Protein AF-0000000066637146 (afdb_homodimer)

Sequence (1994 aa):
MASSVGNVADSTGLAELAHREYQAGDFEAAERHCMQLWRQEPDNTGVLLLLSSIHFQCRRLDRSAHFSTLAIKQNPLLAEAYSNLGNVYKERGQLQEAIEHYRHALRLKPDFIDGYINLAAALVAAGDMEGAVQAYVSALQYNPDLYCVRSDLGNLLKALGRLEEAKACYLKAIETQPNFAVAWSNLGCVFNAQGEIWLAIHHFEKAVTLDPNFLDAYINLGNVLKEARIFDRAVAAYLRALSLSPNHAVVHGNLACVYYEQGLIDLAIDTYRRAIELQPHFPDAYCNLANALKEKGSVAEAEDCYNTALRLCPTHADSLNNLANIKREQGNIEEAVRLYRKALEVFPEFAAAHSNLASVLQQQGKLQEALMHYKEAIRISPTFADAYSNMGNTLKEMQDVQGALQCYTRAIQINPAFADAHSNLASIHKDSGNIPEAIASYRTALKLKPDFPDAYCNLAHCLQIVCDWTDYDERMKKLVSIVADQLEKNRLPSVHPHHSMLYPLSHGFRKAIAERHGNLCLDKINVLHKPPYEHPKDLKLSDGRLRVGYVSSDFGNHPTSHLMQSIPGMHNPDKFEVFCYALSPDDGTNFRVKVMAEANHFIDLSQIPCNGKAADRIHQDGIHILVNMNGYTKGARNELFALRPAPIQAMWLGYPGTSGALFMDYIITDQETSPAEVAEQYSEKLAYMPHTFFIGDHANMFPHLKMKCPDGGDNADSSNTALNMPVIPMNTIAEAVIEMINRGQIQITINGFSISNGLATTQINNKAATGEEVPRTIIVTTRSQYGLPEDAIVYCNFNQLYKIDPSTLQMWANILKRVPNSVLWLLRFPAVGEPNIQQYAQNMGLPQNRIIFSPVAPKEEHVRRGQLADVCLDTPLCNGHTTGMDVLWAGTPMVTMPGETLASRVAASQLTCLGCLELIAKNRQEYEDIAVKLGTDLEYLKKVRGKVWKQRISSPLFNTKQYTMELERLYLQMWEHYAAGNKPDHMIKPVEVTESAMASSVGNVADSTGLAELAHREYQAGDFEAAERHCMQLWRQEPDNTGVLLLLSSIHFQCRRLDRSAHFSTLAIKQNPLLAEAYSNLGNVYKERGQLQEAIEHYRHALRLKPDFIDGYINLAAALVAAGDMEGAVQAYVSALQYNPDLYCVRSDLGNLLKALGRLEEAKACYLKAIETQPNFAVAWSNLGCVFNAQGEIWLAIHHFEKAVTLDPNFLDAYINLGNVLKEARIFDRAVAAYLRALSLSPNHAVVHGNLACVYYEQGLIDLAIDTYRRAIELQPHFPDAYCNLANALKEKGSVAEAEDCYNTALRLCPTHADSLNNLANIKREQGNIEEAVRLYRKALEVFPEFAAAHSNLASVLQQQGKLQEALMHYKEAIRISPTFADAYSNMGNTLKEMQDVQGALQCYTRAIQINPAFADAHSNLASIHKDSGNIPEAIASYRTALKLKPDFPDAYCNLAHCLQIVCDWTDYDERMKKLVSIVADQLEKNRLPSVHPHHSMLYPLSHGFRKAIAERHGNLCLDKINVLHKPPYEHPKDLKLSDGRLRVGYVSSDFGNHPTSHLMQSIPGMHNPDKFEVFCYALSPDDGTNFRVKVMAEANHFIDLSQIPCNGKAADRIHQDGIHILVNMNGYTKGARNELFALRPAPIQAMWLGYPGTSGALFMDYIITDQETSPAEVAEQYSEKLAYMPHTFFIGDHANMFPHLKMKCPDGGDNADSSNTALNMPVIPMNTIAEAVIEMINRGQIQITINGFSISNGLATTQINNKAATGEEVPRTIIVTTRSQYGLPEDAIVYCNFNQLYKIDPSTLQMWANILKRVPNSVLWLLRFPAVGEPNIQQYAQNMGLPQNRIIFSPVAPKEEHVRRGQLADVCLDTPLCNGHTTGMDVLWAGTPMVTMPGETLASRVAASQLTCLGCLELIAKNRQEYEDIAVKLGTDLEYLKKVRGKVWKQRISSPLFNTKQYTMELERLYLQMWEHYAAGNKPDHMIKPVEVTESA

Structure (mmCIF, N/CA/C/O backbone):
data_AF-0000000066637146-model_v1
#
loop_
_entity.id
_entity.type
_entity.pdbx_description
1 polymer 'UDP-N-acetylglucosamine--peptide N-acetylglucosaminyltransferase 110 kDa subunit'
#
loop_
_atom_site.group_PDB
_atom_site.id
_atom_site.type_symbol
_atom_site.label_atom_id
_atom_site.label_alt_id
_atom_site.label_comp_id
_atom_site.label_asym_id
_atom_site.label_entity_id
_atom_site.label_seq_id
_atom_site.pdbx_PDB_ins_code
_atom_site.Cartn_x
_atom_site.Cartn_y
_atom_site.Cartn_z
_atom_site.occupancy
_atom_site.B_iso_or_equiv
_atom_site.auth_seq_id
_atom_site.auth_comp_id
_atom_site.auth_asym_id
_atom_site.auth_atom_id
_atom_site.pdbx_PDB_model_num
ATOM 1 N N . MET A 1 1 ? -66.938 30.812 68.062 1 18.89 1 MET A N 1
ATOM 2 C CA . MET A 1 1 ? -67.75 29.953 67.25 1 18.89 1 MET A CA 1
ATOM 3 C C . MET A 1 1 ? -66.875 28.938 66.5 1 18.89 1 MET A C 1
ATOM 5 O O . MET A 1 1 ? -65.875 29.297 65.812 1 18.89 1 MET A O 1
ATOM 9 N N . ALA A 1 2 ? -66.875 27.703 67.188 1 21.98 2 ALA A N 1
ATOM 10 C CA . ALA A 1 2 ? -66.438 26.312 66.938 1 21.98 2 ALA A CA 1
ATOM 11 C C . ALA A 1 2 ? -66.875 25.812 65.562 1 21.98 2 ALA A C 1
ATOM 13 O O . ALA A 1 2 ? -67.688 24.891 65.5 1 21.98 2 ALA A O 1
ATOM 14 N N . SER A 1 3 ? -67 26.812 64.688 1 23.89 3 SER A N 1
ATOM 15 C CA . SER A 1 3 ? -67.375 26.203 63.438 1 23.89 3 SER A CA 1
ATOM 16 C C . SER A 1 3 ? -66.5 25.047 63.062 1 23.89 3 SER A C 1
ATOM 18 O O . SER A 1 3 ? -65.25 25.188 63.125 1 23.89 3 SER A O 1
ATOM 20 N N . SER A 1 4 ? -66.875 23.891 63.594 1 27.25 4 SER A N 1
ATOM 21 C CA . SER A 1 4 ? -66.438 22.531 63.312 1 27.25 4 SER A CA 1
ATOM 22 C C . SER A 1 4 ? -66.188 22.344 61.812 1 27.25 4 SER A C 1
ATOM 24 O O . SER A 1 4 ? -67.125 22.422 61 1 27.25 4 SER A O 1
ATOM 26 N N . VAL A 1 5 ? -65.188 23.062 61.312 1 26.8 5 VAL A N 1
ATOM 27 C CA . VAL A 1 5 ? -64.75 22.688 59.969 1 26.8 5 VAL A CA 1
ATOM 28 C C . VAL A 1 5 ? -64.75 21.156 59.844 1 26.8 5 VAL A C 1
ATOM 30 O O . VAL A 1 5 ? -64 20.469 60.594 1 26.8 5 VAL A O 1
ATOM 33 N N . GLY A 1 6 ? -66 20.5 59.812 1 31.05 6 GLY A N 1
ATOM 34 C CA . GLY A 1 6 ? -66.25 19.109 59.469 1 31.05 6 GLY A CA 1
ATOM 35 C C . GLY A 1 6 ? -65.312 18.578 58.375 1 31.05 6 GLY A C 1
ATOM 36 O O . GLY A 1 6 ? -65.562 18.906 57.219 1 31.05 6 GLY A O 1
ATOM 37 N N . ASN A 1 7 ? -64.062 18.781 58.438 1 34.12 7 ASN A N 1
ATOM 38 C CA . ASN A 1 7 ? -63.031 18.328 57.531 1 34.12 7 ASN A CA 1
ATOM 39 C C . ASN A 1 7 ? -63.25 16.891 57.094 1 34.12 7 ASN A C 1
ATOM 41 O O . ASN A 1 7 ? -62.688 15.961 57.656 1 34.12 7 ASN A O 1
ATOM 45 N N . VAL A 1 8 ? -64.562 16.359 57.188 1 36.44 8 VAL A N 1
ATOM 46 C CA . VAL A 1 8 ? -64.688 14.992 56.688 1 36.44 8 VAL A CA 1
ATOM 47 C C . VAL A 1 8 ? -64.188 14.93 55.219 1 36.44 8 VAL A C 1
ATOM 49 O O . VAL A 1 8 ? -64.875 15.422 54.312 1 36.44 8 VAL A O 1
ATOM 52 N N . ALA A 1 9 ? -63.094 15.266 54.844 1 42.47 9 ALA A N 1
ATOM 53 C CA . ALA A 1 9 ? -62.562 14.969 53.531 1 42.47 9 ALA A CA 1
ATOM 54 C C . ALA A 1 9 ? -63.062 13.609 53.031 1 42.47 9 ALA A C 1
ATOM 56 O O . ALA A 1 9 ? -63 12.617 53.75 1 42.47 9 ALA A O 1
ATOM 57 N N . ASP A 1 10 ? -63.938 13.438 52.156 1 60.47 10 ASP A N 1
ATOM 58 C CA . ASP A 1 10 ? -64.688 12.391 51.469 1 60.47 10 ASP A CA 1
ATOM 59 C C . ASP A 1 10 ? -63.812 11.211 51.094 1 60.47 10 ASP A C 1
ATOM 61 O O . ASP A 1 10 ? -62.656 11.406 50.688 1 60.47 10 ASP A O 1
ATOM 65 N N . SER A 1 11 ? -63.812 10.023 51.781 1 72.56 11 SER A N 1
ATOM 66 C CA . SER A 1 11 ? -63.156 8.742 51.594 1 72.56 11 SER A CA 1
ATOM 67 C C . SER A 1 11 ? -62.844 8.461 50.125 1 72.56 11 SER A C 1
ATOM 69 O O . SER A 1 11 ? -61.781 7.957 49.781 1 72.56 11 SER A O 1
ATOM 71 N N . THR A 1 12 ? -63.656 8.867 49.312 1 77.69 12 THR A N 1
ATOM 72 C CA . THR A 1 12 ? -63.5 8.617 47.875 1 77.69 12 THR A CA 1
ATOM 73 C C . THR A 1 12 ? -62.406 9.484 47.312 1 77.69 12 THR A C 1
ATOM 75 O O . THR A 1 12 ? -61.625 9.023 46.469 1 77.69 12 THR A O 1
ATOM 78 N N . GLY A 1 13 ? -62.406 10.727 47.75 1 80.44 13 GLY A N 1
ATOM 79 C CA . GLY A 1 13 ? -61.344 11.625 47.312 1 80.44 13 GLY A CA 1
ATOM 80 C C . GLY A 1 13 ? -59.969 11.219 47.781 1 80.44 13 GLY A C 1
ATOM 81 O O . GLY A 1 13 ? -59 11.297 47 1 80.44 13 GLY A O 1
ATOM 82 N N . LEU A 1 14 ? -59.875 10.734 49.031 1 86.56 14 LEU A N 1
ATOM 83 C CA . LEU A 1 14 ? -58.625 10.273 49.562 1 86.56 14 LEU A CA 1
ATOM 84 C C . LEU A 1 14 ? -58.125 9.039 48.844 1 86.56 14 LEU A C 1
ATOM 86 O O . LEU A 1 14 ? -56.906 8.891 48.594 1 86.56 14 LEU A O 1
ATOM 90 N N . ALA A 1 15 ? -58.969 8.148 48.5 1 86.19 15 ALA A N 1
ATOM 91 C CA . ALA A 1 15 ? -58.625 6.941 47.75 1 86.19 15 ALA A CA 1
ATOM 92 C C . ALA A 1 15 ? -58.094 7.285 46.375 1 86.19 15 ALA A C 1
ATOM 94 O O . ALA A 1 15 ? -57.094 6.703 45.906 1 86.19 15 ALA A O 1
ATOM 95 N N . GLU A 1 16 ? -58.656 8.188 45.719 1 89.31 16 GLU A N 1
ATOM 96 C CA . GLU A 1 16 ? -58.219 8.617 44.406 1 89.31 16 GLU A CA 1
ATOM 97 C C . GLU A 1 16 ? -56.844 9.297 44.438 1 89.31 16 GLU A C 1
ATOM 99 O O . GLU A 1 16 ? -56.031 9.102 43.562 1 89.31 16 GLU A O 1
ATOM 104 N N . LEU A 1 17 ? -56.781 10.086 45.469 1 88.38 17 LEU A N 1
ATOM 105 C CA . LEU A 1 17 ? -55.5 10.75 45.656 1 88.38 17 LEU A CA 1
ATOM 106 C C . LEU A 1 17 ? -54.375 9.727 45.906 1 88.38 17 LEU A C 1
ATOM 108 O O . LEU A 1 17 ? -53.281 9.836 45.344 1 88.38 17 LEU A O 1
ATOM 112 N N . ALA A 1 18 ? -54.594 8.75 46.719 1 91.12 18 ALA A N 1
ATOM 113 C CA . ALA A 1 18 ? -53.594 7.715 47 1 91.12 18 ALA A CA 1
ATOM 114 C C . ALA A 1 18 ? -53.25 6.945 45.719 1 91.12 18 ALA A C 1
ATOM 116 O O . ALA A 1 18 ? -52.062 6.648 45.5 1 91.12 18 ALA A O 1
ATOM 117 N N . HIS A 1 19 ? -54.156 6.617 44.906 1 89.75 19 HIS A N 1
ATOM 118 C CA . HIS A 1 19 ? -53.938 5.902 43.656 1 89.75 19 HIS A CA 1
ATOM 119 C C . HIS A 1 19 ? -53.094 6.73 42.688 1 89.75 19 HIS A C 1
ATOM 121 O O . HIS A 1 19 ? -52.188 6.207 42.031 1 89.75 19 HIS A O 1
ATOM 127 N N . ARG A 1 20 ? -53.438 7.984 42.594 1 90.31 20 ARG A N 1
ATOM 128 C CA . ARG A 1 20 ? -52.656 8.883 41.719 1 90.31 20 ARG A CA 1
ATOM 129 C C . ARG A 1 20 ? -51.219 8.992 42.188 1 90.31 20 ARG A C 1
ATOM 131 O O . ARG A 1 20 ? -50.312 9.023 41.344 1 90.31 20 ARG A O 1
ATOM 138 N N . GLU A 1 21 ? -51.094 9.055 43.531 1 91.25 21 GLU A N 1
ATOM 139 C CA . GLU A 1 21 ? -49.75 9.125 44.094 1 91.25 21 GLU A CA 1
ATOM 140 C C . GLU A 1 21 ? -48.969 7.84 43.812 1 91.25 21 GLU A C 1
ATOM 142 O O . GLU A 1 21 ? -47.781 7.887 43.5 1 91.25 21 GLU A O 1
ATOM 147 N N . TYR A 1 22 ? -49.594 6.715 43.812 1 91.12 22 TYR A N 1
ATOM 148 C CA . TYR A 1 22 ? -49 5.434 43.469 1 91.12 22 TYR A CA 1
ATOM 149 C C . TYR A 1 22 ? -48.562 5.391 42.031 1 91.12 22 TYR A C 1
ATOM 151 O O . TYR A 1 22 ? -47.438 4.984 41.719 1 91.12 22 TYR A O 1
ATOM 159 N N . GLN A 1 23 ? -49.344 5.863 41.125 1 88.25 23 GLN A N 1
ATOM 160 C CA . GLN A 1 23 ? -49.062 5.863 39.719 1 88.25 23 GLN A CA 1
ATOM 161 C C . GLN A 1 23 ? -47.938 6.824 39.375 1 88.25 23 GLN A C 1
ATOM 163 O O . GLN A 1 23 ? -47.156 6.578 38.438 1 88.25 23 GLN A O 1
ATOM 168 N N . ALA A 1 24 ? -47.906 7.898 40.219 1 88.06 24 ALA A N 1
ATOM 169 C CA . ALA A 1 24 ? -46.844 8.898 40.031 1 88.06 24 ALA A CA 1
ATOM 170 C C . ALA A 1 24 ? -45.531 8.445 40.625 1 88.06 24 ALA A C 1
ATOM 172 O O . ALA A 1 24 ? -44.5 9.094 40.438 1 88.06 24 ALA A O 1
ATOM 173 N N . GLY A 1 25 ? -45.594 7.254 41.312 1 87.94 25 GLY A N 1
ATOM 174 C CA . GLY A 1 25 ? -44.375 6.695 41.875 1 87.94 25 GLY A CA 1
ATOM 175 C C . GLY A 1 25 ? -44.031 7.238 43.25 1 87.94 25 GLY A C 1
ATOM 176 O O . GLY A 1 25 ? -42.969 6.961 43.781 1 87.94 25 GLY A O 1
ATOM 177 N N . ASP A 1 26 ? -44.938 8.133 43.781 1 90.81 26 ASP A N 1
ATOM 178 C CA . ASP A 1 26 ? -44.781 8.641 45.156 1 90.81 26 ASP A CA 1
ATOM 179 C C . ASP A 1 26 ? -45.375 7.68 46.188 1 90.81 26 ASP A C 1
ATOM 181 O O . ASP A 1 26 ? -46.438 7.922 46.719 1 90.81 26 ASP A O 1
ATOM 185 N N . PHE A 1 27 ? -44.719 6.688 46.531 1 92.19 27 PHE A N 1
ATOM 186 C CA . PHE A 1 27 ? -45.219 5.582 47.312 1 92.19 27 PHE A CA 1
ATOM 187 C C . PHE A 1 27 ? -45.344 5.996 48.781 1 92.19 27 PHE A C 1
ATOM 189 O O . PHE A 1 27 ? -46.219 5.5 49.5 1 92.19 27 PHE A O 1
ATOM 196 N N . GLU A 1 28 ? -44.531 6.938 49.188 1 91.62 28 GLU A N 1
ATOM 197 C CA . GLU A 1 28 ? -44.594 7.387 50.594 1 91.62 28 GLU A CA 1
ATOM 198 C C . GLU A 1 28 ? -45.906 8.125 50.844 1 91.62 28 GLU A C 1
ATOM 200 O O . GLU A 1 28 ? -46.594 7.844 51.844 1 91.62 28 GLU A O 1
ATOM 205 N N . ALA A 1 29 ? -46.188 9.078 49.938 1 91.81 29 ALA A N 1
ATOM 206 C CA . ALA A 1 29 ? -47.438 9.828 50.094 1 91.81 29 ALA A CA 1
ATOM 207 C C . ALA A 1 29 ? -48.656 8.914 49.938 1 91.81 29 ALA A C 1
ATOM 209 O O . ALA A 1 29 ? -49.625 9.039 50.688 1 91.81 29 ALA A O 1
ATOM 210 N N . ALA A 1 30 ? -48.469 7.977 48.969 1 94.31 30 ALA A N 1
ATOM 211 C CA . ALA A 1 30 ? -49.562 7.027 48.75 1 94.31 30 ALA A CA 1
ATOM 212 C C . ALA A 1 30 ? -49.812 6.168 50 1 94.31 30 ALA A C 1
ATOM 214 O O . ALA A 1 30 ? -50.969 5.918 50.375 1 94.31 30 ALA A O 1
ATOM 215 N N . GLU A 1 31 ? -48.75 5.676 50.625 1 93.56 31 GLU A N 1
ATOM 216 C CA . GLU A 1 31 ? -48.875 4.852 51.844 1 93.56 31 GLU A CA 1
ATOM 217 C C . GLU A 1 31 ? -49.562 5.621 52.969 1 93.56 31 GLU A C 1
ATOM 219 O O . GLU A 1 31 ? -50.438 5.09 53.656 1 93.56 31 GLU A O 1
ATOM 224 N N . ARG A 1 32 ? -49.188 6.895 53.188 1 92.31 32 ARG A N 1
ATOM 225 C CA . ARG A 1 32 ? -49.75 7.734 54.219 1 92.31 32 ARG A CA 1
ATOM 226 C C . ARG A 1 32 ? -51.25 7.906 54.062 1 92.31 32 ARG A C 1
ATOM 228 O O . ARG A 1 32 ? -52.031 7.738 55 1 92.31 32 ARG A O 1
ATOM 235 N N . HIS A 1 33 ? -51.562 8.188 52.906 1 92.75 33 HIS A N 1
ATOM 236 C CA . HIS A 1 33 ? -52.969 8.414 52.625 1 92.75 33 HIS A CA 1
ATOM 237 C C . HIS A 1 33 ? -53.781 7.113 52.688 1 92.75 33 HIS A C 1
ATOM 239 O O . HIS A 1 33 ? -54.906 7.094 53.156 1 92.75 33 HIS A O 1
ATOM 245 N N . CYS A 1 34 ? -53.125 6.047 52.25 1 93.94 34 CYS A N 1
ATOM 246 C CA . CYS A 1 34 ? -53.781 4.754 52.344 1 93.94 34 CYS A CA 1
ATOM 247 C C . CYS A 1 34 ? -53.969 4.324 53.812 1 93.94 34 CYS A C 1
ATOM 249 O O . CYS A 1 34 ? -55 3.789 54.156 1 93.94 34 CYS A O 1
ATOM 251 N N . MET A 1 35 ? -52.969 4.586 54.625 1 92.62 35 MET A N 1
ATOM 252 C CA . MET A 1 35 ? -53.031 4.234 56.031 1 92.62 35 MET A CA 1
ATOM 253 C C . MET A 1 35 ? -54.125 5.047 56.75 1 92.62 35 MET A C 1
ATOM 255 O O . MET A 1 35 ? -54.844 4.527 57.594 1 92.62 35 MET A O 1
ATOM 259 N N . GLN A 1 36 ? -54.25 6.301 56.344 1 90.12 36 GLN A N 1
ATOM 260 C CA . GLN A 1 36 ? -55.312 7.145 56.875 1 90.12 36 GLN A CA 1
ATOM 261 C C . GLN A 1 36 ? -56.688 6.598 56.5 1 90.12 36 GLN A C 1
ATOM 263 O O . GLN A 1 36 ? -57.594 6.508 57.344 1 90.12 36 GLN A O 1
ATOM 268 N N . LEU A 1 37 ? -56.719 6.258 55.312 1 91.62 37 LEU A N 1
ATOM 269 C CA . LEU A 1 37 ? -57.969 5.703 54.812 1 91.62 37 LEU A CA 1
ATOM 270 C C . LEU A 1 37 ? -58.25 4.363 55.5 1 91.62 37 LEU A C 1
ATOM 272 O O . LEU A 1 37 ? -59.406 4.066 55.812 1 91.62 37 LEU A O 1
ATOM 276 N N . TRP A 1 38 ? -57.312 3.523 55.719 1 91.69 38 TRP A N 1
ATOM 277 C CA . TRP A 1 38 ? -57.469 2.223 56.344 1 91.69 38 TRP A CA 1
ATOM 278 C C . TRP A 1 38 ? -57.938 2.381 57.781 1 91.69 38 TRP A C 1
ATOM 280 O O . TRP A 1 38 ? -58.75 1.592 58.281 1 91.69 38 TRP A O 1
ATOM 290 N N . ARG A 1 39 ? -57.562 3.418 58.5 1 89.06 39 ARG A N 1
ATOM 291 C CA . ARG A 1 39 ? -58 3.699 59.875 1 89.06 39 ARG A CA 1
ATOM 292 C C . ARG A 1 39 ? -59.469 4.102 59.906 1 89.06 39 ARG A C 1
ATOM 294 O O . ARG A 1 39 ? -60.188 3.73 60.812 1 89.06 39 ARG A O 1
ATOM 301 N N . GLN A 1 40 ? -59.812 4.766 58.875 1 87.31 40 GLN A N 1
ATOM 302 C CA . GLN A 1 40 ? -61.188 5.207 58.781 1 87.31 40 GLN A CA 1
ATOM 303 C C . GLN A 1 40 ? -62.094 4.062 58.344 1 87.31 40 GLN A C 1
ATOM 305 O O . GLN A 1 40 ? -63.188 3.902 58.875 1 87.31 40 GLN A O 1
ATOM 310 N N . GLU A 1 41 ? -61.562 3.285 57.469 1 90.19 41 GLU A N 1
ATOM 311 C CA . GLU A 1 41 ? -62.312 2.145 56.938 1 90.19 41 GLU A CA 1
ATOM 312 C C . GLU A 1 41 ? -61.438 0.891 56.875 1 90.19 41 GLU A C 1
ATOM 314 O O . GLU A 1 41 ? -60.938 0.527 55.844 1 90.19 41 GLU A O 1
ATOM 319 N N . PRO A 1 42 ? -61.438 0.164 58 1 86.19 42 PRO A N 1
ATOM 320 C CA . PRO A 1 42 ? -60.5 -0.956 58.094 1 86.19 42 PRO A CA 1
ATOM 321 C C . PRO A 1 42 ? -60.875 -2.125 57.188 1 86.19 42 PRO A C 1
ATOM 323 O O . PRO A 1 42 ? -60 -2.943 56.844 1 86.19 42 PRO A O 1
ATOM 326 N N . ASP A 1 43 ? -62.062 -2.193 56.688 1 84.69 43 ASP A N 1
ATOM 327 C CA . ASP A 1 43 ? -62.5 -3.338 55.875 1 84.69 43 ASP A CA 1
ATOM 328 C C . ASP A 1 43 ? -62.469 -3.01 54.406 1 84.69 43 ASP A C 1
ATOM 330 O O . ASP A 1 43 ? -62.969 -3.783 53.562 1 84.69 43 ASP A O 1
ATOM 334 N N . ASN A 1 44 ? -61.938 -1.881 54.062 1 91 44 ASN A N 1
ATOM 335 C CA . ASN A 1 44 ? -61.875 -1.48 52.656 1 91 44 ASN A CA 1
ATOM 336 C C . ASN A 1 44 ? -60.781 -2.273 51.906 1 91 44 ASN A C 1
ATOM 338 O O . ASN A 1 44 ? -59.594 -2.053 52.094 1 91 44 ASN A O 1
ATOM 342 N N . THR A 1 45 ? -61.156 -3.232 51.031 1 91.75 45 THR A N 1
ATOM 343 C CA . THR A 1 45 ? -60.25 -4.148 50.344 1 91.75 45 THR A CA 1
ATOM 344 C C . THR A 1 45 ? -59.406 -3.398 49.344 1 91.75 45 THR A C 1
ATOM 346 O O . THR A 1 45 ? -58.25 -3.762 49.094 1 91.75 45 THR A O 1
ATOM 349 N N . GLY A 1 46 ? -59.938 -2.396 48.719 1 91.38 46 GLY A N 1
ATOM 350 C CA . GLY A 1 46 ? -59.188 -1.584 47.781 1 91.38 46 GLY A CA 1
ATOM 351 C C . GLY A 1 46 ? -57.969 -0.942 48.375 1 91.38 46 GLY A C 1
ATOM 352 O O . GLY A 1 46 ? -56.875 -0.945 47.781 1 91.38 46 GLY A O 1
ATOM 353 N N . VAL A 1 47 ? -58.188 -0.424 49.562 1 92.19 47 VAL A N 1
ATOM 354 C CA . VAL A 1 47 ? -57.094 0.223 50.281 1 92.19 47 VAL A CA 1
ATOM 355 C C . VAL A 1 47 ? -56.062 -0.823 50.688 1 92.19 47 VAL A C 1
ATOM 357 O O . VAL A 1 47 ? -54.844 -0.578 50.656 1 92.19 47 VAL A O 1
ATOM 360 N N . LEU A 1 48 ? -56.562 -2.006 51.125 1 93.38 48 LEU A N 1
ATOM 361 C CA . LEU A 1 48 ? -55.656 -3.084 51.531 1 93.38 48 LEU A CA 1
ATOM 362 C C . LEU A 1 48 ? -54.812 -3.553 50.375 1 93.38 48 LEU A C 1
ATOM 364 O O . LEU A 1 48 ? -53.594 -3.773 50.531 1 93.38 48 LEU A O 1
ATOM 368 N N . LEU A 1 49 ? -55.375 -3.654 49.188 1 93 49 LEU A N 1
ATOM 369 C CA . LEU A 1 49 ? -54.688 -4.051 47.969 1 93 49 LEU A CA 1
ATOM 370 C C . LEU A 1 49 ? -53.625 -3.01 47.594 1 93 49 LEU A C 1
ATOM 372 O O . LEU A 1 49 ? -52.5 -3.361 47.219 1 93 49 LEU A O 1
ATOM 376 N N . LEU A 1 50 ? -54 -1.805 47.594 1 93.5 50 LEU A N 1
ATOM 377 C CA . LEU A 1 50 ? -53.094 -0.725 47.25 1 93.5 50 LEU A CA 1
ATOM 378 C C . LEU A 1 50 ? -51.906 -0.682 48.25 1 93.5 50 LEU A C 1
ATOM 380 O O . LEU A 1 50 ? -50.781 -0.462 47.844 1 93.5 50 LEU A O 1
ATOM 384 N N . LEU A 1 51 ? -52.219 -0.908 49.5 1 93.56 51 LEU A N 1
ATOM 385 C CA . LEU A 1 51 ? -51.156 -0.983 50.5 1 93.56 51 LEU A CA 1
ATOM 386 C C . LEU A 1 51 ? -50.219 -2.148 50.219 1 93.56 51 LEU A C 1
ATOM 388 O O . LEU A 1 51 ? -49 -2.01 50.344 1 93.56 51 LEU A O 1
ATOM 392 N N . SER A 1 52 ? -50.812 -3.25 49.844 1 94.5 52 SER A N 1
ATOM 393 C CA . SER A 1 52 ? -50 -4.395 49.469 1 94.5 52 SER A CA 1
ATOM 394 C C . SER A 1 52 ? -49.094 -4.047 48.281 1 94.5 52 SER A C 1
ATOM 396 O O . SER A 1 52 ? -47.875 -4.344 48.312 1 94.5 52 SER A O 1
ATOM 398 N N . SER A 1 53 ? -49.562 -3.441 47.219 1 93.19 53 SER A N 1
ATOM 399 C CA . SER A 1 53 ? -48.781 -3.068 46.031 1 93.19 53 SER A CA 1
ATOM 400 C C . SER A 1 53 ? -47.719 -2.049 46.375 1 93.19 53 SER A C 1
ATOM 402 O O . SER A 1 53 ? -46.594 -2.129 45.875 1 93.19 53 SER A O 1
ATOM 404 N N . ILE A 1 54 ? -48.031 -1.032 47.188 1 93.56 54 ILE A N 1
ATOM 405 C CA . ILE A 1 54 ? -47.062 -0.012 47.594 1 93.56 54 ILE A CA 1
ATOM 406 C C . ILE A 1 54 ? -45.906 -0.672 48.312 1 93.56 54 ILE A C 1
ATOM 408 O O . ILE A 1 54 ? -44.75 -0.399 48 1 93.56 54 ILE A O 1
ATOM 412 N N . HIS A 1 55 ? -46.219 -1.57 49.219 1 94 55 HIS A N 1
ATOM 413 C CA . HIS A 1 55 ? -45.156 -2.24 49.969 1 94 55 HIS A CA 1
ATOM 414 C C . HIS A 1 55 ? -44.344 -3.162 49.062 1 94 55 HIS A C 1
ATOM 416 O O . HIS A 1 55 ? -43.125 -3.336 49.25 1 94 55 HIS A O 1
ATOM 422 N N . PHE A 1 56 ? -44.875 -3.701 48.094 1 93.5 56 PHE A N 1
ATOM 423 C CA . PHE A 1 56 ? -44.156 -4.535 47.125 1 93.5 56 PHE A CA 1
ATOM 424 C C . PHE A 1 56 ? -43.156 -3.703 46.312 1 93.5 56 PHE A C 1
ATOM 426 O O . PHE A 1 56 ? -42 -4.098 46.156 1 93.5 56 PHE A O 1
ATOM 433 N N . GLN A 1 57 ? -43.594 -2.566 45.781 1 90.94 57 GLN A N 1
ATOM 434 C CA . GLN A 1 57 ? -42.719 -1.686 45 1 90.94 57 GLN A CA 1
ATOM 435 C C . GLN A 1 57 ? -41.562 -1.168 45.875 1 90.94 57 GLN A C 1
ATOM 437 O O . GLN A 1 57 ? -40.469 -0.937 45.344 1 90.94 57 GLN A O 1
ATOM 442 N N . CYS A 1 58 ? -41.875 -1.028 47.156 1 92.12 58 CYS A N 1
ATOM 443 C CA . CYS A 1 58 ? -40.844 -0.568 48.062 1 92.12 58 CYS A CA 1
ATOM 444 C C . CYS A 1 58 ? -40 -1.732 48.562 1 92.12 58 CYS A C 1
ATOM 446 O O . CYS A 1 58 ? -39.156 -1.562 49.469 1 92.12 58 CYS A O 1
ATOM 448 N N . ARG A 1 59 ? -40.25 -2.986 48.156 1 90.94 59 ARG A N 1
ATOM 449 C CA . ARG A 1 59 ? -39.531 -4.219 48.438 1 90.94 59 ARG A CA 1
ATOM 450 C C . ARG A 1 59 ? -39.688 -4.645 49.875 1 90.94 59 ARG A C 1
ATOM 452 O O . ARG A 1 59 ? -38.781 -5.23 50.469 1 90.94 59 ARG A O 1
ATOM 459 N N . ARG A 1 60 ? -40.75 -4.172 50.469 1 94.25 60 ARG A N 1
ATOM 460 C CA . ARG A 1 60 ? -41.156 -4.652 51.781 1 94.25 60 ARG A CA 1
ATOM 461 C C . ARG A 1 60 ? -42.094 -5.832 51.688 1 94.25 60 ARG A C 1
ATOM 463 O O . ARG A 1 60 ? -43.312 -5.68 51.875 1 94.25 60 ARG A O 1
ATOM 470 N N . LEU A 1 61 ? -41.625 -6.969 51.438 1 94.94 61 LEU A N 1
ATOM 471 C CA . LEU A 1 61 ? -42.375 -8.141 51 1 94.94 61 LEU A CA 1
ATOM 472 C C . LEU A 1 61 ? -43.281 -8.664 52.125 1 94.94 61 LEU A C 1
ATOM 474 O O . LEU A 1 61 ? -44.406 -9.094 51.906 1 94.94 61 LEU A O 1
ATOM 478 N N . ASP A 1 62 ? -42.781 -8.562 53.344 1 94.38 62 ASP A N 1
ATOM 479 C CA . ASP A 1 62 ? -43.562 -9.07 54.469 1 94.38 62 ASP A CA 1
ATOM 480 C C . ASP A 1 62 ? -44.812 -8.242 54.688 1 94.38 62 ASP A C 1
ATOM 482 O O . ASP A 1 62 ? -45.906 -8.797 54.875 1 94.38 62 ASP A O 1
ATOM 486 N N . ARG A 1 63 ? -44.656 -7.02 54.625 1 94.31 63 ARG A N 1
ATOM 487 C CA . ARG A 1 63 ? -45.812 -6.141 54.781 1 94.31 63 ARG A CA 1
ATOM 488 C C . ARG A 1 63 ? -46.781 -6.297 53.625 1 94.31 63 ARG A C 1
ATOM 490 O O . ARG A 1 63 ? -48 -6.266 53.812 1 94.31 63 ARG A O 1
ATOM 497 N N . SER A 1 64 ? -46.156 -6.367 52.469 1 96.25 64 SER A N 1
ATOM 498 C CA . SER A 1 64 ? -47 -6.598 51.312 1 96.25 64 SER A CA 1
ATOM 499 C C . SER A 1 64 ? -47.812 -7.875 51.469 1 96.25 64 SER A C 1
ATOM 501 O O . SER A 1 64 ? -49 -7.883 51.188 1 96.25 64 SER A O 1
ATOM 503 N N . ALA A 1 65 ? -47.219 -9 51.906 1 95.44 65 ALA A N 1
ATOM 504 C CA . ALA A 1 65 ? -47.906 -10.266 52.125 1 95.44 65 ALA A CA 1
ATOM 505 C C . ALA A 1 65 ? -49 -10.117 53.188 1 95.44 65 ALA A C 1
ATOM 507 O O . ALA A 1 65 ? -50.094 -10.688 53.062 1 95.44 65 ALA A O 1
ATOM 508 N N . HIS A 1 66 ? -48.656 -9.359 54.219 1 94.69 66 HIS A N 1
ATOM 509 C CA . HIS A 1 66 ? -49.594 -9.148 55.344 1 94.69 66 HIS A CA 1
ATOM 510 C C . HIS A 1 66 ? -50.875 -8.469 54.844 1 94.69 66 HIS A C 1
ATOM 512 O O . HIS A 1 66 ? -51.969 -8.945 55.125 1 94.69 66 HIS A O 1
ATOM 518 N N . PHE A 1 67 ? -50.656 -7.422 54.188 1 95.19 67 PHE A N 1
ATOM 519 C CA . PHE A 1 67 ? -51.812 -6.676 53.719 1 95.19 67 PHE A CA 1
ATOM 520 C C . PHE A 1 67 ? -52.594 -7.473 52.688 1 95.19 67 PHE A C 1
ATOM 522 O O . PHE A 1 67 ? -53.844 -7.387 52.625 1 95.19 67 PHE A O 1
ATOM 529 N N . SER A 1 68 ? -51.938 -8.234 51.844 1 95.75 68 SER A N 1
ATOM 530 C CA . SER A 1 68 ? -52.625 -9.117 50.906 1 95.75 68 SER A CA 1
ATOM 531 C C . SER A 1 68 ? -53.438 -10.18 51.656 1 95.75 68 SER A C 1
ATOM 533 O O . SER A 1 68 ? -54.562 -10.477 51.312 1 95.75 68 SER A O 1
ATOM 535 N N . THR A 1 69 ? -52.875 -10.742 52.688 1 94.94 69 THR A N 1
ATOM 536 C CA . THR A 1 69 ? -53.562 -11.75 53.5 1 94.94 69 THR A CA 1
ATOM 537 C C . THR A 1 69 ? -54.781 -11.148 54.188 1 94.94 69 THR A C 1
ATOM 539 O O . THR A 1 69 ? -55.812 -11.789 54.281 1 94.94 69 THR A O 1
ATOM 542 N N . LEU A 1 70 ? -54.594 -9.945 54.688 1 94.25 70 LEU A N 1
ATOM 543 C CA . LEU A 1 70 ? -55.719 -9.25 55.312 1 94.25 70 LEU A CA 1
ATOM 544 C C . LEU A 1 70 ? -56.844 -9.016 54.312 1 94.25 70 LEU A C 1
ATOM 546 O O . LEU A 1 70 ? -58.031 -9.148 54.656 1 94.25 70 LEU A O 1
ATOM 550 N N . ALA A 1 71 ? -56.406 -8.664 53.125 1 95.19 71 ALA A N 1
ATOM 551 C CA . ALA A 1 71 ? -57.406 -8.461 52.094 1 95.19 71 ALA A CA 1
ATOM 552 C C . ALA A 1 71 ? -58.156 -9.766 51.781 1 95.19 71 ALA A C 1
ATOM 554 O O . ALA A 1 71 ? -59.375 -9.758 51.594 1 95.19 71 ALA A O 1
ATOM 555 N N . ILE A 1 72 ? -57.531 -10.914 51.719 1 94.69 72 ILE A N 1
ATOM 556 C CA . ILE A 1 72 ? -58.125 -12.219 51.438 1 94.69 72 ILE A CA 1
ATOM 557 C C . ILE A 1 72 ? -59.094 -12.602 52.562 1 94.69 72 ILE A C 1
ATOM 559 O O . ILE A 1 72 ? -60.156 -13.156 52.312 1 94.69 72 ILE A O 1
ATOM 563 N N . LYS A 1 73 ? -58.688 -12.336 53.781 1 93.44 73 LYS A N 1
ATOM 564 C CA . LYS A 1 73 ? -59.531 -12.625 54.938 1 93.44 73 LYS A CA 1
ATOM 565 C C . LYS A 1 73 ? -60.844 -11.836 54.875 1 93.44 73 LYS A C 1
ATOM 567 O O . LYS A 1 73 ? -61.906 -12.352 55.188 1 93.44 73 LYS A O 1
ATOM 572 N N . GLN A 1 74 ? -60.688 -10.641 54.438 1 93.12 74 GLN A N 1
ATOM 573 C CA . GLN A 1 74 ? -61.875 -9.781 54.312 1 93.12 74 GLN A CA 1
ATOM 574 C C . GLN A 1 74 ? -62.75 -10.211 53.156 1 93.12 74 GLN A C 1
ATOM 576 O O . GLN A 1 74 ? -63.969 -10.195 53.25 1 93.12 74 GLN A O 1
ATOM 581 N N . ASN A 1 75 ? -62.156 -10.516 52.031 1 94.06 75 ASN A N 1
ATOM 582 C CA . ASN A 1 75 ? -62.844 -10.992 50.844 1 94.06 75 ASN A CA 1
ATOM 583 C C . ASN A 1 75 ? -62.062 -12.125 50.156 1 94.06 75 ASN A C 1
ATOM 585 O O . ASN A 1 75 ? -61.219 -11.883 49.344 1 94.06 75 ASN A O 1
ATOM 589 N N . PRO A 1 76 ? -62.5 -13.328 50.375 1 91.75 76 PRO A N 1
ATOM 590 C CA . PRO A 1 76 ? -61.75 -14.484 49.875 1 91.75 76 PRO A CA 1
ATOM 591 C C . PRO A 1 76 ? -61.906 -14.641 48.344 1 91.75 76 PRO A C 1
ATOM 593 O O . PRO A 1 76 ? -61.188 -15.422 47.75 1 91.75 76 PRO A O 1
ATOM 596 N N . LEU A 1 77 ? -62.688 -13.867 47.656 1 92.06 77 LEU A N 1
ATOM 597 C CA . LEU A 1 77 ? -62.906 -13.977 46.219 1 92.06 77 LEU A CA 1
ATOM 598 C C . LEU A 1 77 ? -62.094 -12.914 45.469 1 92.06 77 LEU A C 1
ATOM 600 O O . LEU A 1 77 ? -62.281 -12.742 44.281 1 92.06 77 LEU A O 1
ATOM 604 N N . LEU A 1 78 ? -61.281 -12.219 46.25 1 93.19 78 LEU A N 1
ATOM 605 C CA . LEU A 1 78 ? -60.5 -11.148 45.656 1 93.19 78 LEU A CA 1
ATOM 606 C C . LEU A 1 78 ? -59.281 -11.703 44.938 1 93.19 78 LEU A C 1
ATOM 608 O O . LEU A 1 78 ? -58.219 -11.914 45.531 1 93.19 78 LEU A O 1
ATOM 612 N N . ALA A 1 79 ? -59.312 -11.898 43.562 1 94.19 79 ALA A N 1
ATOM 613 C CA . ALA A 1 79 ? -58.25 -12.484 42.719 1 94.19 79 ALA A CA 1
ATOM 614 C C . ALA A 1 79 ? -56.969 -11.672 42.812 1 94.19 79 ALA A C 1
ATOM 616 O O . ALA A 1 79 ? -55.875 -12.234 42.875 1 94.19 79 ALA A O 1
ATOM 617 N N . GLU A 1 80 ? -57 -10.375 42.875 1 93.94 80 GLU A N 1
ATOM 618 C CA . GLU A 1 80 ? -55.875 -9.461 42.875 1 93.94 80 GLU A CA 1
ATOM 619 C C . GLU A 1 80 ? -55 -9.695 44.125 1 93.94 80 GLU A C 1
ATOM 621 O O . GLU A 1 80 ? -53.781 -9.586 44.031 1 93.94 80 GLU A O 1
ATOM 626 N N . ALA A 1 81 ? -55.656 -10.008 45.219 1 94.56 81 ALA A N 1
ATOM 627 C CA . ALA A 1 81 ? -54.906 -10.242 46.469 1 94.56 81 ALA A CA 1
ATOM 628 C C . ALA A 1 81 ? -54.094 -11.516 46.375 1 94.56 81 ALA A C 1
ATOM 630 O O . ALA A 1 81 ? -52.938 -11.562 46.844 1 94.56 81 ALA A O 1
ATOM 631 N N . TYR A 1 82 ? -54.656 -12.539 45.781 1 95.44 82 TYR A N 1
ATOM 632 C CA . TYR A 1 82 ? -53.906 -13.781 45.562 1 95.44 82 TYR A CA 1
ATOM 633 C C . TYR A 1 82 ? -52.719 -13.555 44.594 1 95.44 82 TYR A C 1
ATOM 635 O O . TYR A 1 82 ? -51.656 -14.102 44.812 1 95.44 82 TYR A O 1
ATOM 643 N N . SER A 1 83 ? -52.938 -12.797 43.531 1 95.31 83 SER A N 1
ATOM 644 C CA . SER A 1 83 ? -51.875 -12.469 42.594 1 95.31 83 SER A CA 1
ATOM 645 C C . SER A 1 83 ? -50.75 -11.688 43.281 1 95.31 83 SER A C 1
ATOM 647 O O . SER A 1 83 ? -49.562 -11.961 43.031 1 95.31 83 SER A O 1
ATOM 649 N N . ASN A 1 84 ? -51.125 -10.719 44.094 1 94.25 84 ASN A N 1
ATOM 650 C CA . ASN A 1 84 ? -50.125 -9.953 44.844 1 94.25 84 ASN A CA 1
ATOM 651 C C . ASN A 1 84 ? -49.312 -10.852 45.781 1 94.25 84 ASN A C 1
ATOM 653 O O . ASN A 1 84 ? -48.125 -10.672 45.906 1 94.25 84 ASN A O 1
ATOM 657 N N . LEU A 1 85 ? -50.062 -11.789 46.375 1 94.44 85 LEU A N 1
ATOM 658 C CA . LEU A 1 85 ? -49.344 -12.766 47.188 1 94.44 85 LEU A CA 1
ATOM 659 C C . LEU A 1 85 ? -48.406 -13.617 46.344 1 94.44 85 LEU A C 1
ATOM 661 O O . LEU A 1 85 ? -47.312 -13.945 46.75 1 94.44 85 LEU A O 1
ATOM 665 N N . GLY A 1 86 ? -48.875 -13.961 45.156 1 94.88 86 GLY A N 1
ATOM 666 C CA . GLY A 1 86 ? -48 -14.656 44.219 1 94.88 86 GLY A CA 1
ATOM 667 C C . GLY A 1 86 ? -46.75 -13.891 43.875 1 94.88 86 GLY A C 1
ATOM 668 O O . GLY A 1 86 ? -45.656 -14.469 43.812 1 94.88 86 GLY A O 1
ATOM 669 N N . ASN A 1 87 ? -46.812 -12.586 43.625 1 94.56 87 ASN A N 1
ATOM 670 C CA . ASN A 1 87 ? -45.688 -11.734 43.344 1 94.56 87 ASN A CA 1
ATOM 671 C C . ASN A 1 87 ? -44.656 -11.766 44.469 1 94.56 87 ASN A C 1
ATOM 673 O O . ASN A 1 87 ? -43.438 -11.789 44.219 1 94.56 87 ASN A O 1
ATOM 677 N N . VAL A 1 88 ? -45.156 -11.742 45.656 1 94.69 88 VAL A N 1
ATOM 678 C CA . VAL A 1 88 ? -44.281 -11.781 46.844 1 94.69 88 VAL A CA 1
ATOM 679 C C . VAL A 1 88 ? -43.531 -13.102 46.875 1 94.69 88 VAL A C 1
ATOM 681 O O . VAL A 1 88 ? -42.312 -13.117 47.062 1 94.69 88 VAL A O 1
ATOM 684 N N . TYR A 1 89 ? -44.219 -14.195 46.656 1 95.06 89 TYR A N 1
ATOM 685 C CA . TYR A 1 89 ? -43.594 -15.508 46.688 1 95.06 89 TYR A CA 1
ATOM 686 C C . TYR A 1 89 ? -42.594 -15.641 45.531 1 95.06 89 TYR A C 1
ATOM 688 O O . TYR A 1 89 ? -41.531 -16.25 45.688 1 95.06 89 TYR A O 1
ATOM 696 N N . LYS A 1 90 ? -42.906 -15.117 44.406 1 94.12 90 LYS A N 1
ATOM 697 C CA . LYS A 1 90 ? -42 -15.141 43.25 1 94.12 90 LYS A CA 1
ATOM 698 C C . LYS A 1 90 ? -40.688 -14.406 43.562 1 94.12 90 LYS A C 1
ATOM 700 O O . LYS A 1 90 ? -39.594 -14.914 43.312 1 94.12 90 LYS A O 1
ATOM 705 N N . GLU A 1 91 ? -40.75 -13.211 44.156 1 92 91 GLU A N 1
ATOM 706 C CA . GLU A 1 91 ? -39.594 -12.406 44.5 1 92 91 GLU A CA 1
ATOM 707 C C . GLU A 1 91 ? -38.75 -13.086 45.594 1 92 91 GLU A C 1
ATOM 709 O O . GLU A 1 91 ? -37.531 -12.867 45.656 1 92 91 GLU A O 1
ATOM 714 N N . ARG A 1 92 ? -39.438 -13.945 46.406 1 92.25 92 ARG A N 1
ATOM 715 C CA . ARG A 1 92 ? -38.75 -14.688 47.469 1 92.25 92 ARG A CA 1
ATOM 716 C C . ARG A 1 92 ? -38.125 -15.961 46.906 1 92.25 92 ARG A C 1
ATOM 718 O O . ARG A 1 92 ? -37.438 -16.703 47.625 1 92.25 92 ARG A O 1
ATOM 725 N N . GLY A 1 93 ? -38.375 -16.188 45.625 1 91.19 93 GLY A N 1
ATOM 726 C CA . GLY A 1 93 ? -37.812 -17.375 44.969 1 91.19 93 GLY A CA 1
ATOM 727 C C . GLY A 1 93 ? -38.688 -18.609 45.188 1 91.19 93 GLY A C 1
ATOM 728 O O . GLY A 1 93 ? -38.281 -19.719 44.812 1 91.19 93 GLY A O 1
ATOM 729 N N . GLN A 1 94 ? -39.812 -18.484 45.906 1 94 94 GLN A N 1
ATOM 730 C CA . GLN A 1 94 ? -40.75 -19.594 46.125 1 94 94 GLN A CA 1
ATOM 731 C C . GLN A 1 94 ? -41.719 -19.734 44.938 1 94 94 GLN A C 1
ATOM 733 O O . GLN A 1 94 ? -42.875 -19.391 45.031 1 94 94 GLN A O 1
ATOM 738 N N . LEU A 1 95 ? -41.219 -20.281 43.875 1 95.12 95 LEU A N 1
ATOM 739 C CA . LEU A 1 95 ? -41.906 -20.25 42.594 1 95.12 95 LEU A CA 1
ATOM 740 C C . LEU A 1 95 ? -43.125 -21.156 42.594 1 95.12 95 LEU A C 1
ATOM 742 O O . LEU A 1 95 ? -44.156 -20.797 42 1 95.12 95 LEU A O 1
ATOM 746 N N . GLN A 1 96 ? -43.125 -22.281 43.281 1 94.56 96 GLN A N 1
ATOM 747 C CA . GLN A 1 96 ? -44.281 -23.188 43.281 1 94.56 96 GLN A CA 1
ATOM 748 C C . GLN A 1 96 ? -45.469 -22.547 44 1 94.56 96 GLN A C 1
ATOM 750 O O . GLN A 1 96 ? -46.594 -22.641 43.531 1 94.56 96 GLN A O 1
ATOM 755 N N . GLU A 1 97 ? -45.156 -21.922 45.094 1 94.62 97 GLU A N 1
ATOM 756 C CA . GLU A 1 97 ? -46.219 -21.219 45.812 1 94.62 97 GLU A CA 1
ATOM 757 C C . GLU A 1 97 ? -46.781 -20.078 45 1 94.62 97 GLU A C 1
ATOM 759 O O . GLU A 1 97 ? -48 -19.859 44.969 1 94.62 97 GLU A O 1
ATOM 764 N N . ALA A 1 98 ? -45.844 -19.359 44.406 1 96.38 98 ALA A N 1
ATOM 765 C CA . ALA A 1 98 ? -46.281 -18.266 43.531 1 96.38 98 ALA A CA 1
ATOM 766 C C . ALA A 1 98 ? -47.25 -18.75 42.469 1 96.38 98 ALA A C 1
ATOM 768 O O . ALA A 1 98 ? -48.312 -18.172 42.25 1 96.38 98 ALA A O 1
ATOM 769 N N . ILE A 1 99 ? -46.906 -19.812 41.75 1 96.5 99 ILE A N 1
ATOM 770 C CA . ILE A 1 99 ? -47.656 -20.375 40.656 1 96.5 99 ILE A CA 1
ATOM 771 C C . ILE A 1 99 ? -49.062 -20.781 41.156 1 96.5 99 ILE A C 1
ATOM 773 O O . ILE A 1 99 ? -50.062 -20.516 40.5 1 96.5 99 ILE A O 1
ATOM 777 N N . GLU A 1 100 ? -49.125 -21.359 42.312 1 95.69 100 GLU A N 1
ATOM 778 C CA . GLU A 1 100 ? -50.406 -21.797 42.875 1 95.69 100 GLU A CA 1
ATOM 779 C C . GLU A 1 100 ? -51.312 -20.625 43.188 1 95.69 100 GLU A C 1
ATOM 781 O O . GLU A 1 100 ? -52.531 -20.688 42.969 1 95.69 100 GLU A O 1
ATOM 786 N N . HIS A 1 101 ? -50.688 -19.672 43.75 1 95.81 101 HIS A N 1
ATOM 787 C CA . HIS A 1 101 ? -51.469 -18.484 44.062 1 95.81 101 HIS A CA 1
ATOM 788 C C . HIS A 1 101 ? -51.969 -17.797 42.781 1 95.81 101 HIS A C 1
ATOM 790 O O . HIS A 1 101 ? -53.094 -17.281 42.75 1 95.81 101 HIS A O 1
ATOM 796 N N . TYR A 1 102 ? -51.094 -17.75 41.781 1 96.88 102 TYR A N 1
ATOM 797 C CA . TYR A 1 102 ? -51.531 -17.172 40.5 1 96.88 102 TYR A CA 1
ATOM 798 C C . TYR A 1 102 ? -52.656 -18 39.906 1 96.88 102 TYR A C 1
ATOM 800 O O . TYR A 1 102 ? -53.656 -17.453 39.438 1 96.88 102 TYR A O 1
ATOM 808 N N . ARG A 1 103 ? -52.625 -19.297 39.906 1 95.75 103 ARG A N 1
ATOM 809 C CA . ARG A 1 103 ? -53.656 -20.172 39.375 1 95.75 103 ARG A CA 1
ATOM 810 C C . ARG A 1 103 ? -54.969 -20 40.125 1 95.75 103 ARG A C 1
ATOM 812 O O . ARG A 1 103 ? -56.062 -20.016 39.531 1 95.75 103 ARG A O 1
ATOM 819 N N . HIS A 1 104 ? -54.75 -19.906 41.406 1 95.69 104 HIS A N 1
ATOM 820 C CA . HIS A 1 104 ? -55.938 -19.672 42.219 1 95.69 104 HIS A CA 1
ATOM 821 C C . HIS A 1 104 ? -56.594 -18.359 41.844 1 95.69 104 HIS A C 1
ATOM 823 O O . HIS A 1 104 ? -57.844 -18.281 41.75 1 95.69 104 HIS A O 1
ATOM 829 N N . ALA A 1 105 ? -55.781 -17.375 41.719 1 95.94 105 ALA A N 1
ATOM 830 C CA . ALA A 1 105 ? -56.312 -16.094 41.281 1 95.94 105 ALA A CA 1
ATOM 831 C C . ALA A 1 105 ? -57.062 -16.219 39.969 1 95.94 105 ALA A C 1
ATOM 833 O O . ALA A 1 105 ? -58.125 -15.625 39.781 1 95.94 105 ALA A O 1
ATOM 834 N N . LEU A 1 106 ? -56.594 -16.969 39.062 1 94.75 106 LEU A N 1
ATOM 835 C CA . LEU A 1 106 ? -57.156 -17.125 37.75 1 94.75 106 LEU A CA 1
ATOM 836 C C . LEU A 1 106 ? -58.438 -17.953 37.812 1 94.75 106 LEU A C 1
ATOM 838 O O . LEU A 1 106 ? -59.344 -17.781 37 1 94.75 106 LEU A O 1
ATOM 842 N N . ARG A 1 107 ? -58.594 -18.844 38.719 1 94.5 107 ARG A N 1
ATOM 843 C CA . ARG A 1 107 ? -59.844 -19.594 38.938 1 94.5 107 ARG A CA 1
ATOM 844 C C . ARG A 1 107 ? -60.938 -18.688 39.406 1 94.5 107 ARG A C 1
ATOM 846 O O . ARG A 1 107 ? -62.125 -18.844 39.031 1 94.5 107 ARG A O 1
ATOM 853 N N . LEU A 1 108 ? -60.5 -17.766 40.25 1 94.62 108 LEU A N 1
ATOM 854 C CA . LEU A 1 108 ? -61.469 -16.828 40.781 1 94.62 108 LEU A CA 1
ATOM 855 C C . LEU A 1 108 ? -61.875 -15.812 39.719 1 94.62 108 LEU A C 1
ATOM 857 O O . LEU A 1 108 ? -63.062 -15.438 39.656 1 94.62 108 LEU A O 1
ATOM 861 N N . LYS A 1 109 ? -60.938 -15.375 38.875 1 94.62 109 LYS A N 1
ATOM 862 C CA . LYS A 1 109 ? -61.188 -14.414 37.812 1 94.62 109 LYS A CA 1
ATOM 863 C C . LYS A 1 109 ? -60.5 -14.852 36.531 1 94.62 109 LYS A C 1
ATOM 865 O O . LYS A 1 109 ? -59.375 -14.438 36.219 1 94.62 109 LYS A O 1
ATOM 870 N N . PRO A 1 110 ? -61.25 -15.461 35.625 1 91.62 110 PRO A N 1
ATOM 871 C CA . PRO A 1 110 ? -60.656 -16.062 34.438 1 91.62 110 PRO A CA 1
ATOM 872 C C . PRO A 1 110 ? -60.188 -15.008 33.406 1 91.62 110 PRO A C 1
ATOM 874 O O . PRO A 1 110 ? -59.344 -15.297 32.562 1 91.62 110 PRO A O 1
ATOM 877 N N . ASP A 1 111 ? -60.625 -13.82 33.5 1 92.75 111 ASP A N 1
ATOM 878 C CA . ASP A 1 111 ? -60.219 -12.797 32.562 1 92.75 111 ASP A CA 1
ATOM 879 C C . ASP A 1 111 ? -59.188 -11.852 33.156 1 92.75 111 ASP A C 1
ATOM 881 O O . ASP A 1 111 ? -59.031 -10.727 32.688 1 92.75 111 ASP A O 1
ATOM 885 N N . PHE A 1 112 ? -58.531 -12.328 34.219 1 94.12 112 PHE A N 1
ATOM 886 C CA . PHE A 1 112 ? -57.5 -11.555 34.906 1 94.12 112 PHE A CA 1
ATOM 887 C C . PHE A 1 112 ? -56.188 -11.555 34.125 1 94.12 112 PHE A C 1
ATOM 889 O O . PHE A 1 112 ? -55.281 -12.352 34.406 1 94.12 112 PHE A O 1
ATOM 896 N N . ILE A 1 113 ? -55.969 -10.625 33.188 1 94 113 ILE A N 1
ATOM 897 C CA . ILE A 1 113 ? -54.875 -10.57 32.25 1 94 113 ILE A CA 1
ATOM 898 C C . ILE A 1 113 ? -53.531 -10.508 33 1 94 113 ILE A C 1
ATOM 900 O O . ILE A 1 113 ? -52.625 -11.266 32.688 1 94 113 ILE A O 1
ATOM 904 N N . ASP A 1 114 ? -53.406 -9.688 34.031 1 93.31 114 ASP A N 1
ATOM 905 C CA . ASP A 1 114 ? -52.188 -9.539 34.781 1 93.31 114 ASP A CA 1
ATOM 906 C C . ASP A 1 114 ? -51.812 -10.852 35.469 1 93.31 114 ASP A C 1
ATOM 908 O O . ASP A 1 114 ? -50.625 -11.156 35.656 1 93.31 114 ASP A O 1
ATOM 912 N N . GLY A 1 115 ? -52.906 -11.516 35.875 1 93.69 115 GLY A N 1
ATOM 913 C CA . GLY A 1 115 ? -52.656 -12.82 36.469 1 93.69 115 GLY A CA 1
ATOM 914 C C . GLY A 1 115 ? -51.969 -13.789 35.531 1 93.69 115 GLY A C 1
ATOM 915 O O . GLY A 1 115 ? -51.062 -14.516 35.938 1 93.69 115 GLY A O 1
ATOM 916 N N . TYR A 1 116 ? -52.375 -13.789 34.25 1 95.25 116 TYR A N 1
ATOM 917 C CA . TYR A 1 116 ? -51.781 -14.648 33.25 1 95.25 116 TYR A CA 1
ATOM 918 C C . TYR A 1 116 ? -50.312 -14.25 33 1 95.25 116 TYR A C 1
ATOM 920 O O . TYR A 1 116 ? -49.469 -15.109 32.844 1 95.25 116 TYR A O 1
ATOM 928 N N . ILE A 1 117 ? -50.031 -13 32.875 1 94.94 117 ILE A N 1
ATOM 929 C CA . ILE A 1 117 ? -48.688 -12.484 32.594 1 94.94 117 ILE A CA 1
ATOM 930 C C . ILE A 1 117 ? -47.75 -12.859 33.719 1 94.94 117 ILE A C 1
ATOM 932 O O . ILE A 1 117 ? -46.656 -13.32 33.5 1 94.94 117 ILE A O 1
ATOM 936 N N . ASN A 1 118 ? -48.281 -12.664 34.969 1 94.5 118 ASN A N 1
ATOM 937 C CA . ASN A 1 118 ? -47.5 -13.031 36.125 1 94.5 118 ASN A CA 1
ATOM 938 C C . ASN A 1 118 ? -47.25 -14.531 36.188 1 94.5 118 ASN A C 1
ATOM 940 O O . ASN A 1 118 ? -46.156 -14.977 36.562 1 94.5 118 ASN A O 1
ATOM 944 N N . LEU A 1 119 ? -48.281 -15.258 35.875 1 94.88 119 LEU A N 1
ATOM 945 C CA . LEU A 1 119 ? -48.125 -16.703 35.812 1 94.88 119 LEU A CA 1
ATOM 946 C C . LEU A 1 119 ? -47.062 -17.125 34.781 1 94.88 119 LEU A C 1
ATOM 948 O O . LEU A 1 119 ? -46.219 -17.953 35.062 1 94.88 119 LEU A O 1
ATOM 952 N N . ALA A 1 120 ? -47.156 -16.531 33.594 1 95.44 120 ALA A N 1
ATOM 953 C CA . ALA A 1 120 ? -46.188 -16.828 32.531 1 95.44 120 ALA A CA 1
ATOM 954 C C . ALA A 1 120 ? -44.75 -16.562 33 1 95.44 120 ALA A C 1
ATOM 956 O O . ALA A 1 120 ? -43.875 -17.391 32.781 1 95.44 120 ALA A O 1
ATOM 957 N N . ALA A 1 121 ? -44.5 -15.461 33.594 1 93.75 121 ALA A N 1
ATOM 958 C CA . ALA A 1 121 ? -43.156 -15.086 34.094 1 93.75 121 ALA A CA 1
ATOM 959 C C . ALA A 1 121 ? -42.656 -16.094 35.125 1 93.75 121 ALA A C 1
ATOM 961 O O . ALA A 1 121 ? -41.469 -16.453 35.125 1 93.75 121 ALA A O 1
ATOM 962 N N . ALA A 1 122 ? -43.562 -16.453 35.969 1 94.69 122 ALA A N 1
ATOM 963 C CA . ALA A 1 122 ? -43.219 -17.438 37 1 94.69 122 ALA A CA 1
ATOM 964 C C . ALA A 1 122 ? -42.906 -18.797 36.375 1 94.69 122 ALA A C 1
ATOM 966 O O . ALA A 1 122 ? -42 -19.484 36.812 1 94.69 122 ALA A O 1
ATOM 967 N N . LEU A 1 123 ? -43.688 -19.156 35.406 1 95.5 123 LEU A N 1
ATOM 968 C CA . LEU A 1 123 ? -43.469 -20.422 34.719 1 95.5 123 LEU A CA 1
ATOM 969 C C . LEU A 1 123 ? -42.125 -20.422 33.969 1 95.5 123 LEU A C 1
ATOM 971 O O . LEU A 1 123 ? -41.438 -21.438 33.969 1 95.5 123 LEU A O 1
ATOM 975 N N . VAL A 1 124 ? -41.719 -19.328 33.312 1 93.94 124 VAL A N 1
ATOM 976 C CA . VAL A 1 124 ? -40.406 -19.203 32.656 1 93.94 124 VAL A CA 1
ATOM 977 C C . VAL A 1 124 ? -39.281 -19.375 33.656 1 93.94 124 VAL A C 1
ATOM 979 O O . VAL A 1 124 ? -38.344 -20.125 33.438 1 93.94 124 VAL A O 1
ATOM 982 N N . ALA A 1 125 ? -39.406 -18.703 34.812 1 92.31 125 ALA A N 1
ATOM 983 C CA . ALA A 1 125 ? -38.406 -18.781 35.875 1 92.31 125 ALA A CA 1
ATOM 984 C C . ALA A 1 125 ? -38.281 -20.203 36.406 1 92.31 125 ALA A C 1
ATOM 986 O O . ALA A 1 125 ? -37.188 -20.641 36.812 1 92.31 125 ALA A O 1
ATOM 987 N N . ALA A 1 126 ? -39.438 -20.875 36.438 1 92.88 126 ALA A N 1
ATOM 988 C CA . ALA A 1 126 ? -39.469 -22.25 36.938 1 92.88 126 ALA A CA 1
ATOM 989 C C . ALA A 1 126 ? -39.031 -23.234 35.875 1 92.88 126 ALA A C 1
ATOM 991 O O . ALA A 1 126 ? -38.906 -24.438 36.156 1 92.88 126 ALA A O 1
ATOM 992 N N . GLY A 1 127 ? -38.812 -22.75 34.625 1 91.44 127 GLY A N 1
ATOM 993 C CA . GLY A 1 127 ? -38.312 -23.594 33.562 1 91.44 127 GLY A CA 1
ATOM 994 C C . GLY A 1 127 ? -39.406 -24.25 32.75 1 91.44 127 GLY A C 1
ATOM 995 O O . GLY A 1 127 ? -39.125 -25.078 31.875 1 91.44 127 GLY A O 1
ATOM 996 N N . ASP A 1 128 ? -40.688 -23.984 33.094 1 94.19 128 ASP A N 1
ATOM 997 C CA . ASP A 1 128 ? -41.812 -24.5 32.312 1 94.19 128 ASP A CA 1
ATOM 998 C C . ASP A 1 128 ? -42.156 -23.562 31.156 1 94.19 128 ASP A C 1
ATOM 1000 O O . ASP A 1 128 ? -43.125 -22.812 31.234 1 94.19 128 ASP A O 1
ATOM 1004 N N . MET A 1 129 ? -41.5 -23.719 30.047 1 94.81 129 MET A N 1
ATOM 1005 C CA . MET A 1 129 ? -41.625 -22.797 28.922 1 94.81 129 MET A CA 1
ATOM 1006 C C . MET A 1 129 ? -42.938 -23 28.203 1 94.81 129 MET A C 1
ATOM 1008 O O . MET A 1 129 ? -43.562 -22.031 27.781 1 94.81 129 MET A O 1
ATOM 1012 N N . GLU A 1 130 ? -43.406 -24.203 28.062 1 94.62 130 GLU A N 1
ATOM 1013 C CA . GLU A 1 130 ? -44.656 -24.469 27.359 1 94.62 130 GLU A CA 1
ATOM 1014 C C . GLU A 1 130 ? -45.875 -23.922 28.125 1 94.62 130 GLU A C 1
ATOM 1016 O O . GLU A 1 130 ? -46.812 -23.422 27.531 1 94.62 130 GLU A O 1
ATOM 1021 N N . GLY A 1 131 ? -45.781 -24.156 29.438 1 95 131 GLY A N 1
ATOM 1022 C CA . GLY A 1 131 ? -46.844 -23.578 30.266 1 95 131 GLY A CA 1
ATOM 1023 C C . GLY A 1 131 ? -46.906 -22.062 30.156 1 95 131 GLY A C 1
ATOM 1024 O O . GLY A 1 131 ? -48 -21.484 30.141 1 95 131 GLY A O 1
ATOM 1025 N N . ALA A 1 132 ? -45.719 -21.5 30.125 1 96.44 132 ALA A N 1
ATOM 1026 C CA . ALA A 1 132 ? -45.656 -20.047 29.984 1 96.44 132 ALA A CA 1
ATOM 1027 C C . ALA A 1 132 ? -46.25 -19.594 28.656 1 96.44 132 ALA A C 1
ATOM 1029 O O . ALA A 1 132 ? -46.906 -18.562 28.578 1 96.44 132 ALA A O 1
ATOM 1030 N N . VAL A 1 133 ? -46 -20.297 27.547 1 96.69 133 VAL A N 1
ATOM 1031 C CA . VAL A 1 133 ? -46.531 -19.984 26.234 1 96.69 133 VAL A CA 1
ATOM 1032 C C . VAL A 1 133 ? -48.062 -19.953 26.312 1 96.69 133 VAL A C 1
ATOM 1034 O O . VAL A 1 133 ? -48.719 -19.016 25.828 1 96.69 133 VAL A O 1
ATOM 1037 N N . GLN A 1 134 ? -48.625 -20.922 26.953 1 95.5 134 GLN A N 1
ATOM 1038 C CA . GLN A 1 134 ? -50.094 -21.031 27.062 1 95.5 134 GLN A CA 1
ATOM 1039 C C . GLN A 1 134 ? -50.656 -19.875 27.859 1 95.5 134 GLN A C 1
ATOM 1041 O O . GLN A 1 134 ? -51.719 -19.359 27.547 1 95.5 134 GLN A O 1
ATOM 1046 N N . ALA A 1 135 ? -49.938 -19.562 28.922 1 96.06 135 ALA A N 1
ATOM 1047 C CA . ALA A 1 135 ? -50.375 -18.453 29.734 1 96.06 135 ALA A CA 1
ATOM 1048 C C . ALA A 1 135 ? -50.406 -17.156 28.938 1 96.06 135 ALA A C 1
ATOM 1050 O O . ALA A 1 135 ? -51.344 -16.375 29.016 1 96.06 135 ALA A O 1
ATOM 1051 N N . TYR A 1 136 ? -49.312 -16.906 28.188 1 96.75 136 TYR A N 1
ATOM 1052 C CA . TYR A 1 136 ? -49.25 -15.711 27.359 1 96.75 136 TYR A CA 1
ATOM 1053 C C . TYR A 1 136 ? -50.312 -15.734 26.281 1 96.75 136 TYR A C 1
ATOM 1055 O O . TYR A 1 136 ? -50.969 -14.711 26.016 1 96.75 136 TYR A O 1
ATOM 1063 N N . VAL A 1 137 ? -50.594 -16.844 25.656 1 96 137 VAL A N 1
ATOM 1064 C CA . VAL A 1 137 ? -51.594 -16.984 24.625 1 96 137 VAL A CA 1
ATOM 1065 C C . VAL A 1 137 ? -52.969 -16.656 25.219 1 96 137 VAL A C 1
ATOM 1067 O O . VAL A 1 137 ? -53.781 -15.977 24.578 1 96 137 VAL A O 1
ATOM 1070 N N . SER A 1 138 ? -53.188 -17.141 26.422 1 95.44 138 SER A N 1
ATOM 1071 C CA . SER A 1 138 ? -54.469 -16.859 27.094 1 95.44 138 SER A CA 1
ATOM 1072 C C . SER A 1 138 ? -54.656 -15.375 27.359 1 95.44 138 SER A C 1
ATOM 1074 O O . SER A 1 138 ? -55.719 -14.82 27.141 1 95.44 138 SER A O 1
ATOM 1076 N N . ALA A 1 139 ? -53.562 -14.82 27.812 1 95.75 139 ALA A N 1
ATOM 1077 C CA . ALA A 1 139 ? -53.625 -13.375 28.047 1 95.75 139 ALA A CA 1
ATOM 1078 C C . ALA A 1 139 ? -53.969 -12.633 26.75 1 95.75 139 ALA A C 1
ATOM 1080 O O . ALA A 1 139 ? -54.75 -11.703 26.766 1 95.75 139 ALA A O 1
ATOM 1081 N N . LEU A 1 140 ? -53.406 -13.023 25.656 1 95.56 140 LEU A N 1
ATOM 1082 C CA . LEU A 1 140 ? -53.562 -12.352 24.375 1 95.56 140 LEU A CA 1
ATOM 1083 C C . LEU A 1 140 ? -54.938 -12.656 23.781 1 95.56 140 LEU A C 1
ATOM 1085 O O . LEU A 1 140 ? -55.469 -11.883 22.953 1 95.56 140 LEU A O 1
ATOM 1089 N N . GLN A 1 141 ? -55.594 -13.695 24.125 1 94.94 141 GLN A N 1
ATOM 1090 C CA . GLN A 1 141 ? -56.969 -14 23.688 1 94.94 141 GLN A CA 1
ATOM 1091 C C . GLN A 1 141 ? -57.969 -13 24.281 1 94.94 141 GLN A C 1
ATOM 1093 O O . GLN A 1 141 ? -58.906 -12.617 23.609 1 94.94 141 GLN A O 1
ATOM 1098 N N . TYR A 1 142 ? -57.625 -12.711 25.5 1 94.06 142 TYR A N 1
ATOM 1099 C CA . TYR A 1 142 ? -58.531 -11.75 26.172 1 94.06 142 TYR A CA 1
ATOM 1100 C C . TYR A 1 142 ? -58.25 -10.336 25.672 1 94.06 142 TYR A C 1
ATOM 1102 O O . TYR A 1 142 ? -59.188 -9.539 25.531 1 94.06 142 TYR A O 1
ATOM 1110 N N . ASN A 1 143 ? -57 -9.984 25.438 1 95 143 ASN A N 1
ATOM 1111 C CA . ASN A 1 143 ? -56.625 -8.695 24.875 1 95 143 ASN A CA 1
ATOM 1112 C C . ASN A 1 143 ? -55.531 -8.844 23.828 1 95 143 ASN A C 1
ATOM 1114 O O . ASN A 1 143 ? -54.344 -8.789 24.141 1 95 143 ASN A O 1
ATOM 1118 N N . PRO A 1 144 ? -55.875 -8.797 22.594 1 93.19 144 PRO A N 1
ATOM 1119 C CA . PRO A 1 144 ? -54.906 -9.031 21.516 1 93.19 144 PRO A CA 1
ATOM 1120 C C . PRO A 1 144 ? -54.031 -7.82 21.25 1 93.19 144 PRO A C 1
ATOM 1122 O O . PRO A 1 144 ? -53.031 -7.93 20.516 1 93.19 144 PRO A O 1
ATOM 1125 N N . ASP A 1 145 ? -54.25 -6.707 21.922 1 93.81 145 ASP A N 1
ATOM 1126 C CA . ASP A 1 145 ? -53.531 -5.488 21.578 1 93.81 145 ASP A CA 1
ATOM 1127 C C . ASP A 1 145 ? -52.375 -5.258 22.547 1 93.81 145 ASP A C 1
ATOM 1129 O O . ASP A 1 145 ? -51.75 -4.199 22.516 1 93.81 145 ASP A O 1
ATOM 1133 N N . LEU A 1 146 ? -52.094 -6.309 23.359 1 95.38 146 LEU A N 1
ATOM 1134 C CA . LEU A 1 146 ? -50.969 -6.211 24.266 1 95.38 146 LEU A CA 1
ATOM 1135 C C . LEU A 1 146 ? -49.656 -6.523 23.531 1 95.38 146 LEU A C 1
ATOM 1137 O O . LEU A 1 146 ? -49.125 -7.637 23.609 1 95.38 146 LEU A O 1
ATOM 1141 N N . TYR A 1 147 ? -49.062 -5.531 22.859 1 95.31 147 TYR A N 1
ATOM 1142 C CA . TYR A 1 147 ? -47.906 -5.742 21.969 1 95.31 147 TYR A CA 1
ATOM 1143 C C . TYR A 1 147 ? -46.688 -6.16 22.766 1 95.31 147 TYR A C 1
ATOM 1145 O O . TYR A 1 147 ? -45.875 -6.953 22.281 1 95.31 147 TYR A O 1
ATOM 1153 N N . CYS A 1 148 ? -46.5 -5.77 24.016 1 95.25 148 CYS A N 1
ATOM 1154 C CA . CYS A 1 148 ? -45.375 -6.16 24.844 1 95.25 148 CYS A CA 1
ATOM 1155 C C . CYS A 1 148 ? -45.406 -7.645 25.172 1 95.25 148 CYS A C 1
ATOM 1157 O O . CYS A 1 148 ? -44.406 -8.336 25.109 1 95.25 148 CYS A O 1
ATOM 1159 N N . VAL A 1 149 ? -46.625 -8.039 25.547 1 95.38 149 VAL A N 1
ATOM 1160 C CA . VAL A 1 149 ? -46.844 -9.445 25.891 1 95.38 149 VAL A CA 1
ATOM 1161 C C . VAL A 1 149 ? -46.625 -10.312 24.656 1 95.38 149 VAL A C 1
ATOM 1163 O O . VAL A 1 149 ? -46.062 -11.406 24.734 1 95.38 149 VAL A O 1
ATOM 1166 N N . ARG A 1 150 ? -47.094 -9.797 23.547 1 96.31 150 ARG A N 1
ATOM 1167 C CA . ARG A 1 150 ? -46.875 -10.492 22.281 1 96.31 150 ARG A CA 1
ATOM 1168 C C . ARG A 1 150 ? -45.406 -10.656 21.984 1 96.31 150 ARG A C 1
ATOM 1170 O O . ARG A 1 150 ? -44.969 -11.719 21.531 1 96.31 150 ARG A O 1
ATOM 1177 N N . SER A 1 151 ? -44.688 -9.656 22.109 1 96.75 151 SER A N 1
ATOM 1178 C CA . SER A 1 151 ? -43.219 -9.703 21.906 1 96.75 151 SER A CA 1
ATOM 1179 C C . SER A 1 151 ? -42.562 -10.688 22.875 1 96.75 151 SER A C 1
ATOM 1181 O O . SER A 1 151 ? -41.656 -11.422 22.484 1 96.75 151 SER A O 1
ATOM 1183 N N . ASP A 1 152 ? -43.062 -10.695 24.094 1 95.44 152 ASP A N 1
ATOM 1184 C CA . ASP A 1 152 ? -42.531 -11.625 25.094 1 95.44 152 ASP A CA 1
ATOM 1185 C C . ASP A 1 152 ? -42.812 -13.078 24.688 1 95.44 152 ASP A C 1
ATOM 1187 O O . ASP A 1 152 ? -41.969 -13.953 24.891 1 95.44 152 ASP A O 1
ATOM 1191 N N . LEU A 1 153 ? -44 -13.211 24.25 1 96.38 153 LEU A N 1
ATOM 1192 C CA . LEU A 1 153 ? -44.312 -14.531 23.719 1 96.38 153 LEU A CA 1
ATOM 1193 C C . LEU A 1 153 ? -43.375 -14.906 22.594 1 96.38 153 LEU A C 1
ATOM 1195 O O . LEU A 1 153 ? -42.875 -16.047 22.531 1 96.38 153 LEU A O 1
ATOM 1199 N N . GLY A 1 154 ? -43.125 -13.984 21.688 1 97.19 154 GLY A N 1
ATOM 1200 C CA . GLY A 1 154 ? -42.125 -14.211 20.641 1 97.19 154 GLY A CA 1
ATOM 1201 C C . GLY A 1 154 ? -40.781 -14.609 21.156 1 97.19 154 GLY A C 1
ATOM 1202 O O . GLY A 1 154 ? -40.125 -15.523 20.625 1 97.19 154 GLY A O 1
ATOM 1203 N N . ASN A 1 155 ? -40.281 -13.938 22.188 1 95.94 155 ASN A N 1
ATOM 1204 C CA . ASN A 1 155 ? -39 -14.25 22.781 1 95.94 155 ASN A CA 1
ATOM 1205 C C . ASN A 1 155 ? -38.938 -15.688 23.297 1 95.94 155 ASN A C 1
ATOM 1207 O O . ASN A 1 155 ? -37.938 -16.375 23.141 1 95.94 155 ASN A O 1
ATOM 1211 N N . LEU A 1 156 ? -39.969 -16.016 23.938 1 95.25 156 LEU A N 1
ATOM 1212 C CA . LEU A 1 156 ? -40.062 -17.375 24.469 1 95.25 156 LEU A CA 1
ATOM 1213 C C . LEU A 1 156 ? -40.031 -18.406 23.344 1 95.25 156 LEU A C 1
ATOM 1215 O O . LEU A 1 156 ? -39.344 -19.422 23.438 1 95.25 156 LEU A O 1
ATOM 1219 N N . LEU A 1 157 ? -40.812 -18.141 22.328 1 96.62 157 LEU A N 1
ATOM 1220 C CA . LEU A 1 157 ? -40.844 -19.031 21.172 1 96.62 157 LEU A CA 1
ATOM 1221 C C . LEU A 1 157 ? -39.5 -19.094 20.484 1 96.62 157 LEU A C 1
ATOM 1223 O O . LEU A 1 157 ? -39.062 -20.172 20.047 1 96.62 157 LEU A O 1
ATOM 1227 N N . LYS A 1 158 ? -38.812 -18.016 20.344 1 95.56 158 LYS A N 1
ATOM 1228 C CA . LYS A 1 158 ? -37.438 -17.984 19.797 1 95.56 158 LYS A CA 1
ATOM 1229 C C . LYS A 1 158 ? -36.5 -18.859 20.625 1 95.56 158 LYS A C 1
ATOM 1231 O O . LYS A 1 158 ? -35.688 -19.609 20.062 1 95.56 158 LYS A O 1
ATOM 1236 N N . ALA A 1 159 ? -36.594 -18.812 21.906 1 94 159 ALA A N 1
ATOM 1237 C CA . ALA A 1 159 ? -35.781 -19.609 22.812 1 94 159 ALA A CA 1
ATOM 1238 C C . ALA A 1 159 ? -36.031 -21.094 22.641 1 94 159 ALA A C 1
ATOM 1240 O O . ALA A 1 159 ? -35.156 -21.922 22.828 1 94 159 ALA A O 1
ATOM 1241 N N . LEU A 1 160 ? -37.281 -21.391 22.297 1 94.75 160 LEU A N 1
ATOM 1242 C CA . LEU A 1 160 ? -37.688 -22.766 22.094 1 94.75 160 LEU A CA 1
ATOM 1243 C C . LEU A 1 160 ? -37.344 -23.25 20.703 1 94.75 160 LEU A C 1
ATOM 1245 O O . LEU A 1 160 ? -37.562 -24.422 20.359 1 94.75 160 LEU A O 1
ATOM 1249 N N . GLY A 1 161 ? -36.812 -22.312 19.828 1 93.62 161 GLY A N 1
ATOM 1250 C CA . GLY A 1 161 ? -36.375 -22.672 18.484 1 93.62 161 GLY A CA 1
ATOM 1251 C C . GLY A 1 161 ? -37.5 -22.594 17.453 1 93.62 161 GLY A C 1
ATOM 1252 O O . GLY A 1 161 ? -37.312 -22.984 16.297 1 93.62 161 GLY A O 1
ATOM 1253 N N . ARG A 1 162 ? -38.688 -22.156 17.938 1 96.31 162 ARG A N 1
ATOM 1254 C CA . ARG A 1 162 ? -39.812 -21.984 17.016 1 96.31 162 ARG A CA 1
ATOM 1255 C C . ARG A 1 162 ? -39.75 -20.609 16.344 1 96.31 162 ARG A C 1
ATOM 1257 O O . ARG A 1 162 ? -40.562 -19.734 16.641 1 96.31 162 ARG A O 1
ATOM 1264 N N . LEU A 1 163 ? -38.875 -20.422 15.422 1 96.69 163 LEU A N 1
ATOM 1265 C CA . LEU A 1 163 ? -38.531 -19.141 14.844 1 96.69 163 LEU A CA 1
ATOM 1266 C C . LEU A 1 163 ? -39.688 -18.578 14.008 1 96.69 163 LEU A C 1
ATOM 1268 O O . LEU A 1 163 ? -39.938 -17.375 14.023 1 96.69 163 LEU A O 1
ATOM 1272 N N . GLU A 1 164 ? -40.469 -19.406 13.32 1 96.81 164 GLU A N 1
ATOM 1273 C CA . GLU A 1 164 ? -41.562 -18.922 12.469 1 96.81 164 GLU A CA 1
ATOM 1274 C C . GLU A 1 164 ? -42.688 -18.344 13.312 1 96.81 164 GLU A C 1
ATOM 1276 O O . GLU A 1 164 ? -43.281 -17.328 12.945 1 96.81 164 GLU A O 1
ATOM 1281 N N . GLU A 1 165 ? -42.969 -19.031 14.352 1 96.31 165 GLU A N 1
ATOM 1282 C CA . GLU A 1 165 ? -44 -18.531 15.25 1 96.31 165 GLU A CA 1
ATOM 1283 C C . GLU A 1 165 ? -43.562 -17.25 15.938 1 96.31 165 GLU A C 1
ATOM 1285 O O . GLU A 1 165 ? -44.344 -16.344 16.141 1 96.31 165 GLU A O 1
ATOM 1290 N N . ALA A 1 166 ? -42.281 -17.266 16.375 1 97.69 166 ALA A N 1
ATOM 1291 C CA . ALA A 1 166 ? -41.75 -16.047 16.969 1 97.69 166 ALA A CA 1
ATOM 1292 C C . ALA A 1 166 ? -41.844 -14.867 16.016 1 97.69 166 ALA A C 1
ATOM 1294 O O . ALA A 1 166 ? -42.219 -13.766 16.406 1 97.69 166 ALA A O 1
ATOM 1295 N N . LYS A 1 167 ? -41.469 -15.102 14.781 1 97.62 167 LYS A N 1
ATOM 1296 C CA . LYS A 1 167 ? -41.531 -14.086 13.727 1 97.62 167 LYS A CA 1
ATOM 1297 C C . LYS A 1 167 ? -42.969 -13.523 13.625 1 97.62 167 LYS A C 1
ATOM 1299 O O . LYS A 1 167 ? -43.156 -12.305 13.562 1 97.62 167 LYS A O 1
ATOM 1304 N N . ALA A 1 168 ? -43.938 -14.406 13.609 1 96.81 168 ALA A N 1
ATOM 1305 C CA . ALA A 1 168 ? -45.312 -13.984 13.516 1 96.81 168 ALA A CA 1
ATOM 1306 C C . ALA A 1 168 ? -45.719 -13.102 14.695 1 96.81 168 ALA A C 1
ATOM 1308 O O . ALA A 1 168 ? -46.469 -12.148 14.539 1 96.81 168 ALA A O 1
ATOM 1309 N N . CYS A 1 169 ? -45.25 -13.438 15.852 1 97.44 169 CYS A N 1
ATOM 1310 C CA . CYS A 1 169 ? -45.5 -12.648 17.047 1 97.44 169 CYS A CA 1
ATOM 1311 C C . CYS A 1 169 ? -44.938 -11.242 16.906 1 97.44 169 CYS A C 1
ATOM 1313 O O . CYS A 1 169 ? -45.625 -10.258 17.203 1 97.44 169 CYS A O 1
ATOM 1315 N N . TYR A 1 170 ? -43.719 -11.141 16.484 1 97.94 170 TYR A N 1
ATOM 1316 C CA . TYR A 1 170 ? -43.062 -9.844 16.359 1 97.94 170 TYR A CA 1
ATOM 1317 C C . TYR A 1 170 ? -43.75 -9 15.289 1 97.94 170 TYR A C 1
ATOM 1319 O O . TYR A 1 170 ? -43.906 -7.793 15.453 1 97.94 170 TYR A O 1
ATOM 1327 N N . LEU A 1 171 ? -44.094 -9.633 14.156 1 97.19 171 LEU A N 1
ATOM 1328 C CA . LEU A 1 171 ? -44.781 -8.922 13.086 1 97.19 171 LEU A CA 1
ATOM 1329 C C . LEU A 1 171 ? -46.094 -8.336 13.578 1 97.19 171 LEU A C 1
ATOM 1331 O O . LEU A 1 171 ? -46.438 -7.188 13.273 1 97.19 171 LEU A O 1
ATOM 1335 N N . LYS A 1 172 ? -46.844 -9.117 14.297 1 96.88 172 LYS A N 1
ATOM 1336 C CA . LYS A 1 172 ? -48.094 -8.648 14.844 1 96.88 172 LYS A CA 1
ATOM 1337 C C . LYS A 1 172 ? -47.875 -7.539 15.867 1 96.88 172 LYS A C 1
ATOM 1339 O O . LYS A 1 172 ? -48.688 -6.605 15.961 1 96.88 172 LYS A O 1
ATOM 1344 N N . ALA A 1 173 ? -46.844 -7.684 16.688 1 97.38 173 ALA A N 1
ATOM 1345 C CA . ALA A 1 173 ? -46.5 -6.629 17.641 1 97.38 173 ALA A CA 1
ATOM 1346 C C . ALA A 1 173 ? -46.188 -5.316 16.922 1 97.38 173 ALA A C 1
ATOM 1348 O O . ALA A 1 173 ? -46.625 -4.25 17.359 1 97.38 173 ALA A O 1
ATOM 1349 N N . ILE A 1 174 ? -45.5 -5.359 15.812 1 96.88 174 ILE A N 1
ATOM 1350 C CA . ILE A 1 174 ? -45.156 -4.188 15.023 1 96.88 174 ILE A CA 1
ATOM 1351 C C . ILE A 1 174 ? -46.406 -3.592 14.383 1 96.88 174 ILE A C 1
ATOM 1353 O O . ILE A 1 174 ? -46.531 -2.371 14.289 1 96.88 174 ILE A O 1
ATOM 1357 N N . GLU A 1 175 ? -47.281 -4.453 13.922 1 95.88 175 GLU A N 1
ATOM 1358 C CA . GLU A 1 175 ? -48.531 -3.988 13.344 1 95.88 175 GLU A CA 1
ATOM 1359 C C . GLU A 1 175 ? -49.344 -3.201 14.359 1 95.88 175 GLU A C 1
ATOM 1361 O O . GLU A 1 175 ? -49.969 -2.193 14.016 1 95.88 175 GLU A O 1
ATOM 1366 N N . THR A 1 176 ? -49.344 -3.707 15.57 1 96.44 176 THR A N 1
ATOM 1367 C CA . THR A 1 176 ? -50.094 -3.076 16.641 1 96.44 176 THR A CA 1
ATOM 1368 C C . THR A 1 176 ? -49.438 -1.779 17.094 1 96.44 176 THR A C 1
ATOM 1370 O O . THR A 1 176 ? -50.125 -0.78 17.344 1 96.44 176 THR A O 1
ATOM 1373 N N . GLN A 1 177 ? -48.094 -1.835 17.234 1 96.31 177 GLN A N 1
ATOM 1374 C CA . GLN A 1 177 ? -47.281 -0.663 17.594 1 96.31 177 GLN A CA 1
ATOM 1375 C C . GLN A 1 177 ? -46.062 -0.554 16.719 1 96.31 177 GLN A C 1
ATOM 1377 O O . GLN A 1 177 ? -44.969 -0.987 17.109 1 96.31 177 GLN A O 1
ATOM 1382 N N . PRO A 1 178 ? -46.125 0.261 15.703 1 95.44 178 PRO A N 1
ATOM 1383 C CA . PRO A 1 178 ? -45.031 0.335 14.734 1 95.44 178 PRO A CA 1
ATOM 1384 C C . PRO A 1 178 ? -43.781 0.995 15.305 1 95.44 178 PRO A C 1
ATOM 1386 O O . PRO A 1 178 ? -42.688 0.817 14.766 1 95.44 178 PRO A O 1
ATOM 1389 N N . ASN A 1 179 ? -43.812 1.675 16.438 1 96 179 ASN A N 1
ATOM 1390 C CA . ASN A 1 179 ? -42.688 2.375 17 1 96 179 ASN A CA 1
ATOM 1391 C C . ASN A 1 179 ? -42.031 1.583 18.141 1 96 179 ASN A C 1
ATOM 1393 O O . ASN A 1 179 ? -41.219 2.121 18.891 1 96 179 ASN A O 1
ATOM 1397 N N . PHE A 1 180 ? -42.469 0.27 18.266 1 96.56 180 PHE A N 1
ATOM 1398 C CA . PHE A 1 180 ? -41.938 -0.597 19.312 1 96.56 180 PHE A CA 1
ATOM 1399 C C . PHE A 1 180 ? -40.562 -1.159 18.875 1 96.56 180 PHE A C 1
ATOM 1401 O O . PHE A 1 180 ? -40.5 -2.25 18.312 1 96.56 180 PHE A O 1
ATOM 1408 N N . ALA A 1 181 ? -39.438 -0.479 19.172 1 97.69 181 ALA A N 1
ATOM 1409 C CA . ALA A 1 181 ? -38.094 -0.78 18.719 1 97.69 181 ALA A CA 1
ATOM 1410 C C . ALA A 1 181 ? -37.688 -2.207 19.094 1 97.69 181 ALA A C 1
ATOM 1412 O O . ALA A 1 181 ? -37 -2.885 18.328 1 97.69 181 ALA A O 1
ATOM 1413 N N . VAL A 1 182 ? -38.188 -2.689 20.203 1 97.31 182 VAL A N 1
ATOM 1414 C CA . VAL A 1 182 ? -37.781 -4 20.703 1 97.31 182 VAL A CA 1
ATOM 1415 C C . VAL A 1 182 ? -38.25 -5.09 19.75 1 97.31 182 VAL A C 1
ATOM 1417 O O . VAL A 1 182 ? -37.5 -6.027 19.453 1 97.31 182 VAL A O 1
ATOM 1420 N N . ALA A 1 183 ? -39.438 -4.977 19.312 1 97.75 183 ALA A N 1
ATOM 1421 C CA . ALA A 1 183 ? -40 -5.961 18.375 1 97.75 183 ALA A CA 1
ATOM 1422 C C . ALA A 1 183 ? -39.219 -5.953 17.062 1 97.75 183 ALA A C 1
ATOM 1424 O O . ALA A 1 183 ? -38.969 -7.008 16.469 1 97.75 183 ALA A O 1
ATOM 1425 N N . TRP A 1 184 ? -38.812 -4.789 16.578 1 98.12 184 TRP A N 1
ATOM 1426 C CA . TRP A 1 184 ? -38 -4.672 15.367 1 98.12 184 TRP A CA 1
ATOM 1427 C C . TRP A 1 184 ? -36.656 -5.359 15.547 1 98.12 184 TRP A C 1
ATOM 1429 O O . TRP A 1 184 ? -36.188 -6.094 14.664 1 98.12 184 TRP A O 1
ATOM 1439 N N . SER A 1 185 ? -36 -5.098 16.641 1 98.19 185 SER A N 1
ATOM 1440 C CA . SER A 1 185 ? -34.719 -5.707 16.938 1 98.19 185 SER A CA 1
ATOM 1441 C C . SER A 1 185 ? -34.844 -7.227 17.031 1 98.19 185 SER A C 1
ATOM 1443 O O . SER A 1 185 ? -34 -7.949 16.484 1 98.19 185 SER A O 1
ATOM 1445 N N . ASN A 1 186 ? -35.906 -7.68 17.734 1 97.81 186 ASN A N 1
ATOM 1446 C CA . ASN A 1 186 ? -36.094 -9.117 17.875 1 97.81 186 ASN A CA 1
ATOM 1447 C C . ASN A 1 186 ? -36.344 -9.789 16.531 1 97.81 186 ASN A C 1
ATOM 1449 O O . ASN A 1 186 ? -35.906 -10.914 16.312 1 97.81 186 ASN A O 1
ATOM 1453 N N . LEU A 1 187 ? -37.094 -9.086 15.766 1 97.62 187 LEU A N 1
ATOM 1454 C CA . LEU A 1 187 ? -37.344 -9.602 14.422 1 97.62 187 LEU A CA 1
ATOM 1455 C C . LEU A 1 187 ? -36.031 -9.672 13.633 1 97.62 187 LEU A C 1
ATOM 1457 O O . LEU A 1 187 ? -35.812 -10.609 12.859 1 97.62 187 LEU A O 1
ATOM 1461 N N . GLY A 1 188 ? -35.156 -8.68 13.734 1 97.81 188 GLY A N 1
ATOM 1462 C CA . GLY A 1 188 ? -33.812 -8.734 13.148 1 97.81 188 GLY A CA 1
ATOM 1463 C C . GLY A 1 188 ? -33.031 -9.953 13.578 1 97.81 188 GLY A C 1
ATOM 1464 O O . GLY A 1 188 ? -32.344 -10.586 12.758 1 97.81 188 GLY A O 1
ATOM 1465 N N . CYS A 1 189 ? -33.125 -10.297 14.805 1 97.5 189 CYS A N 1
ATOM 1466 C CA . CYS A 1 189 ? -32.406 -11.469 15.328 1 97.5 189 CYS A CA 1
ATOM 1467 C C . CYS A 1 189 ? -32.938 -12.742 14.664 1 97.5 189 CYS A C 1
ATOM 1469 O O . CYS A 1 189 ? -32.125 -13.641 14.352 1 97.5 189 CYS A O 1
ATOM 1471 N N . VAL A 1 190 ? -34.219 -12.797 14.523 1 97.56 190 VAL A N 1
ATOM 1472 C CA . VAL A 1 190 ? -34.812 -13.969 13.891 1 97.56 190 VAL A CA 1
ATOM 1473 C C . VAL A 1 190 ? -34.312 -14.086 12.453 1 97.56 190 VAL A C 1
ATOM 1475 O O . VAL A 1 190 ? -33.906 -15.172 12.016 1 97.56 190 VAL A O 1
ATOM 1478 N N . PHE A 1 191 ? -34.281 -12.969 11.695 1 97.31 191 PHE A N 1
ATOM 1479 C CA . PHE A 1 191 ? -33.812 -12.969 10.32 1 97.31 191 PHE A CA 1
ATOM 1480 C C . PHE A 1 191 ? -32.344 -13.367 10.266 1 97.31 191 PHE A C 1
ATOM 1482 O O . PHE A 1 191 ? -31.922 -14.109 9.367 1 97.31 191 PHE A O 1
ATOM 1489 N N . ASN A 1 192 ? -31.578 -12.859 11.156 1 96.56 192 ASN A N 1
ATOM 1490 C CA . ASN A 1 192 ? -30.172 -13.242 11.219 1 96.56 192 ASN A CA 1
ATOM 1491 C C . ASN A 1 192 ? -30 -14.742 11.43 1 96.56 192 ASN A C 1
ATOM 1493 O O . ASN A 1 192 ? -29.172 -15.375 10.789 1 96.56 192 ASN A O 1
ATOM 1497 N N . ALA A 1 193 ? -30.797 -15.312 12.32 1 95.56 193 ALA A N 1
ATOM 1498 C CA . ALA A 1 193 ? -30.75 -16.734 12.625 1 95.56 193 ALA A CA 1
ATOM 1499 C C . ALA A 1 193 ? -31.141 -17.578 11.406 1 95.56 193 ALA A C 1
ATOM 1501 O O . ALA A 1 193 ? -30.656 -18.688 11.227 1 95.56 193 ALA A O 1
ATOM 1502 N N . GLN A 1 194 ? -32 -17 10.602 1 94.31 194 GLN A N 1
ATOM 1503 C CA . GLN A 1 194 ? -32.469 -17.703 9.414 1 94.31 194 GLN A CA 1
ATOM 1504 C C . GLN A 1 194 ? -31.531 -17.484 8.234 1 94.31 194 GLN A C 1
ATOM 1506 O O . GLN A 1 194 ? -31.812 -17.922 7.117 1 94.31 194 GLN A O 1
ATOM 1511 N N . GLY A 1 195 ? -30.484 -16.703 8.453 1 92.94 195 GLY A N 1
ATOM 1512 C CA . GLY A 1 195 ? -29.516 -16.469 7.402 1 92.94 195 GLY A CA 1
ATOM 1513 C C . GLY A 1 195 ? -29.922 -15.352 6.461 1 92.94 195 GLY A C 1
ATOM 1514 O O . GLY A 1 195 ? -29.344 -15.203 5.379 1 92.94 195 GLY A O 1
ATOM 1515 N N . GLU A 1 196 ? -30.953 -14.57 6.801 1 95.38 196 GLU A N 1
ATOM 1516 C CA . GLU A 1 196 ? -31.391 -13.43 6.004 1 95.38 196 GLU A CA 1
ATOM 1517 C C . GLU A 1 196 ? -30.75 -12.133 6.477 1 95.38 196 GLU A C 1
ATOM 1519 O O . GLU A 1 196 ? -31.391 -11.297 7.102 1 95.38 196 GLU A O 1
ATOM 1524 N N . ILE A 1 197 ? -29.562 -11.953 6.09 1 95.38 197 ILE A N 1
ATOM 1525 C CA . ILE A 1 197 ? -28.703 -10.93 6.668 1 95.38 197 ILE A CA 1
ATOM 1526 C C . ILE A 1 197 ? -29.219 -9.547 6.277 1 95.38 197 ILE A C 1
ATOM 1528 O O . ILE A 1 197 ? -29.156 -8.609 7.078 1 95.38 197 ILE A O 1
ATOM 1532 N N . TRP A 1 198 ? -29.656 -9.367 5.07 1 96.25 198 TRP A N 1
ATOM 1533 C CA . TRP A 1 198 ? -30.078 -8.055 4.594 1 96.25 198 TRP A CA 1
ATOM 1534 C C . TRP A 1 198 ? -31.344 -7.598 5.324 1 96.25 198 TRP A C 1
ATOM 1536 O O . TRP A 1 198 ? -31.469 -6.422 5.68 1 96.25 198 TRP A O 1
ATOM 1546 N N . LEU A 1 199 ? -32.25 -8.539 5.539 1 96.5 199 LEU A N 1
ATOM 1547 C CA . LEU A 1 199 ? -33.438 -8.219 6.316 1 96.5 199 LEU A CA 1
ATOM 1548 C C . LEU A 1 199 ? -33.094 -7.887 7.758 1 96.5 199 LEU A C 1
ATOM 1550 O O . LEU A 1 199 ? -33.688 -6.988 8.359 1 96.5 199 LEU A O 1
ATOM 1554 N N . ALA A 1 200 ? -32.156 -8.625 8.258 1 97.94 200 ALA A N 1
ATOM 1555 C CA . ALA A 1 200 ? -31.703 -8.344 9.617 1 97.94 200 ALA A CA 1
ATOM 1556 C C . ALA A 1 200 ? -31.172 -6.918 9.734 1 97.94 200 ALA A C 1
ATOM 1558 O O . ALA A 1 200 ? -31.531 -6.191 10.664 1 97.94 200 ALA A O 1
ATOM 1559 N N . ILE A 1 201 ? -30.297 -6.453 8.812 1 97.5 201 ILE A N 1
ATOM 1560 C CA . ILE A 1 201 ? -29.719 -5.113 8.836 1 97.5 201 ILE A CA 1
ATOM 1561 C C . ILE A 1 201 ? -30.828 -4.07 8.789 1 97.5 201 ILE A C 1
ATOM 1563 O O . ILE A 1 201 ? -30.828 -3.115 9.562 1 97.5 201 ILE A O 1
ATOM 1567 N N . HIS A 1 202 ? -31.797 -4.316 7.863 1 96.94 202 HIS A N 1
ATOM 1568 C CA . HIS A 1 202 ? -32.906 -3.393 7.715 1 96.94 202 HIS A CA 1
ATOM 1569 C C . HIS A 1 202 ? -33.656 -3.219 9.031 1 96.94 202 HIS A C 1
ATOM 1571 O O . HIS A 1 202 ? -33.969 -2.094 9.43 1 96.94 202 HIS A O 1
ATOM 1577 N N . HIS A 1 203 ? -33.875 -4.289 9.727 1 97.81 203 HIS A N 1
ATOM 1578 C CA . HIS A 1 203 ? -34.719 -4.25 10.93 1 97.81 203 HIS A CA 1
ATOM 1579 C C . HIS A 1 203 ? -33.938 -3.693 12.117 1 97.81 203 HIS A C 1
ATOM 1581 O O . HIS A 1 203 ? -34.5 -2.996 12.961 1 97.81 203 HIS A O 1
ATOM 1587 N N . PHE A 1 204 ? -32.656 -3.977 12.234 1 98.25 204 PHE A N 1
ATOM 1588 C CA . PHE A 1 204 ? -31.844 -3.375 13.281 1 98.25 204 PHE A CA 1
ATOM 1589 C C . PHE A 1 204 ? -31.734 -1.869 13.078 1 98.25 204 PHE A C 1
ATOM 1591 O O . PHE A 1 204 ? -31.766 -1.103 14.047 1 98.25 204 PHE A O 1
ATOM 1598 N N . GLU A 1 205 ? -31.547 -1.459 11.836 1 96.81 205 GLU A N 1
ATOM 1599 C CA . GLU A 1 205 ? -31.469 -0.032 11.539 1 96.81 205 GLU A CA 1
ATOM 1600 C C . GLU A 1 205 ? -32.75 0.695 11.93 1 96.81 205 GLU A C 1
ATOM 1602 O O . GLU A 1 205 ? -32.688 1.813 12.445 1 96.81 205 GLU A O 1
ATOM 1607 N N . LYS A 1 206 ? -33.875 0.015 11.609 1 97.12 206 LYS A N 1
ATOM 1608 C CA . LYS A 1 206 ? -35.125 0.595 12.023 1 97.12 206 LYS A CA 1
ATOM 1609 C C . LYS A 1 206 ? -35.219 0.681 13.547 1 97.12 206 LYS A C 1
ATOM 1611 O O . LYS A 1 206 ? -35.719 1.674 14.094 1 97.12 206 LYS A O 1
ATOM 1616 N N . ALA A 1 207 ? -34.75 -0.315 14.234 1 98 207 ALA A N 1
ATOM 1617 C CA . ALA A 1 207 ? -34.781 -0.345 15.695 1 98 207 ALA A CA 1
ATOM 1618 C C . ALA A 1 207 ? -33.969 0.803 16.281 1 98 207 ALA A C 1
ATOM 1620 O O . ALA A 1 207 ? -34.438 1.5 17.188 1 98 207 ALA A O 1
ATOM 1621 N N . VAL A 1 208 ? -32.781 1.073 15.766 1 96.88 208 VAL A N 1
ATOM 1622 C CA . VAL A 1 208 ? -31.906 2.086 16.344 1 96.88 208 VAL A CA 1
ATOM 1623 C C . VAL A 1 208 ? -32.406 3.479 15.961 1 96.88 208 VAL A C 1
ATOM 1625 O O . VAL A 1 208 ? -32.188 4.449 16.688 1 96.88 208 VAL A O 1
ATOM 1628 N N . THR A 1 209 ? -33.062 3.615 14.82 1 95.94 209 THR A N 1
ATOM 1629 C CA . THR A 1 209 ? -33.656 4.891 14.438 1 95.94 209 THR A CA 1
ATOM 1630 C C . THR A 1 209 ? -34.812 5.266 15.391 1 95.94 209 THR A C 1
ATOM 1632 O O . THR A 1 209 ? -34.938 6.434 15.75 1 95.94 209 THR A O 1
ATOM 1635 N N . LEU A 1 210 ? -35.562 4.227 15.805 1 97 210 LEU A N 1
ATOM 1636 C CA . LEU A 1 210 ? -36.688 4.43 16.719 1 97 210 LEU A CA 1
ATOM 1637 C C . LEU A 1 210 ? -36.219 4.688 18.141 1 97 210 LEU A C 1
ATOM 1639 O O . LEU A 1 210 ? -36.812 5.48 18.859 1 97 210 LEU A O 1
ATOM 1643 N N . ASP A 1 211 ? -35.125 4.008 18.562 1 96.94 211 ASP A N 1
ATOM 1644 C CA . ASP A 1 211 ? -34.531 4.211 19.875 1 96.94 211 ASP A CA 1
ATOM 1645 C C . ASP A 1 211 ? -33.031 4.367 19.766 1 96.94 211 ASP A C 1
ATOM 1647 O O . ASP A 1 211 ? -32.281 3.377 19.781 1 96.94 211 ASP A O 1
ATOM 1651 N N . PRO A 1 212 ? -32.5 5.562 19.766 1 94.31 212 PRO A N 1
ATOM 1652 C CA . PRO A 1 212 ? -31.078 5.82 19.594 1 94.31 212 PRO A CA 1
ATOM 1653 C C . PRO A 1 212 ? -30.25 5.375 20.797 1 94.31 212 PRO A C 1
ATOM 1655 O O . PRO A 1 212 ? -29.016 5.379 20.734 1 94.31 212 PRO A O 1
ATOM 1658 N N . ASN A 1 213 ? -30.812 4.93 21.875 1 95.88 213 ASN A N 1
ATOM 1659 C CA . ASN A 1 213 ? -30.062 4.465 23.031 1 95.88 213 ASN A CA 1
ATOM 1660 C C . ASN A 1 213 ? -30.203 2.955 23.219 1 95.88 213 ASN A C 1
ATOM 1662 O O . ASN A 1 213 ? -29.938 2.434 24.297 1 95.88 213 ASN A O 1
ATOM 1666 N N . PHE A 1 214 ? -30.719 2.305 22.172 1 97.12 214 PHE A N 1
ATOM 1667 C CA . PHE A 1 214 ? -30.906 0.861 22.219 1 97.12 214 PHE A CA 1
ATOM 1668 C C . PHE A 1 214 ? -29.578 0.13 22.047 1 97.12 214 PHE A C 1
ATOM 1670 O O . PHE A 1 214 ? -29.234 -0.29 20.953 1 97.12 214 PHE A O 1
ATOM 1677 N N . LEU A 1 215 ? -28.844 -0.187 23.094 1 97 215 LEU A N 1
ATOM 1678 C CA . LEU A 1 215 ? -27.484 -0.738 23.094 1 97 215 LEU A CA 1
ATOM 1679 C C . LEU A 1 215 ? -27.438 -2.066 22.359 1 97 215 LEU A C 1
ATOM 1681 O O . LEU A 1 215 ? -26.625 -2.238 21.438 1 97 215 LEU A O 1
ATOM 1685 N N . ASP A 1 216 ? -28.344 -3.004 22.641 1 97.19 216 ASP A N 1
ATOM 1686 C CA . ASP A 1 216 ? -28.312 -4.344 22.062 1 97.19 216 ASP A CA 1
ATOM 1687 C C . ASP A 1 216 ? -28.531 -4.285 20.547 1 97.19 216 ASP A C 1
ATOM 1689 O O . ASP A 1 216 ? -27.938 -5.07 19.797 1 97.19 216 ASP A O 1
ATOM 1693 N N . ALA A 1 217 ? -29.422 -3.408 20.188 1 97.94 217 ALA A N 1
ATOM 1694 C CA . ALA A 1 217 ? -29.672 -3.266 18.75 1 97.94 217 ALA A CA 1
ATOM 1695 C C . ALA A 1 217 ? -28.438 -2.781 18.016 1 97.94 217 ALA A C 1
ATOM 1697 O O . ALA A 1 217 ? -28.172 -3.211 16.891 1 97.94 217 ALA A O 1
ATOM 1698 N N . TYR A 1 218 ? -27.656 -1.871 18.594 1 97.75 218 TYR A N 1
ATOM 1699 C CA . TYR A 1 218 ? -26.422 -1.396 18 1 97.75 218 TYR A CA 1
ATOM 1700 C C . TYR A 1 218 ? -25.391 -2.514 17.906 1 97.75 218 TYR A C 1
ATOM 1702 O O . TYR A 1 218 ? -24.688 -2.645 16.906 1 97.75 218 TYR A O 1
ATOM 1710 N N . ILE A 1 219 ? -25.281 -3.279 18.906 1 98 219 ILE A N 1
ATOM 1711 C CA . ILE A 1 219 ? -24.328 -4.387 18.938 1 98 219 ILE A CA 1
ATOM 1712 C C . ILE A 1 219 ? -24.672 -5.387 17.828 1 98 219 ILE A C 1
ATOM 1714 O O . ILE A 1 219 ? -23.797 -5.789 17.062 1 98 219 ILE A O 1
ATOM 1718 N N . ASN A 1 220 ? -25.938 -5.734 17.781 1 97.94 220 ASN A N 1
ATOM 1719 C CA . ASN A 1 220 ? -26.375 -6.688 16.766 1 97.94 220 ASN A CA 1
ATOM 1720 C C . ASN A 1 220 ? -26.219 -6.125 15.359 1 97.94 220 ASN A C 1
ATOM 1722 O O . ASN A 1 220 ? -25.891 -6.859 14.422 1 97.94 220 ASN A O 1
ATOM 1726 N N . LEU A 1 221 ? -26.547 -4.816 15.258 1 97.94 221 LEU A N 1
ATOM 1727 C CA . LEU A 1 221 ? -26.344 -4.16 13.977 1 97.94 221 LEU A CA 1
ATOM 1728 C C . LEU A 1 221 ? -24.891 -4.234 13.547 1 97.94 221 LEU A C 1
ATOM 1730 O O . LEU A 1 221 ? -24.578 -4.562 12.398 1 97.94 221 LEU A O 1
ATOM 1734 N N . GLY A 1 222 ? -23.953 -3.965 14.469 1 97.56 222 GLY A N 1
ATOM 1735 C CA . GLY A 1 222 ? -22.547 -4.094 14.18 1 97.56 222 GLY A CA 1
ATOM 1736 C C . GLY A 1 222 ? -22.141 -5.492 13.758 1 97.56 222 GLY A C 1
ATOM 1737 O O . GLY A 1 222 ? -21.359 -5.664 12.82 1 97.56 222 GLY A O 1
ATOM 1738 N N . ASN A 1 223 ? -22.672 -6.453 14.383 1 97.62 223 ASN A N 1
ATOM 1739 C CA . ASN A 1 223 ? -22.344 -7.848 14.102 1 97.62 223 ASN A CA 1
ATOM 1740 C C . ASN A 1 223 ? -22.766 -8.242 12.68 1 97.62 223 ASN A C 1
ATOM 1742 O O . ASN A 1 223 ? -22 -8.875 11.961 1 97.62 223 ASN A O 1
ATOM 1746 N N . VAL A 1 224 ? -24.016 -7.895 12.352 1 97.31 224 VAL A N 1
ATOM 1747 C CA . VAL A 1 224 ? -24.516 -8.305 11.039 1 97.31 224 VAL A CA 1
ATOM 1748 C C . VAL A 1 224 ? -23.797 -7.516 9.945 1 97.31 224 VAL A C 1
ATOM 1750 O O . VAL A 1 224 ? -23.625 -8 8.828 1 97.31 224 VAL A O 1
ATOM 1753 N N . LEU A 1 225 ? -23.484 -6.207 10.164 1 96.31 225 LEU A N 1
ATOM 1754 C CA . LEU A 1 225 ? -22.719 -5.41 9.211 1 96.31 225 LEU A CA 1
ATOM 1755 C C . LEU A 1 225 ? -21.312 -5.973 9.031 1 96.31 225 LEU A C 1
ATOM 1757 O O . LEU A 1 225 ? -20.781 -6 7.918 1 96.31 225 LEU A O 1
ATOM 1761 N N . LYS A 1 226 ? -20.688 -6.406 10.109 1 95.31 226 LYS A N 1
ATOM 1762 C CA . LYS A 1 226 ? -19.375 -7.066 10.055 1 95.31 226 LYS A CA 1
ATOM 1763 C C . LYS A 1 226 ? -19.438 -8.336 9.219 1 95.31 226 LYS A C 1
ATOM 1765 O O . LYS A 1 226 ? -18.578 -8.578 8.375 1 95.31 226 LYS A O 1
ATOM 1770 N N . GLU A 1 227 ? -20.516 -9.117 9.438 1 93.94 227 GLU A N 1
ATOM 1771 C CA . GLU A 1 227 ? -20.703 -10.352 8.672 1 93.94 227 GLU A CA 1
ATOM 1772 C C . GLU A 1 227 ? -20.891 -10.062 7.188 1 93.94 227 GLU A C 1
ATOM 1774 O O . GLU A 1 227 ? -20.406 -10.812 6.34 1 93.94 227 GLU A O 1
ATOM 1779 N N . ALA A 1 228 ? -21.578 -8.969 6.918 1 92.62 228 ALA A N 1
ATOM 1780 C CA . ALA A 1 228 ? -21.828 -8.562 5.535 1 92.62 228 ALA A CA 1
ATOM 1781 C C . ALA A 1 228 ? -20.609 -7.844 4.953 1 92.62 228 ALA A C 1
ATOM 1783 O O . ALA A 1 228 ? -20.625 -7.441 3.787 1 92.62 228 ALA A O 1
ATOM 1784 N N . ARG A 1 229 ? -19.5 -7.586 5.781 1 90.94 229 ARG A N 1
ATOM 1785 C CA . ARG A 1 229 ? -18.234 -6.957 5.41 1 90.94 229 ARG A CA 1
ATOM 1786 C C . ARG A 1 229 ? -18.438 -5.492 5.047 1 90.94 229 ARG A C 1
ATOM 1788 O O . ARG A 1 229 ? -17.875 -5.004 4.066 1 90.94 229 ARG A O 1
ATOM 1795 N N . ILE A 1 230 ? -19.406 -4.887 5.621 1 93.19 230 ILE A N 1
ATOM 1796 C CA . ILE A 1 230 ? -19.578 -3.438 5.562 1 93.19 230 ILE A CA 1
ATOM 1797 C C . ILE A 1 230 ? -18.938 -2.791 6.785 1 93.19 230 ILE A C 1
ATOM 1799 O O . ILE A 1 230 ? -19.625 -2.33 7.695 1 93.19 230 ILE A O 1
ATOM 1803 N N . PHE A 1 231 ? -17.656 -2.66 6.75 1 92.06 231 PHE A N 1
ATOM 1804 C CA . PHE A 1 231 ? -16.828 -2.439 7.926 1 92.06 231 PHE A CA 1
ATOM 1805 C C . PHE A 1 231 ? -16.969 -1.012 8.438 1 92.06 231 PHE A C 1
ATOM 1807 O O . PHE A 1 231 ? -17.031 -0.779 9.648 1 92.06 231 PHE A O 1
ATOM 1814 N N . ASP A 1 232 ? -17.078 -0.005 7.547 1 87.44 232 ASP A N 1
ATOM 1815 C CA . ASP A 1 232 ? -17.188 1.383 7.984 1 87.44 232 ASP A CA 1
ATOM 1816 C C . ASP A 1 232 ? -18.438 1.589 8.844 1 87.44 232 ASP A C 1
ATOM 1818 O O . ASP A 1 232 ? -18.375 2.238 9.891 1 87.44 232 ASP A O 1
ATOM 1822 N N . ARG A 1 233 ? -19.5 0.985 8.422 1 91.69 233 ARG A N 1
ATOM 1823 C CA . ARG A 1 233 ? -20.766 1.121 9.164 1 91.69 233 ARG A CA 1
ATOM 1824 C C . ARG A 1 233 ? -20.75 0.271 10.43 1 91.69 233 ARG A C 1
ATOM 1826 O O . ARG A 1 233 ? -21.359 0.636 11.438 1 91.69 233 ARG A O 1
ATOM 1833 N N . ALA A 1 234 ? -20.062 -0.869 10.328 1 95.38 234 ALA A N 1
ATOM 1834 C CA . ALA A 1 234 ? -19.906 -1.687 11.531 1 95.38 234 ALA A CA 1
ATOM 1835 C C . ALA A 1 234 ? -19.156 -0.926 12.617 1 95.38 234 ALA A C 1
ATOM 1837 O O . ALA A 1 234 ? -19.562 -0.946 13.789 1 95.38 234 ALA A O 1
ATOM 1838 N N . VAL A 1 235 ? -18.094 -0.223 12.25 1 92.69 235 VAL A N 1
ATOM 1839 C CA . VAL A 1 235 ? -17.297 0.574 13.188 1 92.69 235 VAL A CA 1
ATOM 1840 C C . VAL A 1 235 ? -18.172 1.646 13.82 1 92.69 235 VAL A C 1
ATOM 1842 O O . VAL A 1 235 ? -18.156 1.837 15.039 1 92.69 235 VAL A O 1
ATOM 1845 N N . ALA A 1 236 ? -18.953 2.277 13.023 1 89.56 236 ALA A N 1
ATOM 1846 C CA . ALA A 1 236 ? -19.828 3.332 13.523 1 89.56 236 ALA A CA 1
ATOM 1847 C C . ALA A 1 236 ? -20.812 2.783 14.539 1 89.56 236 ALA A C 1
ATOM 1849 O O . ALA A 1 236 ? -21.078 3.414 15.562 1 89.56 236 ALA A O 1
ATOM 1850 N N . ALA A 1 237 ? -21.375 1.602 14.227 1 95.44 237 ALA A N 1
ATOM 1851 C CA . ALA A 1 237 ? -22.344 0.983 15.125 1 95.44 237 ALA A CA 1
ATOM 1852 C C . ALA A 1 237 ? -21.688 0.602 16.453 1 95.44 237 ALA A C 1
ATOM 1854 O O . ALA A 1 237 ? -22.25 0.85 17.531 1 95.44 237 ALA A O 1
ATOM 1855 N N . TYR A 1 238 ? -20.516 0.038 16.422 1 96.38 238 TYR A N 1
ATOM 1856 C CA . TYR A 1 238 ? -19.812 -0.367 17.625 1 96.38 238 TYR A CA 1
ATOM 1857 C C . TYR A 1 238 ? -19.375 0.849 18.438 1 96.38 238 TYR A C 1
ATOM 1859 O O . TYR A 1 238 ? -19.453 0.838 19.672 1 96.38 238 TYR A O 1
ATOM 1867 N N . LEU A 1 239 ? -18.922 1.876 17.766 1 92 239 LEU A N 1
ATOM 1868 C CA . LEU A 1 239 ? -18.516 3.088 18.469 1 92 239 LEU A CA 1
ATOM 1869 C C . LEU A 1 239 ? -19.719 3.725 19.188 1 92 239 LEU A C 1
ATOM 1871 O O . LEU A 1 239 ? -19.578 4.223 20.312 1 92 239 LEU A O 1
ATOM 1875 N N . ARG A 1 240 ? -20.812 3.68 18.516 1 93.06 240 ARG A N 1
ATOM 1876 C CA . ARG A 1 240 ? -22.016 4.191 19.172 1 93.06 240 ARG A CA 1
ATOM 1877 C C . ARG A 1 240 ? -22.391 3.336 20.375 1 93.06 240 ARG A C 1
ATOM 1879 O O . ARG A 1 240 ? -22.812 3.859 21.406 1 93.06 240 ARG A O 1
ATOM 1886 N N . ALA A 1 241 ? -22.297 2.062 20.203 1 97 241 ALA A N 1
ATOM 1887 C CA . ALA A 1 241 ? -22.531 1.165 21.328 1 97 241 ALA A CA 1
ATOM 1888 C C . ALA A 1 241 ? -21.609 1.481 22.5 1 97 241 ALA A C 1
ATOM 1890 O O . ALA A 1 241 ? -22.031 1.492 23.656 1 97 241 ALA A O 1
ATOM 1891 N N . LEU A 1 242 ? -20.391 1.828 22.219 1 95.06 242 LEU A N 1
ATOM 1892 C CA . LEU A 1 242 ? -19.391 2.105 23.25 1 95.06 242 LEU A CA 1
ATOM 1893 C C . LEU A 1 242 ? -19.625 3.48 23.859 1 95.06 242 LEU A C 1
ATOM 1895 O O . LEU A 1 242 ? -19.25 3.721 25.016 1 95.06 242 LEU A O 1
ATOM 1899 N N . SER A 1 243 ? -20.203 4.352 23.141 1 92.19 243 SER A N 1
ATOM 1900 C CA . SER A 1 243 ? -20.594 5.633 23.719 1 92.19 243 SER A CA 1
ATOM 1901 C C . SER A 1 243 ? -21.672 5.453 24.781 1 92.19 243 SER A C 1
ATOM 1903 O O . SER A 1 243 ? -21.734 6.219 25.75 1 92.19 243 SER A O 1
ATOM 1905 N N . LEU A 1 244 ? -22.516 4.438 24.578 1 94.94 244 LEU A N 1
ATOM 1906 C CA . LEU A 1 244 ? -23.578 4.129 25.531 1 94.94 244 LEU A CA 1
ATOM 1907 C C . LEU A 1 244 ? -23.047 3.295 26.688 1 94.94 244 LEU A C 1
ATOM 1909 O O . LEU A 1 244 ? -23.453 3.482 27.828 1 94.94 244 LEU A O 1
ATOM 1913 N N . SER A 1 245 ? -22.141 2.398 26.375 1 96.19 245 SER A N 1
ATOM 1914 C CA . SER A 1 245 ? -21.5 1.555 27.375 1 96.19 245 SER A CA 1
ATOM 1915 C C . SER A 1 245 ? -20 1.42 27.094 1 96.19 245 SER A C 1
ATOM 1917 O O . SER A 1 245 ? -19.562 0.457 26.469 1 96.19 245 SER A O 1
ATOM 1919 N N . PRO A 1 246 ? -19.188 2.32 27.625 1 94.06 246 PRO A N 1
ATOM 1920 C CA . PRO A 1 246 ? -17.766 2.404 27.281 1 94.06 246 PRO A CA 1
ATOM 1921 C C . PRO A 1 246 ? -16.969 1.205 27.781 1 94.06 246 PRO A C 1
ATOM 1923 O O . PRO A 1 246 ? -15.891 0.906 27.25 1 94.06 246 PRO A O 1
ATOM 1926 N N . ASN A 1 247 ? -17.375 0.479 28.797 1 95.81 247 ASN A N 1
ATOM 1927 C CA . ASN A 1 247 ? -16.609 -0.614 29.375 1 95.81 247 ASN A CA 1
ATOM 1928 C C . ASN A 1 247 ? -17.156 -1.974 28.969 1 95.81 247 ASN A C 1
ATOM 1930 O O . ASN A 1 247 ? -17.203 -2.9 29.766 1 95.81 247 ASN A O 1
ATOM 1934 N N . HIS A 1 248 ? -17.719 -2.1 27.797 1 96.38 248 HIS A N 1
ATOM 1935 C CA . HIS A 1 248 ? -18.219 -3.359 27.266 1 96.38 248 HIS A CA 1
ATOM 1936 C C . HIS A 1 248 ? -17.125 -4.125 26.531 1 96.38 248 HIS A C 1
ATOM 1938 O O . HIS A 1 248 ? -16.875 -3.887 25.344 1 96.38 248 HIS A O 1
ATOM 1944 N N . ALA A 1 249 ? -16.516 -5.152 27.094 1 97 249 ALA A N 1
ATOM 1945 C CA . ALA A 1 249 ? -15.32 -5.848 26.594 1 97 249 ALA A CA 1
ATOM 1946 C C . ALA A 1 249 ? -15.594 -6.492 25.234 1 97 249 ALA A C 1
ATOM 1948 O O . ALA A 1 249 ? -14.766 -6.398 24.328 1 97 249 ALA A O 1
ATOM 1949 N N . VAL A 1 250 ? -16.734 -7.152 25.047 1 97.12 250 VAL A N 1
ATOM 1950 C CA . VAL A 1 250 ? -17.062 -7.891 23.844 1 97.12 250 VAL A CA 1
ATOM 1951 C C . VAL A 1 250 ? -17.172 -6.926 22.656 1 97.12 250 VAL A C 1
ATOM 1953 O O . VAL A 1 250 ? -16.719 -7.234 21.547 1 97.12 250 VAL A O 1
ATOM 1956 N N . VAL A 1 251 ? -17.766 -5.762 22.938 1 97.75 251 VAL A N 1
ATOM 1957 C CA . VAL A 1 251 ? -17.906 -4.773 21.875 1 97.75 251 VAL A CA 1
ATOM 1958 C C . VAL A 1 251 ? -16.531 -4.246 21.469 1 97.75 251 VAL A C 1
ATOM 1960 O O . VAL A 1 251 ? -16.281 -4.023 20.281 1 97.75 251 VAL A O 1
ATOM 1963 N N . HIS A 1 252 ? -15.648 -4.051 22.438 1 97.38 252 HIS A N 1
ATOM 1964 C CA . HIS A 1 252 ? -14.266 -3.693 22.109 1 97.38 252 HIS A CA 1
ATOM 1965 C C . HIS A 1 252 ? -13.609 -4.766 21.25 1 97.38 252 HIS A C 1
ATOM 1967 O O . HIS A 1 252 ? -12.898 -4.449 20.297 1 97.38 252 HIS A O 1
ATOM 1973 N N . GLY A 1 253 ? -13.82 -5.98 21.625 1 97.75 253 GLY A N 1
ATOM 1974 C CA . GLY A 1 253 ? -13.273 -7.074 20.844 1 97.75 253 GLY A CA 1
ATOM 1975 C C . GLY A 1 253 ? -13.773 -7.098 19.422 1 97.75 253 GLY A C 1
ATOM 1976 O O . GLY A 1 253 ? -12.992 -7.305 18.484 1 97.75 253 GLY A O 1
ATOM 1977 N N . ASN A 1 254 ? -15.062 -6.898 19.25 1 97.56 254 ASN A N 1
ATOM 1978 C CA . ASN A 1 254 ? -15.664 -6.887 17.922 1 97.56 254 ASN A CA 1
ATOM 1979 C C . ASN A 1 254 ? -15.164 -5.707 17.094 1 97.56 254 ASN A C 1
ATOM 1981 O O . ASN A 1 254 ? -14.906 -5.852 15.898 1 97.56 254 ASN A O 1
ATOM 1985 N N . LEU A 1 255 ? -15.078 -4.566 17.75 1 96.44 255 LEU A N 1
ATOM 1986 C CA . LEU A 1 255 ? -14.547 -3.381 17.078 1 96.44 255 LEU A CA 1
ATOM 1987 C C . LEU A 1 255 ? -13.109 -3.613 16.609 1 96.44 255 LEU A C 1
ATOM 1989 O O . LEU A 1 255 ? -12.75 -3.254 15.492 1 96.44 255 LEU A O 1
ATOM 1993 N N . ALA A 1 256 ? -12.297 -4.246 17.438 1 97 256 ALA A N 1
ATOM 1994 C CA . ALA A 1 256 ? -10.914 -4.566 17.109 1 97 256 ALA A CA 1
ATOM 1995 C C . ALA A 1 256 ? -10.852 -5.504 15.898 1 97 256 ALA A C 1
ATOM 1997 O O . ALA A 1 256 ? -9.969 -5.367 15.047 1 97 256 ALA A O 1
ATOM 1998 N N . CYS A 1 257 ? -11.734 -6.418 15.836 1 96.94 257 CYS A N 1
ATOM 1999 C CA . CYS A 1 257 ? -11.789 -7.352 14.719 1 96.94 257 CYS A CA 1
ATOM 2000 C C . CYS A 1 257 ? -12.031 -6.617 13.406 1 96.94 257 CYS A C 1
ATOM 2002 O O . CYS A 1 257 ? -11.43 -6.949 12.383 1 96.94 257 CYS A O 1
ATOM 2004 N N . VAL A 1 258 ? -12.953 -5.664 13.492 1 95.69 258 VAL A N 1
ATOM 2005 C CA . VAL A 1 258 ? -13.273 -4.906 12.281 1 95.69 258 VAL A CA 1
ATOM 2006 C C . VAL A 1 258 ? -12.062 -4.066 11.867 1 95.69 258 VAL A C 1
ATOM 2008 O O . VAL A 1 258 ? -11.734 -3.984 10.68 1 95.69 258 VAL A O 1
ATOM 2011 N N . TYR A 1 259 ? -11.352 -3.439 12.836 1 93.12 259 TYR A N 1
ATOM 2012 C CA . TYR A 1 259 ? -10.133 -2.699 12.539 1 93.12 259 TYR A CA 1
ATOM 2013 C C . TYR A 1 259 ? -9.102 -3.594 11.859 1 93.12 259 TYR A C 1
ATOM 2015 O O . TYR A 1 259 ? -8.445 -3.178 10.906 1 93.12 259 TYR A O 1
ATOM 2023 N N . TYR A 1 260 ? -8.992 -4.793 12.289 1 94.44 260 TYR A N 1
ATOM 2024 C CA . TYR A 1 260 ? -8.055 -5.758 11.727 1 94.44 260 TYR A CA 1
ATOM 2025 C C . TYR A 1 260 ? -8.383 -6.043 10.266 1 94.44 260 TYR A C 1
ATOM 2027 O O . TYR A 1 260 ? -7.496 -6.059 9.414 1 94.44 260 TYR A O 1
ATOM 2035 N N . GLU A 1 261 ? -9.68 -6.258 10.055 1 92.88 261 GLU A N 1
ATOM 2036 C CA . GLU A 1 261 ? -10.117 -6.57 8.695 1 92.88 261 GLU A CA 1
ATOM 2037 C C . GLU A 1 261 ? -9.906 -5.379 7.762 1 92.88 261 GLU A C 1
ATOM 2039 O O . GLU A 1 261 ? -9.727 -5.555 6.555 1 92.88 261 GLU A O 1
ATOM 2044 N N . GLN A 1 262 ? -9.898 -4.176 8.297 1 88.5 262 GLN A N 1
ATOM 2045 C CA . GLN A 1 262 ? -9.703 -2.967 7.512 1 88.5 262 GLN A CA 1
ATOM 2046 C C . GLN A 1 262 ? -8.211 -2.695 7.293 1 88.5 262 GLN A C 1
ATOM 2048 O O . GLN A 1 262 ? -7.848 -1.741 6.602 1 88.5 262 GLN A O 1
ATOM 2053 N N . GLY A 1 263 ? -7.336 -3.525 8.008 1 87.88 263 GLY A N 1
ATOM 2054 C CA . GLY A 1 263 ? -5.902 -3.354 7.867 1 87.88 263 GLY A CA 1
ATOM 2055 C C . GLY A 1 263 ? -5.32 -2.352 8.844 1 87.88 263 GLY A C 1
ATOM 2056 O O . GLY A 1 263 ? -4.156 -1.962 8.727 1 87.88 263 GLY A O 1
ATOM 2057 N N . LEU A 1 264 ? -6.109 -1.857 9.742 1 88.5 264 LEU A N 1
ATOM 2058 C CA . LEU A 1 264 ? -5.645 -0.943 10.781 1 88.5 264 LEU A CA 1
ATOM 2059 C C . LEU A 1 264 ? -5.098 -1.713 11.977 1 88.5 264 LEU A C 1
ATOM 2061 O O . LEU A 1 264 ? -5.699 -1.71 13.047 1 88.5 264 LEU A O 1
ATOM 2065 N N . ILE A 1 265 ? -3.936 -2.252 11.867 1 91.62 265 ILE A N 1
ATOM 2066 C CA . ILE A 1 265 ? -3.381 -3.281 12.742 1 91.62 265 ILE A CA 1
ATOM 2067 C C . ILE A 1 265 ? -3.061 -2.68 14.109 1 91.62 265 ILE A C 1
ATOM 2069 O O . ILE A 1 265 ? -3.391 -3.266 15.141 1 91.62 265 ILE A O 1
ATOM 2073 N N . ASP A 1 266 ? -2.447 -1.461 14.188 1 88.19 266 ASP A N 1
ATOM 2074 C CA . ASP A 1 266 ? -2.082 -0.849 15.461 1 88.19 266 ASP A CA 1
ATOM 2075 C C . ASP A 1 266 ? -3.324 -0.518 16.281 1 88.19 266 ASP A C 1
ATOM 2077 O O . ASP A 1 266 ? -3.338 -0.715 17.5 1 88.19 266 ASP A O 1
ATOM 2081 N N . LEU A 1 267 ? -4.309 -0.054 15.578 1 89.12 267 LEU A N 1
ATOM 2082 C CA . LEU A 1 267 ? -5.555 0.258 16.266 1 89.12 267 LEU A CA 1
ATOM 2083 C C . LEU A 1 267 ? -6.219 -1.012 16.797 1 89.12 267 LEU A C 1
ATOM 2085 O O . LEU A 1 267 ? -6.805 -1.012 17.875 1 89.12 267 LEU A O 1
ATOM 2089 N N . ALA A 1 268 ? -6.199 -2.039 15.969 1 94.88 268 ALA A N 1
ATOM 2090 C CA . ALA A 1 268 ? -6.746 -3.326 16.391 1 94.88 268 ALA A CA 1
ATOM 2091 C C . ALA A 1 268 ? -6.051 -3.832 17.656 1 94.88 268 ALA A C 1
ATOM 2093 O O . ALA A 1 268 ? -6.711 -4.277 18.594 1 94.88 268 ALA A O 1
ATOM 2094 N N . ILE A 1 269 ? -4.719 -3.723 17.688 1 94.81 269 ILE A N 1
ATOM 2095 C CA . ILE A 1 269 ? -3.93 -4.195 18.812 1 94.81 269 ILE A CA 1
ATOM 2096 C C . ILE A 1 269 ? -4.32 -3.424 20.078 1 94.81 269 ILE A C 1
ATOM 2098 O O . ILE A 1 269 ? -4.617 -4.023 21.109 1 94.81 269 ILE A O 1
ATOM 2102 N N . ASP A 1 270 ? -4.418 -2.104 19.984 1 93.38 270 ASP A N 1
ATOM 2103 C CA . ASP A 1 270 ? -4.773 -1.273 21.125 1 93.38 270 ASP A CA 1
ATOM 2104 C C . ASP A 1 270 ? -6.172 -1.611 21.641 1 93.38 270 ASP A C 1
ATOM 2106 O O . ASP A 1 270 ? -6.398 -1.672 22.844 1 93.38 270 ASP A O 1
ATOM 2110 N N . THR A 1 271 ? -7.031 -1.81 20.734 1 95.06 271 THR A N 1
ATOM 2111 C CA . THR A 1 271 ? -8.422 -2.049 21.109 1 95.06 271 THR A CA 1
ATOM 2112 C C . THR A 1 271 ? -8.594 -3.443 21.703 1 95.06 271 THR A C 1
ATOM 2114 O O . THR A 1 271 ? -9.383 -3.637 22.625 1 95.06 271 THR A O 1
ATOM 2117 N N . TYR A 1 272 ? -7.898 -4.484 21.172 1 97.5 272 TYR A N 1
ATOM 2118 C CA . TYR A 1 272 ? -7.906 -5.809 21.781 1 97.5 272 TYR A CA 1
ATOM 2119 C C . TYR A 1 272 ? -7.348 -5.758 23.203 1 97.5 272 TYR A C 1
ATOM 2121 O O . TYR A 1 272 ? -7.875 -6.41 24.109 1 97.5 272 TYR A O 1
ATOM 2129 N N . ARG A 1 273 ? -6.289 -4.992 23.391 1 96.81 273 ARG A N 1
ATOM 2130 C CA . ARG A 1 273 ? -5.703 -4.863 24.719 1 96.81 273 ARG A CA 1
ATOM 2131 C C . ARG A 1 273 ? -6.691 -4.242 25.688 1 96.81 273 ARG A C 1
ATOM 2133 O O . ARG A 1 273 ? -6.785 -4.668 26.844 1 96.81 273 ARG A O 1
ATOM 2140 N N . ARG A 1 274 ? -7.41 -3.316 25.203 1 96.44 274 ARG A N 1
ATOM 2141 C CA . ARG A 1 274 ? -8.445 -2.717 26.031 1 96.44 274 ARG A CA 1
ATOM 2142 C C . ARG A 1 274 ? -9.516 -3.738 26.391 1 96.44 274 ARG A C 1
ATOM 2144 O O . ARG A 1 274 ? -9.984 -3.781 27.531 1 96.44 274 ARG A O 1
ATOM 2151 N N . ALA A 1 275 ? -9.969 -4.527 25.453 1 97.75 275 ALA A N 1
ATOM 2152 C CA . ALA A 1 275 ? -10.953 -5.574 25.703 1 97.75 275 ALA A CA 1
ATOM 2153 C C . ALA A 1 275 ? -10.461 -6.551 26.766 1 97.75 275 ALA A C 1
ATOM 2155 O O . ALA A 1 275 ? -11.211 -6.93 27.672 1 97.75 275 ALA A O 1
ATOM 2156 N N . ILE A 1 276 ? -9.18 -6.879 26.719 1 97.69 276 ILE A N 1
ATOM 2157 C CA . ILE A 1 276 ? -8.578 -7.84 27.641 1 97.69 276 ILE A CA 1
ATOM 2158 C C . ILE A 1 276 ? -8.438 -7.211 29.031 1 97.69 276 ILE A C 1
ATOM 2160 O O . ILE A 1 276 ? -8.617 -7.887 30.047 1 97.69 276 ILE A O 1
ATOM 2164 N N . GLU A 1 277 ? -8.094 -5.934 29.047 1 97.06 277 GLU A N 1
ATOM 2165 C CA . GLU A 1 277 ? -8.031 -5.219 30.312 1 97.06 277 GLU A CA 1
ATOM 2166 C C . GLU A 1 277 ? -9.375 -5.242 31.031 1 97.06 277 GLU A C 1
ATOM 2168 O O . GLU A 1 277 ? -9.438 -5.395 32.25 1 97.06 277 GLU A O 1
ATOM 2173 N N . LEU A 1 278 ? -10.422 -5.145 30.281 1 96.81 278 LEU A N 1
ATOM 2174 C CA . LEU A 1 278 ? -11.773 -5.113 30.828 1 96.81 278 LEU A CA 1
ATOM 2175 C C . LEU A 1 278 ? -12.25 -6.52 31.188 1 96.81 278 LEU A C 1
ATOM 2177 O O . LEU A 1 278 ? -12.977 -6.703 32.156 1 96.81 278 LEU A O 1
ATOM 2181 N N . GLN A 1 279 ? -11.828 -7.539 30.391 1 97 279 GLN A N 1
ATOM 2182 C CA . GLN A 1 279 ? -12.156 -8.938 30.625 1 97 279 GLN A CA 1
ATOM 2183 C C . GLN A 1 279 ? -10.938 -9.836 30.406 1 97 279 GLN A C 1
ATOM 2185 O O . GLN A 1 279 ? -10.742 -10.359 29.312 1 97 279 GLN A O 1
ATOM 2190 N N . PRO A 1 280 ? -10.219 -10.133 31.406 1 94.25 280 PRO A N 1
ATOM 2191 C CA . PRO A 1 280 ? -8.969 -10.883 31.266 1 94.25 280 PRO A CA 1
ATOM 2192 C C . PRO A 1 280 ? -9.203 -12.32 30.797 1 94.25 280 PRO A C 1
ATOM 2194 O O . PRO A 1 280 ? -8.305 -12.93 30.203 1 94.25 280 PRO A O 1
ATOM 2197 N N . HIS A 1 281 ? -10.383 -12.93 31.125 1 95.62 281 HIS A N 1
ATOM 2198 C CA . HIS A 1 281 ? -10.703 -14.273 30.641 1 95.62 281 HIS A CA 1
ATOM 2199 C C . HIS A 1 281 ? -11.43 -14.211 29.312 1 95.62 281 HIS A C 1
ATOM 2201 O O . HIS A 1 281 ? -12.633 -14.492 29.234 1 95.62 281 HIS A O 1
ATOM 2207 N N . PHE A 1 282 ? -10.711 -13.922 28.281 1 96.38 282 PHE A N 1
ATOM 2208 C CA . PHE A 1 282 ? -11.25 -13.703 26.953 1 96.38 282 PHE A CA 1
ATOM 2209 C C . PHE A 1 282 ? -10.391 -14.398 25.906 1 96.38 282 PHE A C 1
ATOM 2211 O O . PHE A 1 282 ? -9.688 -13.742 25.141 1 96.38 282 PHE A O 1
ATOM 2218 N N . PRO A 1 283 ? -10.484 -15.766 25.797 1 97.06 283 PRO A N 1
ATOM 2219 C CA . PRO A 1 283 ? -9.617 -16.516 24.875 1 97.06 283 PRO A CA 1
ATOM 2220 C C . PRO A 1 283 ? -9.68 -15.984 23.438 1 97.06 283 PRO A C 1
ATOM 2222 O O . PRO A 1 283 ? -8.656 -15.875 22.781 1 97.06 283 PRO A O 1
ATOM 2225 N N . ASP A 1 284 ? -10.852 -15.625 22.938 1 97.19 284 ASP A N 1
ATOM 2226 C CA . ASP A 1 284 ? -11.008 -15.125 21.578 1 97.19 284 ASP A CA 1
ATOM 2227 C C . ASP A 1 284 ? -10.219 -13.836 21.375 1 97.19 284 ASP A C 1
ATOM 2229 O O . ASP A 1 284 ? -9.609 -13.641 20.312 1 97.19 284 ASP A O 1
ATOM 2233 N N . ALA A 1 285 ? -10.273 -13 22.359 1 97.5 285 ALA A N 1
ATOM 2234 C CA . ALA A 1 285 ? -9.555 -11.734 22.25 1 97.5 285 ALA A CA 1
ATOM 2235 C C . ALA A 1 285 ? -8.047 -11.961 22.203 1 97.5 285 ALA A C 1
ATOM 2237 O O . ALA A 1 285 ? -7.328 -11.273 21.484 1 97.5 285 ALA A O 1
ATOM 2238 N N . TYR A 1 286 ? -7.547 -12.891 23.031 1 97.81 286 TYR A N 1
ATOM 2239 C CA . TYR A 1 286 ? -6.125 -13.227 23 1 97.81 286 TYR A CA 1
ATOM 2240 C C . TYR A 1 286 ? -5.73 -13.797 21.641 1 97.81 286 TYR A C 1
ATOM 2242 O O . TYR A 1 286 ? -4.672 -13.461 21.109 1 97.81 286 TYR A O 1
ATOM 2250 N N . CYS A 1 287 ? -6.582 -14.641 21.125 1 97.56 287 CYS A N 1
ATOM 2251 C CA . CYS A 1 287 ? -6.32 -15.242 19.828 1 97.56 287 CYS A CA 1
ATOM 2252 C C . CYS A 1 287 ? -6.254 -14.18 18.734 1 97.56 287 CYS A C 1
ATOM 2254 O O . CYS A 1 287 ? -5.32 -14.164 17.922 1 97.56 287 CYS A O 1
ATOM 2256 N N . ASN A 1 288 ? -7.219 -13.312 18.719 1 97.62 288 ASN A N 1
ATOM 2257 C CA . ASN A 1 288 ? -7.289 -12.273 17.703 1 97.62 288 ASN A CA 1
ATOM 2258 C C . ASN A 1 288 ? -6.172 -11.25 17.859 1 97.62 288 ASN A C 1
ATOM 2260 O O . ASN A 1 288 ? -5.648 -10.727 16.875 1 97.62 288 ASN A O 1
ATOM 2264 N N . LEU A 1 289 ? -5.855 -10.945 19.141 1 97.69 289 LEU A N 1
ATOM 2265 C CA . LEU A 1 289 ? -4.699 -10.094 19.391 1 97.69 289 LEU A CA 1
ATOM 2266 C C . LEU A 1 289 ? -3.426 -10.719 18.844 1 97.69 289 LEU A C 1
ATOM 2268 O O . LEU A 1 289 ? -2.598 -10.031 18.234 1 97.69 289 LEU A O 1
ATOM 2272 N N . ALA A 1 290 ? -3.295 -12.008 19.031 1 97.81 290 ALA A N 1
ATOM 2273 C CA . ALA A 1 290 ? -2.143 -12.742 18.516 1 97.81 290 ALA A CA 1
ATOM 2274 C C . ALA A 1 290 ? -2.062 -12.633 16.984 1 97.81 290 ALA A C 1
ATOM 2276 O O . ALA A 1 290 ? -0.976 -12.461 16.438 1 97.81 290 ALA A O 1
ATOM 2277 N N . ASN A 1 291 ? -3.176 -12.758 16.328 1 96.88 291 ASN A N 1
ATOM 2278 C CA . ASN A 1 291 ? -3.211 -12.602 14.867 1 96.88 291 ASN A CA 1
ATOM 2279 C C . ASN A 1 291 ? -2.693 -11.234 14.438 1 96.88 291 ASN A C 1
ATOM 2281 O O . ASN A 1 291 ? -1.907 -11.125 13.5 1 96.88 291 ASN A O 1
ATOM 2285 N N . ALA A 1 292 ? -3.189 -10.227 15.109 1 96.12 292 ALA A N 1
ATOM 2286 C CA . ALA A 1 292 ? -2.783 -8.867 14.789 1 96.12 292 ALA A CA 1
ATOM 2287 C C . ALA A 1 292 ? -1.295 -8.656 15.062 1 96.12 292 ALA A C 1
ATOM 2289 O O . ALA A 1 292 ? -0.603 -8 14.281 1 96.12 292 ALA A O 1
ATOM 2290 N N . LEU A 1 293 ? -0.824 -9.188 16.203 1 95.94 293 LEU A N 1
ATOM 2291 C CA . LEU A 1 293 ? 0.584 -9.078 16.562 1 95.94 293 LEU A CA 1
ATOM 2292 C C . LEU A 1 293 ? 1.468 -9.789 15.555 1 95.94 293 LEU A C 1
ATOM 2294 O O . LEU A 1 293 ? 2.547 -9.305 15.211 1 95.94 293 LEU A O 1
ATOM 2298 N N . LYS A 1 294 ? 0.99 -10.938 15.102 1 93.88 294 LYS A N 1
ATOM 2299 C CA . LYS A 1 294 ? 1.72 -11.672 14.062 1 93.88 294 LYS A CA 1
ATOM 2300 C C . LYS A 1 294 ? 1.817 -10.852 12.781 1 93.88 294 LYS A C 1
ATOM 2302 O O . LYS A 1 294 ? 2.877 -10.797 12.156 1 93.88 294 LYS A O 1
ATOM 2307 N N . GLU A 1 295 ? 0.683 -10.242 12.383 1 90.56 295 GLU A N 1
ATOM 2308 C CA . GLU A 1 295 ? 0.65 -9.414 11.18 1 90.56 295 GLU A CA 1
ATOM 2309 C C . GLU A 1 295 ? 1.581 -8.211 11.305 1 90.56 295 GLU A C 1
ATOM 2311 O O . GLU A 1 295 ? 2.16 -7.762 10.312 1 90.56 295 GLU A O 1
ATOM 2316 N N . LYS A 1 296 ? 1.729 -7.711 12.523 1 88.69 296 LYS A N 1
ATOM 2317 C CA . LYS A 1 296 ? 2.607 -6.578 12.797 1 88.69 296 LYS A CA 1
ATOM 2318 C C . LYS A 1 296 ? 4.07 -7.008 12.812 1 88.69 296 LYS A C 1
ATOM 2320 O O . LYS A 1 296 ? 4.973 -6.172 12.719 1 88.69 296 LYS A O 1
ATOM 2325 N N . GLY A 1 297 ? 4.379 -8.352 13 1 86.69 297 GLY A N 1
ATOM 2326 C CA . GLY A 1 297 ? 5.734 -8.883 13.023 1 86.69 297 GLY A CA 1
ATOM 2327 C C . GLY A 1 297 ? 6.203 -9.273 14.406 1 86.69 297 GLY A C 1
ATOM 2328 O O . GLY A 1 297 ? 7.336 -9.727 14.578 1 86.69 297 GLY A O 1
ATOM 2329 N N . SER A 1 298 ? 5.371 -8.977 15.359 1 92.12 298 SER A N 1
ATOM 2330 C CA . SER A 1 298 ? 5.707 -9.359 16.734 1 92.12 298 SER A CA 1
ATOM 2331 C C . SER A 1 298 ? 5.332 -10.812 17 1 92.12 298 SER A C 1
ATOM 2333 O O . SER A 1 298 ? 4.438 -11.086 17.797 1 92.12 298 SER A O 1
ATOM 2335 N N . VAL A 1 299 ? 6.039 -11.805 16.484 1 93.06 299 VAL A N 1
ATOM 2336 C CA . VAL A 1 299 ? 5.695 -13.227 16.469 1 93.06 299 VAL A CA 1
ATOM 2337 C C . VAL A 1 299 ? 5.816 -13.812 17.875 1 93.06 299 VAL A C 1
ATOM 2339 O O . VAL A 1 299 ? 4.988 -14.633 18.281 1 93.06 299 VAL A O 1
ATOM 2342 N N . ALA A 1 300 ? 6.848 -13.352 18.594 1 94.06 300 ALA A N 1
ATOM 2343 C CA . ALA A 1 300 ? 7.047 -13.883 19.938 1 94.06 300 ALA A CA 1
ATOM 2344 C C . ALA A 1 300 ? 5.875 -13.531 20.859 1 94.06 300 ALA A C 1
ATOM 2346 O O . ALA A 1 300 ? 5.375 -14.383 21.594 1 94.06 300 ALA A O 1
ATOM 2347 N N . GLU A 1 301 ? 5.488 -12.297 20.766 1 95.69 301 GLU A N 1
ATOM 2348 C CA . GLU A 1 301 ? 4.336 -11.875 21.547 1 95.69 301 GLU A CA 1
ATOM 2349 C C . GLU A 1 301 ? 3.064 -12.586 21.094 1 95.69 301 GLU A C 1
ATOM 2351 O O . GLU A 1 301 ? 2.191 -12.883 21.922 1 95.69 301 GLU A O 1
ATOM 2356 N N . ALA A 1 302 ? 2.885 -12.805 19.781 1 97.12 302 ALA A N 1
ATOM 2357 C CA . ALA A 1 302 ? 1.733 -13.523 19.25 1 97.12 302 ALA A CA 1
ATOM 2358 C C . ALA A 1 302 ? 1.661 -14.938 19.812 1 97.12 302 ALA A C 1
ATOM 2360 O O . ALA A 1 302 ? 0.588 -15.406 20.203 1 97.12 302 ALA A O 1
ATOM 2361 N N . GLU A 1 303 ? 2.799 -15.625 19.891 1 96.69 303 GLU A N 1
ATOM 2362 C CA . GLU A 1 303 ? 2.852 -16.984 20.422 1 96.69 303 GLU A CA 1
ATOM 2363 C C . GLU A 1 303 ? 2.422 -17 21.891 1 96.69 303 GLU A C 1
ATOM 2365 O O . GLU A 1 303 ? 1.684 -17.906 22.312 1 96.69 303 GLU A O 1
ATOM 2370 N N . ASP A 1 304 ? 2.881 -16 22.609 1 97.31 304 ASP A N 1
ATOM 2371 C CA . ASP A 1 304 ? 2.502 -15.914 24.016 1 97.31 304 ASP A CA 1
ATOM 2372 C C . ASP A 1 304 ? 0.994 -15.734 24.172 1 97.31 304 ASP A C 1
ATOM 2374 O O . ASP A 1 304 ? 0.383 -16.297 25.078 1 97.31 304 ASP A O 1
ATOM 2378 N N . CYS A 1 305 ? 0.459 -14.969 23.312 1 97.62 305 CYS A N 1
ATOM 2379 C CA . CYS A 1 305 ? -0.977 -14.719 23.375 1 97.62 305 CYS A CA 1
ATOM 2380 C C . CYS A 1 305 ? -1.763 -15.969 23 1 97.62 305 CYS A C 1
ATOM 2382 O O . CYS A 1 305 ? -2.783 -16.266 23.625 1 97.62 305 CYS A O 1
ATOM 2384 N N . TYR A 1 306 ? -1.355 -16.719 21.969 1 97.75 306 TYR A N 1
ATOM 2385 C CA . TYR A 1 306 ? -1.999 -17.984 21.625 1 97.75 306 TYR A CA 1
ATOM 2386 C C . TYR A 1 306 ? -1.941 -18.953 22.812 1 97.75 306 TYR A C 1
ATOM 2388 O O . TYR A 1 306 ? -2.932 -19.625 23.109 1 97.75 306 TYR A O 1
ATOM 2396 N N . ASN A 1 307 ? -0.796 -18.969 23.438 1 97.44 307 ASN A N 1
ATOM 2397 C CA . ASN A 1 307 ? -0.639 -19.859 24.594 1 97.44 307 ASN A CA 1
ATOM 2398 C C . ASN A 1 307 ? -1.555 -19.453 25.734 1 97.44 307 ASN A C 1
ATOM 2400 O O . ASN A 1 307 ? -2.117 -20.312 26.422 1 97.44 307 ASN A O 1
ATOM 2404 N N . THR A 1 308 ? -1.628 -18.203 25.938 1 97.94 308 THR A N 1
ATOM 2405 C CA . THR A 1 308 ? -2.549 -17.734 26.969 1 97.94 308 THR A CA 1
ATOM 2406 C C . THR A 1 308 ? -3.984 -18.109 26.625 1 97.94 308 THR A C 1
ATOM 2408 O O . THR A 1 308 ? -4.742 -18.547 27.5 1 97.94 308 THR A O 1
ATOM 2411 N N . ALA A 1 309 ? -4.383 -17.938 25.344 1 97.94 309 ALA A N 1
ATOM 2412 C CA . ALA A 1 309 ? -5.719 -18.344 24.906 1 97.94 309 ALA A CA 1
ATOM 2413 C C . ALA A 1 309 ? -5.961 -19.828 25.188 1 97.94 309 ALA A C 1
ATOM 2415 O O . ALA A 1 309 ? -7.035 -20.203 25.656 1 97.94 309 ALA A O 1
ATOM 2416 N N . LEU A 1 310 ? -4.953 -20.625 24.984 1 97.12 310 LEU A N 1
ATOM 2417 C CA . LEU A 1 310 ? -5.074 -22.062 25.156 1 97.12 310 LEU A CA 1
ATOM 2418 C C . LEU A 1 310 ? -5.051 -22.438 26.641 1 97.12 310 LEU A C 1
ATOM 2420 O O . LEU A 1 310 ? -5.625 -23.453 27.031 1 97.12 310 LEU A O 1
ATOM 2424 N N . ARG A 1 311 ? -4.355 -21.625 27.438 1 97.31 311 ARG A N 1
ATOM 2425 C CA . ARG A 1 311 ? -4.418 -21.844 28.875 1 97.31 311 ARG A CA 1
ATOM 2426 C C . ARG A 1 311 ? -5.82 -21.547 29.406 1 97.31 311 ARG A C 1
ATOM 2428 O O . ARG A 1 311 ? -6.312 -22.266 30.281 1 97.31 311 ARG A O 1
ATOM 2435 N N . LEU A 1 312 ? -6.391 -20.531 28.875 1 97.06 312 LEU A N 1
ATOM 2436 C CA . LEU A 1 312 ? -7.738 -20.156 29.281 1 97.06 312 LEU A CA 1
ATOM 2437 C C . LEU A 1 312 ? -8.773 -21.125 28.734 1 97.06 312 LEU A C 1
ATOM 2439 O O . LEU A 1 312 ? -9.773 -21.422 29.391 1 97.06 312 LEU A O 1
ATOM 2443 N N . CYS A 1 313 ? -8.562 -21.609 27.484 1 97.06 313 CYS A N 1
ATOM 2444 C CA . CYS A 1 313 ? -9.453 -22.562 26.828 1 97.06 313 CYS A CA 1
ATOM 2445 C C . CYS A 1 313 ? -8.664 -23.547 25.969 1 97.06 313 CYS A C 1
ATOM 2447 O O . CYS A 1 313 ? -8.445 -23.297 24.781 1 97.06 313 CYS A O 1
ATOM 2449 N N . PRO A 1 314 ? -8.328 -24.672 26.453 1 95.19 314 PRO A N 1
ATOM 2450 C CA . PRO A 1 314 ? -7.488 -25.641 25.75 1 95.19 314 PRO A CA 1
ATOM 2451 C C . PRO A 1 314 ? -8.125 -26.156 24.469 1 95.19 314 PRO A C 1
ATOM 2453 O O . PRO A 1 314 ? -7.426 -26.688 23.609 1 95.19 314 PRO A O 1
ATOM 2456 N N . THR A 1 315 ? -9.438 -26.047 24.344 1 95.62 315 THR A N 1
ATOM 2457 C CA . THR A 1 315 ? -10.141 -26.547 23.156 1 95.62 315 THR A CA 1
ATOM 2458 C C . THR A 1 315 ? -10.406 -25.406 22.172 1 95.62 315 THR A C 1
ATOM 2460 O O . THR A 1 315 ? -11.367 -25.469 21.406 1 95.62 315 THR A O 1
ATOM 2463 N N . HIS A 1 316 ? -9.641 -24.406 22.281 1 96.81 316 HIS A N 1
ATOM 2464 C CA . HIS A 1 316 ? -9.781 -23.281 21.344 1 96.81 316 HIS A CA 1
ATOM 2465 C C . HIS A 1 316 ? -9.156 -23.609 20 1 96.81 316 HIS A C 1
ATOM 2467 O O . HIS A 1 316 ? -7.996 -23.281 19.75 1 96.81 316 HIS A O 1
ATOM 2473 N N . ALA A 1 317 ? -9.883 -24.094 19.062 1 97 317 ALA A N 1
ATOM 2474 C CA . ALA A 1 317 ? -9.414 -24.656 17.797 1 97 317 ALA A CA 1
ATOM 2475 C C . ALA A 1 317 ? -8.656 -23.609 16.984 1 97 317 ALA A C 1
ATOM 2477 O O . ALA A 1 317 ? -7.641 -23.922 16.359 1 97 317 ALA A O 1
ATOM 2478 N N . ASP A 1 318 ? -9.133 -22.391 16.938 1 96.88 318 ASP A N 1
ATOM 2479 C CA . ASP A 1 318 ? -8.5 -21.328 16.156 1 96.88 318 ASP A CA 1
ATOM 2480 C C . ASP A 1 318 ? -7.074 -21.062 16.641 1 96.88 318 ASP A C 1
ATOM 2482 O O . ASP A 1 318 ? -6.156 -20.906 15.82 1 96.88 318 ASP A O 1
ATOM 2486 N N . SER A 1 319 ? -6.887 -21 17.938 1 97.75 319 SER A N 1
ATOM 2487 C CA . SER A 1 319 ? -5.559 -20.766 18.484 1 97.75 319 SER A CA 1
ATOM 2488 C C . SER A 1 319 ? -4.621 -21.938 18.203 1 97.75 319 SER A C 1
ATOM 2490 O O . SER A 1 319 ? -3.428 -21.734 17.969 1 97.75 319 SER A O 1
ATOM 2492 N N . LEU A 1 320 ? -5.188 -23.156 18.25 1 97.62 320 LEU A N 1
ATOM 2493 C CA . LEU A 1 320 ? -4.391 -24.328 17.891 1 97.62 320 LEU A CA 1
ATOM 2494 C C . LEU A 1 320 ? -3.904 -24.234 16.453 1 97.62 320 LEU A C 1
ATOM 2496 O O . LEU A 1 320 ? -2.715 -24.422 16.188 1 97.62 320 LEU A O 1
ATOM 2500 N N . ASN A 1 321 ? -4.797 -23.984 15.562 1 97.5 321 ASN A N 1
ATOM 2501 C CA . ASN A 1 321 ? -4.48 -23.875 14.148 1 97.5 321 ASN A CA 1
ATOM 2502 C C . ASN A 1 321 ? -3.482 -22.75 13.883 1 97.5 321 ASN A C 1
ATOM 2504 O O . ASN A 1 321 ? -2.523 -22.922 13.125 1 97.5 321 ASN A O 1
ATOM 2508 N N . ASN A 1 322 ? -3.684 -21.594 14.461 1 97.12 322 ASN A N 1
ATOM 2509 C CA . ASN A 1 322 ? -2.844 -20.438 14.203 1 97.12 322 ASN A CA 1
ATOM 2510 C C . ASN A 1 322 ? -1.459 -20.594 14.82 1 97.12 322 ASN A C 1
ATOM 2512 O O . ASN A 1 322 ? -0.463 -20.141 14.258 1 97.12 322 ASN A O 1
ATOM 2516 N N . LEU A 1 323 ? -1.448 -21.188 16.016 1 97.19 323 LEU A N 1
ATOM 2517 C CA . LEU A 1 323 ? -0.159 -21.5 16.625 1 97.19 323 LEU A CA 1
ATOM 2518 C C . LEU A 1 323 ? 0.611 -22.5 15.75 1 97.19 323 LEU A C 1
ATOM 2520 O O . LEU A 1 323 ? 1.833 -22.391 15.617 1 97.19 323 LEU A O 1
ATOM 2524 N N . ALA A 1 324 ? -0.118 -23.453 15.172 1 96.94 324 ALA A N 1
ATOM 2525 C CA . ALA A 1 324 ? 0.489 -24.406 14.234 1 96.94 324 ALA A CA 1
ATOM 2526 C C . ALA A 1 324 ? 1.121 -23.672 13.055 1 96.94 324 ALA A C 1
ATOM 2528 O O . ALA A 1 324 ? 2.197 -24.062 12.586 1 96.94 324 ALA A O 1
ATOM 2529 N N . ASN A 1 325 ? 0.48 -22.719 12.531 1 94.81 325 ASN A N 1
ATOM 2530 C CA . ASN A 1 325 ? 1.021 -21.922 11.43 1 94.81 325 ASN A CA 1
ATOM 2531 C C . ASN A 1 325 ? 2.354 -21.281 11.805 1 94.81 325 ASN A C 1
ATOM 2533 O O . ASN A 1 325 ? 3.285 -21.266 10.992 1 94.81 325 ASN A O 1
ATOM 2537 N N . ILE A 1 326 ? 2.438 -20.719 13.023 1 94.44 326 ILE A N 1
ATOM 2538 C CA . ILE A 1 326 ? 3.666 -20.078 13.5 1 94.44 326 ILE A CA 1
ATOM 2539 C C . ILE A 1 326 ? 4.777 -21.125 13.602 1 94.44 326 ILE A C 1
ATOM 2541 O O . ILE A 1 326 ? 5.91 -20.875 13.188 1 94.44 326 ILE A O 1
ATOM 2545 N N . LYS A 1 327 ? 4.387 -22.266 14.125 1 93.62 327 LYS A N 1
ATOM 2546 C CA . LYS A 1 327 ? 5.379 -23.328 14.281 1 93.62 327 LYS A CA 1
ATOM 2547 C C . LYS A 1 327 ? 5.863 -23.812 12.922 1 93.62 327 LYS A C 1
ATOM 2549 O O . LYS A 1 327 ? 7.043 -24.141 12.758 1 93.62 327 LYS A O 1
ATOM 2554 N N . ARG A 1 328 ? 4.969 -23.906 11.992 1 89.62 328 ARG A N 1
ATOM 2555 C CA . ARG A 1 328 ? 5.336 -24.266 10.625 1 89.62 328 ARG A CA 1
ATOM 2556 C C . ARG A 1 328 ? 6.324 -23.266 10.039 1 89.62 328 ARG A C 1
ATOM 2558 O O . ARG A 1 328 ? 7.344 -23.656 9.469 1 89.62 328 ARG A O 1
ATOM 2565 N N . GLU A 1 329 ? 6.059 -22.016 10.234 1 84.06 329 GLU A N 1
ATOM 2566 C CA . GLU A 1 329 ? 6.906 -20.953 9.695 1 84.06 329 GLU A CA 1
ATOM 2567 C C . GLU A 1 329 ? 8.266 -20.922 10.383 1 84.06 329 GLU A C 1
ATOM 2569 O O . GLU A 1 329 ? 9.266 -20.531 9.789 1 84.06 329 GLU A O 1
ATOM 2574 N N . GLN A 1 330 ? 8.305 -21.438 11.633 1 84.31 330 GLN A N 1
ATOM 2575 C CA . GLN A 1 330 ? 9.547 -21.484 12.398 1 84.31 330 GLN A CA 1
ATOM 2576 C C . GLN A 1 330 ? 10.328 -22.766 12.078 1 84.31 330 GLN A C 1
ATOM 2578 O O . GLN A 1 330 ? 11.43 -22.969 12.594 1 84.31 330 GLN A O 1
ATOM 2583 N N . GLY A 1 331 ? 9.703 -23.641 11.25 1 78.88 331 GLY A N 1
ATOM 2584 C CA . GLY A 1 331 ? 10.375 -24.859 10.844 1 78.88 331 GLY A CA 1
ATOM 2585 C C . GLY A 1 331 ? 10.109 -26.031 11.781 1 78.88 331 GLY A C 1
ATOM 2586 O O . GLY A 1 331 ? 10.68 -27.109 11.609 1 78.88 331 GLY A O 1
ATOM 2587 N N . ASN A 1 332 ? 9.328 -25.672 12.805 1 87.19 332 ASN A N 1
ATOM 2588 C CA . ASN A 1 332 ? 8.938 -26.766 13.703 1 87.19 332 ASN A CA 1
ATOM 2589 C C . ASN A 1 332 ? 7.773 -27.562 13.141 1 87.19 332 ASN A C 1
ATOM 2591 O O . ASN A 1 332 ? 6.66 -27.516 13.672 1 87.19 332 ASN A O 1
ATOM 2595 N N . ILE A 1 333 ? 8.008 -28.406 12.219 1 85.94 333 ILE A N 1
ATOM 2596 C CA . ILE A 1 333 ? 6.992 -29.047 11.391 1 85.94 333 ILE A CA 1
ATOM 2597 C C . ILE A 1 333 ? 6.246 -30.094 12.211 1 85.94 333 ILE A C 1
ATOM 2599 O O . ILE A 1 333 ? 5.023 -30.219 12.117 1 85.94 333 ILE A O 1
ATOM 2603 N N . GLU A 1 334 ? 6.934 -30.812 12.977 1 86.69 334 GLU A N 1
ATOM 2604 C CA . GLU A 1 334 ? 6.293 -31.859 13.766 1 86.69 334 GLU A CA 1
ATOM 2605 C C . GLU A 1 334 ? 5.305 -31.266 14.766 1 86.69 334 GLU A C 1
ATOM 2607 O O . GLU A 1 334 ? 4.188 -31.766 14.922 1 86.69 334 GLU A O 1
ATOM 2612 N N . GLU A 1 335 ? 5.863 -30.266 15.367 1 92.62 335 GLU A N 1
ATOM 2613 C CA . GLU A 1 335 ? 4.973 -29.594 16.312 1 92.62 335 GLU A CA 1
ATOM 2614 C C . GLU A 1 335 ? 3.762 -29 15.594 1 92.62 335 GLU A C 1
ATOM 2616 O O . GLU A 1 335 ? 2.646 -29.031 16.109 1 92.62 335 GLU A O 1
ATOM 2621 N N . ALA A 1 336 ? 3.941 -28.453 14.438 1 94.31 336 ALA A N 1
ATOM 2622 C CA . ALA A 1 336 ? 2.85 -27.875 13.648 1 94.31 336 ALA A CA 1
ATOM 2623 C C . ALA A 1 336 ? 1.812 -28.953 13.305 1 94.31 336 ALA A C 1
ATOM 2625 O O . ALA A 1 336 ? 0.609 -28.719 13.453 1 94.31 336 ALA A O 1
ATOM 2626 N N . VAL A 1 337 ? 2.256 -30.094 12.914 1 93.75 337 VAL A N 1
ATOM 2627 C CA . VAL A 1 337 ? 1.358 -31.172 12.523 1 93.75 337 VAL A CA 1
ATOM 2628 C C . VAL A 1 337 ? 0.554 -31.641 13.742 1 93.75 337 VAL A C 1
ATOM 2630 O O . VAL A 1 337 ? -0.65 -31.891 13.633 1 93.75 337 VAL A O 1
ATOM 2633 N N . ARG A 1 338 ? 1.238 -31.75 14.805 1 95.69 338 ARG A N 1
ATOM 2634 C CA . ARG A 1 338 ? 0.558 -32.156 16.031 1 95.69 338 ARG A CA 1
ATOM 2635 C C . ARG A 1 338 ? -0.549 -31.156 16.391 1 95.69 338 ARG A C 1
ATOM 2637 O O . ARG A 1 338 ? -1.651 -31.562 16.766 1 95.69 338 ARG A O 1
ATOM 2644 N N . LEU A 1 339 ? -0.245 -29.938 16.328 1 97.44 339 LEU A N 1
ATOM 2645 C CA . LEU A 1 339 ? -1.205 -28.891 16.672 1 97.44 339 LEU A CA 1
ATOM 2646 C C . LEU A 1 339 ? -2.371 -28.891 15.688 1 97.44 339 LEU A C 1
ATOM 2648 O O . LEU A 1 339 ? -3.525 -28.719 16.094 1 97.44 339 LEU A O 1
ATOM 2652 N N . TYR A 1 340 ? -2.174 -29.031 14.391 1 97.75 340 TYR A N 1
ATOM 2653 C CA . TYR A 1 340 ? -3.248 -29.141 13.414 1 97.75 340 TYR A CA 1
ATOM 2654 C C . TYR A 1 340 ? -4.164 -30.312 13.727 1 97.75 340 TYR A C 1
ATOM 2656 O O . TYR A 1 340 ? -5.391 -30.188 13.68 1 97.75 340 TYR A O 1
ATOM 2664 N N . ARG A 1 341 ? -3.576 -31.406 14.055 1 96.81 341 ARG A N 1
ATOM 2665 C CA . ARG A 1 341 ? -4.352 -32.594 14.359 1 96.81 341 ARG A CA 1
ATOM 2666 C C . ARG A 1 341 ? -5.191 -32.406 15.617 1 96.81 341 ARG A C 1
ATOM 2668 O O . ARG A 1 341 ? -6.34 -32.844 15.68 1 96.81 341 ARG A O 1
ATOM 2675 N N . LYS A 1 342 ? -4.578 -31.781 16.562 1 97.5 342 LYS A N 1
ATOM 2676 C CA . LYS A 1 342 ? -5.336 -31.469 17.766 1 97.5 342 LYS A CA 1
ATOM 2677 C C . LYS A 1 342 ? -6.516 -30.562 17.453 1 97.5 342 LYS A C 1
ATOM 2679 O O . LYS A 1 342 ? -7.602 -30.719 18.016 1 97.5 342 LYS A O 1
ATOM 2684 N N . ALA A 1 343 ? -6.273 -29.562 16.656 1 97.88 343 ALA A N 1
ATOM 2685 C CA . ALA A 1 343 ? -7.352 -28.672 16.25 1 97.88 343 ALA A CA 1
ATOM 2686 C C . ALA A 1 343 ? -8.484 -29.438 15.57 1 97.88 343 ALA A C 1
ATOM 2688 O O . ALA A 1 343 ? -9.656 -29.172 15.82 1 97.88 343 ALA A O 1
ATOM 2689 N N . LEU A 1 344 ? -8.164 -30.406 14.766 1 97.12 344 LEU A N 1
ATOM 2690 C CA . LEU A 1 344 ? -9.156 -31.188 14.023 1 97.12 344 LEU A CA 1
ATOM 2691 C C . LEU A 1 344 ? -9.867 -32.188 14.938 1 97.12 344 LEU A C 1
ATOM 2693 O O . LEU A 1 344 ? -11 -32.562 14.664 1 97.12 344 LEU A O 1
ATOM 2697 N N . GLU A 1 345 ? -9.211 -32.531 16 1 97.06 345 GLU A N 1
ATOM 2698 C CA . GLU A 1 345 ? -9.875 -33.375 17.016 1 97.06 345 GLU A CA 1
ATOM 2699 C C . GLU A 1 345 ? -10.961 -32.562 17.734 1 97.06 345 GLU A C 1
ATOM 2701 O O . GLU A 1 345 ? -12.039 -33.094 18 1 97.06 345 GLU A O 1
ATOM 2706 N N . VAL A 1 346 ? -10.562 -31.422 18.031 1 96.81 346 VAL A N 1
ATOM 2707 C CA . VAL A 1 346 ? -11.492 -30.547 18.75 1 96.81 346 VAL A CA 1
ATOM 2708 C C . VAL A 1 346 ? -12.633 -30.125 17.828 1 96.81 346 VAL A C 1
ATOM 2710 O O . VAL A 1 346 ? -13.797 -30.094 18.234 1 96.81 346 VAL A O 1
ATOM 2713 N N . PHE A 1 347 ? -12.297 -29.781 16.594 1 96.81 347 PHE A N 1
ATOM 2714 C CA . PHE A 1 347 ? -13.273 -29.312 15.617 1 96.81 347 PHE A CA 1
ATOM 2715 C C . PHE A 1 347 ? -13.031 -29.953 14.258 1 96.81 347 PHE A C 1
ATOM 2717 O O . PHE A 1 347 ? -12.422 -29.328 13.375 1 96.81 347 PHE A O 1
ATOM 2724 N N . PRO A 1 348 ? -13.57 -31.047 13.945 1 95.62 348 PRO A N 1
ATOM 2725 C CA . PRO A 1 348 ? -13.305 -31.812 12.727 1 95.62 348 PRO A CA 1
ATOM 2726 C C . PRO A 1 348 ? -13.742 -31.078 11.461 1 95.62 348 PRO A C 1
ATOM 2728 O O . PRO A 1 348 ? -13.219 -31.344 10.375 1 95.62 348 PRO A O 1
ATOM 2731 N N . GLU A 1 349 ? -14.703 -30.172 11.562 1 96.25 349 GLU A N 1
ATOM 2732 C CA . GLU A 1 349 ? -15.211 -29.469 10.391 1 96.25 349 GLU A CA 1
ATOM 2733 C C . GLU A 1 349 ? -14.461 -28.156 10.18 1 96.25 349 GLU A C 1
ATOM 2735 O O . GLU A 1 349 ? -15.055 -27.156 9.75 1 96.25 349 GLU A O 1
ATOM 2740 N N . PHE A 1 350 ? -13.18 -28.172 10.578 1 96.75 350 PHE A N 1
ATOM 2741 C CA . PHE A 1 350 ? -12.344 -27 10.43 1 96.75 350 PHE A CA 1
ATOM 2742 C C . PHE A 1 350 ? -11.648 -26.984 9.078 1 96.75 350 PHE A C 1
ATOM 2744 O O . PHE A 1 350 ? -10.508 -27.438 8.953 1 96.75 350 PHE A O 1
ATOM 2751 N N . ALA A 1 351 ? -12.234 -26.422 8.039 1 96.88 351 ALA A N 1
ATOM 2752 C CA . ALA A 1 351 ? -11.742 -26.469 6.66 1 96.88 351 ALA A CA 1
ATOM 2753 C C . ALA A 1 351 ? -10.328 -25.906 6.566 1 96.88 351 ALA A C 1
ATOM 2755 O O . ALA A 1 351 ? -9.461 -26.5 5.91 1 96.88 351 ALA A O 1
ATOM 2756 N N . ALA A 1 352 ? -10.047 -24.828 7.203 1 96.12 352 ALA A N 1
ATOM 2757 C CA . ALA A 1 352 ? -8.734 -24.188 7.133 1 96.12 352 ALA A CA 1
ATOM 2758 C C . ALA A 1 352 ? -7.648 -25.078 7.711 1 96.12 352 ALA A C 1
ATOM 2760 O O . ALA A 1 352 ? -6.535 -25.141 7.184 1 96.12 352 ALA A O 1
ATOM 2761 N N . ALA A 1 353 ? -7.895 -25.734 8.82 1 97.38 353 ALA A N 1
ATOM 2762 C CA . ALA A 1 353 ? -6.922 -26.641 9.43 1 97.38 353 ALA A CA 1
ATOM 2763 C C . ALA A 1 353 ? -6.609 -27.812 8.5 1 97.38 353 ALA A C 1
ATOM 2765 O O . ALA A 1 353 ? -5.461 -28.25 8.406 1 97.38 353 ALA A O 1
ATOM 2766 N N . HIS A 1 354 ? -7.672 -28.328 7.844 1 97.56 354 HIS A N 1
ATOM 2767 C CA . HIS A 1 354 ? -7.453 -29.375 6.844 1 97.56 354 HIS A CA 1
ATOM 2768 C C . HIS A 1 354 ? -6.52 -28.891 5.738 1 97.56 354 HIS A C 1
ATOM 2770 O O . HIS A 1 354 ? -5.594 -29.594 5.344 1 97.56 354 HIS A O 1
ATOM 2776 N N . SER A 1 355 ? -6.82 -27.766 5.211 1 97.25 355 SER A N 1
ATOM 2777 C CA . SER A 1 355 ? -6.027 -27.203 4.121 1 97.25 355 SER A CA 1
ATOM 2778 C C . SER A 1 355 ? -4.586 -26.953 4.555 1 97.25 355 SER A C 1
ATOM 2780 O O . SER A 1 355 ? -3.65 -27.266 3.812 1 97.25 355 SER A O 1
ATOM 2782 N N . ASN A 1 356 ? -4.363 -26.406 5.758 1 96.44 356 ASN A N 1
ATOM 2783 C CA . ASN A 1 356 ? -3.021 -26.141 6.258 1 96.44 356 ASN A CA 1
ATOM 2784 C C . ASN A 1 356 ? -2.234 -27.422 6.504 1 96.44 356 ASN A C 1
ATOM 2786 O O . ASN A 1 356 ? -1.051 -27.5 6.172 1 96.44 356 ASN A O 1
ATOM 2790 N N . LEU A 1 357 ? -2.924 -28.328 7.133 1 96.44 357 LEU A N 1
ATOM 2791 C CA . LEU A 1 357 ? -2.287 -29.625 7.332 1 96.44 357 LEU A CA 1
ATOM 2792 C C . LEU A 1 357 ? -1.905 -30.266 5.996 1 96.44 357 LEU A C 1
ATOM 2794 O O . LEU A 1 357 ? -0.818 -30.828 5.855 1 96.44 357 LEU A O 1
ATOM 2798 N N . ALA A 1 358 ? -2.803 -30.172 5.016 1 96.5 358 ALA A N 1
ATOM 2799 C CA . ALA A 1 358 ? -2.535 -30.688 3.676 1 96.5 358 ALA A CA 1
ATOM 2800 C C . ALA A 1 358 ? -1.287 -30.047 3.076 1 96.5 358 ALA A C 1
ATOM 2802 O O . ALA A 1 358 ? -0.488 -30.719 2.42 1 96.5 358 ALA A O 1
ATOM 2803 N N . SER A 1 359 ? -1.098 -28.812 3.215 1 93.69 359 SER A N 1
ATOM 2804 C CA . SER A 1 359 ? 0.054 -28.094 2.684 1 93.69 359 SER A CA 1
ATOM 2805 C C . SER A 1 359 ? 1.355 -28.609 3.287 1 93.69 359 SER A C 1
ATOM 2807 O O . SER A 1 359 ? 2.373 -28.703 2.598 1 93.69 359 SER A O 1
ATOM 2809 N N . VAL A 1 360 ? 1.348 -28.875 4.598 1 90.62 360 VAL A N 1
ATOM 2810 C CA . VAL A 1 360 ? 2.527 -29.406 5.273 1 90.62 360 VAL A CA 1
ATOM 2811 C C . VAL A 1 360 ? 2.822 -30.828 4.766 1 90.62 360 VAL A C 1
ATOM 2813 O O . VAL A 1 360 ? 3.98 -31.172 4.539 1 90.62 360 VAL A O 1
ATOM 2816 N N . LEU A 1 361 ? 1.754 -31.547 4.621 1 89.94 361 LEU A N 1
ATOM 2817 C CA . LEU A 1 361 ? 1.909 -32.906 4.117 1 89.94 361 LEU A CA 1
ATOM 2818 C C . LEU A 1 361 ? 2.459 -32.906 2.695 1 89.94 361 LEU A C 1
ATOM 2820 O O . LEU A 1 361 ? 3.285 -33.75 2.342 1 89.94 361 LEU A O 1
ATOM 2824 N N . GLN A 1 362 ? 2.039 -31.984 1.917 1 88.5 362 GLN A N 1
ATOM 2825 C CA . GLN A 1 362 ? 2.57 -31.828 0.566 1 88.5 362 GLN A CA 1
ATOM 2826 C C . GLN A 1 362 ? 4.066 -31.516 0.595 1 88.5 362 GLN A C 1
ATOM 2828 O O . GLN A 1 362 ? 4.84 -32.094 -0.166 1 88.5 362 GLN A O 1
ATOM 2833 N N . GLN A 1 363 ? 4.441 -30.656 1.449 1 79.44 363 GLN A N 1
ATOM 2834 C CA . GLN A 1 363 ? 5.848 -30.266 1.569 1 79.44 363 GLN A CA 1
ATOM 2835 C C . GLN A 1 363 ? 6.703 -31.453 2.006 1 79.44 363 GLN A C 1
ATOM 2837 O O . GLN A 1 363 ? 7.883 -31.531 1.659 1 79.44 363 GLN A O 1
ATOM 2842 N N . GLN A 1 364 ? 6.027 -32.344 2.689 1 77.12 364 GLN A N 1
ATOM 2843 C CA . GLN A 1 364 ? 6.73 -33.531 3.164 1 77.12 364 GLN A CA 1
ATOM 2844 C C . GLN A 1 364 ? 6.719 -34.625 2.109 1 77.12 364 GLN A C 1
ATOM 2846 O O . GLN A 1 364 ? 7.258 -35.719 2.336 1 77.12 364 GLN A O 1
ATOM 2851 N N . GLY A 1 365 ? 6.016 -34.375 1.009 1 75.81 365 GLY A N 1
ATOM 2852 C CA . GLY A 1 365 ? 5.977 -35.344 -0.074 1 75.81 365 GLY A CA 1
ATOM 2853 C C . GLY A 1 365 ? 4.836 -36.344 0.056 1 75.81 365 GLY A C 1
ATOM 2854 O O . GLY A 1 365 ? 4.727 -37.281 -0.743 1 75.81 365 GLY A O 1
ATOM 2855 N N . LYS A 1 366 ? 4.051 -36.188 1.105 1 84.56 366 LYS A N 1
ATOM 2856 C CA . LYS A 1 366 ? 2.887 -37.031 1.279 1 84.56 366 LYS A CA 1
ATOM 2857 C C . LYS A 1 366 ? 1.698 -36.531 0.467 1 84.56 366 LYS A C 1
ATOM 2859 O O . LYS A 1 366 ? 0.704 -36.062 1.033 1 84.56 366 LYS A O 1
ATOM 2864 N N . LEU A 1 367 ? 1.71 -36.688 -0.771 1 88.81 367 LEU A N 1
ATOM 2865 C CA . LEU A 1 367 ? 0.825 -36.031 -1.72 1 88.81 367 LEU A CA 1
ATOM 2866 C C . LEU A 1 367 ? -0.587 -36.594 -1.64 1 88.81 367 LEU A C 1
ATOM 2868 O O . LEU A 1 367 ? -1.567 -35.844 -1.719 1 88.81 367 LEU A O 1
ATOM 2872 N N . GLN A 1 368 ? -0.679 -37.938 -1.47 1 91.5 368 GLN A N 1
ATOM 2873 C CA . GLN A 1 368 ? -2 -38.531 -1.423 1 91.5 368 GLN A CA 1
ATOM 2874 C C . GLN A 1 368 ? -2.77 -38.094 -0.18 1 91.5 368 GLN A C 1
ATOM 2876 O O . GLN A 1 368 ? -3.967 -37.812 -0.251 1 91.5 368 GLN A O 1
ATOM 2881 N N . GLU A 1 369 ? -2.055 -38.094 0.903 1 93.75 369 GLU A N 1
ATOM 2882 C CA . GLU A 1 369 ? -2.691 -37.625 2.129 1 93.75 369 GLU A CA 1
ATOM 2883 C C . GLU A 1 369 ? -3.09 -36.156 2.014 1 93.75 369 GLU A C 1
ATOM 2885 O O . GLU A 1 369 ? -4.156 -35.75 2.49 1 93.75 369 GLU A O 1
ATOM 2890 N N . ALA A 1 370 ? -2.207 -35.406 1.451 1 95.31 370 ALA A N 1
ATOM 2891 C CA . ALA A 1 370 ? -2.504 -34 1.233 1 95.31 370 ALA A CA 1
ATOM 2892 C C . ALA A 1 370 ? -3.783 -33.812 0.42 1 95.31 370 ALA A C 1
ATOM 2894 O O . ALA A 1 370 ? -4.641 -33 0.764 1 95.31 370 ALA A O 1
ATOM 2895 N N . LEU A 1 371 ? -3.953 -34.594 -0.634 1 96.44 371 LEU A N 1
ATOM 2896 C CA . LEU A 1 371 ? -5.121 -34.531 -1.504 1 96.44 371 LEU A CA 1
ATOM 2897 C C . LEU A 1 371 ? -6.398 -34.844 -0.73 1 96.44 371 LEU A C 1
ATOM 2899 O O . LEU A 1 371 ? -7.426 -34.188 -0.939 1 96.44 371 LEU A O 1
ATOM 2903 N N . MET A 1 372 ? -6.32 -35.781 0.139 1 97.12 372 MET A N 1
ATOM 2904 C CA . MET A 1 372 ? -7.488 -36.188 0.922 1 97.12 372 MET A CA 1
ATOM 2905 C C . MET A 1 372 ? -7.938 -35.031 1.831 1 97.12 372 MET A C 1
ATOM 2907 O O . MET A 1 372 ? -9.133 -34.781 1.953 1 97.12 372 MET A O 1
ATOM 2911 N N . HIS A 1 373 ? -6.996 -34.438 2.447 1 97.44 373 HIS A N 1
ATOM 2912 C CA . HIS A 1 373 ? -7.336 -33.344 3.33 1 97.44 373 HIS A CA 1
ATOM 2913 C C . HIS A 1 373 ? -7.863 -32.156 2.541 1 97.44 373 HIS A C 1
ATOM 2915 O O . HIS A 1 373 ? -8.758 -31.438 3.008 1 97.44 373 HIS A O 1
ATOM 2921 N N . TYR A 1 374 ? -7.332 -31.828 1.354 1 97.75 374 TYR A N 1
ATOM 2922 C CA . TYR A 1 374 ? -7.879 -30.75 0.522 1 97.75 374 TYR A CA 1
ATOM 2923 C C . TYR A 1 374 ? -9.32 -31.062 0.121 1 97.75 374 TYR A C 1
ATOM 2925 O O . TYR A 1 374 ? -10.172 -30.172 0.133 1 97.75 374 TYR A O 1
ATOM 2933 N N . LYS A 1 375 ? -9.578 -32.281 -0.169 1 96.88 375 LYS A N 1
ATOM 2934 C CA . LYS A 1 375 ? -10.938 -32.688 -0.529 1 96.88 375 LYS A CA 1
ATOM 2935 C C . LYS A 1 375 ? -11.891 -32.5 0.646 1 96.88 375 LYS A C 1
ATOM 2937 O O . LYS A 1 375 ? -13.039 -32.094 0.463 1 96.88 375 LYS A O 1
ATOM 2942 N N . GLU A 1 376 ? -11.375 -32.812 1.783 1 97.19 376 GLU A N 1
ATOM 2943 C CA . GLU A 1 376 ? -12.188 -32.625 2.977 1 97.19 376 GLU A CA 1
ATOM 2944 C C . GLU A 1 376 ? -12.461 -31.141 3.215 1 97.19 376 GLU A C 1
ATOM 2946 O O . GLU A 1 376 ? -13.57 -30.766 3.578 1 97.19 376 GLU A O 1
ATOM 2951 N N . ALA A 1 377 ? -11.43 -30.375 3.086 1 97.69 377 ALA A N 1
ATOM 2952 C CA . ALA A 1 377 ? -11.609 -28.938 3.236 1 97.69 377 ALA A CA 1
ATOM 2953 C C . ALA A 1 377 ? -12.672 -28.406 2.273 1 97.69 377 ALA A C 1
ATOM 2955 O O . ALA A 1 377 ? -13.523 -27.594 2.658 1 97.69 377 ALA A O 1
ATOM 2956 N N . ILE A 1 378 ? -12.719 -28.875 1.028 1 96.62 378 ILE A N 1
ATOM 2957 C CA . ILE A 1 378 ? -13.641 -28.438 -0.013 1 96.62 378 ILE A CA 1
ATOM 2958 C C . ILE A 1 378 ? -15.039 -28.969 0.28 1 96.62 378 ILE A C 1
ATOM 2960 O O . ILE A 1 378 ? -16.031 -28.281 0.033 1 96.62 378 ILE A O 1
ATOM 2964 N N . ARG A 1 379 ? -15.094 -30.156 0.807 1 96.62 379 ARG A N 1
ATOM 2965 C CA . ARG A 1 379 ? -16.375 -30.703 1.207 1 96.62 379 ARG A CA 1
ATOM 2966 C C . ARG A 1 379 ? -17.047 -29.844 2.271 1 96.62 379 ARG A C 1
ATOM 2968 O O . ARG A 1 379 ? -18.25 -29.578 2.203 1 96.62 379 ARG A O 1
ATOM 2975 N N . ILE A 1 380 ? -16.219 -29.484 3.238 1 96.5 380 ILE A N 1
ATOM 2976 C CA . ILE A 1 380 ? -16.719 -28.672 4.34 1 96.5 380 ILE A CA 1
ATOM 2977 C C . ILE A 1 380 ? -17.078 -27.281 3.826 1 96.5 380 ILE A C 1
ATOM 2979 O O . ILE A 1 380 ? -18.125 -26.734 4.184 1 96.5 380 ILE A O 1
ATOM 2983 N N . SER A 1 381 ? -16.203 -26.688 3.002 1 95 381 SER A N 1
ATOM 2984 C CA . SER A 1 381 ? -16.438 -25.375 2.408 1 95 381 SER A CA 1
ATOM 2985 C C . SER A 1 381 ? -16.25 -25.406 0.896 1 95 381 SER A C 1
ATOM 2987 O O . SER A 1 381 ? -15.156 -25.109 0.397 1 95 381 SER A O 1
ATOM 2989 N N . PRO A 1 382 ? -17.25 -25.594 0.16 1 93.06 382 PRO A N 1
ATOM 2990 C CA . PRO A 1 382 ? -17.156 -25.75 -1.292 1 93.06 382 PRO A CA 1
ATOM 2991 C C . PRO A 1 382 ? -16.703 -24.484 -2.006 1 93.06 382 PRO A C 1
ATOM 2993 O O . PRO A 1 382 ? -16.312 -24.547 -3.172 1 93.06 382 PRO A O 1
ATOM 2996 N N . THR A 1 383 ? -16.719 -23.328 -1.402 1 91 383 THR A N 1
ATOM 2997 C CA . THR A 1 383 ? -16.281 -22.094 -2.02 1 91 383 THR A CA 1
ATOM 2998 C C . THR A 1 383 ? -14.922 -21.672 -1.481 1 91 383 THR A C 1
ATOM 3000 O O . THR A 1 383 ? -14.602 -20.469 -1.44 1 91 383 THR A O 1
ATOM 3003 N N . PHE A 1 384 ? -14.211 -22.625 -1.039 1 94.44 384 PHE A N 1
ATOM 3004 C CA . PHE A 1 384 ? -12.867 -22.375 -0.525 1 94.44 384 PHE A CA 1
ATOM 3005 C C . PHE A 1 384 ? -11.859 -22.297 -1.663 1 94.44 384 PHE A C 1
ATOM 3007 O O . PHE A 1 384 ? -11.164 -23.281 -1.951 1 94.44 384 PHE A O 1
ATOM 3014 N N . ALA A 1 385 ? -11.656 -21.172 -2.285 1 93.94 385 ALA A N 1
ATOM 3015 C CA . ALA A 1 385 ? -10.836 -21 -3.475 1 93.94 385 ALA A CA 1
ATOM 3016 C C . ALA A 1 385 ? -9.383 -21.391 -3.205 1 93.94 385 ALA A C 1
ATOM 3018 O O . ALA A 1 385 ? -8.734 -22.016 -4.051 1 93.94 385 ALA A O 1
ATOM 3019 N N . ASP A 1 386 ? -8.82 -21.094 -2.053 1 95.06 386 ASP A N 1
ATOM 3020 C CA . ASP A 1 386 ? -7.438 -21.406 -1.701 1 95.06 386 ASP A CA 1
ATOM 3021 C C . ASP A 1 386 ? -7.195 -22.906 -1.702 1 95.06 386 ASP A C 1
ATOM 3023 O O . ASP A 1 386 ? -6.145 -23.375 -2.146 1 95.06 386 ASP A O 1
ATOM 3027 N N . ALA A 1 387 ? -8.156 -23.625 -1.159 1 96.62 387 ALA A N 1
ATOM 3028 C CA . ALA A 1 387 ? -8.023 -25.078 -1.118 1 96.62 387 ALA A CA 1
ATOM 3029 C C . ALA A 1 387 ? -7.992 -25.656 -2.525 1 96.62 387 ALA A C 1
ATOM 3031 O O . ALA A 1 387 ? -7.246 -26.609 -2.793 1 96.62 387 ALA A O 1
ATOM 3032 N N . TYR A 1 388 ? -8.781 -25.141 -3.438 1 96.44 388 TYR A N 1
ATOM 3033 C CA . TYR A 1 388 ? -8.742 -25.578 -4.828 1 96.44 388 TYR A CA 1
ATOM 3034 C C . TYR A 1 388 ? -7.375 -25.297 -5.449 1 96.44 388 TYR A C 1
ATOM 3036 O O . TYR A 1 388 ? -6.801 -26.156 -6.113 1 96.44 388 TYR A O 1
ATOM 3044 N N . SER A 1 389 ? -6.918 -24.109 -5.254 1 96.25 389 SER A N 1
ATOM 3045 C CA . SER A 1 389 ? -5.625 -23.703 -5.809 1 96.25 389 SER A CA 1
ATOM 3046 C C . SER A 1 389 ? -4.504 -24.594 -5.277 1 96.25 389 SER A C 1
ATOM 3048 O O . SER A 1 389 ? -3.658 -25.062 -6.043 1 96.25 389 SER A O 1
ATOM 3050 N N . ASN A 1 390 ? -4.477 -24.859 -3.984 1 96.12 390 ASN A N 1
ATOM 3051 C CA . ASN A 1 390 ? -3.445 -25.688 -3.367 1 96.12 390 ASN A CA 1
ATOM 3052 C C . ASN A 1 390 ? -3.559 -27.141 -3.811 1 96.12 390 ASN A C 1
ATOM 3054 O O . ASN A 1 390 ? -2.547 -27.828 -3.975 1 96.12 390 ASN A O 1
ATOM 3058 N N . MET A 1 391 ? -4.812 -27.578 -3.91 1 96.75 391 MET A N 1
ATOM 3059 C CA . MET A 1 391 ? -5.016 -28.906 -4.453 1 96.75 391 MET A CA 1
ATOM 3060 C C . MET A 1 391 ? -4.465 -29.016 -5.871 1 96.75 391 MET A C 1
ATOM 3062 O O . MET A 1 391 ? -3.883 -30.031 -6.242 1 96.75 391 MET A O 1
ATOM 3066 N N . GLY A 1 392 ? -4.688 -27.969 -6.652 1 96.31 392 GLY A N 1
ATOM 3067 C CA . GLY A 1 392 ? -4.098 -27.922 -7.98 1 96.31 392 GLY A CA 1
ATOM 3068 C C . GLY A 1 392 ? -2.586 -28.047 -7.969 1 96.31 392 GLY A C 1
ATOM 3069 O O . GLY A 1 392 ? -2.004 -28.734 -8.812 1 96.31 392 GLY A O 1
ATOM 3070 N N . ASN A 1 393 ? -1.924 -27.375 -7.07 1 94.44 393 ASN A N 1
ATOM 3071 C CA . ASN A 1 393 ? -0.474 -27.453 -6.934 1 94.44 393 ASN A CA 1
ATOM 3072 C C . ASN A 1 393 ? -0.025 -28.891 -6.641 1 94.44 393 ASN A C 1
ATOM 3074 O O . ASN A 1 393 ? 0.998 -29.344 -7.16 1 94.44 393 ASN A O 1
ATOM 3078 N N . THR A 1 394 ? -0.757 -29.531 -5.777 1 94.31 394 THR A N 1
ATOM 3079 C CA . THR A 1 394 ? -0.452 -30.922 -5.438 1 94.31 394 THR A CA 1
ATOM 3080 C C . THR A 1 394 ? -0.631 -31.828 -6.652 1 94.31 394 THR A C 1
ATOM 3082 O O . THR A 1 394 ? 0.207 -32.688 -6.918 1 94.31 394 THR A O 1
ATOM 3085 N N . LEU A 1 395 ? -1.681 -31.594 -7.352 1 94.94 395 LEU A N 1
ATOM 3086 C CA . LEU A 1 395 ? -1.937 -32.375 -8.555 1 94.94 395 LEU A CA 1
ATOM 3087 C C . LEU A 1 395 ? -0.868 -32.125 -9.609 1 94.94 395 LEU A C 1
ATOM 3089 O O . LEU A 1 395 ? -0.471 -33.031 -10.344 1 94.94 395 LEU A O 1
ATOM 3093 N N . LYS A 1 396 ? -0.444 -30.922 -9.695 1 91.81 396 LYS A N 1
ATOM 3094 C CA . LYS A 1 396 ? 0.647 -30.578 -10.602 1 91.81 396 LYS A CA 1
ATOM 3095 C C . LYS A 1 396 ? 1.919 -31.344 -10.242 1 91.81 396 LYS A C 1
ATOM 3097 O O . LYS A 1 396 ? 2.609 -31.859 -11.125 1 91.81 396 LYS A O 1
ATOM 3102 N N . GLU A 1 397 ? 2.186 -31.422 -8.984 1 84.81 397 GLU A N 1
ATOM 3103 C CA . GLU A 1 397 ? 3.352 -32.188 -8.523 1 84.81 397 GLU A CA 1
ATOM 3104 C C . GLU A 1 397 ? 3.211 -33.656 -8.836 1 84.81 397 GLU A C 1
ATOM 3106 O O . GLU A 1 397 ? 4.207 -34.344 -9.07 1 84.81 397 GLU A O 1
ATOM 3111 N N . MET A 1 398 ? 1.936 -34.062 -8.875 1 87.25 398 MET A N 1
ATOM 3112 C CA . MET A 1 398 ? 1.647 -35.469 -9.219 1 87.25 398 MET A CA 1
ATOM 3113 C C . MET A 1 398 ? 1.587 -35.656 -10.727 1 87.25 398 MET A C 1
ATOM 3115 O O . MET A 1 398 ? 1.203 -36.719 -11.203 1 87.25 398 MET A O 1
ATOM 3119 N N . GLN A 1 399 ? 1.829 -34.531 -11.547 1 83 399 GLN A N 1
ATOM 3120 C CA . GLN A 1 399 ? 1.889 -34.531 -13.008 1 83 399 GLN A CA 1
ATOM 3121 C C . GLN A 1 399 ? 0.503 -34.719 -13.617 1 83 399 GLN A C 1
ATOM 3123 O O . GLN A 1 399 ? 0.372 -35.281 -14.711 1 83 399 GLN A O 1
ATOM 3128 N N . ASP A 1 400 ? -0.45 -34.5 -12.758 1 92.12 400 ASP A N 1
ATOM 3129 C CA . ASP A 1 400 ? -1.812 -34.438 -13.281 1 92.12 400 ASP A CA 1
ATOM 3130 C C . ASP A 1 400 ? -2.164 -33.031 -13.758 1 92.12 400 ASP A C 1
ATOM 3132 O O . ASP A 1 400 ? -2.863 -32.281 -13.07 1 92.12 400 ASP A O 1
ATOM 3136 N N . VAL A 1 401 ? -1.81 -32.75 -14.93 1 92 401 VAL A N 1
ATOM 3137 C CA . VAL A 1 401 ? -1.915 -31.406 -15.484 1 92 401 VAL A CA 1
ATOM 3138 C C . VAL A 1 401 ? -3.385 -31.031 -15.664 1 92 401 VAL A C 1
ATOM 3140 O O . VAL A 1 401 ? -3.785 -29.906 -15.367 1 92 401 VAL A O 1
ATOM 3143 N N . GLN A 1 402 ? -4.16 -31.938 -16.109 1 93.75 402 GLN A N 1
ATOM 3144 C CA . GLN A 1 402 ? -5.57 -31.656 -16.344 1 93.75 402 GLN A CA 1
ATOM 3145 C C . GLN A 1 402 ? -6.312 -31.391 -15.047 1 93.75 402 GLN A C 1
ATOM 3147 O O . GLN A 1 402 ? -7.129 -30.469 -14.969 1 93.75 402 GLN A O 1
ATOM 3152 N N . GLY A 1 403 ? -6.031 -32.25 -14.102 1 95.12 403 GLY A N 1
ATOM 3153 C CA . GLY A 1 403 ? -6.629 -32.031 -12.797 1 95.12 403 GLY A CA 1
ATOM 3154 C C . GLY A 1 403 ? -6.254 -30.688 -12.203 1 95.12 403 GLY A C 1
ATOM 3155 O O . GLY A 1 403 ? -7.09 -30 -11.602 1 95.12 403 GLY A O 1
ATOM 3156 N N . ALA A 1 404 ? -5.008 -30.312 -12.297 1 96 404 ALA A N 1
ATOM 3157 C CA . ALA A 1 404 ? -4.527 -29.031 -11.789 1 96 404 ALA A CA 1
ATOM 3158 C C . ALA A 1 404 ? -5.223 -27.859 -12.5 1 96 404 ALA A C 1
ATOM 3160 O O . ALA A 1 404 ? -5.641 -26.906 -11.852 1 96 404 ALA A O 1
ATOM 3161 N N . LEU A 1 405 ? -5.391 -27.969 -13.836 1 95.12 405 LEU A N 1
ATOM 3162 C CA . LEU A 1 405 ? -6.047 -26.938 -14.625 1 95.12 405 LEU A CA 1
ATOM 3163 C C . LEU A 1 405 ? -7.488 -26.734 -14.164 1 95.12 405 LEU A C 1
ATOM 3165 O O . LEU A 1 405 ? -7.945 -25.594 -14.039 1 95.12 405 LEU A O 1
ATOM 3169 N N . GLN A 1 406 ? -8.148 -27.797 -13.906 1 95.25 406 GLN A N 1
ATOM 3170 C CA . GLN A 1 406 ? -9.531 -27.719 -13.453 1 95.25 406 GLN A CA 1
ATOM 3171 C C . GLN A 1 406 ? -9.625 -27.047 -12.086 1 95.25 406 GLN A C 1
ATOM 3173 O O . GLN A 1 406 ? -10.539 -26.266 -11.836 1 95.25 406 GLN A O 1
ATOM 3178 N N . CYS A 1 407 ? -8.742 -27.406 -11.219 1 96.69 407 CYS A N 1
ATOM 3179 C CA . CYS A 1 407 ? -8.734 -26.828 -9.883 1 96.69 407 CYS A CA 1
ATOM 3180 C C . CYS A 1 407 ? -8.492 -25.328 -9.938 1 96.69 407 CYS A C 1
ATOM 3182 O O . CYS A 1 407 ? -9.18 -24.547 -9.266 1 96.69 407 CYS A O 1
ATOM 3184 N N . TYR A 1 408 ? -7.516 -24.859 -10.719 1 96.38 408 TYR A N 1
ATOM 3185 C CA . TYR A 1 408 ? -7.215 -23.438 -10.836 1 96.38 408 TYR A CA 1
ATOM 3186 C C . TYR A 1 408 ? -8.391 -22.688 -11.445 1 96.38 408 TYR A C 1
ATOM 3188 O O . TYR A 1 408 ? -8.742 -21.594 -10.984 1 96.38 408 TYR A O 1
ATOM 3196 N N . THR A 1 409 ? -8.984 -23.281 -12.461 1 93.94 409 THR A N 1
ATOM 3197 C CA . THR A 1 409 ? -10.125 -22.656 -13.117 1 93.94 409 THR A CA 1
ATOM 3198 C C . THR A 1 409 ? -11.289 -22.5 -12.141 1 93.94 409 THR A C 1
ATOM 3200 O O . THR A 1 409 ? -11.953 -21.453 -12.117 1 93.94 409 THR A O 1
ATOM 3203 N N . ARG A 1 410 ? -11.531 -23.516 -11.383 1 94.56 410 ARG A N 1
ATOM 3204 C CA . ARG A 1 410 ? -12.594 -23.453 -10.383 1 94.56 410 ARG A CA 1
ATOM 3205 C C . ARG A 1 410 ? -12.297 -22.406 -9.328 1 94.56 410 ARG A C 1
ATOM 3207 O O . ARG A 1 410 ? -13.195 -21.688 -8.883 1 94.56 410 ARG A O 1
ATOM 3214 N N . ALA A 1 411 ? -11.07 -22.375 -8.844 1 95.44 411 ALA A N 1
ATOM 3215 C CA . ALA A 1 411 ? -10.68 -21.344 -7.879 1 95.44 411 ALA A CA 1
ATOM 3216 C C . ALA A 1 411 ? -10.969 -19.938 -8.422 1 95.44 411 ALA A C 1
ATOM 3218 O O . ALA A 1 411 ? -11.469 -19.078 -7.695 1 95.44 411 ALA A O 1
ATOM 3219 N N . ILE A 1 412 ? -10.719 -19.688 -9.734 1 91.5 412 ILE A N 1
ATOM 3220 C CA . ILE A 1 412 ? -10.922 -18.391 -10.383 1 91.5 412 ILE A CA 1
ATOM 3221 C C . ILE A 1 412 ? -12.414 -18.125 -10.539 1 91.5 412 ILE A C 1
ATOM 3223 O O . ILE A 1 412 ? -12.867 -16.984 -10.406 1 91.5 412 ILE A O 1
ATOM 3227 N N . GLN A 1 413 ? -13.156 -19.172 -10.734 1 85.88 413 GLN A N 1
ATOM 3228 C CA . GLN A 1 413 ? -14.609 -19.031 -10.82 1 85.88 413 GLN A CA 1
ATOM 3229 C C . GLN A 1 413 ? -15.203 -18.594 -9.484 1 85.88 413 GLN A C 1
ATOM 3231 O O . GLN A 1 413 ? -16.156 -17.812 -9.453 1 85.88 413 GLN A O 1
ATOM 3236 N N . ILE A 1 414 ? -14.641 -19.219 -8.461 1 86.62 414 ILE A N 1
ATOM 3237 C CA . ILE A 1 414 ? -15.109 -18.891 -7.117 1 86.62 414 ILE A CA 1
ATOM 3238 C C . ILE A 1 414 ? -14.703 -17.453 -6.77 1 86.62 414 ILE A C 1
ATOM 3240 O O . ILE A 1 414 ? -15.516 -16.688 -6.246 1 86.62 414 ILE A O 1
ATOM 3244 N N . ASN A 1 415 ? -13.445 -17.109 -7.055 1 87.06 415 ASN A N 1
ATOM 3245 C CA . ASN A 1 415 ? -12.914 -15.766 -6.805 1 87.06 415 ASN A CA 1
ATOM 3246 C C . ASN A 1 415 ? -12.133 -15.242 -8.008 1 87.06 415 ASN A C 1
ATOM 3248 O O . ASN A 1 415 ? -10.914 -15.406 -8.07 1 87.06 415 ASN A O 1
ATOM 3252 N N . PRO A 1 416 ? -12.781 -14.539 -8.836 1 82.06 416 PRO A N 1
ATOM 3253 C CA . PRO A 1 416 ? -12.133 -14.039 -10.055 1 82.06 416 PRO A CA 1
ATOM 3254 C C . PRO A 1 416 ? -10.961 -13.102 -9.75 1 82.06 416 PRO A C 1
ATOM 3256 O O . PRO A 1 416 ? -10.117 -12.867 -10.617 1 82.06 416 PRO A O 1
ATOM 3259 N N . ALA A 1 417 ? -10.836 -12.594 -8.586 1 81.56 417 ALA A N 1
ATOM 3260 C CA . ALA A 1 417 ? -9.766 -11.664 -8.227 1 81.56 417 ALA A CA 1
ATOM 3261 C C . ALA A 1 417 ? -8.641 -12.383 -7.484 1 81.56 417 ALA A C 1
ATOM 3263 O O . ALA A 1 417 ? -7.824 -11.75 -6.816 1 81.56 417 ALA A O 1
ATOM 3264 N N . PHE A 1 418 ? -8.719 -13.719 -7.508 1 90.12 418 PHE A N 1
ATOM 3265 C CA . PHE A 1 418 ? -7.707 -14.523 -6.832 1 90.12 418 PHE A CA 1
ATOM 3266 C C . PHE A 1 418 ? -6.41 -14.547 -7.633 1 90.12 418 PHE A C 1
ATOM 3268 O O . PHE A 1 418 ? -6.16 -15.5 -8.383 1 90.12 418 PHE A O 1
ATOM 3275 N N . ALA A 1 419 ? -5.453 -13.594 -7.449 1 93.12 419 ALA A N 1
ATOM 3276 C CA . ALA A 1 419 ? -4.234 -13.398 -8.234 1 93.12 419 ALA A CA 1
ATOM 3277 C C . ALA A 1 419 ? -3.369 -14.656 -8.219 1 93.12 419 ALA A C 1
ATOM 3279 O O . ALA A 1 419 ? -2.791 -15.031 -9.242 1 93.12 419 ALA A O 1
ATOM 3280 N N . ASP A 1 420 ? -3.312 -15.359 -7.129 1 95 420 ASP A N 1
ATOM 3281 C CA . ASP A 1 420 ? -2.473 -16.547 -7 1 95 420 ASP A CA 1
ATOM 3282 C C . ASP A 1 420 ? -2.949 -17.656 -7.93 1 95 420 ASP A C 1
ATOM 3284 O O . ASP A 1 420 ? -2.137 -18.375 -8.523 1 95 420 ASP A O 1
ATOM 3288 N N . ALA A 1 421 ? -4.242 -17.797 -7.996 1 95.56 421 ALA A N 1
ATOM 3289 C CA . ALA A 1 421 ? -4.789 -18.812 -8.891 1 95.56 421 ALA A CA 1
ATOM 3290 C C . ALA A 1 421 ? -4.457 -18.5 -10.344 1 95.56 421 ALA A C 1
ATOM 3292 O O . ALA A 1 421 ? -4.164 -19.406 -11.133 1 95.56 421 ALA A O 1
ATOM 3293 N N . HIS A 1 422 ? -4.504 -17.234 -10.734 1 95.19 422 HIS A N 1
ATOM 3294 C CA . HIS A 1 422 ? -4.113 -16.828 -12.078 1 95.19 422 HIS A CA 1
ATOM 3295 C C . HIS A 1 422 ? -2.635 -17.109 -12.336 1 95.19 422 HIS A C 1
ATOM 3297 O O . HIS A 1 422 ? -2.258 -17.531 -13.43 1 95.19 422 HIS A O 1
ATOM 3303 N N . SER A 1 423 ? -1.805 -16.844 -11.375 1 96.69 423 SER A N 1
ATOM 3304 C CA . SER A 1 423 ? -0.375 -17.125 -11.484 1 96.69 423 SER A CA 1
ATOM 3305 C C . SER A 1 423 ? -0.105 -18.609 -11.633 1 96.69 423 SER A C 1
ATOM 3307 O O . SER A 1 423 ? 0.739 -19.016 -12.43 1 96.69 423 SER A O 1
ATOM 3309 N N . ASN A 1 424 ? -0.815 -19.422 -10.828 1 96.12 424 ASN A N 1
ATOM 3310 C CA . ASN A 1 424 ? -0.658 -20.875 -10.922 1 96.12 424 ASN A CA 1
ATOM 3311 C C . ASN A 1 424 ? -1.138 -21.406 -12.266 1 96.12 424 ASN A C 1
ATOM 3313 O O . ASN A 1 424 ? -0.521 -22.312 -12.836 1 96.12 424 ASN A O 1
ATOM 3317 N N . LEU A 1 425 ? -2.221 -20.844 -12.711 1 95.81 425 LEU A N 1
ATOM 3318 C CA . LEU A 1 425 ? -2.701 -21.188 -14.047 1 95.81 425 LEU A CA 1
ATOM 3319 C C . LEU A 1 425 ? -1.661 -20.844 -15.102 1 95.81 425 LEU A C 1
ATOM 3321 O O . LEU A 1 425 ? -1.419 -21.625 -16.031 1 95.81 425 LEU A O 1
ATOM 3325 N N . ALA A 1 426 ? -1.035 -19.703 -14.961 1 96.56 426 ALA A N 1
ATOM 3326 C CA . ALA A 1 426 ? 0.024 -19.266 -15.875 1 96.56 426 ALA A CA 1
ATOM 3327 C C . ALA A 1 426 ? 1.193 -20.25 -15.852 1 96.56 426 ALA A C 1
ATOM 3329 O O . ALA A 1 426 ? 1.769 -20.562 -16.906 1 96.56 426 ALA A O 1
ATOM 3330 N N . SER A 1 427 ? 1.528 -20.719 -14.734 1 94.81 427 SER A N 1
ATOM 3331 C CA . SER A 1 427 ? 2.641 -21.656 -14.578 1 94.81 427 SER A CA 1
ATOM 3332 C C . SER A 1 427 ? 2.383 -22.953 -15.328 1 94.81 427 SER A C 1
ATOM 3334 O O . SER A 1 427 ? 3.293 -23.516 -15.945 1 94.81 427 SER A O 1
ATOM 3336 N N . ILE A 1 428 ? 1.209 -23.422 -15.305 1 94.19 428 ILE A N 1
ATOM 3337 C CA . ILE A 1 428 ? 0.872 -24.656 -16 1 94.19 428 ILE A CA 1
ATOM 3338 C C . ILE A 1 428 ? 0.9 -24.422 -17.516 1 94.19 428 ILE A C 1
ATOM 3340 O O . ILE A 1 428 ? 1.301 -25.297 -18.281 1 94.19 428 ILE A O 1
ATOM 3344 N N . HIS A 1 429 ? 0.448 -23.266 -17.906 1 94.12 429 HIS A N 1
ATOM 3345 C CA . HIS A 1 429 ? 0.536 -22.922 -19.328 1 94.12 429 HIS A CA 1
ATOM 3346 C C . HIS A 1 429 ? 1.987 -22.844 -19.781 1 94.12 429 HIS A C 1
ATOM 3348 O O . HIS A 1 429 ? 2.322 -23.359 -20.859 1 94.12 429 HIS A O 1
ATOM 3354 N N . LYS A 1 430 ? 2.742 -22.312 -19 1 93.06 430 LYS A N 1
ATOM 3355 C CA . LYS A 1 430 ? 4.164 -22.219 -19.312 1 93.06 430 LYS A CA 1
ATOM 3356 C C . LYS A 1 430 ? 4.805 -23.594 -19.438 1 93.06 430 LYS A C 1
ATOM 3358 O O . LYS A 1 430 ? 5.508 -23.875 -20.406 1 93.06 430 LYS A O 1
ATOM 3363 N N . ASP A 1 431 ? 4.469 -24.406 -18.469 1 89.5 431 ASP A N 1
ATOM 3364 C CA . ASP A 1 431 ? 5.051 -25.75 -18.438 1 89.5 431 ASP A CA 1
ATOM 3365 C C . ASP A 1 431 ? 4.535 -26.609 -19.594 1 89.5 431 ASP A C 1
ATOM 3367 O O . ASP A 1 431 ? 5.211 -27.531 -20.031 1 89.5 431 ASP A O 1
ATOM 3371 N N . SER A 1 432 ? 3.352 -26.203 -20.094 1 89.25 432 SER A N 1
ATOM 3372 C CA . SER A 1 432 ? 2.75 -26.953 -21.188 1 89.25 432 SER A CA 1
ATOM 3373 C C . SER A 1 432 ? 3.152 -26.375 -22.547 1 89.25 432 SER A C 1
ATOM 3375 O O . SER A 1 432 ? 2.697 -26.844 -23.578 1 89.25 432 SER A O 1
ATOM 3377 N N . GLY A 1 433 ? 3.928 -25.344 -22.547 1 90.31 433 GLY A N 1
ATOM 3378 C CA . GLY A 1 433 ? 4.422 -24.766 -23.781 1 90.31 433 GLY A CA 1
ATOM 3379 C C . GLY A 1 433 ? 3.506 -23.688 -24.344 1 90.31 433 GLY A C 1
ATOM 3380 O O . GLY A 1 433 ? 3.775 -23.125 -25.406 1 90.31 433 GLY A O 1
ATOM 3381 N N . ASN A 1 434 ? 2.432 -23.469 -23.656 1 93.94 434 ASN A N 1
ATOM 3382 C CA . ASN A 1 434 ? 1.518 -22.406 -24.078 1 93.94 434 ASN A CA 1
ATOM 3383 C C . ASN A 1 434 ? 1.943 -21.062 -23.516 1 93.94 434 ASN A C 1
ATOM 3385 O O . ASN A 1 434 ? 1.262 -20.484 -22.656 1 93.94 434 ASN A O 1
ATOM 3389 N N . ILE A 1 435 ? 2.912 -20.484 -24.109 1 96.19 435 ILE A N 1
ATOM 3390 C CA . ILE A 1 435 ? 3.605 -19.328 -23.547 1 96.19 435 ILE A CA 1
ATOM 3391 C C . ILE A 1 435 ? 2.727 -18.094 -23.672 1 96.19 435 ILE A C 1
ATOM 3393 O O . ILE A 1 435 ? 2.641 -17.281 -22.734 1 96.19 435 ILE A O 1
ATOM 3397 N N . PRO A 1 436 ? 1.982 -17.875 -24.766 1 95.88 436 PRO A N 1
ATOM 3398 C CA . PRO A 1 436 ? 1.123 -16.688 -24.844 1 95.88 436 PRO A CA 1
ATOM 3399 C C . PRO A 1 436 ? 0.041 -16.672 -23.766 1 95.88 436 PRO A C 1
ATOM 3401 O O . PRO A 1 436 ? -0.23 -15.633 -23.172 1 95.88 436 PRO A O 1
ATOM 3404 N N . GLU A 1 437 ? -0.544 -17.859 -23.531 1 95.75 437 GLU A N 1
ATOM 3405 C CA . GLU A 1 437 ? -1.546 -17.969 -22.484 1 95.75 437 GLU A CA 1
ATOM 3406 C C . GLU A 1 437 ? -0.933 -17.719 -21.109 1 95.75 437 GLU A C 1
ATOM 3408 O O . GLU A 1 437 ? -1.563 -17.094 -20.25 1 95.75 437 GLU A O 1
ATOM 3413 N N . ALA A 1 438 ? 0.234 -18.25 -20.922 1 96.94 438 ALA A N 1
ATOM 3414 C CA . ALA A 1 438 ? 0.942 -18 -19.672 1 96.94 438 ALA A CA 1
ATOM 3415 C C . ALA A 1 438 ? 1.16 -16.516 -19.453 1 96.94 438 ALA A C 1
ATOM 3417 O O . ALA A 1 438 ? 0.917 -16 -18.359 1 96.94 438 ALA A O 1
ATOM 3418 N N . ILE A 1 439 ? 1.626 -15.797 -20.484 1 97.12 439 ILE A N 1
ATOM 3419 C CA . ILE A 1 439 ? 1.891 -14.359 -20.406 1 97.12 439 ILE A CA 1
ATOM 3420 C C . ILE A 1 439 ? 0.604 -13.617 -20.062 1 97.12 439 ILE A C 1
ATOM 3422 O O . ILE A 1 439 ? 0.601 -12.742 -19.188 1 97.12 439 ILE A O 1
ATOM 3426 N N . ALA A 1 440 ? -0.459 -14 -20.719 1 94.62 440 ALA A N 1
ATOM 3427 C CA . ALA A 1 440 ? -1.743 -13.344 -20.469 1 94.62 440 ALA A CA 1
ATOM 3428 C C . ALA A 1 440 ? -2.188 -13.555 -19.031 1 94.62 440 ALA A C 1
ATOM 3430 O O . ALA A 1 440 ? -2.682 -12.617 -18.391 1 94.62 440 ALA A O 1
ATOM 3431 N N . SER A 1 441 ? -2.078 -14.75 -18.5 1 95.56 441 SER A N 1
ATOM 3432 C CA . SER A 1 441 ? -2.482 -15.07 -17.141 1 95.56 441 SER A CA 1
ATOM 3433 C C . SER A 1 441 ? -1.599 -14.359 -16.109 1 95.56 441 SER A C 1
ATOM 3435 O O . SER A 1 441 ? -2.086 -13.891 -15.086 1 95.56 441 SER A O 1
ATOM 3437 N N . TYR A 1 442 ? -0.289 -14.281 -16.344 1 96.62 442 TYR A N 1
ATOM 3438 C CA . TYR A 1 442 ? 0.602 -13.547 -15.445 1 96.62 442 TYR A CA 1
ATOM 3439 C C . TYR A 1 442 ? 0.259 -12.062 -15.43 1 96.62 442 TYR A C 1
ATOM 3441 O O . TYR A 1 442 ? 0.292 -11.422 -14.375 1 96.62 442 TYR A O 1
ATOM 3449 N N . ARG A 1 443 ? -0.023 -11.516 -16.578 1 94.06 443 ARG A N 1
ATOM 3450 C CA . ARG A 1 443 ? -0.41 -10.109 -16.641 1 94.06 443 ARG A CA 1
ATOM 3451 C C . ARG A 1 443 ? -1.687 -9.852 -15.852 1 94.06 443 ARG A C 1
ATOM 3453 O O . ARG A 1 443 ? -1.8 -8.836 -15.164 1 94.06 443 ARG A O 1
ATOM 3460 N N . THR A 1 444 ? -2.621 -10.781 -15.992 1 91.62 444 THR A N 1
ATOM 3461 C CA . THR A 1 444 ? -3.852 -10.664 -15.219 1 91.62 444 THR A CA 1
ATOM 3462 C C . THR A 1 444 ? -3.557 -10.703 -13.719 1 91.62 444 THR A C 1
ATOM 3464 O O . THR A 1 444 ? -4.109 -9.922 -12.945 1 91.62 444 THR A O 1
ATOM 3467 N N . ALA A 1 445 ? -2.75 -11.641 -13.297 1 94.75 445 ALA A N 1
ATOM 3468 C CA . ALA A 1 445 ? -2.367 -11.75 -11.891 1 94.75 445 ALA A CA 1
ATOM 3469 C C . ALA A 1 445 ? -1.763 -10.445 -11.383 1 94.75 445 ALA A C 1
ATOM 3471 O O . ALA A 1 445 ? -2.057 -10.008 -10.266 1 94.75 445 ALA A O 1
ATOM 3472 N N . LEU A 1 446 ? -0.966 -9.766 -12.242 1 93.25 446 LEU A N 1
ATOM 3473 C CA . LEU A 1 446 ? -0.268 -8.555 -11.836 1 93.25 446 LEU A CA 1
ATOM 3474 C C . LEU A 1 446 ? -1.212 -7.355 -11.836 1 93.25 446 LEU A C 1
ATOM 3476 O O . LEU A 1 446 ? -0.995 -6.387 -11.109 1 93.25 446 LEU A O 1
ATOM 3480 N N . LYS A 1 447 ? -2.23 -7.391 -12.656 1 88.81 447 LYS A N 1
ATOM 3481 C CA . LYS A 1 447 ? -3.248 -6.344 -12.609 1 88.81 447 LYS A CA 1
ATOM 3482 C C . LYS A 1 447 ? -4.066 -6.43 -11.32 1 88.81 447 LYS A C 1
ATOM 3484 O O . LYS A 1 447 ? -4.5 -5.406 -10.789 1 88.81 447 LYS A O 1
ATOM 3489 N N . LEU A 1 448 ? -4.246 -7.668 -10.891 1 87.5 448 LEU A N 1
ATOM 3490 C CA . LEU A 1 448 ? -5.008 -7.906 -9.672 1 87.5 448 LEU A CA 1
ATOM 3491 C C . LEU A 1 448 ? -4.156 -7.629 -8.438 1 87.5 448 LEU A C 1
ATOM 3493 O O . LEU A 1 448 ? -4.672 -7.16 -7.414 1 87.5 448 LEU A O 1
ATOM 3497 N N . LYS A 1 449 ? -2.863 -7.977 -8.5 1 90.94 449 LYS A N 1
ATOM 3498 C CA . LYS A 1 449 ? -1.896 -7.762 -7.426 1 90.94 449 LYS A CA 1
ATOM 3499 C C . LYS A 1 449 ? -0.575 -7.23 -7.977 1 90.94 449 LYS A C 1
ATOM 3501 O O . LYS A 1 449 ? 0.343 -8.008 -8.258 1 90.94 449 LYS A O 1
ATOM 3506 N N . PRO A 1 450 ? -0.397 -5.895 -8.008 1 86.12 450 PRO A N 1
ATOM 3507 C CA . PRO A 1 450 ? 0.771 -5.289 -8.648 1 86.12 450 PRO A CA 1
ATOM 3508 C C . PRO A 1 450 ? 2.082 -5.652 -7.957 1 86.12 450 PRO A C 1
ATOM 3510 O O . PRO A 1 450 ? 3.129 -5.723 -8.602 1 86.12 450 PRO A O 1
ATOM 3513 N N . ASP A 1 451 ? 2.012 -5.887 -6.668 1 88.12 451 ASP A N 1
ATOM 3514 C CA . ASP A 1 451 ? 3.207 -6.273 -5.926 1 88.12 451 ASP A CA 1
ATOM 3515 C C . ASP A 1 451 ? 3.258 -7.785 -5.719 1 88.12 451 ASP A C 1
ATOM 3517 O O . ASP A 1 451 ? 3.18 -8.266 -4.586 1 88.12 451 ASP A O 1
ATOM 3521 N N . PHE A 1 452 ? 3.297 -8.523 -6.844 1 93.75 452 PHE A N 1
ATOM 3522 C CA . PHE A 1 452 ? 3.354 -9.984 -6.844 1 93.75 452 PHE A CA 1
ATOM 3523 C C . PHE A 1 452 ? 4.668 -10.477 -7.434 1 93.75 452 PHE A C 1
ATOM 3525 O O . PHE A 1 452 ? 4.758 -10.727 -8.633 1 93.75 452 PHE A O 1
ATOM 3532 N N . PRO A 1 453 ? 5.754 -10.695 -6.605 1 95 453 PRO A N 1
ATOM 3533 C CA . PRO A 1 453 ? 7.102 -10.977 -7.098 1 95 453 PRO A CA 1
ATOM 3534 C C . PRO A 1 453 ? 7.168 -12.234 -7.965 1 95 453 PRO A C 1
ATOM 3536 O O . PRO A 1 453 ? 7.793 -12.227 -9.023 1 95 453 PRO A O 1
ATOM 3539 N N . ASP A 1 454 ? 6.5 -13.312 -7.594 1 95.44 454 ASP A N 1
ATOM 3540 C CA . ASP A 1 454 ? 6.559 -14.562 -8.336 1 95.44 454 ASP A CA 1
ATOM 3541 C C . ASP A 1 454 ? 5.953 -14.406 -9.727 1 95.44 454 ASP A C 1
ATOM 3543 O O . ASP A 1 454 ? 6.539 -14.859 -10.719 1 95.44 454 ASP A O 1
ATOM 3547 N N . ALA A 1 455 ? 4.809 -13.812 -9.75 1 96.56 455 ALA A N 1
ATOM 3548 C CA . ALA A 1 455 ? 4.168 -13.586 -11.047 1 96.56 455 ALA A CA 1
ATOM 3549 C C . ALA A 1 455 ? 5.027 -12.695 -11.938 1 96.56 455 ALA A C 1
ATOM 3551 O O . ALA A 1 455 ? 5.117 -12.914 -13.148 1 96.56 455 ALA A O 1
ATOM 3552 N N . TYR A 1 456 ? 5.684 -11.625 -11.391 1 97.12 456 TYR A N 1
ATOM 3553 C CA . TYR A 1 456 ? 6.496 -10.695 -12.172 1 97.12 456 TYR A CA 1
ATOM 3554 C C . TYR A 1 456 ? 7.715 -11.398 -12.758 1 97.12 456 TYR A C 1
ATOM 3556 O O . TYR A 1 456 ? 8.016 -11.242 -13.945 1 97.12 456 TYR A O 1
ATOM 3564 N N . CYS A 1 457 ? 8.438 -12.18 -11.93 1 97.19 457 CYS A N 1
ATOM 3565 C CA . CYS A 1 457 ? 9.656 -12.844 -12.367 1 97.19 457 CYS A CA 1
ATOM 3566 C C . CYS A 1 457 ? 9.344 -13.93 -13.391 1 97.19 457 CYS A C 1
ATOM 3568 O O . CYS A 1 457 ? 10.109 -14.133 -14.344 1 97.19 457 CYS A O 1
ATOM 3570 N N . ASN A 1 458 ? 8.273 -14.633 -13.219 1 96.75 458 ASN A N 1
ATOM 3571 C CA . ASN A 1 458 ? 7.883 -15.641 -14.195 1 96.75 458 ASN A CA 1
ATOM 3572 C C . ASN A 1 458 ? 7.438 -15.008 -15.508 1 96.75 458 ASN A C 1
ATOM 3574 O O . ASN A 1 458 ? 7.699 -15.547 -16.578 1 96.75 458 ASN A O 1
ATOM 3578 N N . LEU A 1 459 ? 6.727 -13.875 -15.359 1 97 459 LEU A N 1
ATOM 3579 C CA . LEU A 1 459 ? 6.398 -13.133 -16.578 1 97 459 LEU A CA 1
ATOM 3580 C C . LEU A 1 459 ? 7.664 -12.695 -17.297 1 97 459 LEU A C 1
ATOM 3582 O O . LEU A 1 459 ? 7.766 -12.836 -18.516 1 97 459 LEU A O 1
ATOM 3586 N N . ALA A 1 460 ? 8.617 -12.172 -16.547 1 97 460 ALA A N 1
ATOM 3587 C CA . ALA A 1 460 ? 9.883 -11.742 -17.125 1 97 460 ALA A CA 1
ATOM 3588 C C . ALA A 1 460 ? 10.562 -12.891 -17.875 1 97 460 ALA A C 1
ATOM 3590 O O . ALA A 1 460 ? 11.125 -12.695 -18.953 1 97 460 ALA A O 1
ATOM 3591 N N . HIS A 1 461 ? 10.484 -14.055 -17.328 1 96.19 461 HIS A N 1
ATOM 3592 C CA . HIS A 1 461 ? 11.102 -15.219 -17.953 1 96.19 461 HIS A CA 1
ATOM 3593 C C . HIS A 1 461 ? 10.367 -15.602 -19.234 1 96.19 461 HIS A C 1
ATOM 3595 O O . HIS A 1 461 ? 10.992 -15.953 -20.234 1 96.19 461 HIS A O 1
ATOM 3601 N N . CYS A 1 462 ? 9.062 -15.578 -19.172 1 97.06 462 CYS A N 1
ATOM 3602 C CA . CYS A 1 462 ? 8.281 -15.883 -20.375 1 97.06 462 CYS A CA 1
ATOM 3603 C C . CYS A 1 462 ? 8.602 -14.898 -21.5 1 97.06 462 CYS A C 1
ATOM 3605 O O . CYS A 1 462 ? 8.719 -15.297 -22.656 1 97.06 462 CYS A O 1
ATOM 3607 N N . LEU A 1 463 ? 8.766 -13.672 -21.125 1 97.31 463 LEU A N 1
ATOM 3608 C CA . LEU A 1 463 ? 9.078 -12.648 -22.125 1 97.31 463 LEU A CA 1
ATOM 3609 C C . LEU A 1 463 ? 10.477 -12.859 -22.688 1 97.31 463 LEU A C 1
ATOM 3611 O O . LEU A 1 463 ? 10.719 -12.578 -23.875 1 97.31 463 LEU A O 1
ATOM 3615 N N . GLN A 1 464 ? 11.367 -13.383 -21.844 1 96.12 464 GLN A N 1
ATOM 3616 C CA . GLN A 1 464 ? 12.703 -13.734 -22.312 1 96.12 464 GLN A CA 1
ATOM 3617 C C . GLN A 1 464 ? 12.641 -14.898 -23.297 1 96.12 464 GLN A C 1
ATOM 3619 O O . GLN A 1 464 ? 13.352 -14.906 -24.312 1 96.12 464 GLN A O 1
ATOM 3624 N N . ILE A 1 465 ? 11.789 -15.82 -23.047 1 96.25 465 ILE A N 1
ATOM 3625 C CA . ILE A 1 465 ? 11.648 -17.016 -23.875 1 96.25 465 ILE A CA 1
ATOM 3626 C C . ILE A 1 465 ? 11.172 -16.625 -25.266 1 96.25 465 ILE A C 1
ATOM 3628 O O . ILE A 1 465 ? 11.609 -17.188 -26.266 1 96.25 465 ILE A O 1
ATOM 3632 N N . VAL A 1 466 ? 10.375 -15.57 -25.359 1 97 466 VAL A N 1
ATOM 3633 C CA . VAL A 1 466 ? 9.789 -15.219 -26.656 1 97 466 VAL A CA 1
ATOM 3634 C C . VAL A 1 466 ? 10.477 -13.969 -27.203 1 97 466 VAL A C 1
ATOM 3636 O O . VAL A 1 466 ? 10.008 -13.375 -28.188 1 97 466 VAL A O 1
ATOM 3639 N N . CYS A 1 467 ? 11.539 -13.531 -26.594 1 97.38 467 CYS A N 1
ATOM 3640 C CA . CYS A 1 467 ? 12.359 -12.414 -27.031 1 97.38 467 CYS A CA 1
ATOM 3641 C C . CYS A 1 467 ? 11.531 -11.141 -27.141 1 97.38 467 CYS A C 1
ATOM 3643 O O . CYS A 1 467 ? 11.641 -10.406 -28.125 1 97.38 467 CYS A O 1
ATOM 3645 N N . ASP A 1 468 ? 10.594 -10.977 -26.219 1 97.06 468 ASP A N 1
ATOM 3646 C CA . ASP A 1 468 ? 9.898 -9.695 -26.094 1 97.06 468 ASP A CA 1
ATOM 3647 C C . ASP A 1 468 ? 10.711 -8.719 -25.234 1 97.06 468 ASP A C 1
ATOM 3649 O O . ASP A 1 468 ? 10.719 -8.812 -24.016 1 97.06 468 ASP A O 1
ATOM 3653 N N . TRP A 1 469 ? 11.297 -7.645 -25.875 1 96.38 469 TRP A N 1
ATOM 3654 C CA . TRP A 1 469 ? 12.227 -6.754 -25.172 1 96.38 469 TRP A CA 1
ATOM 3655 C C . TRP A 1 469 ? 11.641 -5.355 -25.031 1 96.38 469 TRP A C 1
ATOM 3657 O O . TRP A 1 469 ? 12.375 -4.371 -24.938 1 96.38 469 TRP A O 1
ATOM 3667 N N . THR A 1 470 ? 10.32 -5.055 -25.047 1 92.31 470 THR A N 1
ATOM 3668 C CA . THR A 1 470 ? 9.625 -3.775 -24.953 1 92.31 470 THR A CA 1
ATOM 3669 C C . THR A 1 470 ? 10.094 -2.986 -23.734 1 92.31 470 THR A C 1
ATOM 3671 O O . THR A 1 470 ? 10.344 -1.783 -23.828 1 92.31 470 THR A O 1
ATOM 3674 N N . ASP A 1 471 ? 10.258 -3.441 -22.609 1 92.56 471 ASP A N 1
ATOM 3675 C CA . ASP A 1 471 ? 10.734 -2.771 -21.391 1 92.56 471 ASP A CA 1
ATOM 3676 C C . ASP A 1 471 ? 11.867 -3.566 -20.734 1 92.56 471 ASP A C 1
ATOM 3678 O O . ASP A 1 471 ? 11.867 -3.754 -19.516 1 92.56 471 ASP A O 1
ATOM 3682 N N . TYR A 1 472 ? 12.812 -3.898 -21.562 1 95.19 472 TYR A N 1
ATOM 3683 C CA . TYR A 1 472 ? 13.836 -4.852 -21.141 1 95.19 472 TYR A CA 1
ATOM 3684 C C . TYR A 1 472 ? 14.656 -4.297 -19.984 1 95.19 472 TYR A C 1
ATOM 3686 O O . TYR A 1 472 ? 14.789 -4.941 -18.938 1 95.19 472 TYR A O 1
ATOM 3694 N N . ASP A 1 473 ? 15.195 -3.041 -20.078 1 93.75 473 ASP A N 1
ATOM 3695 C CA . ASP A 1 473 ? 16.078 -2.475 -19.062 1 93.75 473 ASP A CA 1
ATOM 3696 C C . ASP A 1 473 ? 15.344 -2.256 -17.75 1 93.75 473 ASP A C 1
ATOM 3698 O O . ASP A 1 473 ? 15.859 -2.586 -16.672 1 93.75 473 ASP A O 1
ATOM 3702 N N . GLU A 1 474 ? 14.195 -1.729 -17.828 1 93.19 474 GLU A N 1
ATOM 3703 C CA . GLU A 1 474 ? 13.391 -1.492 -16.641 1 93.19 474 GLU A CA 1
ATOM 3704 C C . GLU A 1 474 ? 12.977 -2.805 -15.977 1 93.19 474 GLU A C 1
ATOM 3706 O O . GLU A 1 474 ? 12.93 -2.902 -14.75 1 93.19 474 GLU A O 1
ATOM 3711 N N . ARG A 1 475 ? 12.633 -3.752 -16.797 1 95.56 475 ARG A N 1
ATOM 3712 C CA . ARG A 1 475 ? 12.242 -5.066 -16.297 1 95.56 475 ARG A CA 1
ATOM 3713 C C . ARG A 1 475 ? 13.383 -5.73 -15.539 1 95.56 475 ARG A C 1
ATOM 3715 O O . ARG A 1 475 ? 13.172 -6.316 -14.477 1 95.56 475 ARG A O 1
ATOM 3722 N N . MET A 1 476 ? 14.594 -5.613 -16.062 1 96.38 476 MET A N 1
ATOM 3723 C CA . MET A 1 476 ? 15.758 -6.203 -15.398 1 96.38 476 MET A CA 1
ATOM 3724 C C . MET A 1 476 ? 16.047 -5.516 -14.07 1 96.38 476 MET A C 1
ATOM 3726 O O . MET A 1 476 ? 16.359 -6.176 -13.078 1 96.38 476 MET A O 1
ATOM 3730 N N . LYS A 1 477 ? 15.969 -4.223 -14.102 1 95 477 LYS A N 1
ATOM 3731 C CA . LYS A 1 477 ? 16.203 -3.467 -12.875 1 95 477 LYS A CA 1
ATOM 3732 C C . LYS A 1 477 ? 15.203 -3.871 -11.789 1 95 477 LYS A C 1
ATOM 3734 O O . LYS A 1 477 ? 15.586 -4.062 -10.633 1 95 477 LYS A O 1
ATOM 3739 N N . LYS A 1 478 ? 13.969 -3.967 -12.18 1 95.38 478 LYS A N 1
ATOM 3740 C CA . LYS A 1 478 ? 12.93 -4.355 -11.227 1 95.38 478 LYS A CA 1
ATOM 3741 C C . LYS A 1 478 ? 13.156 -5.773 -10.711 1 95.38 478 LYS A C 1
ATOM 3743 O O . LYS A 1 478 ? 12.969 -6.047 -9.523 1 95.38 478 LYS A O 1
ATOM 3748 N N . LEU A 1 479 ? 13.492 -6.676 -11.562 1 96.62 479 LEU A N 1
ATOM 3749 C CA . LEU A 1 479 ? 13.766 -8.055 -11.18 1 96.62 479 LEU A CA 1
ATOM 3750 C C . LEU A 1 479 ? 14.883 -8.125 -10.148 1 96.62 479 LEU A C 1
ATOM 3752 O O . LEU A 1 479 ? 14.766 -8.828 -9.141 1 96.62 479 LEU A O 1
ATOM 3756 N N . VAL A 1 480 ? 15.961 -7.367 -10.375 1 96.25 480 VAL A N 1
ATOM 3757 C CA . VAL A 1 480 ? 17.094 -7.344 -9.453 1 96.25 480 VAL A CA 1
ATOM 3758 C C . VAL A 1 480 ? 16.656 -6.781 -8.102 1 96.25 480 VAL A C 1
ATOM 3760 O O . VAL A 1 480 ? 17.078 -7.277 -7.055 1 96.25 480 VAL A O 1
ATOM 3763 N N . SER A 1 481 ? 15.812 -5.797 -8.172 1 95.06 481 SER A N 1
ATOM 3764 C CA . SER A 1 481 ? 15.305 -5.195 -6.945 1 95.06 481 SER A CA 1
ATOM 3765 C C . SER A 1 481 ? 14.469 -6.188 -6.148 1 95.06 481 SER A C 1
ATOM 3767 O O . SER A 1 481 ? 14.547 -6.234 -4.922 1 95.06 481 SER A O 1
ATOM 3769 N N . ILE A 1 482 ? 13.656 -6.969 -6.766 1 95.75 482 ILE A N 1
ATOM 3770 C CA . ILE A 1 482 ? 12.805 -7.977 -6.133 1 95.75 482 ILE A CA 1
ATOM 3771 C C . ILE A 1 482 ? 13.68 -9.023 -5.438 1 95.75 482 ILE A C 1
ATOM 3773 O O . ILE A 1 482 ? 13.445 -9.359 -4.273 1 95.75 482 ILE A O 1
ATOM 3777 N N . VAL A 1 483 ? 14.664 -9.453 -6.152 1 95.56 483 VAL A N 1
ATOM 3778 C CA . VAL A 1 483 ? 15.555 -10.469 -5.605 1 95.56 483 VAL A CA 1
ATOM 3779 C C . VAL A 1 483 ? 16.312 -9.906 -4.402 1 95.56 483 VAL A C 1
ATOM 3781 O O . VAL A 1 483 ? 16.453 -10.586 -3.383 1 95.56 483 VAL A O 1
ATOM 3784 N N . ALA A 1 484 ? 16.781 -8.68 -4.508 1 95.25 484 ALA A N 1
ATOM 3785 C CA . ALA A 1 484 ? 17.469 -8.023 -3.404 1 95.25 484 ALA A CA 1
ATOM 3786 C C . ALA A 1 484 ? 16.594 -7.965 -2.156 1 95.25 484 ALA A C 1
ATOM 3788 O O . ALA A 1 484 ? 17.062 -8.273 -1.054 1 95.25 484 ALA A O 1
ATOM 3789 N N . ASP A 1 485 ? 15.375 -7.551 -2.336 1 92.56 485 ASP A N 1
ATOM 3790 C CA . ASP A 1 485 ? 14.414 -7.445 -1.238 1 92.56 485 ASP A CA 1
ATOM 3791 C C . ASP A 1 485 ? 14.156 -8.812 -0.604 1 92.56 485 ASP A C 1
ATOM 3793 O O . ASP A 1 485 ? 14.102 -8.93 0.622 1 92.56 485 ASP A O 1
ATOM 3797 N N . GLN A 1 486 ? 14.016 -9.867 -1.369 1 93.31 486 GLN A N 1
ATOM 3798 C CA . GLN A 1 486 ? 13.727 -11.211 -0.883 1 93.31 486 GLN A CA 1
ATOM 3799 C C . GLN A 1 486 ? 14.906 -11.781 -0.097 1 93.31 486 GLN A C 1
ATOM 3801 O O . GLN A 1 486 ? 14.719 -12.391 0.958 1 93.31 486 GLN A O 1
ATOM 3806 N N . LEU A 1 487 ? 16.047 -11.57 -0.648 1 92 487 LEU A N 1
ATOM 3807 C CA . LEU A 1 487 ? 17.25 -12.062 0.036 1 92 487 LEU A CA 1
ATOM 3808 C C . LEU A 1 487 ? 17.438 -11.336 1.363 1 92 487 LEU A C 1
ATOM 3810 O O . LEU A 1 487 ? 17.812 -11.961 2.365 1 92 487 LEU A O 1
ATOM 3814 N N . GLU A 1 488 ? 17.156 -10.031 1.324 1 87.62 488 GLU A N 1
ATOM 3815 C CA . GLU A 1 488 ? 17.297 -9.234 2.539 1 87.62 488 GLU A CA 1
ATOM 3816 C C . GLU A 1 488 ? 16.328 -9.711 3.619 1 87.62 488 GLU A C 1
ATOM 3818 O O . GLU A 1 488 ? 16.672 -9.719 4.805 1 87.62 488 GLU A O 1
ATOM 3823 N N . LYS A 1 489 ? 15.211 -10.125 3.234 1 82.56 489 LYS A N 1
ATOM 3824 C CA . LYS A 1 489 ? 14.18 -10.555 4.172 1 82.56 489 LYS A CA 1
ATOM 3825 C C . LYS A 1 489 ? 14.242 -12.055 4.41 1 82.56 489 LYS A C 1
ATOM 3827 O O . LYS A 1 489 ? 13.336 -12.633 5.016 1 82.56 489 LYS A O 1
ATOM 3832 N N . ASN A 1 490 ? 15.188 -12.711 3.846 1 83.19 490 ASN A N 1
ATOM 3833 C CA . ASN A 1 490 ? 15.406 -14.148 4.004 1 83.19 490 ASN A CA 1
ATOM 3834 C C . ASN A 1 490 ? 14.234 -14.961 3.465 1 83.19 490 ASN A C 1
ATOM 3836 O O . ASN A 1 490 ? 13.781 -15.906 4.109 1 83.19 490 ASN A O 1
ATOM 3840 N N . ARG A 1 491 ? 13.75 -14.508 2.342 1 85.88 491 ARG A N 1
ATOM 3841 C CA . ARG A 1 491 ? 12.695 -15.219 1.64 1 85.88 491 ARG A CA 1
ATOM 3842 C C . ARG A 1 491 ? 13.25 -15.977 0.436 1 85.88 491 ARG A C 1
ATOM 3844 O O . ARG A 1 491 ? 14.328 -15.648 -0.065 1 85.88 491 ARG A O 1
ATOM 3851 N N . LEU A 1 492 ? 12.547 -17.016 0.07 1 89.75 492 LEU A N 1
ATOM 3852 C CA . LEU A 1 492 ? 12.953 -17.734 -1.135 1 89.75 492 LEU A CA 1
ATOM 3853 C C . LEU A 1 492 ? 12.797 -16.859 -2.369 1 89.75 492 LEU A C 1
ATOM 3855 O O . LEU A 1 492 ? 11.711 -16.328 -2.631 1 89.75 492 LEU A O 1
ATOM 3859 N N . PRO A 1 493 ? 13.875 -16.672 -3.094 1 93.75 493 PRO A N 1
ATOM 3860 C CA . PRO A 1 493 ? 13.789 -15.805 -4.27 1 93.75 493 PRO A CA 1
ATOM 3861 C C . PRO A 1 493 ? 12.867 -16.359 -5.352 1 93.75 493 PRO A C 1
ATOM 3863 O O . PRO A 1 493 ? 12.82 -17.578 -5.559 1 93.75 493 PRO A O 1
ATOM 3866 N N . SER A 1 494 ? 12.281 -15.531 -6.102 1 95.31 494 SER A N 1
ATOM 3867 C CA . SER A 1 494 ? 11.359 -15.883 -7.168 1 95.31 494 SER A CA 1
ATOM 3868 C C . SER A 1 494 ? 12.102 -16.281 -8.438 1 95.31 494 SER A C 1
ATOM 3870 O O . SER A 1 494 ? 11.523 -16.891 -9.336 1 95.31 494 SER A O 1
ATOM 3872 N N . VAL A 1 495 ? 13.344 -16 -8.461 1 95.88 495 VAL A N 1
ATOM 3873 C CA . VAL A 1 495 ? 14.18 -16.422 -9.586 1 95.88 495 VAL A CA 1
ATOM 3874 C C . VAL A 1 495 ? 14.844 -17.766 -9.266 1 95.88 495 VAL A C 1
ATOM 3876 O O . VAL A 1 495 ? 15.555 -17.891 -8.266 1 95.88 495 VAL A O 1
ATOM 3879 N N . HIS A 1 496 ? 14.547 -18.672 -10.094 1 93.94 496 HIS A N 1
ATOM 3880 C CA . HIS A 1 496 ? 15.156 -19.984 -9.945 1 93.94 496 HIS A CA 1
ATOM 3881 C C . HIS A 1 496 ? 16.656 -19.938 -10.242 1 93.94 496 HIS A C 1
ATOM 3883 O O . HIS A 1 496 ? 17.094 -19.188 -11.109 1 93.94 496 HIS A O 1
ATOM 3889 N N . PRO A 1 497 ? 17.453 -20.812 -9.57 1 94.88 497 PRO A N 1
ATOM 3890 C CA . PRO A 1 497 ? 18.906 -20.812 -9.805 1 94.88 497 PRO A CA 1
ATOM 3891 C C . PRO A 1 497 ? 19.266 -21 -11.273 1 94.88 497 PRO A C 1
ATOM 3893 O O . PRO A 1 497 ? 20.156 -20.328 -11.789 1 94.88 497 PRO A O 1
ATOM 3896 N N . HIS A 1 498 ? 18.547 -21.859 -11.914 1 92.88 498 HIS A N 1
ATOM 3897 C CA . HIS A 1 498 ? 18.844 -22.125 -13.32 1 92.88 498 HIS A CA 1
ATOM 3898 C C . HIS A 1 498 ? 18.578 -20.891 -14.18 1 92.88 498 HIS A C 1
ATOM 3900 O O . HIS A 1 498 ? 19.297 -20.656 -15.156 1 92.88 498 HIS A O 1
ATOM 3906 N N . HIS A 1 499 ? 17.656 -20.078 -13.828 1 93.5 499 HIS A N 1
ATOM 3907 C CA . HIS A 1 499 ? 17.297 -18.891 -14.594 1 93.5 499 HIS A CA 1
ATOM 3908 C C . HIS A 1 499 ? 18.219 -17.719 -14.266 1 93.5 499 HIS A C 1
ATOM 3910 O O . HIS A 1 499 ? 18.281 -16.75 -15.023 1 93.5 499 HIS A O 1
ATOM 3916 N N . SER A 1 500 ? 18.891 -17.828 -13.203 1 94.06 500 SER A N 1
ATOM 3917 C CA . SER A 1 500 ? 19.672 -16.703 -12.703 1 94.06 500 SER A CA 1
ATOM 3918 C C . SER A 1 500 ? 20.781 -16.328 -13.672 1 94.06 500 SER A C 1
ATOM 3920 O O . SER A 1 500 ? 21.25 -15.18 -13.695 1 94.06 500 SER A O 1
ATOM 3922 N N . MET A 1 501 ? 21.172 -17.234 -14.539 1 92.06 501 MET A N 1
ATOM 3923 C CA . MET A 1 501 ? 22.266 -17 -15.484 1 92.06 501 MET A CA 1
ATOM 3924 C C . MET A 1 501 ? 21.812 -16.031 -16.578 1 92.06 501 MET A C 1
ATOM 3926 O O . MET A 1 501 ? 22.656 -15.445 -17.266 1 92.06 501 MET A O 1
ATOM 3930 N N . LEU A 1 502 ? 20.531 -15.82 -16.688 1 94.19 502 LEU A N 1
ATOM 3931 C CA . LEU A 1 502 ? 20 -15.023 -17.781 1 94.19 502 LEU A CA 1
ATOM 3932 C C . LEU A 1 502 ? 19.875 -13.562 -17.375 1 94.19 502 LEU A C 1
ATOM 3934 O O . LEU A 1 502 ? 19.656 -12.688 -18.219 1 94.19 502 LEU A O 1
ATOM 3938 N N . TYR A 1 503 ? 20.047 -13.281 -16.078 1 95.69 503 TYR A N 1
ATOM 3939 C CA . TYR A 1 503 ? 19.719 -11.961 -15.57 1 95.69 503 TYR A CA 1
ATOM 3940 C C . TYR A 1 503 ? 20.969 -11.258 -15.039 1 95.69 503 TYR A C 1
ATOM 3942 O O . TYR A 1 503 ? 21.953 -11.914 -14.703 1 95.69 503 TYR A O 1
ATOM 3950 N N . PRO A 1 504 ? 20.938 -9.875 -15.031 1 95.12 504 PRO A N 1
ATOM 3951 C CA . PRO A 1 504 ? 22.109 -9.125 -14.586 1 95.12 504 PRO A CA 1
ATOM 3952 C C . PRO A 1 504 ? 22.25 -9.109 -13.062 1 95.12 504 PRO A C 1
ATOM 3954 O O . PRO A 1 504 ? 22.297 -8.031 -12.453 1 95.12 504 PRO A O 1
ATOM 3957 N N . LEU A 1 505 ? 22.391 -10.266 -12.5 1 95.94 505 LEU A N 1
ATOM 3958 C CA . LEU A 1 505 ? 22.594 -10.438 -11.062 1 95.94 505 LEU A CA 1
ATOM 3959 C C . LEU A 1 505 ? 24.078 -10.461 -10.719 1 95.94 505 LEU A C 1
ATOM 3961 O O . LEU A 1 505 ? 24.891 -10.922 -11.508 1 95.94 505 LEU A O 1
ATOM 3965 N N . SER A 1 506 ? 24.438 -9.969 -9.562 1 94.12 506 SER A N 1
ATOM 3966 C CA . SER A 1 506 ? 25.797 -10.125 -9.086 1 94.12 506 SER A CA 1
ATOM 3967 C C . SER A 1 506 ? 26.109 -11.578 -8.742 1 94.12 506 SER A C 1
ATOM 3969 O O . SER A 1 506 ? 25.188 -12.391 -8.578 1 94.12 506 SER A O 1
ATOM 3971 N N . HIS A 1 507 ? 27.359 -11.93 -8.719 1 93.19 507 HIS A N 1
ATOM 3972 C CA . HIS A 1 507 ? 27.75 -13.289 -8.344 1 93.19 507 HIS A CA 1
ATOM 3973 C C . HIS A 1 507 ? 27.281 -13.633 -6.934 1 93.19 507 HIS A C 1
ATOM 3975 O O . HIS A 1 507 ? 26.891 -14.766 -6.664 1 93.19 507 HIS A O 1
ATOM 3981 N N . GLY A 1 508 ? 27.344 -12.602 -6.188 1 94.06 508 GLY A N 1
ATOM 3982 C CA . GLY A 1 508 ? 26.844 -12.805 -4.84 1 94.06 508 GLY A CA 1
ATOM 3983 C C . GLY A 1 508 ? 25.375 -13.18 -4.797 1 94.06 508 GLY A C 1
ATOM 3984 O O . GLY A 1 508 ? 24.969 -14.055 -4.031 1 94.06 508 GLY A O 1
ATOM 3985 N N . PHE A 1 509 ? 24.562 -12.547 -5.586 1 95.62 509 PHE A N 1
ATOM 3986 C CA . PHE A 1 509 ? 23.141 -12.836 -5.648 1 95.62 509 PHE A CA 1
ATOM 3987 C C . PHE A 1 509 ? 22.891 -14.242 -6.188 1 95.62 509 PHE A C 1
ATOM 3989 O O . PHE A 1 509 ? 22.047 -14.977 -5.66 1 95.62 509 PHE A O 1
ATOM 3996 N N . ARG A 1 510 ? 23.625 -14.656 -7.238 1 96.12 510 ARG A N 1
ATOM 3997 C CA . ARG A 1 510 ? 23.453 -15.984 -7.828 1 96.12 510 ARG A CA 1
ATOM 3998 C C . ARG A 1 510 ? 23.766 -17.078 -6.82 1 96.12 510 ARG A C 1
ATOM 4000 O O . ARG A 1 510 ? 23.016 -18.062 -6.703 1 96.12 510 ARG A O 1
ATOM 4007 N N . LYS A 1 511 ? 24.844 -16.859 -6.18 1 96.31 511 LYS A N 1
ATOM 4008 C CA . LYS A 1 511 ? 25.234 -17.828 -5.156 1 96.31 511 LYS A CA 1
ATOM 4009 C C . LYS A 1 511 ? 24.203 -17.891 -4.027 1 96.31 511 LYS A C 1
ATOM 4011 O O . LYS A 1 511 ? 23.859 -18.969 -3.547 1 96.31 511 LYS A O 1
ATOM 4016 N N . ALA A 1 512 ? 23.75 -16.75 -3.676 1 96.81 512 ALA A N 1
ATOM 4017 C CA . ALA A 1 512 ? 22.766 -16.672 -2.598 1 96.81 512 ALA A CA 1
ATOM 4018 C C . ALA A 1 512 ? 21.453 -17.375 -2.994 1 96.81 512 ALA A C 1
ATOM 4020 O O . ALA A 1 512 ? 20.828 -18.031 -2.168 1 96.81 512 ALA A O 1
ATOM 4021 N N . ILE A 1 513 ? 21.031 -17.188 -4.172 1 96.69 513 ILE A N 1
ATOM 4022 C CA . ILE A 1 513 ? 19.844 -17.844 -4.688 1 96.69 513 ILE A CA 1
ATOM 4023 C C . ILE A 1 513 ? 20 -19.359 -4.602 1 96.69 513 ILE A C 1
ATOM 4025 O O . ILE A 1 513 ? 19.125 -20.062 -4.098 1 96.69 513 ILE A O 1
ATOM 4029 N N . ALA A 1 514 ? 21.109 -19.812 -5.078 1 96.75 514 ALA A N 1
ATOM 4030 C CA . ALA A 1 514 ? 21.391 -21.25 -5.051 1 96.75 514 ALA A CA 1
ATOM 4031 C C . ALA A 1 514 ? 21.453 -21.766 -3.615 1 96.75 514 ALA A C 1
ATOM 4033 O O . ALA A 1 514 ? 20.969 -22.859 -3.318 1 96.75 514 ALA A O 1
ATOM 4034 N N . GLU A 1 515 ? 22.047 -20.953 -2.824 1 96.12 515 GLU A N 1
ATOM 4035 C CA . GLU A 1 515 ? 22.188 -21.328 -1.417 1 96.12 515 GLU A CA 1
ATOM 4036 C C . GLU A 1 515 ? 20.812 -21.5 -0.76 1 96.12 515 GLU A C 1
ATOM 4038 O O . GLU A 1 515 ? 20.609 -22.438 0.012 1 96.12 515 GLU A O 1
ATOM 4043 N N . ARG A 1 516 ? 19.984 -20.656 -1.063 1 94.56 516 ARG A N 1
ATOM 4044 C CA . ARG A 1 516 ? 18.641 -20.75 -0.482 1 94.56 516 ARG A CA 1
ATOM 4045 C C . ARG A 1 516 ? 17.938 -22.031 -0.916 1 94.56 516 ARG A C 1
ATOM 4047 O O . ARG A 1 516 ? 17.219 -22.641 -0.129 1 94.56 516 ARG A O 1
ATOM 4054 N N . HIS A 1 517 ? 18.062 -22.406 -2.072 1 93.38 517 HIS A N 1
ATOM 4055 C CA . HIS A 1 517 ? 17.469 -23.641 -2.568 1 93.38 517 HIS A CA 1
ATOM 4056 C C . HIS A 1 517 ? 18.125 -24.859 -1.932 1 93.38 517 HIS A C 1
ATOM 4058 O O . HIS A 1 517 ? 17.453 -25.859 -1.656 1 93.38 517 HIS A O 1
ATOM 4064 N N . GLY A 1 518 ? 19.453 -24.766 -1.743 1 94.38 518 GLY A N 1
ATOM 4065 C CA . GLY A 1 518 ? 20.141 -25.812 -1.02 1 94.38 518 GLY A CA 1
ATOM 4066 C C . GLY A 1 518 ? 19.656 -25.984 0.404 1 94.38 518 GLY A C 1
ATOM 4067 O O . GLY A 1 518 ? 19.469 -27.109 0.874 1 94.38 518 GLY A O 1
ATOM 4068 N N . ASN A 1 519 ? 19.391 -24.875 1.002 1 90.75 519 ASN A N 1
ATOM 4069 C CA . ASN A 1 519 ? 18.891 -24.906 2.373 1 90.75 519 ASN A CA 1
ATOM 4070 C C . ASN A 1 519 ? 17.5 -25.5 2.453 1 90.75 519 ASN A C 1
ATOM 4072 O O . ASN A 1 519 ? 17.141 -26.156 3.441 1 90.75 519 ASN A O 1
ATOM 4076 N N . LEU A 1 520 ? 16.75 -25.266 1.497 1 86.25 520 LEU A N 1
ATOM 4077 C CA . LEU A 1 520 ? 15.414 -25.844 1.454 1 86.25 520 LEU A CA 1
ATOM 4078 C C . LEU A 1 520 ? 15.484 -27.375 1.446 1 86.25 520 LEU A C 1
ATOM 4080 O O . LEU A 1 520 ? 14.648 -28.031 2.062 1 86.25 520 LEU A O 1
ATOM 4084 N N . CYS A 1 521 ? 16.438 -27.875 0.713 1 89.94 521 CYS A N 1
ATOM 4085 C CA . CYS A 1 521 ? 16.625 -29.328 0.702 1 89.94 521 CYS A CA 1
ATOM 4086 C C . CYS A 1 521 ? 16.984 -29.844 2.092 1 89.94 521 CYS A C 1
ATOM 4088 O O . CYS A 1 521 ? 16.5 -30.891 2.51 1 89.94 521 CYS A O 1
ATOM 4090 N N . LEU A 1 522 ? 17.766 -29.094 2.785 1 88.81 522 LEU A N 1
ATOM 4091 C CA . LEU A 1 522 ? 18.141 -29.453 4.148 1 88.81 522 LEU A CA 1
ATOM 4092 C C . LEU A 1 522 ? 16.922 -29.438 5.066 1 88.81 522 LEU A C 1
ATOM 4094 O O . LEU A 1 522 ? 16.75 -30.344 5.895 1 88.81 522 LEU A O 1
ATOM 4098 N N . ASP A 1 523 ? 16.078 -28.531 4.867 1 79.69 523 ASP A N 1
ATOM 4099 C CA . ASP A 1 523 ? 14.859 -28.438 5.664 1 79.69 523 ASP A CA 1
ATOM 4100 C C . ASP A 1 523 ? 13.938 -29.625 5.406 1 79.69 523 ASP A C 1
ATOM 4102 O O . ASP A 1 523 ? 13.312 -30.141 6.336 1 79.69 523 ASP A O 1
ATOM 4106 N N . LYS A 1 524 ? 13.906 -29.984 4.203 1 77.31 524 LYS A N 1
ATOM 4107 C CA . LYS A 1 524 ? 13.023 -31.094 3.809 1 77.31 524 LYS A CA 1
ATOM 4108 C C . LYS A 1 524 ? 13.484 -32.406 4.426 1 77.31 524 LYS A C 1
ATOM 4110 O O . LYS A 1 524 ? 12.656 -33.219 4.832 1 77.31 524 LYS A O 1
ATOM 4115 N N . ILE A 1 525 ? 14.789 -32.594 4.539 1 86.69 525 ILE A N 1
ATOM 4116 C CA . ILE A 1 525 ? 15.266 -33.875 4.992 1 86.69 525 ILE A CA 1
ATOM 4117 C C . ILE A 1 525 ? 15.336 -33.906 6.516 1 86.69 525 ILE A C 1
ATOM 4119 O O . ILE A 1 525 ? 15.406 -34.969 7.125 1 86.69 525 ILE A O 1
ATOM 4123 N N . ASN A 1 526 ? 15.297 -32.781 7.113 1 80.25 526 ASN A N 1
ATOM 4124 C CA . ASN A 1 526 ? 15.359 -32.719 8.57 1 80.25 526 ASN A CA 1
ATOM 4125 C C . ASN A 1 526 ? 14.188 -33.469 9.211 1 80.25 526 ASN A C 1
ATOM 4127 O O . ASN A 1 526 ? 14.312 -34 10.312 1 80.25 526 ASN A O 1
ATOM 4131 N N . VAL A 1 527 ? 13.102 -33.562 8.539 1 74.06 527 VAL A N 1
ATOM 4132 C CA . VAL A 1 527 ? 11.891 -34.188 9.062 1 74.06 527 VAL A CA 1
ATOM 4133 C C . VAL A 1 527 ? 12.094 -35.688 9.164 1 74.06 527 VAL A C 1
ATOM 4135 O O . VAL A 1 527 ? 11.422 -36.344 9.953 1 74.06 527 VAL A O 1
ATOM 4138 N N . LEU A 1 528 ? 13.117 -36.156 8.367 1 78.94 528 LEU A N 1
ATOM 4139 C CA . LEU A 1 528 ? 13.352 -37.594 8.352 1 78.94 528 LEU A CA 1
ATOM 4140 C C . LEU A 1 528 ? 14.109 -38.031 9.602 1 78.94 528 LEU A C 1
ATOM 4142 O O . LEU A 1 528 ? 14.078 -39.219 9.969 1 78.94 528 LEU A O 1
ATOM 4146 N N . HIS A 1 529 ? 14.766 -37.156 10.336 1 81.31 529 HIS A N 1
ATOM 4147 C CA . HIS A 1 529 ? 15.539 -37.406 11.547 1 81.31 529 HIS A CA 1
ATOM 4148 C C . HIS A 1 529 ? 16.531 -38.562 11.344 1 81.31 529 HIS A C 1
ATOM 4150 O O . HIS A 1 529 ? 16.641 -39.438 12.195 1 81.31 529 HIS A O 1
ATOM 4156 N N . LYS A 1 530 ? 17.109 -38.562 10.195 1 88.12 530 LYS A N 1
ATOM 4157 C CA . LYS A 1 530 ? 18.094 -39.594 9.914 1 88.12 530 LYS A CA 1
ATOM 4158 C C . LYS A 1 530 ? 19.469 -39.219 10.477 1 88.12 530 LYS A C 1
ATOM 4160 O O . LYS A 1 530 ? 19.906 -38.094 10.344 1 88.12 530 LYS A O 1
ATOM 4165 N N . PRO A 1 531 ? 20 -40.062 11.203 1 91.25 531 PRO A N 1
ATOM 4166 C CA . PRO A 1 531 ? 21.375 -39.781 11.664 1 91.25 531 PRO A CA 1
ATOM 4167 C C . PRO A 1 531 ? 22.375 -39.75 10.516 1 91.25 531 PRO A C 1
ATOM 4169 O O . PRO A 1 531 ? 22.156 -40.375 9.477 1 91.25 531 PRO A O 1
ATOM 4172 N N . PRO A 1 532 ? 23.531 -39.031 10.656 1 93.19 532 PRO A N 1
ATOM 4173 C CA . PRO A 1 532 ? 24.562 -39.031 9.617 1 93.19 532 PRO A CA 1
ATOM 4174 C C . PRO A 1 532 ? 25.141 -40.406 9.32 1 93.19 532 PRO A C 1
ATOM 4176 O O . PRO A 1 532 ? 25.297 -41.219 10.234 1 93.19 532 PRO A O 1
ATOM 4179 N N . TYR A 1 533 ? 25.406 -40.688 8.086 1 96.06 533 TYR A N 1
ATOM 4180 C CA . TYR A 1 533 ? 25.969 -41.969 7.668 1 96.06 533 TYR A CA 1
ATOM 4181 C C . TYR A 1 533 ? 27.422 -42.094 8.102 1 96.06 533 TYR A C 1
ATOM 4183 O O . TYR A 1 533 ? 28.141 -41.094 8.195 1 96.06 533 TYR A O 1
ATOM 4191 N N . GLU A 1 534 ? 27.766 -43.281 8.414 1 94.06 534 GLU A N 1
ATOM 4192 C CA . GLU A 1 534 ? 29.172 -43.594 8.633 1 94.06 534 GLU A CA 1
ATOM 4193 C C . GLU A 1 534 ? 29.859 -44 7.332 1 94.06 534 GLU A C 1
ATOM 4195 O O . GLU A 1 534 ? 29.359 -44.844 6.598 1 94.06 534 GLU A O 1
ATOM 4200 N N . HIS A 1 535 ? 31.047 -43.375 7.031 1 94.56 535 HIS A N 1
ATOM 4201 C CA . HIS A 1 535 ? 31.703 -43.594 5.75 1 94.56 535 HIS A CA 1
ATOM 4202 C C . HIS A 1 535 ? 33.062 -44.312 5.934 1 94.56 535 HIS A C 1
ATOM 4204 O O . HIS A 1 535 ? 33.719 -44.094 6.941 1 94.56 535 HIS A O 1
ATOM 4210 N N . PRO A 1 536 ? 33.406 -45.094 4.953 1 91 536 PRO A N 1
ATOM 4211 C CA . PRO A 1 536 ? 34.688 -45.75 5.016 1 91 536 PRO A CA 1
ATOM 4212 C C . PRO A 1 536 ? 35.875 -44.781 4.805 1 91 536 PRO A C 1
ATOM 4214 O O . PRO A 1 536 ? 35.688 -43.75 4.141 1 91 536 PRO A O 1
ATOM 4217 N N . LYS A 1 537 ? 37.094 -45.188 5.324 1 90.19 537 LYS A N 1
ATOM 4218 C CA . LYS A 1 537 ? 38.281 -44.375 5.18 1 90.19 537 LYS A CA 1
ATOM 4219 C C . LYS A 1 537 ? 39.344 -45.031 4.277 1 90.19 537 LYS A C 1
ATOM 4221 O O . LYS A 1 537 ? 40.375 -44.469 4 1 90.19 537 LYS A O 1
ATOM 4226 N N . ASP A 1 538 ? 39 -46.219 3.881 1 92.56 538 ASP A N 1
ATOM 4227 C CA . ASP A 1 538 ? 39.906 -46.938 2.969 1 92.56 538 ASP A CA 1
ATOM 4228 C C . ASP A 1 538 ? 39.094 -47.781 1.964 1 92.56 538 ASP A C 1
ATOM 4230 O O . ASP A 1 538 ? 37.875 -47.719 1.951 1 92.56 538 ASP A O 1
ATOM 4234 N N . LEU A 1 539 ? 39.781 -48.438 1.056 1 95.25 539 LEU A N 1
ATOM 4235 C CA . LEU A 1 539 ? 39.125 -49.188 -0.018 1 95.25 539 LEU A CA 1
ATOM 4236 C C . LEU A 1 539 ? 39.094 -50.688 0.291 1 95.25 539 LEU A C 1
ATOM 4238 O O . LEU A 1 539 ? 38.969 -51.5 -0.62 1 95.25 539 LEU A O 1
ATOM 4242 N N . LYS A 1 540 ? 39.156 -51.094 1.459 1 92.5 540 LYS A N 1
ATOM 4243 C CA . LYS A 1 540 ? 39.219 -52.5 1.832 1 92.5 540 LYS A CA 1
ATOM 4244 C C . LYS A 1 540 ? 37.875 -53.188 1.552 1 92.5 540 LYS A C 1
ATOM 4246 O O . LYS A 1 540 ? 37.875 -54.312 1.041 1 92.5 540 LYS A O 1
ATOM 4251 N N . LEU A 1 541 ? 36.875 -52.562 1.816 1 89.94 541 LEU A N 1
ATOM 4252 C CA . LEU A 1 541 ? 35.531 -53.156 1.678 1 89.94 541 LEU A CA 1
ATOM 4253 C C . LEU A 1 541 ? 35.188 -53.375 0.208 1 89.94 541 LEU A C 1
ATOM 4255 O O . LEU A 1 541 ? 34.312 -54.188 -0.123 1 89.94 541 LEU A O 1
ATOM 4259 N N . SER A 1 542 ? 35.844 -52.656 -0.715 1 92.75 542 SER A N 1
ATOM 4260 C CA . SER A 1 542 ? 35.562 -52.75 -2.145 1 92.75 542 SER A CA 1
ATOM 4261 C C . SER A 1 542 ? 36.688 -53.469 -2.883 1 92.75 542 SER A C 1
ATOM 4263 O O . SER A 1 542 ? 36.844 -53.312 -4.09 1 92.75 542 SER A O 1
ATOM 4265 N N . ASP A 1 543 ? 37.438 -54.25 -2.215 1 92.94 543 ASP A N 1
ATOM 4266 C CA . ASP A 1 543 ? 38.531 -55.062 -2.779 1 92.94 543 ASP A CA 1
ATOM 4267 C C . ASP A 1 543 ? 39.5 -54.188 -3.547 1 92.94 543 ASP A C 1
ATOM 4269 O O . ASP A 1 543 ? 39.969 -54.562 -4.633 1 92.94 543 ASP A O 1
ATOM 4273 N N . GLY A 1 544 ? 39.656 -52.938 -3.109 1 92.94 544 GLY A N 1
ATOM 4274 C CA . GLY A 1 544 ? 40.656 -52.062 -3.68 1 92.94 544 GLY A CA 1
ATOM 4275 C C . GLY A 1 544 ? 40.125 -51.188 -4.801 1 92.94 544 GLY A C 1
ATOM 4276 O O . GLY A 1 544 ? 40.812 -50.312 -5.328 1 92.94 544 GLY A O 1
ATOM 4277 N N . ARG A 1 545 ? 38.875 -51.344 -5.164 1 97.19 545 ARG A N 1
ATOM 4278 C CA . ARG A 1 545 ? 38.281 -50.562 -6.242 1 97.19 545 ARG A CA 1
ATOM 4279 C C . ARG A 1 545 ? 37.562 -49.344 -5.691 1 97.19 545 ARG A C 1
ATOM 4281 O O . ARG A 1 545 ? 36.938 -49.406 -4.633 1 97.19 545 ARG A O 1
ATOM 4288 N N . LEU A 1 546 ? 37.781 -48.25 -6.332 1 97.81 546 LEU A N 1
ATOM 4289 C CA . LEU A 1 546 ? 37.031 -47.031 -6 1 97.81 546 LEU A CA 1
ATOM 4290 C C . LEU A 1 546 ? 35.625 -47.062 -6.57 1 97.81 546 LEU A C 1
ATOM 4292 O O . LEU A 1 546 ? 35.438 -47.156 -7.789 1 97.81 546 LEU A O 1
ATOM 4296 N N . ARG A 1 547 ? 34.594 -47.031 -5.75 1 98.19 547 ARG A N 1
ATOM 4297 C CA . ARG A 1 547 ? 33.219 -47.062 -6.199 1 98.19 547 ARG A CA 1
ATOM 4298 C C . ARG A 1 547 ? 32.688 -45.656 -6.492 1 98.19 547 ARG A C 1
ATOM 4300 O O . ARG A 1 547 ? 32.625 -44.812 -5.594 1 98.19 547 ARG A O 1
ATOM 4307 N N . VAL A 1 548 ? 32.312 -45.438 -7.738 1 98.38 548 VAL A N 1
ATOM 4308 C CA . VAL A 1 548 ? 31.812 -44.156 -8.18 1 98.38 548 VAL A CA 1
ATOM 4309 C C . VAL A 1 548 ? 30.344 -44.281 -8.562 1 98.38 548 VAL A C 1
ATOM 4311 O O . VAL A 1 548 ? 29.953 -45.188 -9.305 1 98.38 548 VAL A O 1
ATOM 4314 N N . GLY A 1 549 ? 29.484 -43.438 -7.992 1 98.62 549 GLY A N 1
ATOM 4315 C CA . GLY A 1 549 ? 28.062 -43.406 -8.32 1 98.62 549 GLY A CA 1
ATOM 4316 C C . GLY A 1 549 ? 27.656 -42.188 -9.094 1 98.62 549 GLY A C 1
ATOM 4317 O O . GLY A 1 549 ? 27.969 -41.062 -8.68 1 98.62 549 GLY A O 1
ATOM 4318 N N . TYR A 1 550 ? 27 -42.312 -10.25 1 98.56 550 TYR A N 1
ATOM 4319 C CA . TYR A 1 550 ? 26.438 -41.25 -11.039 1 98.56 550 TYR A CA 1
ATOM 4320 C C . TYR A 1 550 ? 24.922 -41.156 -10.844 1 98.56 550 TYR A C 1
ATOM 4322 O O . TYR A 1 550 ? 24.203 -42.125 -11.109 1 98.56 550 TYR A O 1
ATOM 4330 N N . VAL A 1 551 ? 24.453 -40 -10.383 1 98.38 551 VAL A N 1
ATOM 4331 C CA . VAL A 1 551 ? 23.016 -39.812 -10.156 1 98.38 551 VAL A CA 1
ATOM 4332 C C . VAL A 1 551 ? 22.469 -38.844 -11.195 1 98.38 551 VAL A C 1
ATOM 4334 O O . VAL A 1 551 ? 22.938 -37.719 -11.312 1 98.38 551 VAL A O 1
ATOM 4337 N N . SER A 1 552 ? 21.422 -39.25 -11.961 1 97.38 552 SER A N 1
ATOM 4338 C CA . SER A 1 552 ? 20.875 -38.375 -13 1 97.38 552 SER A CA 1
ATOM 4339 C C . SER A 1 552 ? 19.438 -38.75 -13.336 1 97.38 552 SER A C 1
ATOM 4341 O O . SER A 1 552 ? 19.062 -39.906 -13.273 1 97.38 552 SER A O 1
ATOM 4343 N N . SER A 1 553 ? 18.688 -37.781 -13.664 1 96.19 553 SER A N 1
ATOM 4344 C CA . SER A 1 553 ? 17.359 -38 -14.219 1 96.19 553 SER A CA 1
ATOM 4345 C C . SER A 1 553 ? 17.406 -38.094 -15.742 1 96.19 553 SER A C 1
ATOM 4347 O O . SER A 1 553 ? 16.391 -38.312 -16.391 1 96.19 553 SER A O 1
ATOM 4349 N N . ASP A 1 554 ? 18.641 -37.969 -16.328 1 95.56 554 ASP A N 1
ATOM 4350 C CA . ASP A 1 554 ? 18.766 -37.781 -17.766 1 95.56 554 ASP A CA 1
ATOM 4351 C C . ASP A 1 554 ? 19.359 -39 -18.453 1 95.56 554 ASP A C 1
ATOM 4353 O O . ASP A 1 554 ? 19.875 -38.875 -19.578 1 95.56 554 ASP A O 1
ATOM 4357 N N . PHE A 1 555 ? 19.328 -40.125 -17.766 1 96 555 PHE A N 1
ATOM 4358 C CA . PHE A 1 555 ? 19.75 -41.344 -18.422 1 96 555 PHE A CA 1
ATOM 4359 C C . PHE A 1 555 ? 18.703 -41.781 -19.438 1 96 555 PHE A C 1
ATOM 4361 O O . PHE A 1 555 ? 17.938 -42.719 -19.188 1 96 555 PHE A O 1
ATOM 4368 N N . GLY A 1 556 ? 18.625 -41.219 -20.578 1 94.56 556 GLY A N 1
ATOM 4369 C CA . GLY A 1 556 ? 17.703 -41.406 -21.688 1 94.56 556 GLY A CA 1
ATOM 4370 C C . GLY A 1 556 ? 17.938 -40.438 -22.844 1 94.56 556 GLY A C 1
ATOM 4371 O O . GLY A 1 556 ? 19.062 -40.031 -23.094 1 94.56 556 GLY A O 1
ATOM 4372 N N . ASN A 1 557 ? 16.906 -40.25 -23.625 1 93.38 557 ASN A N 1
ATOM 4373 C CA . ASN A 1 557 ? 17.047 -39.281 -24.703 1 93.38 557 ASN A CA 1
ATOM 4374 C C . ASN A 1 557 ? 17.109 -37.844 -24.203 1 93.38 557 ASN A C 1
ATOM 4376 O O . ASN A 1 557 ? 16.094 -37.156 -24.156 1 93.38 557 ASN A O 1
ATOM 4380 N N . HIS A 1 558 ? 18.266 -37.438 -23.828 1 93.31 558 HIS A N 1
ATOM 4381 C CA . HIS A 1 558 ? 18.578 -36.125 -23.281 1 93.31 558 HIS A CA 1
ATOM 4382 C C . HIS A 1 558 ? 20 -35.719 -23.641 1 93.31 558 HIS A C 1
ATOM 4384 O O . HIS A 1 558 ? 20.891 -36.531 -23.828 1 93.31 558 HIS A O 1
ATOM 4390 N N . PRO A 1 559 ? 20.203 -34.406 -23.703 1 92.19 559 PRO A N 1
ATOM 4391 C CA . PRO A 1 559 ? 21.531 -33.906 -24.078 1 92.19 559 PRO A CA 1
ATOM 4392 C C . PRO A 1 559 ? 22.656 -34.438 -23.188 1 92.19 559 PRO A C 1
ATOM 4394 O O . PRO A 1 559 ? 23.75 -34.719 -23.672 1 92.19 559 PRO A O 1
ATOM 4397 N N . THR A 1 560 ? 22.328 -34.594 -21.969 1 93.94 560 THR A N 1
ATOM 4398 C CA . THR A 1 560 ? 23.328 -35.094 -21.047 1 93.94 560 THR A CA 1
ATOM 4399 C C . THR A 1 560 ? 23.781 -36.5 -21.453 1 93.94 560 THR A C 1
ATOM 4401 O O . THR A 1 560 ? 24.969 -36.812 -21.469 1 93.94 560 THR A O 1
ATOM 4404 N N . SER A 1 561 ? 22.859 -37.344 -21.766 1 93.69 561 SER A N 1
ATOM 4405 C CA . SER A 1 561 ? 23.188 -38.688 -22.219 1 93.69 561 SER A CA 1
ATOM 4406 C C . SER A 1 561 ? 23.906 -38.656 -23.562 1 93.69 561 SER A C 1
ATOM 4408 O O . SER A 1 561 ? 24.812 -39.469 -23.812 1 93.69 561 SER A O 1
ATOM 4410 N N . HIS A 1 562 ? 23.531 -37.75 -24.438 1 93.25 562 HIS A N 1
ATOM 4411 C CA . HIS A 1 562 ? 24.203 -37.594 -25.719 1 93.25 562 HIS A CA 1
ATOM 4412 C C . HIS A 1 562 ? 25.688 -37.281 -25.516 1 93.25 562 HIS A C 1
ATOM 4414 O O . HIS A 1 562 ? 26.531 -37.75 -26.297 1 93.25 562 HIS A O 1
ATOM 4420 N N . LEU A 1 563 ? 25.984 -36.656 -24.516 1 94 563 LEU A N 1
ATOM 4421 C CA . LEU A 1 563 ? 27.328 -36.156 -24.266 1 94 563 LEU A CA 1
ATOM 4422 C C . LEU A 1 563 ? 28.188 -37.25 -23.609 1 94 563 LEU A C 1
ATOM 4424 O O . LEU A 1 563 ? 29.375 -37.375 -23.906 1 94 563 LEU A O 1
ATOM 4428 N N . MET A 1 564 ? 27.578 -38.031 -22.719 1 94.31 564 MET A N 1
ATOM 4429 C CA . MET A 1 564 ? 28.453 -38.781 -21.844 1 94.31 564 MET A CA 1
ATOM 4430 C C . MET A 1 564 ? 28.062 -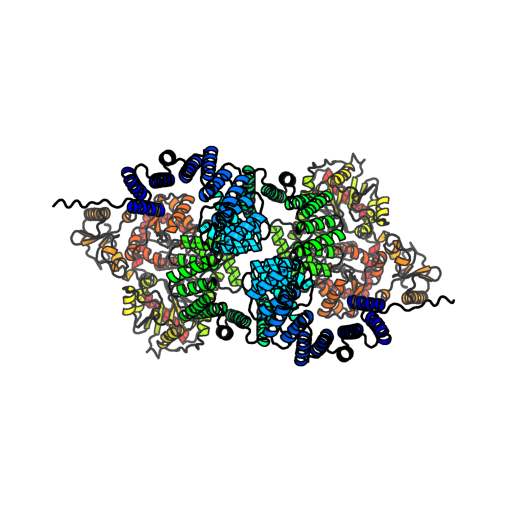40.25 -21.797 1 94.31 564 MET A C 1
ATOM 4432 O O . MET A 1 564 ? 28.547 -41 -20.953 1 94.31 564 MET A O 1
ATOM 4436 N N . GLN A 1 565 ? 27.266 -40.781 -22.672 1 93.69 565 GLN A N 1
ATOM 4437 C CA . GLN A 1 565 ? 26.688 -42.125 -22.578 1 93.69 565 GLN A CA 1
ATOM 4438 C C . GLN A 1 565 ? 27.766 -43.188 -22.578 1 93.69 565 GLN A C 1
ATOM 4440 O O . GLN A 1 565 ? 27.578 -44.281 -22.047 1 93.69 565 GLN A O 1
ATOM 4445 N N . SER A 1 566 ? 29.031 -42.938 -23.062 1 96.12 566 SER A N 1
ATOM 4446 C CA . SER A 1 566 ? 30.078 -43.938 -23.172 1 96.12 566 SER A CA 1
ATOM 4447 C C . SER A 1 566 ? 30.969 -43.906 -21.922 1 96.12 566 SER A C 1
ATOM 4449 O O . SER A 1 566 ? 31.719 -44.875 -21.688 1 96.12 566 SER A O 1
ATOM 4451 N N . ILE A 1 567 ? 30.859 -42.938 -21.109 1 96.44 567 ILE A N 1
ATOM 4452 C CA . ILE A 1 567 ? 31.781 -42.719 -20.016 1 96.44 567 ILE A CA 1
ATOM 4453 C C . ILE A 1 567 ? 31.625 -43.812 -18.953 1 96.44 567 ILE A C 1
ATOM 4455 O O . ILE A 1 567 ? 32.625 -44.406 -18.516 1 96.44 567 ILE A O 1
ATOM 4459 N N . PRO A 1 568 ? 30.422 -44.156 -18.562 1 96.38 568 PRO A N 1
ATOM 4460 C CA . PRO A 1 568 ? 30.266 -45.188 -17.531 1 96.38 568 PRO A CA 1
ATOM 4461 C C . PRO A 1 568 ? 30.922 -46.5 -17.906 1 96.38 568 PRO A C 1
ATOM 4463 O O . PRO A 1 568 ? 31.422 -47.219 -17.047 1 96.38 568 PRO A O 1
ATOM 4466 N N . GLY A 1 569 ? 30.984 -46.844 -19.172 1 96.5 569 GLY A N 1
ATOM 4467 C CA . GLY A 1 569 ? 31.547 -48.094 -19.625 1 96.5 569 GLY A CA 1
ATOM 4468 C C . GLY A 1 569 ? 33.031 -48.031 -19.875 1 96.5 569 GLY A C 1
ATOM 4469 O O . GLY A 1 569 ? 33.688 -49.062 -20.062 1 96.5 569 GLY A O 1
ATOM 4470 N N . MET A 1 570 ? 33.625 -46.906 -19.797 1 97.38 570 MET A N 1
ATOM 4471 C CA . MET A 1 570 ? 35 -46.75 -20.234 1 97.38 570 MET A CA 1
ATOM 4472 C C . MET A 1 570 ? 35.938 -46.656 -19.047 1 97.38 570 MET A C 1
ATOM 4474 O O . MET A 1 570 ? 37.156 -46.625 -19.219 1 97.38 570 MET A O 1
ATOM 4478 N N . HIS A 1 571 ? 35.438 -46.688 -17.828 1 97.62 571 HIS A N 1
ATOM 4479 C CA . HIS A 1 571 ? 36.281 -46.688 -16.641 1 97.62 571 HIS A CA 1
ATOM 4480 C C . HIS A 1 571 ? 37.062 -48 -16.547 1 97.62 571 HIS A C 1
ATOM 4482 O O . HIS A 1 571 ? 36.594 -49.062 -16.953 1 97.62 571 HIS A O 1
ATOM 4488 N N . ASN A 1 572 ? 38.219 -47.875 -15.945 1 97 572 ASN A N 1
ATOM 4489 C CA . ASN A 1 572 ? 39.031 -49.094 -15.703 1 97 572 ASN A CA 1
ATOM 4490 C C . ASN A 1 572 ? 38.375 -50 -14.703 1 97 572 ASN A C 1
ATOM 4492 O O . ASN A 1 572 ? 38.281 -49.688 -13.516 1 97 572 ASN A O 1
ATOM 4496 N N . PRO A 1 573 ? 37.969 -51.219 -15.141 1 94.94 573 PRO A N 1
ATOM 4497 C CA . PRO A 1 573 ? 37.188 -52.094 -14.258 1 94.94 573 PRO A CA 1
ATOM 4498 C C . PRO A 1 573 ? 38.031 -52.656 -13.109 1 94.94 573 PRO A C 1
ATOM 4500 O O . PRO A 1 573 ? 37.469 -53.125 -12.102 1 94.94 573 PRO A O 1
ATOM 4503 N N . ASP A 1 574 ? 39.312 -52.625 -13.203 1 95.12 574 ASP A N 1
ATOM 4504 C CA . ASP A 1 574 ? 40.156 -53.156 -12.156 1 95.12 574 ASP A CA 1
ATOM 4505 C C . ASP A 1 574 ? 40.312 -52.156 -11.008 1 95.12 574 ASP A C 1
ATOM 4507 O O . ASP A 1 574 ? 40.594 -52.531 -9.867 1 95.12 574 ASP A O 1
ATOM 4511 N N . LYS A 1 575 ? 40.094 -50.906 -11.344 1 96.56 575 LYS A N 1
ATOM 4512 C CA . LYS A 1 575 ? 40.344 -49.875 -10.344 1 96.56 575 LYS A CA 1
ATOM 4513 C C . LYS A 1 575 ? 39.031 -49.219 -9.922 1 96.56 575 LYS A C 1
ATOM 4515 O O . LYS A 1 575 ? 38.969 -48.625 -8.836 1 96.56 575 LYS A O 1
ATOM 4520 N N . PHE A 1 576 ? 38.094 -49.344 -10.758 1 97.94 576 PHE A N 1
ATOM 4521 C CA . PHE A 1 576 ? 36.844 -48.625 -10.5 1 97.94 576 PHE A CA 1
ATOM 4522 C C . PHE A 1 576 ? 35.656 -49.531 -10.617 1 97.94 576 PHE A C 1
ATOM 4524 O O . PHE A 1 576 ? 35.656 -50.469 -11.422 1 97.94 576 PHE A O 1
ATOM 4531 N N . GLU A 1 577 ? 34.688 -49.406 -9.789 1 97.94 577 GLU A N 1
ATOM 4532 C CA . GLU A 1 577 ? 33.344 -50 -9.883 1 97.94 577 GLU A CA 1
ATOM 4533 C C . GLU A 1 577 ? 32.281 -48.906 -10.039 1 97.94 577 GLU A C 1
ATOM 4535 O O . GLU A 1 577 ? 32.094 -48.094 -9.133 1 97.94 577 GLU A O 1
ATOM 4540 N N . VAL A 1 578 ? 31.562 -48.938 -11.188 1 98.31 578 VAL A N 1
ATOM 4541 C CA . VAL A 1 578 ? 30.719 -47.812 -11.57 1 98.31 578 VAL A CA 1
ATOM 4542 C C . VAL A 1 578 ? 29.25 -48.156 -11.305 1 98.31 578 VAL A C 1
ATOM 4544 O O . VAL A 1 578 ? 28.781 -49.219 -11.719 1 98.31 578 VAL A O 1
ATOM 4547 N N . PHE A 1 579 ? 28.562 -47.281 -10.602 1 98.44 579 PHE A N 1
ATOM 4548 C CA . PHE A 1 579 ? 27.125 -47.344 -10.328 1 98.44 579 PHE A CA 1
ATOM 4549 C C . PHE A 1 579 ? 26.391 -46.188 -10.984 1 98.44 579 PHE A C 1
ATOM 4551 O O . PHE A 1 579 ? 26.828 -45.031 -10.891 1 98.44 579 PHE A O 1
ATOM 4558 N N . CYS A 1 580 ? 25.328 -46.438 -11.719 1 98.38 580 CYS A N 1
ATOM 4559 C CA . CYS A 1 580 ? 24.453 -45.406 -12.25 1 98.38 580 CYS A CA 1
ATOM 4560 C C . CYS A 1 580 ? 23.078 -45.469 -11.594 1 98.38 580 CYS A C 1
ATOM 4562 O O . CYS A 1 580 ? 22.391 -46.5 -11.641 1 98.38 580 CYS A O 1
ATOM 4564 N N . TYR A 1 581 ? 22.688 -44.406 -10.922 1 98.5 581 TYR A N 1
ATOM 4565 C CA . TYR A 1 581 ? 21.391 -44.281 -10.266 1 98.5 581 TYR A CA 1
ATOM 4566 C C . TYR A 1 581 ? 20.453 -43.406 -11.086 1 98.5 581 TYR A C 1
ATOM 4568 O O . TYR A 1 581 ? 20.656 -42.188 -11.188 1 98.5 581 TYR A O 1
ATOM 4576 N N . ALA A 1 582 ? 19.406 -44 -11.672 1 97.69 582 ALA A N 1
ATOM 4577 C CA . ALA A 1 582 ? 18.453 -43.25 -12.492 1 97.69 582 ALA A CA 1
ATOM 4578 C C . ALA A 1 582 ? 17.328 -42.688 -11.648 1 97.69 582 ALA A C 1
ATOM 4580 O O . ALA A 1 582 ? 16.719 -43.406 -10.836 1 97.69 582 ALA A O 1
ATOM 4581 N N . LEU A 1 583 ? 17.047 -41.438 -11.82 1 96.06 583 LEU A N 1
ATOM 4582 C CA . LEU A 1 583 ? 15.969 -40.781 -11.086 1 96.06 583 LEU A CA 1
ATOM 4583 C C . LEU A 1 583 ? 14.688 -40.781 -11.906 1 96.06 583 LEU A C 1
ATOM 4585 O O . LEU A 1 583 ? 13.617 -40.438 -11.391 1 96.06 583 LEU A O 1
ATOM 4589 N N . SER A 1 584 ? 14.75 -41.094 -13.203 1 93.94 584 SER A N 1
ATOM 4590 C CA . SER A 1 584 ? 13.602 -41.125 -14.094 1 93.94 584 SER A CA 1
ATOM 4591 C C . SER A 1 584 ? 13.328 -42.562 -14.555 1 93.94 584 SER A C 1
ATOM 4593 O O . SER A 1 584 ? 14.227 -43.406 -14.555 1 93.94 584 SER A O 1
ATOM 4595 N N . PRO A 1 585 ? 12.102 -42.812 -15 1 92.62 585 PRO A N 1
ATOM 4596 C CA . PRO A 1 585 ? 11.797 -44.156 -15.516 1 92.62 585 PRO A CA 1
ATOM 4597 C C . PRO A 1 585 ? 12.445 -44.438 -16.875 1 92.62 585 PRO A C 1
ATOM 4599 O O . PRO A 1 585 ? 12.922 -43.5 -17.531 1 92.62 585 PRO A O 1
ATOM 4602 N N . ASP A 1 586 ? 12.484 -45.656 -17.188 1 94.62 586 ASP A N 1
ATOM 4603 C CA . ASP A 1 586 ? 13.055 -46.094 -18.469 1 94.62 586 ASP A CA 1
ATOM 4604 C C . ASP A 1 586 ? 12.25 -45.531 -19.641 1 94.62 586 ASP A C 1
ATOM 4606 O O . ASP A 1 586 ? 11.039 -45.781 -19.719 1 94.62 586 ASP A O 1
ATOM 4610 N N . ASP A 1 587 ? 12.93 -44.812 -20.484 1 93 587 ASP A N 1
ATOM 4611 C CA . ASP A 1 587 ? 12.227 -44.219 -21.609 1 93 587 ASP A CA 1
ATOM 4612 C C . ASP A 1 587 ? 12.281 -45.125 -22.828 1 93 587 ASP A C 1
ATOM 4614 O O . ASP A 1 587 ? 11.75 -44.812 -23.891 1 93 587 ASP A O 1
ATOM 4618 N N . GLY A 1 588 ? 13.055 -46.25 -22.75 1 93.12 588 GLY A N 1
ATOM 4619 C CA . GLY A 1 588 ? 13.062 -47.25 -23.781 1 93.12 588 GLY A CA 1
ATOM 4620 C C . GLY A 1 588 ? 14.031 -46.969 -24.922 1 93.12 588 GLY A C 1
ATOM 4621 O O . GLY A 1 588 ? 14.094 -47.688 -25.906 1 93.12 588 GLY A O 1
ATOM 4622 N N . THR A 1 589 ? 14.867 -46 -24.766 1 95.19 589 THR A N 1
ATOM 4623 C CA . THR A 1 589 ? 15.789 -45.594 -25.828 1 95.19 589 THR A CA 1
ATOM 4624 C C . THR A 1 589 ? 17.094 -46.375 -25.719 1 95.19 589 THR A C 1
ATOM 4626 O O . THR A 1 589 ? 17.359 -47 -24.703 1 95.19 589 THR A O 1
ATOM 4629 N N . ASN A 1 590 ? 17.875 -46.344 -26.797 1 95.06 590 ASN A N 1
ATOM 4630 C CA . ASN A 1 590 ? 19.172 -47 -26.797 1 95.06 590 ASN A CA 1
ATOM 4631 C C . ASN A 1 590 ? 20.172 -46.312 -25.891 1 95.06 590 ASN A C 1
ATOM 4633 O O . ASN A 1 590 ? 21.156 -46.906 -25.453 1 95.06 590 ASN A O 1
ATOM 4637 N N . PHE A 1 591 ? 19.891 -45.062 -25.688 1 95.44 591 PHE A N 1
ATOM 4638 C CA . PHE A 1 591 ? 20.766 -44.344 -24.766 1 95.44 591 PHE A CA 1
ATOM 4639 C C . PHE A 1 591 ? 20.734 -44.969 -23.375 1 95.44 591 PHE A C 1
ATOM 4641 O O . PHE A 1 591 ? 21.781 -45.219 -22.766 1 95.44 591 PHE A O 1
ATOM 4648 N N . ARG A 1 592 ? 19.516 -45.25 -22.891 1 96.06 592 ARG A N 1
ATOM 4649 C CA . ARG A 1 592 ? 19.328 -45.906 -21.594 1 96.06 592 ARG A CA 1
ATOM 4650 C C . ARG A 1 592 ? 19.906 -47.312 -21.594 1 96.06 592 ARG A C 1
ATOM 4652 O O . ARG A 1 592 ? 20.625 -47.688 -20.672 1 96.06 592 ARG A O 1
ATOM 4659 N N . VAL A 1 593 ? 19.688 -48.031 -22.672 1 95.94 593 VAL A N 1
ATOM 4660 C CA . VAL A 1 593 ? 20.141 -49.406 -22.781 1 95.94 593 VAL A CA 1
ATOM 4661 C C . VAL A 1 593 ? 21.672 -49.438 -22.75 1 95.94 593 VAL A C 1
ATOM 4663 O O . VAL A 1 593 ? 22.25 -50.312 -22.125 1 95.94 593 VAL A O 1
ATOM 4666 N N . LYS A 1 594 ? 22.281 -48.531 -23.391 1 96.12 594 LYS A N 1
ATOM 4667 C CA . LYS A 1 594 ? 23.734 -48.5 -23.453 1 96.12 594 LYS A CA 1
ATOM 4668 C C . LYS A 1 594 ? 24.344 -48.25 -22.078 1 96.12 594 LYS A C 1
ATOM 4670 O O . LYS A 1 594 ? 25.266 -48.969 -21.656 1 96.12 594 LYS A O 1
ATOM 4675 N N . VAL A 1 595 ? 23.828 -47.344 -21.344 1 96.5 595 VAL A N 1
ATOM 4676 C CA . VAL A 1 595 ? 24.328 -47.031 -20 1 96.5 595 VAL A CA 1
ATOM 4677 C C . VAL A 1 595 ? 24.109 -48.219 -19.078 1 96.5 595 VAL A C 1
ATOM 4679 O O . VAL A 1 595 ? 25 -48.562 -18.297 1 96.5 595 VAL A O 1
ATOM 4682 N N . MET A 1 596 ? 22.953 -48.812 -19.203 1 96.62 596 MET A N 1
ATOM 4683 C CA . MET A 1 596 ? 22.625 -49.969 -18.391 1 96.62 596 MET A CA 1
ATOM 4684 C C . MET A 1 596 ? 23.578 -51.125 -18.672 1 96.62 596 MET A C 1
ATOM 4686 O O . MET A 1 596 ? 24.016 -51.812 -17.75 1 96.62 596 MET A O 1
ATOM 4690 N N . ALA A 1 597 ? 23.938 -51.281 -19.906 1 96.25 597 ALA A N 1
ATOM 4691 C CA . ALA A 1 597 ? 24.766 -52.406 -20.344 1 96.25 597 ALA A CA 1
ATOM 4692 C C . ALA A 1 597 ? 26.234 -52.188 -20 1 96.25 597 ALA A C 1
ATOM 4694 O O . ALA A 1 597 ? 26.953 -53.156 -19.703 1 96.25 597 ALA A O 1
ATOM 4695 N N . GLU A 1 598 ? 26.625 -50.938 -20 1 95.94 598 GLU A N 1
ATOM 4696 C CA . GLU A 1 598 ? 28.062 -50.656 -19.922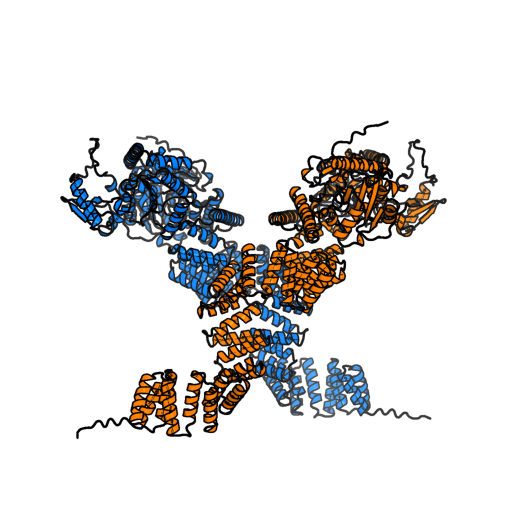 1 95.94 598 GLU A CA 1
ATOM 4697 C C . GLU A 1 598 ? 28.484 -50.312 -18.5 1 95.94 598 GLU A C 1
ATOM 4699 O O . GLU A 1 598 ? 29.641 -50.469 -18.141 1 95.94 598 GLU A O 1
ATOM 4704 N N . ALA A 1 599 ? 27.594 -49.875 -17.688 1 96.75 599 ALA A N 1
ATOM 4705 C CA . ALA A 1 599 ? 27.906 -49.625 -16.281 1 96.75 599 ALA A CA 1
ATOM 4706 C C . ALA A 1 599 ? 28 -50.938 -15.508 1 96.75 599 ALA A C 1
ATOM 4708 O O . ALA A 1 599 ? 27.406 -51.938 -15.906 1 96.75 599 ALA A O 1
ATOM 4709 N N . ASN A 1 600 ? 28.75 -50.938 -14.414 1 97 600 ASN A N 1
ATOM 4710 C CA . ASN A 1 600 ? 28.797 -52.156 -13.594 1 97 600 ASN A CA 1
ATOM 4711 C C . ASN A 1 600 ? 27.438 -52.438 -12.953 1 97 600 ASN A C 1
ATOM 4713 O O . ASN A 1 600 ? 27.031 -53.594 -12.859 1 97 600 ASN A O 1
ATOM 4717 N N . HIS A 1 601 ? 26.781 -51.406 -12.438 1 97.31 601 HIS A N 1
ATOM 4718 C CA . HIS A 1 601 ? 25.469 -51.469 -11.805 1 97.31 601 HIS A CA 1
ATOM 4719 C C . HIS A 1 601 ? 24.578 -50.344 -12.25 1 97.31 601 HIS A C 1
ATOM 4721 O O . HIS A 1 601 ? 25.047 -49.219 -12.422 1 97.31 601 HIS A O 1
ATOM 4727 N N . PHE A 1 602 ? 23.344 -50.688 -12.523 1 97.69 602 PHE A N 1
ATOM 4728 C CA . PHE A 1 602 ? 22.328 -49.688 -12.852 1 97.69 602 PHE A CA 1
ATOM 4729 C C . PHE A 1 602 ? 21.109 -49.844 -11.953 1 97.69 602 PHE A C 1
ATOM 4731 O O . PHE A 1 602 ? 20.453 -50.875 -11.969 1 97.69 602 PHE A O 1
ATOM 4738 N N . ILE A 1 603 ? 20.828 -48.812 -11.125 1 97.56 603 ILE A N 1
ATOM 4739 C CA . ILE A 1 603 ? 19.75 -48.875 -10.148 1 97.56 603 ILE A CA 1
ATOM 4740 C C . ILE A 1 603 ? 18.688 -47.812 -10.484 1 97.56 603 ILE A C 1
ATOM 4742 O O . ILE A 1 603 ? 19.016 -46.656 -10.695 1 97.56 603 ILE A O 1
ATOM 4746 N N . ASP A 1 604 ? 17.453 -48.219 -10.625 1 96.56 604 ASP A N 1
ATOM 4747 C CA . ASP A 1 604 ? 16.328 -47.312 -10.898 1 96.56 604 ASP A CA 1
ATOM 4748 C C . ASP A 1 604 ? 15.742 -46.75 -9.609 1 96.56 604 ASP A C 1
ATOM 4750 O O . ASP A 1 604 ? 14.906 -47.406 -8.969 1 96.56 604 ASP A O 1
ATOM 4754 N N . LEU A 1 605 ? 16.094 -45.562 -9.258 1 96.25 605 LEU A N 1
ATOM 4755 C CA . LEU A 1 605 ? 15.633 -44.906 -8.039 1 96.25 605 LEU A CA 1
ATOM 4756 C C . LEU A 1 605 ? 14.273 -44.25 -8.258 1 96.25 605 LEU A C 1
ATOM 4758 O O . LEU A 1 605 ? 13.633 -43.812 -7.301 1 96.25 605 LEU A O 1
ATOM 4762 N N . SER A 1 606 ? 13.781 -44.125 -9.5 1 92.12 606 SER A N 1
ATOM 4763 C CA . SER A 1 606 ? 12.461 -43.531 -9.758 1 92.12 606 SER A CA 1
ATOM 4764 C C . SER A 1 606 ? 11.367 -44.344 -9.055 1 92.12 606 SER A C 1
ATOM 4766 O O . SER A 1 606 ? 10.289 -43.812 -8.766 1 92.12 606 SER A O 1
ATOM 4768 N N . GLN A 1 607 ? 11.664 -45.531 -8.594 1 89.75 607 GLN A N 1
ATOM 4769 C CA . GLN A 1 607 ? 10.711 -46.438 -7.938 1 89.75 607 GLN A CA 1
ATOM 4770 C C . GLN A 1 607 ? 10.758 -46.25 -6.418 1 89.75 607 GLN A C 1
ATOM 4772 O O . GLN A 1 607 ? 9.945 -46.844 -5.699 1 89.75 607 GLN A O 1
ATOM 4777 N N . ILE A 1 608 ? 11.719 -45.5 -5.934 1 91.75 608 ILE A N 1
ATOM 4778 C CA . ILE A 1 608 ? 11.867 -45.219 -4.508 1 91.75 608 ILE A CA 1
ATOM 4779 C C . ILE A 1 608 ? 11.633 -43.75 -4.234 1 91.75 608 ILE A C 1
ATOM 4781 O O . ILE A 1 608 ? 12.586 -42.969 -4.086 1 91.75 608 ILE A O 1
ATOM 4785 N N . PRO A 1 609 ? 10.398 -43.438 -4.055 1 82.31 609 PRO A N 1
ATOM 4786 C CA . PRO A 1 609 ? 10.062 -42.031 -3.928 1 82.31 609 PRO A CA 1
ATOM 4787 C C . PRO A 1 609 ? 10.594 -41.406 -2.637 1 82.31 609 PRO A C 1
ATOM 4789 O O . PRO A 1 609 ? 10.938 -40.219 -2.609 1 82.31 609 PRO A O 1
ATOM 4792 N N . CYS A 1 610 ? 10.781 -42.156 -1.563 1 85.62 610 CYS A N 1
ATOM 4793 C CA . CYS A 1 610 ? 11.273 -41.625 -0.295 1 85.62 610 CYS A CA 1
ATOM 4794 C C . CYS A 1 610 ? 12.766 -41.312 -0.375 1 85.62 610 CYS A C 1
ATOM 4796 O O . CYS A 1 610 ? 13.57 -42.219 -0.674 1 85.62 610 CYS A O 1
ATOM 4798 N N . ASN A 1 611 ? 13.164 -40.125 -0.078 1 90.62 611 ASN A N 1
ATOM 4799 C CA . ASN A 1 611 ? 14.555 -39.719 -0.172 1 90.62 611 ASN A CA 1
ATOM 4800 C C . ASN A 1 611 ? 15.438 -40.438 0.829 1 90.62 611 ASN A C 1
ATOM 4802 O O . ASN A 1 611 ? 16.594 -40.781 0.525 1 90.62 611 ASN A O 1
ATOM 4806 N N . GLY A 1 612 ? 14.883 -40.688 1.985 1 92.25 612 GLY A N 1
ATOM 4807 C CA . GLY A 1 612 ? 15.641 -41.438 2.988 1 92.25 612 GLY A CA 1
ATOM 4808 C C . GLY A 1 612 ? 15.984 -42.844 2.566 1 92.25 612 GLY A C 1
ATOM 4809 O O . GLY A 1 612 ? 17.141 -43.281 2.691 1 92.25 612 GLY A O 1
ATOM 4810 N N . LYS A 1 613 ? 15.031 -43.5 2.014 1 93.69 613 LYS A N 1
ATOM 4811 C CA . LYS A 1 613 ? 15.234 -44.875 1.565 1 93.69 613 LYS A CA 1
ATOM 4812 C C . LYS A 1 613 ? 16.172 -44.906 0.364 1 93.69 613 LYS A C 1
ATOM 4814 O O . LYS A 1 613 ? 16.984 -45.812 0.244 1 93.69 613 LYS A O 1
ATOM 4819 N N . ALA A 1 614 ? 15.984 -43.969 -0.455 1 95.88 614 ALA A N 1
ATOM 4820 C CA . ALA A 1 614 ? 16.859 -43.906 -1.624 1 95.88 614 ALA A CA 1
ATOM 4821 C C . ALA A 1 614 ? 18.297 -43.656 -1.215 1 95.88 614 ALA A C 1
ATOM 4823 O O . ALA A 1 614 ? 19.219 -44.25 -1.759 1 95.88 614 ALA A O 1
ATOM 4824 N N . ALA A 1 615 ? 18.531 -42.75 -0.317 1 97.25 615 ALA A N 1
ATOM 4825 C CA . ALA A 1 615 ? 19.875 -42.469 0.18 1 97.25 615 ALA A CA 1
ATOM 4826 C C . ALA A 1 615 ? 20.469 -43.688 0.883 1 97.25 615 ALA A C 1
ATOM 4828 O O . ALA A 1 615 ? 21.672 -43.938 0.78 1 97.25 615 ALA A O 1
ATOM 4829 N N . ASP A 1 616 ? 19.641 -44.438 1.594 1 97.06 616 ASP A N 1
ATOM 4830 C CA . ASP A 1 616 ? 20.078 -45.656 2.23 1 97.06 616 ASP A CA 1
ATOM 4831 C C . ASP A 1 616 ? 20.594 -46.656 1.193 1 97.06 616 ASP A C 1
ATOM 4833 O O . ASP A 1 616 ? 21.594 -47.344 1.419 1 97.06 616 ASP A O 1
ATOM 4837 N N . ARG A 1 617 ? 19.812 -46.75 0.14 1 97.44 617 ARG A N 1
ATOM 4838 C CA . ARG A 1 617 ? 20.203 -47.656 -0.93 1 97.44 617 ARG A CA 1
ATOM 4839 C C . ARG A 1 617 ? 21.578 -47.281 -1.489 1 97.44 617 ARG A C 1
ATOM 4841 O O . ARG A 1 617 ? 22.422 -48.156 -1.711 1 97.44 617 ARG A O 1
ATOM 4848 N N . ILE A 1 618 ? 21.859 -46.062 -1.719 1 98.25 618 ILE A N 1
ATOM 4849 C CA . ILE A 1 618 ? 23.141 -45.562 -2.232 1 98.25 618 ILE A CA 1
ATOM 4850 C C . ILE A 1 618 ? 24.25 -45.875 -1.221 1 98.25 618 ILE A C 1
ATOM 4852 O O . ILE A 1 618 ? 25.328 -46.344 -1.589 1 98.25 618 ILE A O 1
ATOM 4856 N N . HIS A 1 619 ? 23.969 -45.594 -0.001 1 97.44 619 HIS A N 1
ATOM 4857 C CA . HIS A 1 619 ? 24.953 -45.812 1.05 1 97.44 619 HIS A CA 1
ATOM 4858 C C . HIS A 1 619 ? 25.281 -47.312 1.177 1 97.44 619 HIS A C 1
ATOM 4860 O O . HIS A 1 619 ? 26.453 -47.656 1.379 1 97.44 619 HIS A O 1
ATOM 4866 N N . GLN A 1 620 ? 24.25 -48.156 1.121 1 96.62 620 GLN A N 1
ATOM 4867 C CA . GLN A 1 620 ? 24.422 -49.594 1.244 1 96.62 620 GLN A CA 1
ATOM 4868 C C . GLN A 1 620 ? 25.328 -50.125 0.136 1 96.62 620 GLN A C 1
ATOM 4870 O O . GLN A 1 620 ? 26.016 -51.156 0.325 1 96.62 620 GLN A O 1
ATOM 4875 N N . ASP A 1 621 ? 25.344 -49.438 -0.977 1 97.06 621 ASP A N 1
ATOM 4876 C CA . ASP A 1 621 ? 26.188 -49.844 -2.098 1 97.06 621 ASP A CA 1
ATOM 4877 C C . ASP A 1 621 ? 27.641 -49.469 -1.862 1 97.06 621 ASP A C 1
ATOM 4879 O O . ASP A 1 621 ? 28.531 -49.875 -2.623 1 97.06 621 ASP A O 1
ATOM 4883 N N . GLY A 1 622 ? 27.922 -48.719 -0.904 1 96.5 622 GLY A N 1
ATOM 4884 C CA . GLY A 1 622 ? 29.281 -48.406 -0.511 1 96.5 622 GLY A CA 1
ATOM 4885 C C . GLY A 1 622 ? 29.953 -47.438 -1.458 1 96.5 622 GLY A C 1
ATOM 4886 O O . GLY A 1 622 ? 31.141 -47.594 -1.78 1 96.5 622 GLY A O 1
ATOM 4887 N N . ILE A 1 623 ? 29.266 -46.438 -1.855 1 97.88 623 ILE A N 1
ATOM 4888 C CA . ILE A 1 623 ? 29.781 -45.469 -2.834 1 97.88 623 ILE A CA 1
ATOM 4889 C C . ILE A 1 623 ? 30.812 -44.562 -2.176 1 97.88 623 ILE A C 1
ATOM 4891 O O . ILE A 1 623 ? 30.594 -44.062 -1.071 1 97.88 623 ILE A O 1
ATOM 4895 N N . HIS A 1 624 ? 31.953 -44.375 -2.854 1 98.06 624 HIS A N 1
ATOM 4896 C CA . HIS A 1 624 ? 33 -43.469 -2.352 1 98.06 624 HIS A CA 1
ATOM 4897 C C . HIS A 1 624 ? 32.812 -42.062 -2.875 1 98.06 624 HIS A C 1
ATOM 4899 O O . HIS A 1 624 ? 33 -41.094 -2.127 1 98.06 624 HIS A O 1
ATOM 4905 N N . ILE A 1 625 ? 32.594 -41.969 -4.133 1 98.44 625 ILE A N 1
ATOM 4906 C CA . ILE A 1 625 ? 32.344 -40.656 -4.766 1 98.44 625 ILE A CA 1
ATOM 4907 C C . ILE A 1 625 ? 31 -40.656 -5.461 1 98.44 625 ILE A C 1
ATOM 4909 O O . ILE A 1 625 ? 30.75 -41.5 -6.348 1 98.44 625 ILE A O 1
ATOM 4913 N N . LEU A 1 626 ? 30.094 -39.812 -4.988 1 98.69 626 LEU A N 1
ATOM 4914 C CA . LEU A 1 626 ? 28.766 -39.688 -5.578 1 98.69 626 LEU A CA 1
ATOM 4915 C C . LEU A 1 626 ? 28.688 -38.438 -6.434 1 98.69 626 LEU A C 1
ATOM 4917 O O . LEU A 1 626 ? 28.969 -37.312 -5.953 1 98.69 626 LEU A O 1
ATOM 4921 N N . VAL A 1 627 ? 28.297 -38.531 -7.695 1 98.56 627 VAL A N 1
ATOM 4922 C CA . VAL A 1 627 ? 28.344 -37.438 -8.656 1 98.56 627 VAL A CA 1
ATOM 4923 C C . VAL A 1 627 ? 26.922 -37 -8.992 1 98.56 627 VAL A C 1
ATOM 4925 O O . VAL A 1 627 ? 26.094 -37.812 -9.43 1 98.56 627 VAL A O 1
ATOM 4928 N N . ASN A 1 628 ? 26.594 -35.75 -8.727 1 98.44 628 ASN A N 1
ATOM 4929 C CA . ASN A 1 628 ? 25.328 -35.125 -9.094 1 98.44 628 ASN A CA 1
ATOM 4930 C C . ASN A 1 628 ? 25.359 -34.594 -10.523 1 98.44 628 ASN A C 1
ATOM 4932 O O . ASN A 1 628 ? 26.078 -33.625 -10.82 1 98.44 628 ASN A O 1
ATOM 4936 N N . MET A 1 629 ? 24.531 -35.125 -11.375 1 97.56 629 MET A N 1
ATOM 4937 C CA . MET A 1 629 ? 24.547 -34.719 -12.781 1 97.56 629 MET A CA 1
ATOM 4938 C C . MET A 1 629 ? 23.328 -33.906 -13.141 1 97.56 629 MET A C 1
ATOM 4940 O O . MET A 1 629 ? 23.078 -33.625 -14.32 1 97.56 629 MET A O 1
ATOM 4944 N N . ASN A 1 630 ? 22.5 -33.5 -12.117 1 96.06 630 ASN A N 1
ATOM 4945 C CA . ASN A 1 630 ? 21.297 -32.719 -12.398 1 96.06 630 ASN A CA 1
ATOM 4946 C C . ASN A 1 630 ? 21.406 -31.297 -11.891 1 96.06 630 ASN A C 1
ATOM 4948 O O . ASN A 1 630 ? 20.922 -30.359 -12.531 1 96.06 630 ASN A O 1
ATOM 4952 N N . GLY A 1 631 ? 22.047 -31.094 -10.695 1 95.38 631 GLY A N 1
ATOM 4953 C CA . GLY A 1 631 ? 21.953 -29.781 -10.062 1 95.38 631 GLY A CA 1
ATOM 4954 C C . GLY A 1 631 ? 20.531 -29.344 -9.828 1 95.38 631 GLY A C 1
ATOM 4955 O O . GLY A 1 631 ? 19.734 -30.062 -9.227 1 95.38 631 GLY A O 1
ATOM 4956 N N . TYR A 1 632 ? 20.156 -28.188 -10.398 1 94.69 632 TYR A N 1
ATOM 4957 C CA . TYR A 1 632 ? 18.812 -27.672 -10.172 1 94.69 632 TYR A CA 1
ATOM 4958 C C . TYR A 1 632 ? 17.953 -27.828 -11.422 1 94.69 632 TYR A C 1
ATOM 4960 O O . TYR A 1 632 ? 16.938 -27.125 -11.578 1 94.69 632 TYR A O 1
ATOM 4968 N N . THR A 1 633 ? 18.234 -28.688 -12.289 1 92.56 633 THR A N 1
ATOM 4969 C CA . THR A 1 633 ? 17.438 -28.922 -13.484 1 92.56 633 THR A CA 1
ATOM 4970 C C . THR A 1 633 ? 16.234 -29.797 -13.164 1 92.56 633 THR A C 1
ATOM 4972 O O . THR A 1 633 ? 16.094 -30.281 -12.039 1 92.56 633 THR A O 1
ATOM 4975 N N . LYS A 1 634 ? 15.406 -29.953 -14.102 1 87.62 634 LYS A N 1
ATOM 4976 C CA . LYS A 1 634 ? 14.172 -30.703 -13.906 1 87.62 634 LYS A CA 1
ATOM 4977 C C . LYS A 1 634 ? 14.461 -32.156 -13.539 1 87.62 634 LYS A C 1
ATOM 4979 O O . LYS A 1 634 ? 15.336 -32.781 -14.133 1 87.62 634 LYS A O 1
ATOM 4984 N N . GLY A 1 635 ? 13.875 -32.688 -12.555 1 88.44 635 GLY A N 1
ATOM 4985 C CA . GLY A 1 635 ? 13.992 -34.062 -12.133 1 88.44 635 GLY A CA 1
ATOM 4986 C C . GLY A 1 635 ? 15.062 -34.281 -11.078 1 88.44 635 GLY A C 1
ATOM 4987 O O . GLY A 1 635 ? 15.234 -35.406 -10.586 1 88.44 635 GLY A O 1
ATOM 4988 N N . ALA A 1 636 ? 15.68 -33.25 -10.68 1 93.75 636 ALA A N 1
ATOM 4989 C CA . ALA A 1 636 ? 16.75 -33.312 -9.695 1 93.75 636 ALA A CA 1
ATOM 4990 C C . ALA A 1 636 ? 16.219 -33.75 -8.328 1 93.75 636 ALA A C 1
ATOM 4992 O O . ALA A 1 636 ? 15.055 -33.5 -8.016 1 93.75 636 ALA A O 1
ATOM 4993 N N . ARG A 1 637 ? 16.969 -34.438 -7.609 1 94.38 637 ARG A N 1
ATOM 4994 C CA . ARG A 1 637 ? 16.688 -34.812 -6.223 1 94.38 637 ARG A CA 1
ATOM 4995 C C . ARG A 1 637 ? 17.875 -34.469 -5.324 1 94.38 637 ARG A C 1
ATOM 4997 O O . ARG A 1 637 ? 18.531 -35.375 -4.785 1 94.38 637 ARG A O 1
ATOM 5004 N N . ASN A 1 638 ? 18 -33.219 -5.109 1 96.19 638 ASN A N 1
ATOM 5005 C CA . ASN A 1 638 ? 19.156 -32.75 -4.348 1 96.19 638 ASN A CA 1
ATOM 5006 C C . ASN A 1 638 ? 19.062 -33.156 -2.879 1 96.19 638 ASN A C 1
ATOM 5008 O O . ASN A 1 638 ? 20.047 -33.125 -2.156 1 96.19 638 ASN A O 1
ATOM 5012 N N . GLU A 1 639 ? 17.922 -33.625 -2.463 1 93.56 639 GLU A N 1
ATOM 5013 C CA . GLU A 1 639 ? 17.719 -34.094 -1.104 1 93.56 639 GLU A CA 1
ATOM 5014 C C . GLU A 1 639 ? 18.594 -35.312 -0.816 1 93.56 639 GLU A C 1
ATOM 5016 O O . GLU A 1 639 ? 19.047 -35.5 0.314 1 93.56 639 GLU A O 1
ATOM 5021 N N . LEU A 1 640 ? 18.844 -36.094 -1.803 1 96.81 640 LEU A N 1
ATOM 5022 C CA . LEU A 1 640 ? 19.703 -37.25 -1.656 1 96.81 640 LEU A CA 1
ATOM 5023 C C . LEU A 1 640 ? 21.109 -36.812 -1.224 1 96.81 640 LEU A C 1
ATOM 5025 O O . LEU A 1 640 ? 21.688 -37.406 -0.311 1 96.81 640 LEU A O 1
ATOM 5029 N N . PHE A 1 641 ? 21.562 -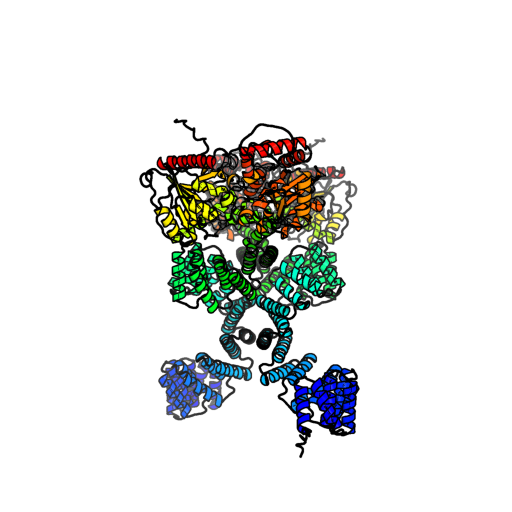35.844 -1.837 1 97.81 641 PHE A N 1
ATOM 5030 C CA . PHE A 1 641 ? 22.906 -35.344 -1.55 1 97.81 641 PHE A CA 1
ATOM 5031 C C . PHE A 1 641 ? 22.953 -34.625 -0.203 1 97.81 641 PHE A C 1
ATOM 5033 O O . PHE A 1 641 ? 23.984 -34.656 0.482 1 97.81 641 PHE A O 1
ATOM 5040 N N . ALA A 1 642 ? 21.859 -34 0.116 1 96.38 642 ALA A N 1
ATOM 5041 C CA . ALA A 1 642 ? 21.766 -33.344 1.418 1 96.38 642 ALA A CA 1
ATOM 5042 C C . ALA A 1 642 ? 21.938 -34.375 2.553 1 96.38 642 ALA A C 1
ATOM 5044 O O . ALA A 1 642 ? 22.453 -34.031 3.621 1 96.38 642 ALA A O 1
ATOM 5045 N N . LEU A 1 643 ? 21.547 -35.625 2.291 1 96.5 643 LEU A N 1
ATOM 5046 C CA . LEU A 1 643 ? 21.656 -36.688 3.287 1 96.5 643 LEU A CA 1
ATOM 5047 C C . LEU A 1 643 ? 23.078 -37.219 3.35 1 96.5 643 LEU A C 1
ATOM 5049 O O . LEU A 1 643 ? 23.438 -37.938 4.297 1 96.5 643 LEU A O 1
ATOM 5053 N N . ARG A 1 644 ? 23.953 -36.906 2.42 1 97.12 644 ARG A N 1
ATOM 5054 C CA . ARG A 1 644 ? 25.359 -37.281 2.316 1 97.12 644 ARG A CA 1
ATOM 5055 C C . ARG A 1 644 ? 25.562 -38.781 2.424 1 97.12 644 ARG A C 1
ATOM 5057 O O . ARG A 1 644 ? 26.312 -39.25 3.291 1 97.12 644 ARG A O 1
ATOM 5064 N N . PRO A 1 645 ? 24.984 -39.5 1.521 1 97.81 645 PRO A N 1
ATOM 5065 C CA . PRO A 1 645 ? 25.141 -40.969 1.566 1 97.81 645 PRO A CA 1
ATOM 5066 C C . PRO A 1 645 ? 26.547 -41.406 1.184 1 97.81 645 PRO A C 1
ATOM 5068 O O . PRO A 1 645 ? 26.891 -42.594 1.364 1 97.81 645 PRO A O 1
ATOM 5071 N N . ALA A 1 646 ? 27.344 -40.562 0.625 1 98.12 646 ALA A N 1
ATOM 5072 C CA . ALA A 1 646 ? 28.734 -40.844 0.25 1 98.12 646 ALA A CA 1
ATOM 5073 C C . ALA A 1 646 ? 29.688 -39.844 0.878 1 98.12 646 ALA A C 1
ATOM 5075 O O . ALA A 1 646 ? 29.297 -38.688 1.144 1 98.12 646 ALA A O 1
ATOM 5076 N N . PRO A 1 647 ? 30.891 -40.219 1.097 1 97.06 647 PRO A N 1
ATOM 5077 C CA . PRO A 1 647 ? 31.828 -39.312 1.762 1 97.06 647 PRO A CA 1
ATOM 5078 C C . PRO A 1 647 ? 32.25 -38.156 0.878 1 97.06 647 PRO A C 1
ATOM 5080 O O . PRO A 1 647 ? 32.469 -37.031 1.382 1 97.06 647 PRO A O 1
ATOM 5083 N N . ILE A 1 648 ? 32.375 -38.375 -0.421 1 98.25 648 ILE A N 1
ATOM 5084 C CA . ILE A 1 648 ? 32.719 -37.312 -1.36 1 98.25 648 ILE A CA 1
ATOM 5085 C C . ILE A 1 648 ? 31.578 -37.125 -2.352 1 98.25 648 ILE A C 1
ATOM 5087 O O . ILE A 1 648 ? 31.094 -38.094 -2.941 1 98.25 648 ILE A O 1
ATOM 5091 N N . GLN A 1 649 ? 31.109 -35.938 -2.471 1 98.56 649 GLN A N 1
ATOM 5092 C CA . GLN A 1 649 ? 30.047 -35.625 -3.41 1 98.56 649 GLN A CA 1
ATOM 5093 C C . GLN A 1 649 ? 30.453 -34.469 -4.344 1 98.56 649 GLN A C 1
ATOM 5095 O O . GLN A 1 649 ? 30.984 -33.469 -3.895 1 98.56 649 GLN A O 1
ATOM 5100 N N . ALA A 1 650 ? 30.25 -34.625 -5.66 1 98.44 650 ALA A N 1
ATOM 5101 C CA . ALA A 1 650 ? 30.734 -33.656 -6.648 1 98.44 650 ALA A CA 1
ATOM 5102 C C . ALA A 1 650 ? 29.641 -33.344 -7.672 1 98.44 650 ALA A C 1
ATOM 5104 O O . ALA A 1 650 ? 28.797 -34.188 -7.973 1 98.44 650 ALA A O 1
ATOM 5105 N N . MET A 1 651 ? 29.672 -32.125 -8.188 1 98.06 651 MET A N 1
ATOM 5106 C CA . MET A 1 651 ? 28.828 -31.719 -9.305 1 98.06 651 MET A CA 1
ATOM 5107 C C . MET A 1 651 ? 29.531 -31.969 -10.633 1 98.06 651 MET A C 1
ATOM 5109 O O . MET A 1 651 ? 30.75 -31.75 -10.75 1 98.06 651 MET A O 1
ATOM 5113 N N . TRP A 1 652 ? 28.656 -32.406 -11.625 1 97.44 652 TRP A N 1
ATOM 5114 C CA . TRP A 1 652 ? 29.297 -32.625 -12.914 1 97.44 652 TRP A CA 1
ATOM 5115 C C . TRP A 1 652 ? 28.297 -32.5 -14.055 1 97.44 652 TRP A C 1
ATOM 5117 O O . TRP A 1 652 ? 27.203 -33.094 -14.008 1 97.44 652 TRP A O 1
ATOM 5127 N N . LEU A 1 653 ? 28.547 -31.641 -15.062 1 94.12 653 LEU A N 1
ATOM 5128 C CA . LEU A 1 653 ? 28.094 -31.625 -16.453 1 94.12 653 LEU A CA 1
ATOM 5129 C C . LEU A 1 653 ? 26.672 -31.062 -16.547 1 94.12 653 LEU A C 1
ATOM 5131 O O . LEU A 1 653 ? 26.438 -30.078 -17.25 1 94.12 653 LEU A O 1
ATOM 5135 N N . GLY A 1 654 ? 25.672 -31.547 -15.766 1 91.12 654 GLY A N 1
ATOM 5136 C CA . GLY A 1 654 ? 24.266 -31.344 -16.016 1 91.12 654 GLY A CA 1
ATOM 5137 C C . GLY A 1 654 ? 23.797 -29.938 -15.648 1 91.12 654 GLY A C 1
ATOM 5138 O O . GLY A 1 654 ? 22.766 -29.484 -16.141 1 91.12 654 GLY A O 1
ATOM 5139 N N . TYR A 1 655 ? 24.469 -29.297 -14.867 1 94.06 655 TYR A N 1
ATOM 5140 C CA . TYR A 1 655 ? 24.031 -27.984 -14.367 1 94.06 655 TYR A CA 1
ATOM 5141 C C . TYR A 1 655 ? 25.172 -26.984 -14.43 1 94.06 655 TYR A C 1
ATOM 5143 O O . TYR A 1 655 ? 26.234 -27.203 -13.844 1 94.06 655 TYR A O 1
ATOM 5151 N N . PRO A 1 656 ? 24.922 -25.812 -15.125 1 93.31 656 PRO A N 1
ATOM 5152 C CA . PRO A 1 656 ? 26.016 -24.859 -15.328 1 93.31 656 PRO A CA 1
ATOM 5153 C C . PRO A 1 656 ? 26.094 -23.812 -14.227 1 93.31 656 PRO A C 1
ATOM 5155 O O . PRO A 1 656 ? 25.969 -22.609 -14.508 1 93.31 656 PRO A O 1
ATOM 5158 N N . GLY A 1 657 ? 26.344 -24.328 -13.047 1 94.06 657 GLY A N 1
ATOM 5159 C CA . GLY A 1 657 ? 26.453 -23.391 -11.938 1 94.06 657 GLY A CA 1
ATOM 5160 C C . GLY A 1 657 ? 26.703 -24.078 -10.609 1 94.06 657 GLY A C 1
ATOM 5161 O O . GLY A 1 657 ? 26.781 -25.297 -10.539 1 94.06 657 GLY A O 1
ATOM 5162 N N . THR A 1 658 ? 26.812 -23.203 -9.586 1 96.94 658 THR A N 1
ATOM 5163 C CA . THR A 1 658 ? 27.031 -23.719 -8.234 1 96.94 658 THR A CA 1
ATOM 5164 C C . THR A 1 658 ? 25.719 -24.219 -7.625 1 96.94 658 THR A C 1
ATOM 5166 O O . THR A 1 658 ? 24.656 -23.703 -7.934 1 96.94 658 THR A O 1
ATOM 5169 N N . SER A 1 659 ? 25.828 -25.25 -6.887 1 96.12 659 SER A N 1
ATOM 5170 C CA . SER A 1 659 ? 24.672 -25.719 -6.129 1 96.12 659 SER A CA 1
ATOM 5171 C C . SER A 1 659 ? 24.359 -24.781 -4.965 1 96.12 659 SER A C 1
ATOM 5173 O O . SER A 1 659 ? 23.234 -24.75 -4.473 1 96.12 659 SER A O 1
ATOM 5175 N N . GLY A 1 660 ? 25.391 -24.047 -4.574 1 95.94 660 GLY A N 1
ATOM 5176 C CA . GLY A 1 660 ? 25.234 -23.172 -3.426 1 95.94 660 GLY A CA 1
ATOM 5177 C C . GLY A 1 660 ? 25.125 -23.922 -2.113 1 95.94 660 GLY A C 1
ATOM 5178 O O . GLY A 1 660 ? 25 -23.312 -1.049 1 95.94 660 GLY A O 1
ATOM 5179 N N . ALA A 1 661 ? 25.219 -25.266 -2.137 1 95.69 661 ALA A N 1
ATOM 5180 C CA . ALA A 1 661 ? 24.969 -26.109 -0.963 1 95.69 661 ALA A CA 1
ATOM 5181 C C . ALA A 1 661 ? 26.281 -26.5 -0.295 1 95.69 661 ALA A C 1
ATOM 5183 O O . ALA A 1 661 ? 27.266 -26.812 -0.975 1 95.69 661 ALA A O 1
ATOM 5184 N N . LEU A 1 662 ? 26.234 -26.547 0.948 1 93.12 662 LEU A N 1
ATOM 5185 C CA . LEU A 1 662 ? 27.438 -26.906 1.693 1 93.12 662 LEU A CA 1
ATOM 5186 C C . LEU A 1 662 ? 27.641 -28.422 1.689 1 93.12 662 LEU A C 1
ATOM 5188 O O . LEU A 1 662 ? 28.734 -28.906 1.996 1 93.12 662 LEU A O 1
ATOM 5192 N N . PHE A 1 663 ? 26.641 -29.109 1.267 1 96.31 663 PHE A N 1
ATOM 5193 C CA . PHE A 1 663 ? 26.766 -30.562 1.295 1 96.31 663 PHE A CA 1
ATOM 5194 C C . PHE A 1 663 ? 27.375 -31.062 -0.001 1 96.31 663 PHE A C 1
ATOM 5196 O O . PHE A 1 663 ? 27.578 -32.281 -0.162 1 96.31 663 PHE A O 1
ATOM 5203 N N . MET A 1 664 ? 27.719 -30.266 -0.972 1 97.88 664 MET A N 1
ATOM 5204 C CA . MET A 1 664 ? 28.469 -30.641 -2.166 1 97.88 664 MET A CA 1
ATOM 5205 C C . MET A 1 664 ? 29.938 -30.25 -2.018 1 97.88 664 MET A C 1
ATOM 5207 O O . MET A 1 664 ? 30.25 -29.078 -1.8 1 97.88 664 MET A O 1
ATOM 5211 N N . ASP A 1 665 ? 30.828 -31.156 -2.273 1 98.25 665 ASP A N 1
ATOM 5212 C CA . ASP A 1 665 ? 32.219 -30.953 -1.966 1 98.25 665 ASP A CA 1
ATOM 5213 C C . ASP A 1 665 ? 32.969 -30.297 -3.145 1 98.25 665 ASP A C 1
ATOM 5215 O O . ASP A 1 665 ? 33.719 -29.359 -2.965 1 98.25 665 ASP A O 1
ATOM 5219 N N . TYR A 1 666 ? 32.75 -30.859 -4.293 1 98.44 666 TYR A N 1
ATOM 5220 C CA . TYR A 1 666 ? 33.531 -30.422 -5.457 1 98.44 666 TYR A CA 1
ATOM 5221 C C . TYR A 1 666 ? 32.625 -30.125 -6.633 1 98.44 666 TYR A C 1
ATOM 5223 O O . TYR A 1 666 ? 31.469 -30.562 -6.668 1 98.44 666 TYR A O 1
ATOM 5231 N N . ILE A 1 667 ? 33.094 -29.328 -7.508 1 98.25 667 ILE A N 1
ATOM 5232 C CA . ILE A 1 667 ? 32.531 -29.156 -8.836 1 98.25 667 ILE A CA 1
ATOM 5233 C C . ILE A 1 667 ? 33.594 -29.438 -9.898 1 98.25 667 ILE A C 1
ATOM 5235 O O . ILE A 1 667 ? 34.656 -28.812 -9.898 1 98.25 667 ILE A O 1
ATOM 5239 N N . ILE A 1 668 ? 33.281 -30.375 -10.688 1 98.12 668 ILE A N 1
ATOM 5240 C CA . ILE A 1 668 ? 34.219 -30.719 -11.758 1 98.12 668 ILE A CA 1
ATOM 5241 C C . ILE A 1 668 ? 34.094 -29.688 -12.875 1 98.12 668 ILE A C 1
ATOM 5243 O O . ILE A 1 668 ? 33.031 -29.5 -13.477 1 98.12 668 ILE A O 1
ATOM 5247 N N . THR A 1 669 ? 35.188 -28.984 -13.148 1 97.56 669 THR A N 1
ATOM 5248 C CA . THR A 1 669 ? 35.25 -27.906 -14.109 1 97.56 669 THR A CA 1
ATOM 5249 C C . THR A 1 669 ? 36.625 -27.828 -14.742 1 97.56 669 THR A C 1
ATOM 5251 O O . THR A 1 669 ? 37.312 -28.844 -14.914 1 97.56 669 THR A O 1
ATOM 5254 N N . ASP A 1 670 ? 36.969 -26.703 -15.328 1 96.88 670 ASP A N 1
ATOM 5255 C CA . ASP A 1 670 ? 38.312 -26.5 -15.922 1 96.88 670 ASP A CA 1
ATOM 5256 C C . ASP A 1 670 ? 38.75 -25.047 -15.805 1 96.88 670 ASP A C 1
ATOM 5258 O O . ASP A 1 670 ? 37.969 -24.188 -15.406 1 96.88 670 ASP A O 1
ATOM 5262 N N . GLN A 1 671 ? 39.906 -24.844 -16.125 1 95.81 671 GLN A N 1
ATOM 5263 C CA . GLN A 1 671 ? 40.562 -23.547 -15.891 1 95.81 671 GLN A CA 1
ATOM 5264 C C . GLN A 1 671 ? 39.906 -22.469 -16.734 1 95.81 671 GLN A C 1
ATOM 5266 O O . GLN A 1 671 ? 39.812 -21.312 -16.312 1 95.81 671 GLN A O 1
ATOM 5271 N N . GLU A 1 672 ? 39.406 -22.812 -17.891 1 96.25 672 GLU A N 1
ATOM 5272 C CA . GLU A 1 672 ? 38.812 -21.812 -18.781 1 96.25 672 GLU A CA 1
ATOM 5273 C C . GLU A 1 672 ? 37.375 -21.484 -18.359 1 96.25 672 GLU A C 1
ATOM 5275 O O . GLU A 1 672 ? 36.969 -20.328 -18.391 1 96.25 672 GLU A O 1
ATOM 5280 N N . THR A 1 673 ? 36.656 -22.516 -18 1 97.06 673 THR A N 1
ATOM 5281 C CA . THR A 1 673 ? 35.25 -22.344 -17.641 1 97.06 673 THR A CA 1
ATOM 5282 C C . THR A 1 673 ? 35.125 -21.656 -16.281 1 97.06 673 THR A C 1
ATOM 5284 O O . THR A 1 673 ? 34.25 -20.812 -16.094 1 97.06 673 THR A O 1
ATOM 5287 N N . SER A 1 674 ? 35.969 -22.062 -15.359 1 96.75 674 SER A N 1
ATOM 5288 C CA . SER A 1 674 ? 35.969 -21.516 -14.008 1 96.75 674 SER A CA 1
ATOM 5289 C C . SER A 1 674 ? 37.375 -21.125 -13.562 1 96.75 674 SER A C 1
ATOM 5291 O O . SER A 1 674 ? 37.969 -21.797 -12.711 1 96.75 674 SER A O 1
ATOM 5293 N N . PRO A 1 675 ? 37.812 -19.953 -14 1 95.38 675 PRO A N 1
ATOM 5294 C CA . PRO A 1 675 ? 39.125 -19.531 -13.57 1 95.38 675 PRO A CA 1
ATOM 5295 C C . PRO A 1 675 ? 39.25 -19.406 -12.055 1 95.38 675 PRO A C 1
ATOM 5297 O O . PRO A 1 675 ? 38.25 -19.172 -11.367 1 95.38 675 PRO A O 1
ATOM 5300 N N . ALA A 1 676 ? 40.438 -19.562 -11.516 1 93.94 676 ALA A N 1
ATOM 5301 C CA . ALA A 1 676 ? 40.688 -19.562 -10.078 1 93.94 676 ALA A CA 1
ATOM 5302 C C . ALA A 1 676 ? 40.219 -18.25 -9.438 1 93.94 676 ALA A C 1
ATOM 5304 O O . ALA A 1 676 ? 39.781 -18.234 -8.289 1 93.94 676 ALA A O 1
ATOM 5305 N N . GLU A 1 677 ? 40.25 -17.219 -10.18 1 92.5 677 GLU A N 1
ATOM 5306 C CA . GLU A 1 677 ? 39.906 -15.898 -9.672 1 92.5 677 GLU A CA 1
ATOM 5307 C C . GLU A 1 677 ? 38.406 -15.805 -9.336 1 92.5 677 GLU A C 1
ATOM 5309 O O . GLU A 1 677 ? 38 -14.945 -8.555 1 92.5 677 GLU A O 1
ATOM 5314 N N . VAL A 1 678 ? 37.688 -16.688 -9.914 1 93 678 VAL A N 1
ATOM 5315 C CA . VAL A 1 678 ? 36.25 -16.594 -9.695 1 93 678 VAL A CA 1
ATOM 5316 C C . VAL A 1 678 ? 35.812 -17.703 -8.75 1 93 678 VAL A C 1
ATOM 5318 O O . VAL A 1 678 ? 34.594 -18.016 -8.68 1 93 678 VAL A O 1
ATOM 5321 N N . ALA A 1 679 ? 36.656 -18.281 -8.008 1 94.38 679 ALA A N 1
ATOM 5322 C CA . ALA A 1 679 ? 36.375 -19.406 -7.117 1 94.38 679 ALA A CA 1
ATOM 5323 C C . ALA A 1 679 ? 35.312 -19.031 -6.086 1 94.38 679 ALA A C 1
ATOM 5325 O O . ALA A 1 679 ? 34.531 -19.891 -5.648 1 94.38 679 ALA A O 1
ATOM 5326 N N . GLU A 1 680 ? 35.25 -17.766 -5.777 1 93.62 680 GLU A N 1
ATOM 5327 C CA . GLU A 1 680 ? 34.312 -17.312 -4.754 1 93.62 680 GLU A CA 1
ATOM 5328 C C . GLU A 1 680 ? 32.875 -17.422 -5.234 1 93.62 680 GLU A C 1
ATOM 5330 O O . GLU A 1 680 ? 31.938 -17.406 -4.426 1 93.62 680 GLU A O 1
ATOM 5335 N N . GLN A 1 681 ? 32.656 -17.625 -6.484 1 94.88 681 GLN A N 1
ATOM 5336 C CA . GLN A 1 681 ? 31.312 -17.75 -7.051 1 94.88 681 GLN A CA 1
ATOM 5337 C C . GLN A 1 681 ? 30.703 -19.109 -6.719 1 94.88 681 GLN A C 1
ATOM 5339 O O . GLN A 1 681 ? 29.5 -19.297 -6.871 1 94.88 681 GLN A O 1
ATOM 5344 N N . TYR A 1 682 ? 31.547 -20.016 -6.211 1 96.69 682 TYR A N 1
ATOM 5345 C CA . TYR A 1 682 ? 31.125 -21.391 -5.992 1 96.69 682 TYR A CA 1
ATOM 5346 C C . TYR A 1 682 ? 31.156 -21.734 -4.508 1 96.69 682 TYR A C 1
ATOM 5348 O O . TYR A 1 682 ? 32.031 -21.281 -3.775 1 96.69 682 TYR A O 1
ATOM 5356 N N . SER A 1 683 ? 30.172 -22.484 -4.094 1 97.06 683 SER A N 1
ATOM 5357 C CA . SER A 1 683 ? 30.234 -23.062 -2.758 1 97.06 683 SER A CA 1
ATOM 5358 C C . SER A 1 683 ? 31.156 -24.266 -2.729 1 97.06 683 SER A C 1
ATOM 5360 O O . SER A 1 683 ? 31.75 -24.578 -1.693 1 97.06 683 SER A O 1
ATOM 5362 N N . GLU A 1 684 ? 31.297 -24.984 -3.857 1 97.69 684 GLU A N 1
ATOM 5363 C CA . GLU A 1 684 ? 32.125 -26.156 -4.016 1 97.69 684 GLU A CA 1
ATOM 5364 C C . GLU A 1 684 ? 33.594 -25.781 -4.25 1 97.69 684 GLU A C 1
ATOM 5366 O O . GLU A 1 684 ? 33.875 -24.672 -4.715 1 97.69 684 GLU A O 1
ATOM 5371 N N . LYS A 1 685 ? 34.406 -26.734 -3.947 1 98.06 685 LYS A N 1
ATOM 5372 C CA . LYS A 1 685 ? 35.812 -26.578 -4.352 1 98.06 685 LYS A CA 1
ATOM 5373 C C . LYS A 1 685 ? 36 -26.969 -5.812 1 98.06 685 LYS A C 1
ATOM 5375 O O . LYS A 1 685 ? 35.406 -27.938 -6.289 1 98.06 685 LYS A O 1
ATOM 5380 N N . LEU A 1 686 ? 36.844 -26.219 -6.504 1 97.94 686 LEU A N 1
ATOM 5381 C CA . LEU A 1 686 ? 37.031 -26.438 -7.93 1 97.94 686 LEU A CA 1
ATOM 5382 C C . LEU A 1 686 ? 37.938 -27.656 -8.172 1 97.94 686 LEU A C 1
ATOM 5384 O O . LEU A 1 686 ? 38.969 -27.812 -7.535 1 97.94 686 LEU A O 1
ATOM 5388 N N . ALA A 1 687 ? 37.438 -28.578 -8.969 1 98.06 687 ALA A N 1
ATOM 5389 C CA . ALA A 1 687 ? 38.219 -29.719 -9.438 1 98.06 687 ALA A CA 1
ATOM 5390 C C . ALA A 1 687 ? 38.438 -29.656 -10.945 1 98.06 687 ALA A C 1
ATOM 5392 O O . ALA A 1 687 ? 37.531 -29.891 -11.727 1 98.06 687 ALA A O 1
ATOM 5393 N N . TYR A 1 688 ? 39.719 -29.453 -11.406 1 97.5 688 TYR A N 1
ATOM 5394 C CA . TYR A 1 688 ? 40 -29.109 -12.789 1 97.5 688 TYR A CA 1
ATOM 5395 C C . TYR A 1 688 ? 40.281 -30.359 -13.617 1 97.5 688 TYR A C 1
ATOM 5397 O O . TYR A 1 688 ? 41.125 -31.172 -13.266 1 97.5 688 TYR A O 1
ATOM 5405 N N . MET A 1 689 ? 39.531 -30.5 -14.648 1 97.25 689 MET A N 1
ATOM 5406 C CA . MET A 1 689 ? 39.969 -31.359 -15.75 1 97.25 689 MET A CA 1
ATOM 5407 C C . MET A 1 689 ? 41.094 -30.703 -16.516 1 97.25 689 MET A C 1
ATOM 5409 O O . MET A 1 689 ? 41.156 -29.469 -16.625 1 97.25 689 MET A O 1
ATOM 5413 N N . PRO A 1 690 ? 41.938 -31.422 -17.094 1 94.94 690 PRO A N 1
ATOM 5414 C CA . PRO A 1 690 ? 43.125 -30.828 -17.703 1 94.94 690 PRO A CA 1
ATOM 5415 C C . PRO A 1 690 ? 42.812 -30.016 -18.953 1 94.94 690 PRO A C 1
ATOM 5417 O O . PRO A 1 690 ? 43.5 -29.031 -19.234 1 94.94 690 PRO A O 1
ATOM 5420 N N . HIS A 1 691 ? 41.875 -30.391 -19.719 1 94.62 691 HIS A N 1
ATOM 5421 C CA . HIS A 1 691 ? 41.562 -29.656 -20.938 1 94.62 691 HIS A CA 1
ATOM 5422 C C . HIS A 1 691 ? 40.188 -28.984 -20.828 1 94.62 691 HIS A C 1
ATOM 5424 O O . HIS A 1 691 ? 40.125 -27.766 -20.688 1 94.62 691 HIS A O 1
ATOM 5430 N N . THR A 1 692 ? 39.188 -29.688 -20.906 1 96.38 692 THR A N 1
ATOM 5431 C CA . THR A 1 692 ? 37.812 -29.188 -20.719 1 96.38 692 THR A CA 1
ATOM 5432 C C . THR A 1 692 ? 37 -30.156 -19.859 1 96.38 692 THR A C 1
ATOM 5434 O O . THR A 1 692 ? 37.25 -31.359 -19.875 1 96.38 692 THR A O 1
ATOM 5437 N N . PHE A 1 693 ? 36.156 -29.641 -19.062 1 97 693 PHE A N 1
ATOM 5438 C CA . PHE A 1 693 ? 35.281 -30.5 -18.266 1 97 693 PHE A CA 1
ATOM 5439 C C . PHE A 1 693 ? 34.125 -31.016 -19.094 1 97 693 PHE A C 1
ATOM 5441 O O . PHE A 1 693 ? 33.5 -32 -18.734 1 97 693 PHE A O 1
ATOM 5448 N N . PHE A 1 694 ? 33.875 -30.312 -20.219 1 95.12 694 PHE A N 1
ATOM 5449 C CA . PHE A 1 694 ? 32.719 -30.594 -21.062 1 95.12 694 PHE A CA 1
ATOM 5450 C C . PHE A 1 694 ? 33.094 -31.594 -22.156 1 95.12 694 PHE A C 1
ATOM 5452 O O . PHE A 1 694 ? 33.938 -31.328 -23 1 95.12 694 PHE A O 1
ATOM 5459 N N . ILE A 1 695 ? 32.438 -32.75 -22.141 1 93 695 ILE A N 1
ATOM 5460 C CA . ILE A 1 695 ? 32.812 -33.812 -23.047 1 93 695 ILE A CA 1
ATOM 5461 C C . ILE A 1 695 ? 31.672 -34.094 -24.031 1 93 695 ILE A C 1
ATOM 5463 O O . ILE A 1 695 ? 30.516 -33.781 -23.75 1 93 695 ILE A O 1
ATOM 5467 N N . GLY A 1 696 ? 32.031 -34.531 -25.312 1 94.12 696 GLY A N 1
ATOM 5468 C CA . GLY A 1 696 ? 31.047 -34.938 -26.281 1 94.12 696 GLY A CA 1
ATOM 5469 C C . GLY A 1 696 ? 31.266 -36.344 -26.812 1 94.12 696 GLY A C 1
ATOM 5470 O O . GLY A 1 696 ? 32.375 -36.719 -27.188 1 94.12 696 GLY A O 1
ATOM 5471 N N . ASP A 1 697 ? 30.25 -37.094 -26.766 1 95.5 697 ASP A N 1
ATOM 5472 C CA . ASP A 1 697 ? 30.312 -38.469 -27.25 1 95.5 697 ASP A CA 1
ATOM 5473 C C . ASP A 1 697 ? 30.016 -38.562 -28.734 1 95.5 697 ASP A C 1
ATOM 5475 O O . ASP A 1 697 ? 29.625 -39.594 -29.25 1 95.5 697 ASP A O 1
ATOM 5479 N N . HIS A 1 698 ? 30.203 -37.531 -29.469 1 94.94 698 HIS A N 1
ATOM 5480 C CA . HIS A 1 698 ? 29.812 -37.375 -30.875 1 94.94 698 HIS A CA 1
ATOM 5481 C C . HIS A 1 698 ? 30.594 -38.312 -31.766 1 94.94 698 HIS A C 1
ATOM 5483 O O . HIS A 1 698 ? 30.062 -38.812 -32.75 1 94.94 698 HIS A O 1
ATOM 5489 N N . ALA A 1 699 ? 31.875 -38.594 -31.391 1 94.12 699 ALA A N 1
ATOM 5490 C CA . ALA A 1 699 ? 32.688 -39.5 -32.188 1 94.12 699 ALA A CA 1
ATOM 5491 C C . ALA A 1 699 ? 32.094 -40.906 -32.219 1 94.12 699 ALA A C 1
ATOM 5493 O O . ALA A 1 699 ? 32.188 -41.594 -33.25 1 94.12 699 ALA A O 1
ATOM 5494 N N . ASN A 1 700 ? 31.484 -41.281 -31.125 1 93.19 700 ASN A N 1
ATOM 5495 C CA . ASN A 1 700 ? 30.844 -42.594 -31.047 1 93.19 700 ASN A CA 1
ATOM 5496 C C . ASN A 1 700 ? 29.422 -42.562 -31.609 1 93.19 700 ASN A C 1
ATOM 5498 O O . ASN A 1 700 ? 28.969 -43.531 -32.188 1 93.19 700 ASN A O 1
ATOM 5502 N N . MET A 1 701 ? 28.766 -41.5 -31.547 1 93.88 701 MET A N 1
ATOM 5503 C CA . MET A 1 701 ? 27.359 -41.375 -31.953 1 93.88 701 MET A CA 1
ATOM 5504 C C . MET A 1 701 ? 27.25 -41.156 -33.469 1 93.88 701 MET A C 1
ATOM 5506 O O . MET A 1 701 ? 26.344 -41.688 -34.094 1 93.88 701 MET A O 1
ATOM 5510 N N . PHE A 1 702 ? 28.234 -40.375 -34 1 93.12 702 PHE A N 1
ATOM 5511 C CA . PHE A 1 702 ? 28.125 -39.969 -35.375 1 93.12 702 PHE A CA 1
ATOM 5512 C C . PHE A 1 702 ? 29.422 -40.188 -36.125 1 93.12 702 PHE A C 1
ATOM 5514 O O . PHE A 1 702 ? 29.938 -39.281 -36.781 1 93.12 702 PHE A O 1
ATOM 5521 N N . PRO A 1 703 ? 29.906 -41.375 -36.125 1 90.69 703 PRO A N 1
ATOM 5522 C CA . PRO A 1 703 ? 31.172 -41.625 -36.812 1 90.69 703 PRO A CA 1
ATOM 5523 C C . PRO A 1 703 ? 31.062 -41.406 -38.344 1 90.69 703 PRO A C 1
ATOM 5525 O O . PRO A 1 703 ? 32.062 -41.094 -39 1 90.69 703 PRO A O 1
ATOM 5528 N N . HIS A 1 704 ? 29.844 -41.438 -38.875 1 86.44 704 HIS A N 1
ATOM 5529 C CA . HIS A 1 704 ? 29.641 -41.312 -40.312 1 86.44 704 HIS A CA 1
ATOM 5530 C C . HIS A 1 704 ? 29.891 -39.875 -40.781 1 86.44 704 HIS A C 1
ATOM 5532 O O . HIS A 1 704 ? 30.062 -39.625 -42 1 86.44 704 HIS A O 1
ATOM 5538 N N . LEU A 1 705 ? 29.922 -38.969 -39.875 1 88.06 705 LEU A N 1
ATOM 5539 C CA . LEU A 1 705 ? 30.109 -37.594 -40.219 1 88.06 705 LEU A CA 1
ATOM 5540 C C . LEU A 1 705 ? 31.594 -37.25 -40.312 1 88.06 705 LEU A C 1
ATOM 5542 O O . LEU A 1 705 ? 31.969 -36.094 -40.625 1 88.06 705 LEU A O 1
ATOM 5546 N N . LYS A 1 706 ? 32.5 -38.125 -40 1 78.19 706 LYS A N 1
ATOM 5547 C CA . LYS A 1 706 ? 33.938 -37.906 -40.125 1 78.19 706 LYS A CA 1
ATOM 5548 C C . LYS A 1 706 ? 34.344 -37.781 -41.594 1 78.19 706 LYS A C 1
ATOM 5550 O O . LYS A 1 706 ? 35.344 -37.156 -41.906 1 78.19 706 LYS A O 1
ATOM 5555 N N . MET A 1 707 ? 33.719 -38.562 -42.531 1 61.28 707 MET A N 1
ATOM 5556 C CA . MET A 1 707 ? 34.125 -38.688 -43.938 1 61.28 707 MET A CA 1
ATOM 5557 C C . MET A 1 707 ? 33.656 -37.469 -44.75 1 61.28 707 MET A C 1
ATOM 5559 O O . MET A 1 707 ? 32.531 -37 -44.594 1 61.28 707 MET A O 1
ATOM 5563 N N . LYS A 1 708 ? 34.656 -36.438 -45 1 52.66 708 LYS A N 1
ATOM 5564 C CA . LYS A 1 708 ? 34.344 -35.375 -45.938 1 52.66 708 LYS A CA 1
ATOM 5565 C C . LYS A 1 708 ? 33.938 -35.969 -47.281 1 52.66 708 LYS A C 1
ATOM 5567 O O . LYS A 1 708 ? 34.5 -36.969 -47.75 1 52.66 708 LYS A O 1
ATOM 5572 N N . CYS A 1 709 ? 32.844 -35.656 -47.75 1 40.59 709 CYS A N 1
ATOM 5573 C CA . CYS A 1 709 ? 32.656 -35.969 -49.156 1 40.59 709 CYS A CA 1
ATOM 5574 C C . CYS A 1 709 ? 33.875 -35.5 -50 1 40.59 709 CYS A C 1
ATOM 5576 O O . CYS A 1 709 ? 34.344 -34.375 -49.781 1 40.59 709 CYS A O 1
ATOM 5578 N N . PRO A 1 710 ? 34.656 -36.312 -50.719 1 34.34 710 PRO A N 1
ATOM 5579 C CA . PRO A 1 710 ? 35.844 -35.969 -51.531 1 34.34 710 PRO A CA 1
ATOM 5580 C C . PRO A 1 710 ? 35.656 -34.656 -52.281 1 34.34 710 PRO A C 1
ATOM 5582 O O . PRO A 1 710 ? 34.75 -34.531 -53.094 1 34.34 710 PRO A O 1
ATOM 5585 N N . ASP A 1 711 ? 35.656 -33.438 -51.844 1 34.12 711 ASP A N 1
ATOM 5586 C CA . ASP A 1 711 ? 36.031 -32.531 -52.906 1 34.12 711 ASP A CA 1
ATOM 5587 C C . ASP A 1 711 ? 37.312 -33 -53.625 1 34.12 711 ASP A C 1
ATOM 5589 O O . ASP A 1 711 ? 38.094 -33.75 -53.031 1 34.12 711 ASP A O 1
ATOM 5593 N N . GLY A 1 712 ? 37.531 -32.719 -55 1 31.38 712 GLY A N 1
ATOM 5594 C CA . GLY A 1 712 ? 38.594 -33.094 -55.938 1 31.38 712 GLY A CA 1
ATOM 5595 C C . GLY A 1 712 ? 39.969 -32.969 -55.344 1 31.38 712 GLY A C 1
ATOM 5596 O O . GLY A 1 712 ? 40.969 -33.344 -56 1 31.38 712 GLY A O 1
ATOM 5597 N N . GLY A 1 713 ? 40.406 -31.766 -54.781 1 29.3 713 GLY A N 1
ATOM 5598 C CA . GLY A 1 713 ? 41.812 -31.547 -55 1 29.3 713 GLY A CA 1
ATOM 5599 C C . GLY A 1 713 ? 42.688 -32.531 -54.25 1 29.3 713 GLY A C 1
ATOM 5600 O O . GLY A 1 713 ? 42.531 -33.75 -54.375 1 29.3 713 GLY A O 1
ATOM 5601 N N . ASP A 1 714 ? 43.688 -32 -53.344 1 30.16 714 ASP A N 1
ATOM 5602 C CA . ASP A 1 714 ? 45.094 -32.375 -53.281 1 30.16 714 ASP A CA 1
ATOM 5603 C C . ASP A 1 714 ? 45.281 -33.719 -52.562 1 30.16 714 ASP A C 1
ATOM 5605 O O . ASP A 1 714 ? 45.906 -34.625 -53.094 1 30.16 714 ASP A O 1
ATOM 5609 N N . ASN A 1 715 ? 45.812 -33.656 -51.188 1 28.34 715 ASN A N 1
ATOM 5610 C CA . ASN A 1 715 ? 46.906 -34.5 -50.688 1 28.34 715 ASN A CA 1
ATOM 5611 C C . ASN A 1 715 ? 46.406 -35.906 -50.406 1 28.34 715 ASN A C 1
ATOM 5613 O O . ASN A 1 715 ? 45.281 -36.125 -49.969 1 28.34 715 ASN A O 1
ATOM 5617 N N . ALA A 1 716 ? 47.344 -36.906 -50.781 1 32.34 716 ALA A N 1
ATOM 5618 C CA . ALA A 1 716 ? 47.656 -38.344 -50.969 1 32.34 716 ALA A CA 1
ATOM 5619 C C . ALA A 1 716 ? 47.469 -39.094 -49.656 1 32.34 716 ALA A C 1
ATOM 5621 O O . ALA A 1 716 ? 47.344 -40.312 -49.656 1 32.34 716 ALA A O 1
ATOM 5622 N N . ASP A 1 717 ? 47.938 -38.594 -48.469 1 26.81 717 ASP A N 1
ATOM 5623 C CA . ASP A 1 717 ? 48.531 -39.594 -47.594 1 26.81 717 ASP A CA 1
ATOM 5624 C C . ASP A 1 717 ? 47.438 -40.406 -46.875 1 26.81 717 ASP A C 1
ATOM 5626 O O . ASP A 1 717 ? 47.656 -41.5 -46.438 1 26.81 717 ASP A O 1
ATOM 5630 N N . SER A 1 718 ? 46.594 -39.812 -45.875 1 30.12 718 SER A N 1
ATOM 5631 C CA . SER A 1 718 ? 46.281 -40.75 -44.812 1 30.12 718 SER A CA 1
ATOM 5632 C C . SER A 1 718 ? 45.375 -41.875 -45.281 1 30.12 718 SER A C 1
ATOM 5634 O O . SER A 1 718 ? 44.312 -41.625 -45.875 1 30.12 718 SER A O 1
ATOM 5636 N N . SER A 1 719 ? 45.875 -43.125 -45.562 1 28.92 719 SER A N 1
ATOM 5637 C CA . SER A 1 719 ? 45.5 -44.469 -46.031 1 28.92 719 SER A CA 1
ATOM 5638 C C . SER A 1 719 ? 44.219 -44.938 -45.344 1 28.92 719 SER A C 1
ATOM 5640 O O . SER A 1 719 ? 43.562 -45.875 -45.781 1 28.92 719 SER A O 1
ATOM 5642 N N . ASN A 1 720 ? 44.094 -44.844 -43.969 1 29.53 720 ASN A N 1
ATOM 5643 C CA . ASN A 1 720 ? 43.375 -45.969 -43.406 1 29.53 720 ASN A CA 1
ATOM 5644 C C . ASN A 1 720 ? 41.938 -46.062 -43.906 1 29.53 720 ASN A C 1
ATOM 5646 O O . ASN A 1 720 ? 41.5 -47.094 -44.375 1 29.53 720 ASN A O 1
ATOM 5650 N N . THR A 1 721 ? 40.844 -45.719 -43.125 1 31.09 721 THR A N 1
ATOM 5651 C CA . THR A 1 721 ? 39.531 -46.344 -43.219 1 31.09 721 THR A CA 1
ATOM 5652 C C . THR A 1 721 ? 38.781 -45.781 -44.438 1 31.09 721 THR A C 1
ATOM 5654 O O . THR A 1 721 ? 38.344 -44.656 -44.438 1 31.09 721 THR A O 1
ATOM 5657 N N . ALA A 1 722 ? 39.219 -46.125 -45.75 1 30.94 722 ALA A N 1
ATOM 5658 C CA . ALA A 1 722 ? 38.625 -45.938 -47.062 1 30.94 722 ALA A CA 1
ATOM 5659 C C . ALA A 1 722 ? 37.156 -46.406 -47.031 1 30.94 722 ALA A C 1
ATOM 5661 O O . ALA A 1 722 ? 36.875 -47.594 -46.969 1 30.94 722 ALA A O 1
ATOM 5662 N N . LEU A 1 723 ? 36.281 -45.781 -46.312 1 32.34 723 LEU A N 1
ATOM 5663 C CA . LEU A 1 723 ? 34.969 -46.156 -46.844 1 32.34 723 LEU A CA 1
ATOM 5664 C C . LEU A 1 723 ? 34.938 -46.031 -48.375 1 32.34 723 LEU A C 1
ATOM 5666 O O . LEU A 1 723 ? 35.344 -45 -48.938 1 32.34 723 LEU A O 1
ATOM 5670 N N . ASN A 1 724 ? 35.375 -47.125 -49.125 1 31.98 724 ASN A N 1
ATOM 5671 C CA . ASN A 1 724 ? 35.281 -47.406 -50.562 1 31.98 724 ASN A CA 1
ATOM 5672 C C . ASN A 1 724 ? 34.031 -46.812 -51.156 1 31.98 724 ASN A C 1
ATOM 5674 O O . ASN A 1 724 ? 33 -47.5 -51.281 1 31.98 724 ASN A O 1
ATOM 5678 N N . MET A 1 725 ? 33.625 -45.656 -50.75 1 31.88 725 MET A N 1
ATOM 5679 C CA . MET A 1 725 ? 32.469 -45.156 -51.5 1 31.88 725 MET A CA 1
ATOM 5680 C C . MET A 1 725 ? 32.844 -44.906 -52.969 1 31.88 725 MET A C 1
ATOM 5682 O O . MET A 1 725 ? 33.875 -44.312 -53.25 1 31.88 725 MET A O 1
ATOM 5686 N N . PRO A 1 726 ? 32.469 -45.875 -53.875 1 32.5 726 PRO A N 1
ATOM 5687 C CA . PRO A 1 726 ? 32.75 -45.594 -55.312 1 32.5 726 PRO A CA 1
ATOM 5688 C C . PRO A 1 726 ? 32.562 -44.125 -55.688 1 32.5 726 PRO A C 1
ATOM 5690 O O . PRO A 1 726 ? 31.734 -43.438 -55.062 1 32.5 726 PRO A O 1
ATOM 5693 N N . VAL A 1 727 ? 33.531 -43.5 -56.156 1 32.5 727 VAL A N 1
ATOM 5694 C CA . VAL A 1 727 ? 33.5 -42.156 -56.75 1 32.5 727 VAL A CA 1
ATOM 5695 C C . VAL A 1 727 ? 32.469 -42.062 -57.844 1 32.5 727 VAL A C 1
ATOM 5697 O O . VAL A 1 727 ? 32.625 -42.688 -58.906 1 32.5 727 VAL A O 1
ATOM 5700 N N . ILE A 1 728 ? 31.219 -42.219 -57.688 1 39.34 728 ILE A N 1
ATOM 5701 C CA . ILE A 1 728 ? 30.234 -41.969 -58.719 1 39.34 728 ILE A CA 1
ATOM 5702 C C . ILE A 1 728 ? 30.406 -40.531 -59.25 1 39.34 728 ILE A C 1
ATOM 5704 O O . ILE A 1 728 ? 30.562 -39.594 -58.469 1 39.34 728 ILE A O 1
ATOM 5708 N N . PRO A 1 729 ? 30.656 -40.375 -60.531 1 39.25 729 PRO A N 1
ATOM 5709 C CA . PRO A 1 729 ? 30.828 -39.031 -61.125 1 39.25 729 PRO A CA 1
ATOM 5710 C C . PRO A 1 729 ? 29.828 -38.031 -60.562 1 39.25 729 PRO A C 1
ATOM 5712 O O . PRO A 1 729 ? 28.625 -38.312 -60.5 1 39.25 729 PRO A O 1
ATOM 5715 N N . MET A 1 730 ? 30.25 -36.938 -60.031 1 44.66 730 MET A N 1
ATOM 5716 C CA . MET A 1 730 ? 29.641 -35.844 -59.25 1 44.66 730 MET A CA 1
ATOM 5717 C C . MET A 1 730 ? 28.438 -35.281 -59.969 1 44.66 730 MET A C 1
ATOM 5719 O O . MET A 1 730 ? 27.422 -34.938 -59.312 1 44.66 730 MET A O 1
ATOM 5723 N N . ASN A 1 731 ? 28.562 -35.25 -61.312 1 47.72 731 ASN A N 1
ATOM 5724 C CA . ASN A 1 731 ? 27.531 -34.562 -62.062 1 47.72 731 ASN A CA 1
ATOM 5725 C C . ASN A 1 731 ? 26.219 -35.344 -62.094 1 47.72 731 ASN A C 1
ATOM 5727 O O . ASN A 1 731 ? 25.156 -34.781 -61.906 1 47.72 731 ASN A O 1
ATOM 5731 N N . THR A 1 732 ? 26.297 -36.656 -62.375 1 51.19 732 THR A N 1
ATOM 5732 C CA . THR A 1 732 ? 25.094 -37.5 -62.469 1 51.19 732 THR A CA 1
ATOM 5733 C C . THR A 1 732 ? 24.453 -37.688 -61.125 1 51.19 732 THR A C 1
ATOM 5735 O O . THR A 1 732 ? 23.219 -37.656 -61 1 51.19 732 THR A O 1
ATOM 5738 N N . ILE A 1 733 ? 25.219 -37.875 -60.156 1 59.94 733 ILE A N 1
ATOM 5739 C CA . ILE A 1 733 ? 24.734 -38.031 -58.781 1 59.94 733 ILE A CA 1
ATOM 5740 C C . ILE A 1 733 ? 24.094 -36.75 -58.312 1 59.94 733 ILE A C 1
ATOM 5742 O O . ILE A 1 733 ? 23.047 -36.75 -57.688 1 59.94 733 ILE A O 1
ATOM 5746 N N . ALA A 1 734 ? 24.703 -35.75 -58.75 1 67.06 734 ALA A N 1
ATOM 5747 C CA . ALA A 1 734 ? 24.203 -34.438 -58.344 1 67.06 734 ALA A CA 1
ATOM 5748 C C . ALA A 1 734 ? 22.812 -34.156 -58.906 1 67.06 734 ALA A C 1
ATOM 5750 O O . ALA A 1 734 ? 21.938 -33.688 -58.156 1 67.06 734 ALA A O 1
ATOM 5751 N N . GLU A 1 735 ? 22.672 -34.5 -60.188 1 70.25 735 GLU A N 1
ATOM 5752 C CA . GLU A 1 735 ? 21.375 -34.281 -60.812 1 70.25 735 GLU A CA 1
ATOM 5753 C C . GLU A 1 735 ? 20.297 -35.188 -60.188 1 70.25 735 GLU A C 1
ATOM 5755 O O . GLU A 1 735 ? 19.172 -34.75 -59.969 1 70.25 735 GLU A O 1
ATOM 5760 N N . ALA A 1 736 ? 20.734 -36.406 -59.938 1 75.62 736 ALA A N 1
ATOM 5761 C CA . ALA A 1 736 ? 19.797 -37.344 -59.344 1 75.62 736 ALA A CA 1
ATOM 5762 C C . ALA A 1 736 ? 19.438 -36.938 -57.906 1 75.62 736 ALA A C 1
ATOM 5764 O O . ALA A 1 736 ? 18.281 -37.062 -57.5 1 75.62 736 ALA A O 1
ATOM 5765 N N . VAL A 1 737 ? 20.375 -36.438 -57.25 1 77 737 VAL A N 1
ATOM 5766 C CA . VAL A 1 737 ? 20.172 -35.969 -55.875 1 77 737 VAL A CA 1
ATOM 5767 C C . VAL A 1 737 ? 19.281 -34.75 -55.875 1 77 737 VAL A C 1
ATOM 5769 O O . VAL A 1 737 ? 18.375 -34.625 -55.062 1 77 737 VAL A O 1
ATOM 5772 N N . ILE A 1 738 ? 19.453 -33.875 -56.781 1 78.56 738 ILE A N 1
ATOM 5773 C CA . ILE A 1 738 ? 18.656 -32.656 -56.906 1 78.56 738 ILE A CA 1
ATOM 5774 C C . ILE A 1 738 ? 17.203 -33.031 -57.219 1 78.56 738 ILE A C 1
ATOM 5776 O O . ILE A 1 738 ? 16.266 -32.438 -56.688 1 78.56 738 ILE A O 1
ATOM 5780 N N . GLU A 1 739 ? 17.094 -34 -58.125 1 78.31 739 GLU A N 1
ATOM 5781 C CA . GLU A 1 739 ? 15.758 -34.469 -58.469 1 78.31 739 GLU A CA 1
ATOM 5782 C C . GLU A 1 739 ? 15.062 -35.125 -57.281 1 78.31 739 GLU A C 1
ATOM 5784 O O . GLU A 1 739 ? 13.852 -34.938 -57.094 1 78.31 739 GLU A O 1
ATOM 5789 N N . MET A 1 740 ? 15.781 -35.875 -56.5 1 82.31 740 MET A N 1
ATOM 5790 C CA . MET A 1 740 ? 15.242 -36.5 -55.281 1 82.31 740 MET A CA 1
ATOM 5791 C C . MET A 1 740 ? 14.703 -35.438 -54.312 1 82.31 740 MET A C 1
ATOM 5793 O O . MET A 1 740 ? 13.594 -35.562 -53.812 1 82.31 740 MET A O 1
ATOM 5797 N N . ILE A 1 741 ? 15.484 -34.469 -54.156 1 79.44 741 ILE A N 1
ATOM 5798 C CA . ILE A 1 741 ? 15.133 -33.375 -53.25 1 79.44 741 ILE A CA 1
ATOM 5799 C C . ILE A 1 741 ? 13.914 -32.625 -53.781 1 79.44 741 ILE A C 1
ATOM 5801 O O . ILE A 1 741 ? 12.977 -32.344 -53.031 1 79.44 741 ILE A O 1
ATOM 5805 N N . ASN A 1 742 ? 13.859 -32.281 -55.094 1 77.12 742 ASN A N 1
ATOM 5806 C CA . ASN A 1 742 ? 12.773 -31.531 -55.688 1 77.12 742 ASN A CA 1
ATOM 5807 C C . ASN A 1 742 ? 11.461 -32.312 -55.688 1 77.12 742 ASN A C 1
ATOM 5809 O O . ASN A 1 742 ? 10.391 -31.719 -55.531 1 77.12 742 ASN A O 1
ATOM 5813 N N . ARG A 1 743 ? 11.633 -33.656 -55.844 1 77.94 743 ARG A N 1
ATOM 5814 C CA . ARG A 1 743 ? 10.438 -34.5 -55.938 1 77.94 743 ARG A CA 1
ATOM 5815 C C . ARG A 1 743 ? 10.023 -34.969 -54.531 1 77.94 743 ARG A C 1
ATOM 5817 O O . ARG A 1 743 ? 9 -35.656 -54.406 1 77.94 743 ARG A O 1
ATOM 5824 N N . GLY A 1 744 ? 10.844 -34.75 -53.562 1 79.31 744 GLY A N 1
ATOM 5825 C CA . GLY A 1 744 ? 10.531 -35.125 -52.188 1 79.31 744 GLY A CA 1
ATOM 5826 C C . GLY A 1 744 ? 10.672 -36.625 -51.938 1 79.31 744 GLY A C 1
ATOM 5827 O O . GLY A 1 744 ? 9.977 -37.188 -51.094 1 79.31 744 GLY A O 1
ATOM 5828 N N . GLN A 1 745 ? 11.484 -37.25 -52.781 1 83.31 745 GLN A N 1
ATOM 5829 C CA . GLN A 1 745 ? 11.688 -38.688 -52.625 1 83.31 745 GLN A CA 1
ATOM 5830 C C . GLN A 1 745 ? 12.523 -38.969 -51.375 1 83.31 745 GLN A C 1
ATOM 5832 O O . GLN A 1 745 ? 13.445 -38.219 -51.031 1 83.31 745 GLN A O 1
ATOM 5837 N N . ILE A 1 746 ? 12.297 -40.094 -50.781 1 86.38 746 ILE A N 1
ATOM 5838 C CA . ILE A 1 746 ? 12.898 -40.469 -49.5 1 86.38 746 ILE A CA 1
ATOM 5839 C C . ILE A 1 746 ? 14.289 -41.062 -49.75 1 86.38 746 ILE A C 1
ATOM 5841 O O . ILE A 1 746 ? 15.219 -40.812 -48.969 1 86.38 746 ILE A O 1
ATOM 5845 N N . GLN A 1 747 ? 14.43 -41.875 -50.719 1 86.56 747 GLN A N 1
ATOM 5846 C CA . GLN A 1 747 ? 15.688 -42.562 -51 1 86.56 747 GLN A CA 1
ATOM 5847 C C . GLN A 1 747 ? 15.797 -42.906 -52.469 1 86.56 747 GLN A C 1
ATOM 5849 O O . GLN A 1 747 ? 14.789 -43.125 -53.156 1 86.56 747 GLN A O 1
ATOM 5854 N N . ILE A 1 748 ? 17.062 -42.844 -52.969 1 82.94 748 ILE A N 1
ATOM 5855 C CA . ILE A 1 748 ? 17.328 -43.281 -54.344 1 82.94 748 ILE A CA 1
ATOM 5856 C C . ILE A 1 748 ? 18.547 -44.188 -54.344 1 82.94 748 ILE A C 1
ATOM 5858 O O . ILE A 1 748 ? 19.375 -44.156 -53.438 1 82.94 748 ILE A O 1
ATOM 5862 N N . THR A 1 749 ? 18.547 -45.156 -55.094 1 81.5 749 THR A N 1
ATOM 5863 C CA . THR A 1 749 ? 19.688 -46.031 -55.25 1 81.5 749 THR A CA 1
ATOM 5864 C C . THR A 1 749 ? 20.406 -45.781 -56.562 1 81.5 749 THR A C 1
ATOM 5866 O O . THR A 1 749 ? 19.797 -45.812 -57.625 1 81.5 749 THR A O 1
ATOM 5869 N N . ILE A 1 750 ? 21.578 -45.219 -56.438 1 75.56 750 ILE A N 1
ATOM 5870 C CA . ILE A 1 750 ? 22.406 -44.969 -57.625 1 75.56 750 ILE A CA 1
ATOM 5871 C C . ILE A 1 750 ? 23.641 -45.875 -57.562 1 75.56 750 ILE A C 1
ATOM 5873 O O . ILE A 1 750 ? 24.438 -45.812 -56.625 1 75.56 750 ILE A O 1
ATOM 5877 N N . ASN A 1 751 ? 23.922 -46.688 -58.625 1 67.5 751 ASN A N 1
ATOM 5878 C CA . ASN A 1 751 ? 25.078 -47.562 -58.781 1 67.5 751 ASN A CA 1
ATOM 5879 C C . ASN A 1 751 ? 25.281 -48.438 -57.531 1 67.5 751 ASN A C 1
ATOM 5881 O O . ASN A 1 751 ? 26.406 -48.562 -57.062 1 67.5 751 ASN A O 1
ATOM 5885 N N . GLY A 1 752 ? 24.188 -48.844 -56.844 1 68.25 752 GLY A N 1
ATOM 5886 C CA . GLY A 1 752 ? 24.25 -49.75 -55.719 1 68.25 752 GLY A CA 1
ATOM 5887 C C . GLY A 1 752 ? 24.328 -49.062 -54.375 1 68.25 752 GLY A C 1
ATOM 5888 O O . GLY A 1 752 ? 24.312 -49.688 -53.312 1 68.25 752 GLY A O 1
ATOM 5889 N N . PHE A 1 753 ? 24.469 -47.719 -54.469 1 73.38 753 PHE A N 1
ATOM 5890 C CA . PHE A 1 753 ? 24.5 -46.969 -53.219 1 73.38 753 PHE A CA 1
ATOM 5891 C C . PHE A 1 753 ? 23.156 -46.312 -52.938 1 73.38 753 PHE A C 1
ATOM 5893 O O . PHE A 1 753 ? 22.562 -45.688 -53.812 1 73.38 753 PHE A O 1
ATOM 5900 N N . SER A 1 754 ? 22.719 -46.625 -51.781 1 80.81 754 SER A N 1
ATOM 5901 C CA . SER A 1 754 ? 21.469 -46 -51.375 1 80.81 754 SER A CA 1
ATOM 5902 C C . SER A 1 754 ? 21.703 -44.625 -50.781 1 80.81 754 SER A C 1
ATOM 5904 O O . SER A 1 754 ? 22.453 -44.438 -49.844 1 80.81 754 SER A O 1
ATOM 5906 N N . ILE A 1 755 ? 21.188 -43.625 -51.438 1 83.19 755 ILE A N 1
ATOM 5907 C CA . ILE A 1 755 ? 21.281 -42.219 -51.031 1 83.19 755 ILE A CA 1
ATOM 5908 C C . ILE A 1 755 ? 19.953 -41.781 -50.438 1 83.19 755 ILE A C 1
ATOM 5910 O O . ILE A 1 755 ? 18.891 -41.938 -51.062 1 83.19 755 ILE A O 1
ATOM 5914 N N . SER A 1 756 ? 20.062 -41.312 -49.188 1 86.19 756 SER A N 1
ATOM 5915 C CA . SER A 1 756 ? 18.844 -40.906 -48.469 1 86.19 756 SER A CA 1
ATOM 5916 C C . SER A 1 756 ? 18.703 -39.406 -48.438 1 86.19 756 SER A C 1
ATOM 5918 O O . SER A 1 756 ? 19.703 -38.688 -48.344 1 86.19 756 SER A O 1
ATOM 5920 N N . ASN A 1 757 ? 17.406 -38.969 -48.562 1 84.69 757 ASN A N 1
ATOM 5921 C CA . ASN A 1 757 ? 17.047 -37.562 -48.375 1 84.69 757 ASN A CA 1
ATOM 5922 C C . ASN A 1 757 ? 17.25 -37.094 -46.938 1 84.69 757 ASN A C 1
ATOM 5924 O O . ASN A 1 757 ? 16.641 -37.656 -46.031 1 84.69 757 ASN A O 1
ATOM 5928 N N . GLY A 1 758 ? 17.969 -36.125 -46.75 1 86.12 758 GLY A N 1
ATOM 5929 C CA . GLY A 1 758 ? 18.359 -35.656 -45.406 1 86.12 758 GLY A CA 1
ATOM 5930 C C . GLY A 1 758 ? 17.188 -35.188 -44.562 1 86.12 758 GLY A C 1
ATOM 5931 O O . GLY A 1 758 ? 17.266 -35.156 -43.344 1 86.12 758 GLY A O 1
ATOM 5932 N N . LEU A 1 759 ? 16.031 -34.844 -45.125 1 88.19 759 LEU A N 1
ATOM 5933 C CA . LEU A 1 759 ? 14.867 -34.375 -44.406 1 88.19 759 LEU A CA 1
ATOM 5934 C C . LEU A 1 759 ? 13.922 -35.531 -44.094 1 88.19 759 LEU A C 1
ATOM 5936 O O . LEU A 1 759 ? 12.906 -35.344 -43.406 1 88.19 759 LEU A O 1
ATOM 5940 N N . ALA A 1 760 ? 14.242 -36.781 -44.562 1 86.81 760 ALA A N 1
ATOM 5941 C CA . ALA A 1 760 ? 13.344 -37.906 -44.406 1 86.81 760 ALA A CA 1
ATOM 5942 C C . ALA A 1 760 ? 13.992 -39 -43.562 1 86.81 760 ALA A C 1
ATOM 5944 O O . ALA A 1 760 ? 13.617 -40.188 -43.688 1 86.81 760 ALA A O 1
ATOM 5945 N N . THR A 1 761 ? 14.906 -38.625 -42.781 1 87.12 761 THR A N 1
ATOM 5946 C CA . THR A 1 761 ? 15.656 -39.625 -42.031 1 87.12 761 THR A CA 1
ATOM 5947 C C . THR A 1 761 ? 14.75 -40.375 -41.062 1 87.12 761 THR A C 1
ATOM 5949 O O . THR A 1 761 ? 14.93 -41.562 -40.844 1 87.12 761 THR A O 1
ATOM 5952 N N . THR A 1 762 ? 13.758 -39.719 -40.469 1 88.94 762 THR A N 1
ATOM 5953 C CA . THR A 1 762 ? 12.844 -40.344 -39.531 1 88.94 762 THR A CA 1
ATOM 5954 C C . THR A 1 762 ? 12.008 -41.438 -40.219 1 88.94 762 THR A C 1
ATOM 5956 O O . THR A 1 762 ? 11.617 -42.406 -39.562 1 88.94 762 THR A O 1
ATOM 5959 N N . GLN A 1 763 ? 11.758 -41.281 -41.531 1 86.75 763 GLN A N 1
ATOM 5960 C CA . GLN A 1 763 ? 10.961 -42.219 -42.312 1 86.75 763 GLN A CA 1
ATOM 5961 C C . GLN A 1 763 ? 11.789 -43.438 -42.688 1 86.75 763 GLN A C 1
ATOM 5963 O O . GLN A 1 763 ? 11.234 -44.531 -42.906 1 86.75 763 GLN A O 1
ATOM 5968 N N . ILE A 1 764 ? 13.086 -43.25 -42.75 1 85.62 764 ILE A N 1
ATOM 5969 C CA . ILE A 1 764 ? 13.969 -44.344 -43.125 1 85.62 764 ILE A CA 1
ATOM 5970 C C . ILE A 1 764 ? 14.32 -45.188 -41.875 1 85.62 764 ILE A C 1
ATOM 5972 O O . ILE A 1 764 ? 14.125 -46.406 -41.875 1 85.62 764 ILE A O 1
ATOM 5976 N N . ASN A 1 765 ? 14.797 -44.531 -40.906 1 90.06 765 ASN A N 1
ATOM 5977 C CA . ASN A 1 765 ? 15.188 -45.156 -39.656 1 90.06 765 ASN A CA 1
ATOM 5978 C C . ASN A 1 765 ? 15.125 -44.156 -38.5 1 90.06 765 ASN A C 1
ATOM 5980 O O . ASN A 1 765 ? 16.031 -43.344 -38.312 1 90.06 765 ASN A O 1
ATOM 5984 N N . ASN A 1 766 ? 14.195 -44.406 -37.688 1 90.94 766 ASN A N 1
ATOM 5985 C CA . ASN A 1 766 ? 13.961 -43.438 -36.594 1 90.94 766 ASN A CA 1
ATOM 5986 C C . ASN A 1 766 ? 15.102 -43.469 -35.594 1 90.94 766 ASN A C 1
ATOM 5988 O O . ASN A 1 766 ? 15.477 -42.438 -35.031 1 90.94 766 ASN A O 1
ATOM 5992 N N . LYS A 1 767 ? 15.602 -44.562 -35.281 1 93.06 767 LYS A N 1
ATOM 5993 C CA . LYS A 1 767 ? 16.688 -44.719 -34.281 1 93.06 767 LYS A CA 1
ATOM 5994 C C . LYS A 1 767 ? 17.953 -44.031 -34.812 1 93.06 767 LYS A C 1
ATOM 5996 O O . LYS A 1 767 ? 18.734 -43.469 -34.031 1 93.06 767 LYS A O 1
ATOM 6001 N N . ALA A 1 768 ? 18.156 -44.062 -36.062 1 91.44 768 ALA A N 1
ATOM 6002 C CA . ALA A 1 768 ? 19.281 -43.375 -36.656 1 91.44 768 ALA A CA 1
ATOM 6003 C C . ALA A 1 768 ? 19.047 -41.844 -36.656 1 91.44 768 ALA A C 1
ATOM 6005 O O . ALA A 1 768 ? 19.969 -41.062 -36.406 1 91.44 768 ALA A O 1
ATOM 6006 N N . ALA A 1 769 ? 17.844 -41.562 -36.906 1 92.12 769 ALA A N 1
ATOM 6007 C CA . ALA A 1 769 ? 17.469 -40.125 -36.938 1 92.12 769 ALA A CA 1
ATOM 6008 C C . ALA A 1 769 ? 17.688 -39.5 -35.594 1 92.12 769 ALA A C 1
ATOM 6010 O O . ALA A 1 769 ? 18.125 -38.344 -35.5 1 92.12 769 ALA A O 1
ATOM 6011 N N . THR A 1 770 ? 17.469 -40.219 -34.5 1 93 770 THR A N 1
ATOM 6012 C CA . THR A 1 770 ? 17.578 -39.656 -33.125 1 93 770 THR A CA 1
ATOM 6013 C C . THR A 1 770 ? 18.984 -39.812 -32.594 1 93 770 THR A C 1
ATOM 6015 O O . THR A 1 770 ? 19.297 -39.344 -31.5 1 93 770 THR A O 1
ATOM 6018 N N . GLY A 1 771 ? 19.844 -40.438 -33.344 1 91.69 771 GLY A N 1
ATOM 6019 C CA . GLY A 1 771 ? 21.234 -40.625 -32.938 1 91.69 771 GLY A CA 1
ATOM 6020 C C . GLY A 1 771 ? 21.469 -41.875 -32.125 1 91.69 771 GLY A C 1
ATOM 6021 O O . GLY A 1 771 ? 22.562 -42.094 -31.578 1 91.69 771 GLY A O 1
ATOM 6022 N N . GLU A 1 772 ? 20.453 -42.719 -31.969 1 93 772 GLU A N 1
ATOM 6023 C CA . GLU A 1 772 ? 20.547 -43.938 -31.188 1 93 772 GLU A CA 1
ATOM 6024 C C . GLU A 1 772 ? 21.391 -45 -31.922 1 93 772 GLU A C 1
ATOM 6026 O O . GLU A 1 772 ? 22.047 -45.812 -31.281 1 93 772 GLU A O 1
ATOM 6031 N N . GLU A 1 773 ? 21.344 -44.906 -33.312 1 93.12 773 GLU A N 1
ATOM 6032 C CA . GLU A 1 773 ? 22.125 -45.781 -34.156 1 93.12 773 GLU A CA 1
ATOM 6033 C C . GLU A 1 773 ? 22.844 -45 -35.25 1 93.12 773 GLU A C 1
ATOM 6035 O O . GLU A 1 773 ? 22.453 -43.875 -35.594 1 93.12 773 GLU A O 1
ATOM 6040 N N . VAL A 1 774 ? 23.891 -45.562 -35.719 1 90.75 774 VAL A N 1
ATOM 6041 C CA . VAL A 1 774 ? 24.625 -44.938 -36.812 1 90.75 774 VAL A CA 1
ATOM 6042 C C . VAL A 1 774 ? 23.906 -45.188 -38.125 1 90.75 774 VAL A C 1
ATOM 6044 O O . VAL A 1 774 ? 23.531 -46.312 -38.438 1 90.75 774 VAL A O 1
ATOM 6047 N N . PRO A 1 775 ? 23.703 -44.156 -38.875 1 88 775 PRO A N 1
ATOM 6048 C CA . PRO A 1 775 ? 23.047 -44.375 -40.188 1 88 775 PRO A CA 1
ATOM 6049 C C . PRO A 1 775 ? 23.844 -45.312 -41.094 1 88 775 PRO A C 1
ATOM 6051 O O . PRO A 1 775 ? 25.078 -45.25 -41.125 1 88 775 PRO A O 1
ATOM 6054 N N . ARG A 1 776 ? 23.156 -46.125 -41.875 1 82.31 776 ARG A N 1
ATOM 6055 C CA . ARG A 1 776 ? 23.781 -47.125 -42.75 1 82.31 776 ARG A CA 1
ATOM 6056 C C . ARG A 1 776 ? 23.797 -46.688 -44.188 1 82.31 776 ARG A C 1
ATOM 6058 O O . ARG A 1 776 ? 24.469 -47.281 -45.031 1 82.31 776 ARG A O 1
ATOM 6065 N N . THR A 1 777 ? 23.047 -45.625 -44.438 1 82.06 777 THR A N 1
ATOM 6066 C CA . THR A 1 777 ? 22.984 -45.094 -45.812 1 82.06 777 THR A CA 1
ATOM 6067 C C . THR A 1 777 ? 23.641 -43.719 -45.875 1 82.06 777 THR A C 1
ATOM 6069 O O . THR A 1 777 ? 23.859 -43.094 -44.844 1 82.06 777 THR A O 1
ATOM 6072 N N . ILE A 1 778 ? 23.984 -43.375 -47.125 1 80.69 778 ILE A N 1
ATOM 6073 C CA . ILE A 1 778 ? 24.516 -42.062 -47.344 1 80.69 778 ILE A CA 1
ATOM 6074 C C . ILE A 1 778 ? 23.391 -41.031 -47.281 1 80.69 778 ILE A C 1
ATOM 6076 O O . ILE A 1 778 ? 22.391 -41.156 -48 1 80.69 778 ILE A O 1
ATOM 6080 N N . ILE A 1 779 ? 23.547 -40.031 -46.438 1 85.75 779 ILE A N 1
ATOM 6081 C CA . ILE A 1 779 ? 22.516 -39 -46.281 1 85.75 779 ILE A CA 1
ATOM 6082 C C . ILE A 1 779 ? 22.984 -37.719 -46.938 1 85.75 779 ILE A C 1
ATOM 6084 O O . ILE A 1 779 ? 24.109 -37.25 -46.688 1 85.75 779 ILE A O 1
ATOM 6088 N N . VAL A 1 780 ? 22.141 -37.188 -47.781 1 82.81 780 VAL A N 1
ATOM 6089 C CA . VAL A 1 780 ? 22.5 -35.969 -48.469 1 82.81 780 VAL A CA 1
ATOM 6090 C C . VAL A 1 780 ? 21.672 -34.812 -47.938 1 82.81 780 VAL A C 1
ATOM 6092 O O . VAL A 1 780 ? 20.453 -34.906 -47.812 1 82.81 780 VAL A O 1
ATOM 6095 N N . THR A 1 781 ? 22.297 -33.75 -47.5 1 87.19 781 THR A N 1
ATOM 6096 C CA . THR A 1 781 ? 21.672 -32.531 -47.062 1 87.19 781 THR A CA 1
ATOM 6097 C C . THR A 1 781 ? 22.25 -31.328 -47.812 1 87.19 781 THR A C 1
ATOM 6099 O O . THR A 1 781 ? 23.453 -31.234 -48.031 1 87.19 781 THR A O 1
ATOM 6102 N N . THR A 1 782 ? 21.312 -30.406 -48.281 1 87 782 THR A N 1
ATOM 6103 C CA . THR A 1 782 ? 21.734 -29.234 -49.031 1 87 782 THR A CA 1
ATOM 6104 C C . THR A 1 782 ? 21.141 -27.969 -48.438 1 87 782 THR A C 1
ATOM 6106 O O . THR A 1 782 ? 20.172 -28.016 -47.688 1 87 782 THR A O 1
ATOM 6109 N N . ARG A 1 783 ? 21.734 -26.812 -48.719 1 92.06 783 ARG A N 1
ATOM 6110 C CA . ARG A 1 783 ? 21.266 -25.516 -48.25 1 92.06 783 ARG A CA 1
ATOM 6111 C C . ARG A 1 783 ? 19.859 -25.234 -48.75 1 92.06 783 ARG A C 1
ATOM 6113 O O . ARG A 1 783 ? 19.047 -24.641 -48.031 1 92.06 783 ARG A O 1
ATOM 6120 N N . SER A 1 784 ? 19.516 -25.641 -49.938 1 87.38 784 SER A N 1
ATOM 6121 C CA . SER A 1 784 ? 18.203 -25.391 -50.562 1 87.38 784 SER A CA 1
ATOM 6122 C C . SER A 1 784 ? 17.094 -26.031 -49.719 1 87.38 784 SER A C 1
ATOM 6124 O O . SER A 1 784 ? 15.977 -25.5 -49.656 1 87.38 784 SER A O 1
ATOM 6126 N N . GLN A 1 785 ? 17.359 -27.109 -49.094 1 88.75 785 GLN A N 1
ATOM 6127 C CA . GLN A 1 785 ? 16.375 -27.812 -48.281 1 88.75 785 GLN A CA 1
ATOM 6128 C C . GLN A 1 785 ? 15.945 -26.984 -47.062 1 88.75 785 GLN A C 1
ATOM 6130 O O . GLN A 1 785 ? 14.859 -27.188 -46.531 1 88.75 785 GLN A O 1
ATOM 6135 N N . TYR A 1 786 ? 16.797 -26.078 -46.688 1 93.75 786 TYR A N 1
ATOM 6136 C CA . TYR A 1 786 ? 16.516 -25.25 -45.531 1 93.75 786 TYR A CA 1
ATOM 6137 C C . TYR A 1 786 ? 16.281 -23.797 -45.906 1 93.75 786 TYR A C 1
ATOM 6139 O O . TYR A 1 786 ? 16.297 -22.906 -45.062 1 93.75 786 TYR A O 1
ATOM 6147 N N . GLY A 1 787 ? 16.172 -23.531 -47.25 1 91.31 787 GLY A N 1
ATOM 6148 C CA . GLY A 1 787 ? 15.914 -22.172 -47.75 1 91.31 787 GLY A CA 1
ATOM 6149 C C . GLY A 1 787 ? 17.109 -21.25 -47.594 1 91.31 787 GLY A C 1
ATOM 6150 O O . GLY A 1 787 ? 16.953 -20.031 -47.469 1 91.31 787 GLY A O 1
ATOM 6151 N N . LEU A 1 788 ? 18.297 -21.844 -47.5 1 95.25 788 LEU A N 1
ATOM 6152 C CA . LEU A 1 788 ? 19.531 -21.062 -47.375 1 95.25 788 LEU A CA 1
ATOM 6153 C C . LEU A 1 788 ? 20.109 -20.719 -48.719 1 95.25 788 LEU A C 1
ATOM 6155 O O . LEU A 1 788 ? 20.016 -21.516 -49.656 1 95.25 788 LEU A O 1
ATOM 6159 N N . PRO A 1 789 ? 20.703 -19.578 -48.844 1 95.06 789 PRO A N 1
ATOM 6160 C CA . PRO A 1 789 ? 21.344 -19.234 -50.094 1 95.06 789 PRO A CA 1
ATOM 6161 C C . PRO A 1 789 ? 22.609 -20.031 -50.344 1 95.06 789 PRO A C 1
ATOM 6163 O O . PRO A 1 789 ? 23.359 -20.328 -49.406 1 95.06 789 PRO A O 1
ATOM 6166 N N . GLU A 1 790 ? 22.969 -20.281 -51.625 1 90.31 790 GLU A N 1
ATOM 6167 C CA . GLU A 1 790 ? 24.125 -21.094 -52 1 90.31 790 GLU A CA 1
ATOM 6168 C C . GLU A 1 790 ? 25.391 -20.25 -52.094 1 90.31 790 GLU A C 1
ATOM 6170 O O . GLU A 1 790 ? 26.484 -20.734 -51.844 1 90.31 790 GLU A O 1
ATOM 6175 N N . ASP A 1 791 ? 25.172 -19.016 -52.438 1 91.31 791 ASP A N 1
ATOM 6176 C CA . ASP A 1 791 ? 26.328 -18.172 -52.75 1 91.31 791 ASP A CA 1
ATOM 6177 C C . ASP A 1 791 ? 26.562 -17.125 -51.656 1 91.31 791 ASP A C 1
ATOM 6179 O O . ASP A 1 791 ? 27.219 -16.109 -51.906 1 91.31 791 ASP A O 1
ATOM 6183 N N . ALA A 1 792 ? 26 -17.344 -50.5 1 96.06 792 ALA A N 1
ATOM 6184 C CA . ALA A 1 792 ? 26.156 -16.375 -49.406 1 96.06 792 ALA A CA 1
ATOM 6185 C C . ALA A 1 792 ? 26.781 -17.016 -48.188 1 96.06 792 ALA A C 1
ATOM 6187 O O . ALA A 1 792 ? 26.766 -18.234 -48.031 1 96.06 792 ALA A O 1
ATOM 6188 N N . ILE A 1 793 ? 27.391 -16.125 -47.344 1 97.75 793 ILE A N 1
ATOM 6189 C CA . ILE A 1 793 ? 27.891 -16.594 -46.031 1 97.75 793 ILE A CA 1
ATOM 6190 C C . ILE A 1 793 ? 26.719 -16.875 -45.094 1 97.75 793 ILE A C 1
ATOM 6192 O O . ILE A 1 793 ? 25.844 -16.031 -44.938 1 97.75 793 ILE A O 1
ATOM 6196 N N . VAL A 1 794 ? 26.656 -18.062 -44.531 1 98.06 794 VAL A N 1
ATOM 6197 C CA . VAL A 1 794 ? 25.578 -18.438 -43.625 1 98.06 794 VAL A CA 1
ATOM 6198 C C . VAL A 1 794 ? 26.094 -18.469 -42.188 1 98.06 794 VAL A C 1
ATOM 6200 O O . VAL A 1 794 ? 26.844 -19.359 -41.812 1 98.06 794 VAL A O 1
ATOM 6203 N N . TYR A 1 795 ? 25.781 -17.453 -41.5 1 98.56 795 TYR A N 1
ATOM 6204 C CA . TYR A 1 795 ? 25.984 -17.5 -40.062 1 98.56 795 TYR A CA 1
ATOM 6205 C C . TYR A 1 795 ? 24.859 -18.281 -39.375 1 98.56 795 TYR A C 1
ATOM 6207 O O . TYR A 1 795 ? 23.703 -18.188 -39.781 1 98.56 795 TYR A O 1
ATOM 6215 N N . CYS A 1 796 ? 25.172 -19.078 -38.312 1 98.19 796 CYS A N 1
ATOM 6216 C CA . CYS A 1 796 ? 24.094 -19.828 -37.688 1 98.19 796 CYS A CA 1
ATOM 6217 C C . CYS A 1 796 ? 24.172 -19.734 -36.156 1 98.19 796 CYS A C 1
ATOM 6219 O O . CYS A 1 796 ? 25.219 -19.375 -35.625 1 98.19 796 CYS A O 1
ATOM 6221 N N . ASN A 1 797 ? 23.094 -19.953 -35.5 1 98.12 797 ASN A N 1
ATOM 6222 C CA . ASN A 1 797 ? 22.938 -20.172 -34.062 1 98.12 797 ASN A CA 1
ATOM 6223 C C . ASN A 1 797 ? 21.719 -21.047 -33.781 1 98.12 797 ASN A C 1
ATOM 6225 O O . ASN A 1 797 ? 20.594 -20.609 -33.969 1 98.12 797 ASN A O 1
ATOM 6229 N N . PHE A 1 798 ? 21.922 -22.203 -33.25 1 97.44 798 PHE A N 1
ATOM 6230 C CA . PHE A 1 798 ? 20.828 -23.141 -33.062 1 97.44 798 PHE A CA 1
ATOM 6231 C C . PHE A 1 798 ? 20.469 -23.25 -31.578 1 97.44 798 PHE A C 1
ATOM 6233 O O . PHE A 1 798 ? 19.953 -24.281 -31.141 1 97.44 798 PHE A O 1
ATOM 6240 N N . ASN A 1 799 ? 20.828 -22.312 -30.797 1 96.25 799 ASN A N 1
ATOM 6241 C CA . ASN A 1 799 ? 20.391 -22.25 -29.406 1 96.25 799 ASN A CA 1
ATOM 6242 C C . ASN A 1 799 ? 18.906 -21.875 -29.297 1 96.25 799 ASN A C 1
ATOM 6244 O O . ASN A 1 799 ? 18.328 -21.312 -30.234 1 96.25 799 ASN A O 1
ATOM 6248 N N . GLN A 1 800 ? 18.328 -22.219 -28.141 1 95.38 800 GLN A N 1
ATOM 6249 C CA . GLN A 1 800 ? 16.984 -21.719 -27.844 1 95.38 800 GLN A CA 1
ATOM 6250 C C . GLN A 1 800 ? 16.969 -20.203 -27.766 1 95.38 800 GLN A C 1
ATOM 6252 O O . GLN A 1 800 ? 17.953 -19.578 -27.359 1 95.38 800 GLN A O 1
ATOM 6257 N N . LEU A 1 801 ? 15.836 -19.641 -28.047 1 96.44 801 LEU A N 1
ATOM 6258 C CA . LEU A 1 801 ? 15.742 -18.188 -28.219 1 96.44 801 LEU A CA 1
ATOM 6259 C C . LEU A 1 801 ? 15.977 -17.469 -26.906 1 96.44 801 LEU A C 1
ATOM 6261 O O . LEU A 1 801 ? 16.406 -16.312 -26.891 1 96.44 801 LEU A O 1
ATOM 6265 N N . TYR A 1 802 ? 15.695 -18.125 -25.734 1 95.5 802 TYR A N 1
ATOM 6266 C CA . TYR A 1 802 ? 15.812 -17.438 -24.453 1 95.5 802 TYR A CA 1
ATOM 6267 C C . TYR A 1 802 ? 17.25 -17.047 -24.188 1 95.5 802 TYR A C 1
ATOM 6269 O O . TYR A 1 802 ? 17.516 -16.203 -23.312 1 95.5 802 TYR A O 1
ATOM 6277 N N . LYS A 1 803 ? 18.219 -17.594 -24.953 1 96.31 803 LYS A N 1
ATOM 6278 C CA . LYS A 1 803 ? 19.625 -17.297 -24.75 1 96.31 803 LYS A CA 1
ATOM 6279 C C . LYS A 1 803 ? 20.031 -16.016 -25.469 1 96.31 803 LYS A C 1
ATOM 6281 O O . LYS A 1 803 ? 21.109 -15.469 -25.234 1 96.31 803 LYS A O 1
ATOM 6286 N N . ILE A 1 804 ? 19.125 -15.484 -26.281 1 97.06 804 ILE A N 1
ATOM 6287 C CA . ILE A 1 804 ? 19.422 -14.289 -27.062 1 97.06 804 ILE A CA 1
ATOM 6288 C C . ILE A 1 804 ? 18.922 -13.055 -26.328 1 97.06 804 ILE A C 1
ATOM 6290 O O . ILE A 1 804 ? 17.719 -12.953 -26.031 1 97.06 804 ILE A O 1
ATOM 6294 N N . ASP A 1 805 ? 19.75 -12.117 -26.031 1 95.5 805 ASP A N 1
ATOM 6295 C CA . ASP A 1 805 ? 19.359 -10.844 -25.438 1 95.5 805 ASP A CA 1
ATOM 6296 C C . ASP A 1 805 ? 19.5 -9.703 -26.453 1 95.5 805 ASP A C 1
ATOM 6298 O O . ASP A 1 805 ? 20.047 -9.898 -27.531 1 95.5 805 ASP A O 1
ATOM 6302 N N . PRO A 1 806 ? 19 -8.5 -26.172 1 96.12 806 PRO A N 1
ATOM 6303 C CA . PRO A 1 806 ? 19.031 -7.395 -27.141 1 96.12 806 PRO A CA 1
ATOM 6304 C C . PRO A 1 806 ? 20.453 -7.059 -27.594 1 96.12 806 PRO A C 1
ATOM 6306 O O . PRO A 1 806 ? 20.672 -6.781 -28.781 1 96.12 806 PRO A O 1
ATOM 6309 N N . SER A 1 807 ? 21.406 -7.152 -26.734 1 95.88 807 SER A N 1
ATOM 6310 C CA . SER A 1 807 ? 22.781 -6.836 -27.094 1 95.88 807 SER A CA 1
ATOM 6311 C C . SER A 1 807 ? 23.344 -7.852 -28.078 1 95.88 807 SER A C 1
ATOM 6313 O O . SER A 1 807 ? 24.109 -7.488 -28.984 1 95.88 807 SER A O 1
ATOM 6315 N N . THR A 1 808 ? 23.016 -9.133 -27.938 1 97.69 808 THR A N 1
ATOM 6316 C CA . THR A 1 808 ? 23.484 -10.18 -28.828 1 97.69 808 THR A CA 1
ATOM 6317 C C . THR A 1 808 ? 22.906 -9.992 -30.234 1 97.69 808 THR A C 1
ATOM 6319 O O . THR A 1 808 ? 23.625 -10.07 -31.234 1 97.69 808 THR A O 1
ATOM 6322 N N . LEU A 1 809 ? 21.625 -9.711 -30.25 1 97.81 809 LEU A N 1
ATOM 6323 C CA . LEU A 1 809 ? 21 -9.508 -31.562 1 97.81 809 LEU A CA 1
ATOM 6324 C C . LEU A 1 809 ? 21.594 -8.273 -32.25 1 97.81 809 LEU A C 1
ATOM 6326 O O . LEU A 1 809 ? 21.75 -8.25 -33.469 1 97.81 809 LEU A O 1
ATOM 6330 N N . GLN A 1 810 ? 21.906 -7.297 -31.5 1 97.19 810 GLN A N 1
ATOM 6331 C CA . GLN A 1 810 ? 22.516 -6.09 -32.031 1 97.19 810 GLN A CA 1
ATOM 6332 C C . GLN A 1 810 ? 23.891 -6.402 -32.656 1 97.19 810 GLN A C 1
ATOM 6334 O O . GLN A 1 810 ? 24.219 -5.898 -33.719 1 97.19 810 GLN A O 1
ATOM 6339 N N . MET A 1 811 ? 24.688 -7.18 -32 1 98 811 MET A N 1
ATOM 6340 C CA . MET A 1 811 ? 25.969 -7.598 -32.531 1 98 811 MET A CA 1
ATOM 6341 C C . MET A 1 811 ? 25.797 -8.359 -33.844 1 98 811 MET A C 1
ATOM 6343 O O . MET A 1 811 ? 26.531 -8.141 -34.812 1 98 811 MET A O 1
ATOM 6347 N N . TRP A 1 812 ? 24.859 -9.25 -33.875 1 98.5 812 TRP A N 1
ATOM 6348 C CA . TRP A 1 812 ? 24.609 -10.039 -35.062 1 98.5 812 TRP A CA 1
ATOM 6349 C C . TRP A 1 812 ? 24.141 -9.164 -36.219 1 98.5 812 TRP A C 1
ATOM 6351 O O . TRP A 1 812 ? 24.562 -9.352 -37.375 1 98.5 812 TRP A O 1
ATOM 6361 N N . ALA A 1 813 ? 23.281 -8.219 -35.875 1 97.75 813 ALA A N 1
ATOM 6362 C CA . ALA A 1 813 ? 22.844 -7.27 -36.906 1 97.75 813 ALA A CA 1
ATOM 6363 C C . ALA A 1 813 ? 24.016 -6.477 -37.469 1 97.75 813 ALA A C 1
ATOM 6365 O O . ALA A 1 813 ? 24.109 -6.258 -38.688 1 97.75 813 ALA A O 1
ATOM 6366 N N . ASN A 1 814 ? 24.891 -6.043 -36.594 1 98.06 814 ASN A N 1
ATOM 6367 C CA . ASN A 1 814 ? 26.078 -5.316 -37.031 1 98.06 814 ASN A CA 1
ATOM 6368 C C . ASN A 1 814 ? 26.953 -6.164 -37.938 1 98.06 814 ASN A C 1
ATOM 6370 O O . ASN A 1 814 ? 27.516 -5.656 -38.906 1 98.06 814 ASN A O 1
ATOM 6374 N N . ILE A 1 815 ? 27.125 -7.395 -37.688 1 98.56 815 ILE A N 1
ATOM 6375 C CA . ILE A 1 815 ? 27.938 -8.32 -38.469 1 98.56 815 ILE A CA 1
ATOM 6376 C C . ILE A 1 815 ? 27.328 -8.461 -39.875 1 98.56 815 ILE A C 1
ATOM 6378 O O . ILE A 1 815 ? 28.047 -8.375 -40.875 1 98.56 815 ILE A O 1
ATOM 6382 N N . LEU A 1 816 ? 26.016 -8.68 -39.906 1 98.19 816 LEU A N 1
ATOM 6383 C CA . LEU A 1 816 ? 25.328 -8.883 -41.188 1 98.19 816 LEU A CA 1
ATOM 6384 C C . LEU A 1 816 ? 25.406 -7.621 -42.031 1 98.19 816 LEU A C 1
ATOM 6386 O O . LEU A 1 816 ? 25.484 -7.703 -43.25 1 98.19 816 LEU A O 1
ATOM 6390 N N . LYS A 1 817 ? 25.406 -6.484 -41.406 1 97.38 817 LYS A N 1
ATOM 6391 C CA . LYS A 1 817 ? 25.531 -5.227 -42.156 1 97.38 817 LYS A CA 1
ATOM 6392 C C . LYS A 1 817 ? 26.938 -5.07 -42.719 1 97.38 817 LYS A C 1
ATOM 6394 O O . LYS A 1 817 ? 27.094 -4.535 -43.844 1 97.38 817 LYS A O 1
ATOM 6399 N N . ARG A 1 818 ? 27.906 -5.578 -42 1 97.75 818 ARG A N 1
ATOM 6400 C CA . ARG A 1 818 ? 29.297 -5.465 -42.438 1 97.75 818 ARG A CA 1
ATOM 6401 C C . ARG A 1 818 ? 29.656 -6.566 -43.438 1 97.75 818 ARG A C 1
ATOM 6403 O O . ARG A 1 818 ? 30.656 -6.469 -44.125 1 97.75 818 ARG A O 1
ATOM 6410 N N . VAL A 1 819 ? 28.812 -7.633 -43.5 1 98 819 VAL A N 1
ATOM 6411 C CA . VAL A 1 819 ? 28.922 -8.695 -44.5 1 98 819 VAL A CA 1
ATOM 6412 C C . VAL A 1 819 ? 27.656 -8.758 -45.344 1 98 819 VAL A C 1
ATOM 6414 O O . VAL A 1 819 ? 26.797 -9.602 -45.094 1 98 819 VAL A O 1
ATOM 6417 N N . PRO A 1 820 ? 27.594 -8.008 -46.375 1 93.19 820 PRO A N 1
ATOM 6418 C CA . PRO A 1 820 ? 26.312 -7.773 -47.062 1 93.19 820 PRO A CA 1
ATOM 6419 C C . PRO A 1 820 ? 25.734 -9.047 -47.656 1 93.19 820 PRO A C 1
ATOM 6421 O O . PRO A 1 820 ? 24.516 -9.25 -47.656 1 93.19 820 PRO A O 1
ATOM 6424 N N . ASN A 1 821 ? 26.562 -9.914 -48.219 1 95.56 821 ASN A N 1
ATOM 6425 C CA . ASN A 1 821 ? 26.047 -11.156 -48.812 1 95.56 821 ASN A CA 1
ATOM 6426 C C . ASN A 1 821 ? 26.047 -12.297 -47.812 1 95.56 821 ASN A C 1
ATOM 6428 O O . ASN A 1 821 ? 26.75 -13.289 -48 1 95.56 821 ASN A O 1
ATOM 6432 N N . SER A 1 822 ? 25.281 -12.109 -46.75 1 97.81 822 SER A N 1
ATOM 6433 C CA . SER A 1 822 ? 25.219 -13.102 -45.688 1 97.81 822 SER A CA 1
ATOM 6434 C C . SER A 1 822 ? 23.812 -13.219 -45.094 1 97.81 822 SER A C 1
ATOM 6436 O O . SER A 1 822 ? 22.984 -12.344 -45.312 1 97.81 822 SER A O 1
ATOM 6438 N N . VAL A 1 823 ? 23.484 -14.352 -44.406 1 98.12 823 VAL A N 1
ATOM 6439 C CA . VAL A 1 823 ? 22.219 -14.562 -43.719 1 98.12 823 VAL A CA 1
ATOM 6440 C C . VAL A 1 823 ? 22.484 -15.125 -42.312 1 98.12 823 VAL A C 1
ATOM 6442 O O . VAL A 1 823 ? 23.578 -15.633 -42.031 1 98.12 823 VAL A O 1
ATOM 6445 N N . LEU A 1 824 ? 21.562 -14.891 -41.5 1 98.31 824 LEU A N 1
ATOM 6446 C CA . LEU A 1 824 ? 21.578 -15.477 -40.156 1 98.31 824 LEU A CA 1
ATOM 6447 C C . LEU A 1 824 ? 20.547 -16.594 -40.031 1 98.31 824 LEU A C 1
ATOM 6449 O O . LEU A 1 824 ? 19.359 -16.375 -40.281 1 98.31 824 LEU A O 1
ATOM 6453 N N . TRP A 1 825 ? 21.047 -17.812 -39.75 1 98.44 825 TRP A N 1
ATOM 6454 C CA . TRP A 1 825 ? 20.219 -19.016 -39.656 1 98.44 825 TRP A CA 1
ATOM 6455 C C . TRP A 1 825 ? 19.984 -19.406 -38.219 1 98.44 825 TRP A C 1
ATOM 6457 O O . TRP A 1 825 ? 20.922 -19.797 -37.5 1 98.44 825 TRP A O 1
ATOM 6467 N N . LEU A 1 826 ? 18.688 -19.328 -37.75 1 98.06 826 LEU A N 1
ATOM 6468 C CA . LEU A 1 826 ? 18.359 -19.531 -36.344 1 98.06 826 LEU A CA 1
ATOM 6469 C C . LEU A 1 826 ? 17.422 -20.719 -36.156 1 98.06 826 LEU A C 1
ATOM 6471 O O . LEU A 1 826 ? 16.781 -21.156 -37.125 1 98.06 826 LEU A O 1
ATOM 6475 N N . LEU A 1 827 ? 17.359 -21.203 -34.906 1 97.44 827 LEU A N 1
ATOM 6476 C CA . LEU A 1 827 ? 16.438 -22.266 -34.531 1 97.44 827 LEU A CA 1
ATOM 6477 C C . LEU A 1 827 ? 15.078 -21.703 -34.156 1 97.44 827 LEU A C 1
ATOM 6479 O O . LEU A 1 827 ? 15.008 -20.781 -33.344 1 97.44 827 LEU A O 1
ATOM 6483 N N . ARG A 1 828 ? 14.023 -22.266 -34.75 1 96.19 828 ARG A N 1
ATOM 6484 C CA . ARG A 1 828 ? 12.648 -21.891 -34.375 1 96.19 828 ARG A CA 1
ATOM 6485 C C . ARG A 1 828 ? 12.219 -22.578 -33.094 1 96.19 828 ARG A C 1
ATOM 6487 O O . ARG A 1 828 ? 11.539 -23.609 -33.125 1 96.19 828 ARG A O 1
ATOM 6494 N N . PHE A 1 829 ? 12.609 -22 -31.984 1 94.31 829 PHE A N 1
ATOM 6495 C CA . PHE A 1 829 ? 12.289 -22.609 -30.703 1 94.31 829 PHE A CA 1
ATOM 6496 C C . PHE A 1 829 ? 12.359 -21.578 -29.578 1 94.31 829 PHE A C 1
ATOM 6498 O O . PHE A 1 829 ? 13.445 -21.266 -29.078 1 94.31 829 PHE A O 1
ATOM 6505 N N . PRO A 1 830 ? 11.234 -21.078 -29.062 1 94.12 830 PRO A N 1
ATOM 6506 C CA . PRO A 1 830 ? 9.883 -21.406 -29.516 1 94.12 830 PRO A CA 1
ATOM 6507 C C . PRO A 1 830 ? 9.453 -20.578 -30.719 1 94.12 830 PRO A C 1
ATOM 6509 O O . PRO A 1 830 ? 9.992 -19.5 -30.953 1 94.12 830 PRO A O 1
ATOM 6512 N N . ALA A 1 831 ? 8.438 -21.062 -31.422 1 95.56 831 ALA A N 1
ATOM 6513 C CA . ALA A 1 831 ? 7.965 -20.422 -32.656 1 95.56 831 ALA A CA 1
ATOM 6514 C C . ALA A 1 831 ? 7.398 -19.031 -32.375 1 95.56 831 ALA A C 1
ATOM 6516 O O . ALA A 1 831 ? 7.523 -18.125 -33.188 1 95.56 831 ALA A O 1
ATOM 6517 N N . VAL A 1 832 ? 6.879 -18.859 -31.219 1 95.38 832 VAL A N 1
ATOM 6518 C CA . VAL A 1 832 ? 6.188 -17.625 -30.859 1 95.38 832 VAL A CA 1
ATOM 6519 C C . VAL A 1 832 ? 7.191 -16.484 -30.734 1 95.38 832 VAL A C 1
ATOM 6521 O O . VAL A 1 832 ? 6.816 -15.312 -30.781 1 95.38 832 VAL A O 1
ATOM 6524 N N . GLY A 1 833 ? 8.508 -16.766 -30.625 1 96.81 833 GLY A N 1
ATOM 6525 C CA . GLY A 1 833 ? 9.523 -15.742 -30.484 1 96.81 833 GLY A CA 1
ATOM 6526 C C . GLY A 1 833 ? 10.016 -15.195 -31.812 1 96.81 833 GLY A C 1
ATOM 6527 O O . GLY A 1 833 ? 10.633 -14.125 -31.859 1 96.81 833 GLY A O 1
ATOM 6528 N N . GLU A 1 834 ? 9.734 -15.867 -32.938 1 96.94 834 GLU A N 1
ATOM 6529 C CA . GLU A 1 834 ? 10.258 -15.539 -34.25 1 96.94 834 GLU A CA 1
ATOM 6530 C C . GLU A 1 834 ? 9.82 -14.141 -34.688 1 96.94 834 GLU A C 1
ATOM 6532 O O . GLU A 1 834 ? 10.648 -13.344 -35.125 1 96.94 834 GLU A O 1
ATOM 6537 N N . PRO A 1 835 ? 8.484 -13.789 -34.469 1 96.56 835 PRO A N 1
ATOM 6538 C CA . PRO A 1 835 ? 8.07 -12.453 -34.906 1 96.56 835 PRO A CA 1
ATOM 6539 C C . PRO A 1 835 ? 8.797 -11.336 -34.125 1 96.56 835 PRO A C 1
ATOM 6541 O O . PRO A 1 835 ? 9.078 -10.281 -34.719 1 96.56 835 PRO A O 1
ATOM 6544 N N . ASN A 1 836 ? 9.07 -11.602 -32.938 1 97.12 836 ASN A N 1
ATOM 6545 C CA . ASN A 1 836 ? 9.766 -10.586 -32.125 1 97.12 836 ASN A CA 1
ATOM 6546 C C . ASN A 1 836 ? 11.18 -10.352 -32.625 1 97.12 836 ASN A C 1
ATOM 6548 O O . ASN A 1 836 ? 11.617 -9.203 -32.75 1 97.12 836 ASN A O 1
ATOM 6552 N N . ILE A 1 837 ? 11.93 -11.43 -32.969 1 97.5 837 ILE A N 1
ATOM 6553 C CA . ILE A 1 837 ? 13.289 -11.32 -33.469 1 97.5 837 ILE A CA 1
ATOM 6554 C C . ILE A 1 837 ? 13.281 -10.594 -34.812 1 97.5 837 ILE A C 1
ATOM 6556 O O . ILE A 1 837 ? 14.109 -9.711 -35.062 1 97.5 837 ILE A O 1
ATOM 6560 N N . GLN A 1 838 ? 12.328 -10.977 -35.625 1 97 838 GLN A N 1
ATOM 6561 C CA . GLN A 1 838 ? 12.203 -10.352 -36.938 1 97 838 GLN A CA 1
ATOM 6562 C C . GLN A 1 838 ? 11.938 -8.852 -36.781 1 97 838 GLN A C 1
ATOM 6564 O O . GLN A 1 838 ? 12.547 -8.047 -37.5 1 97 838 GLN A O 1
ATOM 6569 N N . GLN A 1 839 ? 11.047 -8.5 -35.906 1 96.5 839 GLN A N 1
ATOM 6570 C CA . GLN A 1 839 ? 10.695 -7.098 -35.688 1 96.5 839 GLN A CA 1
ATOM 6571 C C . GLN A 1 839 ? 11.891 -6.301 -35.188 1 96.5 839 GLN A C 1
ATOM 6573 O O . GLN A 1 839 ? 12.164 -5.199 -35.656 1 96.5 839 GLN A O 1
ATOM 6578 N N . TYR A 1 840 ? 12.594 -6.809 -34.25 1 96.75 840 TYR A N 1
ATOM 6579 C CA . TYR A 1 840 ? 13.75 -6.113 -33.688 1 96.75 840 TYR A CA 1
ATOM 6580 C C . TYR A 1 840 ? 14.859 -5.98 -34.719 1 96.75 840 TYR A C 1
ATOM 6582 O O . TYR A 1 840 ? 15.523 -4.945 -34.812 1 96.75 840 TYR A O 1
ATOM 6590 N N . ALA A 1 841 ? 15.07 -7.027 -35.531 1 96.69 841 ALA A N 1
ATOM 6591 C CA . ALA A 1 841 ? 16.062 -6.977 -36.594 1 96.69 841 ALA A CA 1
ATOM 6592 C C . ALA A 1 841 ? 15.727 -5.891 -37.625 1 96.69 841 ALA A C 1
ATOM 6594 O O . ALA A 1 841 ? 16.609 -5.176 -38.094 1 96.69 841 ALA A O 1
ATOM 6595 N N . GLN A 1 842 ? 14.484 -5.836 -37.844 1 96.25 842 GLN A N 1
ATOM 6596 C CA . GLN A 1 842 ? 14.031 -4.797 -38.781 1 96.25 842 GLN A CA 1
ATOM 6597 C C . GLN A 1 842 ? 14.289 -3.404 -38.188 1 96.25 842 GLN A C 1
ATOM 6599 O O . GLN A 1 842 ? 14.727 -2.502 -38.906 1 96.25 842 GLN A O 1
ATOM 6604 N N . ASN A 1 843 ? 14.016 -3.281 -36.969 1 95.62 843 ASN A N 1
ATOM 6605 C CA . ASN A 1 843 ? 14.258 -2.014 -36.281 1 95.62 843 ASN A CA 1
ATOM 6606 C C . ASN A 1 843 ? 15.742 -1.655 -36.281 1 95.62 843 ASN A C 1
ATOM 6608 O O . ASN A 1 843 ? 16.094 -0.479 -36.188 1 95.62 843 ASN A O 1
ATOM 6612 N N . MET A 1 844 ? 16.578 -2.693 -36.375 1 95.94 844 MET A N 1
ATOM 6613 C CA . MET A 1 844 ? 18.016 -2.488 -36.375 1 95.94 844 MET A CA 1
ATOM 6614 C C . MET A 1 844 ? 18.531 -2.262 -37.781 1 95.94 844 MET A C 1
ATOM 6616 O O . MET A 1 844 ? 19.75 -2.109 -38 1 95.94 844 MET A O 1
ATOM 6620 N N . GLY A 1 845 ? 17.656 -2.34 -38.75 1 94 845 GLY A N 1
ATOM 6621 C CA . GLY A 1 845 ? 18 -1.985 -40.125 1 94 845 GLY A CA 1
ATOM 6622 C C . GLY A 1 845 ? 18.234 -3.191 -41.031 1 94 845 GLY A C 1
ATOM 6623 O O . GLY A 1 845 ? 18.812 -3.068 -42.094 1 94 845 GLY A O 1
ATOM 6624 N N . LEU A 1 846 ? 17.859 -4.383 -40.625 1 95.25 846 LEU A N 1
ATOM 6625 C CA . LEU A 1 846 ? 18.047 -5.59 -41.438 1 95.25 846 LEU A CA 1
ATOM 6626 C C . LEU A 1 846 ? 16.75 -5.984 -42.125 1 95.25 846 LEU A C 1
ATOM 6628 O O . LEU A 1 846 ? 15.688 -5.953 -41.531 1 95.25 846 LEU A O 1
ATOM 6632 N N . PRO A 1 847 ? 16.891 -6.254 -43.344 1 93.62 847 PRO A N 1
ATOM 6633 C CA . PRO A 1 847 ? 15.695 -6.781 -44 1 93.62 847 PRO A CA 1
ATOM 6634 C C . PRO A 1 847 ? 15.281 -8.148 -43.469 1 93.62 847 PRO A C 1
ATOM 6636 O O . PRO A 1 847 ? 16.109 -8.898 -42.969 1 93.62 847 PRO A O 1
ATOM 6639 N N . GLN A 1 848 ? 14.055 -8.555 -43.594 1 91.44 848 GLN A N 1
ATOM 6640 C CA . GLN A 1 848 ? 13.469 -9.766 -43 1 91.44 848 GLN A CA 1
ATOM 6641 C C . GLN A 1 848 ? 14.094 -11.023 -43.625 1 91.44 848 GLN A C 1
ATOM 6643 O O . GLN A 1 848 ? 14.211 -12.047 -42.938 1 91.44 848 GLN A O 1
ATOM 6648 N N . ASN A 1 849 ? 14.531 -10.891 -44.844 1 93.31 849 ASN A N 1
ATOM 6649 C CA . ASN A 1 849 ? 15.031 -12.07 -45.531 1 93.31 849 ASN A CA 1
ATOM 6650 C C . ASN A 1 849 ? 16.453 -12.43 -45.094 1 93.31 849 ASN A C 1
ATOM 6652 O O . ASN A 1 849 ? 16.969 -13.484 -45.469 1 93.31 849 ASN A O 1
ATOM 6656 N N . ARG A 1 850 ? 17.031 -11.641 -44.312 1 96.38 850 ARG A N 1
ATOM 6657 C CA . ARG A 1 850 ? 18.391 -11.883 -43.844 1 96.38 850 ARG A CA 1
ATOM 6658 C C . ARG A 1 850 ? 18.406 -12.844 -42.656 1 96.38 850 ARG A C 1
ATOM 6660 O O . ARG A 1 850 ? 19.453 -13.367 -42.281 1 96.38 850 ARG A O 1
ATOM 6667 N N . ILE A 1 851 ? 17.266 -13.109 -42.062 1 97.56 851 ILE A N 1
ATOM 6668 C CA . ILE A 1 851 ? 17.156 -14.055 -40.938 1 97.56 851 ILE A CA 1
ATOM 6669 C C . ILE A 1 851 ? 16.266 -15.219 -41.344 1 97.56 851 ILE A C 1
ATOM 6671 O O . ILE A 1 851 ? 15.109 -15.016 -41.75 1 97.56 851 ILE A O 1
ATOM 6675 N N . ILE A 1 852 ? 16.766 -16.391 -41.25 1 97.62 852 ILE A N 1
ATOM 6676 C CA . ILE A 1 852 ? 16.047 -17.609 -41.625 1 97.62 852 ILE A CA 1
ATOM 6677 C C . ILE A 1 852 ? 15.906 -18.531 -40.438 1 97.62 852 ILE A C 1
ATOM 6679 O O . ILE A 1 852 ? 16.844 -18.703 -39.656 1 97.62 852 ILE A O 1
ATOM 6683 N N . PHE A 1 853 ? 14.695 -19.062 -40.25 1 97.31 853 PHE A N 1
ATOM 6684 C CA . PHE A 1 853 ? 14.438 -19.984 -39.156 1 97.31 853 PHE A CA 1
ATOM 6685 C C . PHE A 1 853 ? 14.172 -21.391 -39.656 1 97.31 853 PHE A C 1
ATOM 6687 O O . PHE A 1 853 ? 13.562 -21.578 -40.719 1 97.31 853 PHE A O 1
ATOM 6694 N N . SER A 1 854 ? 14.641 -22.406 -38.938 1 96.19 854 SER A N 1
ATOM 6695 C CA . SER A 1 854 ? 14.289 -23.797 -39.156 1 96.19 854 SER A CA 1
ATOM 6696 C C . SER A 1 854 ? 13.742 -24.453 -37.906 1 96.19 854 SER A C 1
ATOM 6698 O O . SER A 1 854 ? 14.133 -24.094 -36.781 1 96.19 854 SER A O 1
ATOM 6700 N N . PRO A 1 855 ? 12.836 -25.391 -38.031 1 94.94 855 PRO A N 1
ATOM 6701 C CA . PRO A 1 855 ? 12.234 -26.047 -36.875 1 94.94 855 PRO A CA 1
ATOM 6702 C C . PRO A 1 855 ? 13.203 -27 -36.188 1 94.94 855 PRO A C 1
ATOM 6704 O O . PRO A 1 855 ? 14.266 -27.312 -36.719 1 94.94 855 PRO A O 1
ATOM 6707 N N . VAL A 1 856 ? 12.844 -27.438 -35.062 1 94.5 856 VAL A N 1
ATOM 6708 C CA . VAL A 1 856 ? 13.594 -28.469 -34.344 1 94.5 856 VAL A CA 1
ATOM 6709 C C . VAL A 1 856 ? 13.633 -29.75 -35.156 1 94.5 856 VAL A C 1
ATOM 6711 O O . VAL A 1 856 ? 12.633 -30.141 -35.75 1 94.5 856 VAL A O 1
ATOM 6714 N N . ALA A 1 857 ? 14.805 -30.344 -35.219 1 93.94 857 ALA A N 1
ATOM 6715 C CA . ALA A 1 857 ? 15.008 -31.578 -36 1 93.94 857 ALA A CA 1
ATOM 6716 C C . ALA A 1 857 ? 15.516 -32.688 -35.094 1 93.94 857 ALA A C 1
ATOM 6718 O O . ALA A 1 857 ? 16 -32.438 -33.969 1 93.94 857 ALA A O 1
ATOM 6719 N N . PRO A 1 858 ? 15.297 -33.906 -35.594 1 92.75 858 PRO A N 1
ATOM 6720 C CA . PRO A 1 858 ? 15.93 -35 -34.844 1 92.75 858 PRO A CA 1
ATOM 6721 C C . PRO A 1 858 ? 17.438 -34.812 -34.688 1 92.75 858 PRO A C 1
ATOM 6723 O O . PRO A 1 858 ? 18.062 -34.156 -35.5 1 92.75 858 PRO A O 1
ATOM 6726 N N . LYS A 1 859 ? 18.016 -35.438 -33.75 1 94.69 859 LYS A N 1
ATOM 6727 C CA . LYS A 1 859 ? 19.375 -35.156 -33.281 1 94.69 859 LYS A CA 1
ATOM 6728 C C . LYS A 1 859 ? 20.375 -35.312 -34.438 1 94.69 859 LYS A C 1
ATOM 6730 O O . LYS A 1 859 ? 21.25 -34.5 -34.625 1 94.69 859 LYS A O 1
ATOM 6735 N N . GLU A 1 860 ? 20.312 -36.375 -35.156 1 93.31 860 GLU A N 1
ATOM 6736 C CA . GLU A 1 860 ? 21.25 -36.594 -36.25 1 93.31 860 GLU A CA 1
ATOM 6737 C C . GLU A 1 860 ? 21.188 -35.469 -37.281 1 93.31 860 GLU A C 1
ATOM 6739 O O . GLU A 1 860 ? 22.219 -34.938 -37.688 1 93.31 860 GLU A O 1
ATOM 6744 N N . GLU A 1 861 ? 20 -35.125 -37.719 1 92.69 861 GLU A N 1
ATOM 6745 C CA . GLU A 1 861 ? 19.812 -34.031 -38.656 1 92.69 861 GLU A CA 1
ATOM 6746 C C . GLU A 1 861 ? 20.297 -32.688 -38.062 1 92.69 861 GLU A C 1
ATOM 6748 O O . GLU A 1 861 ? 20.891 -31.875 -38.75 1 92.69 861 GLU A O 1
ATOM 6753 N N . HIS A 1 862 ? 20 -32.594 -36.812 1 94.56 862 HIS A N 1
ATOM 6754 C CA . HIS A 1 862 ? 20.391 -31.359 -36.125 1 94.56 862 HIS A CA 1
ATOM 6755 C C . HIS A 1 862 ? 21.906 -31.172 -36.156 1 94.56 862 HIS A C 1
ATOM 6757 O O . HIS A 1 862 ? 22.391 -30.062 -36.406 1 94.56 862 HIS A O 1
ATOM 6763 N N . VAL A 1 863 ? 22.641 -32.219 -35.938 1 94.56 863 VAL A N 1
ATOM 6764 C CA . VAL A 1 863 ? 24.094 -32.156 -35.969 1 94.56 863 VAL A CA 1
ATOM 6765 C C . VAL A 1 863 ? 24.578 -32 -37.406 1 94.56 863 VAL A C 1
ATOM 6767 O O . VAL A 1 863 ? 25.406 -31.141 -37.688 1 94.56 863 VAL A O 1
ATOM 6770 N N . ARG A 1 864 ? 24.031 -32.719 -38.312 1 92.69 864 ARG A N 1
ATOM 6771 C CA . ARG A 1 864 ? 24.469 -32.781 -39.719 1 92.69 864 ARG A CA 1
ATOM 6772 C C . ARG A 1 864 ? 24.25 -31.422 -40.375 1 92.69 864 ARG A C 1
ATOM 6774 O O . ARG A 1 864 ? 25.078 -30.969 -41.156 1 92.69 864 ARG A O 1
ATOM 6781 N N . ARG A 1 865 ? 23.203 -30.844 -40.125 1 92.81 865 ARG A N 1
ATOM 6782 C CA . ARG A 1 865 ? 22.906 -29.609 -40.844 1 92.81 865 ARG A CA 1
ATOM 6783 C C . ARG A 1 865 ? 23.859 -28.484 -40.438 1 92.81 865 ARG A C 1
ATOM 6785 O O . ARG A 1 865 ? 23.984 -27.484 -41.156 1 92.81 865 ARG A O 1
ATOM 6792 N N . GLY A 1 866 ? 24.547 -28.672 -39.312 1 94 866 GLY A N 1
ATOM 6793 C CA . GLY A 1 866 ? 25.594 -27.734 -38.969 1 94 866 GLY A CA 1
ATOM 6794 C C . GLY A 1 866 ? 26.641 -27.562 -40.031 1 94 866 GLY A C 1
ATOM 6795 O O . GLY A 1 866 ? 27.297 -26.531 -40.125 1 94 866 GLY A O 1
ATOM 6796 N N . GLN A 1 867 ? 26.734 -28.516 -40.875 1 91.88 867 GLN A N 1
ATOM 6797 C CA . GLN A 1 867 ? 27.734 -28.5 -41.969 1 91.88 867 GLN A CA 1
ATOM 6798 C C . GLN A 1 867 ? 27.375 -27.469 -43.031 1 91.88 867 GLN A C 1
ATOM 6800 O O . GLN A 1 867 ? 28.234 -27.047 -43.812 1 91.88 867 GLN A O 1
ATOM 6805 N N . LEU A 1 868 ? 26.109 -27.172 -43.062 1 94.38 868 LEU A N 1
ATOM 6806 C CA . LEU A 1 868 ? 25.625 -26.266 -44.094 1 94.38 868 LEU A CA 1
ATOM 6807 C C . LEU A 1 868 ? 25.969 -24.812 -43.75 1 94.38 868 LEU A C 1
ATOM 6809 O O . LEU A 1 868 ? 25.938 -23.938 -44.594 1 94.38 868 LEU A O 1
ATOM 6813 N N . ALA A 1 869 ? 26.281 -24.531 -42.5 1 96.88 869 ALA A N 1
ATOM 6814 C CA . ALA A 1 869 ? 26.641 -23.188 -42.062 1 96.88 869 ALA A CA 1
ATOM 6815 C C . ALA A 1 869 ? 28.141 -22.922 -42.25 1 96.88 869 ALA A C 1
ATOM 6817 O O . ALA A 1 869 ? 28.922 -23.859 -42.375 1 96.88 869 ALA A O 1
ATOM 6818 N N . ASP A 1 870 ? 28.469 -21.656 -42.344 1 97.12 870 ASP A N 1
ATOM 6819 C CA . ASP A 1 870 ? 29.859 -21.281 -42.5 1 97.12 870 ASP A CA 1
ATOM 6820 C C . ASP A 1 870 ? 30.484 -20.906 -41.156 1 97.12 870 ASP A C 1
ATOM 6822 O O . ASP A 1 870 ? 31.656 -21.203 -40.906 1 97.12 870 ASP A O 1
ATOM 6826 N N . VAL A 1 871 ? 29.734 -20.219 -40.406 1 98.38 871 VAL A N 1
ATOM 6827 C CA . VAL A 1 871 ? 30.219 -19.766 -39.125 1 98.38 871 VAL A CA 1
ATOM 6828 C C . VAL A 1 871 ? 29.078 -19.812 -38.094 1 98.38 871 VAL A C 1
ATOM 6830 O O . VAL A 1 871 ? 27.953 -19.406 -38.406 1 98.38 871 VAL A O 1
ATOM 6833 N N . CYS A 1 872 ? 29.344 -20.359 -36.938 1 98.62 872 CYS A N 1
ATOM 6834 C CA . CYS A 1 872 ? 28.375 -20.328 -35.844 1 98.62 872 CYS A CA 1
ATOM 6835 C C . CYS A 1 872 ? 28.656 -19.156 -34.906 1 98.62 872 CYS A C 1
ATOM 6837 O O . CYS A 1 872 ? 29.781 -18.953 -34.5 1 98.62 872 CYS A O 1
ATOM 6839 N N . LEU A 1 873 ? 27.641 -18.344 -34.688 1 98.69 873 LEU A N 1
ATOM 6840 C CA . LEU A 1 873 ? 27.734 -17.234 -33.75 1 98.69 873 LEU A CA 1
ATOM 6841 C C . LEU A 1 873 ? 27.156 -17.656 -32.375 1 98.69 873 LEU A C 1
ATOM 6843 O O . LEU A 1 873 ? 25.938 -17.688 -32.188 1 98.69 873 LEU A O 1
ATOM 6847 N N . ASP A 1 874 ? 27.984 -17.828 -31.391 1 98.31 874 ASP A N 1
ATOM 6848 C CA . ASP A 1 874 ? 27.578 -18.266 -30.062 1 98.31 874 ASP A CA 1
ATOM 6849 C C . ASP A 1 874 ? 26.922 -17.141 -29.281 1 98.31 874 ASP A C 1
ATOM 6851 O O . ASP A 1 874 ? 27.125 -15.961 -29.594 1 98.31 874 ASP A O 1
ATOM 6855 N N . THR A 1 875 ? 26.047 -17.484 -28.344 1 97.81 875 THR A N 1
ATOM 6856 C CA . THR A 1 875 ? 25.406 -16.516 -27.484 1 97.81 875 THR A CA 1
ATOM 6857 C C . THR A 1 875 ? 26.234 -16.281 -26.219 1 97.81 875 THR A C 1
ATOM 6859 O O . THR A 1 875 ? 26.484 -17.219 -25.453 1 97.81 875 THR A O 1
ATOM 6862 N N . PRO A 1 876 ? 26.625 -15.102 -25.953 1 96.19 876 PRO A N 1
ATOM 6863 C CA . PRO A 1 876 ? 27.5 -14.828 -24.812 1 96.19 876 PRO A CA 1
ATOM 6864 C C . PRO A 1 876 ? 26.797 -15.016 -23.469 1 96.19 876 PRO A C 1
ATOM 6866 O O . PRO A 1 876 ? 27.406 -15.469 -22.5 1 96.19 876 PRO A O 1
ATOM 6869 N N . LEU A 1 877 ? 25.516 -14.68 -23.391 1 93.69 877 LEU A N 1
ATOM 6870 C CA . LEU A 1 877 ? 24.75 -14.773 -22.156 1 93.69 877 LEU A CA 1
ATOM 6871 C C . LEU A 1 877 ? 24.781 -16.188 -21.594 1 93.69 877 LEU A C 1
ATOM 6873 O O . LEU A 1 877 ? 25.031 -16.391 -20.406 1 93.69 877 LEU A O 1
ATOM 6877 N N . CYS A 1 878 ? 24.484 -17.078 -22.328 1 95.38 878 CYS A N 1
ATOM 6878 C CA . CYS A 1 878 ? 24.594 -18.531 -22.141 1 95.38 878 CYS A CA 1
ATOM 6879 C C . CYS A 1 878 ? 25.047 -19.219 -23.422 1 95.38 878 CYS A C 1
ATOM 6881 O O . CYS A 1 878 ? 24.328 -19.188 -24.422 1 95.38 878 CYS A O 1
ATOM 6883 N N . ASN A 1 879 ? 26.203 -19.734 -23.312 1 96.81 879 ASN A N 1
ATOM 6884 C CA . ASN A 1 879 ? 26.812 -20.328 -24.5 1 96.81 879 ASN A CA 1
ATOM 6885 C C . ASN A 1 879 ? 26.031 -21.547 -24.984 1 96.81 879 ASN A C 1
ATOM 6887 O O . ASN A 1 879 ? 25.172 -22.047 -24.281 1 96.81 879 ASN A O 1
ATOM 6891 N N . GLY A 1 880 ? 26.25 -21.844 -26.219 1 95.81 880 GLY A N 1
ATOM 6892 C CA . GLY A 1 880 ? 25.875 -23.172 -26.656 1 95.81 880 GLY A CA 1
ATOM 6893 C C . GLY A 1 880 ? 26.781 -24.266 -26.094 1 95.81 880 GLY A C 1
ATOM 6894 O O . GLY A 1 880 ? 27.984 -24.281 -26.359 1 95.81 880 GLY A O 1
ATOM 6895 N N . HIS A 1 881 ? 26.25 -25.062 -25.281 1 95.69 881 HIS A N 1
ATOM 6896 C CA . HIS A 1 881 ? 27.016 -26.156 -24.703 1 95.69 881 HIS A CA 1
ATOM 6897 C C . HIS A 1 881 ? 26.969 -27.391 -25.594 1 95.69 881 HIS A C 1
ATOM 6899 O O . HIS A 1 881 ? 27.844 -27.578 -26.438 1 95.69 881 HIS A O 1
ATOM 6905 N N . THR A 1 882 ? 25.797 -28.031 -25.484 1 95.75 882 THR A N 1
ATOM 6906 C CA . THR A 1 882 ? 25.641 -29.172 -26.375 1 95.75 882 THR A CA 1
ATOM 6907 C C . THR A 1 882 ? 25.547 -28.719 -27.828 1 95.75 882 THR A C 1
ATOM 6909 O O . THR A 1 882 ? 26.094 -29.359 -28.719 1 95.75 882 THR A O 1
ATOM 6912 N N . THR A 1 883 ? 24.938 -27.594 -28.016 1 95.81 883 THR A N 1
ATOM 6913 C CA . THR A 1 883 ? 24.812 -27.047 -29.359 1 95.81 883 THR A CA 1
ATOM 6914 C C . THR A 1 883 ? 26.188 -26.688 -29.922 1 95.81 883 THR A C 1
ATOM 6916 O O . THR A 1 883 ? 26.453 -26.844 -31.109 1 95.81 883 THR A O 1
ATOM 6919 N N . GLY A 1 884 ? 27.031 -26.172 -29.078 1 96.19 884 GLY A N 1
ATOM 6920 C CA . GLY A 1 884 ? 28.406 -25.906 -29.5 1 96.19 884 GLY A CA 1
ATOM 6921 C C . GLY A 1 884 ? 29.156 -27.141 -29.922 1 96.19 884 GLY A C 1
ATOM 6922 O O . GLY A 1 884 ? 29.844 -27.141 -30.953 1 96.19 884 GLY A O 1
ATOM 6923 N N . MET A 1 885 ? 28.969 -28.219 -29.203 1 97.12 885 MET A N 1
ATOM 6924 C CA . MET A 1 885 ? 29.594 -29.5 -29.547 1 97.12 885 MET A CA 1
ATOM 6925 C C . MET A 1 885 ? 29.078 -30.016 -30.875 1 97.12 885 MET A C 1
ATOM 6927 O O . MET A 1 885 ? 29.844 -30.562 -31.688 1 97.12 885 MET A O 1
ATOM 6931 N N . ASP A 1 886 ? 27.828 -29.844 -31.094 1 96.69 886 ASP A N 1
ATOM 6932 C CA . ASP A 1 886 ? 27.188 -30.297 -32.344 1 96.69 886 ASP A CA 1
ATOM 6933 C C . ASP A 1 886 ? 27.797 -29.578 -33.562 1 96.69 886 ASP A C 1
ATOM 6935 O O . ASP A 1 886 ? 28.156 -30.234 -34.531 1 96.69 886 ASP A O 1
ATOM 6939 N N . VAL A 1 887 ? 27.953 -28.328 -33.469 1 96.81 887 VAL A N 1
ATOM 6940 C CA . VAL A 1 887 ? 28.422 -27.516 -34.562 1 96.81 887 VAL A CA 1
ATOM 6941 C C . VAL A 1 887 ? 29.891 -27.781 -34.844 1 96.81 887 VAL A C 1
ATOM 6943 O O . VAL A 1 887 ? 30.328 -27.859 -36 1 96.81 887 VAL A O 1
ATOM 6946 N N . LEU A 1 888 ? 30.656 -27.906 -33.781 1 97.31 888 LEU A N 1
ATOM 6947 C CA . LEU A 1 888 ? 32.062 -28.172 -33.938 1 97.31 888 LEU A CA 1
ATOM 6948 C C . LEU A 1 888 ? 32.312 -29.562 -34.531 1 97.31 888 LEU A C 1
ATOM 6950 O O . LEU A 1 888 ? 33.219 -29.734 -35.344 1 97.31 888 LEU A O 1
ATOM 6954 N N . TRP A 1 889 ? 31.5 -30.531 -34.125 1 96.44 889 TRP A N 1
ATOM 6955 C CA . TRP A 1 889 ? 31.641 -31.859 -34.688 1 96.44 889 TRP A CA 1
ATOM 6956 C C . TRP A 1 889 ? 31.266 -31.859 -36.188 1 96.44 889 TRP A C 1
ATOM 6958 O O . TRP A 1 889 ? 31.797 -32.656 -36.969 1 96.44 889 TRP A O 1
ATOM 6968 N N . ALA A 1 890 ? 30.391 -30.969 -36.562 1 94.31 890 ALA A N 1
ATOM 6969 C CA . ALA A 1 890 ? 30.016 -30.812 -37.938 1 94.31 890 ALA A CA 1
ATOM 6970 C C . ALA A 1 890 ? 31.109 -30.125 -38.75 1 94.31 890 ALA A C 1
ATOM 6972 O O . ALA A 1 890 ? 31.047 -30.047 -39.969 1 94.31 890 ALA A O 1
ATOM 6973 N N . GLY A 1 891 ? 32.094 -29.656 -38.062 1 94.44 891 GLY A N 1
ATOM 6974 C CA . GLY A 1 891 ? 33.281 -29.047 -38.719 1 94.44 891 GLY A CA 1
ATOM 6975 C C . GLY A 1 891 ? 33.125 -27.562 -38.969 1 94.44 891 GLY A C 1
ATOM 6976 O O . GLY A 1 891 ? 33.875 -26.969 -39.75 1 94.44 891 GLY A O 1
ATOM 6977 N N . THR A 1 892 ? 32.188 -26.938 -38.375 1 96.5 892 THR A N 1
ATOM 6978 C CA . THR A 1 892 ? 31.906 -25.516 -38.562 1 96.5 892 THR A CA 1
ATOM 6979 C C . THR A 1 892 ? 32.531 -24.688 -37.438 1 96.5 892 THR A C 1
ATOM 6981 O O . THR A 1 892 ? 32.375 -25 -36.25 1 96.5 892 THR A O 1
ATOM 6984 N N . PRO A 1 893 ? 33.312 -23.609 -37.781 1 98.06 893 PRO A N 1
ATOM 6985 C CA . PRO A 1 893 ? 33.875 -22.766 -36.719 1 98.06 893 PRO A CA 1
ATOM 6986 C C . PRO A 1 893 ? 32.812 -22.031 -35.906 1 98.06 893 PRO A C 1
ATOM 6988 O O . PRO A 1 893 ? 31.781 -21.656 -36.438 1 98.06 893 PRO A O 1
ATOM 6991 N N . MET A 1 894 ? 33.062 -21.766 -34.656 1 98.56 894 MET A N 1
ATOM 6992 C CA . MET A 1 894 ? 32.188 -21.062 -33.719 1 98.56 894 MET A CA 1
ATOM 6993 C C . MET A 1 894 ? 32.875 -19.891 -33.094 1 98.56 894 MET A C 1
ATOM 6995 O O . MET A 1 894 ? 34 -20.031 -32.562 1 98.56 894 MET A O 1
ATOM 6999 N N . VAL A 1 895 ? 32.281 -18.75 -33.188 1 98.69 895 VAL A N 1
ATOM 7000 C CA . VAL A 1 895 ? 32.812 -17.547 -32.531 1 98.69 895 VAL A CA 1
ATOM 7001 C C . VAL A 1 895 ? 32.125 -17.344 -31.203 1 98.69 895 VAL A C 1
ATOM 7003 O O . VAL A 1 895 ? 30.875 -17.391 -31.125 1 98.69 895 VAL A O 1
ATOM 7006 N N . THR A 1 896 ? 32.875 -17.172 -30.094 1 98.56 896 THR A N 1
ATOM 7007 C CA . THR A 1 896 ? 32.25 -17 -28.781 1 98.56 896 THR A CA 1
ATOM 7008 C C . THR A 1 896 ? 32.906 -15.836 -28.031 1 98.56 896 THR A C 1
ATOM 7010 O O . THR A 1 896 ? 33.844 -15.219 -28.516 1 98.56 896 THR A O 1
ATOM 7013 N N . MET A 1 897 ? 32.281 -15.375 -27 1 98.19 897 MET A N 1
ATOM 7014 C CA . MET A 1 897 ? 32.75 -14.328 -26.094 1 98.19 897 MET A CA 1
ATOM 7015 C C . MET A 1 897 ? 32.438 -14.711 -24.641 1 98.19 897 MET A C 1
ATOM 7017 O O . MET A 1 897 ? 31.297 -14.688 -24.219 1 98.19 897 MET A O 1
ATOM 7021 N N . PRO A 1 898 ? 33.531 -15.094 -23.891 1 96.88 898 PRO A N 1
ATOM 7022 C CA . PRO A 1 898 ? 33.312 -15.539 -22.516 1 96.88 898 PRO A CA 1
ATOM 7023 C C . PRO A 1 898 ? 32.844 -14.406 -21.594 1 96.88 898 PRO A C 1
ATOM 7025 O O . PRO A 1 898 ? 33.344 -13.281 -21.703 1 96.88 898 PRO A O 1
ATOM 7028 N N . GLY A 1 899 ? 31.812 -14.719 -20.812 1 93.5 899 GLY A N 1
ATOM 7029 C CA . GLY A 1 899 ? 31.344 -13.797 -19.797 1 93.5 899 GLY A CA 1
ATOM 7030 C C . GLY A 1 899 ? 31.875 -14.109 -18.406 1 93.5 899 GLY A C 1
ATOM 7031 O O . GLY A 1 899 ? 33.031 -14.492 -18.25 1 93.5 899 GLY A O 1
ATOM 7032 N N . GLU A 1 900 ? 31 -13.867 -17.438 1 88.69 900 GLU A N 1
ATOM 7033 C CA . GLU A 1 900 ? 31.453 -14 -16.047 1 88.69 900 GLU A CA 1
ATOM 7034 C C . GLU A 1 900 ? 30.969 -15.305 -15.438 1 88.69 900 GLU A C 1
ATOM 7036 O O . GLU A 1 900 ? 31.531 -15.789 -14.453 1 88.69 900 GLU A O 1
ATOM 7041 N N . THR A 1 901 ? 29.984 -15.875 -15.945 1 93.88 901 THR A N 1
ATOM 7042 C CA . THR A 1 901 ? 29.375 -17.047 -15.344 1 93.88 901 THR A CA 1
ATOM 7043 C C . THR A 1 901 ? 29.922 -18.328 -15.969 1 93.88 901 THR A C 1
ATOM 7045 O O . THR A 1 901 ? 30.5 -18.297 -17.062 1 93.88 901 THR A O 1
ATOM 7048 N N . LEU A 1 902 ? 29.703 -19.438 -15.281 1 96.19 902 LEU A N 1
ATOM 7049 C CA . LEU A 1 902 ? 30.062 -20.734 -15.836 1 96.19 902 LEU A CA 1
ATOM 7050 C C . LEU A 1 902 ? 29.375 -20.969 -17.172 1 96.19 902 LEU A C 1
ATOM 7052 O O . LEU A 1 902 ? 30 -21.375 -18.141 1 96.19 902 LEU A O 1
ATOM 7056 N N . ALA A 1 903 ? 28.125 -20.609 -17.25 1 96.12 903 ALA A N 1
ATOM 7057 C CA . ALA A 1 903 ? 27.312 -20.859 -18.438 1 96.12 903 ALA A CA 1
ATOM 7058 C C . ALA A 1 903 ? 27.797 -20.031 -19.625 1 96.12 903 ALA A C 1
ATOM 7060 O O . ALA A 1 903 ? 27.594 -20.406 -20.781 1 96.12 903 ALA A O 1
ATOM 7061 N N . SER A 1 904 ? 28.531 -18.969 -19.344 1 96.81 904 SER A N 1
ATOM 7062 C CA . SER A 1 904 ? 28.953 -18.062 -20.406 1 96.81 904 SER A CA 1
ATOM 7063 C C . SER A 1 904 ? 30.406 -18.297 -20.781 1 96.81 904 SER A C 1
ATOM 7065 O O . SER A 1 904 ? 30.969 -17.547 -21.578 1 96.81 904 SER A O 1
ATOM 7067 N N . ARG A 1 905 ? 31.016 -19.391 -20.281 1 97.44 905 ARG A N 1
ATOM 7068 C CA . ARG A 1 905 ? 32.438 -19.594 -20.562 1 97.44 905 ARG A CA 1
ATOM 7069 C C . ARG A 1 905 ? 32.719 -20.984 -21.094 1 97.44 905 ARG A C 1
ATOM 7071 O O . ARG A 1 905 ? 33.844 -21.312 -21.453 1 97.44 905 ARG A O 1
ATOM 7078 N N . VAL A 1 906 ? 31.703 -21.766 -21.25 1 97.88 906 VAL A N 1
ATOM 7079 C CA . VAL A 1 906 ? 31.859 -23.156 -21.672 1 97.88 906 VAL A CA 1
ATOM 7080 C C . VAL A 1 906 ? 32.375 -23.203 -23.109 1 97.88 906 VAL A C 1
ATOM 7082 O O . VAL A 1 906 ? 33.25 -24.016 -23.422 1 97.88 906 VAL A O 1
ATOM 7085 N N . ALA A 1 907 ? 31.828 -22.375 -23.953 1 98.19 907 ALA A N 1
ATOM 7086 C CA . ALA A 1 907 ? 32.25 -22.375 -25.344 1 98.19 907 ALA A CA 1
ATOM 7087 C C . ALA A 1 907 ? 33.719 -22.016 -25.484 1 98.19 907 ALA A C 1
ATOM 7089 O O . ALA A 1 907 ? 34.406 -22.531 -26.359 1 98.19 907 ALA A O 1
ATOM 7090 N N . ALA A 1 908 ? 34.156 -21.109 -24.625 1 98.19 908 ALA A N 1
ATOM 7091 C CA . ALA A 1 908 ? 35.562 -20.766 -24.641 1 98.19 908 ALA A CA 1
ATOM 7092 C C . ALA A 1 908 ? 36.438 -21.969 -24.25 1 98.19 908 ALA A C 1
ATOM 7094 O O . ALA A 1 908 ? 37.5 -22.188 -24.812 1 98.19 908 ALA A O 1
ATOM 7095 N N . SER A 1 909 ? 35.969 -22.703 -23.312 1 98 909 SER A N 1
ATOM 7096 C CA . SER A 1 909 ? 36.656 -23.922 -22.906 1 98 909 SER A CA 1
ATOM 7097 C C . SER A 1 909 ? 36.719 -24.938 -24.031 1 98 909 SER A C 1
ATOM 7099 O O . SER A 1 909 ? 37.75 -25.578 -24.266 1 98 909 SER A O 1
ATOM 7101 N N . GLN A 1 910 ? 35.656 -25.109 -24.734 1 98.06 910 GLN A N 1
ATOM 7102 C CA . GLN A 1 910 ? 35.562 -26.031 -25.859 1 98.06 910 GLN A CA 1
ATOM 7103 C C . GLN A 1 910 ? 36.562 -25.641 -26.953 1 98.06 910 GLN A C 1
ATOM 7105 O O . GLN A 1 910 ? 37.281 -26.5 -27.469 1 98.06 910 GLN A O 1
ATOM 7110 N N . LEU A 1 911 ? 36.562 -24.406 -27.25 1 98.31 911 LEU A N 1
ATOM 7111 C CA . LEU A 1 911 ? 37.438 -23.922 -28.328 1 98.31 911 LEU A CA 1
ATOM 7112 C C . LEU A 1 911 ? 38.906 -24 -27.922 1 98.31 911 LEU A C 1
ATOM 7114 O O . LEU A 1 911 ? 39.781 -24.25 -28.766 1 98.31 911 LEU A O 1
ATOM 7118 N N . THR A 1 912 ? 39.156 -23.734 -26.672 1 97.88 912 THR A N 1
ATOM 7119 C CA . THR A 1 912 ? 40.531 -23.875 -26.188 1 97.88 912 THR A CA 1
ATOM 7120 C C . THR A 1 912 ? 41 -25.328 -26.297 1 97.88 912 THR A C 1
ATOM 7122 O O . THR A 1 912 ? 42.125 -25.594 -26.719 1 97.88 912 THR A O 1
ATOM 7125 N N . CYS A 1 913 ? 40.156 -26.234 -25.922 1 97.38 913 CYS A N 1
ATOM 7126 C CA . CYS A 1 913 ? 40.469 -27.656 -26.031 1 97.38 913 CYS A CA 1
ATOM 7127 C C . CYS A 1 913 ? 40.656 -28.062 -27.484 1 97.38 913 CYS A C 1
ATOM 7129 O O . CYS A 1 913 ? 41.531 -28.875 -27.797 1 97.38 913 CYS A O 1
ATOM 7131 N N . LEU A 1 914 ? 39.844 -27.469 -28.328 1 97.12 914 LEU A N 1
ATOM 7132 C CA . LEU A 1 914 ? 39.906 -27.766 -29.75 1 97.12 914 LEU A CA 1
ATOM 7133 C C . LEU A 1 914 ? 41.188 -27.188 -30.375 1 97.12 914 LEU A C 1
ATOM 7135 O O . LEU A 1 914 ? 41.625 -27.656 -31.422 1 97.12 914 LEU A O 1
ATOM 7139 N N . GLY A 1 915 ? 41.719 -26.141 -29.766 1 96.19 915 GLY A N 1
ATOM 7140 C CA . GLY A 1 915 ? 42.938 -25.469 -30.25 1 96.19 915 GLY A CA 1
ATOM 7141 C C . GLY A 1 915 ? 42.625 -24.281 -31.141 1 96.19 915 GLY A C 1
ATOM 7142 O O . GLY A 1 915 ? 43.469 -23.875 -31.953 1 96.19 915 GLY A O 1
ATOM 7143 N N . CYS A 1 916 ? 41.5 -23.781 -31.094 1 97.5 916 CYS A N 1
ATOM 7144 C CA . CYS A 1 916 ? 41.094 -22.656 -31.922 1 97.5 916 CYS A CA 1
ATOM 7145 C C . CYS A 1 916 ? 40.875 -21.391 -31.094 1 97.5 916 CYS A C 1
ATOM 7147 O O . CYS A 1 916 ? 39.781 -20.844 -31.047 1 97.5 916 CYS A O 1
ATOM 7149 N N . LEU A 1 917 ? 41.906 -20.812 -30.578 1 97.19 917 LEU A N 1
ATOM 7150 C CA . LEU A 1 917 ? 41.875 -19.688 -29.656 1 97.19 917 LEU A CA 1
ATOM 7151 C C . LEU A 1 917 ? 41.5 -18.406 -30.406 1 97.19 917 LEU A C 1
ATOM 7153 O O . LEU A 1 917 ? 41 -17.453 -29.797 1 97.19 917 LEU A O 1
ATOM 7157 N N . GLU A 1 918 ? 41.75 -18.359 -31.688 1 97.19 918 GLU A N 1
ATOM 7158 C CA . GLU A 1 918 ? 41.5 -17.188 -32.5 1 97.19 918 GLU A CA 1
ATOM 7159 C C . GLU A 1 918 ? 40 -16.906 -32.625 1 97.19 918 GLU A C 1
ATOM 7161 O O . GLU A 1 918 ? 39.594 -15.82 -33.031 1 97.19 918 GLU A O 1
ATOM 7166 N N . LEU A 1 919 ? 39.219 -17.875 -32.281 1 98.56 919 LEU A N 1
ATOM 7167 C CA . LEU A 1 919 ? 37.75 -17.75 -32.406 1 98.56 919 LEU A CA 1
ATOM 7168 C C . LEU A 1 919 ? 37.156 -17.266 -31.078 1 98.56 919 LEU A C 1
ATOM 7170 O O . LEU A 1 919 ? 35.938 -17.109 -30.984 1 98.56 919 LEU A O 1
ATOM 7174 N N . ILE A 1 920 ? 37.938 -16.953 -30.016 1 98.5 920 ILE A N 1
ATOM 7175 C CA . ILE A 1 920 ? 37.469 -16.484 -28.703 1 98.5 920 ILE A CA 1
ATOM 7176 C C . ILE A 1 920 ? 37.688 -14.977 -28.609 1 98.5 920 ILE A C 1
ATOM 7178 O O . ILE A 1 920 ? 38.844 -14.5 -28.562 1 98.5 920 ILE A O 1
ATOM 7182 N N . ALA A 1 921 ? 36.594 -14.273 -28.516 1 98.5 921 ALA A N 1
ATOM 7183 C CA . ALA A 1 921 ? 36.656 -12.812 -28.453 1 98.5 921 ALA A CA 1
ATOM 7184 C C . ALA A 1 921 ? 36.781 -12.336 -27 1 98.5 921 ALA A C 1
ATOM 7186 O O . ALA A 1 921 ? 36.219 -12.945 -26.094 1 98.5 921 ALA A O 1
ATOM 7187 N N . LYS A 1 922 ? 37.344 -11.203 -26.766 1 96 922 LYS A N 1
ATOM 7188 C CA . LYS A 1 922 ? 37.531 -10.641 -25.422 1 96 922 LYS A CA 1
ATOM 7189 C C . LYS A 1 922 ? 36.438 -9.641 -25.094 1 96 922 LYS A C 1
ATOM 7191 O O . LYS A 1 922 ? 36.156 -9.375 -23.922 1 96 922 LYS A O 1
ATOM 7196 N N . ASN A 1 923 ? 35.969 -9.047 -26.109 1 96.06 923 ASN A N 1
ATOM 7197 C CA . ASN A 1 923 ? 34.875 -8.07 -25.938 1 96.06 923 ASN A CA 1
ATOM 7198 C C . ASN A 1 923 ? 33.938 -8.07 -27.141 1 96.06 923 ASN A C 1
ATOM 7200 O O . ASN A 1 923 ? 34.125 -8.836 -28.078 1 96.06 923 ASN A O 1
ATOM 7204 N N . ARG A 1 924 ? 32.938 -7.215 -27.141 1 96.94 924 ARG A N 1
ATOM 7205 C CA . ARG A 1 924 ? 31.859 -7.195 -28.125 1 96.94 924 ARG A CA 1
ATOM 7206 C C . ARG A 1 924 ? 32.406 -6.773 -29.5 1 96.94 924 ARG A C 1
ATOM 7208 O O . ARG A 1 924 ? 32 -7.336 -30.516 1 96.94 924 ARG A O 1
ATOM 7215 N N . GLN A 1 925 ? 33.281 -5.836 -29.484 1 97.44 925 GLN A N 1
ATOM 7216 C CA . GLN A 1 925 ? 33.844 -5.363 -30.734 1 97.44 925 GLN A CA 1
ATOM 7217 C C . GLN A 1 925 ? 34.688 -6.449 -31.406 1 97.44 925 GLN A C 1
ATOM 7219 O O . GLN A 1 925 ? 34.594 -6.66 -32.625 1 97.44 925 GLN A O 1
ATOM 7224 N N . GLU A 1 926 ? 35.5 -7.109 -30.625 1 97.94 926 GLU A N 1
ATOM 7225 C CA . GLU A 1 926 ? 36.312 -8.188 -31.172 1 97.94 926 GLU A CA 1
ATOM 7226 C C . GLU A 1 926 ? 35.438 -9.344 -31.656 1 97.94 926 GLU A C 1
ATOM 7228 O O . GLU A 1 926 ? 35.781 -10 -32.656 1 97.94 926 GLU A O 1
ATOM 7233 N N . TYR A 1 927 ? 34.406 -9.602 -30.953 1 98.5 927 TYR A N 1
ATOM 7234 C CA . TYR A 1 927 ? 33.438 -10.609 -31.359 1 98.5 927 TYR A CA 1
ATOM 7235 C C . TYR A 1 927 ? 32.906 -10.32 -32.781 1 98.5 927 TYR A C 1
ATOM 7237 O O . TYR A 1 927 ? 32.906 -11.203 -33.625 1 98.5 927 TYR A O 1
ATOM 7245 N N . GLU A 1 928 ? 32.531 -9.125 -33 1 98.38 928 GLU A N 1
ATOM 7246 C CA . GLU A 1 928 ? 32.031 -8.711 -34.312 1 98.38 928 GLU A CA 1
ATOM 7247 C C . GLU A 1 928 ? 33.156 -8.789 -35.375 1 98.38 928 GLU A C 1
ATOM 7249 O O . GLU A 1 928 ? 32.938 -9.273 -36.469 1 98.38 928 GLU A O 1
ATOM 7254 N N . ASP A 1 929 ? 34.312 -8.359 -34.969 1 98.5 929 ASP A N 1
ATOM 7255 C CA . ASP A 1 929 ? 35.438 -8.297 -35.938 1 98.5 929 ASP A CA 1
ATOM 7256 C C . ASP A 1 929 ? 35.844 -9.695 -36.375 1 98.5 929 ASP A C 1
ATOM 7258 O O . ASP A 1 929 ? 36.156 -9.898 -37.562 1 98.5 929 ASP A O 1
ATOM 7262 N N . ILE A 1 930 ? 35.875 -10.594 -35.5 1 98.62 930 ILE A N 1
ATOM 7263 C CA . ILE A 1 930 ? 36.25 -11.961 -35.844 1 98.62 930 ILE A CA 1
ATOM 7264 C C . ILE A 1 930 ? 35.219 -12.547 -36.781 1 98.62 930 ILE A C 1
ATOM 7266 O O . ILE A 1 930 ? 35.562 -13.141 -37.812 1 98.62 930 ILE A O 1
ATOM 7270 N N . ALA A 1 931 ? 33.969 -12.359 -36.5 1 98.69 931 ALA A N 1
ATOM 7271 C CA . ALA A 1 931 ? 32.875 -12.875 -37.344 1 98.69 931 ALA A CA 1
ATOM 7272 C C . ALA A 1 931 ? 32.906 -12.234 -38.719 1 98.69 931 ALA A C 1
ATOM 7274 O O . ALA A 1 931 ? 32.719 -12.914 -39.75 1 98.69 931 ALA A O 1
ATOM 7275 N N . VAL A 1 932 ? 33.156 -10.953 -38.719 1 98.56 932 VAL A N 1
ATOM 7276 C CA . VAL A 1 932 ? 33.188 -10.219 -40 1 98.56 932 VAL A CA 1
ATOM 7277 C C . VAL A 1 932 ? 34.375 -10.703 -40.844 1 98.56 932 VAL A C 1
ATOM 7279 O O . VAL A 1 932 ? 34.25 -10.867 -42.031 1 98.56 932 VAL A O 1
ATOM 7282 N N . LYS A 1 933 ? 35.5 -10.883 -40.156 1 98.5 933 LYS A N 1
ATOM 7283 C CA . LYS A 1 933 ? 36.656 -11.375 -40.875 1 98.5 933 LYS A CA 1
ATOM 7284 C C . LYS A 1 933 ? 36.406 -12.727 -41.531 1 98.5 933 LYS A C 1
ATOM 7286 O O . LYS A 1 933 ? 36.75 -12.953 -42.688 1 98.5 933 LYS A O 1
ATOM 7291 N N . LEU A 1 934 ? 35.75 -13.555 -40.875 1 98.5 934 LEU A N 1
ATOM 7292 C CA . LEU A 1 934 ? 35.406 -14.883 -41.375 1 98.5 934 LEU A CA 1
ATOM 7293 C C . LEU A 1 934 ? 34.406 -14.781 -42.531 1 98.5 934 LEU A C 1
ATOM 7295 O O . LEU A 1 934 ? 34.438 -15.602 -43.438 1 98.5 934 LEU A O 1
ATOM 7299 N N . GLY A 1 935 ? 33.594 -13.812 -42.5 1 97.88 935 GLY A N 1
ATOM 7300 C CA . GLY A 1 935 ? 32.562 -13.656 -43.531 1 97.88 935 GLY A CA 1
ATOM 7301 C C . GLY A 1 935 ? 33.062 -12.914 -44.781 1 97.88 935 GLY A C 1
ATOM 7302 O O . GLY A 1 935 ? 32.5 -13.047 -45.844 1 97.88 935 GLY A O 1
ATOM 7303 N N . THR A 1 936 ? 34.156 -12.195 -44.656 1 97.44 936 THR A N 1
ATOM 7304 C CA . THR A 1 936 ? 34.625 -11.367 -45.75 1 97.44 936 THR A CA 1
ATOM 7305 C C . THR A 1 936 ? 35.875 -11.945 -46.375 1 97.44 936 THR A C 1
ATOM 7307 O O . THR A 1 936 ? 36.219 -11.664 -47.531 1 97.44 936 THR A O 1
ATOM 7310 N N . ASP A 1 937 ? 36.688 -12.664 -45.594 1 97 937 ASP A N 1
ATOM 7311 C CA . ASP A 1 937 ? 37.906 -13.281 -46.062 1 97 937 ASP A CA 1
ATOM 7312 C C . ASP A 1 937 ? 37.719 -14.781 -46.281 1 97 937 ASP A C 1
ATOM 7314 O O . ASP A 1 937 ? 37.969 -15.578 -45.375 1 97 937 ASP A O 1
ATOM 7318 N N . LEU A 1 938 ? 37.406 -15.156 -47.5 1 94.88 938 LEU A N 1
ATOM 7319 C CA . LEU A 1 938 ? 37.062 -16.531 -47.812 1 94.88 938 LEU A CA 1
ATOM 7320 C C . LEU A 1 938 ? 38.281 -17.453 -47.625 1 94.88 938 LEU A C 1
ATOM 7322 O O . LEU A 1 938 ? 38.094 -18.625 -47.25 1 94.88 938 LEU A O 1
ATOM 7326 N N . GLU A 1 939 ? 39.438 -16.969 -47.906 1 95.06 939 GLU A N 1
ATOM 7327 C CA . GLU A 1 939 ? 40.656 -17.781 -47.688 1 95.06 939 GLU A CA 1
ATOM 7328 C C . GLU A 1 939 ? 40.875 -18.062 -46.219 1 95.06 939 GLU A C 1
ATOM 7330 O O . GLU A 1 939 ? 41.25 -19.172 -45.844 1 95.06 939 GLU A O 1
ATOM 7335 N N . TYR A 1 940 ? 40.656 -17.031 -45.5 1 97.12 940 TYR A N 1
ATOM 7336 C CA . TYR A 1 940 ? 40.812 -17.203 -44.062 1 97.12 940 TYR A CA 1
ATOM 7337 C C . TYR A 1 940 ? 39.75 -18.156 -43.531 1 97.12 940 TYR A C 1
ATOM 7339 O O . TYR A 1 940 ? 40.031 -19 -42.688 1 97.12 940 TYR A O 1
ATOM 7347 N N . LEU A 1 941 ? 38.562 -18.062 -44 1 97.19 941 LEU A N 1
ATOM 7348 C CA . LEU A 1 941 ? 37.469 -18.953 -43.594 1 97.19 941 LEU A CA 1
ATOM 7349 C C . LEU A 1 941 ? 37.812 -20.406 -43.938 1 97.19 941 LEU A C 1
ATOM 7351 O O . LEU A 1 941 ? 37.594 -21.297 -43.094 1 97.19 941 LEU A O 1
ATOM 7355 N N . LYS A 1 942 ? 38.312 -20.641 -45.062 1 95 942 LYS A N 1
ATOM 7356 C CA . LYS A 1 942 ? 38.688 -21.984 -45.469 1 95 942 LYS A CA 1
ATOM 7357 C C . LYS A 1 942 ? 39.781 -22.562 -44.562 1 95 942 LYS A C 1
ATOM 7359 O O . LYS A 1 942 ? 39.75 -23.734 -44.219 1 95 942 LYS A O 1
ATOM 7364 N N . LYS A 1 943 ? 40.656 -21.672 -44.219 1 95.88 943 LYS A N 1
ATOM 7365 C CA . LYS A 1 943 ? 41.719 -22.078 -43.344 1 95.88 943 LYS A CA 1
ATOM 7366 C C . LYS A 1 943 ? 41.219 -22.469 -41.969 1 95.88 943 LYS A C 1
ATOM 7368 O O . LYS A 1 943 ? 41.594 -23.516 -41.406 1 95.88 943 LYS A O 1
ATOM 7373 N N . VAL A 1 944 ? 40.406 -21.703 -41.469 1 97.19 944 VAL A N 1
ATOM 7374 C CA . VAL A 1 944 ? 39.875 -21.938 -40.125 1 97.19 944 VAL A CA 1
ATOM 7375 C C . VAL A 1 944 ? 38.969 -23.156 -40.156 1 97.19 944 VAL A C 1
ATOM 7377 O O . VAL A 1 944 ? 38.969 -23.969 -39.219 1 97.19 944 VAL A O 1
ATOM 7380 N N . ARG A 1 945 ? 38.125 -23.297 -41.125 1 95.94 945 ARG A N 1
ATOM 7381 C CA . ARG A 1 945 ? 37.281 -24.484 -41.25 1 95.94 945 ARG A CA 1
ATOM 7382 C C . ARG A 1 945 ?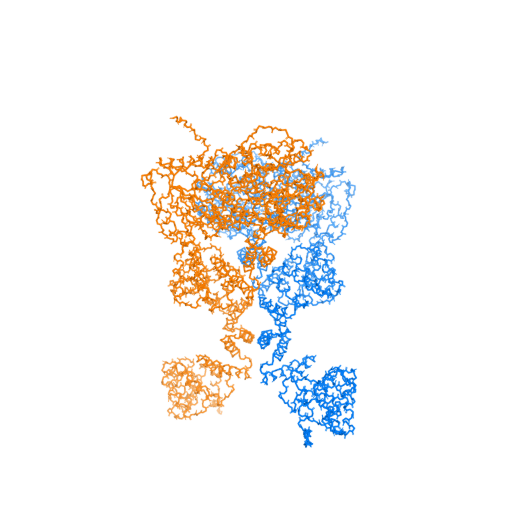 38.125 -25.75 -41.344 1 95.94 945 ARG A C 1
ATOM 7384 O O . ARG A 1 945 ? 37.75 -26.766 -40.75 1 95.94 945 ARG A O 1
ATOM 7391 N N . GLY A 1 946 ? 39.188 -25.688 -42.156 1 93.94 946 GLY A N 1
ATOM 7392 C CA . GLY A 1 946 ? 40.094 -26.812 -42.219 1 93.94 946 GLY A CA 1
ATOM 7393 C C . GLY A 1 946 ? 40.719 -27.188 -40.875 1 93.94 946 GLY A C 1
ATOM 7394 O O . GLY A 1 946 ? 40.875 -28.359 -40.562 1 93.94 946 GLY A O 1
ATOM 7395 N N . LYS A 1 947 ? 41.031 -26.188 -40.125 1 96.19 947 LYS A N 1
ATOM 7396 C CA . LYS A 1 947 ? 41.594 -26.406 -38.812 1 96.19 947 LYS A CA 1
ATOM 7397 C C . LYS A 1 947 ? 40.562 -27.078 -37.875 1 96.19 947 LYS A C 1
ATOM 7399 O O . LYS A 1 947 ? 40.906 -28.047 -37.188 1 96.19 947 LYS A O 1
ATOM 7404 N N . VAL A 1 948 ? 39.375 -26.594 -37.906 1 96.62 948 VAL A N 1
ATOM 7405 C CA . VAL A 1 948 ? 38.312 -27.156 -37.062 1 96.62 948 VAL A CA 1
ATOM 7406 C C . VAL A 1 948 ? 38.062 -28.609 -37.5 1 96.62 948 VAL A C 1
ATOM 7408 O O . VAL A 1 948 ? 37.906 -29.484 -36.656 1 96.62 948 VAL A O 1
ATOM 7411 N N . TRP A 1 949 ? 38 -28.797 -38.781 1 93.56 949 TRP A N 1
ATOM 7412 C CA . TRP A 1 949 ? 37.75 -30.125 -39.344 1 93.56 949 TRP A CA 1
ATOM 7413 C C . TRP A 1 949 ? 38.812 -31.109 -38.906 1 93.56 949 TRP A C 1
ATOM 7415 O O . TRP A 1 949 ? 38.5 -32.25 -38.562 1 93.56 949 TRP A O 1
ATOM 7425 N N . LYS A 1 950 ? 40 -30.719 -38.812 1 93.25 950 LYS A N 1
ATOM 7426 C CA . LYS A 1 950 ? 41.125 -31.578 -38.406 1 93.25 950 LYS A CA 1
ATOM 7427 C C . LYS A 1 950 ? 41.125 -31.797 -36.906 1 93.25 950 LYS A C 1
ATOM 7429 O O . LYS A 1 950 ? 41.281 -32.906 -36.438 1 93.25 950 LYS A O 1
ATOM 7434 N N . GLN A 1 951 ? 40.906 -30.781 -36.25 1 94.81 951 GLN A N 1
ATOM 7435 C CA . GLN A 1 951 ? 41.062 -30.781 -34.781 1 94.81 951 GLN A CA 1
ATOM 7436 C C . GLN A 1 951 ? 39.906 -31.531 -34.125 1 94.81 951 GLN A C 1
ATOM 7438 O O . GLN A 1 951 ? 40.062 -32.031 -33 1 94.81 951 GLN A O 1
ATOM 7443 N N . ARG A 1 952 ? 38.812 -31.656 -34.719 1 93.38 952 ARG A N 1
ATOM 7444 C CA . ARG A 1 952 ? 37.688 -32.344 -34.094 1 93.38 952 ARG A CA 1
ATOM 7445 C C . ARG A 1 952 ? 38 -33.812 -33.906 1 93.38 952 ARG A C 1
ATOM 7447 O O . ARG A 1 952 ? 37.438 -34.469 -33 1 93.38 952 ARG A O 1
ATOM 7454 N N . ILE A 1 953 ? 38.906 -34.281 -34.719 1 91.19 953 ILE A N 1
ATOM 7455 C CA . ILE A 1 953 ? 39.281 -35.688 -34.625 1 91.19 953 ILE A CA 1
ATOM 7456 C C . ILE A 1 953 ? 40.562 -35.812 -33.75 1 91.19 953 ILE A C 1
ATOM 7458 O O . ILE A 1 953 ? 40.688 -36.75 -33 1 91.19 953 ILE A O 1
ATOM 7462 N N . SER A 1 954 ? 41.344 -34.844 -33.812 1 92.62 954 SER A N 1
ATOM 7463 C CA . SER A 1 954 ? 42.688 -34.969 -33.219 1 92.62 954 SER A CA 1
ATOM 7464 C C . SER A 1 954 ? 42.688 -34.406 -31.797 1 92.62 954 SER A C 1
ATOM 7466 O O . SER A 1 954 ? 43.531 -34.812 -30.984 1 92.62 954 SER A O 1
ATOM 7468 N N . SER A 1 955 ? 41.906 -33.562 -31.469 1 94.31 955 SER A N 1
ATOM 7469 C CA . SER A 1 955 ? 41.906 -32.938 -30.156 1 94.31 955 SER A CA 1
ATOM 7470 C C . SER A 1 955 ? 41.188 -33.844 -29.141 1 94.31 955 SER A C 1
ATOM 7472 O O . SER A 1 955 ? 40.469 -34.75 -29.516 1 94.31 955 SER A O 1
ATOM 7474 N N . PRO A 1 956 ? 41.344 -33.531 -27.844 1 94.62 956 PRO A N 1
ATOM 7475 C CA . PRO A 1 956 ? 40.719 -34.344 -26.797 1 94.62 956 PRO A CA 1
ATOM 7476 C C . PRO A 1 956 ? 39.219 -34.062 -26.672 1 94.62 956 PRO A C 1
ATOM 7478 O O . PRO A 1 956 ? 38.531 -34.75 -25.938 1 94.62 956 PRO A O 1
ATOM 7481 N N . LEU A 1 957 ? 38.719 -33.156 -27.359 1 96.38 957 LEU A N 1
ATOM 7482 C CA . LEU A 1 957 ? 37.375 -32.656 -27.156 1 96.38 957 LEU A CA 1
ATOM 7483 C C . LEU A 1 957 ? 36.344 -33.75 -27.359 1 96.38 957 LEU A C 1
ATOM 7485 O O . LEU A 1 957 ? 35.312 -33.812 -26.656 1 96.38 957 LEU A O 1
ATOM 7489 N N . PHE A 1 958 ? 36.562 -34.688 -28.281 1 96.94 958 PHE A N 1
ATOM 7490 C CA . PHE A 1 958 ? 35.594 -35.75 -28.594 1 96.94 958 PHE A CA 1
ATOM 7491 C C . PHE A 1 958 ? 36.188 -37.125 -28.312 1 96.94 958 PHE A C 1
ATOM 7493 O O . PHE A 1 958 ? 35.688 -38.125 -28.812 1 96.94 958 PHE A O 1
ATOM 7500 N N . ASN A 1 959 ? 37.312 -37.156 -27.547 1 96 959 ASN A N 1
ATOM 7501 C CA . ASN A 1 959 ? 37.938 -38.406 -27.141 1 96 959 ASN A CA 1
ATOM 7502 C C . ASN A 1 959 ? 37.469 -38.875 -25.766 1 96 959 ASN A C 1
ATOM 7504 O O . ASN A 1 959 ? 38.125 -38.594 -24.75 1 96 959 ASN A O 1
ATOM 7508 N N . THR A 1 960 ? 36.469 -39.688 -25.75 1 96.56 960 THR A N 1
ATOM 7509 C CA . THR A 1 960 ? 35.812 -40.062 -24.5 1 96.56 960 THR A CA 1
ATOM 7510 C C . THR A 1 960 ? 36.719 -40.969 -23.672 1 96.56 960 THR A C 1
ATOM 7512 O O . THR A 1 960 ? 36.688 -40.938 -22.453 1 96.56 960 THR A O 1
ATOM 7515 N N . LYS A 1 961 ? 37.5 -41.719 -24.312 1 96 961 LYS A N 1
ATOM 7516 C CA . LYS A 1 961 ? 38.406 -42.625 -23.594 1 96 961 LYS A CA 1
ATOM 7517 C C . LYS A 1 961 ? 39.438 -41.844 -22.812 1 96 961 LYS A C 1
ATOM 7519 O O . LYS A 1 961 ? 39.656 -42.094 -21.625 1 96 961 LYS A O 1
ATOM 7524 N N . GLN A 1 962 ? 40.062 -40.938 -23.531 1 96 962 GLN A N 1
ATOM 7525 C CA . GLN A 1 962 ? 41.031 -40.094 -22.859 1 96 962 GLN A CA 1
ATOM 7526 C C . GLN A 1 962 ? 40.375 -39.281 -21.734 1 96 962 GLN A C 1
ATOM 7528 O O . GLN A 1 962 ? 40.969 -39.156 -20.656 1 96 962 GLN A O 1
ATOM 7533 N N . TYR A 1 963 ? 39.344 -38.781 -22 1 96.88 963 TYR A N 1
ATOM 7534 C CA . TYR A 1 963 ? 38.594 -38 -21 1 96.88 963 TYR A CA 1
ATOM 7535 C C . TYR A 1 963 ? 38.344 -38.844 -19.75 1 96.88 963 TYR A C 1
ATOM 7537 O O . TYR A 1 963 ? 38.5 -38.375 -18.625 1 96.88 963 TYR A O 1
ATOM 7545 N N . THR A 1 964 ? 37.844 -40.094 -19.938 1 97.75 964 THR A N 1
ATOM 7546 C CA . THR A 1 964 ? 37.562 -40.969 -18.812 1 97.75 964 THR A CA 1
ATOM 7547 C C . THR A 1 964 ? 38.812 -41.25 -17.984 1 97.75 964 THR A C 1
ATOM 7549 O O . THR A 1 964 ? 38.75 -41.25 -16.75 1 97.75 964 THR A O 1
ATOM 7552 N N . MET A 1 965 ? 39.875 -41.406 -18.625 1 97.06 965 MET A N 1
ATOM 7553 C CA . MET A 1 965 ? 41.125 -41.625 -17.922 1 97.06 965 MET A CA 1
ATOM 7554 C C . MET A 1 965 ? 41.5 -40.406 -17.062 1 97.06 965 MET A C 1
ATOM 7556 O O . MET A 1 965 ? 41.938 -40.562 -15.93 1 97.06 965 MET A O 1
ATOM 7560 N N . GLU A 1 966 ? 41.312 -39.344 -17.625 1 96.31 966 GLU A N 1
ATOM 7561 C CA . GLU A 1 966 ? 41.625 -38.094 -16.906 1 96.31 966 GLU A CA 1
ATOM 7562 C C . GLU A 1 966 ? 40.656 -37.906 -15.742 1 96.31 966 GLU A C 1
ATOM 7564 O O . GLU A 1 966 ? 41.031 -37.406 -14.68 1 96.31 966 GLU A O 1
ATOM 7569 N N . LEU A 1 967 ? 39.438 -38.188 -15.922 1 97.44 967 LEU A N 1
ATOM 7570 C CA . LEU A 1 967 ? 38.438 -38.125 -14.867 1 97.44 967 LEU A CA 1
ATOM 7571 C C . LEU A 1 967 ? 38.781 -39.062 -13.727 1 97.44 967 LEU A C 1
ATOM 7573 O O . LEU A 1 967 ? 38.594 -38.75 -12.555 1 97.44 967 LEU A O 1
ATOM 7577 N N . GLU A 1 968 ? 39.281 -40.281 -14.094 1 97.62 968 GLU A N 1
ATOM 7578 C CA . GLU A 1 968 ? 39.719 -41.25 -13.109 1 97.62 968 GLU A CA 1
ATOM 7579 C C . GLU A 1 968 ? 40.844 -40.688 -12.234 1 97.62 968 GLU A C 1
ATOM 7581 O O . GLU A 1 968 ? 40.844 -40.906 -11.016 1 97.62 968 GLU A O 1
ATOM 7586 N N . ARG A 1 969 ? 41.719 -40 -12.875 1 96.88 969 ARG A N 1
ATOM 7587 C CA . ARG A 1 969 ? 42.812 -39.406 -12.125 1 96.88 969 ARG A CA 1
ATOM 7588 C C . ARG A 1 969 ? 42.281 -38.375 -11.125 1 96.88 969 ARG A C 1
ATOM 7590 O O . ARG A 1 969 ? 42.781 -38.281 -10.008 1 96.88 969 ARG A O 1
ATOM 7597 N N . LEU A 1 970 ? 41.406 -37.688 -11.594 1 97.06 970 LEU A N 1
ATOM 7598 C CA . LEU A 1 970 ? 40.812 -36.656 -10.734 1 97.06 970 LEU A CA 1
ATOM 7599 C C . LEU A 1 970 ? 40.062 -37.312 -9.555 1 97.06 970 LEU A C 1
ATOM 7601 O O . LEU A 1 970 ? 40.188 -36.844 -8.422 1 97.06 970 LEU A O 1
ATOM 7605 N N . TYR A 1 971 ? 39.312 -38.406 -9.773 1 98.06 971 TYR A N 1
ATOM 7606 C CA . TYR A 1 971 ? 38.625 -39.125 -8.727 1 98.06 971 TYR A CA 1
ATOM 7607 C C . TYR A 1 971 ? 39.625 -39.688 -7.707 1 98.06 971 TYR A C 1
ATOM 7609 O O . TYR A 1 971 ? 39.375 -39.656 -6.5 1 98.06 971 TYR A O 1
ATOM 7617 N N . LEU A 1 972 ? 40.625 -40.188 -8.211 1 96.88 972 LEU A N 1
ATOM 7618 C CA . LEU A 1 972 ? 41.656 -40.75 -7.32 1 96.88 972 LEU A CA 1
ATOM 7619 C C . LEU A 1 972 ? 42.25 -39.625 -6.457 1 96.88 972 LEU A C 1
ATOM 7621 O O . LEU A 1 972 ? 42.531 -39.844 -5.273 1 96.88 972 LEU A O 1
ATOM 7625 N N . GLN A 1 973 ? 42.438 -38.531 -7.078 1 96.5 973 GLN A N 1
ATOM 7626 C CA . GLN A 1 973 ? 42.938 -37.375 -6.32 1 96.5 973 GLN A CA 1
ATOM 7627 C C . GLN A 1 973 ? 41.969 -37 -5.207 1 96.5 973 GLN A C 1
ATOM 7629 O O . GLN A 1 973 ? 42.406 -36.719 -4.082 1 96.5 973 GLN A O 1
ATOM 7634 N N . MET A 1 974 ? 40.75 -36.938 -5.465 1 97.56 974 MET A N 1
ATOM 7635 C CA . MET A 1 974 ? 39.719 -36.625 -4.473 1 97.56 974 MET A CA 1
ATOM 7636 C C . MET A 1 974 ? 39.75 -37.625 -3.326 1 97.56 974 MET A C 1
ATOM 7638 O O . MET A 1 974 ? 39.719 -37.25 -2.156 1 97.56 974 MET A O 1
ATOM 7642 N N . TRP A 1 975 ? 39.844 -38.875 -3.723 1 97.06 975 TRP A N 1
ATOM 7643 C CA . TRP A 1 975 ? 39.781 -39.938 -2.729 1 97.06 975 TRP A CA 1
ATOM 7644 C C . TRP A 1 975 ? 41.031 -39.906 -1.836 1 97.06 975 TRP A C 1
ATOM 7646 O O . TRP A 1 975 ? 40.938 -40.031 -0.614 1 97.06 975 TRP A O 1
ATOM 7656 N N . GLU A 1 976 ? 42.156 -39.719 -2.445 1 9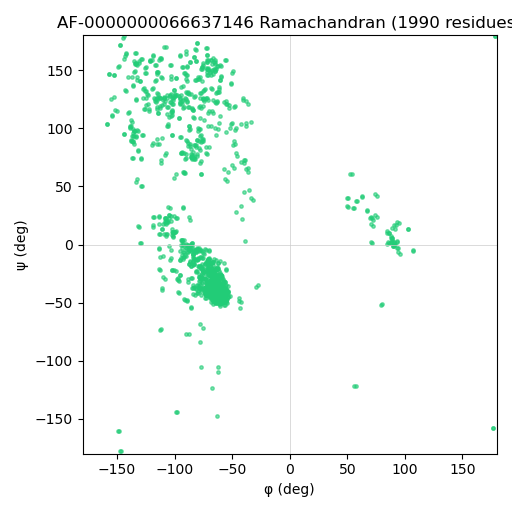5.69 976 GLU A N 1
ATOM 7657 C CA . GLU A 1 976 ? 43.406 -39.688 -1.687 1 95.69 976 GLU A CA 1
ATOM 7658 C C . GLU A 1 976 ? 43.406 -38.531 -0.691 1 95.69 976 GLU A C 1
ATOM 7660 O O . GLU A 1 976 ? 43.844 -38.656 0.446 1 95.69 976 GLU A O 1
ATOM 7665 N N . HIS A 1 977 ? 42.969 -37.469 -1.176 1 95.94 977 HIS A N 1
ATOM 7666 C CA . HIS A 1 977 ? 42.875 -36.281 -0.303 1 95.94 977 HIS A CA 1
ATOM 7667 C C . HIS A 1 977 ? 41.938 -36.562 0.886 1 95.94 977 HIS A C 1
ATOM 7669 O O . HIS A 1 977 ? 42.281 -36.219 2.02 1 95.94 977 HIS A O 1
ATOM 7675 N N . TYR A 1 978 ? 40.844 -37.156 0.661 1 96.31 978 TYR A N 1
ATOM 7676 C CA . TYR A 1 978 ? 39.875 -37.5 1.7 1 96.31 978 TYR A CA 1
ATOM 7677 C C . TYR A 1 978 ? 40.469 -38.562 2.65 1 96.31 978 TYR A C 1
ATOM 7679 O O . TYR A 1 978 ? 40.344 -38.406 3.873 1 96.31 978 TYR A O 1
ATOM 7687 N N . ALA A 1 979 ? 41.031 -39.594 2.096 1 95 979 ALA A N 1
ATOM 7688 C CA . ALA A 1 979 ? 41.594 -40.719 2.879 1 95 979 ALA A CA 1
ATOM 7689 C C . ALA A 1 979 ? 42.688 -40.219 3.809 1 95 979 ALA A C 1
ATOM 7691 O O . ALA A 1 979 ? 42.938 -40.812 4.863 1 95 979 ALA A O 1
ATOM 7692 N N . ALA A 1 980 ? 43.312 -39.125 3.42 1 94.88 980 ALA A N 1
ATOM 7693 C CA . ALA A 1 980 ? 44.344 -38.562 4.238 1 94.88 980 ALA A CA 1
ATOM 7694 C C . ALA A 1 980 ? 43.781 -37.719 5.387 1 94.88 980 ALA A C 1
ATOM 7696 O O . ALA A 1 980 ? 44.5 -37.219 6.234 1 94.88 980 ALA A O 1
ATOM 7697 N N . GLY A 1 981 ? 42.5 -37.594 5.426 1 94 981 GLY A N 1
ATOM 7698 C CA . GLY A 1 981 ? 41.844 -36.906 6.52 1 94 981 GLY A CA 1
ATOM 7699 C C . GLY A 1 981 ? 41.656 -35.406 6.289 1 94 981 GLY A C 1
ATOM 7700 O O . GLY A 1 981 ? 41.344 -34.656 7.215 1 94 981 GLY A O 1
ATOM 7701 N N . ASN A 1 982 ? 41.781 -34.969 5.074 1 94.44 982 ASN A N 1
ATOM 7702 C CA . ASN A 1 982 ? 41.719 -33.531 4.762 1 94.44 982 ASN A CA 1
ATOM 7703 C C . ASN A 1 982 ? 40.312 -33.125 4.383 1 94.44 982 ASN A C 1
ATOM 7705 O O . ASN A 1 982 ? 39.531 -33.906 3.869 1 94.44 982 ASN A O 1
ATOM 7709 N N . LYS A 1 983 ? 40.062 -31.828 4.664 1 95.25 983 LYS A N 1
ATOM 7710 C CA . LYS A 1 983 ? 38.812 -31.234 4.168 1 95.25 983 LYS A CA 1
ATOM 7711 C C . LYS A 1 983 ? 38.938 -30.922 2.678 1 95.25 983 LYS A C 1
ATOM 7713 O O . LYS A 1 983 ? 40.031 -30.672 2.16 1 95.25 983 LYS A O 1
ATOM 7718 N N . PRO A 1 984 ? 37.781 -30.969 1.983 1 96.38 984 PRO A N 1
ATOM 7719 C CA . PRO A 1 984 ? 37.844 -30.656 0.552 1 96.38 984 PRO A CA 1
ATOM 7720 C C . PRO A 1 984 ? 38.562 -29.344 0.251 1 96.38 984 PRO A C 1
ATOM 7722 O O . PRO A 1 984 ? 38.406 -28.375 0.985 1 96.38 984 PRO A O 1
ATOM 7725 N N . ASP A 1 985 ? 39.344 -29.375 -0.756 1 96.06 985 ASP A N 1
ATOM 7726 C CA . ASP A 1 985 ? 40.125 -28.203 -1.199 1 96.06 985 ASP A CA 1
ATOM 7727 C C . ASP A 1 985 ? 40.188 -28.141 -2.723 1 96.06 985 ASP A C 1
ATOM 7729 O O . ASP A 1 985 ? 39.906 -29.141 -3.4 1 96.06 985 ASP A O 1
ATOM 7733 N N . HIS A 1 986 ? 40.562 -27 -3.201 1 96.38 986 HIS A N 1
ATOM 7734 C CA . HIS A 1 986 ? 40.656 -26.812 -4.645 1 96.38 986 HIS A CA 1
ATOM 7735 C C . HIS A 1 986 ? 41.719 -27.719 -5.262 1 96.38 986 HIS A C 1
ATOM 7737 O O . HIS A 1 986 ? 42.812 -27.875 -4.711 1 96.38 986 HIS A O 1
ATOM 7743 N N . MET A 1 987 ? 41.312 -28.406 -6.312 1 95.56 987 MET A N 1
ATOM 7744 C CA . MET A 1 987 ? 42.219 -29.266 -7.059 1 95.56 987 MET A CA 1
ATOM 7745 C C . MET A 1 987 ? 42.562 -28.656 -8.414 1 95.56 987 MET A C 1
ATOM 7747 O O . MET A 1 987 ? 42.062 -29.094 -9.445 1 95.56 987 MET A O 1
ATOM 7751 N N . ILE A 1 988 ? 43.469 -27.688 -8.445 1 89.88 988 ILE A N 1
ATOM 7752 C CA . ILE A 1 988 ? 43.75 -26.859 -9.625 1 89.88 988 ILE A CA 1
ATOM 7753 C C . ILE A 1 988 ? 45.156 -27.156 -10.156 1 89.88 988 ILE A C 1
ATOM 7755 O O . ILE A 1 988 ? 45.531 -26.703 -11.234 1 89.88 988 ILE A O 1
ATOM 7759 N N . LYS A 1 989 ? 46.062 -27.922 -9.422 1 77.75 989 LYS A N 1
ATOM 7760 C CA . LYS A 1 989 ? 47.406 -28.234 -9.875 1 77.75 989 LYS A CA 1
ATOM 7761 C C . LYS A 1 989 ? 47.438 -29.531 -10.68 1 77.75 989 LYS A C 1
ATOM 7763 O O . LYS A 1 989 ? 46.719 -30.484 -10.336 1 77.75 989 LYS A O 1
ATOM 7768 N N . PRO A 1 990 ? 48 -29.438 -11.938 1 63.16 990 PRO A N 1
ATOM 7769 C CA . PRO A 1 990 ? 48.062 -30.656 -12.734 1 63.16 990 PRO A CA 1
ATOM 7770 C C . PRO A 1 990 ? 48.719 -31.812 -11.992 1 63.16 990 PRO A C 1
ATOM 7772 O O . PRO A 1 990 ? 49.625 -31.594 -11.203 1 63.16 990 PRO A O 1
ATOM 7775 N N . VAL A 1 991 ? 48.062 -32.906 -11.727 1 53.81 991 VAL A N 1
ATOM 7776 C CA . VAL A 1 991 ? 48.656 -34.094 -11.141 1 53.81 991 VAL A CA 1
ATOM 7777 C C . VAL A 1 991 ? 49.906 -34.469 -11.922 1 53.81 991 VAL A C 1
ATOM 7779 O O . VAL A 1 991 ? 49.906 -34.531 -13.148 1 53.81 991 VAL A O 1
ATOM 7782 N N . GLU A 1 992 ? 51.062 -34.219 -11.398 1 46.38 992 GLU A N 1
ATOM 7783 C CA . GLU A 1 992 ? 52.312 -34.688 -12.023 1 46.38 992 GLU A CA 1
ATOM 7784 C C . GLU A 1 992 ? 52.219 -36.156 -12.406 1 46.38 992 GLU A C 1
ATOM 7786 O O . GLU A 1 992 ? 51.812 -36.969 -11.578 1 46.38 992 GLU A O 1
ATOM 7791 N N . VAL A 1 993 ? 51.938 -36.438 -13.641 1 43.81 993 VAL A N 1
ATOM 7792 C CA . VAL A 1 993 ? 52.062 -37.812 -14.141 1 43.81 993 VAL A CA 1
ATOM 7793 C C . VAL A 1 993 ? 53.375 -38.406 -13.672 1 43.81 993 VAL A C 1
ATOM 7795 O O . VAL A 1 993 ? 54.469 -37.938 -14.016 1 43.81 993 VAL A O 1
ATOM 7798 N N . THR A 1 994 ? 53.531 -38.812 -12.453 1 34.97 994 THR A N 1
ATOM 7799 C CA . THR A 1 994 ? 54.656 -39.719 -12.289 1 34.97 994 THR A CA 1
ATOM 7800 C C . THR A 1 994 ? 54.594 -40.875 -13.297 1 34.97 994 THR A C 1
ATOM 7802 O O . THR A 1 994 ? 53.562 -41.531 -13.422 1 34.97 994 THR A O 1
ATOM 7805 N N . GLU A 1 995 ? 55.375 -40.75 -14.352 1 32.28 995 GLU A N 1
ATOM 7806 C CA . GLU A 1 995 ? 55.719 -41.812 -15.297 1 32.28 995 GLU A CA 1
ATOM 7807 C C . GLU A 1 995 ? 56.031 -43.125 -14.562 1 32.28 995 GLU A C 1
ATOM 7809 O O . GLU A 1 995 ? 57.156 -43.312 -14.062 1 32.28 995 GLU A O 1
ATOM 7814 N N . SER A 1 996 ? 55.531 -43.562 -13.508 1 26.34 996 SER A N 1
ATOM 7815 C CA . SER A 1 996 ? 55.938 -44.938 -13.328 1 26.34 996 SER A CA 1
ATOM 7816 C C . SER A 1 996 ? 55.438 -45.812 -14.469 1 26.34 996 SER A C 1
ATOM 7818 O O . SER A 1 996 ? 54.219 -45.812 -14.766 1 26.34 996 SER A O 1
ATOM 7820 N N . ALA A 1 997 ? 56.469 -46.094 -15.305 1 24.27 997 ALA A N 1
ATOM 7821 C CA . ALA A 1 997 ? 56.531 -47.281 -16.156 1 24.27 997 ALA A CA 1
ATOM 7822 C C . ALA A 1 997 ? 56.312 -48.562 -15.328 1 24.27 997 ALA A C 1
ATOM 7824 O O . ALA A 1 997 ? 56.875 -48.688 -14.25 1 24.27 997 ALA A O 1
ATOM 7825 N N . MET B 1 1 ? -67.188 -55.594 -50.531 1 18.73 1 MET B N 1
ATOM 7826 C CA . MET B 1 1 ? -68.312 -54.875 -49.969 1 18.73 1 MET B CA 1
ATOM 7827 C C . MET B 1 1 ? -68.062 -53.375 -49.969 1 18.73 1 MET B C 1
ATOM 7829 O O . MET B 1 1 ? -67.188 -52.875 -49.188 1 18.73 1 MET B O 1
ATOM 7833 N N . ALA B 1 2 ? -67.062 -52.594 -50.594 1 22.77 2 ALA B N 1
ATOM 7834 C CA . ALA B 1 2 ? -65.875 -53.406 -50.531 1 22.77 2 ALA B CA 1
ATOM 7835 C C . ALA B 1 2 ? -64.875 -52.906 -49.469 1 22.77 2 ALA B C 1
ATOM 7837 O O . ALA B 1 2 ? -64.75 -51.688 -49.281 1 22.77 2 ALA B O 1
ATOM 7838 N N . SER B 1 3 ? -64.312 -53.156 -48.094 1 23.17 3 SER B N 1
ATOM 7839 C CA . SER B 1 3 ? -64.625 -52.25 -47 1 23.17 3 SER B CA 1
ATOM 7840 C C . SER B 1 3 ? -64.062 -50.844 -47.25 1 23.17 3 SER B C 1
ATOM 7842 O O . SER B 1 3 ? -62.938 -50.688 -47.688 1 23.17 3 SER B O 1
ATOM 7844 N N . SER B 1 4 ? -64.938 -49.906 -47.844 1 27.2 4 SER B N 1
ATOM 7845 C CA . SER B 1 4 ? -64.812 -48.438 -47.938 1 27.2 4 SER B CA 1
ATOM 7846 C C . SER B 1 4 ? -64.312 -47.844 -46.625 1 27.2 4 SER B C 1
ATOM 7848 O O . SER B 1 4 ? -65 -48 -45.594 1 27.2 4 SER B O 1
ATOM 7850 N N . VAL B 1 5 ? -63.125 -48.094 -46.375 1 26.5 5 VAL B N 1
ATOM 7851 C CA . VAL B 1 5 ? -62.469 -47.375 -45.281 1 26.5 5 VAL B CA 1
ATOM 7852 C C . VAL B 1 5 ? -63 -45.938 -45.25 1 26.5 5 VAL B C 1
ATOM 7854 O O . VAL B 1 5 ? -62.812 -45.156 -46.188 1 26.5 5 VAL B O 1
ATOM 7857 N N . GLY B 1 6 ? -64.375 -45.719 -45 1 30.16 6 GLY B N 1
ATOM 7858 C CA . GLY B 1 6 ? -65.062 -44.469 -44.781 1 30.16 6 GLY B CA 1
ATOM 7859 C C . GLY B 1 6 ? -64.25 -43.438 -44 1 30.16 6 GLY B C 1
ATOM 7860 O O . GLY B 1 6 ? -63.906 -43.656 -42.844 1 30.16 6 GLY B O 1
ATOM 7861 N N . ASN B 1 7 ? -63.188 -42.969 -44.562 1 34.12 7 ASN B N 1
ATOM 7862 C CA . ASN B 1 7 ? -62.219 -41.938 -44.188 1 34.12 7 ASN B CA 1
ATOM 7863 C C . ASN B 1 7 ? -62.906 -40.75 -43.531 1 34.12 7 ASN B C 1
ATOM 7865 O O . ASN B 1 7 ? -62.75 -39.625 -43.969 1 34.12 7 ASN B O 1
ATOM 7869 N N . VAL B 1 8 ? -64.312 -40.812 -43.312 1 36.09 8 VAL B N 1
ATOM 7870 C CA . VAL B 1 8 ? -64.875 -39.594 -42.688 1 36.09 8 VAL B CA 1
ATOM 7871 C C . VAL B 1 8 ? -64.125 -39.281 -41.406 1 36.09 8 VAL B C 1
ATOM 7873 O O . VAL B 1 8 ? -64.312 -39.938 -40.375 1 36.09 8 VAL B O 1
ATOM 7876 N N . ALA B 1 9 ? -62.906 -39.156 -41.375 1 42.09 9 ALA B N 1
ATOM 7877 C CA . ALA B 1 9 ? -62.25 -38.625 -40.188 1 42.09 9 ALA B CA 1
ATOM 7878 C C . ALA B 1 9 ? -63.094 -37.5 -39.562 1 42.09 9 ALA B C 1
ATOM 7880 O O . ALA B 1 9 ? -63.531 -36.594 -40.281 1 42.09 9 ALA B O 1
ATOM 7881 N N . ASP B 1 10 ? -63.844 -37.531 -38.562 1 59.91 10 ASP B N 1
ATOM 7882 C CA . ASP B 1 10 ? -64.75 -36.781 -37.719 1 59.91 10 ASP B CA 1
ATOM 7883 C C . ASP B 1 10 ? -64.312 -35.344 -37.5 1 59.91 10 ASP B C 1
ATOM 7885 O O . ASP B 1 10 ? -63.125 -35.125 -37.312 1 59.91 10 ASP B O 1
ATOM 7889 N N . SER B 1 11 ? -64.938 -34.281 -38.156 1 72 11 SER B N 1
ATOM 7890 C CA . SER B 1 11 ? -64.75 -32.844 -38.094 1 72 11 SER B CA 1
ATOM 7891 C C . SER B 1 11 ? -64.25 -32.406 -36.719 1 72 11 SER B C 1
ATOM 7893 O O . SER B 1 11 ? -63.406 -31.562 -36.562 1 72 11 SER B O 1
ATOM 7895 N N . THR B 1 12 ? -64.75 -33.062 -35.781 1 76.88 12 THR B N 1
ATOM 7896 C CA . THR B 1 12 ? -64.375 -32.719 -34.406 1 76.88 12 THR B CA 1
ATOM 7897 C C . THR B 1 12 ? -62.938 -33.094 -34.094 1 76.88 12 THR B C 1
ATOM 7899 O O . THR B 1 12 ? -62.219 -32.375 -33.438 1 76.88 12 THR B O 1
ATOM 7902 N N . GLY B 1 13 ? -62.594 -34.281 -34.594 1 80.25 13 GLY B N 1
ATOM 7903 C CA . GLY B 1 13 ? -61.25 -34.719 -34.406 1 80.25 13 GLY B CA 1
ATOM 7904 C C . GLY B 1 13 ? -60.219 -33.875 -35.094 1 80.25 13 GLY B C 1
ATOM 7905 O O . GLY B 1 13 ? -59.156 -33.562 -34.562 1 80.25 13 GLY B O 1
ATOM 7906 N N . LEU B 1 14 ? -60.562 -33.438 -36.344 1 86.44 14 LEU B N 1
ATOM 7907 C CA . LEU B 1 14 ? -59.688 -32.594 -37.125 1 86.44 14 LEU B CA 1
ATOM 7908 C C . LEU B 1 14 ? -59.5 -31.219 -36.438 1 86.44 14 LEU B C 1
ATOM 7910 O O . LEU B 1 14 ? -58.406 -30.656 -36.469 1 86.44 14 LEU B O 1
ATOM 7914 N N . ALA B 1 15 ? -60.531 -30.672 -35.906 1 86.06 15 ALA B N 1
ATOM 7915 C CA . ALA B 1 15 ? -60.5 -29.391 -35.219 1 86.06 15 ALA B CA 1
ATOM 7916 C C . ALA B 1 15 ? -59.594 -29.469 -33.969 1 86.06 15 ALA B C 1
ATOM 7918 O O . ALA B 1 15 ? -58.812 -28.562 -33.719 1 86.06 15 ALA B O 1
ATOM 7919 N N . GLU B 1 16 ? -59.688 -30.484 -33.281 1 89.38 16 GLU B N 1
ATOM 7920 C CA . GLU B 1 16 ? -58.844 -30.688 -32.062 1 89.38 16 GLU B CA 1
ATOM 7921 C C . GLU B 1 16 ? -57.375 -30.828 -32.438 1 89.38 16 GLU B C 1
ATOM 7923 O O . GLU B 1 16 ? -56.5 -30.328 -31.719 1 89.38 16 GLU B O 1
ATOM 7928 N N . LEU B 1 17 ? -57.25 -31.578 -33.469 1 88.56 17 LEU B N 1
ATOM 7929 C CA . LEU B 1 17 ? -55.875 -31.75 -33.938 1 88.56 17 LEU B CA 1
ATOM 7930 C C . LEU B 1 17 ? -55.281 -30.422 -34.375 1 88.56 17 LEU B C 1
ATOM 7932 O O . LEU B 1 17 ? -54.125 -30.109 -34.031 1 88.56 17 LEU B O 1
ATOM 7936 N N . ALA B 1 18 ? -55.969 -29.625 -35.062 1 91.06 18 ALA B N 1
ATOM 7937 C CA . ALA B 1 18 ? -55.5 -28.312 -35.5 1 91.06 18 ALA B CA 1
ATOM 7938 C C . ALA B 1 18 ? -55.188 -27.422 -34.312 1 91.06 18 ALA B C 1
ATOM 7940 O O . ALA B 1 18 ? -54.188 -26.703 -34.312 1 91.06 18 ALA B O 1
ATOM 7941 N N . HIS B 1 19 ? -55.938 -27.406 -33.281 1 89.94 19 HIS B N 1
ATOM 7942 C CA . HIS B 1 19 ? -55.75 -26.609 -32.094 1 89.94 19 HIS B CA 1
ATOM 7943 C C . HIS B 1 19 ? -54.5 -27.047 -31.328 1 89.94 19 HIS B C 1
ATOM 7945 O O . HIS B 1 19 ? -53.75 -26.219 -30.844 1 89.94 19 HIS B O 1
ATOM 7951 N N . ARG B 1 20 ? -54.344 -28.328 -31.234 1 90.31 20 ARG B N 1
ATOM 7952 C CA . ARG B 1 20 ? -53.156 -28.859 -30.562 1 90.31 20 ARG B CA 1
ATOM 7953 C C . ARG B 1 20 ? -51.875 -28.469 -31.297 1 90.31 20 ARG B C 1
ATOM 7955 O O . ARG B 1 20 ? -50.875 -28.141 -30.672 1 90.31 20 ARG B O 1
ATOM 7962 N N . GLU B 1 21 ? -52.031 -28.531 -32.656 1 91.19 21 GLU B N 1
ATOM 7963 C CA . GLU B 1 21 ? -50.875 -28.141 -33.469 1 91.19 21 GLU B CA 1
ATOM 7964 C C . GLU B 1 21 ? -50.562 -26.656 -33.312 1 91.19 21 GLU B C 1
ATOM 7966 O O . GLU B 1 21 ? -49.406 -26.266 -33.281 1 91.19 21 GLU B O 1
ATOM 7971 N N . TYR B 1 22 ? -51.562 -25.844 -33.156 1 91 22 TYR B N 1
ATOM 7972 C CA . TYR B 1 22 ? -51.375 -24.406 -32.906 1 91 22 TYR B CA 1
ATOM 7973 C C . TYR B 1 22 ? -50.719 -24.156 -31.562 1 91 22 TYR B C 1
ATOM 7975 O O . TYR B 1 22 ? -49.781 -23.375 -31.453 1 91 22 TYR B O 1
ATOM 7983 N N . GLN B 1 23 ? -51.094 -24.844 -30.547 1 88.38 23 GLN B N 1
ATOM 7984 C CA . GLN B 1 23 ? -50.531 -24.688 -29.203 1 88.38 23 GLN B CA 1
ATOM 7985 C C . GLN B 1 23 ? -49.094 -25.172 -29.141 1 88.38 23 GLN B C 1
ATOM 7987 O O . GLN B 1 23 ? -48.281 -24.625 -28.391 1 88.38 23 GLN B O 1
ATOM 7992 N N . ALA B 1 24 ? -48.844 -26.203 -30.031 1 88.12 24 ALA B N 1
ATOM 7993 C CA . ALA B 1 24 ? -47.5 -26.75 -30.062 1 88.12 24 ALA B CA 1
ATOM 7994 C C . ALA B 1 24 ? -46.562 -25.875 -30.906 1 88.12 24 ALA B C 1
ATOM 7996 O O . ALA B 1 24 ? -45.375 -26.094 -30.938 1 88.12 24 ALA B O 1
ATOM 7997 N N . GLY B 1 25 ? -47.188 -24.828 -31.531 1 87.88 25 GLY B N 1
ATOM 7998 C CA . GLY B 1 25 ? -46.375 -23.891 -32.312 1 87.88 25 GLY B CA 1
ATOM 7999 C C . GLY B 1 25 ? -46.188 -24.344 -33.75 1 87.88 25 GLY B C 1
ATOM 8000 O O . GLY B 1 25 ? -45.438 -23.703 -34.5 1 87.88 25 GLY B O 1
ATOM 8001 N N . ASP B 1 26 ? -46.812 -25.516 -34.094 1 91 26 ASP B N 1
ATOM 8002 C CA . ASP B 1 26 ? -46.719 -25.984 -35.5 1 91 26 ASP B CA 1
ATOM 8003 C C . ASP B 1 26 ? -47.812 -25.328 -36.344 1 91 26 ASP B C 1
ATOM 8005 O O . ASP B 1 26 ? -48.812 -25.969 -36.688 1 91 26 ASP B O 1
ATOM 8009 N N . PHE B 1 27 ? -47.656 -24.203 -36.781 1 92.19 27 PHE B N 1
ATOM 8010 C CA . PHE B 1 27 ? -48.656 -23.375 -37.438 1 92.19 27 PHE B CA 1
ATOM 8011 C C . PHE B 1 27 ? -48.938 -23.859 -38.844 1 92.19 27 PHE B C 1
ATOM 8013 O O . PHE B 1 27 ? -50.031 -23.734 -39.344 1 92.19 27 PHE B O 1
ATOM 8020 N N . GLU B 1 28 ? -47.906 -24.469 -39.469 1 91.69 28 GLU B N 1
ATOM 8021 C CA . GLU B 1 28 ? -48.094 -24.969 -40.812 1 91.69 28 GLU B CA 1
ATOM 8022 C C . GLU B 1 28 ? -49.062 -26.141 -40.844 1 91.69 28 GLU B C 1
ATOM 8024 O O . GLU B 1 28 ? -49.969 -26.156 -41.688 1 91.69 28 GLU B O 1
ATOM 8029 N N . ALA B 1 29 ? -48.844 -27.078 -39.938 1 91.69 29 ALA B N 1
ATOM 8030 C CA . ALA B 1 29 ? -49.75 -28.234 -39.844 1 91.69 29 ALA B CA 1
ATOM 8031 C C . ALA B 1 29 ? -51.125 -27.797 -39.438 1 91.69 29 ALA B C 1
ATOM 8033 O O . ALA B 1 29 ? -52.125 -28.312 -39.938 1 91.69 29 ALA B O 1
ATOM 8034 N N . ALA B 1 30 ? -51.094 -26.828 -38.5 1 94.31 30 ALA B N 1
ATOM 8035 C CA . ALA B 1 30 ? -52.406 -26.312 -38.031 1 94.31 30 ALA B CA 1
ATOM 8036 C C . ALA B 1 30 ? -53.156 -25.641 -39.156 1 94.31 30 ALA B C 1
ATOM 8038 O O . ALA B 1 30 ? -54.375 -25.812 -39.281 1 94.31 30 ALA B O 1
ATOM 8039 N N . GLU B 1 31 ? -52.5 -24.859 -39.969 1 93.69 31 GLU B N 1
ATOM 8040 C CA . GLU B 1 31 ? -53.156 -24.172 -41.094 1 93.69 31 GLU B CA 1
ATOM 8041 C C . GLU B 1 31 ? -53.719 -25.188 -42.094 1 93.69 31 GLU B C 1
ATOM 8043 O O . GLU B 1 31 ? -54.844 -25.016 -42.562 1 93.69 31 GLU B O 1
ATOM 8048 N N . ARG B 1 32 ? -53 -26.25 -42.438 1 92.31 32 ARG B N 1
ATOM 8049 C CA . ARG B 1 32 ? -53.406 -27.266 -43.375 1 92.31 32 ARG B CA 1
ATOM 8050 C C . ARG B 1 32 ? -54.688 -27.953 -42.906 1 92.31 32 ARG B C 1
ATOM 8052 O O . ARG B 1 32 ? -55.625 -28.109 -43.688 1 92.31 32 ARG B O 1
ATOM 8059 N N . HIS B 1 33 ? -54.625 -28.297 -41.688 1 92.75 33 HIS B N 1
ATOM 8060 C CA . HIS B 1 33 ? -55.781 -28.984 -41.156 1 92.75 33 HIS B CA 1
ATOM 8061 C C . HIS B 1 33 ? -57 -28.047 -41.031 1 92.75 33 HIS B C 1
ATOM 8063 O O . HIS B 1 33 ? -58.125 -28.469 -41.219 1 92.75 33 HIS B O 1
ATOM 8069 N N . CYS B 1 34 ? -56.688 -26.797 -40.688 1 93.94 34 CYS B N 1
ATOM 8070 C CA . CYS B 1 34 ? -57.781 -25.828 -40.625 1 93.94 34 CYS B CA 1
ATOM 8071 C C . CYS B 1 34 ? -58.375 -25.562 -41.969 1 93.94 34 CYS B C 1
ATOM 8073 O O . CYS B 1 34 ? -59.594 -25.422 -42.125 1 93.94 34 CYS B O 1
ATOM 8075 N N . MET B 1 35 ? -57.5 -25.484 -43 1 92.69 35 MET B N 1
ATOM 8076 C CA . MET B 1 35 ? -58 -25.25 -44.375 1 92.69 35 MET B CA 1
ATOM 8077 C C . MET B 1 35 ? -58.844 -26.422 -44.844 1 92.69 35 MET B C 1
ATOM 8079 O O . MET B 1 35 ? -59.844 -26.219 -45.531 1 92.69 35 MET B O 1
ATOM 8083 N N . GLN B 1 36 ? -58.438 -27.609 -44.469 1 90.12 36 GLN B N 1
ATOM 8084 C CA . GLN B 1 36 ? -59.219 -28.797 -44.812 1 90.12 36 GLN B CA 1
ATOM 8085 C C . GLN B 1 36 ? -60.594 -28.75 -44.156 1 90.12 36 GLN B C 1
ATOM 8087 O O . GLN B 1 36 ? -61.625 -29.031 -44.812 1 90.12 36 GLN B O 1
ATOM 8092 N N . LEU B 1 37 ? -60.5 -28.391 -43 1 91.69 37 LEU B N 1
ATOM 8093 C CA . LEU B 1 37 ? -61.75 -28.297 -42.25 1 91.69 37 LEU B CA 1
ATOM 8094 C C . LEU B 1 37 ? -62.625 -27.188 -42.781 1 91.69 37 LEU B C 1
ATOM 8096 O O . LEU B 1 37 ? -63.844 -27.312 -42.844 1 91.69 37 LEU B O 1
ATOM 8100 N N . TRP B 1 38 ? -62.094 -26.062 -43.156 1 91.81 38 TRP B N 1
ATOM 8101 C CA . TRP B 1 38 ? -62.844 -24.938 -43.719 1 91.81 38 TRP B CA 1
ATOM 8102 C C . TRP B 1 38 ? -63.5 -25.312 -45.031 1 91.81 38 TRP B C 1
ATOM 8104 O O . TRP B 1 38 ? -64.625 -24.875 -45.312 1 91.81 38 TRP B O 1
ATOM 8114 N N . ARG B 1 39 ? -62.906 -26.188 -45.875 1 89.06 39 ARG B N 1
ATOM 8115 C CA . ARG B 1 39 ? -63.469 -26.656 -47.125 1 89.06 39 ARG B CA 1
ATOM 8116 C C . ARG B 1 39 ? -64.688 -27.547 -46.875 1 89.06 39 ARG B C 1
ATOM 8118 O O . ARG B 1 39 ? -65.625 -27.516 -47.625 1 89.06 39 ARG B O 1
ATOM 8125 N N . GLN B 1 40 ? -64.562 -28.234 -45.812 1 87.38 40 GLN B N 1
ATOM 8126 C CA . GLN B 1 40 ? -65.625 -29.125 -45.438 1 87.38 40 GLN B CA 1
ATOM 8127 C C . GLN B 1 40 ? -66.812 -28.359 -44.812 1 87.38 40 GLN B C 1
ATOM 8129 O O . GLN B 1 40 ? -68 -28.641 -45.094 1 87.38 40 GLN B O 1
ATOM 8134 N N . GLU B 1 41 ? -66.438 -27.406 -44.031 1 90.38 41 GLU B N 1
ATOM 8135 C CA . GLU B 1 41 ? -67.438 -26.578 -43.312 1 90.38 41 GLU B CA 1
ATOM 8136 C C . GLU B 1 41 ? -67.062 -25.109 -43.406 1 90.38 41 GLU B C 1
ATOM 8138 O O . GLU B 1 41 ? -66.5 -24.531 -42.469 1 90.38 41 GLU B O 1
ATOM 8143 N N . PRO B 1 42 ? -67.5 -24.469 -44.469 1 86.19 42 PRO B N 1
ATOM 8144 C CA . PRO B 1 42 ? -67.062 -23.094 -44.719 1 86.19 42 PRO B CA 1
ATOM 8145 C C . PRO B 1 42 ? -67.625 -22.109 -43.719 1 86.19 42 PRO B C 1
ATOM 8147 O O . PRO B 1 42 ? -67.062 -21.016 -43.531 1 86.19 42 PRO B O 1
ATOM 8150 N N . ASP B 1 43 ? -68.688 -22.422 -42.969 1 84.62 43 ASP B N 1
ATOM 8151 C CA . ASP B 1 43 ? -69.312 -21.469 -42.094 1 84.62 43 ASP B CA 1
ATOM 8152 C C . ASP B 1 43 ? -68.875 -21.719 -40.625 1 84.62 43 ASP B C 1
ATOM 8154 O O . ASP B 1 43 ? -69.438 -21.141 -39.719 1 84.62 43 ASP B O 1
ATOM 8158 N N . ASN B 1 44 ? -67.875 -22.578 -40.438 1 91.12 44 ASN B N 1
ATOM 8159 C CA . ASN B 1 44 ? -67.438 -22.859 -39.094 1 91.12 44 ASN B CA 1
ATOM 8160 C C . ASN B 1 44 ? -66.562 -21.719 -38.562 1 91.12 44 ASN B C 1
ATOM 8162 O O . ASN B 1 44 ? -65.438 -21.516 -38.969 1 91.12 44 ASN B O 1
ATOM 8166 N N . THR B 1 45 ? -67.062 -20.906 -37.594 1 91.81 45 THR B N 1
ATOM 8167 C CA . THR B 1 45 ? -66.438 -19.703 -37.062 1 91.81 45 THR B CA 1
ATOM 8168 C C . THR B 1 45 ? -65.188 -20.062 -36.281 1 91.81 45 THR B C 1
ATOM 8170 O O . THR B 1 45 ? -64.25 -19.312 -36.25 1 91.81 45 THR B O 1
ATOM 8173 N N . GLY B 1 46 ? -65.188 -21.172 -35.594 1 91.56 46 GLY B N 1
ATOM 8174 C CA . GLY B 1 46 ? -64.062 -21.625 -34.844 1 91.56 46 GLY B CA 1
ATOM 8175 C C . GLY B 1 46 ? -62.812 -21.812 -35.719 1 91.56 46 GLY B C 1
ATOM 8176 O O . GLY B 1 46 ? -61.719 -21.406 -35.344 1 91.56 46 GLY B O 1
ATOM 8177 N N . VAL B 1 47 ? -63.062 -22.406 -36.812 1 92.38 47 VAL B N 1
ATOM 8178 C CA . VAL B 1 47 ? -61.969 -22.656 -37.75 1 92.38 47 VAL B CA 1
ATOM 8179 C C . VAL B 1 47 ? -61.5 -21.328 -38.344 1 92.38 47 VAL B C 1
ATOM 8181 O O . VAL B 1 47 ? -60.312 -21.125 -38.562 1 92.38 47 VAL B O 1
ATOM 8184 N N . LEU B 1 48 ? -62.438 -20.438 -38.656 1 93.44 48 LEU B N 1
ATOM 8185 C CA . LEU B 1 48 ? -62.094 -19.125 -39.188 1 93.44 48 LEU B CA 1
ATOM 8186 C C . LEU B 1 48 ? -61.25 -18.344 -38.188 1 93.44 48 LEU B C 1
ATOM 8188 O O . LEU B 1 48 ? -60.25 -17.703 -38.594 1 93.44 48 LEU B O 1
ATOM 8192 N N . LEU B 1 49 ? -61.594 -18.406 -36.906 1 93.06 49 LEU B N 1
ATOM 8193 C CA . LEU B 1 49 ? -60.844 -17.734 -35.875 1 93.06 49 LEU B CA 1
ATOM 8194 C C . LEU B 1 49 ? -59.438 -18.328 -35.75 1 93.06 49 LEU B C 1
ATOM 8196 O O . LEU B 1 49 ? -58.469 -17.578 -35.562 1 93.06 49 LEU B O 1
ATOM 8200 N N . LEU B 1 50 ? -59.344 -19.562 -35.719 1 93.56 50 LEU B N 1
ATOM 8201 C CA . LEU B 1 50 ? -58.062 -20.234 -35.594 1 93.56 50 LEU B CA 1
ATOM 8202 C C . LEU B 1 50 ? -57.188 -19.906 -36.781 1 93.56 50 LEU B C 1
ATOM 8204 O O . LEU B 1 50 ? -55.969 -19.688 -36.625 1 93.56 50 LEU B O 1
ATOM 8208 N N . LEU B 1 51 ? -57.781 -19.859 -37.938 1 93.69 51 LEU B N 1
ATOM 8209 C CA . LEU B 1 51 ? -57.031 -19.469 -39.156 1 93.69 51 LEU B CA 1
ATOM 8210 C C . LEU B 1 51 ? -56.531 -18.031 -39 1 93.69 51 LEU B C 1
ATOM 8212 O O . LEU B 1 51 ? -55.406 -17.734 -39.375 1 93.69 51 LEU B O 1
ATOM 8216 N N . SER B 1 52 ? -57.406 -17.188 -38.5 1 94.38 52 SER B N 1
ATOM 8217 C CA . SER B 1 52 ? -56.969 -15.812 -38.219 1 94.38 52 SER B CA 1
ATOM 8218 C C . SER B 1 52 ? -55.781 -15.766 -37.281 1 94.38 52 SER B C 1
ATOM 8220 O O . SER B 1 52 ? -54.812 -15.055 -37.531 1 94.38 52 SER B O 1
ATOM 8222 N N . SER B 1 53 ? -55.781 -16.469 -36.188 1 93.44 53 SER B N 1
ATOM 8223 C CA . SER B 1 53 ? -54.719 -16.5 -35.188 1 93.44 53 SER B CA 1
ATOM 8224 C C . SER B 1 53 ? -53.438 -17.078 -35.75 1 93.44 53 SER B C 1
ATOM 8226 O O . SER B 1 53 ? -52.344 -16.594 -35.469 1 93.44 53 SER B O 1
ATOM 8228 N N . ILE B 1 54 ? -53.562 -18.156 -36.5 1 93.69 54 ILE B N 1
ATOM 8229 C CA . ILE B 1 54 ? -52.406 -18.797 -37.156 1 93.69 54 ILE B CA 1
ATOM 8230 C C . ILE B 1 54 ? -51.688 -17.781 -38.062 1 93.69 54 ILE B C 1
ATOM 8232 O O . ILE B 1 54 ? -50.469 -17.625 -38 1 93.69 54 ILE B O 1
ATOM 8236 N N . HIS B 1 55 ? -52.469 -17.109 -38.844 1 94 55 HIS B N 1
ATOM 8237 C CA . HIS B 1 55 ? -51.875 -16.141 -39.75 1 94 55 HIS B CA 1
ATOM 8238 C C . HIS B 1 55 ? -51.281 -14.953 -39 1 94 55 HIS B C 1
ATOM 8240 O O . HIS B 1 55 ? -50.281 -14.375 -39.438 1 94 55 HIS B O 1
ATOM 8246 N N . PHE B 1 56 ? -51.781 -14.602 -37.938 1 93.5 56 PHE B N 1
ATOM 8247 C CA . PHE B 1 56 ? -51.219 -13.531 -37.094 1 93.5 56 PHE B CA 1
ATOM 8248 C C . PHE B 1 56 ? -49.875 -13.93 -36.562 1 93.5 56 PHE B C 1
ATOM 8250 O O . PHE B 1 56 ? -48.906 -13.141 -36.594 1 93.5 56 PHE B O 1
ATOM 8257 N N . GLN B 1 57 ? -49.75 -15.109 -36 1 91.12 57 GLN B N 1
ATOM 8258 C CA . GLN B 1 57 ? -48.5 -15.602 -35.438 1 91.12 57 GLN B CA 1
ATOM 8259 C C . GLN B 1 57 ? -47.406 -15.711 -36.5 1 91.12 57 GLN B C 1
ATOM 8261 O O . GLN B 1 57 ? -46.219 -15.523 -36.25 1 91.12 57 GLN B O 1
ATOM 8266 N N . CYS B 1 58 ? -47.906 -16 -37.719 1 92.25 58 CYS B N 1
ATOM 8267 C CA . CYS B 1 58 ? -47 -16.109 -38.844 1 92.25 58 CYS B CA 1
ATOM 8268 C C . CYS B 1 58 ? -46.719 -14.742 -39.469 1 92.25 58 CYS B C 1
ATOM 8270 O O . CYS B 1 58 ? -46.094 -14.641 -40.5 1 92.25 58 CYS B O 1
ATOM 8272 N N . ARG B 1 59 ? -47.312 -13.656 -38.969 1 91.06 59 ARG B N 1
ATOM 8273 C CA . ARG B 1 59 ? -47.125 -12.258 -39.344 1 91.06 59 ARG B CA 1
ATOM 8274 C C . ARG B 1 59 ? -47.719 -11.961 -40.719 1 91.06 59 ARG B C 1
ATOM 8276 O O . ARG B 1 59 ? -47.219 -11.125 -41.469 1 91.06 59 ARG B O 1
ATOM 8283 N N . ARG B 1 60 ? -48.656 -12.805 -41.062 1 94.31 60 ARG B N 1
ATOM 8284 C CA . ARG B 1 60 ? -49.438 -12.539 -42.281 1 94.31 60 ARG B CA 1
ATOM 8285 C C . ARG B 1 60 ? -50.719 -11.766 -41.938 1 94.31 60 ARG B C 1
ATOM 8287 O O . ARG B 1 60 ? -51.812 -12.344 -41.875 1 94.31 60 ARG B O 1
ATOM 8294 N N . LEU B 1 61 ? -50.625 -10.547 -41.75 1 95 61 LEU B N 1
ATOM 8295 C CA . LEU B 1 61 ? -51.656 -9.695 -41.156 1 95 61 LEU B CA 1
ATOM 8296 C C . LEU B 1 61 ? -52.875 -9.562 -42.062 1 95 61 LEU B C 1
ATOM 8298 O O . LEU B 1 61 ? -54 -9.547 -41.562 1 95 61 LEU B O 1
ATOM 8302 N N . ASP B 1 62 ? -52.625 -9.523 -43.344 1 94.5 62 ASP B N 1
ATOM 8303 C CA . ASP B 1 62 ? -53.75 -9.367 -44.281 1 94.5 62 ASP B CA 1
ATOM 8304 C C . ASP B 1 62 ? -54.656 -10.594 -44.25 1 94.5 62 ASP B C 1
ATOM 8306 O O . ASP B 1 62 ? -55.875 -10.469 -44.25 1 94.5 62 ASP B O 1
ATOM 8310 N N . ARG B 1 63 ? -54.062 -11.688 -44.281 1 94.25 63 ARG B N 1
ATOM 8311 C CA . ARG B 1 63 ? -54.812 -12.922 -44.219 1 94.25 63 ARG B CA 1
ATOM 8312 C C . ARG B 1 63 ? -55.531 -13.078 -42.875 1 94.25 63 ARG B C 1
ATOM 8314 O O . ARG B 1 63 ? -56.656 -13.562 -42.844 1 94.25 63 ARG B O 1
ATOM 8321 N N . SER B 1 64 ? -54.75 -12.727 -41.875 1 96.31 64 SER B N 1
ATOM 8322 C CA . SER B 1 64 ? -55.375 -12.766 -40.562 1 96.31 64 SER B CA 1
ATOM 8323 C C . SER B 1 64 ? -56.625 -11.875 -40.5 1 96.31 64 SER B C 1
ATOM 8325 O O . SER B 1 64 ? -57.656 -12.273 -39.969 1 96.31 64 SER B O 1
ATOM 8327 N N . ALA B 1 65 ? -56.531 -10.633 -41.031 1 95.56 65 ALA B N 1
ATOM 8328 C CA . ALA B 1 65 ? -57.656 -9.703 -41.062 1 95.56 65 ALA B CA 1
ATOM 8329 C C . ALA B 1 65 ? -58.812 -10.266 -41.906 1 95.56 65 ALA B C 1
ATOM 8331 O O . ALA B 1 65 ? -60 -10.109 -41.531 1 95.56 65 ALA B O 1
ATOM 8332 N N . HIS B 1 66 ? -58.469 -10.891 -43 1 94.81 66 HIS B N 1
ATOM 8333 C CA . HIS B 1 66 ? -59.469 -11.469 -43.906 1 94.81 66 HIS B CA 1
ATOM 8334 C C . HIS B 1 66 ? -60.281 -12.531 -43.188 1 94.81 66 HIS B C 1
ATOM 8336 O O . HIS B 1 66 ? -61.531 -12.484 -43.219 1 94.81 66 HIS B O 1
ATOM 8342 N N . PHE B 1 67 ? -59.594 -13.406 -42.594 1 95.19 67 PHE B N 1
ATOM 8343 C CA . PHE B 1 67 ? -60.312 -14.5 -41.969 1 95.19 67 PHE B CA 1
ATOM 8344 C C . PHE B 1 67 ? -61.094 -13.992 -40.75 1 95.19 67 PHE B C 1
ATOM 8346 O O . PHE B 1 67 ? -62.156 -14.5 -40.438 1 95.19 67 PHE B O 1
ATOM 8353 N N . SER B 1 68 ? -60.594 -13 -40.031 1 95.81 68 SER B N 1
ATOM 8354 C CA . SER B 1 68 ? -61.344 -12.391 -38.969 1 95.81 68 SER B CA 1
ATOM 8355 C C . SER B 1 68 ? -62.594 -11.703 -39.5 1 95.81 68 SER B C 1
ATOM 8357 O O . SER B 1 68 ? -63.688 -11.82 -38.906 1 95.81 68 SER B O 1
ATOM 8359 N N . THR B 1 69 ? -62.5 -11.031 -40.594 1 95 69 THR B N 1
ATOM 8360 C CA . THR B 1 69 ? -63.625 -10.359 -41.219 1 95 69 THR B CA 1
ATOM 8361 C C . THR B 1 69 ? -64.688 -11.375 -41.688 1 95 69 THR B C 1
ATOM 8363 O O . THR B 1 69 ? -65.875 -11.148 -41.531 1 95 69 THR B O 1
ATOM 8366 N N . LEU B 1 70 ? -64.188 -12.445 -42.219 1 94.25 70 LEU B N 1
ATOM 8367 C CA . LEU B 1 70 ? -65.062 -13.516 -42.656 1 94.25 70 LEU B CA 1
ATOM 8368 C C . LEU B 1 70 ? -65.812 -14.094 -41.438 1 94.25 70 LEU B C 1
ATOM 8370 O O . LEU B 1 70 ? -67 -14.406 -41.562 1 94.25 70 LEU B O 1
ATOM 8374 N N . ALA B 1 71 ? -65.125 -14.242 -40.406 1 95.25 71 ALA B N 1
ATOM 8375 C CA . ALA B 1 71 ? -65.75 -14.742 -39.188 1 95.25 71 ALA B CA 1
ATOM 8376 C C . ALA B 1 71 ? -66.812 -13.773 -38.688 1 95.25 71 ALA B C 1
ATOM 8378 O O . ALA B 1 71 ? -67.875 -14.203 -38.25 1 95.25 71 ALA B O 1
ATOM 8379 N N . ILE B 1 72 ? -66.625 -12.484 -38.688 1 94.69 72 ILE B N 1
ATOM 8380 C CA . ILE B 1 72 ? -67.562 -11.461 -38.25 1 94.69 72 ILE B CA 1
ATOM 8381 C C . ILE B 1 72 ? -68.812 -11.477 -39.156 1 94.69 72 ILE B C 1
ATOM 8383 O O . ILE B 1 72 ? -69.938 -11.32 -38.688 1 94.69 72 ILE B O 1
ATOM 8387 N N . LYS B 1 73 ? -68.562 -11.633 -40.438 1 93.44 73 LYS B N 1
ATOM 8388 C CA . LYS B 1 73 ? -69.688 -11.703 -41.406 1 93.44 73 LYS B CA 1
ATOM 8389 C C . LYS B 1 73 ? -70.562 -12.898 -41.094 1 93.44 73 LYS B C 1
ATOM 8391 O O . LYS B 1 73 ? -71.812 -12.805 -41.219 1 93.44 73 LYS B O 1
ATOM 8396 N N . GLN B 1 74 ? -69.938 -13.945 -40.75 1 93.12 74 GLN B N 1
ATOM 8397 C CA . GLN B 1 74 ? -70.688 -15.164 -40.438 1 93.12 74 GLN B CA 1
ATOM 8398 C C . GLN B 1 74 ? -71.438 -15.031 -39.094 1 93.12 74 GLN B C 1
ATOM 8400 O O . GLN B 1 74 ? -72.562 -15.484 -38.938 1 93.12 74 GLN B O 1
ATOM 8405 N N . ASN B 1 75 ? -70.75 -14.484 -38.125 1 94.19 75 ASN B N 1
ATOM 8406 C CA . ASN B 1 75 ? -71.312 -14.234 -36.781 1 94.19 75 ASN B CA 1
ATOM 8407 C C . ASN B 1 75 ? -70.875 -12.875 -36.25 1 94.19 75 ASN B C 1
ATOM 8409 O O . ASN B 1 75 ? -69.875 -12.766 -35.594 1 94.19 75 ASN B O 1
ATOM 8413 N N . PRO B 1 76 ? -71.75 -11.906 -36.344 1 91.69 76 PRO B N 1
ATOM 8414 C CA . PRO B 1 76 ? -71.375 -10.547 -35.938 1 91.69 76 PRO B CA 1
ATOM 8415 C C . PRO B 1 76 ? -71.25 -10.391 -34.406 1 91.69 76 PRO B C 1
ATOM 8417 O O . PRO B 1 76 ? -70.75 -9.383 -33.938 1 91.69 76 PRO B O 1
ATOM 8420 N N . LEU B 1 77 ? -71.562 -11.383 -33.625 1 92.06 77 LEU B N 1
ATOM 8421 C CA . LEU B 1 77 ? -71.5 -11.289 -32.156 1 92.06 77 LEU B CA 1
ATOM 8422 C C . LEU B 1 77 ? -70.25 -11.977 -31.625 1 92.06 77 LEU B C 1
ATOM 8424 O O . LEU B 1 77 ? -70.125 -12.141 -30.422 1 92.06 77 LEU B O 1
ATOM 8428 N N . LEU B 1 78 ? -69.438 -12.344 -32.562 1 93.12 78 LEU B N 1
ATOM 8429 C CA . LEU B 1 78 ? -68.188 -13.047 -32.156 1 93.12 78 LEU B CA 1
ATOM 8430 C C . LEU B 1 78 ? -67.188 -12.062 -31.672 1 93.12 78 LEU B C 1
ATOM 8432 O O . LEU B 1 78 ? -66.375 -11.539 -32.469 1 93.12 78 LEU B O 1
ATOM 8436 N N . ALA B 1 79 ? -67 -11.852 -30.328 1 94.25 79 ALA B N 1
ATOM 8437 C CA . ALA B 1 79 ? -66.062 -10.898 -29.703 1 94.25 79 ALA B CA 1
ATOM 8438 C C . ALA B 1 79 ? -64.625 -11.211 -30.078 1 94.25 79 ALA B C 1
ATOM 8440 O O . ALA B 1 79 ? -63.812 -10.297 -30.312 1 94.25 79 ALA B O 1
ATOM 8441 N N . GLU B 1 80 ? -64.188 -12.43 -30.156 1 94.06 80 GLU B N 1
ATOM 8442 C CA . GLU B 1 80 ? -62.844 -12.875 -30.438 1 94.06 80 GLU B CA 1
ATOM 8443 C C . GLU B 1 80 ? -62.344 -12.398 -31.797 1 94.06 80 GLU B C 1
ATOM 8445 O O . GLU B 1 80 ? -61.188 -12.07 -31.969 1 94.06 80 GLU B O 1
ATOM 8450 N N . ALA B 1 81 ? -63.312 -12.398 -32.75 1 94.62 81 ALA B N 1
ATOM 8451 C CA . ALA B 1 81 ? -62.938 -11.969 -34.094 1 94.62 81 ALA B CA 1
ATOM 8452 C C . ALA B 1 81 ? -62.625 -10.477 -34.125 1 94.62 81 ALA B C 1
ATOM 8454 O O . ALA B 1 81 ? -61.719 -10.055 -34.812 1 94.62 81 ALA B O 1
ATOM 8455 N N . TYR B 1 82 ? -63.375 -9.688 -33.375 1 95.38 82 TYR B N 1
ATOM 8456 C CA . TYR B 1 82 ? -63.094 -8.258 -33.281 1 95.38 82 TYR B CA 1
ATOM 8457 C C . TYR B 1 82 ? -61.75 -8.016 -32.594 1 95.38 82 TYR B C 1
ATOM 8459 O O . TYR B 1 82 ? -61 -7.129 -33 1 95.38 82 TYR B O 1
ATOM 8467 N N . SER B 1 83 ? -61.469 -8.766 -31.547 1 95.38 83 SER B N 1
ATOM 8468 C CA . SER B 1 83 ? -60.188 -8.664 -30.844 1 95.38 83 SER B CA 1
ATOM 8469 C C . SER B 1 83 ? -59 -9.016 -31.766 1 95.38 83 SER B C 1
ATOM 8471 O O . SER B 1 83 ? -57.969 -8.344 -31.766 1 95.38 83 SER B O 1
ATOM 8473 N N . ASN B 1 84 ? -59.188 -10.078 -32.531 1 94.31 84 ASN B N 1
ATOM 8474 C CA . ASN B 1 84 ? -58.156 -10.469 -33.469 1 94.31 84 ASN B CA 1
ATOM 8475 C C . ASN B 1 84 ? -57.938 -9.383 -34.5 1 94.31 84 ASN B C 1
ATOM 8477 O O . ASN B 1 84 ? -56.781 -9.133 -34.906 1 94.31 84 ASN B O 1
ATOM 8481 N N . LEU B 1 85 ? -59.031 -8.805 -34.938 1 94.5 85 LEU B N 1
ATOM 8482 C CA . LEU B 1 85 ? -58.875 -7.676 -35.844 1 94.5 85 LEU B CA 1
ATOM 8483 C C . LEU B 1 85 ? -58.156 -6.512 -35.156 1 94.5 85 LEU B C 1
ATOM 8485 O O . LEU B 1 85 ? -57.375 -5.824 -35.781 1 94.5 85 LEU B O 1
ATOM 8489 N N . GLY B 1 86 ? -58.469 -6.309 -33.906 1 94.88 86 GLY B N 1
ATOM 8490 C CA . GLY B 1 86 ? -57.75 -5.312 -33.125 1 94.88 86 GLY B CA 1
ATOM 8491 C C . GLY B 1 86 ? -56.25 -5.57 -33.094 1 94.88 86 GLY B C 1
ATOM 8492 O O . GLY B 1 86 ? -55.469 -4.641 -33.219 1 94.88 86 GLY B O 1
ATOM 8493 N N . ASN B 1 87 ? -55.812 -6.801 -32.844 1 94.56 87 ASN B N 1
ATOM 8494 C CA . ASN B 1 87 ? -54.406 -7.184 -32.844 1 94.56 87 ASN B CA 1
ATOM 8495 C C . ASN B 1 87 ? -53.719 -6.836 -34.156 1 94.56 87 ASN B C 1
ATOM 8497 O O . ASN B 1 87 ? -52.562 -6.383 -34.156 1 94.56 87 ASN B O 1
ATOM 8501 N N . VAL B 1 88 ? -54.406 -7.09 -35.219 1 94.75 88 VAL B N 1
ATOM 8502 C CA . VAL B 1 88 ? -53.875 -6.789 -36.531 1 94.75 88 VAL B CA 1
ATOM 8503 C C . VAL B 1 88 ? -53.656 -5.285 -36.656 1 94.75 88 VAL B C 1
ATOM 8505 O O . VAL B 1 88 ? -52.562 -4.852 -37.125 1 94.75 88 VAL B O 1
ATOM 8508 N N . TYR B 1 89 ? -54.625 -4.504 -36.281 1 95 89 TYR B N 1
ATOM 8509 C CA . TYR B 1 89 ? -54.5 -3.055 -36.375 1 95 89 TYR B CA 1
ATOM 8510 C C . TYR B 1 89 ? -53.406 -2.535 -35.438 1 95 89 TYR B C 1
ATOM 8512 O O . TYR B 1 89 ? -52.688 -1.584 -35.781 1 95 89 TYR B O 1
ATOM 8520 N N . LYS B 1 90 ? -53.281 -3.094 -34.312 1 94.25 90 LYS B N 1
ATOM 8521 C CA . LYS B 1 90 ? -52.219 -2.711 -33.375 1 94.25 90 LYS B CA 1
ATOM 8522 C C . LYS B 1 90 ? -50.844 -2.949 -33.969 1 94.25 90 LYS B C 1
ATOM 8524 O O . LYS B 1 90 ? -49.969 -2.086 -33.906 1 94.25 90 LYS B O 1
ATOM 8529 N N . GLU B 1 91 ? -50.594 -4.094 -34.562 1 92.25 91 GLU B N 1
ATOM 8530 C CA . GLU B 1 91 ? -49.312 -4.445 -35.156 1 92.25 91 GLU B CA 1
ATOM 8531 C C . GLU B 1 91 ? -49 -3.557 -36.375 1 92.25 91 GLU B C 1
ATOM 8533 O O . GLU B 1 91 ? -47.844 -3.324 -36.688 1 92.25 91 GLU B O 1
ATOM 8538 N N . ARG B 1 92 ? -50.094 -3.041 -37 1 92.38 92 ARG B N 1
ATOM 8539 C CA . ARG B 1 92 ? -49.938 -2.141 -38.156 1 92.38 92 ARG B CA 1
ATOM 8540 C C . ARG B 1 92 ? -49.688 -0.706 -37.688 1 92.38 92 ARG B C 1
ATOM 8542 O O . ARG B 1 92 ? -49.5 0.189 -38.5 1 92.38 92 ARG B O 1
ATOM 8549 N N . GLY B 1 93 ? -49.781 -0.533 -36.375 1 91.25 93 GLY B N 1
ATOM 8550 C CA . GLY B 1 93 ? -49.562 0.792 -35.812 1 91.25 93 GLY B CA 1
ATOM 8551 C C . GLY B 1 93 ? -50.812 1.645 -35.812 1 91.25 93 GLY B C 1
ATOM 8552 O O . GLY B 1 93 ? -50.75 2.832 -35.469 1 91.25 93 GLY B O 1
ATOM 8553 N N . GLN B 1 94 ? -51.938 1.09 -36.281 1 94.12 94 GLN B N 1
ATOM 8554 C CA . GLN B 1 94 ? -53.219 1.793 -36.25 1 94.12 94 GLN B CA 1
ATOM 8555 C C . GLN B 1 94 ? -53.938 1.63 -34.906 1 94.12 94 GLN B C 1
ATOM 8557 O O . GLN B 1 94 ? -54.906 0.895 -34.781 1 94.12 94 GLN B O 1
ATOM 8562 N N . LEU B 1 95 ? -53.469 2.348 -33.938 1 95.19 95 LEU B N 1
ATOM 8563 C CA . LEU B 1 95 ? -53.812 2.133 -32.562 1 95.19 95 LEU B CA 1
ATOM 8564 C C . LEU B 1 95 ? -55.281 2.531 -32.281 1 95.19 95 LEU B C 1
ATOM 8566 O O . LEU B 1 95 ? -55.969 1.866 -31.516 1 95.19 95 LEU B O 1
ATOM 8570 N N . GLN B 1 96 ? -55.781 3.572 -32.906 1 94.69 96 GLN B N 1
ATOM 8571 C CA . GLN B 1 96 ? -57.156 4.012 -32.656 1 94.69 96 GLN B CA 1
ATOM 8572 C C . GLN B 1 96 ? -58.156 2.971 -33.125 1 94.69 96 GLN B C 1
ATOM 8574 O O . GLN B 1 96 ? -59.156 2.68 -32.438 1 94.69 96 GLN B O 1
ATOM 8579 N N . GLU B 1 97 ? -57.875 2.457 -34.312 1 94.69 97 GLU B N 1
ATOM 8580 C CA . GLU B 1 97 ? -58.75 1.404 -34.812 1 94.69 97 GLU B CA 1
ATOM 8581 C C . GLU B 1 97 ? -58.688 0.16 -33.938 1 94.69 97 GLU B C 1
ATOM 8583 O O . GLU B 1 97 ? -59.719 -0.471 -33.688 1 94.69 97 GLU B O 1
ATOM 8588 N N . ALA B 1 98 ? -57.469 -0.152 -33.562 1 96.31 98 ALA B N 1
ATOM 8589 C CA . ALA B 1 98 ? -57.312 -1.306 -32.688 1 96.31 98 ALA B CA 1
ATOM 8590 C C . ALA B 1 98 ? -58.156 -1.141 -31.406 1 96.31 98 ALA B C 1
ATOM 8592 O O . ALA B 1 98 ? -58.875 -2.053 -31.016 1 96.31 98 ALA B O 1
ATOM 8593 N N . ILE B 1 99 ? -58.062 0.003 -30.75 1 96.56 99 ILE B N 1
ATOM 8594 C CA . ILE B 1 99 ? -58.75 0.289 -29.5 1 96.56 99 ILE B CA 1
ATOM 8595 C C . ILE B 1 99 ? -60.25 0.17 -29.703 1 96.56 99 ILE B C 1
ATOM 8597 O O . ILE B 1 99 ? -60.969 -0.405 -28.875 1 96.56 99 ILE B O 1
ATOM 8601 N N . GLU B 1 100 ? -60.75 0.634 -30.812 1 95.75 100 GLU B N 1
ATOM 8602 C CA . GLU B 1 100 ? -62.188 0.587 -31.094 1 95.75 100 GLU B CA 1
ATOM 8603 C C . GLU B 1 100 ? -62.688 -0.85 -31.266 1 95.75 100 GLU B C 1
ATOM 8605 O O . GLU B 1 100 ? -63.75 -1.208 -30.797 1 95.75 100 GLU B O 1
ATOM 8610 N N . HIS B 1 101 ? -61.875 -1.548 -31.938 1 95.88 101 HIS B N 1
ATOM 8611 C CA . HIS B 1 101 ? -62.219 -2.945 -32.125 1 95.88 101 HIS B CA 1
ATOM 8612 C C . HIS B 1 101 ? -62.188 -3.715 -30.812 1 95.88 101 HIS B C 1
ATOM 8614 O O . HIS B 1 101 ? -63.031 -4.586 -30.578 1 95.88 101 HIS B O 1
ATOM 8620 N N . TYR B 1 102 ? -61.188 -3.416 -30 1 96.88 102 TYR B N 1
ATOM 8621 C CA . TYR B 1 102 ? -61.125 -4.055 -28.688 1 96.88 102 TYR B CA 1
ATOM 8622 C C . TYR B 1 102 ? -62.344 -3.658 -27.844 1 96.88 102 TYR B C 1
ATOM 8624 O O . TYR B 1 102 ? -62.969 -4.508 -27.188 1 96.88 102 TYR B O 1
ATOM 8632 N N . ARG B 1 103 ? -62.75 -2.434 -27.812 1 95.81 103 ARG B N 1
ATOM 8633 C CA . ARG B 1 103 ? -63.906 -1.966 -27.062 1 95.81 103 ARG B CA 1
ATOM 8634 C C . ARG B 1 103 ? -65.188 -2.619 -27.562 1 95.81 103 ARG B C 1
ATOM 8636 O O . ARG B 1 103 ? -66.062 -2.969 -26.766 1 95.81 103 ARG B O 1
ATOM 8643 N N . HIS B 1 104 ? -65.188 -2.67 -28.859 1 95.75 104 HIS B N 1
ATOM 8644 C CA . HIS B 1 104 ? -66.375 -3.344 -29.422 1 95.75 104 HIS B CA 1
ATOM 8645 C C . HIS B 1 104 ? -66.438 -4.797 -28.969 1 95.75 104 HIS B C 1
ATOM 8647 O O . HIS B 1 104 ? -67.5 -5.285 -28.625 1 95.75 104 HIS B O 1
ATOM 8653 N N . ALA B 1 105 ? -65.312 -5.41 -29.016 1 95.94 105 ALA B N 1
ATOM 8654 C CA . ALA B 1 105 ? -65.25 -6.789 -28.547 1 95.94 105 ALA B CA 1
ATOM 8655 C C . ALA B 1 105 ? -65.75 -6.883 -27.094 1 95.94 105 ALA B C 1
ATOM 8657 O O . ALA B 1 105 ? -66.5 -7.809 -26.719 1 95.94 105 ALA B O 1
ATOM 8658 N N . LEU B 1 106 ? -65.375 -5.973 -26.297 1 94.69 106 LEU B N 1
ATOM 8659 C CA . LEU B 1 106 ? -65.75 -5.977 -24.875 1 94.69 106 LEU B CA 1
ATOM 8660 C C . LEU B 1 106 ? -67.188 -5.656 -24.656 1 94.69 106 LEU B C 1
ATOM 8662 O O . LEU B 1 106 ? -67.812 -6.121 -23.688 1 94.69 106 LEU B O 1
ATOM 8666 N N . ARG B 1 107 ? -67.812 -4.91 -25.516 1 94.56 107 ARG B N 1
ATOM 8667 C CA . ARG B 1 107 ? -69.25 -4.656 -25.438 1 94.56 107 ARG B CA 1
ATOM 8668 C C . ARG B 1 107 ? -70.062 -5.926 -25.734 1 94.56 107 ARG B C 1
ATOM 8670 O O . ARG B 1 107 ? -71.125 -6.164 -25.109 1 94.56 107 ARG B O 1
ATOM 8677 N N . LEU B 1 108 ? -69.5 -6.645 -26.641 1 94.69 108 LEU B N 1
ATOM 8678 C CA . LEU B 1 108 ? -70.125 -7.895 -27.016 1 94.69 108 LEU B CA 1
ATOM 8679 C C . LEU B 1 108 ? -69.938 -8.945 -25.922 1 94.69 108 LEU B C 1
ATOM 8681 O O . LEU B 1 108 ? -70.875 -9.711 -25.641 1 94.69 108 LEU B O 1
ATOM 8685 N N . LYS B 1 109 ? -68.812 -8.992 -25.297 1 94.69 109 LYS B N 1
ATOM 8686 C CA . LYS B 1 109 ? -68.438 -9.93 -24.234 1 94.69 109 LYS B CA 1
ATOM 8687 C C . LYS B 1 109 ? -67.75 -9.227 -23.094 1 94.69 109 LYS B C 1
ATOM 8689 O O . LYS B 1 109 ? -66.5 -9.219 -23.047 1 94.69 109 LYS B O 1
ATOM 8694 N N . PRO B 1 110 ? -68.438 -8.898 -22.047 1 91.44 110 PRO B N 1
ATOM 8695 C CA . PRO B 1 110 ? -67.875 -8.086 -20.969 1 91.44 110 PRO B CA 1
ATOM 8696 C C . PRO B 1 110 ? -66.875 -8.867 -20.109 1 91.44 110 PRO B C 1
ATOM 8698 O O . PRO B 1 110 ? -66 -8.273 -19.438 1 91.44 110 PRO B O 1
ATOM 8701 N N . ASP B 1 111 ? -66.875 -10.133 -20.172 1 92.88 111 ASP B N 1
ATOM 8702 C CA . ASP B 1 111 ? -65.938 -10.914 -19.359 1 92.88 111 ASP B CA 1
ATOM 8703 C C . ASP B 1 111 ? -64.812 -11.461 -20.188 1 92.88 111 ASP B C 1
ATOM 8705 O O . ASP B 1 111 ? -64.188 -12.438 -19.797 1 92.88 111 ASP B O 1
ATOM 8709 N N . PHE B 1 112 ? -64.562 -10.797 -21.328 1 94.19 112 PHE B N 1
ATOM 8710 C CA . PHE B 1 112 ? -63.5 -11.188 -22.234 1 94.19 112 PHE B CA 1
ATOM 8711 C C . PHE B 1 112 ? -62.156 -10.695 -21.719 1 94.19 112 PHE B C 1
ATOM 8713 O O . PHE B 1 112 ? -61.656 -9.648 -22.141 1 94.19 112 PHE B O 1
ATOM 8720 N N . ILE B 1 113 ? -61.438 -11.461 -20.891 1 94.06 113 ILE B N 1
ATOM 8721 C CA . ILE B 1 113 ? -60.219 -11.086 -20.188 1 94.06 113 ILE B CA 1
ATOM 8722 C C . ILE B 1 113 ? -59.125 -10.711 -21.188 1 94.06 113 ILE B C 1
ATOM 8724 O O . ILE B 1 113 ? -58.5 -9.672 -21.047 1 94.06 113 ILE B O 1
ATOM 8728 N N . ASP B 1 114 ? -58.938 -11.469 -22.234 1 93.38 114 ASP B N 1
ATOM 8729 C CA . ASP B 1 114 ? -57.906 -11.203 -23.234 1 93.38 114 ASP B CA 1
ATOM 8730 C C . ASP B 1 114 ? -58.156 -9.867 -23.938 1 93.38 114 ASP B C 1
ATOM 8732 O O . ASP B 1 114 ? -57.219 -9.172 -24.328 1 93.38 114 ASP B O 1
ATOM 8736 N N . GLY B 1 115 ? -59.469 -9.641 -24.094 1 93.75 115 GLY B N 1
ATOM 8737 C CA . GLY B 1 115 ? -59.844 -8.359 -24.672 1 93.75 115 GLY B CA 1
ATOM 8738 C C . GLY B 1 115 ? -59.344 -7.176 -23.844 1 93.75 115 GLY B C 1
ATOM 8739 O O . GLY B 1 115 ? -58.875 -6.188 -24.406 1 93.75 115 GLY B O 1
ATOM 8740 N N . TYR B 1 116 ? -59.469 -7.281 -22.5 1 95.19 116 TYR B N 1
ATOM 8741 C CA . TYR B 1 116 ? -59 -6.227 -21.609 1 95.19 116 TYR B CA 1
ATOM 8742 C C . TYR B 1 116 ? -57.469 -6.082 -21.656 1 95.19 116 TYR B C 1
ATOM 8744 O O . TYR B 1 116 ? -56.969 -4.965 -21.656 1 95.19 116 TYR B O 1
ATOM 8752 N N . ILE B 1 117 ? -56.75 -7.141 -21.656 1 94.88 117 ILE B N 1
ATOM 8753 C CA . ILE B 1 117 ? -55.312 -7.148 -21.672 1 94.88 117 ILE B CA 1
ATOM 8754 C C . ILE B 1 117 ? -54.812 -6.504 -22.969 1 94.88 117 ILE B C 1
ATOM 8756 O O . ILE B 1 117 ? -53.875 -5.672 -22.938 1 94.88 117 ILE B O 1
ATOM 8760 N N . ASN B 1 118 ? -55.438 -6.91 -24.062 1 94.56 118 ASN B N 1
ATOM 8761 C CA . ASN B 1 118 ? -55.094 -6.332 -25.359 1 94.56 118 ASN B CA 1
ATOM 8762 C C . ASN B 1 118 ? -55.406 -4.844 -25.422 1 94.56 118 ASN B C 1
ATOM 8764 O O . ASN B 1 118 ? -54.625 -4.059 -25.969 1 94.56 118 ASN B O 1
ATOM 8768 N N . LEU B 1 119 ? -56.531 -4.52 -24.859 1 94.88 119 LEU B N 1
ATOM 8769 C CA . LEU B 1 119 ? -56.906 -3.109 -24.781 1 94.88 119 LEU B CA 1
ATOM 8770 C C . LEU B 1 119 ? -55.875 -2.314 -23.969 1 94.88 119 LEU B C 1
ATOM 8772 O O . LEU B 1 119 ? -55.469 -1.234 -24.391 1 94.88 119 LEU B O 1
ATOM 8776 N N . ALA B 1 120 ? -55.5 -2.842 -22.828 1 95.44 120 ALA B N 1
ATOM 8777 C CA . ALA B 1 120 ? -54.531 -2.184 -21.969 1 95.44 120 ALA B CA 1
ATOM 8778 C C . ALA B 1 120 ? -53.219 -1.951 -22.719 1 95.44 120 ALA B C 1
ATOM 8780 O O . ALA B 1 120 ? -52.625 -0.863 -22.641 1 95.44 120 ALA B O 1
ATOM 8781 N N . ALA B 1 121 ? -52.719 -2.916 -23.375 1 93.75 121 ALA B N 1
ATOM 8782 C CA . ALA B 1 121 ? -51.469 -2.814 -24.141 1 93.75 121 ALA B CA 1
ATOM 8783 C C . ALA B 1 121 ? -51.562 -1.74 -25.219 1 93.75 121 ALA B C 1
ATOM 8785 O O . ALA B 1 121 ? -50.594 -0.989 -25.438 1 93.75 121 ALA B O 1
ATOM 8786 N N . ALA B 1 122 ? -52.688 -1.754 -25.859 1 94.62 122 ALA B N 1
ATOM 8787 C CA . ALA B 1 122 ? -52.906 -0.754 -26.891 1 94.62 122 ALA B CA 1
ATOM 8788 C C . ALA B 1 122 ? -52.969 0.65 -26.297 1 94.62 122 ALA B C 1
ATOM 8790 O O . ALA B 1 122 ? -52.469 1.608 -26.891 1 94.62 122 ALA B O 1
ATOM 8791 N N . LEU B 1 123 ? -53.594 0.755 -25.172 1 95.44 123 LEU B N 1
ATOM 8792 C CA . LEU B 1 123 ? -53.719 2.043 -24.5 1 95.44 123 LEU B CA 1
ATOM 8793 C C . LEU B 1 123 ? -52.375 2.541 -24.031 1 95.44 123 LEU B C 1
ATOM 8795 O O . LEU B 1 123 ? -52.062 3.736 -24.125 1 95.44 123 LEU B O 1
ATOM 8799 N N . VAL B 1 124 ? -51.469 1.688 -23.516 1 93.94 124 VAL B N 1
ATOM 8800 C CA . VAL B 1 124 ? -50.094 2.055 -23.125 1 93.94 124 VAL B CA 1
ATOM 8801 C C . VAL B 1 124 ? -49.344 2.578 -24.344 1 93.94 124 VAL B C 1
ATOM 8803 O O . VAL B 1 124 ? -48.656 3.613 -24.266 1 93.94 124 VAL B O 1
ATOM 8806 N N . ALA B 1 125 ? -49.438 1.86 -25.469 1 92.31 125 ALA B N 1
ATOM 8807 C CA . ALA B 1 125 ? -48.75 2.254 -26.703 1 92.31 125 ALA B CA 1
ATOM 8808 C C . ALA B 1 125 ? -49.25 3.609 -27.188 1 92.31 125 ALA B C 1
ATOM 8810 O O . ALA B 1 125 ? -48.5 4.387 -27.766 1 92.31 125 ALA B O 1
ATOM 8811 N N . ALA B 1 126 ? -50.562 3.824 -26.969 1 92.88 126 ALA B N 1
ATOM 8812 C CA . ALA B 1 126 ? -51.156 5.074 -27.406 1 92.88 126 ALA B CA 1
ATOM 8813 C C . ALA B 1 126 ? -50.906 6.199 -26.406 1 92.88 126 ALA B C 1
ATOM 8815 O O . ALA B 1 126 ? -51.25 7.355 -26.656 1 92.88 126 ALA B O 1
ATOM 8816 N N . GLY B 1 127 ? -50.281 5.863 -25.266 1 91.44 127 GLY B N 1
ATOM 8817 C CA . GLY B 1 127 ? -49.875 6.871 -24.281 1 91.44 127 GLY B CA 1
ATOM 8818 C C . GLY B 1 127 ? -50.969 7.137 -23.25 1 91.44 127 GLY B C 1
ATOM 8819 O O . GLY B 1 127 ? -50.812 8.031 -22.406 1 91.44 127 GLY B O 1
ATOM 8820 N N . ASP B 1 128 ? -52.125 6.414 -23.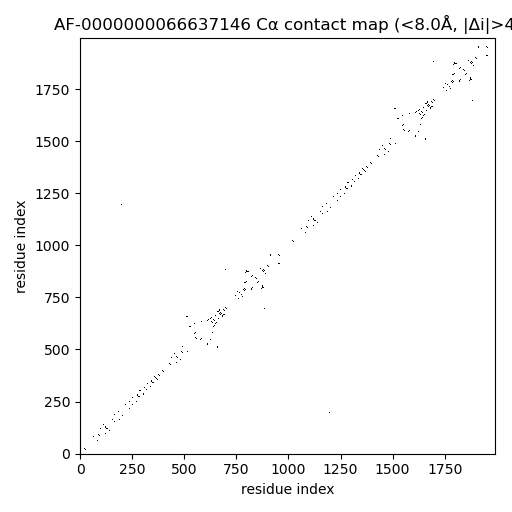328 1 94.25 128 ASP B N 1
ATOM 8821 C CA . ASP B 1 128 ? -53.156 6.543 -22.312 1 94.25 128 ASP B CA 1
ATOM 8822 C C . ASP B 1 128 ? -52.938 5.578 -21.156 1 94.25 128 ASP B C 1
ATOM 8824 O O . ASP B 1 128 ? -53.562 4.527 -21.078 1 94.25 128 ASP B O 1
ATOM 8828 N N . MET B 1 129 ? -52.156 6 -20.188 1 94.88 129 MET B N 1
ATOM 8829 C CA . MET B 1 129 ? -51.719 5.133 -19.094 1 94.88 129 MET B CA 1
ATOM 8830 C C . MET B 1 129 ? -52.875 4.879 -18.125 1 94.88 129 MET B C 1
ATOM 8832 O O . MET B 1 129 ? -53.031 3.768 -17.609 1 94.88 129 MET B O 1
ATOM 8836 N N . GLU B 1 130 ? -53.688 5.844 -17.859 1 94.75 130 GLU B N 1
ATOM 8837 C CA . GLU B 1 130 ? -54.781 5.684 -16.906 1 94.75 130 GLU B CA 1
ATOM 8838 C C . GLU B 1 130 ? -55.844 4.73 -17.453 1 94.75 130 GLU B C 1
ATOM 8840 O O . GLU B 1 130 ? -56.438 3.947 -16.688 1 94.75 130 GLU B O 1
ATOM 8845 N N . GLY B 1 131 ? -56.125 4.922 -18.734 1 95 131 GLY B N 1
ATOM 8846 C CA . GLY B 1 131 ? -57.031 3.977 -19.359 1 95 131 GLY B CA 1
ATOM 8847 C C . GLY B 1 131 ? -56.562 2.541 -19.297 1 95 131 GLY B C 1
ATOM 8848 O O . GLY B 1 131 ? -57.344 1.62 -19.078 1 95 131 GLY B O 1
ATOM 8849 N N . ALA B 1 132 ? -55.281 2.426 -19.5 1 96.5 132 ALA B N 1
ATOM 8850 C CA . ALA B 1 132 ? -54.656 1.098 -19.438 1 96.5 132 ALA B CA 1
ATOM 8851 C C . ALA B 1 132 ? -54.781 0.514 -18.031 1 96.5 132 ALA B C 1
ATOM 8853 O O . ALA B 1 132 ? -55.031 -0.685 -17.875 1 96.5 132 ALA B O 1
ATOM 8854 N N . VAL B 1 133 ? -54.594 1.304 -16.984 1 96.75 133 VAL B N 1
ATOM 8855 C CA . VAL B 1 133 ? -54.719 0.863 -15.609 1 96.75 133 VAL B CA 1
ATOM 8856 C C . VAL B 1 133 ? -56.125 0.302 -15.383 1 96.75 133 VAL B C 1
ATOM 8858 O O . VAL B 1 133 ? -56.281 -0.781 -14.812 1 96.75 133 VAL B O 1
ATOM 8861 N N . GLN B 1 134 ? -57.094 0.992 -15.852 1 95.56 134 GLN B N 1
ATOM 8862 C CA . GLN B 1 134 ? -58.469 0.574 -15.664 1 95.56 134 GLN B CA 1
ATOM 8863 C C . GLN B 1 134 ? -58.75 -0.744 -16.391 1 95.56 134 GLN B C 1
ATOM 8865 O O . GLN B 1 134 ? -59.5 -1.592 -15.875 1 95.56 134 GLN B O 1
ATOM 8870 N N . ALA B 1 135 ? -58.188 -0.816 -17.562 1 96.06 135 ALA B N 1
ATOM 8871 C CA . ALA B 1 135 ? -58.375 -2.053 -18.328 1 96.06 135 ALA B CA 1
ATOM 8872 C C . ALA B 1 135 ? -57.781 -3.24 -17.578 1 96.06 135 ALA B C 1
ATOM 8874 O O . ALA B 1 135 ? -58.375 -4.305 -17.5 1 96.06 135 ALA B O 1
ATOM 8875 N N . TYR B 1 136 ? -56.531 -3.059 -17.062 1 96.75 136 TYR B N 1
ATOM 8876 C CA . TYR B 1 136 ? -55.906 -4.125 -16.312 1 96.75 136 TYR B CA 1
ATOM 8877 C C . TYR B 1 136 ? -56.688 -4.449 -15.047 1 96.75 136 TYR B C 1
ATOM 8879 O O . TYR B 1 136 ? -56.844 -5.621 -14.695 1 96.75 136 TYR B O 1
ATOM 8887 N N . VAL B 1 137 ? -57.188 -3.467 -14.352 1 96.06 137 VAL B N 1
ATOM 8888 C CA . VAL B 1 137 ? -57.969 -3.664 -13.133 1 96.06 137 VAL B CA 1
ATOM 8889 C C . VAL B 1 137 ? -59.219 -4.469 -13.445 1 96.06 137 VAL B C 1
ATOM 8891 O O . VAL B 1 137 ? -59.594 -5.363 -12.688 1 96.06 137 VAL B O 1
ATOM 8894 N N . SER B 1 138 ? -59.844 -4.145 -14.555 1 95.56 138 SER B N 1
ATOM 8895 C CA . SER B 1 138 ? -61.031 -4.871 -14.969 1 95.56 138 SER B CA 1
ATOM 8896 C C . SER B 1 138 ? -60.719 -6.336 -15.25 1 95.56 138 SER B C 1
ATOM 8898 O O . SER B 1 138 ? -61.469 -7.227 -14.844 1 95.56 138 SER B O 1
ATOM 8900 N N . ALA B 1 139 ? -59.625 -6.496 -15.938 1 95.75 139 ALA B N 1
ATOM 8901 C CA . ALA B 1 139 ? -59.219 -7.875 -16.203 1 95.75 139 ALA B CA 1
ATOM 8902 C C . ALA B 1 139 ? -59.031 -8.641 -14.898 1 95.75 139 ALA B C 1
ATOM 8904 O O . ALA B 1 139 ? -59.438 -9.797 -14.781 1 95.75 139 ALA B O 1
ATOM 8905 N N . LEU B 1 140 ? -58.438 -8.039 -13.922 1 95.62 140 LEU B N 1
ATOM 8906 C CA . LEU B 1 140 ? -58.094 -8.68 -12.656 1 95.62 140 LEU B CA 1
ATOM 8907 C C . LEU B 1 140 ? -59.344 -8.859 -11.789 1 95.62 140 LEU B C 1
ATOM 8909 O O . LEU B 1 140 ? -59.375 -9.727 -10.914 1 95.62 140 LEU B O 1
ATOM 8913 N N . GLN B 1 141 ? -60.375 -8.133 -11.961 1 95 141 GLN B N 1
ATOM 8914 C CA . GLN B 1 141 ? -61.656 -8.312 -11.25 1 95 141 GLN B CA 1
ATOM 8915 C C . GLN B 1 141 ? -62.312 -9.617 -11.664 1 95 141 GLN B C 1
ATOM 8917 O O . GLN B 1 141 ? -62.938 -10.289 -10.836 1 95 141 GLN B O 1
ATOM 8922 N N . TYR B 1 142 ? -62.156 -9.82 -12.945 1 94.06 142 TYR B N 1
ATOM 8923 C CA . TYR B 1 142 ? -62.781 -11.047 -13.461 1 94.06 142 TYR B CA 1
ATOM 8924 C C . TYR B 1 142 ? -61.938 -12.266 -13.086 1 94.06 142 TYR B C 1
ATOM 8926 O O . TYR B 1 142 ? -62.469 -13.328 -12.789 1 94.06 142 TYR B O 1
ATOM 8934 N N . ASN B 1 143 ? -60.594 -12.133 -13.102 1 95.06 143 ASN B N 1
ATOM 8935 C CA . ASN B 1 143 ? -59.688 -13.188 -12.672 1 95.06 143 ASN B CA 1
ATOM 8936 C C . ASN B 1 143 ? -58.531 -12.625 -11.852 1 95.06 143 ASN B C 1
ATOM 8938 O O . ASN B 1 143 ? -57.5 -12.258 -12.406 1 95.06 143 ASN B O 1
ATOM 8942 N N . PRO B 1 144 ? -58.594 -12.75 -10.578 1 93.31 144 PRO B N 1
ATOM 8943 C CA . PRO B 1 144 ? -57.594 -12.156 -9.703 1 93.31 144 PRO B CA 1
ATOM 8944 C C . PRO B 1 144 ? -56.281 -12.961 -9.664 1 93.31 144 PRO B C 1
ATOM 8946 O O . PRO B 1 144 ? -55.281 -12.492 -9.148 1 93.31 144 PRO B O 1
ATOM 8949 N N . ASP B 1 145 ? -56.25 -14.117 -10.328 1 93.81 145 ASP B N 1
ATOM 8950 C CA . ASP B 1 145 ? -55.094 -14.984 -10.18 1 93.81 145 ASP B CA 1
ATOM 8951 C C . ASP B 1 145 ? -54.125 -14.828 -11.359 1 93.81 145 ASP B C 1
ATOM 8953 O O . ASP B 1 145 ? -53.156 -15.578 -11.492 1 93.81 145 ASP B O 1
ATOM 8957 N N . LEU B 1 146 ? -54.406 -13.781 -12.164 1 95.38 146 LEU B N 1
ATOM 8958 C CA . LEU B 1 146 ? -53.5 -13.508 -13.281 1 95.38 146 LEU B CA 1
ATOM 8959 C C . LEU B 1 146 ? -52.281 -12.727 -12.805 1 95.38 146 LEU B C 1
ATOM 8961 O O . LEU B 1 146 ? -52.219 -11.508 -12.953 1 95.38 146 LEU B O 1
ATOM 8965 N N . TYR B 1 147 ? -51.25 -13.422 -12.312 1 95.31 147 TYR B N 1
ATOM 8966 C CA . TYR B 1 147 ? -50.125 -12.789 -11.664 1 95.31 147 TYR B CA 1
ATOM 8967 C C . TYR B 1 147 ? -49.281 -11.992 -12.664 1 95.31 147 TYR B C 1
ATOM 8969 O O . TYR B 1 147 ? -48.75 -10.945 -12.328 1 95.31 147 TYR B O 1
ATOM 8977 N N . CYS B 1 148 ? -49.25 -12.336 -13.945 1 95.31 148 CYS B N 1
ATOM 8978 C CA . CYS B 1 148 ? -48.5 -11.594 -14.961 1 95.31 148 CYS B CA 1
ATOM 8979 C C . CYS B 1 148 ? -49.125 -10.234 -15.227 1 95.31 148 CYS B C 1
ATOM 8981 O O . CYS B 1 148 ? -48.438 -9.227 -15.336 1 95.31 148 CYS B O 1
ATOM 8983 N N . VAL B 1 149 ? -50.469 -10.305 -15.328 1 95.31 149 VAL B N 1
ATOM 8984 C CA . VAL B 1 149 ? -51.219 -9.078 -15.578 1 95.31 149 VAL B CA 1
ATOM 8985 C C . VAL B 1 149 ? -51.094 -8.148 -14.375 1 95.31 149 VAL B C 1
ATOM 8987 O O . VAL B 1 149 ? -50.969 -6.93 -14.531 1 95.31 149 VAL B O 1
ATOM 8990 N N . ARG B 1 150 ? -51.094 -8.758 -13.219 1 96.31 150 ARG B N 1
ATOM 8991 C CA . ARG B 1 150 ? -50.906 -7.98 -12 1 96.31 150 ARG B CA 1
ATOM 8992 C C . ARG B 1 150 ? -49.531 -7.297 -11.992 1 96.31 150 ARG B C 1
ATOM 8994 O O . ARG B 1 150 ? -49.438 -6.133 -11.609 1 96.31 150 ARG B O 1
ATOM 9001 N N . SER B 1 151 ? -48.531 -7.98 -12.32 1 96.69 151 SER B N 1
ATOM 9002 C CA . SER B 1 151 ? -47.188 -7.426 -12.406 1 96.69 151 SER B CA 1
ATOM 9003 C C . SER B 1 151 ? -47.125 -6.309 -13.445 1 96.69 151 SER B C 1
ATOM 9005 O O . SER B 1 151 ? -46.469 -5.289 -13.219 1 96.69 151 SER B O 1
ATOM 9007 N N . ASP B 1 152 ? -47.844 -6.523 -14.539 1 95.44 152 ASP B N 1
ATOM 9008 C CA . ASP B 1 152 ? -47.875 -5.496 -15.578 1 95.44 152 ASP B CA 1
ATOM 9009 C C . ASP B 1 152 ? -48.562 -4.227 -15.078 1 95.44 152 ASP B C 1
ATOM 9011 O O . ASP B 1 152 ? -48.125 -3.117 -15.406 1 95.44 152 ASP B O 1
ATOM 9015 N N . LEU B 1 153 ? -49.594 -4.5 -14.406 1 96.38 153 LEU B N 1
ATOM 9016 C CA . LEU B 1 153 ? -50.25 -3.359 -13.773 1 96.38 153 LEU B CA 1
ATOM 9017 C C . LEU B 1 153 ? -49.281 -2.629 -12.844 1 96.38 153 LEU B C 1
ATOM 9019 O O . LEU B 1 153 ? -49.25 -1.396 -12.844 1 96.38 153 LEU B O 1
ATOM 9023 N N . GLY B 1 154 ? -48.531 -3.373 -12.047 1 97.25 154 GLY B N 1
ATOM 9024 C CA . GLY B 1 154 ? -47.531 -2.775 -11.203 1 97.25 154 GLY B CA 1
ATOM 9025 C C . GLY B 1 154 ? -46.531 -1.942 -11.977 1 97.25 154 GLY B C 1
ATOM 9026 O O . GLY B 1 154 ? -46.156 -0.851 -11.539 1 97.25 154 GLY B O 1
ATOM 9027 N N . ASN B 1 155 ? -46.062 -2.434 -13.094 1 95.94 155 ASN B N 1
ATOM 9028 C CA . ASN B 1 155 ? -45.094 -1.714 -13.93 1 95.94 155 ASN B CA 1
ATOM 9029 C C . ASN B 1 155 ? -45.656 -0.373 -14.391 1 95.94 155 ASN B C 1
ATOM 9031 O O . ASN B 1 155 ? -44.938 0.628 -14.422 1 95.94 155 ASN B O 1
ATOM 9035 N N . LEU B 1 156 ? -46.844 -0.443 -14.797 1 95.25 156 LEU B N 1
ATOM 9036 C CA . LEU B 1 156 ? -47.531 0.771 -15.25 1 95.25 156 LEU B CA 1
ATOM 9037 C C . LEU B 1 156 ? -47.625 1.784 -14.117 1 95.25 156 LEU B C 1
ATOM 9039 O O . LEU B 1 156 ? -47.375 2.975 -14.312 1 95.25 156 LEU B O 1
ATOM 9043 N N . LEU B 1 157 ? -48.031 1.311 -12.969 1 96.62 157 LEU B N 1
ATOM 9044 C CA . LEU B 1 157 ? -48.156 2.174 -11.805 1 96.62 157 LEU B CA 1
ATOM 9045 C C . LEU B 1 157 ? -46.781 2.744 -11.406 1 96.62 157 LEU B C 1
ATOM 9047 O O . LEU B 1 157 ? -46.688 3.91 -11.008 1 96.62 157 LEU B O 1
ATOM 9051 N N . LYS B 1 158 ? -45.75 1.973 -11.438 1 95.56 158 LYS B N 1
ATOM 9052 C CA . LYS B 1 158 ? -44.406 2.434 -11.18 1 95.56 158 LYS B CA 1
ATOM 9053 C C . LYS B 1 158 ? -44 3.551 -12.141 1 95.56 158 LYS B C 1
ATOM 9055 O O . LYS B 1 158 ? -43.438 4.559 -11.727 1 95.56 158 LYS B O 1
ATOM 9060 N N . ALA B 1 159 ? -44.344 3.432 -13.383 1 94 159 ALA B N 1
ATOM 9061 C CA . ALA B 1 159 ? -44.031 4.434 -14.398 1 94 159 ALA B CA 1
ATOM 9062 C C . ALA B 1 159 ? -44.781 5.738 -14.125 1 94 159 ALA B C 1
ATOM 9064 O O . ALA B 1 159 ? -44.281 6.82 -14.461 1 94 159 ALA B O 1
ATOM 9065 N N . LEU B 1 160 ? -45.969 5.582 -13.531 1 94.75 160 LEU B N 1
ATOM 9066 C CA . LEU B 1 160 ? -46.781 6.742 -13.203 1 94.75 160 LEU B CA 1
ATOM 9067 C C . LEU B 1 160 ? -46.344 7.375 -11.891 1 94.75 160 LEU B C 1
ATOM 9069 O O . LEU B 1 160 ? -46.906 8.391 -11.469 1 94.75 160 LEU B O 1
ATOM 9073 N N . GLY B 1 161 ? -45.375 6.715 -11.18 1 93.69 161 GLY B N 1
ATOM 9074 C CA . GLY B 1 161 ? -44.812 7.25 -9.938 1 93.69 161 GLY B CA 1
ATOM 9075 C C . GLY B 1 161 ? -45.625 6.816 -8.711 1 93.69 161 GLY B C 1
ATOM 9076 O O . GLY B 1 161 ? -45.344 7.289 -7.602 1 93.69 161 GLY B O 1
ATOM 9077 N N . ARG B 1 162 ? -46.656 5.969 -8.961 1 96.38 162 ARG B N 1
ATOM 9078 C CA . ARG B 1 162 ? -47.438 5.449 -7.844 1 96.38 162 ARG B CA 1
ATOM 9079 C C . ARG B 1 162 ? -46.781 4.215 -7.242 1 96.38 162 ARG B C 1
ATOM 9081 O O . ARG B 1 162 ? -47.25 3.098 -7.406 1 96.38 162 ARG B O 1
ATOM 9088 N N . LEU B 1 163 ? -45.719 4.375 -6.527 1 96.69 163 LEU B N 1
ATOM 9089 C CA . LEU B 1 163 ? -44.812 3.32 -6.074 1 96.69 163 LEU B CA 1
ATOM 9090 C C . LEU B 1 163 ? -45.531 2.424 -5.051 1 96.69 163 LEU B C 1
ATOM 9092 O O . LEU B 1 163 ? -45.312 1.205 -5.059 1 96.69 163 LEU B O 1
ATOM 9096 N N . GLU B 1 164 ? -46.375 2.941 -4.18 1 96.81 164 GLU B N 1
ATOM 9097 C CA . GLU B 1 164 ? -47.031 2.135 -3.15 1 96.81 164 GLU B CA 1
ATOM 9098 C C . GLU B 1 164 ? -48.031 1.169 -3.762 1 96.81 164 GLU B C 1
ATOM 9100 O O . GLU B 1 164 ? -48.156 0.023 -3.322 1 96.81 164 GLU B O 1
ATOM 9105 N N . GLU B 1 165 ? -48.719 1.687 -4.711 1 96.38 165 GLU B N 1
ATOM 9106 C CA . GLU B 1 165 ? -49.688 0.819 -5.402 1 96.38 165 GLU B CA 1
ATOM 9107 C C . GLU B 1 165 ? -48.938 -0.257 -6.211 1 96.38 165 GLU B C 1
ATOM 9109 O O . GLU B 1 165 ? -49.406 -1.398 -6.277 1 96.38 165 GLU B O 1
ATOM 9114 N N . ALA B 1 166 ? -47.875 0.182 -6.891 1 97.69 166 ALA B N 1
ATOM 9115 C CA . ALA B 1 166 ? -47.062 -0.784 -7.629 1 97.69 166 ALA B CA 1
ATOM 9116 C C . ALA B 1 166 ? -46.562 -1.884 -6.703 1 97.69 166 ALA B C 1
ATOM 9118 O O . ALA B 1 166 ? -46.594 -3.066 -7.051 1 97.69 166 ALA B O 1
ATOM 9119 N N . LYS B 1 167 ? -46.062 -1.491 -5.578 1 97.56 167 LYS B N 1
ATOM 9120 C CA . LYS B 1 167 ? -45.562 -2.43 -4.57 1 97.56 167 LYS B CA 1
ATOM 9121 C C . LYS B 1 167 ? -46.656 -3.453 -4.207 1 97.56 167 LYS B C 1
ATOM 9123 O O . LYS B 1 167 ? -46.375 -4.652 -4.145 1 97.56 167 LYS B O 1
ATOM 9128 N N . ALA B 1 168 ? -47.844 -2.953 -3.963 1 96.81 168 ALA B N 1
ATOM 9129 C CA . ALA B 1 168 ? -48.938 -3.83 -3.605 1 96.81 168 ALA B CA 1
ATOM 9130 C C . ALA B 1 168 ? -49.219 -4.84 -4.715 1 96.81 168 ALA B C 1
ATOM 9132 O O . ALA B 1 168 ? -49.562 -5.996 -4.441 1 96.81 168 ALA B O 1
ATOM 9133 N N . CYS B 1 169 ? -49.125 -4.414 -5.93 1 97.5 169 CYS B N 1
ATOM 9134 C CA . CYS B 1 169 ? -49.344 -5.293 -7.074 1 97.5 169 CYS B CA 1
ATOM 9135 C C . CYS B 1 169 ? -48.312 -6.402 -7.109 1 97.5 169 CYS B C 1
ATOM 9137 O O . CYS B 1 169 ? -48.656 -7.574 -7.285 1 97.5 169 CYS B O 1
ATOM 9139 N N . TYR B 1 170 ? -47.062 -6.043 -6.949 1 97.94 170 TYR B N 1
ATOM 9140 C CA . TYR B 1 170 ? -46 -7.027 -7 1 97.94 170 TYR B CA 1
ATOM 9141 C C . TYR B 1 170 ? -46.094 -8.016 -5.844 1 97.94 170 TYR B C 1
ATOM 9143 O O . TYR B 1 170 ? -45.875 -9.211 -6.016 1 97.94 170 TYR B O 1
ATOM 9151 N N . LEU B 1 171 ? -46.406 -7.504 -4.645 1 97.19 171 LEU B N 1
ATOM 9152 C CA . LEU B 1 171 ? -46.594 -8.375 -3.484 1 97.19 171 LEU B CA 1
ATOM 9153 C C . LEU B 1 171 ? -47.688 -9.398 -3.727 1 97.19 171 LEU B C 1
ATOM 9155 O O . LEU B 1 171 ? -47.531 -10.578 -3.402 1 97.19 171 LEU B O 1
ATOM 9159 N N . LYS B 1 172 ? -48.781 -8.953 -4.25 1 96.88 172 LYS B N 1
ATOM 9160 C CA . LYS B 1 172 ? -49.875 -9.859 -4.547 1 96.88 172 LYS B CA 1
ATOM 9161 C C . LYS B 1 172 ? -49.5 -10.859 -5.637 1 96.88 172 LYS B C 1
ATOM 9163 O O . LYS B 1 172 ? -49.938 -12.016 -5.605 1 96.88 172 LYS B O 1
ATOM 9168 N N . ALA B 1 173 ? -48.75 -10.391 -6.637 1 97.44 173 ALA B N 1
ATOM 9169 C CA . ALA B 1 173 ? -48.25 -11.297 -7.672 1 97.44 173 ALA B CA 1
ATOM 9170 C C . ALA B 1 173 ? -47.375 -12.391 -7.074 1 97.44 173 ALA B C 1
ATOM 9172 O O . ALA B 1 173 ? -47.5 -13.555 -7.461 1 97.44 173 ALA B O 1
ATOM 9173 N N . ILE B 1 174 ? -46.562 -12.062 -6.133 1 96.94 174 ILE B N 1
ATOM 9174 C CA . ILE B 1 174 ? -45.656 -13.008 -5.477 1 96.94 174 ILE B CA 1
ATOM 9175 C C . ILE B 1 174 ? -46.469 -13.977 -4.621 1 96.94 174 ILE B C 1
ATOM 9177 O O . ILE B 1 174 ? -46.125 -15.164 -4.543 1 96.94 174 ILE B O 1
ATOM 9181 N N . GLU B 1 175 ? -47.469 -13.461 -3.959 1 95.88 175 GLU B N 1
ATOM 9182 C CA . GLU B 1 175 ? -48.344 -14.312 -3.16 1 95.88 175 GLU B CA 1
ATOM 9183 C C . GLU B 1 175 ? -49.031 -15.375 -4.023 1 95.88 175 GLU B C 1
ATOM 9185 O O . GLU B 1 175 ? -49.156 -16.531 -3.602 1 95.88 175 GLU B O 1
ATOM 9190 N N . THR B 1 176 ? -49.438 -14.945 -5.191 1 96.44 176 THR B N 1
ATOM 9191 C CA . THR B 1 176 ? -50.125 -15.844 -6.117 1 96.44 176 THR B CA 1
ATOM 9192 C C . THR B 1 176 ? -49.125 -16.844 -6.734 1 96.44 176 THR B C 1
ATOM 9194 O O . THR B 1 176 ? -49.438 -18.016 -6.887 1 96.44 176 THR B O 1
ATOM 9197 N N . GLN B 1 177 ? -47.938 -16.312 -7.129 1 96.38 177 GLN B N 1
ATOM 9198 C CA . GLN B 1 177 ? -46.875 -17.141 -7.684 1 96.38 177 GLN B CA 1
ATOM 9199 C C . GLN B 1 177 ? -45.531 -16.781 -7.078 1 96.38 177 GLN B C 1
ATOM 9201 O O . GLN B 1 177 ? -44.781 -16 -7.668 1 96.38 177 GLN B O 1
ATOM 9206 N N . PRO B 1 178 ? -45.125 -17.531 -6.109 1 95.44 178 PRO B N 1
ATOM 9207 C CA . PRO B 1 178 ? -43.906 -17.188 -5.375 1 95.44 178 PRO B CA 1
ATOM 9208 C C . PRO B 1 178 ? -42.625 -17.391 -6.203 1 95.44 178 PRO B C 1
ATOM 9210 O O . PRO B 1 178 ? -41.594 -16.812 -5.883 1 95.44 178 PRO B O 1
ATOM 9213 N N . ASN B 1 179 ? -42.656 -18.078 -7.336 1 96 179 ASN B N 1
ATOM 9214 C CA . ASN B 1 179 ? -41.469 -18.344 -8.141 1 96 179 ASN B CA 1
ATOM 9215 C C . ASN B 1 179 ? -41.406 -17.422 -9.352 1 96 179 ASN B C 1
ATOM 9217 O O . ASN B 1 179 ? -40.625 -17.672 -10.273 1 96 179 ASN B O 1
ATOM 9221 N N . PHE B 1 180 ? -42.281 -16.344 -9.336 1 96.56 180 PHE B N 1
ATOM 9222 C CA . PHE B 1 180 ? -42.281 -15.383 -10.43 1 96.56 180 PHE B CA 1
ATOM 9223 C C . PHE B 1 180 ? -41.156 -14.367 -10.266 1 96.56 180 PHE B C 1
ATOM 9225 O O . PHE B 1 180 ? -41.375 -13.305 -9.68 1 96.56 180 PHE B O 1
ATOM 9232 N N . ALA B 1 181 ? -39.969 -14.617 -10.805 1 97.69 181 ALA B N 1
ATOM 9233 C CA . ALA B 1 181 ? -38.75 -13.852 -10.625 1 97.69 181 ALA B CA 1
ATOM 9234 C C . ALA B 1 181 ? -38.938 -12.391 -11.016 1 97.69 181 ALA B C 1
ATOM 9236 O O . ALA B 1 181 ? -38.406 -11.484 -10.375 1 97.69 181 ALA B O 1
ATOM 9237 N N . VAL B 1 182 ? -39.781 -12.148 -11.984 1 97.31 182 VAL B N 1
ATOM 9238 C CA . VAL B 1 182 ? -39.969 -10.805 -12.508 1 97.31 182 VAL B CA 1
ATOM 9239 C C . VAL B 1 182 ? -40.594 -9.914 -11.438 1 97.31 182 VAL B C 1
ATOM 9241 O O . VAL B 1 182 ? -40.156 -8.766 -11.266 1 97.31 182 VAL B O 1
ATOM 9244 N N . ALA B 1 183 ? -41.562 -10.422 -10.781 1 97.75 183 ALA B N 1
ATOM 9245 C CA . ALA B 1 183 ? -42.219 -9.648 -9.727 1 97.75 183 ALA B CA 1
ATOM 9246 C C . ALA B 1 183 ? -41.219 -9.328 -8.594 1 97.75 183 ALA B C 1
ATOM 9248 O O . ALA B 1 183 ? -41.281 -8.242 -8.016 1 97.75 183 ALA B O 1
ATOM 9249 N N . TRP B 1 184 ? -40.375 -10.266 -8.234 1 98.19 184 TRP B N 1
ATOM 9250 C CA . TRP B 1 184 ? -39.344 -10.047 -7.211 1 98.19 184 TRP B CA 1
ATOM 9251 C C . TRP B 1 184 ? -38.375 -8.938 -7.629 1 98.19 184 TRP B C 1
ATOM 9253 O O . TRP B 1 184 ? -38.062 -8.062 -6.832 1 98.19 184 TRP B O 1
ATOM 9263 N N . SER B 1 185 ? -37.938 -8.992 -8.844 1 98.19 185 SER B N 1
ATOM 9264 C CA . SER B 1 185 ? -37 -7.98 -9.367 1 98.19 185 SER B CA 1
ATOM 9265 C C . SER B 1 185 ? -37.656 -6.602 -9.375 1 98.19 185 SER B C 1
ATOM 9267 O O . SER B 1 185 ? -37.031 -5.613 -8.992 1 98.19 185 SER B O 1
ATOM 9269 N N . ASN B 1 186 ? -38.938 -6.586 -9.836 1 97.81 186 ASN B N 1
ATOM 9270 C CA . ASN B 1 186 ? -39.656 -5.312 -9.891 1 97.81 186 ASN B CA 1
ATOM 9271 C C . ASN B 1 186 ? -39.844 -4.727 -8.492 1 97.81 186 ASN B C 1
ATOM 9273 O O . ASN B 1 186 ? -39.812 -3.508 -8.312 1 97.81 186 ASN B O 1
ATOM 9277 N N . LEU B 1 187 ? -40.125 -5.609 -7.617 1 97.69 187 LEU B N 1
ATOM 9278 C CA . LEU B 1 187 ? -40.25 -5.156 -6.238 1 97.69 187 LEU B CA 1
ATOM 9279 C C . LEU B 1 187 ? -38.938 -4.605 -5.723 1 97.69 187 LEU B C 1
ATOM 9281 O O . LEU B 1 187 ? -38.906 -3.627 -4.973 1 97.69 187 LEU B O 1
ATOM 9285 N N . GLY B 1 188 ? -37.812 -5.23 -6.027 1 97.88 188 GLY B N 1
ATOM 9286 C CA . GLY B 1 188 ? -36.5 -4.695 -5.715 1 97.88 188 GLY B CA 1
ATOM 9287 C C . GLY B 1 188 ? -36.281 -3.291 -6.246 1 97.88 188 GLY B C 1
ATOM 9288 O O . GLY B 1 188 ? -35.719 -2.436 -5.555 1 97.88 188 GLY B O 1
ATOM 9289 N N . CYS B 1 189 ? -36.719 -3.047 -7.426 1 97.5 189 CYS B N 1
ATOM 9290 C CA . CYS B 1 189 ? -36.594 -1.728 -8.031 1 97.5 189 CYS B CA 1
ATOM 9291 C C . CYS B 1 189 ? -37.375 -0.684 -7.234 1 97.5 189 CYS B C 1
ATOM 9293 O O . CYS B 1 189 ? -36.906 0.441 -7.059 1 97.5 189 CYS B O 1
ATOM 9295 N N . VAL B 1 190 ? -38.562 -1.081 -6.836 1 97.5 190 VAL B N 1
ATOM 9296 C CA . VAL B 1 190 ? -39.375 -0.164 -6.055 1 97.5 190 VAL B CA 1
ATOM 9297 C C . VAL B 1 190 ? -38.688 0.175 -4.746 1 97.5 190 VAL B C 1
ATOM 9299 O O . VAL B 1 190 ? -38.625 1.342 -4.348 1 97.5 190 VAL B O 1
ATOM 9302 N N . PHE B 1 191 ? -38.125 -0.85 -4.047 1 97.25 191 PHE B N 1
ATOM 9303 C CA . PHE B 1 191 ? -37.406 -0.626 -2.793 1 97.25 191 PHE B CA 1
ATOM 9304 C C . PHE B 1 191 ? -36.188 0.259 -3.014 1 97.25 191 PHE B C 1
ATOM 9306 O O . PHE B 1 191 ? -35.906 1.127 -2.191 1 97.25 191 PHE B O 1
ATOM 9313 N N . ASN B 1 192 ? -35.5 0.017 -4.066 1 96.5 192 ASN B N 1
ATOM 9314 C CA . ASN B 1 192 ? -34.344 0.863 -4.387 1 96.5 192 ASN B CA 1
ATOM 9315 C C . ASN B 1 192 ? -34.75 2.318 -4.578 1 96.5 192 ASN B C 1
ATOM 9317 O O . ASN B 1 192 ? -34.094 3.229 -4.086 1 96.5 192 ASN B O 1
ATOM 9321 N N . ALA B 1 193 ? -35.875 2.547 -5.27 1 95.56 193 ALA B N 1
ATOM 9322 C CA . ALA B 1 193 ? -36.375 3.895 -5.52 1 95.56 193 ALA B CA 1
ATOM 9323 C C . ALA B 1 193 ? -36.781 4.578 -4.219 1 95.56 193 ALA B C 1
ATOM 9325 O O . ALA B 1 193 ? -36.688 5.801 -4.094 1 95.56 193 ALA B O 1
ATOM 9326 N N . GLN B 1 194 ? -37.219 3.773 -3.277 1 94.31 194 GLN B N 1
ATOM 9327 C CA . GLN B 1 194 ? -37.656 4.301 -1.991 1 94.31 194 GLN B CA 1
ATOM 9328 C C . GLN B 1 194 ? -36.469 4.461 -1.028 1 94.31 194 GLN B C 1
ATOM 9330 O O . GLN B 1 194 ? -36.656 4.824 0.134 1 94.31 194 GLN B O 1
ATOM 9335 N N . GLY B 1 195 ? -35.281 4.098 -1.484 1 92.88 195 GLY B N 1
ATOM 9336 C CA . GLY B 1 195 ? -34.125 4.25 -0.655 1 92.88 195 GLY B CA 1
ATOM 9337 C C . GLY B 1 195 ? -33.906 3.096 0.308 1 92.88 195 GLY B C 1
ATOM 9338 O O . GLY B 1 195 ? -33.125 3.197 1.245 1 92.88 195 GLY B O 1
ATOM 9339 N N . GLU B 1 196 ? -34.656 1.995 0.154 1 95.44 196 GLU B N 1
ATOM 9340 C CA . GLU B 1 196 ? -34.5 0.8 0.98 1 95.44 196 GLU B CA 1
ATOM 9341 C C . GLU B 1 196 ? -33.531 -0.199 0.34 1 95.44 196 GLU B C 1
ATOM 9343 O O . GLU B 1 196 ? -33.969 -1.237 -0.171 1 95.44 196 GLU B O 1
ATOM 9348 N N . ILE B 1 197 ? -32.312 0.061 0.479 1 95.44 197 ILE B N 1
ATOM 9349 C CA . ILE B 1 197 ? -31.297 -0.618 -0.292 1 95.44 197 ILE B CA 1
ATOM 9350 C C . ILE B 1 197 ? -31.203 -2.078 0.144 1 95.44 197 ILE B C 1
ATOM 9352 O O . ILE B 1 197 ? -30.984 -2.967 -0.684 1 95.44 197 ILE B O 1
ATOM 9356 N N . TRP B 1 198 ? -31.297 -2.363 1.409 1 96.25 198 TRP B N 1
ATOM 9357 C CA . TRP B 1 198 ? -31.141 -3.723 1.916 1 96.25 198 TRP B CA 1
ATOM 9358 C C . TRP B 1 198 ? -32.281 -4.617 1.428 1 96.25 198 TRP B C 1
ATOM 9360 O O . TRP B 1 198 ? -32.062 -5.773 1.06 1 96.25 198 TRP B O 1
ATOM 9370 N N . LEU B 1 199 ? -33.5 -4.059 1.433 1 96.5 199 LEU B N 1
ATOM 9371 C CA . LEU B 1 199 ? -34.625 -4.801 0.896 1 96.5 199 LEU B CA 1
ATOM 9372 C C . LEU B 1 199 ? -34.469 -5.039 -0.602 1 96.5 199 LEU B C 1
ATOM 9374 O O . LEU B 1 199 ? -34.812 -6.109 -1.106 1 96.5 199 LEU B O 1
ATOM 9378 N N . ALA B 1 200 ? -33.969 -4.043 -1.248 1 97.94 200 ALA B N 1
ATOM 9379 C CA . ALA B 1 200 ? -33.719 -4.191 -2.68 1 97.94 200 ALA B CA 1
ATOM 9380 C C . ALA B 1 200 ? -32.75 -5.348 -2.951 1 97.94 200 ALA B C 1
ATOM 9382 O O . ALA B 1 200 ? -33.031 -6.188 -3.816 1 97.94 200 ALA B O 1
ATOM 9383 N N . ILE B 1 201 ? -31.594 -5.441 -2.246 1 97.5 201 ILE B N 1
ATOM 9384 C CA . ILE B 1 201 ? -30.609 -6.496 -2.428 1 97.5 201 ILE B CA 1
ATOM 9385 C C . ILE B 1 201 ? -31.266 -7.859 -2.199 1 97.5 201 ILE B C 1
ATOM 9387 O O . ILE B 1 201 ? -31.078 -8.781 -2.998 1 97.5 201 ILE B O 1
ATOM 9391 N N . HIS B 1 202 ? -32.062 -7.938 -1.097 1 96.94 202 HIS B N 1
ATOM 9392 C CA . HIS B 1 202 ? -32.719 -9.188 -0.766 1 96.94 202 HIS B CA 1
ATOM 9393 C C . HIS B 1 202 ? -33.625 -9.656 -1.915 1 96.94 202 HIS B C 1
ATOM 9395 O O . HIS B 1 202 ? -33.594 -10.836 -2.287 1 96.94 202 HIS B O 1
ATOM 9401 N N . HIS B 1 203 ? -34.344 -8.758 -2.508 1 97.81 203 HIS B N 1
ATOM 9402 C CA . HIS B 1 203 ? -35.312 -9.133 -3.523 1 97.81 203 HIS B CA 1
ATOM 9403 C C . HIS B 1 203 ? -34.656 -9.422 -4.859 1 97.81 203 HIS B C 1
ATOM 9405 O O . HIS B 1 203 ? -35.094 -10.305 -5.602 1 97.81 203 HIS B O 1
ATOM 9411 N N . PHE B 1 204 ? -33.594 -8.719 -5.211 1 98.31 204 PHE B N 1
ATOM 9412 C CA . PHE B 1 204 ? -32.844 -9.039 -6.422 1 98.31 204 PHE B CA 1
ATOM 9413 C C . PHE B 1 204 ? -32.156 -10.391 -6.301 1 98.31 204 PHE B C 1
ATOM 9415 O O . PHE B 1 204 ? -32.125 -11.156 -7.266 1 98.31 204 PHE B O 1
ATOM 9422 N N . GLU B 1 205 ? -31.609 -10.672 -5.133 1 96.81 205 GLU B N 1
ATOM 9423 C CA . GLU B 1 205 ? -30.969 -11.961 -4.914 1 96.81 205 GLU B CA 1
ATOM 9424 C C . GLU B 1 205 ? -31.969 -13.109 -5.074 1 96.81 205 GLU B C 1
ATOM 9426 O O . GLU B 1 205 ? -31.641 -14.156 -5.629 1 96.81 205 GLU B O 1
ATOM 9431 N N . LYS B 1 206 ? -33.188 -12.852 -4.508 1 97.19 206 LYS B N 1
ATOM 9432 C CA . LYS B 1 206 ? -34.219 -13.859 -4.688 1 97.19 206 LYS B CA 1
ATOM 9433 C C . LYS B 1 206 ? -34.562 -14.023 -6.164 1 97.19 206 LYS B C 1
ATOM 9435 O O . LYS B 1 206 ? -34.781 -15.141 -6.633 1 97.19 206 LYS B O 1
ATOM 9440 N N . ALA B 1 207 ? -34.625 -12.945 -6.898 1 98.06 207 ALA B N 1
ATOM 9441 C CA . ALA B 1 207 ? -34.938 -12.984 -8.32 1 98.06 207 ALA B CA 1
ATOM 9442 C C . ALA B 1 207 ? -33.906 -13.797 -9.102 1 98.06 207 ALA B C 1
ATOM 9444 O O . ALA B 1 207 ? -34.281 -14.641 -9.922 1 98.06 207 ALA B O 1
ATOM 9445 N N . VAL B 1 208 ? -32.656 -13.617 -8.836 1 96.94 208 VAL B N 1
ATOM 9446 C CA . VAL B 1 208 ? -31.594 -14.281 -9.609 1 96.94 208 VAL B CA 1
ATOM 9447 C C . VAL B 1 208 ? -31.484 -15.742 -9.188 1 96.94 208 VAL B C 1
ATOM 9449 O O . VAL B 1 208 ? -31.078 -16.594 -9.977 1 96.94 208 VAL B O 1
ATOM 9452 N N . THR B 1 209 ? -31.828 -16.062 -7.941 1 96 209 THR B N 1
ATOM 9453 C CA . THR B 1 209 ? -31.844 -17.453 -7.496 1 96 209 THR B CA 1
ATOM 9454 C C . THR B 1 209 ? -32.938 -18.234 -8.219 1 96 209 THR B C 1
ATOM 9456 O O . THR B 1 209 ? -32.75 -19.391 -8.586 1 96 209 THR B O 1
ATOM 9459 N N . LEU B 1 210 ? -34.094 -17.547 -8.43 1 97 210 LEU B N 1
ATOM 9460 C CA . LEU B 1 210 ? -35.25 -18.156 -9.109 1 97 210 LEU B CA 1
ATOM 9461 C C . LEU B 1 210 ? -34.969 -18.281 -10.602 1 97 210 LEU B C 1
ATOM 9463 O O . LEU B 1 210 ? -35.375 -19.266 -11.234 1 97 210 LEU B O 1
ATOM 9467 N N . ASP B 1 211 ? -34.312 -17.281 -11.211 1 96.94 211 ASP B N 1
ATOM 9468 C CA . ASP B 1 211 ? -33.938 -17.312 -12.625 1 96.94 211 ASP B CA 1
ATOM 9469 C C . ASP B 1 211 ? -32.469 -16.922 -12.82 1 96.94 211 ASP B C 1
ATOM 9471 O O . ASP B 1 211 ? -32.156 -15.742 -12.93 1 96.94 211 ASP B O 1
ATOM 9475 N N . PRO B 1 212 ? -31.594 -17.859 -12.953 1 94.38 212 PRO B N 1
ATOM 9476 C CA . PRO B 1 212 ? -30.156 -17.594 -13.07 1 94.38 212 PRO B CA 1
ATOM 9477 C C . PRO B 1 212 ? -29.797 -16.938 -14.398 1 94.38 212 PRO B C 1
ATOM 9479 O O . PRO B 1 212 ? -28.656 -16.5 -14.578 1 94.38 212 PRO B O 1
ATOM 9482 N N . ASN B 1 213 ? -30.672 -16.75 -15.328 1 95.88 213 ASN B N 1
ATOM 9483 C CA . ASN B 1 213 ? -30.375 -16.094 -16.594 1 95.88 213 ASN B CA 1
ATOM 9484 C C . ASN B 1 213 ? -31.062 -14.742 -16.703 1 95.88 213 ASN B C 1
ATOM 9486 O O . ASN B 1 213 ? -31.219 -14.203 -17.797 1 95.88 213 ASN B O 1
ATOM 9490 N N . PHE B 1 214 ? -31.562 -14.273 -15.547 1 97.12 214 PHE B N 1
ATOM 9491 C CA . PHE B 1 214 ? -32.25 -12.992 -15.508 1 97.12 214 PHE B CA 1
ATOM 9492 C C . PHE B 1 214 ? -31.266 -11.836 -15.586 1 97.12 214 PHE B C 1
ATOM 9494 O O . PHE B 1 214 ? -30.875 -11.273 -14.562 1 97.12 214 PHE B O 1
ATOM 9501 N N . LEU B 1 215 ? -30.906 -11.312 -16.734 1 97 215 LEU B N 1
ATOM 9502 C CA . LEU B 1 215 ? -29.875 -10.32 -17 1 97 215 LEU B CA 1
ATOM 9503 C C . LEU B 1 215 ? -30.141 -9.031 -16.234 1 97 215 LEU B C 1
ATOM 9505 O O . LEU B 1 215 ? -29.281 -8.547 -15.492 1 97 215 LEU B O 1
ATOM 9509 N N . ASP B 1 216 ? -31.344 -8.484 -16.297 1 97.12 216 ASP B N 1
ATOM 9510 C CA . ASP B 1 216 ? -31.688 -7.199 -15.68 1 97.12 216 ASP B CA 1
ATOM 9511 C C . ASP B 1 216 ? -31.562 -7.27 -14.164 1 97.12 216 ASP B C 1
ATOM 9513 O O . ASP B 1 216 ? -31.141 -6.305 -13.523 1 97.12 216 ASP B O 1
ATOM 9517 N N . ALA B 1 217 ? -31.984 -8.391 -13.672 1 97.94 217 ALA B N 1
ATOM 9518 C CA . ALA B 1 217 ? -31.891 -8.562 -12.219 1 97.94 217 ALA B CA 1
ATOM 9519 C C . ALA B 1 217 ? -30.438 -8.555 -11.758 1 97.94 217 ALA B C 1
ATOM 9521 O O . ALA B 1 217 ? -30.125 -8.016 -10.695 1 97.94 217 ALA B O 1
ATOM 9522 N N . TYR B 1 218 ? -29.531 -9.156 -12.516 1 97.81 218 TYR B N 1
ATOM 9523 C CA . TYR B 1 218 ? -28.109 -9.148 -12.18 1 97.81 218 TYR B CA 1
ATOM 9524 C C . TYR B 1 218 ? -27.547 -7.738 -12.266 1 97.81 218 TYR B C 1
ATOM 9526 O O . TYR B 1 218 ? -26.734 -7.336 -11.414 1 97.81 218 TYR B O 1
ATOM 9534 N N . ILE B 1 219 ? -27.906 -7.016 -13.234 1 98.06 219 ILE B N 1
ATOM 9535 C CA . ILE B 1 219 ? -27.422 -5.648 -13.406 1 98.06 219 ILE B CA 1
ATOM 9536 C C . ILE B 1 219 ? -27.875 -4.797 -12.219 1 98.06 219 ILE B C 1
ATOM 9538 O O . ILE B 1 219 ? -27.062 -4.086 -11.617 1 98.06 219 ILE B O 1
ATOM 9542 N N . ASN B 1 220 ? -29.141 -4.914 -11.898 1 97.94 220 ASN B N 1
ATOM 9543 C CA . ASN B 1 220 ? -29.688 -4.137 -10.789 1 97.94 220 ASN B CA 1
ATOM 9544 C C . ASN B 1 220 ? -29.062 -4.559 -9.461 1 97.94 220 ASN B C 1
ATOM 9546 O O . ASN B 1 220 ? -28.828 -3.721 -8.586 1 97.94 220 ASN B O 1
ATOM 9550 N N . LEU B 1 221 ? -28.875 -5.895 -9.352 1 97.94 221 LEU B N 1
ATOM 9551 C CA . LEU B 1 221 ? -28.219 -6.395 -8.156 1 97.94 221 LEU B CA 1
ATOM 9552 C C . LEU B 1 221 ? -26.812 -5.801 -8.023 1 97.94 221 LEU B C 1
ATOM 9554 O O . LEU B 1 221 ? -26.422 -5.348 -6.945 1 97.94 221 LEU B O 1
ATOM 9558 N N . GLY B 1 222 ? -26.062 -5.758 -9.117 1 97.56 222 GLY B N 1
ATOM 9559 C CA . GLY B 1 222 ? -24.75 -5.133 -9.109 1 97.56 222 GLY B CA 1
ATOM 9560 C C . GLY B 1 222 ? -24.781 -3.67 -8.719 1 97.56 222 GLY B C 1
ATOM 9561 O O . GLY B 1 222 ? -23.938 -3.205 -7.949 1 97.56 222 GLY B O 1
ATOM 9562 N N . ASN B 1 223 ? -25.734 -2.979 -9.195 1 97.62 223 ASN B N 1
ATOM 9563 C CA . ASN B 1 223 ? -25.859 -1.55 -8.93 1 97.62 223 ASN B CA 1
ATOM 9564 C C . ASN B 1 223 ? -26.094 -1.276 -7.445 1 97.62 223 ASN B C 1
ATOM 9566 O O . ASN B 1 223 ? -25.469 -0.388 -6.863 1 97.62 223 ASN B O 1
ATOM 9570 N N . VAL B 1 224 ? -27.047 -2.029 -6.883 1 97.31 224 VAL B N 1
ATOM 9571 C CA . VAL B 1 224 ? -27.391 -1.776 -5.488 1 97.31 224 VAL B CA 1
ATOM 9572 C C . VAL B 1 224 ? -26.25 -2.227 -4.586 1 97.31 224 VAL B C 1
ATOM 9574 O O . VAL B 1 224 ? -26.047 -1.671 -3.502 1 97.31 224 VAL B O 1
ATOM 9577 N N . LEU B 1 225 ? -25.547 -3.344 -4.914 1 96.25 225 LEU B N 1
ATOM 9578 C CA . LEU B 1 225 ? -24.375 -3.793 -4.16 1 96.25 225 LEU B CA 1
ATOM 9579 C C . LEU B 1 225 ? -23.25 -2.768 -4.238 1 96.25 225 LEU B C 1
ATOM 9581 O O . LEU B 1 225 ? -22.562 -2.523 -3.248 1 96.25 225 LEU B O 1
ATOM 9585 N N . LYS B 1 226 ? -23.031 -2.176 -5.402 1 95.31 226 LYS B N 1
ATOM 9586 C CA . LYS B 1 226 ? -22.062 -1.101 -5.582 1 95.31 226 LYS B CA 1
ATOM 9587 C C . LYS B 1 226 ? -22.406 0.098 -4.699 1 95.31 226 LYS B C 1
ATOM 9589 O O . LYS B 1 226 ? -21.516 0.651 -4.035 1 95.31 226 LYS B O 1
ATOM 9594 N N . GLU B 1 227 ? -23.703 0.445 -4.672 1 93.88 227 GLU B N 1
ATOM 9595 C CA . GLU B 1 227 ? -24.156 1.561 -3.844 1 93.88 227 GLU B CA 1
ATOM 9596 C C . GLU B 1 227 ? -23.922 1.276 -2.361 1 93.88 227 GLU B C 1
ATOM 9598 O O . GLU B 1 227 ? -23.594 2.182 -1.596 1 93.88 227 GLU B O 1
ATOM 9603 N N . ALA B 1 228 ? -24.125 0.014 -2 1 92.62 228 ALA B N 1
ATOM 9604 C CA . ALA B 1 228 ? -23.938 -0.402 -0.614 1 92.62 228 ALA B CA 1
ATOM 9605 C C . ALA B 1 228 ? -22.453 -0.628 -0.309 1 92.62 228 ALA B C 1
ATOM 9607 O O . ALA B 1 228 ? -22.094 -0.964 0.821 1 92.62 228 ALA B O 1
ATOM 9608 N N . ARG B 1 229 ? -21.516 -0.509 -1.347 1 90.88 229 ARG B N 1
ATOM 9609 C CA . ARG B 1 229 ? -20.062 -0.643 -1.254 1 90.88 229 ARG B CA 1
ATOM 9610 C C . ARG B 1 229 ? -19.656 -2.074 -0.913 1 90.88 229 ARG B C 1
ATOM 9612 O O . ARG B 1 229 ? -18.781 -2.299 -0.083 1 90.88 229 ARG B O 1
ATOM 9619 N N . ILE B 1 230 ? -20.453 -3 -1.319 1 93.19 230 ILE B N 1
ATOM 9620 C CA . ILE B 1 230 ? -20.094 -4.414 -1.284 1 93.19 230 ILE B CA 1
ATOM 9621 C C . ILE B 1 230 ? -19.516 -4.836 -2.631 1 93.19 230 ILE B C 1
ATOM 9623 O O . ILE B 1 230 ? -20.172 -5.543 -3.404 1 93.19 230 ILE B O 1
ATOM 9627 N N . PHE B 1 231 ? -18.297 -4.516 -2.842 1 92 231 PHE B N 1
ATOM 9628 C CA . PHE B 1 231 ? -17.688 -4.469 -4.168 1 92 231 PHE B CA 1
ATOM 9629 C C . PHE B 1 231 ? -17.422 -5.879 -4.688 1 92 231 PHE B C 1
ATOM 9631 O O . PHE B 1 231 ? -17.625 -6.156 -5.871 1 92 231 PHE B O 1
ATOM 9638 N N . ASP B 1 232 ? -17 -6.82 -3.834 1 87.5 232 ASP B N 1
ATOM 9639 C CA . ASP B 1 232 ? -16.703 -8.172 -4.293 1 87.5 232 ASP B CA 1
ATOM 9640 C C . ASP B 1 232 ? -17.938 -8.836 -4.895 1 87.5 232 ASP B C 1
ATOM 9642 O O . ASP B 1 232 ? -17.875 -9.453 -5.961 1 87.5 232 ASP B O 1
ATOM 9646 N N . ARG B 1 233 ? -19.047 -8.633 -4.25 1 91.75 233 ARG B N 1
ATOM 9647 C CA . ARG B 1 233 ? -20.281 -9.219 -4.734 1 91.75 233 ARG B CA 1
ATOM 9648 C C . ARG B 1 233 ? -20.828 -8.461 -5.945 1 91.75 233 ARG B C 1
ATOM 9650 O O . ARG B 1 233 ? -21.453 -9.055 -6.828 1 91.75 233 ARG B O 1
ATOM 9657 N N . ALA B 1 234 ? -20.578 -7.152 -5.945 1 95.44 234 ALA B N 1
ATOM 9658 C CA . ALA B 1 234 ? -20.969 -6.375 -7.121 1 95.44 234 ALA B CA 1
ATOM 9659 C C . ALA B 1 234 ? -20.219 -6.863 -8.359 1 95.44 234 ALA B C 1
ATOM 9661 O O . ALA B 1 234 ? -20.828 -7.027 -9.43 1 95.44 234 ALA B O 1
ATOM 9662 N N . VAL B 1 235 ? -18.938 -7.133 -8.234 1 92.69 235 VAL B N 1
ATOM 9663 C CA . VAL B 1 235 ? -18.109 -7.633 -9.336 1 92.69 235 VAL B CA 1
ATOM 9664 C C . VAL B 1 235 ? -18.672 -8.969 -9.828 1 92.69 235 VAL B C 1
ATOM 9666 O O . VAL B 1 235 ? -18.828 -9.18 -11.031 1 92.69 235 VAL B O 1
ATOM 9669 N N . ALA B 1 236 ? -19 -9.805 -8.922 1 89.69 236 ALA B N 1
ATOM 9670 C CA . ALA B 1 236 ? -19.531 -11.117 -9.273 1 89.69 236 ALA B CA 1
ATOM 9671 C C . ALA B 1 236 ? -20.828 -10.984 -10.055 1 89.69 236 ALA B C 1
ATOM 9673 O O . ALA B 1 236 ? -21.047 -11.703 -11.031 1 89.69 236 ALA B O 1
ATOM 9674 N N . ALA B 1 237 ? -21.688 -10.07 -9.586 1 95.44 237 ALA B N 1
ATOM 9675 C CA . ALA B 1 237 ? -22.969 -9.859 -10.258 1 95.44 237 ALA B CA 1
ATOM 9676 C C . ALA B 1 237 ? -22.766 -9.328 -11.672 1 95.44 237 ALA B C 1
ATOM 9678 O O . ALA B 1 237 ? -23.406 -9.797 -12.617 1 95.44 237 ALA B O 1
ATOM 9679 N N . TYR B 1 238 ? -21.891 -8.375 -11.852 1 96.38 238 TYR B N 1
ATOM 9680 C CA . TYR B 1 238 ? -21.625 -7.797 -13.164 1 96.38 238 TYR B CA 1
ATOM 9681 C C . TYR B 1 238 ? -20.969 -8.812 -14.086 1 96.38 238 TYR B C 1
ATOM 9683 O O . TYR B 1 238 ? -21.281 -8.875 -15.281 1 96.38 238 TYR B O 1
ATOM 9691 N N . LEU B 1 239 ? -20.062 -9.586 -13.562 1 92.06 239 LEU B N 1
ATOM 9692 C CA . LEU B 1 239 ? -19.406 -10.609 -14.375 1 92.06 239 LEU B CA 1
ATOM 9693 C C . LEU B 1 239 ? -20.422 -11.641 -14.859 1 92.06 239 LEU B C 1
ATOM 9695 O O . LEU B 1 239 ? -20.344 -12.102 -16 1 92.06 239 LEU B O 1
ATOM 9699 N N . ARG B 1 240 ? -21.312 -11.961 -13.977 1 93.12 240 ARG B N 1
ATOM 9700 C CA . ARG B 1 240 ? -22.359 -12.891 -14.398 1 93.12 240 ARG B CA 1
ATOM 9701 C C . ARG B 1 240 ? -23.25 -12.258 -15.469 1 93.12 240 ARG B C 1
ATOM 9703 O O . ARG B 1 240 ? -23.656 -12.938 -16.422 1 93.12 240 ARG B O 1
ATOM 9710 N N . ALA B 1 241 ? -23.562 -11.023 -15.281 1 97 241 ALA B N 1
ATOM 9711 C CA . ALA B 1 241 ? -24.328 -10.312 -16.297 1 97 241 ALA B CA 1
ATOM 9712 C C . ALA B 1 241 ? -23.594 -10.32 -17.641 1 97 241 ALA B C 1
ATOM 9714 O O . ALA B 1 241 ? -24.203 -10.523 -18.688 1 97 241 ALA B O 1
ATOM 9715 N N . LEU B 1 242 ? -22.281 -10.219 -17.625 1 95.12 242 LEU B N 1
ATOM 9716 C CA . LEU B 1 242 ? -21.484 -10.164 -18.844 1 95.12 242 LEU B CA 1
ATOM 9717 C C . LEU B 1 242 ? -21.344 -11.555 -19.453 1 95.12 242 LEU B C 1
ATOM 9719 O O . LEU B 1 242 ? -21.141 -11.688 -20.656 1 95.12 242 LEU B O 1
ATOM 9723 N N . SER B 1 243 ? -21.438 -12.539 -18.656 1 92.31 243 SER B N 1
ATOM 9724 C CA . SER B 1 243 ? -21.453 -13.898 -19.188 1 92.31 243 SER B CA 1
ATOM 9725 C C . SER B 1 243 ? -22.719 -14.141 -20.016 1 92.31 243 SER B C 1
ATOM 9727 O O . SER B 1 243 ? -22.688 -14.914 -20.984 1 92.31 243 SER B O 1
ATOM 9729 N N . LEU B 1 244 ? -23.797 -13.484 -19.609 1 95.06 244 LEU B N 1
ATOM 9730 C CA . LEU B 1 244 ? -25.078 -13.594 -20.312 1 95.06 244 LEU B CA 1
ATOM 9731 C C . LEU B 1 244 ? -25.109 -12.672 -21.531 1 95.06 244 LEU B C 1
ATOM 9733 O O . LEU B 1 244 ? -25.641 -13.031 -22.578 1 95.06 244 LEU B O 1
ATOM 9737 N N . SER B 1 245 ? -24.531 -11.5 -21.359 1 96.19 245 SER B N 1
ATOM 9738 C CA . SER B 1 245 ? -24.438 -10.523 -22.438 1 96.19 245 SER B CA 1
ATOM 9739 C C . SER B 1 245 ? -23.062 -9.867 -22.453 1 96.19 245 SER B C 1
ATOM 9741 O O . SER B 1 245 ? -22.875 -8.789 -21.891 1 96.19 245 SER B O 1
ATOM 9743 N N . PRO B 1 246 ? -22.094 -10.438 -23.188 1 94.06 246 PRO B N 1
ATOM 9744 C CA . PRO B 1 246 ? -20.703 -10.008 -23.125 1 94.06 246 PRO B CA 1
ATOM 9745 C C . PRO B 1 246 ? -20.484 -8.617 -23.734 1 94.06 246 PRO B C 1
ATOM 9747 O O . PRO B 1 246 ? -19.5 -7.945 -23.406 1 94.06 246 PRO B O 1
ATOM 9750 N N . ASN B 1 247 ? -21.328 -8.117 -24.609 1 95.75 247 ASN B N 1
ATOM 9751 C CA . ASN B 1 247 ? -21.109 -6.844 -25.281 1 95.75 247 ASN B CA 1
ATOM 9752 C C . ASN B 1 247 ? -22.016 -5.75 -24.719 1 95.75 247 ASN B C 1
ATOM 9754 O O . ASN B 1 247 ? -22.547 -4.922 -25.469 1 95.75 247 ASN B O 1
ATOM 9758 N N . HIS B 1 248 ? -22.344 -5.785 -23.469 1 96.31 248 HIS B N 1
ATOM 9759 C CA . HIS B 1 248 ? -23.141 -4.758 -22.797 1 96.31 248 HIS B CA 1
ATOM 9760 C C . HIS B 1 248 ? -22.25 -3.633 -22.266 1 96.31 248 HIS B C 1
ATOM 9762 O O . HIS B 1 248 ? -21.719 -3.729 -21.156 1 96.31 248 HIS B O 1
ATOM 9768 N N . ALA B 1 249 ? -22.156 -2.484 -22.906 1 97 249 ALA B N 1
ATOM 9769 C CA . ALA B 1 249 ? -21.203 -1.401 -22.641 1 97 249 ALA B CA 1
ATOM 9770 C C . ALA B 1 249 ? -21.406 -0.845 -21.234 1 97 249 ALA B C 1
ATOM 9772 O O . ALA B 1 249 ? -20.438 -0.613 -20.5 1 97 249 ALA B O 1
ATOM 9773 N N . VAL B 1 250 ? -22.656 -0.629 -20.797 1 97.06 250 VAL B N 1
ATOM 9774 C CA . VAL B 1 250 ? -22.969 -0.004 -19.516 1 97.06 250 VAL B CA 1
ATOM 9775 C C . VAL B 1 250 ? -22.5 -0.904 -18.375 1 97.06 250 VAL B C 1
ATOM 9777 O O . VAL B 1 250 ? -21.984 -0.419 -17.359 1 97.06 250 VAL B O 1
ATOM 9780 N N . VAL B 1 251 ? -22.688 -2.211 -18.562 1 97.75 251 VAL B N 1
ATOM 9781 C CA . VAL B 1 251 ? -22.266 -3.15 -17.531 1 97.75 251 VAL B CA 1
ATOM 9782 C C . VAL B 1 251 ? -20.734 -3.146 -17.422 1 97.75 251 VAL B C 1
ATOM 9784 O O . VAL B 1 251 ? -20.188 -3.227 -16.328 1 97.75 251 VAL B O 1
ATOM 9787 N N . HIS B 1 252 ? -20.062 -3.053 -18.547 1 97.38 252 HIS B N 1
ATOM 9788 C CA . HIS B 1 252 ? -18.609 -2.896 -18.516 1 97.38 252 HIS B CA 1
ATOM 9789 C C . HIS B 1 252 ? -18.203 -1.632 -17.766 1 97.38 252 HIS B C 1
ATOM 9791 O O . HIS B 1 252 ? -17.25 -1.646 -16.984 1 97.38 252 HIS B O 1
ATOM 9797 N N . GLY B 1 253 ? -18.891 -0.578 -18.062 1 97.75 253 GLY B N 1
ATOM 9798 C CA . GLY B 1 253 ? -18.625 0.667 -17.359 1 97.75 253 GLY B CA 1
ATOM 9799 C C . GLY B 1 253 ? -18.812 0.561 -15.859 1 97.75 253 GLY B C 1
ATOM 9800 O O . GLY B 1 253 ? -17.984 1.059 -15.086 1 97.75 253 GLY B O 1
ATOM 9801 N N . ASN B 1 254 ? -19.891 -0.076 -15.453 1 97.56 254 ASN B N 1
ATOM 9802 C CA . ASN B 1 254 ? -20.172 -0.247 -14.031 1 97.56 254 ASN B CA 1
ATOM 9803 C C . ASN B 1 254 ? -19.125 -1.146 -13.359 1 97.56 254 ASN B C 1
ATOM 9805 O O . ASN B 1 254 ? -18.703 -0.878 -12.234 1 97.56 254 ASN B O 1
ATOM 9809 N N . LEU B 1 255 ? -18.781 -2.201 -14.062 1 96.5 255 LEU B N 1
ATOM 9810 C CA . LEU B 1 255 ? -17.75 -3.1 -13.562 1 96.5 255 LEU B CA 1
ATOM 9811 C C . LEU B 1 255 ? -16.422 -2.363 -13.375 1 96.5 255 LEU B C 1
ATOM 9813 O O . LEU B 1 255 ? -15.75 -2.535 -12.359 1 96.5 255 LEU B O 1
ATOM 9817 N N . ALA B 1 256 ? -16.062 -1.517 -14.32 1 97 256 ALA B N 1
ATOM 9818 C CA . ALA B 1 256 ? -14.852 -0.72 -14.25 1 97 256 ALA B CA 1
ATOM 9819 C C . ALA B 1 256 ? -14.875 0.221 -13.047 1 97 256 ALA B C 1
ATOM 9821 O O . ALA B 1 256 ? -13.852 0.436 -12.398 1 97 256 ALA B O 1
ATOM 9822 N N . CYS B 1 257 ? -16 0.766 -12.781 1 96.94 257 CYS B N 1
ATOM 9823 C CA . CYS B 1 257 ? -16.156 1.659 -11.641 1 96.94 257 CYS B CA 1
ATOM 9824 C C . CYS B 1 257 ? -15.859 0.933 -10.328 1 96.94 257 CYS B C 1
ATOM 9826 O O . CYS B 1 257 ? -15.219 1.491 -9.438 1 96.94 257 CYS B O 1
ATOM 9828 N N . VAL B 1 258 ? -16.359 -0.287 -10.266 1 95.69 258 VAL B N 1
ATOM 9829 C CA . VAL B 1 258 ? -16.156 -1.064 -9.055 1 95.69 258 VAL B CA 1
ATOM 9830 C C . VAL B 1 258 ? -14.672 -1.412 -8.914 1 95.69 258 VAL B C 1
ATOM 9832 O O . VAL B 1 258 ? -14.109 -1.331 -7.816 1 95.69 258 VAL B O 1
ATOM 9835 N N . TYR B 1 259 ? -14 -1.785 -10.023 1 93.12 259 TYR B N 1
ATOM 9836 C CA . TYR B 1 259 ? -12.562 -2.039 -10 1 93.12 259 TYR B CA 1
ATOM 9837 C C . TYR B 1 259 ? -11.805 -0.815 -9.508 1 93.12 259 TYR B C 1
ATOM 9839 O O . TYR B 1 259 ? -10.859 -0.937 -8.719 1 93.12 259 TYR B O 1
ATOM 9847 N N . TYR B 1 260 ? -12.203 0.332 -9.914 1 94.38 260 TYR B N 1
ATOM 9848 C CA . TYR B 1 260 ? -11.578 1.584 -9.508 1 94.38 260 TYR B CA 1
ATOM 9849 C C . TYR B 1 260 ? -11.688 1.788 -8 1 94.38 260 TYR B C 1
ATOM 9851 O O . TYR B 1 260 ? -10.711 2.146 -7.34 1 94.38 260 TYR B O 1
ATOM 9859 N N . GLU B 1 261 ? -12.906 1.538 -7.535 1 92.94 261 GLU B N 1
ATOM 9860 C CA . GLU B 1 261 ? -13.148 1.726 -6.105 1 92.94 261 GLU B CA 1
ATOM 9861 C C . GLU B 1 261 ? -12.352 0.72 -5.277 1 92.94 261 GLU B C 1
ATOM 9863 O O . GLU B 1 261 ? -12.008 0.991 -4.125 1 92.94 261 GLU B O 1
ATOM 9868 N N . GLN B 1 262 ? -12.023 -0.421 -5.852 1 88.5 262 GLN B N 1
ATOM 9869 C CA . GLN B 1 262 ? -11.258 -1.453 -5.164 1 88.5 262 GLN B CA 1
ATOM 9870 C C . GLN B 1 262 ? -9.758 -1.178 -5.25 1 88.5 262 GLN B C 1
ATOM 9872 O O . GLN B 1 262 ? -8.953 -1.912 -4.676 1 88.5 262 GLN B O 1
ATOM 9877 N N . GLY B 1 263 ? -9.391 -0.126 -6.094 1 87.81 263 GLY B N 1
ATOM 9878 C CA . GLY B 1 263 ? -7.988 0.225 -6.242 1 87.81 263 GLY B CA 1
ATOM 9879 C C . GLY B 1 263 ? -7.297 -0.542 -7.355 1 87.81 263 GLY B C 1
ATOM 9880 O O . GLY B 1 263 ? -6.07 -0.494 -7.48 1 87.81 263 GLY B O 1
ATOM 9881 N N . LEU B 1 264 ? -8.031 -1.309 -8.086 1 88.62 264 LEU B N 1
ATOM 9882 C CA . LEU B 1 264 ? -7.488 -2.037 -9.234 1 88.62 264 LEU B CA 1
ATOM 9883 C C . LEU B 1 264 ? -7.492 -1.168 -10.484 1 88.62 264 LEU B C 1
ATOM 9885 O O . LEU B 1 264 ? -8.258 -1.421 -11.414 1 88.62 264 LEU B O 1
ATOM 9889 N N . ILE B 1 265 ? -6.594 -0.247 -10.578 1 91.75 265 ILE B N 1
ATOM 9890 C CA . ILE B 1 265 ? -6.617 0.879 -11.5 1 91.75 265 ILE B CA 1
ATOM 9891 C C . ILE B 1 265 ? -6.387 0.381 -12.93 1 91.75 265 ILE B C 1
ATOM 9893 O O . ILE B 1 265 ? -7.098 0.776 -13.852 1 91.75 265 ILE B O 1
ATOM 9897 N N . ASP B 1 266 ? -5.422 -0.546 -13.18 1 88.38 266 ASP B N 1
ATOM 9898 C CA . ASP B 1 266 ? -5.125 -1.037 -14.523 1 88.38 266 ASP B CA 1
ATOM 9899 C C . ASP B 1 266 ? -6.309 -1.814 -15.094 1 88.38 266 ASP B C 1
ATOM 9901 O O . ASP B 1 266 ? -6.625 -1.686 -16.281 1 88.38 266 ASP B O 1
ATOM 9905 N N . LEU B 1 267 ? -6.898 -2.568 -14.227 1 89.19 267 LEU B N 1
ATOM 9906 C CA . LEU B 1 267 ? -8.07 -3.324 -14.664 1 89.19 267 LEU B CA 1
ATOM 9907 C C . LEU B 1 267 ? -9.227 -2.389 -14.992 1 89.19 267 LEU B C 1
ATOM 9909 O O . LEU B 1 267 ? -9.977 -2.635 -15.945 1 89.19 267 LEU B O 1
ATOM 9913 N N . ALA B 1 268 ? -9.406 -1.395 -14.164 1 94.94 268 ALA B N 1
ATOM 9914 C CA . ALA B 1 268 ? -10.438 -0.397 -14.422 1 94.94 268 ALA B CA 1
ATOM 9915 C C . ALA B 1 268 ? -10.227 0.274 -15.773 1 94.94 268 ALA B C 1
ATOM 9917 O O . ALA B 1 268 ? -11.172 0.427 -16.547 1 94.94 268 ALA B O 1
ATOM 9918 N N . ILE B 1 269 ? -8.977 0.641 -16.062 1 94.88 269 ILE B N 1
ATOM 9919 C CA . ILE B 1 269 ? -8.641 1.321 -17.312 1 94.88 269 ILE B CA 1
ATOM 9920 C C . ILE B 1 269 ? -8.977 0.418 -18.5 1 94.88 269 ILE B C 1
ATOM 9922 O O . ILE B 1 269 ? -9.664 0.837 -19.438 1 94.88 269 ILE B O 1
ATOM 9926 N N . ASP B 1 270 ? -8.594 -0.839 -18.438 1 93.44 270 ASP B N 1
ATOM 9927 C CA . ASP B 1 270 ? -8.852 -1.781 -19.516 1 93.44 270 ASP B CA 1
ATOM 9928 C C . ASP B 1 270 ? -10.352 -1.972 -19.734 1 93.44 270 ASP B C 1
ATOM 9930 O O . ASP B 1 270 ? -10.82 -2.039 -20.875 1 93.44 270 ASP B O 1
ATOM 9934 N N . THR B 1 271 ? -11.031 -2.066 -18.672 1 95.06 271 THR B N 1
ATOM 9935 C CA . THR B 1 271 ? -12.461 -2.342 -18.75 1 95.06 271 THR B CA 1
ATOM 9936 C C . THR B 1 271 ? -13.219 -1.118 -19.25 1 95.06 271 THR B C 1
ATOM 9938 O O . THR B 1 271 ? -14.203 -1.249 -19.984 1 95.06 271 THR B O 1
ATOM 9941 N N . TYR B 1 272 ? -12.852 0.117 -18.844 1 97.56 272 TYR B N 1
ATOM 9942 C CA . TYR B 1 272 ? -13.445 1.331 -19.391 1 97.56 272 TYR B CA 1
ATOM 9943 C C . TYR B 1 272 ? -13.195 1.431 -20.891 1 97.56 272 TYR B C 1
ATOM 9945 O O . TYR B 1 272 ? -14.086 1.823 -21.641 1 97.56 272 TYR B O 1
ATOM 9953 N N . ARG B 1 273 ? -11.992 1.076 -21.297 1 96.81 273 ARG B N 1
ATOM 9954 C CA . ARG B 1 273 ? -11.672 1.114 -22.719 1 96.81 273 ARG B CA 1
ATOM 9955 C C . ARG B 1 273 ? -12.555 0.148 -23.5 1 96.81 273 ARG B C 1
ATOM 9957 O O . ARG B 1 273 ? -13.016 0.472 -24.594 1 96.81 273 ARG B O 1
ATOM 9964 N N . ARG B 1 274 ? -12.789 -0.951 -22.906 1 96.44 274 ARG B N 1
ATOM 9965 C CA . ARG B 1 274 ? -13.695 -1.906 -23.547 1 96.44 274 ARG B CA 1
ATOM 9966 C C . ARG B 1 274 ? -15.102 -1.34 -23.641 1 96.44 274 ARG B C 1
ATOM 9968 O O . ARG B 1 274 ? -15.773 -1.505 -24.672 1 96.44 274 ARG B O 1
ATOM 9975 N N . ALA B 1 275 ? -15.617 -0.721 -22.609 1 97.81 275 ALA B N 1
ATOM 9976 C CA . ALA B 1 275 ? -16.938 -0.096 -22.625 1 97.81 275 ALA B CA 1
ATOM 9977 C C . ALA B 1 275 ? -17.031 0.954 -23.734 1 97.81 275 ALA B C 1
ATOM 9979 O O . ALA B 1 275 ? -18.031 1.015 -24.453 1 97.81 275 ALA B O 1
ATOM 9980 N N . ILE B 1 276 ? -15.969 1.707 -23.922 1 97.62 276 ILE B N 1
ATOM 9981 C CA . ILE B 1 276 ? -15.938 2.785 -24.906 1 97.62 276 ILE B CA 1
ATOM 9982 C C . ILE B 1 276 ? -15.859 2.197 -26.312 1 97.62 276 ILE B C 1
ATOM 9984 O O . ILE B 1 276 ? -16.453 2.73 -27.25 1 97.62 276 ILE B O 1
ATOM 9988 N N . GLU B 1 277 ? -15.086 1.104 -26.438 1 97.06 277 GLU B N 1
ATOM 9989 C CA . GLU B 1 277 ? -15.031 0.41 -27.719 1 97.06 277 GLU B CA 1
ATOM 9990 C C . GLU B 1 277 ? -16.422 -0.062 -28.156 1 97.06 277 GLU B C 1
ATOM 9992 O O . GLU B 1 277 ? -16.766 0.014 -29.328 1 97.06 277 GLU B O 1
ATOM 9997 N N . LEU B 1 278 ? -17.203 -0.474 -27.219 1 96.81 278 LEU B N 1
ATOM 9998 C CA . LEU B 1 278 ? -18.531 -0.994 -27.5 1 96.81 278 LEU B CA 1
ATOM 9999 C C . LEU B 1 278 ? -19.531 0.143 -27.703 1 96.81 278 LEU B C 1
ATOM 10001 O O . LEU B 1 278 ? -20.453 0.024 -28.516 1 96.81 278 LEU B O 1
ATOM 10005 N N . GLN B 1 279 ? -19.344 1.268 -26.953 1 97 279 GLN B N 1
ATOM 10006 C CA . GLN B 1 279 ? -20.188 2.457 -27.078 1 97 279 GLN B CA 1
ATOM 10007 C C . GLN B 1 279 ? -19.328 3.727 -27.078 1 97 279 GLN B C 1
ATOM 10009 O O . GLN B 1 279 ? -19.109 4.324 -26.016 1 97 279 GLN B O 1
ATOM 10014 N N . PRO B 1 280 ? -19 4.227 -28.188 1 94.25 280 PRO B N 1
ATOM 10015 C CA . PRO B 1 280 ? -18.094 5.375 -28.266 1 94.25 280 PRO B CA 1
ATOM 10016 C C . PRO B 1 280 ? -18.703 6.656 -27.719 1 94.25 280 PRO B C 1
ATOM 10018 O O . PRO B 1 280 ? -17.984 7.555 -27.281 1 94.25 280 PRO B O 1
ATOM 10021 N N . HIS B 1 281 ? -20.062 6.793 -27.766 1 95.56 281 HIS B N 1
ATOM 10022 C CA . HIS B 1 281 ? -20.734 7.953 -27.188 1 95.56 281 HIS B CA 1
ATOM 10023 C C . HIS B 1 281 ? -21.109 7.691 -25.734 1 95.56 281 HIS B C 1
ATOM 10025 O O . HIS B 1 281 ? -22.297 7.531 -25.406 1 95.56 281 HIS B O 1
ATOM 10031 N N . PHE B 1 282 ? -20.156 7.699 -24.891 1 96.38 282 PHE B N 1
ATOM 10032 C CA . PHE B 1 282 ? -20.312 7.348 -23.484 1 96.38 282 PHE B CA 1
ATOM 10033 C C . PHE B 1 282 ? -19.562 8.336 -22.594 1 96.38 282 PHE B C 1
ATOM 10035 O O . PHE B 1 282 ? -18.531 8 -22.016 1 96.38 282 PHE B O 1
ATOM 10042 N N . PRO B 1 283 ? -20.094 9.594 -22.422 1 97.06 283 PRO B N 1
ATOM 10043 C CA . PRO B 1 283 ? -19.375 10.633 -21.672 1 97.06 283 PRO B CA 1
ATOM 10044 C C . PRO B 1 283 ? -18.969 10.164 -20.266 1 97.06 283 PRO B C 1
ATOM 10046 O O . PRO B 1 283 ? -17.859 10.445 -19.828 1 97.06 283 PRO B O 1
ATOM 10049 N N . ASP B 1 284 ? -19.812 9.43 -19.562 1 97.19 284 ASP B N 1
ATOM 10050 C CA . ASP B 1 284 ? -19.516 8.961 -18.219 1 97.19 284 ASP B CA 1
ATOM 10051 C C . ASP B 1 284 ? -18.297 8.039 -18.219 1 97.19 284 ASP B C 1
ATOM 10053 O O . ASP B 1 284 ? -17.469 8.102 -17.312 1 97.19 284 ASP B O 1
ATOM 10057 N N . ALA B 1 285 ? -18.25 7.211 -19.203 1 97.56 285 ALA B N 1
ATOM 10058 C CA . ALA B 1 285 ? -17.125 6.281 -19.281 1 97.56 285 ALA B CA 1
ATOM 10059 C C . ALA B 1 285 ? -15.812 7.023 -19.531 1 97.56 285 ALA B C 1
ATOM 10061 O O . ALA B 1 285 ? -14.766 6.66 -18.984 1 97.56 285 ALA B O 1
ATOM 10062 N N . TYR B 1 286 ? -15.844 8.047 -20.406 1 97.81 286 TYR B N 1
ATOM 10063 C CA . TYR B 1 286 ? -14.656 8.859 -20.641 1 97.81 286 TYR B CA 1
ATOM 10064 C C . TYR B 1 286 ? -14.234 9.578 -19.375 1 97.81 286 TYR B C 1
ATOM 10066 O O . TYR B 1 286 ? -13.039 9.656 -19.062 1 97.81 286 TYR B O 1
ATOM 10074 N N . CYS B 1 287 ? -15.203 10.094 -18.656 1 97.56 287 CYS B N 1
ATOM 10075 C CA . CYS B 1 287 ? -14.922 10.789 -17.406 1 97.56 287 CYS B CA 1
ATOM 10076 C C . CYS B 1 287 ? -14.273 9.859 -16.406 1 97.56 287 CYS B C 1
ATOM 10078 O O . CYS B 1 287 ? -13.258 10.203 -15.797 1 97.56 287 CYS B O 1
ATOM 10080 N N . ASN B 1 288 ? -14.836 8.703 -16.234 1 97.62 288 ASN B N 1
ATOM 10081 C CA . ASN B 1 288 ? -14.336 7.746 -15.258 1 97.62 288 ASN B CA 1
ATOM 10082 C C . ASN B 1 288 ? -12.984 7.172 -15.68 1 97.62 288 ASN B C 1
ATOM 10084 O O . ASN B 1 288 ? -12.125 6.91 -14.836 1 97.62 288 ASN B O 1
ATOM 10088 N N . LEU B 1 289 ? -12.844 6.957 -17 1 97.69 289 LEU B N 1
ATOM 10089 C CA . LEU B 1 289 ? -11.531 6.555 -17.516 1 97.69 289 LEU B CA 1
ATOM 10090 C C . LEU B 1 289 ? -10.484 7.613 -17.188 1 97.69 289 LEU B C 1
ATOM 10092 O O . LEU B 1 289 ? -9.359 7.277 -16.797 1 97.69 289 LEU B O 1
ATOM 10096 N N . ALA B 1 290 ? -10.852 8.859 -17.359 1 97.81 290 ALA B N 1
ATOM 10097 C CA . ALA B 1 290 ? -9.953 9.969 -17.062 1 97.81 290 ALA B CA 1
ATOM 10098 C C . ALA B 1 290 ? -9.547 9.945 -15.586 1 97.81 290 ALA B C 1
ATOM 10100 O O . ALA B 1 290 ? -8.383 10.188 -15.258 1 97.81 290 ALA B O 1
ATOM 10101 N N . ASN B 1 291 ? -10.477 9.703 -14.703 1 96.88 291 ASN B N 1
ATOM 10102 C CA . ASN B 1 291 ? -10.164 9.594 -13.281 1 96.88 291 ASN B CA 1
ATOM 10103 C C . ASN B 1 291 ? -9.125 8.516 -13.016 1 96.88 291 ASN B C 1
ATOM 10105 O O . ASN B 1 291 ? -8.188 8.727 -12.242 1 96.88 291 ASN B O 1
ATOM 10109 N N . ALA B 1 292 ? -9.359 7.371 -13.602 1 96.12 292 ALA B N 1
ATOM 10110 C CA . ALA B 1 292 ? -8.445 6.25 -13.422 1 96.12 292 ALA B CA 1
ATOM 10111 C C . ALA B 1 292 ? -7.062 6.57 -13.984 1 96.12 292 ALA B C 1
ATOM 10113 O O . ALA B 1 292 ? -6.043 6.23 -13.375 1 96.12 292 ALA B O 1
ATOM 10114 N N . LEU B 1 293 ? -7.047 7.191 -15.172 1 95.94 293 LEU B N 1
ATOM 10115 C CA . LEU B 1 293 ? -5.785 7.562 -15.812 1 95.94 293 LEU B CA 1
ATOM 10116 C C . LEU B 1 293 ? -5.027 8.578 -14.969 1 95.94 293 LEU B C 1
ATOM 10118 O O . LEU B 1 293 ? -3.801 8.516 -14.859 1 95.94 293 LEU B O 1
ATOM 10122 N N . LYS B 1 294 ? -5.773 9.508 -14.391 1 93.88 294 LYS B N 1
ATOM 10123 C CA . LYS B 1 294 ? -5.156 10.477 -13.492 1 93.88 294 LYS B CA 1
ATOM 10124 C C . LYS B 1 294 ? -4.527 9.789 -12.281 1 93.88 294 LYS B C 1
ATOM 10126 O O . LYS B 1 294 ? -3.412 10.133 -11.883 1 93.88 294 LYS B O 1
ATOM 10131 N N . GLU B 1 295 ? -5.273 8.844 -11.695 1 90.56 295 GLU B N 1
ATOM 10132 C CA . GLU B 1 295 ? -4.777 8.102 -10.539 1 90.56 295 GLU B CA 1
ATOM 10133 C C . GLU B 1 295 ? -3.527 7.301 -10.891 1 90.56 295 GLU B C 1
ATOM 10135 O O . GLU B 1 295 ? -2.643 7.117 -10.055 1 90.56 295 GLU B O 1
ATOM 10140 N N . LYS B 1 296 ? -3.463 6.836 -12.133 1 88.69 296 LYS B N 1
ATOM 10141 C CA . LYS B 1 296 ? -2.312 6.07 -12.609 1 88.69 296 LYS B CA 1
ATOM 10142 C C . LYS B 1 296 ? -1.128 6.988 -12.898 1 88.69 296 LYS B C 1
ATOM 10144 O O . LYS B 1 296 ? 0.01 6.523 -13.008 1 88.69 296 LYS B O 1
ATOM 10149 N N . GLY B 1 297 ? -1.354 8.344 -13.102 1 86.75 297 GLY B N 1
ATOM 10150 C CA . GLY B 1 297 ? -0.303 9.312 -13.367 1 86.75 297 GLY B CA 1
ATOM 10151 C C . GLY B 1 297 ? -0.282 9.789 -14.805 1 86.75 297 GLY B C 1
ATOM 10152 O O . GLY B 1 297 ? 0.556 10.617 -15.18 1 86.75 297 GLY B O 1
ATOM 10153 N N . SER B 1 298 ? -1.131 9.195 -15.57 1 92.12 298 SER B N 1
ATOM 10154 C CA . SER B 1 298 ? -1.23 9.625 -16.969 1 92.12 298 SER B CA 1
ATOM 10155 C C . SER B 1 298 ? -2.139 10.844 -17.094 1 92.12 298 SER B C 1
ATOM 10157 O O . SER B 1 298 ? -3.215 10.758 -17.703 1 92.12 298 SER B O 1
ATOM 10159 N N . VAL B 1 299 ? -1.733 12.031 -16.703 1 93.06 299 VAL B N 1
ATOM 10160 C CA . VAL B 1 299 ? -2.541 13.234 -16.562 1 93.06 299 VAL B CA 1
ATOM 10161 C C . VAL B 1 299 ? -2.916 13.781 -17.938 1 93.06 299 VAL B C 1
ATOM 10163 O O . VAL B 1 299 ? -4.039 14.242 -18.141 1 93.06 299 VAL B O 1
ATOM 10166 N N . ALA B 1 300 ? -1.957 13.688 -18.875 1 94 300 ALA B N 1
ATOM 10167 C CA . ALA B 1 300 ? -2.229 14.211 -20.203 1 94 300 ALA B CA 1
ATOM 10168 C C . ALA B 1 300 ? -3.357 13.438 -20.875 1 94 300 ALA B C 1
ATOM 10170 O O . ALA B 1 300 ? -4.258 14.031 -21.484 1 94 300 ALA B O 1
ATOM 10171 N N . GLU B 1 301 ? -3.262 12.156 -20.75 1 95.69 301 GLU B N 1
ATOM 10172 C CA . GLU B 1 301 ? -4.32 11.32 -21.312 1 95.69 301 GLU B CA 1
ATOM 10173 C C . GLU B 1 301 ? -5.648 11.555 -20.594 1 95.69 301 GLU B C 1
ATOM 10175 O O . GLU B 1 301 ? -6.711 11.508 -21.219 1 95.69 301 GLU B O 1
ATOM 10180 N N . ALA B 1 302 ? -5.633 11.734 -19.281 1 97.12 302 ALA B N 1
ATOM 10181 C CA . ALA B 1 302 ? -6.836 12.023 -18.5 1 97.12 302 ALA B CA 1
ATOM 10182 C C . ALA B 1 302 ? -7.508 13.305 -18.984 1 97.12 302 ALA B C 1
ATOM 10184 O O . ALA B 1 302 ? -8.734 13.352 -19.141 1 97.12 302 ALA B O 1
ATOM 10185 N N . GLU B 1 303 ? -6.719 14.344 -19.25 1 96.69 303 GLU B N 1
ATOM 10186 C CA . GLU B 1 303 ? -7.254 15.609 -19.734 1 96.69 303 GLU B CA 1
ATOM 10187 C C . GLU B 1 303 ? -7.945 15.438 -21.094 1 96.69 303 GLU B C 1
ATOM 10189 O O . GLU B 1 303 ? -9.016 16 -21.328 1 96.69 303 GLU B O 1
ATOM 10194 N N . ASP B 1 304 ? -7.32 14.633 -21.922 1 97.31 304 ASP B N 1
ATOM 10195 C CA . ASP B 1 304 ? -7.91 14.367 -23.219 1 97.31 304 ASP B CA 1
ATOM 10196 C C . ASP B 1 304 ? -9.258 13.656 -23.078 1 97.31 304 ASP B C 1
ATOM 10198 O O . ASP B 1 304 ? -10.195 13.945 -23.828 1 97.31 304 ASP B O 1
ATOM 10202 N N . CYS B 1 305 ? -9.312 12.781 -22.172 1 97.62 305 CYS B N 1
ATOM 10203 C CA . CYS B 1 305 ? -10.555 12.039 -21.953 1 97.62 305 CYS B CA 1
ATOM 10204 C C . CYS B 1 305 ? -11.641 12.953 -21.391 1 97.62 305 CYS B C 1
ATOM 10206 O O . CYS B 1 305 ? -12.805 12.852 -21.797 1 97.62 305 CYS B O 1
ATOM 10208 N N . TYR B 1 306 ? -11.328 13.836 -20.438 1 97.75 306 TYR B N 1
ATOM 10209 C CA . TYR B 1 306 ? -12.297 14.805 -19.938 1 97.75 306 TYR B CA 1
ATOM 10210 C C . TYR B 1 306 ? -12.812 15.695 -21.062 1 97.75 306 TYR B C 1
ATOM 10212 O O . TYR B 1 306 ? -14.016 15.961 -21.141 1 97.75 306 TYR B O 1
ATOM 10220 N N . ASN B 1 307 ? -11.891 16.094 -21.906 1 97.38 307 ASN B N 1
ATOM 10221 C CA . ASN B 1 307 ? -12.289 16.938 -23.031 1 97.38 307 ASN B CA 1
ATOM 10222 C C . ASN B 1 307 ? -13.211 16.203 -24 1 97.38 307 ASN B C 1
ATOM 10224 O O . ASN B 1 307 ? -14.156 16.781 -24.516 1 97.38 307 ASN B O 1
ATOM 10228 N N . THR B 1 308 ? -12.883 15 -24.219 1 97.94 308 THR B N 1
ATOM 10229 C CA . THR B 1 308 ? -13.758 14.195 -25.062 1 97.94 308 THR B CA 1
ATOM 10230 C C . THR B 1 308 ? -15.141 14.062 -24.422 1 97.94 308 THR B C 1
ATOM 10232 O O . THR B 1 308 ? -16.156 14.164 -25.109 1 97.94 308 THR B O 1
ATOM 10235 N N . ALA B 1 309 ? -15.195 13.805 -23.109 1 97.94 309 ALA B N 1
ATOM 10236 C CA . ALA B 1 309 ? -16.469 13.727 -22.406 1 97.94 309 ALA B CA 1
ATOM 10237 C C . ALA B 1 309 ? -17.266 15.016 -22.578 1 97.94 309 ALA B C 1
ATOM 10239 O O . ALA B 1 309 ? -18.484 14.977 -22.812 1 97.94 309 ALA B O 1
ATOM 10240 N N . LEU B 1 310 ? -16.578 16.125 -22.547 1 97.12 310 LEU B N 1
ATOM 10241 C CA . LEU B 1 310 ? -17.234 17.422 -22.625 1 97.12 310 LEU B CA 1
ATOM 10242 C C . LEU B 1 310 ? -17.641 17.734 -24.078 1 97.12 310 LEU B C 1
ATOM 10244 O O . LEU B 1 310 ? -18.594 18.469 -24.312 1 97.12 310 LEU B O 1
ATOM 10248 N N . ARG B 1 311 ? -16.875 17.188 -25.016 1 97.31 311 ARG B N 1
ATOM 10249 C CA . ARG B 1 311 ? -17.297 17.312 -26.406 1 97.31 311 ARG B CA 1
ATOM 10250 C C . ARG B 1 311 ? -18.578 16.531 -26.656 1 97.31 311 ARG B C 1
ATOM 10252 O O . ARG B 1 311 ? -19.453 16.984 -27.406 1 97.31 311 ARG B O 1
ATOM 10259 N N . LEU B 1 312 ? -18.641 15.383 -26.062 1 97.12 312 LEU B N 1
ATOM 10260 C CA . LEU B 1 312 ? -19.812 14.539 -26.219 1 97.12 312 LEU B CA 1
ATOM 10261 C C . LEU B 1 312 ? -21 15.102 -25.438 1 97.12 312 LEU B C 1
ATOM 10263 O O . LEU B 1 312 ? -22.141 15 -25.859 1 97.12 312 LEU B O 1
ATOM 10267 N N . CYS B 1 313 ? -20.734 15.672 -24.25 1 97.06 313 CYS B N 1
ATOM 10268 C CA . CYS B 1 313 ? -21.75 16.266 -23.391 1 97.06 313 CYS B CA 1
ATOM 10269 C C . CYS B 1 313 ? -21.203 17.5 -22.672 1 97.06 313 CYS B C 1
ATOM 10271 O O . CYS B 1 313 ? -20.688 17.391 -21.547 1 97.06 313 CYS B O 1
ATOM 10273 N N . PRO B 1 314 ? -21.391 18.641 -23.156 1 95.19 314 PRO B N 1
ATOM 10274 C CA . PRO B 1 314 ? -20.828 19.875 -22.609 1 95.19 314 PRO B CA 1
ATOM 10275 C C . PRO B 1 314 ? -21.328 20.188 -21.203 1 95.19 314 PRO B C 1
ATOM 10277 O O . PRO B 1 314 ? -20.703 20.953 -20.469 1 95.19 314 PRO B O 1
ATOM 10280 N N . THR B 1 315 ? -22.469 19.625 -20.812 1 95.62 315 THR B N 1
ATOM 10281 C CA . THR B 1 315 ? -23.047 19.891 -19.5 1 95.62 315 THR B CA 1
ATOM 10282 C C . THR B 1 315 ? -22.703 18.766 -18.531 1 95.62 315 THR B C 1
ATOM 10284 O O . THR B 1 315 ? -23.453 18.516 -17.578 1 95.62 315 THR B O 1
ATOM 10287 N N . HIS B 1 316 ? -21.672 18.094 -18.828 1 96.81 316 HIS B N 1
ATOM 10288 C CA . HIS B 1 316 ? -21.219 17.031 -17.938 1 96.81 316 HIS B CA 1
ATOM 10289 C C . HIS B 1 316 ? -20.5 17.609 -16.719 1 96.81 316 HIS B C 1
ATOM 10291 O O . HIS B 1 316 ? -19.266 17.703 -16.719 1 96.81 316 HIS B O 1
ATOM 10297 N N . ALA B 1 317 ? -21.141 17.828 -15.633 1 97 317 ALA B N 1
ATOM 10298 C CA . ALA B 1 317 ? -20.672 18.562 -14.461 1 97 317 ALA B CA 1
ATOM 10299 C C . ALA B 1 317 ? -19.453 17.891 -13.852 1 97 317 ALA B C 1
ATOM 10301 O O . ALA B 1 317 ? -18.5 18.562 -13.438 1 97 317 ALA B O 1
ATOM 10302 N N . ASP B 1 318 ? -19.438 16.578 -13.766 1 96.88 318 ASP B N 1
ATOM 10303 C CA . ASP B 1 318 ? -18.328 15.836 -13.164 1 96.88 318 ASP B CA 1
ATOM 10304 C C . ASP B 1 318 ? -17.031 16.078 -13.93 1 96.88 318 ASP B C 1
ATOM 10306 O O . ASP B 1 318 ? -15.977 16.281 -13.32 1 96.88 318 ASP B O 1
ATOM 10310 N N . SER B 1 319 ? -17.094 16.047 -15.234 1 97.75 319 SER B N 1
ATOM 10311 C CA . SER B 1 319 ? -15.906 16.266 -16.047 1 97.75 319 SER B CA 1
ATOM 10312 C C . SER B 1 319 ? -15.398 17.703 -15.906 1 97.75 319 SER B C 1
ATOM 10314 O O . SER B 1 319 ? -14.195 17.938 -15.914 1 97.75 319 SER B O 1
ATOM 10316 N N . LEU B 1 320 ? -16.359 18.641 -15.805 1 97.62 320 LEU B N 1
ATOM 10317 C CA . LEU B 1 320 ? -15.977 20.031 -15.57 1 97.62 320 LEU B CA 1
ATOM 10318 C C . LEU B 1 320 ? -15.219 20.172 -14.25 1 97.62 320 LEU B C 1
ATOM 10320 O O . LEU B 1 320 ? -14.141 20.781 -14.211 1 97.62 320 LEU B O 1
ATOM 10324 N N . ASN B 1 321 ? -15.773 19.641 -13.211 1 97.56 321 ASN B N 1
ATOM 10325 C CA . ASN B 1 321 ? -15.164 19.688 -11.891 1 97.56 321 ASN B CA 1
ATOM 10326 C C . ASN B 1 321 ? -13.805 19 -11.867 1 97.56 321 ASN B C 1
ATOM 10328 O O . ASN B 1 321 ? -12.844 19.531 -11.305 1 97.56 321 ASN B O 1
ATOM 10332 N N . ASN B 1 322 ? -13.695 17.844 -12.438 1 97.19 322 ASN B N 1
ATOM 10333 C CA . ASN B 1 322 ? -12.469 17.062 -12.398 1 97.19 322 ASN B CA 1
ATOM 10334 C C . ASN B 1 322 ? -11.383 17.672 -13.273 1 97.19 322 ASN B C 1
ATOM 10336 O O . ASN B 1 322 ? -10.195 17.609 -12.93 1 97.19 322 ASN B O 1
ATOM 10340 N N . LEU B 1 323 ? -11.805 18.188 -14.414 1 97.25 323 LEU B N 1
ATOM 10341 C CA . LEU B 1 323 ? -10.859 18.922 -15.242 1 97.25 323 LEU B CA 1
ATOM 10342 C C . LEU B 1 323 ? -10.336 20.156 -14.508 1 97.25 323 LEU B C 1
ATOM 10344 O O . LEU B 1 323 ? -9.156 20.484 -14.617 1 97.25 323 LEU B O 1
ATOM 10348 N N . ALA B 1 324 ? -11.227 20.812 -13.766 1 96.94 324 ALA B N 1
ATOM 10349 C CA . ALA B 1 324 ? -10.82 21.953 -12.938 1 96.94 324 ALA B CA 1
ATOM 10350 C C . ALA B 1 324 ? -9.75 21.531 -11.922 1 96.94 324 ALA B C 1
ATOM 10352 O O . ALA B 1 324 ? -8.812 22.281 -11.664 1 96.94 324 ALA B O 1
ATOM 10353 N N . ASN B 1 325 ? -9.898 20.438 -11.328 1 94.88 325 ASN B N 1
ATOM 10354 C CA . ASN B 1 325 ? -8.906 19.938 -10.383 1 94.88 325 ASN B CA 1
ATOM 10355 C C . ASN B 1 325 ? -7.535 19.781 -11.031 1 94.88 325 ASN B C 1
ATOM 10357 O O . ASN B 1 325 ? -6.516 20.109 -10.43 1 94.88 325 ASN B O 1
ATOM 10361 N N . ILE B 1 326 ? -7.508 19.234 -12.266 1 94.44 326 ILE B N 1
ATOM 10362 C CA . ILE B 1 326 ? -6.254 19.062 -12.992 1 94.44 326 ILE B CA 1
ATOM 10363 C C . ILE B 1 326 ? -5.625 20.422 -13.281 1 94.44 326 ILE B C 1
ATOM 10365 O O . ILE B 1 326 ? -4.418 20.609 -13.102 1 94.44 326 ILE B O 1
ATOM 10369 N N . LYS B 1 327 ? -6.473 21.328 -13.664 1 93.62 327 LYS B N 1
ATOM 10370 C CA . LYS B 1 327 ? -5.969 22.656 -13.969 1 93.62 327 LYS B CA 1
ATOM 10371 C C . LYS B 1 327 ? -5.434 23.344 -12.719 1 93.62 327 LYS B C 1
ATOM 10373 O O . LYS B 1 327 ? -4.434 24.062 -12.773 1 93.62 327 LYS B O 1
ATOM 10378 N N . ARG B 1 328 ? -6.098 23.125 -11.633 1 89.69 328 ARG B N 1
ATOM 10379 C CA . ARG B 1 328 ? -5.621 23.656 -10.359 1 89.69 328 ARG B CA 1
ATOM 10380 C C . ARG B 1 328 ? -4.25 23.078 -10.008 1 89.69 328 ARG B C 1
ATOM 10382 O O . ARG B 1 328 ? -3.34 23.828 -9.633 1 89.69 328 ARG B O 1
ATOM 10389 N N . GLU B 1 329 ? -4.09 21.812 -10.195 1 84 329 GLU B N 1
ATOM 10390 C CA . GLU B 1 329 ? -2.836 21.141 -9.867 1 84 329 GLU B CA 1
ATOM 10391 C C . GLU B 1 329 ? -1.716 21.578 -10.812 1 84 329 GLU B C 1
ATOM 10393 O O . GLU B 1 329 ? -0.542 21.578 -10.43 1 84 329 GLU B O 1
ATOM 10398 N N . GLN B 1 330 ? -2.109 22.016 -12.016 1 84.19 330 GLN B N 1
ATOM 10399 C CA . GLN B 1 330 ? -1.143 22.484 -13.008 1 84.19 330 GLN B CA 1
ATOM 10400 C C . GLN B 1 330 ? -0.807 23.953 -12.797 1 84.19 330 GLN B C 1
ATOM 10402 O O . GLN B 1 330 ? 0.022 24.516 -13.516 1 84.19 330 GLN B O 1
ATOM 10407 N N . GLY B 1 331 ? -1.528 24.594 -11.836 1 78.94 331 GLY B N 1
ATOM 10408 C CA . GLY B 1 331 ? -1.264 25.984 -11.523 1 78.94 331 GLY B CA 1
ATOM 10409 C C . GLY B 1 331 ? -2.1 26.953 -12.344 1 78.94 331 GLY B C 1
ATOM 10410 O O . GLY B 1 331 ? -1.933 28.172 -12.242 1 78.94 331 GLY B O 1
ATOM 10411 N N . ASN B 1 332 ? -2.902 26.312 -13.203 1 87.12 332 ASN B N 1
ATOM 10412 C CA . ASN B 1 332 ? -3.812 27.156 -13.969 1 87.12 332 ASN B CA 1
ATOM 10413 C C . ASN B 1 332 ? -5.055 27.531 -13.156 1 87.12 332 ASN B C 1
ATOM 10415 O O . ASN B 1 332 ? -6.156 27.062 -13.461 1 87.12 332 ASN B O 1
ATOM 10419 N N . ILE B 1 333 ? -4.949 28.406 -12.273 1 86 333 ILE B N 1
ATOM 10420 C CA . ILE B 1 333 ? -5.945 28.672 -11.234 1 86 333 ILE B CA 1
ATOM 10421 C C . ILE B 1 333 ? -7.156 29.375 -11.859 1 86 333 ILE B C 1
ATOM 10423 O O . ILE B 1 333 ? -8.297 29.062 -11.516 1 86 333 ILE B O 1
ATOM 10427 N N . GLU B 1 334 ? -6.926 30.266 -12.711 1 86.81 334 GLU B N 1
ATOM 10428 C CA . GLU B 1 334 ? -8.039 31 -13.32 1 86.81 334 GLU B CA 1
ATOM 10429 C C . GLU B 1 334 ? -8.93 30.062 -14.133 1 86.81 334 GLU B C 1
ATOM 10431 O O . GLU B 1 334 ? -10.156 30.125 -14.047 1 86.81 334 GLU B O 1
ATOM 10436 N N . GLU B 1 335 ? -8.18 29.297 -14.867 1 92.69 335 GLU B N 1
ATOM 10437 C CA . GLU B 1 335 ? -8.945 28.328 -15.641 1 92.69 335 GLU B CA 1
ATOM 10438 C C . GLU B 1 335 ? -9.703 27.375 -14.727 1 92.69 335 GLU B C 1
ATOM 10440 O O . GLU B 1 335 ? -10.836 26.984 -15.016 1 92.69 335 GLU B O 1
ATOM 10445 N N . ALA B 1 336 ? -9.117 26.938 -13.664 1 94.31 336 ALA B N 1
ATOM 10446 C CA . ALA B 1 336 ? -9.758 26.062 -12.695 1 94.31 336 ALA B CA 1
ATOM 10447 C C . ALA B 1 336 ? -11.016 26.703 -12.117 1 94.31 336 ALA B C 1
ATOM 10449 O O . ALA B 1 336 ? -12.07 26.062 -12.039 1 94.31 336 ALA B O 1
ATOM 10450 N N . VAL B 1 337 ? -10.945 27.953 -11.773 1 93.75 337 VAL B N 1
ATOM 10451 C CA . VAL B 1 337 ? -12.07 28.656 -11.18 1 93.75 337 VAL B CA 1
ATOM 10452 C C . VAL B 1 337 ? -13.203 28.766 -12.195 1 93.75 337 VAL B C 1
ATOM 10454 O O . VAL B 1 337 ? -14.375 28.578 -11.852 1 93.75 337 VAL B O 1
ATOM 10457 N N . ARG B 1 338 ? -12.82 29.062 -13.367 1 95.69 338 ARG B N 1
ATOM 10458 C CA . ARG B 1 338 ? -13.828 29.156 -14.422 1 95.69 338 ARG B CA 1
ATOM 10459 C C . ARG B 1 338 ? -14.562 27.828 -14.594 1 95.69 338 ARG B C 1
ATOM 10461 O O . ARG B 1 338 ? -15.789 27.812 -14.727 1 95.69 338 ARG B O 1
ATOM 10468 N N . LEU B 1 339 ? -13.844 26.797 -14.641 1 97.38 339 LEU B N 1
ATOM 10469 C CA . LEU B 1 339 ? -14.422 25.469 -14.82 1 97.38 339 LEU B CA 1
ATOM 10470 C C . LEU B 1 339 ? -15.297 25.094 -13.633 1 97.38 339 LEU B C 1
ATOM 10472 O O . LEU B 1 339 ? -16.375 24.516 -13.805 1 97.38 339 LEU B O 1
ATOM 10476 N N . TYR B 1 340 ? -14.914 25.344 -12.398 1 97.75 340 TYR B N 1
ATOM 10477 C CA . TYR B 1 340 ? -15.742 25.094 -11.219 1 97.75 340 TYR B CA 1
ATOM 10478 C C . TYR B 1 340 ? -17.062 25.859 -11.305 1 97.75 340 TYR B C 1
ATOM 10480 O O . TYR B 1 340 ? -18.125 25.312 -11.023 1 97.75 340 TYR B O 1
ATOM 10488 N N . ARG B 1 341 ? -16.969 27.078 -11.703 1 96.81 341 ARG B N 1
ATOM 10489 C CA . ARG B 1 341 ? -18.156 27.906 -11.812 1 96.81 341 ARG B CA 1
ATOM 10490 C C . ARG B 1 341 ? -19.094 27.375 -12.883 1 96.81 341 ARG B C 1
ATOM 10492 O O . ARG B 1 341 ? -20.328 27.391 -12.703 1 96.81 341 ARG B O 1
ATOM 10499 N N . LYS B 1 342 ? -18.516 26.984 -13.945 1 97.5 342 LYS B N 1
ATOM 10500 C CA . LYS B 1 342 ? -19.328 26.391 -14.992 1 97.5 342 LYS B CA 1
ATOM 10501 C C . LYS B 1 342 ? -20.031 25.125 -14.492 1 97.5 342 LYS B C 1
ATOM 10503 O O . LYS B 1 342 ? -21.188 24.875 -14.812 1 97.5 342 LYS B O 1
ATOM 10508 N N . ALA B 1 343 ? -19.297 24.312 -13.789 1 97.88 343 ALA B N 1
ATOM 10509 C CA . ALA B 1 343 ? -19.891 23.109 -13.211 1 97.88 343 ALA B CA 1
ATOM 10510 C C . ALA B 1 343 ? -21.062 23.453 -12.305 1 97.88 343 ALA B C 1
ATOM 10512 O O . ALA B 1 343 ? -22.094 22.781 -12.32 1 97.88 343 ALA B O 1
ATOM 10513 N N . LEU B 1 344 ? -20.953 24.5 -11.539 1 97.12 344 LEU B N 1
ATOM 10514 C CA . LEU B 1 344 ? -21.984 24.906 -10.586 1 97.12 344 LEU B CA 1
ATOM 10515 C C . LEU B 1 344 ? -23.172 25.547 -11.305 1 97.12 344 LEU B C 1
ATOM 10517 O O . LEU B 1 344 ? -24.297 25.516 -10.805 1 97.12 344 LEU B O 1
ATOM 10521 N N . GLU B 1 345 ? -22.906 26.062 -12.469 1 97.06 345 GLU B N 1
ATOM 10522 C CA . GLU B 1 345 ? -24 26.562 -13.297 1 97.06 345 GLU B CA 1
ATOM 10523 C C . GLU B 1 345 ? -24.859 25.422 -13.828 1 97.06 345 GLU B C 1
ATOM 10525 O O . GLU B 1 345 ? -26.094 25.531 -13.852 1 97.06 345 GLU B O 1
ATOM 10530 N N . VAL B 1 346 ? -24.156 24.469 -14.234 1 96.81 346 VAL B N 1
ATOM 10531 C CA . VAL B 1 346 ? -24.844 23.312 -14.781 1 96.81 346 VAL B CA 1
ATOM 10532 C C . VAL B 1 346 ? -25.547 22.547 -13.664 1 96.81 346 VAL B C 1
ATOM 10534 O O . VAL B 1 346 ? -26.688 22.094 -13.844 1 96.81 346 VAL B O 1
ATOM 10537 N N . PHE B 1 347 ? -24.891 22.391 -12.539 1 96.81 347 PHE B N 1
ATOM 10538 C CA . PHE B 1 347 ? -25.422 21.641 -11.406 1 96.81 347 PHE B CA 1
ATOM 10539 C C . PHE B 1 347 ? -25.156 22.375 -10.102 1 96.81 347 PHE B C 1
ATOM 10541 O O . PHE B 1 347 ? -24.203 22.047 -9.383 1 96.81 347 PHE B O 1
ATOM 10548 N N . PRO B 1 348 ? -25.969 23.219 -9.648 1 95.56 348 PRO B N 1
ATOM 10549 C CA . PRO B 1 348 ? -25.766 24.078 -8.484 1 95.56 348 PRO B CA 1
ATOM 10550 C C . PRO B 1 348 ? -25.656 23.281 -7.18 1 95.56 348 PRO B C 1
ATOM 10552 O O . PRO B 1 348 ? -25.047 23.75 -6.215 1 95.56 348 PRO B O 1
ATOM 10555 N N . GLU B 1 349 ? -26.234 22.109 -7.121 1 96.31 349 GLU B N 1
ATOM 10556 C CA . GLU B 1 349 ? -26.219 21.312 -5.902 1 96.31 349 GLU B CA 1
ATOM 10557 C C . GLU B 1 349 ? -25.031 20.344 -5.887 1 96.31 349 GLU B C 1
ATOM 10559 O O . GLU B 1 349 ? -25.141 19.234 -5.383 1 96.31 349 GLU B O 1
ATOM 10564 N N . PHE B 1 350 ? -23.953 20.812 -6.52 1 96.69 350 PHE B N 1
ATOM 10565 C CA . PHE B 1 350 ? -22.734 20 -6.586 1 96.69 350 PHE B CA 1
ATOM 10566 C C . PHE B 1 350 ? -21.828 20.281 -5.395 1 96.69 350 PHE B C 1
ATOM 10568 O O . PHE B 1 350 ? -20.906 21.094 -5.48 1 96.69 350 PHE B O 1
ATOM 10575 N N . ALA B 1 351 ? -21.953 19.578 -4.285 1 96.81 351 ALA B N 1
ATOM 10576 C CA . ALA B 1 351 ? -21.25 19.844 -3.033 1 96.81 351 ALA B CA 1
ATOM 10577 C C . ALA B 1 351 ? -19.75 19.828 -3.238 1 96.81 351 ALA B C 1
ATOM 10579 O O . ALA B 1 351 ? -19.031 20.703 -2.738 1 96.81 351 ALA B O 1
ATOM 10580 N N . ALA B 1 352 ? -19.234 18.891 -3.967 1 96.12 352 ALA B N 1
ATOM 10581 C CA . ALA B 1 352 ? -17.797 18.75 -4.18 1 96.12 352 ALA B CA 1
ATOM 10582 C C . ALA B 1 352 ? -17.234 19.953 -4.926 1 96.12 352 ALA B C 1
ATOM 10584 O O . ALA B 1 352 ? -16.125 20.422 -4.621 1 96.12 352 ALA B O 1
ATOM 10585 N N . ALA B 1 353 ? -17.906 20.438 -5.938 1 97.31 353 ALA B N 1
ATOM 10586 C CA . ALA B 1 353 ? -17.453 21.609 -6.691 1 97.31 353 ALA B CA 1
ATOM 10587 C C . ALA B 1 353 ? -17.391 22.844 -5.797 1 97.31 353 ALA B C 1
ATOM 10589 O O . ALA B 1 353 ? -16.484 23.672 -5.918 1 97.31 353 ALA B O 1
ATOM 10590 N N . HIS B 1 354 ? -18.422 22.984 -4.926 1 97.56 354 HIS B N 1
ATOM 10591 C CA . HIS B 1 354 ? -18.391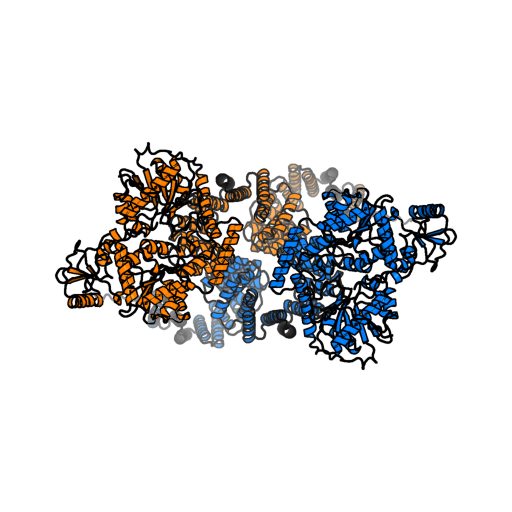 24.078 -3.951 1 97.56 354 HIS B CA 1
ATOM 10592 C C . HIS B 1 354 ? -17.141 23.984 -3.066 1 97.56 354 HIS B C 1
ATOM 10594 O O . HIS B 1 354 ? -16.469 24.984 -2.834 1 97.56 354 HIS B O 1
ATOM 10600 N N . SER B 1 355 ? -16.906 22.844 -2.537 1 97.25 355 SER B N 1
ATOM 10601 C CA . SER B 1 355 ? -15.773 22.641 -1.648 1 97.25 355 SER B CA 1
ATOM 10602 C C . SER B 1 355 ? -14.453 22.906 -2.365 1 97.25 355 SER B C 1
ATOM 10604 O O . SER B 1 355 ? -13.562 23.547 -1.81 1 97.25 355 SER B O 1
ATOM 10606 N N . ASN B 1 356 ? -14.305 22.438 -3.607 1 96.44 356 ASN B N 1
ATOM 10607 C CA . ASN B 1 356 ? -13.078 22.625 -4.375 1 96.44 356 ASN B CA 1
ATOM 10608 C C . ASN B 1 356 ? -12.859 24.094 -4.719 1 96.44 356 ASN B C 1
ATOM 10610 O O . ASN B 1 356 ? -11.734 24.609 -4.625 1 96.44 356 ASN B O 1
ATOM 10614 N N . LEU B 1 357 ? -13.93 24.688 -5.16 1 96.44 357 LEU B N 1
ATOM 10615 C CA . LEU B 1 357 ? -13.844 26.125 -5.43 1 96.44 357 LEU B CA 1
ATOM 10616 C C . LEU B 1 357 ? -13.453 26.891 -4.172 1 96.44 357 LEU B C 1
ATOM 10618 O O . LEU B 1 357 ? -12.633 27.812 -4.23 1 96.44 357 LEU B O 1
ATOM 10622 N N . ALA B 1 358 ? -14.055 26.531 -3.039 1 96.5 358 ALA B N 1
ATOM 10623 C CA . ALA B 1 358 ? -13.727 27.156 -1.761 1 96.5 358 ALA B CA 1
ATOM 10624 C C . ALA B 1 358 ? -12.242 27.016 -1.44 1 96.5 358 ALA B C 1
ATOM 10626 O O . ALA B 1 358 ? -11.617 27.938 -0.928 1 96.5 358 ALA B O 1
ATOM 10627 N N . SER B 1 359 ? -11.664 25.922 -1.664 1 93.69 359 SER B N 1
ATOM 10628 C CA . SER B 1 359 ? -10.25 25.672 -1.396 1 93.69 359 SER B CA 1
ATOM 10629 C C . SER B 1 359 ? -9.359 26.594 -2.225 1 93.69 359 SER B C 1
ATOM 10631 O O . SER B 1 359 ? -8.328 27.062 -1.743 1 93.69 359 SER B O 1
ATOM 10633 N N . VAL B 1 360 ? -9.727 26.797 -3.486 1 90.69 360 VAL B N 1
ATOM 10634 C CA . VAL B 1 360 ? -8.961 27.688 -4.363 1 90.69 360 VAL B CA 1
ATOM 10635 C C . VAL B 1 360 ? -9.094 29.125 -3.875 1 90.69 360 VAL B C 1
ATOM 10637 O O . VAL B 1 360 ? -8.109 29.875 -3.871 1 90.69 360 VAL B O 1
ATOM 10640 N N . LEU B 1 361 ? -10.281 29.438 -3.498 1 89.94 361 LEU B N 1
ATOM 10641 C CA . LEU B 1 361 ? -10.516 30.781 -2.988 1 89.94 361 LEU B CA 1
ATOM 10642 C C . LEU B 1 361 ? -9.734 31.016 -1.701 1 89.94 361 LEU B C 1
ATOM 10644 O O . LEU B 1 361 ? -9.203 32.125 -1.486 1 89.94 361 LEU B O 1
ATOM 10648 N N . GLN B 1 362 ? -9.648 30.031 -0.891 1 88.5 362 GLN B N 1
ATOM 10649 C CA . GLN B 1 362 ? -8.844 30.125 0.323 1 88.5 362 GLN B CA 1
ATOM 10650 C C . GLN B 1 362 ? -7.375 30.359 -0.007 1 88.5 362 GLN B C 1
ATOM 10652 O O . GLN B 1 362 ? -6.723 31.203 0.609 1 88.5 362 GLN B O 1
ATOM 10657 N N . GLN B 1 363 ? -6.895 29.656 -0.949 1 79.5 363 GLN B N 1
ATOM 10658 C CA . GLN B 1 363 ? -5.5 29.781 -1.355 1 79.5 363 GLN B CA 1
ATOM 10659 C C . GLN B 1 363 ? -5.215 31.188 -1.909 1 79.5 363 GLN B C 1
ATOM 10661 O O . GLN B 1 363 ? -4.094 31.688 -1.798 1 79.5 363 GLN B O 1
ATOM 10666 N N . GLN B 1 364 ? -6.273 31.75 -2.408 1 77.12 364 GLN B N 1
ATOM 10667 C CA . GLN B 1 364 ? -6.141 33.094 -2.969 1 77.12 364 GLN B CA 1
ATOM 10668 C C . GLN B 1 364 ? -6.332 34.156 -1.896 1 77.12 364 GLN B C 1
ATOM 10670 O O . GLN B 1 364 ? -6.25 35.344 -2.18 1 77.12 364 GLN B O 1
ATOM 10675 N N . GLY B 1 365 ? -6.676 33.719 -0.689 1 75.94 365 GLY B N 1
ATOM 10676 C CA . GLY B 1 365 ? -6.84 34.656 0.412 1 75.94 365 GLY B CA 1
ATOM 10677 C C . GLY B 1 365 ? -8.258 35.188 0.542 1 75.94 365 GLY B C 1
ATOM 10678 O O . GLY B 1 365 ? -8.531 36.031 1.384 1 75.94 365 GLY B O 1
ATOM 10679 N N . LYS B 1 366 ? -9.125 34.688 -0.341 1 84.5 366 LYS B N 1
ATOM 10680 C CA . LYS B 1 366 ? -10.531 35.094 -0.252 1 84.5 366 LYS B CA 1
ATOM 10681 C C . LYS B 1 366 ? -11.281 34.219 0.759 1 84.5 366 LYS B C 1
ATOM 10683 O O . LYS B 1 366 ? -12.141 33.438 0.384 1 84.5 366 LYS B O 1
ATOM 10688 N N . LEU B 1 367 ? -11.086 34.438 1.979 1 88.81 367 LEU B N 1
ATOM 10689 C CA . LEU B 1 367 ? -11.469 33.531 3.059 1 88.81 367 LEU B CA 1
ATOM 10690 C C . LEU B 1 367 ? -12.984 33.562 3.275 1 88.81 367 LEU B C 1
ATOM 10692 O O . LEU B 1 367 ? -13.602 32.531 3.516 1 88.81 367 LEU B O 1
ATOM 10696 N N . GLN B 1 368 ? -13.57 34.75 3.172 1 91.44 368 GLN B N 1
ATOM 10697 C CA . GLN B 1 368 ? -15 34.875 3.406 1 91.44 368 GLN B CA 1
ATOM 10698 C C . GLN B 1 368 ? -15.797 34.125 2.324 1 91.44 368 GLN B C 1
ATOM 10700 O O . GLN B 1 368 ? -16.781 33.469 2.619 1 91.44 368 GLN B O 1
ATOM 10705 N N . GLU B 1 369 ? -15.344 34.344 1.121 1 93.75 369 GLU B N 1
ATOM 10706 C CA . GLU B 1 369 ? -16 33.625 0.027 1 93.75 369 GLU B CA 1
ATOM 10707 C C . GLU B 1 369 ? -15.828 32.125 0.164 1 93.75 369 GLU B C 1
ATOM 10709 O O . GLU B 1 369 ? -16.75 31.359 -0.11 1 93.75 369 GLU B O 1
ATOM 10714 N N . ALA B 1 370 ? -14.648 31.766 0.509 1 95.38 370 ALA B N 1
ATOM 10715 C CA . ALA B 1 370 ? -14.383 30.344 0.728 1 95.38 370 ALA B CA 1
ATOM 10716 C C . ALA B 1 370 ? -15.328 29.766 1.77 1 95.38 370 ALA B C 1
ATOM 10718 O O . ALA B 1 370 ? -15.898 28.688 1.569 1 95.38 370 ALA B O 1
ATOM 10719 N N . LEU B 1 371 ? -15.555 30.469 2.869 1 96.38 371 LEU B N 1
ATOM 10720 C CA . LEU B 1 371 ? -16.422 30.016 3.949 1 96.38 371 LEU B CA 1
ATOM 10721 C C . LEU B 1 371 ? -17.859 29.828 3.453 1 96.38 371 LEU B C 1
ATOM 10723 O O . LEU B 1 371 ? -18.531 28.875 3.836 1 96.38 371 LEU B O 1
ATOM 10727 N N . MET B 1 372 ? -18.281 30.719 2.623 1 97.06 372 MET B N 1
ATOM 10728 C CA . MET B 1 372 ? -19.656 30.641 2.102 1 97.06 372 MET B CA 1
ATOM 10729 C C . MET B 1 372 ? -19.844 29.391 1.256 1 97.06 372 MET B C 1
ATOM 10731 O O . MET B 1 372 ? -20.859 28.719 1.362 1 97.06 372 MET B O 1
ATOM 10735 N N . HIS B 1 373 ? -18.891 29.141 0.448 1 97.44 373 HIS B N 1
ATOM 10736 C CA . HIS B 1 373 ? -18.984 27.953 -0.39 1 97.44 373 HIS B CA 1
ATOM 10737 C C . HIS B 1 373 ? -18.891 26.672 0.446 1 97.44 373 HIS B C 1
ATOM 10739 O O . HIS B 1 373 ? -19.547 25.688 0.138 1 97.44 373 HIS B O 1
ATOM 10745 N N . TYR B 1 374 ? -18.062 26.609 1.479 1 97.69 374 TYR B N 1
ATOM 10746 C CA . TYR B 1 374 ? -18.016 25.438 2.365 1 97.69 374 TYR B CA 1
ATOM 10747 C C . TYR B 1 374 ? -19.359 25.234 3.049 1 97.69 374 TYR B C 1
ATOM 10749 O O . TYR B 1 374 ? -19.844 24.109 3.174 1 97.69 374 TYR B O 1
ATOM 10757 N N . LYS B 1 375 ? -19.984 26.297 3.436 1 96.88 375 LYS B N 1
ATOM 10758 C CA . LYS B 1 375 ? -21.297 26.219 4.066 1 96.88 375 LYS B CA 1
ATOM 10759 C C . LYS B 1 375 ? -22.344 25.656 3.098 1 96.88 375 LYS B C 1
ATOM 10761 O O . LYS B 1 375 ? -23.203 24.875 3.486 1 96.88 375 LYS B O 1
ATOM 10766 N N . GLU B 1 376 ? -22.188 26.094 1.895 1 97.19 376 GLU B N 1
ATOM 10767 C CA . GLU B 1 376 ? -23.109 25.578 0.877 1 97.19 376 GLU B CA 1
ATOM 10768 C C . GLU B 1 376 ? -22.875 24.094 0.646 1 97.19 376 GLU B C 1
ATOM 10770 O O . GLU B 1 376 ? -23.828 23.328 0.496 1 97.19 376 GLU B O 1
ATOM 10775 N N . ALA B 1 377 ? -21.641 23.75 0.539 1 97.62 377 ALA B N 1
ATOM 10776 C CA . ALA B 1 377 ? -21.328 22.328 0.377 1 97.62 377 ALA B CA 1
ATOM 10777 C C . ALA B 1 377 ? -21.922 21.5 1.511 1 97.62 377 ALA B C 1
ATOM 10779 O O . ALA B 1 377 ? -22.484 20.422 1.274 1 97.62 377 ALA B O 1
ATOM 10780 N N . ILE B 1 378 ? -21.891 21.953 2.752 1 96.69 378 ILE B N 1
ATOM 10781 C CA . ILE B 1 378 ? -22.375 21.266 3.939 1 96.69 378 ILE B CA 1
ATOM 10782 C C . ILE B 1 378 ? -23.891 21.266 3.945 1 96.69 378 ILE B C 1
ATOM 10784 O O . ILE B 1 378 ? -24.516 20.281 4.359 1 96.69 378 ILE B O 1
ATOM 10788 N N . ARG B 1 379 ? -24.469 22.328 3.49 1 96.62 379 ARG B N 1
ATOM 10789 C CA . ARG B 1 379 ? -25.922 22.375 3.373 1 96.62 379 ARG B CA 1
ATOM 10790 C C . ARG B 1 379 ? -26.438 21.297 2.43 1 96.62 379 ARG B C 1
ATOM 10792 O O . ARG B 1 379 ? -27.422 20.625 2.723 1 96.62 379 ARG B O 1
ATOM 10799 N N . ILE B 1 380 ? -25.75 21.219 1.312 1 96.56 380 ILE B N 1
ATOM 10800 C CA . ILE B 1 380 ? -26.125 20.25 0.299 1 96.56 380 ILE B CA 1
ATOM 10801 C C . ILE B 1 380 ? -25.875 18.828 0.825 1 96.56 380 ILE B C 1
ATOM 10803 O O . ILE B 1 380 ? -26.703 17.938 0.66 1 96.56 380 ILE B O 1
ATOM 10807 N N . SER B 1 381 ? -24.688 18.625 1.427 1 95 381 SER B N 1
ATOM 10808 C CA . SER B 1 381 ? -24.328 17.328 2.01 1 95 381 SER B CA 1
ATOM 10809 C C . SER B 1 381 ? -23.875 17.484 3.455 1 95 381 SER B C 1
ATOM 10811 O O . SER B 1 381 ? -22.672 17.609 3.719 1 95 381 SER B O 1
ATOM 10813 N N . PRO B 1 382 ? -24.719 17.328 4.387 1 93.06 382 PRO B N 1
ATOM 10814 C CA . PRO B 1 382 ? -24.406 17.562 5.797 1 93.06 382 PRO B CA 1
ATOM 10815 C C . PRO B 1 382 ? -23.391 16.562 6.359 1 93.06 382 PRO B C 1
ATOM 10817 O O . PRO B 1 382 ? -22.828 16.797 7.426 1 93.06 382 PRO B O 1
ATOM 10820 N N . THR B 1 383 ? -23.125 15.469 5.723 1 90.94 383 THR B N 1
ATOM 10821 C CA . THR B 1 383 ? -22.156 14.477 6.195 1 90.94 383 THR B CA 1
ATOM 10822 C C . THR B 1 383 ? -20.875 14.547 5.387 1 90.94 383 THR B C 1
ATOM 10824 O O . THR B 1 383 ? -20.172 13.539 5.246 1 90.94 383 THR B O 1
ATOM 10827 N N . PHE B 1 384 ? -20.641 15.672 4.855 1 94.38 384 PHE B N 1
ATOM 10828 C CA . PHE B 1 384 ? -19.422 15.898 4.078 1 94.38 384 PHE B CA 1
ATOM 10829 C C . PHE B 1 384 ? -18.25 16.234 4.992 1 94.38 384 PHE B C 1
ATOM 10831 O O . PHE B 1 384 ? -17.906 17.406 5.176 1 94.38 384 PHE B O 1
ATOM 10838 N N . ALA B 1 385 ? -17.547 15.258 5.52 1 93.88 385 ALA B N 1
ATOM 10839 C CA . ALA B 1 385 ? -16.5 15.422 6.52 1 93.88 385 ALA B CA 1
ATOM 10840 C C . ALA B 1 385 ? -15.367 16.297 5.98 1 93.88 385 ALA B C 1
ATOM 10842 O O . ALA B 1 385 ? -14.82 17.125 6.703 1 93.88 385 ALA B O 1
ATOM 10843 N N . ASP B 1 386 ? -14.977 16.172 4.723 1 95.06 386 ASP B N 1
ATOM 10844 C CA . ASP B 1 386 ? -13.891 16.938 4.117 1 95.06 386 ASP B CA 1
ATOM 10845 C C . ASP B 1 386 ? -14.203 18.438 4.125 1 95.06 386 ASP B C 1
ATOM 10847 O O . ASP B 1 386 ? -13.312 19.266 4.375 1 95.06 386 ASP B O 1
ATOM 10851 N N . ALA B 1 387 ? -15.438 18.75 3.82 1 96.56 387 ALA B N 1
ATOM 10852 C CA . ALA B 1 387 ? -15.836 20.156 3.809 1 96.56 387 ALA B CA 1
ATOM 10853 C C . ALA B 1 387 ? -15.734 20.766 5.203 1 96.56 387 ALA B C 1
ATOM 10855 O O . ALA B 1 387 ? -15.328 21.922 5.355 1 96.56 387 ALA B O 1
ATOM 10856 N N . TYR B 1 388 ? -16.094 20.031 6.23 1 96.44 388 TYR B N 1
ATOM 10857 C CA . TYR B 1 388 ? -15.93 20.5 7.605 1 96.44 388 TYR B CA 1
ATOM 10858 C C . TYR B 1 388 ? -14.461 20.734 7.93 1 96.44 388 TYR B C 1
ATOM 10860 O O . TYR B 1 388 ? -14.102 21.766 8.508 1 96.44 388 TYR B O 1
ATOM 10868 N N . SER B 1 389 ? -13.656 19.766 7.598 1 96.25 389 SER B N 1
ATOM 10869 C CA . SER B 1 389 ? -12.227 19.875 7.875 1 96.25 389 SER B CA 1
ATOM 10870 C C . SER B 1 389 ? -11.609 21.078 7.164 1 96.25 389 SER B C 1
ATOM 10872 O O . SER B 1 389 ? -10.852 21.844 7.77 1 96.25 389 SER B O 1
ATOM 10874 N N . ASN B 1 390 ? -11.938 21.297 5.91 1 96.12 390 ASN B N 1
ATOM 10875 C CA . ASN B 1 390 ? -11.414 22.422 5.133 1 96.12 390 ASN B CA 1
ATOM 10876 C C . ASN B 1 390 ? -11.938 23.766 5.645 1 96.12 390 ASN B C 1
ATOM 10878 O O . ASN B 1 390 ? -11.227 24.766 5.629 1 96.12 390 ASN B O 1
ATOM 10882 N N . MET B 1 391 ? -13.211 23.719 6.008 1 96.69 391 MET B N 1
ATOM 10883 C CA . MET B 1 391 ? -13.766 24.922 6.633 1 96.69 391 MET B CA 1
ATOM 10884 C C . MET B 1 391 ? -13.016 25.25 7.918 1 96.69 391 MET B C 1
ATOM 10886 O O . MET B 1 391 ? -12.773 26.422 8.211 1 96.69 391 MET B O 1
ATOM 10890 N N . GLY B 1 392 ? -12.695 24.234 8.688 1 96.25 392 GLY B N 1
ATOM 10891 C CA . GLY B 1 392 ? -11.875 24.438 9.867 1 96.25 392 GLY B CA 1
ATOM 10892 C C . GLY B 1 392 ? -10.531 25.078 9.562 1 96.25 392 GLY B C 1
ATOM 10893 O O . GLY B 1 392 ? -10.078 25.953 10.305 1 96.25 392 GLY B O 1
ATOM 10894 N N . ASN B 1 393 ? -9.883 24.656 8.531 1 94.31 393 ASN B N 1
ATOM 10895 C CA . ASN B 1 393 ? -8.617 25.234 8.109 1 94.31 393 ASN B CA 1
ATOM 10896 C C . ASN B 1 393 ? -8.766 26.719 7.793 1 94.31 393 ASN B C 1
ATOM 10898 O O . ASN B 1 393 ? -7.883 27.531 8.117 1 94.31 393 ASN B O 1
ATOM 10902 N N . THR B 1 394 ? -9.828 27.047 7.113 1 94.25 394 THR B N 1
ATOM 10903 C CA . THR B 1 394 ? -10.102 28.438 6.773 1 94.25 394 THR B CA 1
ATOM 10904 C C . THR B 1 394 ? -10.344 29.266 8.031 1 94.25 394 THR B C 1
ATOM 10906 O O . THR B 1 394 ? -9.836 30.375 8.164 1 94.25 394 THR B O 1
ATOM 10909 N N . LEU B 1 395 ? -11.086 28.703 8.914 1 94.88 395 LEU B N 1
ATOM 10910 C CA . LEU B 1 395 ? -11.359 29.375 10.172 1 94.88 395 LEU B CA 1
ATOM 10911 C C . LEU B 1 395 ? -10.078 29.547 10.992 1 94.88 395 LEU B C 1
ATOM 10913 O O . LEU B 1 395 ? -9.891 30.562 11.664 1 94.88 395 LEU B O 1
ATOM 10917 N N . LYS B 1 396 ? -9.25 28.594 10.938 1 91.75 396 LYS B N 1
ATOM 10918 C CA . LYS B 1 396 ? -7.953 28.688 11.594 1 91.75 396 LYS B CA 1
ATOM 10919 C C . LYS B 1 396 ? -7.129 29.828 11.023 1 91.75 396 LYS B C 1
ATOM 10921 O O . LYS B 1 396 ? -6.504 30.594 11.773 1 91.75 396 LYS B O 1
ATOM 10926 N N . GLU B 1 397 ? -7.168 29.953 9.75 1 85 397 GLU B N 1
ATOM 10927 C CA . GLU B 1 397 ? -6.453 31.047 9.102 1 85 397 GLU B CA 1
ATOM 10928 C C . GLU B 1 397 ? -7.047 32.406 9.5 1 85 397 GLU B C 1
ATOM 10930 O O . GLU B 1 397 ? -6.332 33.406 9.555 1 85 397 GLU B O 1
ATOM 10935 N N . MET B 1 398 ? -8.352 32.344 9.797 1 87.31 398 MET B N 1
ATOM 10936 C CA . MET B 1 398 ? -9.039 33.562 10.234 1 87.31 398 MET B CA 1
ATOM 10937 C C . MET B 1 398 ? -8.867 33.781 11.734 1 87.31 398 MET B C 1
ATOM 10939 O O . MET B 1 398 ? -9.5 34.656 12.32 1 87.31 398 MET B O 1
ATOM 10943 N N . GLN B 1 399 ? -8.078 32.844 12.453 1 83 399 GLN B N 1
ATOM 10944 C CA . GLN B 1 399 ? -7.738 32.906 13.867 1 83 399 GLN B CA 1
ATOM 10945 C C . GLN B 1 399 ? -8.953 32.625 14.742 1 83 399 GLN B C 1
ATOM 10947 O O . GLN B 1 399 ? -9.055 33.125 15.867 1 83 399 GLN B O 1
ATOM 10952 N N . ASP B 1 400 ? -9.914 32.031 14.078 1 92.12 400 ASP B N 1
ATOM 10953 C CA . ASP B 1 400 ? -11.031 31.531 14.859 1 92.12 400 ASP B CA 1
ATOM 10954 C C . ASP B 1 400 ? -10.766 30.109 15.344 1 92.12 400 ASP B C 1
ATOM 10956 O O . ASP B 1 400 ? -11.273 29.141 14.766 1 92.12 400 ASP B O 1
ATOM 10960 N N . VAL B 1 401 ? -10.109 30 16.406 1 92 401 VAL B N 1
ATOM 10961 C CA . VAL B 1 401 ? -9.625 28.719 16.922 1 92 401 VAL B CA 1
ATOM 10962 C C . VAL B 1 401 ? -10.805 27.859 17.359 1 92 401 VAL B C 1
ATOM 10964 O O . VAL B 1 401 ? -10.828 26.656 17.125 1 92 401 VAL B O 1
ATOM 10967 N N . GLN B 1 402 ? -11.75 28.453 17.984 1 93.69 402 GLN B N 1
ATOM 10968 C CA . GLN B 1 402 ? -12.891 27.703 18.484 1 93.69 402 GLN B CA 1
ATOM 10969 C C . GLN B 1 402 ? -13.727 27.141 17.344 1 93.69 402 GLN B C 1
ATOM 10971 O O . GLN B 1 402 ? -14.172 26 17.406 1 93.69 402 GLN B O 1
ATOM 10976 N N . GLY B 1 403 ? -13.961 28.031 16.391 1 95.06 403 GLY B N 1
ATOM 10977 C CA . GLY B 1 403 ? -14.68 27.547 15.227 1 95.06 403 GLY B CA 1
ATOM 10978 C C . GLY B 1 403 ? -13.984 26.406 14.523 1 95.06 403 GLY B C 1
ATOM 10979 O O . GLY B 1 403 ? -14.633 25.453 14.07 1 95.06 403 GLY B O 1
ATOM 10980 N N . ALA B 1 404 ? -12.695 26.5 14.359 1 96 404 ALA B N 1
ATOM 10981 C CA . ALA B 1 404 ? -11.906 25.453 13.727 1 96 404 ALA B CA 1
ATOM 10982 C C . ALA B 1 404 ? -11.992 24.141 14.508 1 96 404 ALA B C 1
ATOM 10984 O O . ALA B 1 404 ? -12.164 23.078 13.922 1 96 404 ALA B O 1
ATOM 10985 N N . LEU B 1 405 ? -11.922 24.234 15.852 1 95.06 405 LEU B N 1
ATOM 10986 C CA . LEU B 1 405 ? -12 23.062 16.719 1 95.06 405 LEU B CA 1
ATOM 10987 C C . LEU B 1 405 ? -13.336 22.359 16.547 1 95.06 405 LEU B C 1
ATOM 10989 O O . LEU B 1 405 ? -13.375 21.125 16.469 1 95.06 405 LEU B O 1
ATOM 10993 N N . GLN B 1 406 ? -14.367 23.109 16.469 1 95.19 406 GLN B N 1
ATOM 10994 C CA . GLN B 1 406 ? -15.695 22.531 16.297 1 95.19 406 GLN B CA 1
ATOM 10995 C C . GLN B 1 406 ? -15.82 21.828 14.945 1 95.19 406 GLN B C 1
ATOM 10997 O O . GLN B 1 406 ? -16.422 20.75 14.852 1 95.19 406 GLN B O 1
ATOM 11002 N N . CYS B 1 407 ? -15.305 22.438 13.938 1 96.69 407 CYS B N 1
ATOM 11003 C CA . CYS B 1 407 ? -15.359 21.844 12.602 1 96.69 407 CYS B CA 1
ATOM 11004 C C . CYS B 1 407 ? -14.594 20.531 12.547 1 96.69 407 CYS B C 1
ATOM 11006 O O . CYS B 1 407 ? -15.086 19.547 12 1 96.69 407 CYS B O 1
ATOM 11008 N N . TYR B 1 408 ? -13.398 20.484 13.102 1 96.31 408 TYR B N 1
ATOM 11009 C CA . TYR B 1 408 ? -12.602 19.25 13.102 1 96.31 408 TYR B CA 1
ATOM 11010 C C . TYR B 1 408 ? -13.281 18.156 13.906 1 96.31 408 TYR B C 1
ATOM 11012 O O . TYR B 1 408 ? -13.312 17 13.484 1 96.31 408 TYR B O 1
ATOM 11020 N N . THR B 1 409 ? -13.828 18.531 15.047 1 94 409 THR B N 1
ATOM 11021 C CA . THR B 1 409 ? -14.523 17.562 15.883 1 94 409 THR B CA 1
ATOM 11022 C C . THR B 1 409 ? -15.727 16.984 15.156 1 94 409 THR B C 1
ATOM 11024 O O . THR B 1 409 ? -15.969 15.773 15.219 1 94 409 THR B O 1
ATOM 11027 N N . ARG B 1 410 ? -16.469 17.828 14.492 1 94.56 410 ARG B N 1
ATOM 11028 C CA . ARG B 1 410 ? -17.609 17.359 13.727 1 94.56 410 ARG B CA 1
ATOM 11029 C C . ARG B 1 410 ? -17.172 16.438 12.586 1 94.56 410 ARG B C 1
ATOM 11031 O O . ARG B 1 410 ? -17.844 15.438 12.305 1 94.56 410 ARG B O 1
ATOM 11038 N N . ALA B 1 411 ? -16.141 16.812 11.867 1 95.44 411 ALA B N 1
ATOM 11039 C CA . ALA B 1 411 ? -15.609 15.961 10.812 1 95.44 411 ALA B CA 1
ATOM 11040 C C . ALA B 1 411 ? -15.273 14.57 11.352 1 95.44 411 ALA B C 1
ATOM 11042 O O . ALA B 1 411 ? -15.578 13.562 10.703 1 95.44 411 ALA B O 1
ATOM 11043 N N . ILE B 1 412 ? -14.688 14.461 12.57 1 91.5 412 ILE B N 1
ATOM 11044 C CA . ILE B 1 412 ? -14.297 13.203 13.195 1 91.5 412 ILE B CA 1
ATOM 11045 C C . ILE B 1 412 ? -15.539 12.438 13.633 1 91.5 412 ILE B C 1
ATOM 11047 O O . ILE B 1 412 ? -15.57 11.203 13.547 1 91.5 412 ILE B O 1
ATOM 11051 N N . GLN B 1 413 ? -16.547 13.164 14.016 1 85.75 413 GLN B N 1
ATOM 11052 C CA . GLN B 1 413 ? -17.812 12.523 14.383 1 85.75 413 GLN B CA 1
ATOM 11053 C C . GLN B 1 413 ? -18.469 11.859 13.18 1 85.75 413 GLN B C 1
ATOM 11055 O O . GLN B 1 413 ? -19.062 10.789 13.297 1 85.75 413 GLN B O 1
ATOM 11060 N N . ILE B 1 414 ? -18.375 12.602 12.086 1 86.62 414 ILE B N 1
ATOM 11061 C CA . ILE B 1 414 ? -18.953 12.078 10.852 1 86.62 414 ILE B CA 1
ATOM 11062 C C . ILE B 1 414 ? -18.156 10.867 10.383 1 86.62 414 ILE B C 1
ATOM 11064 O O . ILE B 1 414 ? -18.719 9.844 10 1 86.62 414 ILE B O 1
ATOM 11068 N N . ASN B 1 415 ? -16.828 10.992 10.391 1 87.12 415 ASN B N 1
ATOM 11069 C CA . ASN B 1 415 ? -15.914 9.922 9.992 1 87.12 415 ASN B CA 1
ATOM 11070 C C . ASN B 1 415 ? -14.781 9.75 10.992 1 87.12 415 ASN B C 1
ATOM 11072 O O . ASN B 1 415 ? -13.703 10.328 10.828 1 87.12 415 ASN B O 1
ATOM 11076 N N . PRO B 1 416 ? -14.961 8.898 11.906 1 82.06 416 PRO B N 1
ATOM 11077 C CA . PRO B 1 416 ? -13.945 8.703 12.953 1 82.06 416 PRO B CA 1
ATOM 11078 C C . PRO B 1 416 ? -12.609 8.219 12.391 1 82.06 416 PRO B C 1
ATOM 11080 O O . PRO B 1 416 ? -11.578 8.328 13.062 1 82.06 416 PRO B O 1
ATOM 11083 N N . ALA B 1 417 ? -12.539 7.738 11.203 1 81.56 417 ALA B N 1
ATOM 11084 C CA . ALA B 1 417 ? -11.312 7.238 10.602 1 81.56 417 ALA B CA 1
ATOM 11085 C C . ALA B 1 417 ? -10.68 8.281 9.68 1 81.56 417 ALA B C 1
ATOM 11087 O O . ALA B 1 417 ? -9.844 7.953 8.836 1 81.56 417 ALA B O 1
ATOM 11088 N N . PHE B 1 418 ? -11.211 9.5 9.789 1 90.12 418 PHE B N 1
ATOM 11089 C CA . PHE B 1 418 ? -10.711 10.586 8.953 1 90.12 418 PHE B CA 1
ATOM 11090 C C . PHE B 1 418 ? -9.367 11.094 9.484 1 90.12 418 PHE B C 1
ATOM 11092 O O . PHE B 1 418 ? -9.32 12.086 10.211 1 90.12 418 PHE B O 1
ATOM 11099 N N . ALA B 1 419 ? -8.188 10.539 9.078 1 93.19 419 ALA B N 1
ATOM 11100 C CA . ALA B 1 419 ? -6.844 10.812 9.594 1 93.19 419 ALA B CA 1
ATOM 11101 C C . ALA B 1 419 ? -6.496 12.289 9.453 1 93.19 419 ALA B C 1
ATOM 11103 O O . ALA B 1 419 ? -5.891 12.875 10.352 1 93.19 419 ALA B O 1
ATOM 11104 N N . ASP B 1 420 ? -6.914 12.938 8.398 1 95 420 ASP B N 1
ATOM 11105 C CA . ASP B 1 420 ? -6.59 14.336 8.148 1 95 420 ASP B CA 1
ATOM 11106 C C . ASP B 1 420 ? -7.23 15.242 9.195 1 95 420 ASP B C 1
ATOM 11108 O O . ASP B 1 420 ? -6.617 16.219 9.648 1 95 420 ASP B O 1
ATOM 11112 N N . ALA B 1 421 ? -8.453 14.922 9.523 1 95.56 421 ALA B N 1
ATOM 11113 C CA . ALA B 1 421 ? -9.133 15.711 10.547 1 95.56 421 ALA B CA 1
ATOM 11114 C C . ALA B 1 421 ? -8.43 15.586 11.898 1 95.56 421 ALA B C 1
ATOM 11116 O O . ALA B 1 421 ? -8.328 16.562 12.641 1 95.56 421 ALA B O 1
ATOM 11117 N N . HIS B 1 422 ? -7.941 14.398 12.242 1 95.19 422 HIS B N 1
ATOM 11118 C CA . HIS B 1 422 ? -7.176 14.203 13.469 1 95.19 422 HIS B CA 1
ATOM 11119 C C . HIS B 1 422 ? -5.871 14.992 13.438 1 95.19 422 HIS B C 1
ATOM 11121 O O . HIS B 1 422 ? -5.457 15.555 14.461 1 95.19 422 HIS B O 1
ATOM 11127 N N . SER B 1 423 ? -5.223 15 12.32 1 96.75 423 SER B N 1
ATOM 11128 C CA . SER B 1 423 ? -3.984 15.766 12.156 1 96.75 423 SER B CA 1
ATOM 11129 C C . SER B 1 423 ? -4.234 17.266 12.305 1 96.75 423 SER B C 1
ATOM 11131 O O . SER B 1 423 ? -3.445 17.969 12.93 1 96.75 423 SER B O 1
ATOM 11133 N N . ASN B 1 424 ? -5.32 17.75 11.703 1 96.12 424 ASN B N 1
ATOM 11134 C CA . ASN B 1 424 ? -5.672 19.156 11.812 1 96.12 424 ASN B CA 1
ATOM 11135 C C . ASN B 1 424 ? -6.031 19.531 13.242 1 96.12 424 ASN B C 1
ATOM 11137 O O . ASN B 1 424 ? -5.672 20.625 13.711 1 96.12 424 ASN B O 1
ATOM 11141 N N . LEU B 1 425 ? -6.73 18.641 13.867 1 95.81 425 LEU B N 1
ATOM 11142 C CA . LEU B 1 425 ? -7.027 18.844 15.281 1 95.81 425 LEU B CA 1
ATOM 11143 C C . LEU B 1 425 ? -5.746 18.922 16.109 1 95.81 425 LEU B C 1
ATOM 11145 O O . LEU B 1 425 ? -5.617 19.766 17 1 95.81 425 LEU B O 1
ATOM 11149 N N . ALA B 1 426 ? -4.805 18.062 15.797 1 96.56 426 ALA B N 1
ATOM 11150 C CA . ALA B 1 426 ? -3.504 18.062 16.469 1 96.56 426 ALA B CA 1
ATOM 11151 C C . ALA B 1 426 ? -2.779 19.391 16.25 1 96.56 426 ALA B C 1
ATOM 11153 O O . ALA B 1 426 ? -2.154 19.922 17.172 1 96.56 426 ALA B O 1
ATOM 11154 N N . SER B 1 427 ? -2.867 19.922 15.109 1 94.75 427 SER B N 1
ATOM 11155 C CA . SER B 1 427 ? -2.207 21.172 14.773 1 94.75 427 SER B CA 1
ATOM 11156 C C . SER B 1 427 ? -2.754 22.328 15.609 1 94.75 427 SER B C 1
ATOM 11158 O O . SER B 1 427 ? -1.996 23.203 16.047 1 94.75 427 SER B O 1
ATOM 11160 N N . ILE B 1 428 ? -3.992 22.344 15.844 1 94.12 428 ILE B N 1
ATOM 11161 C CA . ILE B 1 428 ? -4.598 23.391 16.641 1 94.12 428 ILE B CA 1
ATOM 11162 C C . ILE B 1 428 ? -4.188 23.234 18.109 1 94.12 428 ILE B C 1
ATOM 11164 O O . ILE B 1 428 ? -3.988 24.234 18.812 1 94.12 428 ILE B O 1
ATOM 11168 N N . HIS B 1 429 ? -4.105 22.016 18.531 1 94.06 429 HIS B N 1
ATOM 11169 C CA . HIS B 1 429 ? -3.623 21.766 19.891 1 94.06 429 HIS B CA 1
ATOM 11170 C C . HIS B 1 429 ? -2.182 22.234 20.047 1 94.06 429 HIS B C 1
ATOM 11172 O O . HIS B 1 429 ? -1.838 22.859 21.047 1 94.06 429 HIS B O 1
ATOM 11178 N N . LYS B 1 430 ? -1.464 21.969 19.109 1 93.12 430 LYS B N 1
ATOM 11179 C CA . LYS B 1 430 ? -0.064 22.391 19.125 1 93.12 430 LYS B CA 1
ATOM 11180 C C . LYS B 1 430 ? 0.06 23.906 19.172 1 93.12 430 LYS B C 1
ATOM 11182 O O . LYS B 1 430 ? 0.798 24.453 20 1 93.12 430 LYS B O 1
ATOM 11187 N N . ASP B 1 431 ? -0.729 24.531 18.328 1 89.5 431 ASP B N 1
ATOM 11188 C CA . ASP B 1 431 ? -0.673 25.984 18.234 1 89.5 431 ASP B CA 1
ATOM 11189 C C . ASP B 1 431 ? -1.216 26.641 19.5 1 89.5 431 ASP B C 1
ATOM 11191 O O . ASP B 1 431 ? -0.833 27.766 19.828 1 89.5 431 ASP B O 1
ATOM 11195 N N . SER B 1 432 ? -2.059 25.859 20.203 1 89.19 432 SER B N 1
ATOM 11196 C CA . SER B 1 432 ? -2.654 26.391 21.422 1 89.19 432 SER B CA 1
ATOM 11197 C C . SER B 1 432 ? -1.815 26.031 22.656 1 89.19 432 SER B C 1
ATOM 11199 O O . SER B 1 432 ? -2.189 26.359 23.781 1 89.19 432 SER B O 1
ATOM 11201 N N . GLY B 1 433 ? -0.74 25.344 22.453 1 90.25 433 GLY B N 1
ATOM 11202 C CA . GLY B 1 433 ? 0.162 25.016 23.547 1 90.25 433 GLY B CA 1
ATOM 11203 C C . GLY B 1 433 ? -0.192 23.703 24.234 1 90.25 433 GLY B C 1
ATOM 11204 O O . GLY B 1 433 ? 0.468 23.312 25.203 1 90.25 433 GLY B O 1
ATOM 11205 N N . ASN B 1 434 ? -1.235 23.109 23.766 1 94 434 ASN B N 1
ATOM 11206 C CA . ASN B 1 434 ? -1.62 21.812 24.312 1 94 434 ASN B CA 1
ATOM 11207 C C . ASN B 1 434 ? -0.864 20.672 23.641 1 94 434 ASN B C 1
ATOM 11209 O O . ASN B 1 434 ? -1.457 19.875 22.906 1 94 434 ASN B O 1
ATOM 11213 N N . ILE B 1 435 ? 0.339 20.5 24 1 96.19 435 ILE B N 1
ATOM 11214 C CA . ILE B 1 435 ? 1.266 19.641 23.266 1 96.19 435 ILE B CA 1
ATOM 11215 C C . ILE B 1 435 ? 0.917 18.172 23.531 1 96.19 435 ILE B C 1
ATOM 11217 O O . ILE B 1 435 ? 0.937 17.359 22.594 1 96.19 435 ILE B O 1
ATOM 11221 N N . PRO B 1 436 ? 0.525 17.75 24.734 1 95.88 436 PRO B N 1
ATOM 11222 C CA . PRO B 1 436 ? 0.167 16.344 24.938 1 95.88 436 PRO B CA 1
ATOM 11223 C C . PRO B 1 436 ? -1.033 15.922 24.094 1 95.88 436 PRO B C 1
ATOM 11225 O O . PRO B 1 436 ? -1.032 14.828 23.531 1 95.88 436 PRO B O 1
ATOM 11228 N N . GLU B 1 437 ? -2.031 16.812 24.016 1 95.81 437 GLU B N 1
ATOM 11229 C CA . GLU B 1 437 ? -3.193 16.531 23.188 1 95.81 437 GLU B CA 1
ATOM 11230 C C . GLU B 1 437 ? -2.811 16.453 21.719 1 95.81 437 GLU B C 1
ATOM 11232 O O . GLU B 1 437 ? -3.34 15.617 20.969 1 95.81 437 GLU B O 1
ATOM 11237 N N . ALA B 1 438 ? -1.961 17.359 21.328 1 96.94 438 ALA B N 1
ATOM 11238 C CA . ALA B 1 438 ? -1.475 17.328 19.953 1 96.94 438 ALA B CA 1
ATOM 11239 C C . ALA B 1 438 ? -0.796 16 19.641 1 96.94 438 ALA B C 1
ATOM 11241 O O . ALA B 1 438 ? -1.056 15.398 18.594 1 96.94 438 ALA B O 1
ATOM 11242 N N . ILE B 1 439 ? 0.092 15.531 20.531 1 97.06 439 ILE B N 1
ATOM 11243 C CA . ILE B 1 439 ? 0.821 14.281 20.359 1 97.06 439 ILE B CA 1
ATOM 11244 C C . ILE B 1 439 ? -0.166 13.117 20.234 1 97.06 439 ILE B C 1
ATOM 11246 O O . ILE B 1 439 ? -0.035 12.273 19.359 1 97.06 439 ILE B O 1
ATOM 11250 N N . ALA B 1 440 ? -1.141 13.133 21.109 1 94.69 440 ALA B N 1
ATOM 11251 C CA . ALA B 1 440 ? -2.137 12.062 21.094 1 94.69 440 ALA B CA 1
ATOM 11252 C C . ALA B 1 440 ? -2.9 12.047 19.766 1 94.69 440 ALA B C 1
ATOM 11254 O O . ALA B 1 440 ? -3.152 10.984 19.203 1 94.69 440 ALA B O 1
ATOM 11255 N N . SER B 1 441 ? -3.326 13.188 19.281 1 95.56 441 SER B N 1
ATOM 11256 C CA . SER B 1 441 ? -4.078 13.305 18.031 1 95.56 441 SER B CA 1
ATOM 11257 C C . SER B 1 441 ? -3.223 12.914 16.828 1 95.56 441 SER B C 1
ATOM 11259 O O . SER B 1 441 ? -3.707 12.266 15.906 1 95.56 441 SER B O 1
ATOM 11261 N N . TYR B 1 442 ? -1.95 13.297 16.781 1 96.69 442 TYR B N 1
ATOM 11262 C CA . TYR B 1 442 ? -1.055 12.898 15.711 1 96.69 442 TYR B CA 1
ATOM 11263 C C . TYR B 1 442 ? -0.852 11.383 15.703 1 96.69 442 TYR B C 1
ATOM 11265 O O . TYR B 1 442 ? -0.806 10.766 14.641 1 96.69 442 TYR B O 1
ATOM 11273 N N . ARG B 1 443 ? -0.694 10.812 16.859 1 94 443 ARG B N 1
ATOM 11274 C CA . ARG B 1 443 ? -0.543 9.367 16.953 1 94 443 ARG B CA 1
ATOM 11275 C C . ARG B 1 443 ? -1.778 8.648 16.422 1 94 443 ARG B C 1
ATOM 11277 O O . ARG B 1 443 ? -1.663 7.637 15.727 1 94 443 ARG B O 1
ATOM 11284 N N . THR B 1 444 ? -2.932 9.195 16.781 1 91.44 444 THR B N 1
ATOM 11285 C CA . THR B 1 444 ? -4.168 8.625 16.25 1 91.44 444 THR B CA 1
ATOM 11286 C C . THR B 1 444 ? -4.207 8.719 14.734 1 91.44 444 THR B C 1
ATOM 11288 O O . THR B 1 444 ? -4.59 7.762 14.055 1 91.44 444 THR B O 1
ATOM 11291 N N . ALA B 1 445 ? -3.877 9.859 14.188 1 94.75 445 ALA B N 1
ATOM 11292 C CA . ALA B 1 445 ? -3.844 10.047 12.734 1 94.75 445 ALA B CA 1
ATOM 11293 C C . ALA B 1 445 ? -2.932 9.016 12.07 1 94.75 445 ALA B C 1
ATOM 11295 O O . ALA B 1 445 ? -3.27 8.469 11.016 1 94.75 445 ALA B O 1
ATOM 11296 N N . LEU B 1 446 ? -1.797 8.695 12.734 1 93.12 446 LEU B N 1
ATOM 11297 C CA . LEU B 1 446 ? -0.812 7.793 12.156 1 93.12 446 LEU B CA 1
ATOM 11298 C C . LEU B 1 446 ? -1.258 6.34 12.297 1 93.12 446 LEU B C 1
ATOM 11300 O O . LEU B 1 446 ? -0.86 5.484 11.508 1 93.12 446 LEU B O 1
ATOM 11304 N N . LYS B 1 447 ? -2.039 6.047 13.297 1 88.62 447 LYS B N 1
ATOM 11305 C CA . LYS B 1 447 ? -2.613 4.711 13.414 1 88.62 447 LYS B CA 1
ATOM 11306 C C . LYS B 1 447 ? -3.645 4.461 12.312 1 88.62 447 LYS B C 1
ATOM 11308 O O . LYS B 1 447 ? -3.787 3.332 11.836 1 88.62 447 LYS B O 1
ATOM 11313 N N . LEU B 1 448 ? -4.328 5.531 11.977 1 87.44 448 LEU B N 1
ATOM 11314 C CA . LEU B 1 448 ? -5.348 5.445 10.938 1 87.44 448 LEU B CA 1
ATOM 11315 C C . LEU B 1 448 ? -4.711 5.441 9.547 1 87.44 448 LEU B C 1
ATOM 11317 O O . LEU B 1 448 ? -5.203 4.777 8.633 1 87.44 448 LEU B O 1
ATOM 11321 N N . LYS B 1 449 ? -3.637 6.234 9.359 1 90.81 449 LYS B N 1
ATOM 11322 C CA . LYS B 1 449 ? -2.881 6.336 8.117 1 90.81 449 LYS B CA 1
ATOM 11323 C C . LYS B 1 449 ? -1.379 6.32 8.383 1 90.81 449 LYS B C 1
ATOM 11325 O O . LYS B 1 449 ? -0.754 7.375 8.508 1 90.81 449 LYS B O 1
ATOM 11330 N N . PRO B 1 450 ? -0.744 5.141 8.336 1 86.19 450 PRO B N 1
ATOM 11331 C CA . PRO B 1 450 ? 0.662 5.004 8.727 1 86.19 450 PRO B CA 1
ATOM 11332 C C . PRO B 1 450 ? 1.606 5.773 7.805 1 86.19 450 PRO B C 1
ATOM 11334 O O . PRO B 1 450 ? 2.678 6.207 8.234 1 86.19 450 PRO B O 1
ATOM 11337 N N . ASP B 1 451 ? 1.206 5.949 6.574 1 88 451 ASP B N 1
ATOM 11338 C CA . ASP B 1 451 ? 2.037 6.691 5.629 1 88 451 ASP B CA 1
ATOM 11339 C C . ASP B 1 451 ? 1.539 8.125 5.465 1 88 451 ASP B C 1
ATOM 11341 O O . ASP B 1 451 ? 1.136 8.523 4.371 1 88 451 ASP B O 1
ATOM 11345 N N . PHE B 1 452 ? 1.452 8.867 6.555 1 94 452 PHE B N 1
ATOM 11346 C CA . PHE B 1 452 ? 1.005 10.25 6.586 1 94 452 PHE B CA 1
ATOM 11347 C C . PHE B 1 452 ? 2.162 11.188 6.922 1 94 452 PHE B C 1
ATOM 11349 O O . PHE B 1 452 ? 2.42 11.469 8.094 1 94 452 PHE B O 1
ATOM 11356 N N . PRO B 1 453 ? 2.918 11.742 5.926 1 94.88 453 PRO B N 1
ATOM 11357 C CA . PRO B 1 453 ? 4.156 12.484 6.156 1 94.88 453 PRO B CA 1
ATOM 11358 C C . PRO B 1 453 ? 3.947 13.711 7.043 1 94.88 453 PRO B C 1
ATOM 11360 O O . PRO B 1 453 ? 4.734 13.961 7.961 1 94.88 453 PRO B O 1
ATOM 11363 N N . ASP B 1 454 ? 2.879 14.469 6.852 1 95.38 454 ASP B N 1
ATOM 11364 C CA . ASP B 1 454 ? 2.643 15.688 7.617 1 95.38 454 ASP B CA 1
ATOM 11365 C C . ASP B 1 454 ? 2.418 15.375 9.094 1 95.38 454 ASP B C 1
ATOM 11367 O O . ASP B 1 454 ? 2.992 16.031 9.969 1 95.38 454 ASP B O 1
ATOM 11371 N N . ALA B 1 455 ? 1.589 14.406 9.328 1 96.5 455 ALA B N 1
ATOM 11372 C CA . ALA B 1 455 ? 1.334 14.016 10.711 1 96.5 455 ALA B CA 1
ATOM 11373 C C . ALA B 1 455 ? 2.607 13.516 11.383 1 96.5 455 ALA B C 1
ATOM 11375 O O . ALA B 1 455 ? 2.848 13.789 12.555 1 96.5 455 ALA B O 1
ATOM 11376 N N . TYR B 1 456 ? 3.475 12.734 10.68 1 97.12 456 TYR B N 1
ATOM 11377 C CA . TYR B 1 456 ? 4.699 12.18 11.242 1 97.12 456 TYR B CA 1
ATOM 11378 C C . TYR B 1 456 ? 5.688 13.281 11.602 1 97.12 456 TYR B C 1
ATOM 11380 O O . TYR B 1 456 ? 6.25 13.289 12.695 1 97.12 456 TYR B O 1
ATOM 11388 N N . CYS B 1 457 ? 5.906 14.242 10.68 1 97.12 457 CYS B N 1
ATOM 11389 C CA . CYS B 1 457 ? 6.875 15.312 10.898 1 97.12 457 CYS B CA 1
ATOM 11390 C C . CYS B 1 457 ? 6.414 16.25 12.008 1 97.12 457 CYS B C 1
ATOM 11392 O O . CYS B 1 457 ? 7.227 16.734 12.789 1 97.12 457 CYS B O 1
ATOM 11394 N N . ASN B 1 458 ? 5.145 16.516 12.062 1 96.81 458 ASN B N 1
ATOM 11395 C CA . ASN B 1 458 ? 4.621 17.359 13.141 1 96.81 458 ASN B CA 1
ATOM 11396 C C . ASN B 1 458 ? 4.699 16.656 14.492 1 96.81 458 ASN B C 1
ATOM 11398 O O . ASN B 1 458 ? 4.965 17.297 15.508 1 96.81 458 ASN B O 1
ATOM 11402 N N . LEU B 1 459 ? 4.426 15.344 14.445 1 97.06 459 LEU B N 1
ATOM 11403 C CA . LEU B 1 459 ? 4.625 14.57 15.664 1 97.06 459 LEU B CA 1
ATOM 11404 C C . LEU B 1 459 ? 6.078 14.633 16.109 1 97.06 459 LEU B C 1
ATOM 11406 O O . LEU B 1 459 ? 6.363 14.844 17.297 1 97.06 459 LEU B O 1
ATOM 11410 N N . ALA B 1 460 ? 6.984 14.453 15.172 1 97 460 ALA B N 1
ATOM 11411 C CA . ALA B 1 460 ? 8.414 14.516 15.484 1 97 460 ALA B CA 1
ATOM 11412 C C . ALA B 1 460 ? 8.781 15.859 16.109 1 97 460 ALA B C 1
ATOM 11414 O O . ALA B 1 460 ? 9.578 15.906 17.047 1 97 460 ALA B O 1
ATOM 11415 N N . HIS B 1 461 ? 8.188 16.891 15.633 1 96.19 461 HIS B N 1
ATOM 11416 C CA . HIS B 1 461 ? 8.461 18.219 16.172 1 96.19 461 HIS B CA 1
ATOM 11417 C C . HIS B 1 461 ? 7.906 18.375 17.578 1 96.19 461 HIS B C 1
ATOM 11419 O O . HIS B 1 461 ? 8.562 18.953 18.453 1 96.19 461 HIS B O 1
ATOM 11425 N N . CYS B 1 462 ? 6.719 17.891 17.781 1 97.12 462 CYS B N 1
ATOM 11426 C CA . CYS B 1 462 ? 6.137 17.938 19.125 1 97.12 462 CYS B CA 1
ATOM 11427 C C . CYS B 1 462 ? 6.996 17.172 20.125 1 97.12 462 CYS B C 1
ATOM 11429 O O . CYS B 1 462 ? 7.191 17.625 21.25 1 97.12 462 CYS B O 1
ATOM 11431 N N . LEU B 1 463 ? 7.5 16.078 19.688 1 97.38 463 LEU B N 1
ATOM 11432 C CA . LEU B 1 463 ? 8.336 15.258 20.562 1 97.38 463 LEU B CA 1
ATOM 11433 C C . LEU B 1 463 ? 9.656 15.961 20.859 1 97.38 463 LEU B C 1
ATOM 11435 O O . LEU B 1 463 ? 10.211 15.82 21.953 1 97.38 463 LEU B O 1
ATOM 11439 N N . GLN B 1 464 ? 10.125 16.734 19.875 1 96.12 464 GLN B N 1
ATOM 11440 C CA . GLN B 1 464 ? 11.312 17.547 20.094 1 96.12 464 GLN B CA 1
ATOM 11441 C C . GLN B 1 464 ? 11.047 18.656 21.109 1 96.12 464 GLN B C 1
ATOM 11443 O O . GLN B 1 464 ? 11.891 18.938 21.953 1 96.12 464 GLN B O 1
ATOM 11448 N N . ILE B 1 465 ? 9.898 19.203 21.062 1 96.25 465 ILE B N 1
ATOM 11449 C CA . ILE B 1 465 ? 9.508 20.297 21.953 1 96.25 465 ILE B CA 1
ATOM 11450 C C . ILE B 1 465 ? 9.484 19.812 23.391 1 96.25 465 ILE B C 1
ATOM 11452 O O . ILE B 1 465 ? 9.875 20.531 24.312 1 96.25 465 ILE B O 1
ATOM 11456 N N . VAL B 1 466 ? 9.141 18.547 23.594 1 97 466 VAL B N 1
ATOM 11457 C CA . VAL B 1 466 ? 8.984 18.062 24.969 1 97 466 VAL B CA 1
ATOM 11458 C C . VAL B 1 466 ? 10.156 17.156 25.328 1 97 466 VAL B C 1
ATOM 11460 O O . VAL B 1 466 ? 10.133 16.469 26.359 1 97 466 VAL B O 1
ATOM 11463 N N . CYS B 1 467 ? 11.156 17.094 24.484 1 97.38 467 CYS B N 1
ATOM 11464 C CA . CYS B 1 467 ? 12.383 16.344 24.703 1 97.38 467 CYS B CA 1
ATOM 11465 C C . CYS B 1 467 ? 12.094 14.867 24.938 1 97.38 467 CYS B C 1
ATOM 11467 O O . CYS B 1 467 ? 12.641 14.258 25.859 1 97.38 467 CYS B O 1
ATOM 11469 N N . ASP B 1 468 ? 11.117 14.344 24.219 1 97.12 468 ASP B N 1
ATOM 11470 C CA . ASP B 1 468 ? 10.906 12.906 24.172 1 97.12 468 ASP B CA 1
ATOM 11471 C C . ASP B 1 468 ? 11.82 12.25 23.141 1 97.12 468 ASP B C 1
ATOM 11473 O O . ASP B 1 468 ? 11.562 12.305 21.938 1 97.12 468 ASP B O 1
ATOM 11477 N N . TRP B 1 469 ? 12.859 11.477 23.594 1 96.38 469 TRP B N 1
ATOM 11478 C CA . TRP B 1 469 ? 13.883 10.945 22.703 1 96.38 469 TRP B CA 1
ATOM 11479 C C . TRP B 1 469 ? 13.805 9.43 22.625 1 96.38 469 TRP B C 1
ATOM 11481 O O . TRP B 1 469 ? 14.805 8.758 22.344 1 96.38 469 TRP B O 1
ATOM 11491 N N . THR B 1 470 ? 12.703 8.688 22.875 1 92.38 470 THR B N 1
ATOM 11492 C CA . THR B 1 470 ? 12.5 7.246 22.891 1 92.38 470 THR B CA 1
ATOM 11493 C C . THR B 1 470 ? 12.969 6.633 21.562 1 92.38 470 THR B C 1
ATOM 11495 O O . THR B 1 470 ? 13.633 5.594 21.562 1 92.38 470 THR B O 1
ATOM 11498 N N . ASP B 1 471 ? 12.719 7.078 20.438 1 92.69 471 ASP B N 1
ATOM 11499 C CA . ASP B 1 471 ? 13.156 6.578 19.141 1 92.69 471 ASP B CA 1
ATOM 11500 C C . ASP B 1 471 ? 13.781 7.691 18.297 1 92.69 471 ASP B C 1
ATOM 11502 O O . ASP B 1 471 ? 13.484 7.828 17.109 1 92.69 471 ASP B O 1
ATOM 11506 N N . TYR B 1 472 ? 14.703 8.367 18.938 1 95.25 472 TYR B N 1
ATOM 11507 C CA . TYR B 1 472 ? 15.219 9.602 18.359 1 95.25 472 TYR B CA 1
ATOM 11508 C C . TYR B 1 472 ? 15.938 9.32 17.047 1 95.25 472 TYR B C 1
ATOM 11510 O O . TYR B 1 472 ? 15.633 9.938 16.031 1 95.25 472 TYR B O 1
ATOM 11518 N N . ASP B 1 473 ? 16.891 8.352 16.984 1 93.81 473 ASP B N 1
ATOM 11519 C CA . ASP B 1 473 ? 17.703 8.094 15.805 1 93.81 473 ASP B CA 1
ATOM 11520 C C . ASP B 1 473 ? 16.844 7.582 14.648 1 93.81 473 ASP B C 1
ATOM 11522 O O . ASP B 1 473 ? 17 8.031 13.508 1 93.81 473 ASP B O 1
ATOM 11526 N N . GLU B 1 474 ? 15.992 6.691 14.93 1 93.25 474 GLU B N 1
ATOM 11527 C CA . GLU B 1 474 ? 15.102 6.152 13.906 1 93.25 474 GLU B CA 1
ATOM 11528 C C . GLU B 1 474 ? 14.141 7.215 13.391 1 93.25 474 GLU B C 1
ATOM 11530 O O . GLU B 1 474 ? 13.828 7.254 12.203 1 93.25 474 GLU B O 1
ATOM 11535 N N . ARG B 1 475 ? 13.656 7.996 14.289 1 95.62 475 ARG B N 1
ATOM 11536 C CA . ARG B 1 475 ? 12.742 9.078 13.93 1 95.62 475 ARG B CA 1
ATOM 11537 C C . ARG B 1 475 ? 13.406 10.07 12.984 1 95.62 475 ARG B C 1
ATOM 11539 O O . ARG B 1 475 ? 12.797 10.508 12.008 1 95.62 475 ARG B O 1
ATOM 11546 N N . MET B 1 476 ? 14.656 10.398 13.266 1 96.44 476 MET B N 1
ATOM 11547 C CA . MET B 1 476 ? 15.383 11.344 12.414 1 96.44 476 MET B CA 1
ATOM 11548 C C . MET B 1 476 ? 15.633 10.75 11.031 1 96.44 476 MET B C 1
ATOM 11550 O O . MET B 1 476 ? 15.484 11.438 10.023 1 96.44 476 MET B O 1
ATOM 11554 N N . LYS B 1 477 ? 16.016 9.516 11.023 1 95.06 477 LYS B N 1
ATOM 11555 C CA . LYS B 1 477 ? 16.25 8.844 9.75 1 95.06 477 LYS B CA 1
ATOM 11556 C C . LYS B 1 477 ? 14.984 8.844 8.898 1 95.06 477 LYS B C 1
ATOM 11558 O O . LYS B 1 477 ? 15.039 9.109 7.695 1 95.06 477 LYS B O 1
ATOM 11563 N N . LYS B 1 478 ? 13.898 8.508 9.523 1 95.38 478 LYS B N 1
ATOM 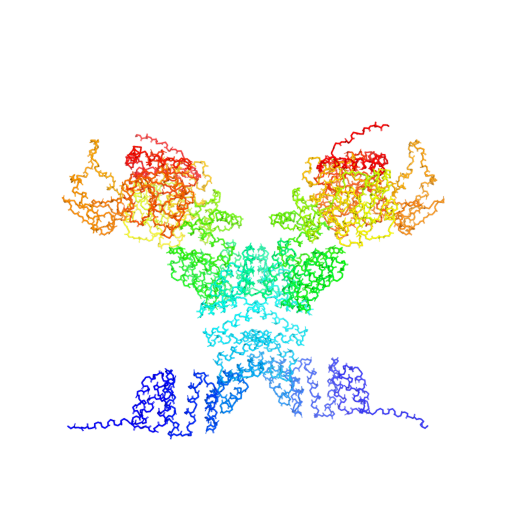11564 C CA . LYS B 1 478 ? 12.625 8.477 8.812 1 95.38 478 LYS B CA 1
ATOM 11565 C C . LYS B 1 478 ? 12.227 9.859 8.32 1 95.38 478 LYS B C 1
ATOM 11567 O O . LYS B 1 478 ? 11.727 10.008 7.203 1 95.38 478 LYS B O 1
ATOM 11572 N N . LEU B 1 479 ? 12.398 10.852 9.117 1 96.62 479 LEU B N 1
ATOM 11573 C CA . LEU B 1 479 ? 12.086 12.227 8.734 1 96.62 479 LEU B CA 1
ATOM 11574 C C . LEU B 1 479 ? 12.883 12.648 7.508 1 96.62 479 LEU B C 1
ATOM 11576 O O . LEU B 1 479 ? 12.328 13.234 6.57 1 96.62 479 LEU B O 1
ATOM 11580 N N . VAL B 1 480 ? 14.18 12.328 7.488 1 96.25 480 VAL B N 1
ATOM 11581 C CA . VAL B 1 480 ? 15.039 12.672 6.363 1 96.25 480 VAL B CA 1
ATOM 11582 C C . VAL B 1 480 ? 14.57 11.945 5.105 1 96.25 480 VAL B C 1
ATOM 11584 O O . VAL B 1 480 ? 14.57 12.516 4.016 1 96.25 480 VAL B O 1
ATOM 11587 N N . SER B 1 481 ? 14.148 10.734 5.301 1 95 481 SER B N 1
ATOM 11588 C CA . SER B 1 481 ? 13.656 9.945 4.176 1 95 481 SER B CA 1
ATOM 11589 C C . SER B 1 481 ? 12.375 10.555 3.6 1 95 481 SER B C 1
ATOM 11591 O O . SER B 1 481 ? 12.188 10.586 2.383 1 95 481 SER B O 1
ATOM 11593 N N . ILE B 1 482 ? 11.484 11.016 4.398 1 95.75 482 ILE B N 1
ATOM 11594 C CA . ILE B 1 482 ? 10.234 11.641 3.982 1 95.75 482 ILE B CA 1
ATOM 11595 C C . ILE B 1 482 ? 10.523 12.898 3.168 1 95.75 482 ILE B C 1
ATOM 11597 O O . ILE B 1 482 ? 9.961 13.094 2.09 1 95.75 482 ILE B O 1
ATOM 11601 N N . VAL B 1 483 ? 11.43 13.664 3.684 1 95.62 483 VAL B N 1
ATOM 11602 C CA . VAL B 1 483 ? 11.773 14.914 3.01 1 95.62 483 VAL B CA 1
ATOM 11603 C C . VAL B 1 483 ? 12.422 14.609 1.66 1 95.62 483 VAL B C 1
ATOM 11605 O O . VAL B 1 483 ? 12.125 15.266 0.66 1 95.62 483 VAL B O 1
ATOM 11608 N N . ALA B 1 484 ? 13.297 13.625 1.621 1 95.38 484 ALA B N 1
ATOM 11609 C CA . ALA B 1 484 ? 13.945 13.227 0.377 1 95.38 484 ALA B CA 1
ATOM 11610 C C . ALA B 1 484 ? 12.914 12.82 -0.674 1 95.38 484 ALA B C 1
ATOM 11612 O O . ALA B 1 484 ? 13.008 13.234 -1.833 1 95.38 484 ALA B O 1
ATOM 11613 N N . ASP B 1 485 ? 11.977 11.992 -0.284 1 92.56 485 ASP B N 1
ATOM 11614 C CA . ASP B 1 485 ? 10.914 11.523 -1.176 1 92.56 485 ASP B CA 1
ATOM 11615 C C . ASP B 1 485 ? 10.078 12.688 -1.692 1 92.56 485 ASP B C 1
ATOM 11617 O O . ASP B 1 485 ? 9.742 12.742 -2.879 1 92.56 485 ASP B O 1
ATOM 11621 N N . GLN B 1 486 ? 9.727 13.656 -0.864 1 93.38 486 GLN B N 1
ATOM 11622 C CA . GLN B 1 486 ? 8.898 14.797 -1.231 1 93.38 486 GLN B CA 1
ATOM 11623 C C . GLN B 1 486 ? 9.625 15.719 -2.211 1 93.38 486 GLN B C 1
ATOM 11625 O O . GLN B 1 486 ? 9.031 16.188 -3.186 1 93.38 486 GLN B O 1
ATOM 11630 N N . LEU B 1 487 ? 10.859 15.953 -1.905 1 92 487 LEU B N 1
ATOM 11631 C CA . LEU B 1 487 ? 11.641 16.812 -2.791 1 92 487 LEU B CA 1
ATOM 11632 C C . LEU B 1 487 ? 11.82 16.156 -4.16 1 92 487 LEU B C 1
ATOM 11634 O O . LEU B 1 487 ? 11.734 16.828 -5.188 1 92 487 LEU B O 1
ATOM 11638 N N . GLU B 1 488 ? 12.008 14.844 -4.113 1 87.56 488 GLU B N 1
ATOM 11639 C CA . GLU B 1 488 ? 12.172 14.102 -5.363 1 87.56 488 GLU B CA 1
ATOM 11640 C C . GLU B 1 488 ? 10.906 14.164 -6.211 1 87.56 488 GLU B C 1
ATOM 11642 O O . GLU B 1 488 ? 10.977 14.25 -7.438 1 87.56 488 GLU B O 1
ATOM 11647 N N . LYS B 1 489 ? 9.828 14.172 -5.594 1 82.44 489 LYS B N 1
ATOM 11648 C CA . LYS B 1 489 ? 8.539 14.18 -6.293 1 82.44 489 LYS B CA 1
ATOM 11649 C C . LYS B 1 489 ? 8.023 15.602 -6.48 1 82.44 489 LYS B C 1
ATOM 11651 O O . LYS B 1 489 ? 6.871 15.805 -6.871 1 82.44 489 LYS B O 1
ATOM 11656 N N . ASN B 1 490 ? 8.766 16.562 -6.098 1 83.19 490 ASN B N 1
ATOM 11657 C CA . ASN B 1 490 ? 8.438 17.984 -6.238 1 83.19 490 ASN B CA 1
ATOM 11658 C C . ASN B 1 490 ? 7.18 18.344 -5.445 1 83.19 490 ASN B C 1
ATOM 11660 O O . ASN B 1 490 ? 6.309 19.062 -5.949 1 83.19 490 ASN B O 1
ATOM 11664 N N . ARG B 1 491 ? 7.129 17.781 -4.266 1 85.94 491 ARG B N 1
ATOM 11665 C CA . ARG B 1 491 ? 6.051 18.109 -3.34 1 85.94 491 ARG B CA 1
ATOM 11666 C C . ARG B 1 491 ? 6.535 19.047 -2.24 1 85.94 491 ARG B C 1
ATOM 11668 O O . ARG B 1 491 ? 7.734 19.125 -1.968 1 85.94 491 ARG B O 1
ATOM 11675 N N . LEU B 1 492 ? 5.605 19.797 -1.696 1 89.62 492 LEU B N 1
ATOM 11676 C CA . LEU B 1 492 ? 5.961 20.641 -0.566 1 89.62 492 LEU B CA 1
ATOM 11677 C C . LEU B 1 492 ? 6.375 19.812 0.638 1 89.62 492 LEU B C 1
ATOM 11679 O O . LEU B 1 492 ? 5.617 18.953 1.09 1 89.62 492 LEU B O 1
ATOM 11683 N N . PRO B 1 493 ? 7.574 20.031 1.119 1 93.69 493 PRO B N 1
ATOM 11684 C CA . PRO B 1 493 ? 8.031 19.234 2.254 1 93.69 493 PRO B CA 1
ATOM 11685 C C . PRO B 1 493 ? 7.207 19.469 3.518 1 93.69 493 PRO B C 1
ATOM 11687 O O . PRO B 1 493 ? 6.773 20.594 3.773 1 93.69 493 PRO B O 1
ATOM 11690 N N . SER B 1 494 ? 7.105 18.516 4.344 1 95.25 494 SER B N 1
ATOM 11691 C CA . SER B 1 494 ? 6.34 18.547 5.586 1 95.25 494 SER B CA 1
ATOM 11692 C C . SER B 1 494 ? 7.133 19.234 6.699 1 95.25 494 SER B C 1
ATOM 11694 O O . SER B 1 494 ? 6.562 19.625 7.719 1 95.25 494 SER B O 1
ATOM 11696 N N . VAL B 1 495 ? 8.367 19.438 6.457 1 95.88 495 VAL B N 1
ATOM 11697 C CA . VAL B 1 495 ? 9.211 20.156 7.414 1 95.88 495 VAL B CA 1
ATOM 11698 C C . VAL B 1 495 ? 9.289 21.625 7.023 1 95.88 495 VAL B C 1
ATOM 11700 O O . VAL B 1 495 ? 9.688 21.953 5.902 1 95.88 495 VAL B O 1
ATOM 11703 N N . HIS B 1 496 ? 8.867 22.391 7.938 1 93.94 496 HIS B N 1
ATOM 11704 C CA . HIS B 1 496 ? 8.938 23.844 7.723 1 93.94 496 HIS B CA 1
ATOM 11705 C C . HIS B 1 496 ? 10.375 24.328 7.723 1 93.94 496 HIS B C 1
ATOM 11707 O O . HIS B 1 496 ? 11.219 23.797 8.453 1 93.94 496 HIS B O 1
ATOM 11713 N N . PRO B 1 497 ? 10.672 25.391 6.938 1 94.81 497 PRO B N 1
ATOM 11714 C CA . PRO B 1 497 ? 12.047 25.906 6.879 1 94.81 497 PRO B CA 1
ATOM 11715 C C . PRO B 1 497 ? 12.602 26.266 8.258 1 94.81 497 PRO B C 1
ATOM 11717 O O . PRO B 1 497 ? 13.758 25.969 8.555 1 94.81 497 PRO B O 1
ATOM 11720 N N . HIS B 1 498 ? 11.773 26.844 9.062 1 92.75 498 HIS B N 1
ATOM 11721 C CA . HIS B 1 498 ? 12.227 27.234 10.391 1 92.75 498 HIS B CA 1
ATOM 11722 C C . HIS B 1 498 ? 12.586 26.031 11.242 1 92.75 498 HIS B C 1
ATOM 11724 O O . HIS B 1 498 ? 13.516 26.078 12.047 1 92.75 498 HIS B O 1
ATOM 11730 N N . HIS B 1 499 ? 11.969 24.922 11.047 1 93.5 499 HIS B N 1
ATOM 11731 C CA . HIS B 1 499 ? 12.195 23.703 11.82 1 93.5 499 HIS B CA 1
ATOM 11732 C C . HIS B 1 499 ? 13.391 22.922 11.273 1 93.5 499 HIS B C 1
ATOM 11734 O O . HIS B 1 499 ? 13.938 22.062 11.961 1 93.5 499 HIS B O 1
ATOM 11740 N N . SER B 1 500 ? 13.758 23.234 10.102 1 94 500 SER B N 1
ATOM 11741 C CA . SER B 1 500 ? 14.773 22.438 9.406 1 94 500 SER B CA 1
ATOM 11742 C C . SER B 1 500 ? 16.109 22.516 10.133 1 94 500 SER B C 1
ATOM 11744 O O . SER B 1 500 ? 16.938 21.609 10.016 1 94 500 SER B O 1
ATOM 11746 N N . MET B 1 501 ? 16.312 23.531 10.938 1 91.75 501 MET B N 1
ATOM 11747 C CA . MET B 1 501 ? 17.578 23.719 11.648 1 91.75 501 MET B CA 1
ATOM 11748 C C . MET B 1 501 ? 17.734 22.703 12.766 1 91.75 501 MET B C 1
ATOM 11750 O O . MET B 1 501 ? 18.828 22.469 13.258 1 91.75 501 MET B O 1
ATOM 11754 N N . LEU B 1 502 ? 16.656 22.047 13.109 1 94.12 502 LEU B N 1
ATOM 11755 C CA . LEU B 1 502 ? 16.656 21.141 14.25 1 94.12 502 LEU B CA 1
ATOM 11756 C C . LEU B 1 502 ? 16.969 19.719 13.82 1 94.12 502 LEU B C 1
ATOM 11758 O O . LEU B 1 502 ? 17.25 18.859 14.656 1 94.12 502 LEU B O 1
ATOM 11762 N N . TYR B 1 503 ? 16.969 19.484 12.508 1 95.69 503 TYR B N 1
ATOM 11763 C CA . TYR B 1 503 ? 17.031 18.109 12.016 1 95.69 503 TYR B CA 1
ATOM 11764 C C . TYR B 1 503 ? 18.312 17.875 11.219 1 95.69 503 TYR B C 1
ATOM 11766 O O . TYR B 1 503 ? 18.922 18.828 10.719 1 95.69 503 TYR B O 1
ATOM 11774 N N . PRO B 1 504 ? 18.766 16.578 11.164 1 95.19 504 PRO B N 1
ATOM 11775 C CA . PRO B 1 504 ? 20.016 16.266 10.469 1 95.19 504 PRO B CA 1
ATOM 11776 C C . PRO B 1 504 ? 19.844 16.25 8.945 1 95.19 504 PRO B C 1
ATOM 11778 O O . PRO B 1 504 ? 20.156 15.25 8.305 1 95.19 504 PRO B O 1
ATOM 11781 N N . LEU B 1 505 ? 19.453 17.359 8.414 1 95.94 505 LEU B N 1
ATOM 11782 C CA . LEU B 1 505 ? 19.297 17.547 6.977 1 95.94 505 LEU B CA 1
ATOM 11783 C C . LEU B 1 505 ? 20.578 18.078 6.348 1 95.94 505 LEU B C 1
ATOM 11785 O O . LEU B 1 505 ? 21.328 18.828 6.984 1 95.94 505 LEU B O 1
ATOM 11789 N N . SER B 1 506 ? 20.859 17.719 5.129 1 94.12 506 SER B N 1
ATOM 11790 C CA . SER B 1 506 ? 21.953 18.328 4.398 1 94.12 506 SER B CA 1
ATOM 11791 C C . SER B 1 506 ? 21.656 19.781 4.062 1 94.12 506 SER B C 1
ATOM 11793 O O . SER B 1 506 ? 20.5 20.203 4.102 1 94.12 506 SER B O 1
ATOM 11795 N N . HIS B 1 507 ? 22.688 20.547 3.807 1 93.12 507 HIS B N 1
ATOM 11796 C CA . HIS B 1 507 ? 22.5 21.938 3.416 1 93.12 507 HIS B CA 1
ATOM 11797 C C . HIS B 1 507 ? 21.672 22.047 2.143 1 93.12 507 HIS B C 1
ATOM 11799 O O . HIS B 1 507 ? 20.844 22.969 2.002 1 93.12 507 HIS B O 1
ATOM 11805 N N . GLY B 1 508 ? 21.922 21.078 1.356 1 94.06 508 GLY B N 1
ATOM 11806 C CA . GLY B 1 508 ? 21.125 21.047 0.141 1 94.06 508 GLY B CA 1
ATOM 11807 C C . GLY B 1 508 ? 19.641 20.875 0.405 1 94.06 508 GLY B C 1
ATOM 11808 O O . GLY B 1 508 ? 18.812 21.531 -0.235 1 94.06 508 GLY B O 1
ATOM 11809 N N . PHE B 1 509 ? 19.297 20.031 1.309 1 95.62 509 PHE B N 1
ATOM 11810 C CA . PHE B 1 509 ? 17.891 19.797 1.663 1 95.62 509 PHE B CA 1
ATOM 11811 C C . PHE B 1 509 ? 17.281 21.047 2.291 1 95.62 509 PHE B C 1
ATOM 11813 O O . PHE B 1 509 ? 16.156 21.422 1.972 1 95.62 509 PHE B O 1
ATOM 11820 N N . ARG B 1 510 ? 18.016 21.734 3.195 1 96.12 510 ARG B N 1
ATOM 11821 C CA . ARG B 1 510 ? 17.516 22.938 3.861 1 96.12 510 ARG B CA 1
ATOM 11822 C C . ARG B 1 510 ? 17.219 24.031 2.854 1 96.12 510 ARG B C 1
ATOM 11824 O O . ARG B 1 510 ? 16.172 24.688 2.924 1 96.12 510 ARG B O 1
ATOM 11831 N N . LYS B 1 511 ? 18.141 24.203 2 1 96.31 511 LYS B N 1
ATOM 11832 C CA . LYS B 1 511 ? 17.969 25.203 0.958 1 96.31 511 LYS B CA 1
ATOM 11833 C C . LYS B 1 511 ? 16.781 24.859 0.057 1 96.31 511 LYS B C 1
ATOM 11835 O O . LYS B 1 511 ? 16 25.734 -0.306 1 96.31 511 LYS B O 1
ATOM 11840 N N . ALA B 1 512 ? 16.688 23.625 -0.235 1 96.81 512 ALA B N 1
ATOM 11841 C CA . ALA B 1 512 ? 15.602 23.172 -1.102 1 96.81 512 ALA B CA 1
ATOM 11842 C C . ALA B 1 512 ? 14.242 23.375 -0.432 1 96.81 512 ALA B C 1
ATOM 11844 O O . ALA B 1 512 ? 13.266 23.734 -1.093 1 96.81 512 ALA B O 1
ATOM 11845 N N . ILE B 1 513 ? 14.148 23.094 0.792 1 96.69 513 ILE B N 1
ATOM 11846 C CA . ILE B 1 513 ? 12.922 23.297 1.556 1 96.69 513 ILE B CA 1
ATOM 11847 C C . ILE B 1 513 ? 12.531 24.781 1.495 1 96.69 513 ILE B C 1
ATOM 11849 O O . ILE B 1 513 ? 11.375 25.109 1.205 1 96.69 513 ILE B O 1
ATOM 11853 N N . ALA B 1 514 ? 13.477 25.609 1.77 1 96.75 514 ALA B N 1
ATOM 11854 C CA . ALA B 1 514 ? 13.234 27.047 1.739 1 96.75 514 ALA B CA 1
ATOM 11855 C C . ALA B 1 514 ? 12.836 27.5 0.34 1 96.75 514 ALA B C 1
ATOM 11857 O O . ALA B 1 514 ? 11.953 28.359 0.186 1 96.75 514 ALA B O 1
ATOM 11858 N N . GLU B 1 515 ? 13.5 26.922 -0.582 1 96.12 515 GLU B N 1
ATOM 11859 C CA . GLU B 1 515 ? 13.219 27.266 -1.973 1 96.12 515 GLU B CA 1
ATOM 11860 C C . GLU B 1 515 ? 11.781 26.938 -2.34 1 96.12 515 GLU B C 1
ATOM 11862 O O . GLU B 1 515 ? 11.109 27.703 -3.021 1 96.12 515 GLU B O 1
ATOM 11867 N N . ARG B 1 516 ? 11.359 25.859 -1.911 1 94.56 516 ARG B N 1
ATOM 11868 C CA . ARG B 1 516 ? 9.992 25.453 -2.215 1 94.56 516 ARG B CA 1
ATOM 11869 C C . ARG B 1 516 ? 8.984 26.422 -1.603 1 94.56 516 ARG B C 1
ATOM 11871 O O . ARG B 1 516 ? 7.949 26.703 -2.207 1 94.56 516 ARG B O 1
ATOM 11878 N N . HIS B 1 517 ? 9.195 26.875 -0.483 1 93.38 517 HIS B N 1
ATOM 11879 C CA . HIS B 1 517 ? 8.312 27.844 0.166 1 93.38 517 HIS B CA 1
ATOM 11880 C C . HIS B 1 517 ? 8.359 29.188 -0.542 1 93.38 517 HIS B C 1
ATOM 11882 O O . HIS B 1 517 ? 7.348 29.875 -0.64 1 93.38 517 HIS B O 1
ATOM 11888 N N . GLY B 1 518 ? 9.586 29.547 -0.989 1 94.38 518 GLY B N 1
ATOM 11889 C CA . GLY B 1 518 ? 9.703 30.75 -1.795 1 94.38 518 GLY B CA 1
ATOM 11890 C C . GLY B 1 518 ? 8.906 30.688 -3.086 1 94.38 518 GLY B C 1
ATOM 11891 O O . GLY B 1 518 ? 8.258 31.656 -3.473 1 94.38 518 GLY B O 1
ATOM 11892 N N . ASN B 1 519 ? 8.93 29.547 -3.656 1 90.75 519 ASN B N 1
ATOM 11893 C CA . ASN B 1 519 ? 8.195 29.344 -4.898 1 90.75 519 ASN B CA 1
ATOM 11894 C C . ASN B 1 519 ? 6.688 29.422 -4.68 1 90.75 519 ASN B C 1
ATOM 11896 O O . ASN B 1 519 ? 5.945 29.875 -5.555 1 90.75 519 ASN B O 1
ATOM 11900 N N . LEU B 1 520 ? 6.277 28.969 -3.611 1 86.25 520 LEU B N 1
ATOM 11901 C CA . LEU B 1 520 ? 4.859 29.047 -3.281 1 86.25 520 LEU B CA 1
ATOM 11902 C C . LEU B 1 520 ? 4.395 30.5 -3.23 1 86.25 520 LEU B C 1
ATOM 11904 O O . LEU B 1 520 ? 3.273 30.812 -3.643 1 86.25 520 LEU B O 1
ATOM 11908 N N . CYS B 1 521 ? 5.238 31.344 -2.682 1 90.06 521 CYS B N 1
ATOM 11909 C CA . CYS B 1 521 ? 4.91 32.75 -2.654 1 90.06 521 CYS B CA 1
ATOM 11910 C C . CYS B 1 521 ? 4.777 33.312 -4.066 1 90.06 521 CYS B C 1
ATOM 11912 O O . CYS B 1 521 ? 3.889 34.125 -4.34 1 90.06 521 CYS B O 1
ATOM 11914 N N . LEU B 1 522 ? 5.617 32.844 -4.926 1 88.88 522 LEU B N 1
ATOM 11915 C CA . LEU B 1 522 ? 5.562 33.281 -6.32 1 88.88 522 LEU B CA 1
ATOM 11916 C C . LEU B 1 522 ? 4.266 32.812 -6.977 1 88.88 522 LEU B C 1
ATOM 11918 O O . LEU B 1 522 ? 3.641 33.562 -7.727 1 88.88 522 LEU B O 1
ATOM 11922 N N . ASP B 1 523 ? 3.852 31.688 -6.652 1 79.75 523 ASP B N 1
ATOM 11923 C CA . ASP B 1 523 ? 2.609 31.141 -7.195 1 79.75 523 ASP B CA 1
ATOM 11924 C C . ASP B 1 523 ? 1.403 31.938 -6.715 1 79.75 523 ASP B C 1
ATOM 11926 O O . ASP B 1 523 ? 0.467 32.188 -7.48 1 79.75 523 ASP B O 1
ATOM 11930 N N . LYS B 1 524 ? 1.486 32.312 -5.52 1 77.44 524 LYS B N 1
ATOM 11931 C CA . LYS B 1 524 ? 0.377 33.062 -4.918 1 77.44 524 LYS B CA 1
ATOM 11932 C C . LYS B 1 524 ? 0.216 34.438 -5.562 1 77.44 524 LYS B C 1
ATOM 11934 O O . LYS B 1 524 ? -0.906 34.906 -5.766 1 77.44 524 LYS B O 1
ATOM 11939 N N . ILE B 1 525 ? 1.333 35.031 -5.91 1 86.81 525 ILE B N 1
ATOM 11940 C CA . ILE B 1 525 ? 1.229 36.406 -6.395 1 86.81 525 ILE B CA 1
ATOM 11941 C C . ILE B 1 525 ? 0.98 36.406 -7.902 1 86.81 525 ILE B C 1
ATOM 11943 O O . ILE B 1 525 ? 0.551 37.406 -8.469 1 86.81 525 ILE B O 1
ATOM 11947 N N . ASN B 1 526 ? 1.223 35.312 -8.531 1 80.62 526 ASN B N 1
ATOM 11948 C CA . ASN B 1 526 ? 1.01 35.219 -9.969 1 80.62 526 ASN B CA 1
ATOM 11949 C C . ASN B 1 526 ? -0.45 35.469 -10.336 1 80.62 526 ASN B C 1
ATOM 11951 O O . ASN B 1 526 ? -0.745 36 -11.422 1 80.62 526 ASN B O 1
ATOM 11955 N N . VAL B 1 527 ? -1.343 35.219 -9.461 1 74.31 527 VAL B N 1
ATOM 11956 C CA . VAL B 1 527 ? -2.775 35.344 -9.703 1 74.31 527 VAL B CA 1
ATOM 11957 C C . VAL B 1 527 ? -3.146 36.812 -9.789 1 74.31 527 VAL B C 1
ATOM 11959 O O . VAL B 1 527 ? -4.152 37.188 -10.406 1 74.31 527 VAL B O 1
ATOM 11962 N N . LEU B 1 528 ? -2.199 37.656 -9.195 1 79.44 528 LEU B N 1
ATOM 11963 C CA . LEU B 1 528 ? -2.484 39.094 -9.172 1 79.44 528 LEU B CA 1
ATOM 11964 C C . LEU B 1 528 ? -2.193 39.719 -10.523 1 79.44 528 LEU B C 1
ATOM 11966 O O . LEU B 1 528 ? -2.701 40.812 -10.828 1 79.44 528 LEU B O 1
ATOM 11970 N N . HIS B 1 529 ? -1.442 39.125 -11.406 1 81.69 529 HIS B N 1
ATOM 11971 C CA . HIS B 1 529 ? -1.061 39.594 -12.734 1 81.69 529 HIS B CA 1
ATOM 11972 C C . HIS B 1 529 ? -0.514 41 -12.688 1 81.69 529 HIS B C 1
ATOM 11974 O O . HIS B 1 529 ? -0.884 41.844 -13.508 1 81.69 529 HIS B O 1
ATOM 11980 N N . LYS B 1 530 ? 0.262 41.25 -11.664 1 88.31 530 LYS B N 1
ATOM 11981 C CA . LYS B 1 530 ? 0.862 42.562 -11.547 1 88.31 530 LYS B CA 1
ATOM 11982 C C . LYS B 1 530 ? 2.129 42.688 -12.391 1 88.31 530 LYS B C 1
ATOM 11984 O O . LYS B 1 530 ? 2.961 41.781 -12.391 1 88.31 530 LYS B O 1
ATOM 11989 N N . PRO B 1 531 ? 2.178 43.656 -13.156 1 91.38 531 PRO B N 1
ATOM 11990 C CA . PRO B 1 531 ? 3.432 43.844 -13.883 1 91.38 531 PRO B CA 1
ATOM 11991 C C . PRO B 1 531 ? 4.598 44.219 -12.961 1 91.38 531 PRO B C 1
ATOM 11993 O O . PRO B 1 531 ? 4.383 44.75 -11.875 1 91.38 531 PRO B O 1
ATOM 11996 N N . PRO B 1 532 ? 5.871 43.938 -13.359 1 93.31 532 PRO B N 1
ATOM 11997 C CA . PRO B 1 532 ? 7.031 44.312 -12.547 1 93.31 532 PRO B CA 1
ATOM 11998 C C . PRO B 1 532 ? 7.133 45.812 -12.32 1 93.31 532 PRO B C 1
ATOM 12000 O O . PRO B 1 532 ? 6.812 46.594 -13.219 1 93.31 532 PRO B O 1
ATOM 12003 N N . TYR B 1 533 ? 7.531 46.219 -11.156 1 96.12 533 TYR B N 1
ATOM 12004 C CA . TYR B 1 533 ? 7.68 47.625 -10.805 1 96.12 533 TYR B CA 1
ATOM 12005 C C . TYR B 1 533 ? 8.883 48.25 -11.508 1 96.12 533 TYR B C 1
ATOM 12007 O O . TYR B 1 533 ? 9.867 47.562 -11.781 1 96.12 533 TYR B O 1
ATOM 12015 N N . GLU B 1 534 ? 8.719 49.469 -11.828 1 94.19 534 GLU B N 1
ATOM 12016 C CA . GLU B 1 534 ? 9.859 50.219 -12.305 1 94.19 534 GLU B CA 1
ATOM 12017 C C . GLU B 1 534 ? 10.609 50.906 -11.148 1 94.19 534 GLU B C 1
ATOM 12019 O O . GLU B 1 534 ? 9.992 51.531 -10.305 1 94.19 534 GLU B O 1
ATOM 12024 N N . HIS B 1 535 ? 11.961 50.75 -11.109 1 94.69 535 HIS B N 1
ATOM 12025 C CA . HIS B 1 535 ? 12.742 51.219 -9.969 1 94.69 535 HIS B CA 1
ATOM 12026 C C . HIS B 1 535 ? 13.688 52.344 -10.383 1 94.69 535 HIS B C 1
ATOM 12028 O O . HIS B 1 535 ? 14.18 52.375 -11.516 1 94.69 535 HIS B O 1
ATOM 12034 N N . PRO B 1 536 ? 13.93 53.219 -9.469 1 91.12 536 PRO B N 1
ATOM 12035 C CA . PRO B 1 536 ? 14.883 54.312 -9.758 1 91.12 536 PRO B CA 1
ATOM 12036 C C . PRO B 1 536 ? 16.328 53.812 -9.812 1 91.12 536 PRO B C 1
ATOM 12038 O O . PRO B 1 536 ? 16.672 52.812 -9.164 1 91.12 536 PRO B O 1
ATOM 12041 N N . LYS B 1 537 ? 17.203 54.625 -10.547 1 90.25 537 LYS B N 1
ATOM 12042 C CA . LYS B 1 537 ? 18.609 54.281 -10.664 1 90.25 537 LYS B CA 1
ATOM 12043 C C . LYS B 1 537 ? 19.5 55.312 -9.961 1 90.25 537 LYS B C 1
ATOM 12045 O O . LYS B 1 537 ? 20.719 55.156 -9.922 1 90.25 537 LYS B O 1
ATOM 12050 N N . ASP B 1 538 ? 18.875 56.312 -9.461 1 92.69 538 ASP B N 1
ATOM 12051 C CA . ASP B 1 538 ? 19.609 57.312 -8.711 1 92.69 538 ASP B CA 1
ATOM 12052 C C . ASP B 1 538 ? 18.781 57.844 -7.539 1 92.69 538 ASP B C 1
ATOM 12054 O O . ASP B 1 538 ? 17.672 57.375 -7.289 1 92.69 538 ASP B O 1
ATOM 12058 N N . LEU B 1 539 ? 19.359 58.781 -6.754 1 95.31 539 LEU B N 1
ATOM 12059 C CA . LEU B 1 539 ? 18.703 59.25 -5.543 1 95.31 539 LEU B CA 1
ATOM 12060 C C . LEU B 1 539 ? 18.078 60.625 -5.777 1 95.31 539 LEU B C 1
ATOM 12062 O O . LEU B 1 539 ? 17.875 61.375 -4.832 1 95.31 539 LEU B O 1
ATOM 12066 N N . LYS B 1 540 ? 17.766 60.969 -6.926 1 92.5 540 LYS B N 1
ATOM 12067 C CA . LYS B 1 540 ? 17.25 62.312 -7.25 1 92.5 540 LYS B CA 1
ATOM 12068 C C . LYS B 1 540 ? 15.844 62.5 -6.684 1 92.5 540 LYS B C 1
ATOM 12070 O O . LYS B 1 540 ? 15.539 63.562 -6.137 1 92.5 540 LYS B O 1
ATOM 12075 N N . LEU B 1 541 ? 15.078 61.562 -6.762 1 90.06 541 LEU B N 1
ATOM 12076 C CA . LEU B 1 541 ? 13.688 61.656 -6.344 1 90.06 541 LEU B CA 1
ATOM 12077 C C . LEU B 1 541 ? 13.586 61.75 -4.824 1 90.06 541 LEU B C 1
ATOM 12079 O O . LEU B 1 541 ? 12.578 62.25 -4.297 1 90.06 541 LEU B O 1
ATOM 12083 N N . SER B 1 542 ? 14.633 61.344 -4.086 1 92.81 542 SER B N 1
ATOM 12084 C CA . SER B 1 542 ? 14.625 61.375 -2.625 1 92.81 542 SER B CA 1
ATOM 12085 C C . SER B 1 542 ? 15.531 62.5 -2.096 1 92.81 542 SER B C 1
ATOM 12087 O O . SER B 1 542 ? 15.984 62.438 -0.947 1 92.81 542 SER B O 1
ATOM 12089 N N . ASP B 1 543 ? 15.836 63.469 -2.867 1 92.94 543 ASP B N 1
ATOM 12090 C CA . ASP B 1 543 ? 16.656 64.625 -2.496 1 92.94 543 ASP B CA 1
ATOM 12091 C C . ASP B 1 543 ? 18.016 64.188 -1.971 1 92.94 543 ASP B C 1
ATOM 12093 O O . ASP B 1 543 ? 18.516 64.688 -0.986 1 92.94 543 ASP B O 1
ATOM 12097 N N . GLY B 1 544 ? 18.516 63.062 -2.482 1 93 544 GLY B N 1
ATOM 12098 C CA . GLY B 1 544 ? 19.844 62.594 -2.152 1 93 544 GLY B CA 1
ATOM 12099 C C . GLY B 1 544 ? 19.875 61.625 -0.984 1 93 544 GLY B C 1
ATOM 12100 O O . GLY B 1 544 ? 20.922 61.062 -0.651 1 93 544 GLY B O 1
ATOM 12101 N N . ARG B 1 545 ? 18.75 61.375 -0.375 1 97.19 545 ARG B N 1
ATOM 12102 C CA . ARG B 1 545 ? 18.688 60.469 0.765 1 97.19 545 ARG B CA 1
ATOM 12103 C C . ARG B 1 545 ? 18.359 59.031 0.316 1 97.19 545 ARG B C 1
ATOM 12105 O O . ARG B 1 545 ? 17.562 58.844 -0.597 1 97.19 545 ARG B O 1
ATOM 12112 N N . LEU B 1 546 ? 19.047 58.094 0.862 1 97.81 546 LEU B N 1
ATOM 12113 C CA . LEU B 1 546 ? 18.734 56.688 0.628 1 97.81 546 LEU B CA 1
ATOM 12114 C C . LEU B 1 546 ? 17.547 56.25 1.469 1 97.81 546 LEU B C 1
ATOM 12116 O O . LEU B 1 546 ? 17.578 56.312 2.699 1 97.81 546 LEU B O 1
ATOM 12120 N N . ARG B 1 547 ? 16.438 55.812 0.862 1 98.25 547 ARG B N 1
ATOM 12121 C CA . ARG B 1 547 ? 15.25 55.375 1.578 1 98.25 547 ARG B CA 1
ATOM 12122 C C . ARG B 1 547 ? 15.328 53.906 1.909 1 98.25 547 ARG B C 1
ATOM 12124 O O . ARG B 1 547 ? 15.398 53.062 1.009 1 98.25 547 ARG B O 1
ATOM 12131 N N . VAL B 1 548 ? 15.312 53.594 3.197 1 98.38 548 VAL B N 1
ATOM 12132 C CA . VAL B 1 548 ? 15.383 52.219 3.684 1 98.38 548 VAL B CA 1
ATOM 12133 C C . VAL B 1 548 ? 14.062 51.844 4.348 1 98.38 548 VAL B C 1
ATOM 12135 O O . VAL B 1 548 ? 13.547 52.594 5.188 1 98.38 548 VAL B O 1
ATOM 12138 N N . GLY B 1 549 ? 13.453 50.75 3.922 1 98.62 549 GLY B N 1
ATOM 12139 C CA . GLY B 1 549 ? 12.234 50.25 4.52 1 98.62 549 GLY B CA 1
ATOM 12140 C C . GLY B 1 549 ? 12.445 48.969 5.305 1 98.62 549 GLY B C 1
ATOM 12141 O O . GLY B 1 549 ? 13.047 48 4.805 1 98.62 549 GLY B O 1
ATOM 12142 N N . TYR B 1 550 ? 12.031 48.906 6.57 1 98.56 550 TYR B N 1
ATOM 12143 C CA . TYR B 1 550 ? 12.047 47.719 7.41 1 98.56 550 TYR B CA 1
ATOM 12144 C C . TYR B 1 550 ? 10.656 47.094 7.512 1 98.56 550 TYR B C 1
ATOM 12146 O O . TYR B 1 550 ? 9.711 47.75 7.949 1 98.56 550 TYR B O 1
ATOM 12154 N N . VAL B 1 551 ? 10.523 45.875 7.105 1 98.38 551 VAL B N 1
ATOM 12155 C CA . VAL B 1 551 ? 9.242 45.156 7.156 1 98.38 551 VAL B CA 1
ATOM 12156 C C . VAL B 1 551 ? 9.273 44.094 8.242 1 98.38 551 VAL B C 1
ATOM 12158 O O . VAL B 1 551 ? 10.141 43.219 8.234 1 98.38 551 VAL B O 1
ATOM 12161 N N . SER B 1 552 ? 8.328 44.125 9.219 1 97.31 552 SER B N 1
ATOM 12162 C CA . SER B 1 552 ? 8.344 43.156 10.305 1 97.31 552 SER B CA 1
ATOM 12163 C C . SER B 1 552 ? 6.965 43 10.938 1 97.31 552 SER B C 1
ATOM 12165 O O . SER B 1 552 ? 6.199 43.969 11 1 97.31 552 SER B O 1
ATOM 12167 N N . SER B 1 553 ? 6.684 41.844 11.367 1 96.19 553 SER B N 1
ATOM 12168 C CA . SER B 1 553 ? 5.5 41.625 12.188 1 96.19 553 SER B CA 1
ATOM 12169 C C . SER B 1 553 ? 5.82 41.75 13.672 1 96.19 553 SER B C 1
ATOM 12171 O O . SER B 1 553 ? 4.93 41.656 14.516 1 96.19 553 SER B O 1
ATOM 12173 N N . ASP B 1 554 ? 7.098 42.125 13.992 1 95.56 554 ASP B N 1
ATOM 12174 C CA . ASP B 1 554 ? 7.566 42 15.367 1 95.56 554 ASP B CA 1
ATOM 12175 C C . ASP B 1 554 ? 7.828 43.375 15.977 1 95.56 554 ASP B C 1
ATOM 12177 O O . ASP B 1 554 ? 8.547 43.5 16.969 1 95.56 554 ASP B O 1
ATOM 12181 N N . PHE B 1 555 ? 7.273 44.406 15.344 1 96.06 555 PHE B N 1
ATOM 12182 C CA . PHE B 1 555 ? 7.352 45.719 15.961 1 96.06 555 PHE B CA 1
ATOM 12183 C C . PHE B 1 555 ? 6.434 45.812 17.172 1 96.06 555 PHE B C 1
ATOM 12185 O O . PHE B 1 555 ? 5.355 46.406 17.109 1 96.06 555 PHE B O 1
ATOM 12192 N N . GLY B 1 556 ? 6.789 45.281 18.297 1 94.69 556 GLY B N 1
ATOM 12193 C CA . GLY B 1 556 ? 6.09 45.156 19.562 1 94.69 556 GLY B CA 1
ATOM 12194 C C . GLY B 1 556 ? 6.867 44.375 20.609 1 94.69 556 GLY B C 1
ATOM 12195 O O . GLY B 1 556 ? 8.102 44.406 20.609 1 94.69 556 GLY B O 1
ATOM 12196 N N . ASN B 1 557 ? 6.152 43.844 21.562 1 93.38 557 ASN B N 1
ATOM 12197 C CA . ASN B 1 557 ? 6.824 43.062 22.578 1 93.38 557 ASN B CA 1
ATOM 12198 C C . ASN B 1 557 ? 7.285 41.719 22.016 1 93.38 557 ASN B C 1
ATOM 12200 O O . ASN B 1 557 ? 6.586 40.688 22.141 1 93.38 557 ASN B O 1
ATOM 12204 N N . HIS B 1 558 ? 8.422 41.75 21.391 1 93.38 558 HIS B N 1
ATOM 12205 C CA . HIS B 1 558 ? 9.055 40.594 20.734 1 93.38 558 HIS B CA 1
ATOM 12206 C C . HIS B 1 558 ? 10.578 40.719 20.812 1 93.38 558 HIS B C 1
ATOM 12208 O O . HIS B 1 558 ? 11.125 41.812 20.844 1 93.38 558 HIS B O 1
ATOM 12214 N N . PRO B 1 559 ? 11.242 39.562 20.766 1 92.25 559 PRO B N 1
ATOM 12215 C CA . PRO B 1 559 ? 12.703 39.562 20.859 1 92.25 559 PRO B CA 1
ATOM 12216 C C . PRO B 1 559 ? 13.359 40.438 19.781 1 92.25 559 PRO B C 1
ATOM 12218 O O . PRO B 1 559 ? 14.367 41.094 20.047 1 92.25 559 PRO B O 1
ATOM 12221 N N . THR B 1 560 ? 12.766 40.438 18.656 1 94 560 THR B N 1
ATOM 12222 C CA . THR B 1 560 ? 13.328 41.25 17.578 1 94 560 THR B CA 1
ATOM 12223 C C . THR B 1 560 ? 13.32 42.719 17.953 1 94 560 THR B C 1
ATOM 12225 O O . THR B 1 560 ? 14.305 43.406 17.734 1 94 560 THR B O 1
ATOM 12228 N N . SER B 1 561 ? 12.25 43.188 18.469 1 93.81 561 SER B N 1
ATOM 12229 C CA . SER B 1 561 ? 12.164 44.562 18.906 1 93.81 561 SER B CA 1
ATOM 12230 C C . SER B 1 561 ? 13.094 44.844 20.078 1 93.81 561 SER B C 1
ATOM 12232 O O . SER B 1 561 ? 13.695 45.906 20.172 1 93.81 561 SER B O 1
ATOM 12234 N N . HIS B 1 562 ? 13.242 43.875 20.969 1 93.44 562 HIS B N 1
ATOM 12235 C CA . HIS B 1 562 ? 14.18 44 22.078 1 93.44 562 HIS B CA 1
ATOM 12236 C C . HIS B 1 562 ? 15.602 44.25 21.594 1 93.44 562 HIS B C 1
ATOM 12238 O O . HIS B 1 562 ? 16.344 45.031 22.203 1 93.44 562 HIS B O 1
ATOM 12244 N N . LEU B 1 563 ? 15.891 43.719 20.516 1 94.19 563 LEU B N 1
ATOM 12245 C CA . LEU B 1 563 ? 17.25 43.719 19.984 1 94.19 563 LEU B CA 1
ATOM 12246 C C . LEU B 1 563 ? 17.531 45 19.234 1 94.19 563 LEU B C 1
ATOM 12248 O O . LEU B 1 563 ? 18.625 45.562 19.312 1 94.19 563 LEU B O 1
ATOM 12252 N N . MET B 1 564 ? 16.516 45.5 18.516 1 94.38 564 MET B N 1
ATOM 12253 C CA . MET B 1 564 ? 16.891 46.5 17.5 1 94.38 564 MET B CA 1
ATOM 12254 C C . MET B 1 564 ? 16 47.719 17.594 1 94.38 564 MET B C 1
ATOM 12256 O O . MET B 1 564 ? 16.016 48.594 16.703 1 94.38 564 MET B O 1
ATOM 12260 N N . GLN B 1 565 ? 15.258 47.969 18.641 1 93.75 565 GLN B N 1
ATOM 12261 C CA . GLN B 1 565 ? 14.242 49 18.703 1 93.75 565 GLN B CA 1
ATOM 12262 C C . GLN B 1 565 ? 14.859 50.406 18.531 1 93.75 565 GLN B C 1
ATOM 12264 O O . GLN B 1 565 ? 14.188 51.344 18.094 1 93.75 565 GLN B O 1
ATOM 12269 N N . SER B 1 566 ? 16.188 50.594 18.75 1 96.12 566 SER B N 1
ATOM 12270 C CA . SER B 1 566 ? 16.828 51.906 18.688 1 96.12 566 SER B CA 1
ATOM 12271 C C . SER B 1 566 ? 17.391 52.188 17.297 1 96.12 566 SER B C 1
ATOM 12273 O O . SER B 1 566 ? 17.703 53.344 16.953 1 96.12 566 SER B O 1
ATOM 12275 N N . ILE B 1 567 ? 17.469 51.219 16.484 1 96.5 567 ILE B N 1
ATOM 12276 C CA . ILE B 1 567 ? 18.188 51.312 15.211 1 96.5 567 ILE B CA 1
ATOM 12277 C C . ILE B 1 567 ? 17.453 52.219 14.258 1 96.5 567 ILE B C 1
ATOM 12279 O O . ILE B 1 567 ? 18.062 53.094 13.641 1 96.5 567 ILE B O 1
ATOM 12283 N N . PRO B 1 568 ? 16.141 52.125 14.125 1 96.44 568 PRO B N 1
ATOM 12284 C CA . PRO B 1 568 ? 15.445 53 13.172 1 96.44 568 PRO B CA 1
ATOM 12285 C C . PRO B 1 568 ? 15.648 54.469 13.477 1 96.44 568 PRO B C 1
ATOM 12287 O O . PRO B 1 568 ? 15.688 55.281 12.555 1 96.44 568 PRO B O 1
ATOM 12290 N N . GLY B 1 569 ? 15.852 54.844 14.711 1 96.5 569 GLY B N 1
ATOM 12291 C CA . GLY B 1 569 ? 16.016 56.219 15.102 1 96.5 569 GLY B CA 1
ATOM 12292 C C . GLY B 1 569 ? 17.453 56.688 15.062 1 96.5 569 GLY B C 1
ATOM 12293 O O . GLY B 1 569 ? 17.734 57.875 15.156 1 96.5 569 GLY B O 1
ATOM 12294 N N . MET B 1 570 ? 18.375 55.812 14.812 1 97.38 570 MET B N 1
ATOM 12295 C CA . MET B 1 570 ? 19.781 56.156 14.969 1 97.38 570 MET B CA 1
ATOM 12296 C C . MET B 1 570 ? 20.438 56.406 13.617 1 97.38 570 MET B C 1
ATOM 12298 O O . MET B 1 570 ? 21.609 56.781 13.547 1 97.38 570 MET B O 1
ATOM 12302 N N . HIS B 1 571 ? 19.719 56.188 12.516 1 97.62 571 HIS B N 1
ATOM 12303 C CA . HIS B 1 571 ? 20.266 56.469 11.195 1 97.62 571 HIS B CA 1
ATOM 12304 C C . HIS B 1 571 ? 20.516 57.969 10.992 1 97.62 571 HIS B C 1
ATOM 12306 O O . HIS B 1 571 ? 19.781 58.781 11.531 1 97.62 571 HIS B O 1
ATOM 12312 N N . ASN B 1 572 ? 21.484 58.25 10.18 1 97.06 572 ASN B N 1
ATOM 12313 C CA . ASN B 1 572 ? 21.75 59.625 9.828 1 97.06 572 ASN B CA 1
ATOM 12314 C C . ASN B 1 572 ? 20.625 60.25 9.008 1 97.06 572 ASN B C 1
ATOM 12316 O O . ASN B 1 572 ? 20.406 59.844 7.859 1 97.06 572 ASN B O 1
ATOM 12320 N N . PRO B 1 573 ? 19.906 61.25 9.57 1 95 573 PRO B N 1
ATOM 12321 C CA . PRO B 1 573 ? 18.719 61.75 8.891 1 95 573 PRO B CA 1
ATOM 12322 C C . PRO B 1 573 ? 19.062 62.531 7.625 1 95 573 PRO B C 1
ATOM 12324 O O . PRO B 1 573 ? 18.203 62.75 6.762 1 95 573 PRO B O 1
ATOM 12327 N N . ASP B 1 574 ? 20.281 62.938 7.461 1 95.12 574 ASP B N 1
ATOM 12328 C CA . ASP B 1 574 ? 20.688 63.719 6.285 1 95.12 574 ASP B CA 1
ATOM 12329 C C . ASP B 1 574 ? 20.953 62.781 5.094 1 95.12 574 ASP B C 1
ATOM 12331 O O . ASP B 1 574 ? 20.828 63.219 3.941 1 95.12 574 ASP B O 1
ATOM 12335 N N . LYS B 1 575 ? 21.234 61.562 5.41 1 96.62 575 LYS B N 1
ATOM 12336 C CA . LYS B 1 575 ? 21.625 60.656 4.344 1 96.62 575 LYS B CA 1
ATOM 12337 C C . LYS B 1 575 ? 20.578 59.562 4.156 1 96.62 575 LYS B C 1
ATOM 12339 O O . LYS B 1 575 ? 20.5 58.938 3.09 1 96.62 575 LYS B O 1
ATOM 12344 N N . PHE B 1 576 ? 19.828 59.375 5.172 1 97.94 576 PHE B N 1
ATOM 12345 C CA . PHE B 1 576 ? 18.891 58.25 5.133 1 97.94 576 PHE B CA 1
ATOM 12346 C C . PHE B 1 576 ? 17.5 58.688 5.516 1 97.94 576 PHE B C 1
ATOM 12348 O O . PHE B 1 576 ? 17.328 59.594 6.348 1 97.94 576 PHE B O 1
ATOM 12355 N N . GLU B 1 577 ? 16.484 58.219 4.898 1 97.94 577 GLU B N 1
ATOM 12356 C CA . GLU B 1 577 ? 15.086 58.312 5.277 1 97.94 577 GLU B CA 1
ATOM 12357 C C . GLU B 1 577 ? 14.508 56.938 5.59 1 97.94 577 GLU B C 1
ATOM 12359 O O . GLU B 1 577 ? 14.445 56.062 4.715 1 97.94 577 GLU B O 1
ATOM 12364 N N . VAL B 1 578 ? 14.078 56.719 6.855 1 98.31 578 VAL B N 1
ATOM 12365 C CA . VAL B 1 578 ? 13.773 55.375 7.348 1 98.31 578 VAL B CA 1
ATOM 12366 C C . VAL B 1 578 ? 12.258 55.188 7.387 1 98.31 578 VAL B C 1
ATOM 12368 O O . VAL B 1 578 ? 11.523 56.031 7.922 1 98.31 578 VAL B O 1
ATOM 12371 N N . PHE B 1 579 ? 11.789 54.094 6.801 1 98.44 579 PHE B N 1
ATOM 12372 C CA . PHE B 1 579 ? 10.398 53.656 6.82 1 98.44 579 PHE B CA 1
ATOM 12373 C C . PHE B 1 579 ? 10.258 52.344 7.559 1 98.44 579 PHE B C 1
ATOM 12375 O O . PHE B 1 579 ? 11.047 51.406 7.344 1 98.44 579 PHE B O 1
ATOM 12382 N N . CYS B 1 580 ? 9.336 52.219 8.5 1 98.38 580 CYS B N 1
ATOM 12383 C CA . CYS B 1 580 ? 9.008 50.969 9.148 1 98.38 580 CYS B CA 1
ATOM 12384 C C . CYS B 1 580 ? 7.602 50.5 8.781 1 98.38 580 CYS B C 1
ATOM 12386 O O . CYS B 1 580 ? 6.633 51.219 8.992 1 98.38 580 CYS B O 1
ATOM 12388 N N . TYR B 1 581 ? 7.492 49.375 8.156 1 98.5 581 TYR B N 1
ATOM 12389 C CA . TYR B 1 581 ? 6.219 48.781 7.762 1 98.5 581 TYR B CA 1
ATOM 12390 C C . TYR B 1 581 ? 5.824 47.656 8.711 1 98.5 581 TYR B C 1
ATOM 12392 O O . TYR B 1 581 ? 6.453 46.594 8.727 1 98.5 581 TYR B O 1
ATOM 12400 N N . ALA B 1 582 ? 4.777 47.844 9.508 1 97.75 582 ALA B N 1
ATOM 12401 C CA . ALA B 1 582 ? 4.32 46.844 10.477 1 97.75 582 ALA B CA 1
ATOM 12402 C C . ALA B 1 582 ? 3.314 45.906 9.844 1 97.75 582 ALA B C 1
ATOM 12404 O O . ALA B 1 582 ? 2.367 46.344 9.18 1 97.75 582 ALA B O 1
ATOM 12405 N N . LEU B 1 583 ? 3.537 44.625 10.023 1 96.12 583 LEU B N 1
ATOM 12406 C CA . LEU B 1 583 ? 2.631 43.625 9.492 1 96.12 583 LEU B CA 1
ATOM 12407 C C . LEU B 1 583 ? 1.618 43.188 10.547 1 96.12 583 LEU B C 1
ATOM 12409 O O . LEU B 1 583 ? 0.662 42.469 10.234 1 96.12 583 LEU B O 1
ATOM 12413 N N . SER B 1 584 ? 1.827 43.531 11.812 1 94 584 SER B N 1
ATOM 12414 C CA . SER B 1 584 ? 0.931 43.219 12.914 1 94 584 SER B CA 1
ATOM 12415 C C . SER B 1 584 ? 0.271 44.469 13.477 1 94 584 SER B C 1
ATOM 12417 O O . SER B 1 584 ? 0.8 45.562 13.336 1 94 584 SER B O 1
ATOM 12419 N N . PRO B 1 585 ? -0.845 44.281 14.164 1 92.62 585 PRO B N 1
ATOM 12420 C CA . PRO B 1 585 ? -1.5 45.438 14.781 1 92.62 585 PRO B CA 1
ATOM 12421 C C . PRO B 1 585 ? -0.735 45.969 15.992 1 92.62 585 PRO B C 1
ATOM 12423 O O . PRO B 1 585 ? 0.163 45.312 16.5 1 92.62 585 PRO B O 1
ATOM 12426 N N . ASP B 1 586 ? -1.062 47.156 16.344 1 94.69 586 ASP B N 1
ATOM 12427 C CA . ASP B 1 586 ? -0.441 47.781 17.5 1 94.69 586 ASP B CA 1
ATOM 12428 C C . ASP B 1 586 ? -0.759 47.031 18.781 1 94.69 586 ASP B C 1
ATOM 12430 O O . ASP B 1 586 ? -1.928 46.812 19.109 1 94.69 586 ASP B O 1
ATOM 12434 N N . ASP B 1 587 ? 0.29 46.625 19.453 1 93.06 587 ASP B N 1
ATOM 12435 C CA . ASP B 1 587 ? 0.083 45.875 20.672 1 93.06 587 ASP B CA 1
ATOM 12436 C C . ASP B 1 587 ? 0.049 46.781 21.891 1 93.06 587 ASP B C 1
ATOM 12438 O O . ASP B 1 587 ? -0.104 46.312 23.031 1 93.06 587 ASP B O 1
ATOM 12442 N N . GLY B 1 588 ? 0.348 48.094 21.703 1 93.19 588 GLY B N 1
ATOM 12443 C CA . GLY B 1 588 ? 0.203 49.062 22.766 1 93.19 588 GLY B CA 1
ATOM 12444 C C . GLY B 1 588 ? 1.418 49.156 23.656 1 93.19 588 GLY B C 1
ATOM 12445 O O . GLY B 1 588 ? 1.415 49.906 24.641 1 93.19 588 GLY B O 1
ATOM 12446 N N . THR B 1 589 ? 2.496 48.562 23.312 1 95.19 589 THR B N 1
ATOM 12447 C CA . THR B 1 589 ? 3.684 48.562 24.156 1 95.19 589 THR B CA 1
ATOM 12448 C C . THR B 1 589 ? 4.582 49.75 23.828 1 95.19 589 THR B C 1
ATOM 12450 O O . THR B 1 589 ? 4.418 50.375 22.797 1 95.19 589 THR B O 1
ATOM 12453 N N . ASN B 1 590 ? 5.527 50 24.719 1 95.12 590 ASN B N 1
ATOM 12454 C CA . ASN B 1 590 ? 6.48 51.094 24.5 1 95.12 590 ASN B CA 1
ATOM 12455 C C . ASN B 1 590 ? 7.469 50.75 23.391 1 95.12 590 ASN B C 1
ATOM 12457 O O . ASN B 1 590 ? 8.07 51.656 22.797 1 95.12 590 ASN B O 1
ATOM 12461 N N . PHE B 1 591 ? 7.594 49.5 23.188 1 95.38 591 PHE B N 1
ATOM 12462 C CA . PHE B 1 591 ? 8.469 49.094 22.094 1 95.38 591 PHE B CA 1
ATOM 12463 C C . PHE B 1 591 ? 7.945 49.594 20.75 1 95.38 591 PHE B C 1
ATOM 12465 O O . PHE B 1 591 ? 8.703 50.188 19.969 1 95.38 591 PHE B O 1
ATOM 12472 N N . ARG B 1 592 ? 6.641 49.438 20.531 1 96.12 592 ARG B N 1
ATOM 12473 C CA . ARG B 1 592 ? 5.977 49.938 19.328 1 96.12 592 ARG B CA 1
ATOM 12474 C C . ARG B 1 592 ? 6.023 51.469 19.266 1 96.12 592 ARG B C 1
ATOM 12476 O O . ARG B 1 592 ? 6.355 52.031 18.234 1 96.12 592 ARG B O 1
ATOM 12483 N N . VAL B 1 593 ? 5.781 52.062 20.391 1 96 593 VAL B N 1
ATOM 12484 C CA . VAL B 1 593 ? 5.738 53.531 20.469 1 96 593 VAL B CA 1
ATOM 12485 C C . VAL B 1 593 ? 7.109 54.094 20.141 1 96 593 VAL B C 1
ATOM 12487 O O . VAL B 1 593 ? 7.215 55.125 19.438 1 96 593 VAL B O 1
ATOM 12490 N N . LYS B 1 594 ? 8.117 53.5 20.609 1 96.19 594 LYS B N 1
ATOM 12491 C CA . LYS B 1 594 ? 9.484 53.969 20.391 1 96.19 594 LYS B CA 1
ATOM 12492 C C . LYS B 1 594 ? 9.844 53.906 18.906 1 96.19 594 LYS B C 1
ATOM 12494 O O . LYS B 1 594 ? 10.367 54.875 18.344 1 96.19 594 LYS B O 1
ATOM 12499 N N . VAL B 1 595 ? 9.539 52.844 18.25 1 96.5 595 VAL B N 1
ATOM 12500 C CA . VAL B 1 595 ? 9.852 52.688 16.828 1 96.5 595 VAL B CA 1
ATOM 12501 C C . VAL B 1 595 ? 9.047 53.688 16.016 1 96.5 595 VAL B C 1
ATOM 12503 O O . VAL B 1 595 ? 9.57 54.312 15.086 1 96.5 595 VAL B O 1
ATOM 12506 N N . MET B 1 596 ? 7.801 53.844 16.391 1 96.62 596 MET B N 1
ATOM 12507 C CA . MET B 1 596 ? 6.93 54.812 15.703 1 96.62 596 MET B CA 1
ATOM 12508 C C . MET B 1 596 ? 7.461 56.219 15.844 1 96.62 596 MET B C 1
ATOM 12510 O O . MET B 1 596 ? 7.43 57 14.883 1 96.62 596 MET B O 1
ATOM 12514 N N . ALA B 1 597 ? 7.98 56.531 16.984 1 96.25 597 ALA B N 1
ATOM 12515 C CA . ALA B 1 597 ? 8.422 57.906 17.297 1 96.25 597 ALA B CA 1
ATOM 12516 C C . ALA B 1 597 ? 9.781 58.188 16.656 1 96.25 597 ALA B C 1
ATOM 12518 O O . ALA B 1 597 ? 10.047 59.312 16.25 1 96.25 597 ALA B O 1
ATOM 12519 N N . GLU B 1 598 ? 10.586 57.156 16.531 1 96 598 GLU B N 1
ATOM 12520 C CA . GLU B 1 598 ? 11.977 57.406 16.172 1 96 598 GLU B CA 1
ATOM 12521 C C . GLU B 1 598 ? 12.211 57.156 14.68 1 96 598 GLU B C 1
ATOM 12523 O O . GLU B 1 598 ? 13.156 57.719 14.102 1 96 598 GLU B O 1
ATOM 12528 N N . ALA B 1 599 ? 11.391 56.406 14.047 1 96.81 599 ALA B N 1
ATOM 12529 C CA . ALA B 1 599 ? 11.5 56.281 12.594 1 96.81 599 ALA B CA 1
ATOM 12530 C C . ALA B 1 599 ? 10.969 57.5 11.875 1 96.81 599 ALA B C 1
ATOM 12532 O O . ALA B 1 599 ? 10.148 58.25 12.422 1 96.81 599 ALA B O 1
ATOM 12533 N N . ASN B 1 600 ? 11.445 57.719 10.641 1 97 600 ASN B N 1
ATOM 12534 C CA . ASN B 1 600 ? 10.898 58.844 9.883 1 97 600 ASN B CA 1
ATOM 12535 C C . ASN B 1 600 ? 9.43 58.594 9.523 1 97 600 ASN B C 1
ATOM 12537 O O . ASN B 1 600 ? 8.633 59.531 9.562 1 97 600 ASN B O 1
ATOM 12541 N N . HIS B 1 601 ? 9.094 57.406 9.109 1 97.31 601 HIS B N 1
ATOM 12542 C CA . HIS B 1 601 ? 7.738 57 8.758 1 97.31 601 HIS B CA 1
ATOM 12543 C C . HIS B 1 601 ? 7.402 55.625 9.32 1 97.31 601 HIS B C 1
ATOM 12545 O O . HIS B 1 601 ? 8.258 54.719 9.352 1 97.31 601 HIS B O 1
ATOM 12551 N N . PHE B 1 602 ? 6.207 55.531 9.844 1 97.62 602 PHE B N 1
ATOM 12552 C CA . PHE B 1 602 ? 5.691 54.25 10.32 1 97.62 602 PHE B CA 1
ATOM 12553 C C . PHE B 1 602 ? 4.34 53.938 9.68 1 97.62 602 PHE B C 1
ATOM 12555 O O . PHE B 1 602 ? 3.379 54.688 9.859 1 97.62 602 PHE B O 1
ATOM 12562 N N . ILE B 1 603 ? 4.289 52.844 8.883 1 97.62 603 ILE B N 1
ATOM 12563 C CA . ILE B 1 603 ? 3.086 52.469 8.141 1 97.62 603 ILE B CA 1
ATOM 12564 C C . ILE B 1 603 ? 2.551 51.125 8.648 1 97.62 603 ILE B C 1
ATOM 12566 O O . ILE B 1 603 ? 3.299 50.156 8.758 1 97.62 603 ILE B O 1
ATOM 12570 N N . ASP B 1 604 ? 1.295 51.062 9.039 1 96.62 604 ASP B N 1
ATOM 12571 C CA . ASP B 1 604 ? 0.641 49.844 9.492 1 96.62 604 ASP B CA 1
ATOM 12572 C C . ASP B 1 604 ? 0.044 49.062 8.32 1 96.62 604 ASP B C 1
ATOM 12574 O O . ASP B 1 604 ? -1.071 49.375 7.883 1 96.62 604 ASP B O 1
ATOM 12578 N N . LEU B 1 605 ? 0.718 48.094 7.859 1 96.19 605 LEU B N 1
ATOM 12579 C CA . LEU B 1 605 ? 0.276 47.281 6.73 1 96.19 605 LEU B CA 1
ATOM 12580 C C . LEU B 1 605 ? -0.697 46.188 7.188 1 96.19 605 LEU B C 1
ATOM 12582 O O . LEU B 1 605 ? -1.317 45.5 6.359 1 96.19 605 LEU B O 1
ATOM 12586 N N . SER B 1 606 ? -0.853 45.906 8.484 1 92.12 606 SER B N 1
ATOM 12587 C CA . SER B 1 606 ? -1.811 44.938 8.977 1 92.12 606 SER B CA 1
ATOM 12588 C C . SER B 1 606 ? -3.229 45.281 8.531 1 92.12 606 SER B C 1
ATOM 12590 O O . SER B 1 606 ? -4.082 44.375 8.438 1 92.12 606 SER B O 1
ATOM 12592 N N . GLN B 1 607 ? -3.463 46.469 8.078 1 89.81 607 GLN B N 1
ATOM 12593 C CA . GLN B 1 607 ? -4.777 46.938 7.656 1 89.81 607 GLN B CA 1
ATOM 12594 C C . GLN B 1 607 ? -4.969 46.781 6.152 1 89.81 607 GLN B C 1
ATOM 12596 O O . GLN B 1 607 ? -6.059 47 5.629 1 89.81 607 GLN B O 1
ATOM 12601 N N . ILE B 1 608 ? -3.918 46.375 5.449 1 91.88 608 ILE B N 1
ATOM 12602 C CA . ILE B 1 608 ? -3.969 46.125 4.012 1 91.88 608 ILE B CA 1
ATOM 12603 C C . ILE B 1 608 ? -3.713 44.656 3.732 1 91.88 608 ILE B C 1
ATOM 12605 O O . ILE B 1 608 ? -2.596 44.281 3.379 1 91.88 608 ILE B O 1
ATOM 12609 N N . PRO B 1 609 ? -4.785 43.938 3.793 1 82.5 609 PRO B N 1
ATOM 12610 C CA . PRO B 1 609 ? -4.613 42.469 3.68 1 82.5 609 PRO B CA 1
ATOM 12611 C C . PRO B 1 609 ? -4.164 42.031 2.285 1 82.5 609 PRO B C 1
ATOM 12613 O O . PRO B 1 609 ? -3.441 41.062 2.146 1 82.5 609 PRO B O 1
ATOM 12616 N N . CYS B 1 610 ? -4.465 42.781 1.227 1 85.75 610 CYS B N 1
ATOM 12617 C CA . CYS B 1 610 ? -4.078 42.406 -0.132 1 85.75 610 CYS B CA 1
ATOM 12618 C C . CYS B 1 610 ? -2.59 42.656 -0.358 1 85.75 610 CYS B C 1
ATOM 12620 O O . CYS B 1 610 ? -2.104 43.781 -0.181 1 85.75 610 CYS B O 1
ATOM 12622 N N . ASN B 1 611 ? -1.869 41.688 -0.771 1 90.81 611 ASN B N 1
ATOM 12623 C CA . ASN B 1 611 ? -0.426 41.75 -0.97 1 90.81 611 ASN B CA 1
ATOM 12624 C C . ASN B 1 611 ? -0.073 42.719 -2.096 1 90.81 611 ASN B C 1
ATOM 12626 O O . ASN B 1 611 ? 0.925 43.438 -2.012 1 90.81 611 ASN B O 1
ATOM 12630 N N . GLY B 1 612 ? -0.908 42.75 -3.105 1 92.5 612 GLY B N 1
ATOM 12631 C CA . GLY B 1 612 ? -0.662 43.656 -4.211 1 92.5 612 GLY B CA 1
ATOM 12632 C C . GLY B 1 612 ? -0.76 45.125 -3.809 1 92.5 612 GLY B C 1
ATOM 12633 O O . GLY B 1 612 ? 0.115 45.906 -4.145 1 92.5 612 GLY B O 1
ATOM 12634 N N . LYS B 1 613 ? -1.748 45.406 -3.051 1 93.75 613 LYS B N 1
ATOM 12635 C CA . LYS B 1 613 ? -1.95 46.781 -2.598 1 93.75 613 LYS B CA 1
ATOM 12636 C C . LYS B 1 613 ? -0.87 47.188 -1.604 1 93.75 613 LYS B C 1
ATOM 12638 O O . LYS B 1 613 ? -0.426 48.344 -1.605 1 93.75 613 LYS B O 1
ATOM 12643 N N . ALA B 1 614 ? -0.548 46.281 -0.798 1 95.94 614 ALA B N 1
ATOM 12644 C CA . ALA B 1 614 ? 0.505 46.562 0.174 1 95.94 614 ALA B CA 1
ATOM 12645 C C . ALA B 1 614 ? 1.838 46.812 -0.521 1 95.94 614 ALA B C 1
ATOM 12647 O O . ALA B 1 614 ? 2.576 47.719 -0.143 1 95.94 614 ALA B O 1
ATOM 12648 N N . ALA B 1 615 ? 2.162 46.031 -1.482 1 97.25 615 ALA B N 1
ATOM 12649 C CA . ALA B 1 615 ? 3.395 46.219 -2.244 1 97.25 615 ALA B CA 1
ATOM 12650 C C . ALA B 1 615 ? 3.377 47.531 -3.004 1 97.25 615 ALA B C 1
ATOM 12652 O O . ALA B 1 615 ? 4.41 48.188 -3.133 1 97.25 615 ALA B O 1
ATOM 12653 N N . ASP B 1 616 ? 2.223 47.938 -3.506 1 97.12 616 ASP B N 1
ATOM 12654 C CA . ASP B 1 616 ? 2.068 49.219 -4.168 1 97.12 616 ASP B CA 1
ATOM 12655 C C . ASP B 1 616 ? 2.391 50.375 -3.213 1 97.12 616 ASP B C 1
ATOM 12657 O O . ASP B 1 616 ? 3.025 51.344 -3.605 1 97.12 616 ASP B O 1
ATOM 12661 N N . ARG B 1 617 ? 1.863 50.188 -2.023 1 97.5 617 ARG B N 1
ATOM 12662 C CA . ARG B 1 617 ? 2.115 51.219 -1.017 1 97.5 617 ARG B CA 1
ATOM 12663 C C . ARG B 1 617 ? 3.609 51.375 -0.752 1 97.5 617 ARG B C 1
ATOM 12665 O O . ARG B 1 617 ? 4.117 52.5 -0.664 1 97.5 617 ARG B O 1
ATOM 12672 N N . ILE B 1 618 ? 4.348 50.344 -0.63 1 98.25 618 ILE B N 1
ATOM 12673 C CA . ILE B 1 618 ? 5.789 50.344 -0.397 1 98.25 618 ILE B CA 1
ATOM 12674 C C . ILE B 1 618 ? 6.5 50.969 -1.594 1 98.25 618 ILE B C 1
ATOM 12676 O O . ILE B 1 618 ? 7.391 51.812 -1.426 1 98.25 618 ILE B O 1
ATOM 12680 N N . HIS B 1 619 ? 6.086 50.594 -2.744 1 97.44 619 HIS B N 1
ATOM 12681 C CA . HIS B 1 619 ? 6.703 51.094 -3.957 1 97.44 619 HIS B CA 1
ATOM 12682 C C . HIS B 1 619 ? 6.469 52.625 -4.09 1 97.44 619 HIS B C 1
ATOM 12684 O O . HIS B 1 619 ? 7.363 53.344 -4.508 1 97.44 619 HIS B O 1
ATOM 12690 N N . GLN B 1 620 ? 5.242 53.031 -3.801 1 96.69 620 GLN B N 1
ATOM 12691 C CA . GLN B 1 620 ? 4.871 54.438 -3.896 1 96.69 620 GLN B CA 1
ATOM 12692 C C . GLN B 1 620 ? 5.723 55.312 -2.967 1 96.69 620 GLN B C 1
ATOM 12694 O O . GLN B 1 620 ? 5.965 56.469 -3.25 1 96.69 620 GLN B O 1
ATOM 12699 N N . ASP B 1 621 ? 6.211 54.688 -1.905 1 97.06 621 ASP B N 1
ATOM 12700 C CA . ASP B 1 621 ? 7.051 55.406 -0.956 1 97.06 621 ASP B CA 1
ATOM 12701 C C . ASP B 1 621 ? 8.477 55.562 -1.488 1 97.06 621 ASP B C 1
ATOM 12703 O O . ASP B 1 621 ? 9.281 56.281 -0.91 1 97.06 621 ASP B O 1
ATOM 12707 N N . GLY B 1 622 ? 8.789 54.906 -2.508 1 96.56 622 GLY B N 1
ATOM 12708 C CA . GLY B 1 622 ? 10.07 55.094 -3.174 1 96.56 622 GLY B CA 1
ATOM 12709 C C . GLY B 1 622 ? 11.219 54.438 -2.418 1 96.56 622 GLY B C 1
ATOM 12710 O O . GLY B 1 622 ? 12.305 55.031 -2.334 1 96.56 622 GLY B O 1
ATOM 12711 N N . ILE B 1 623 ? 11.016 53.281 -1.928 1 97.88 623 ILE B N 1
ATOM 12712 C CA . ILE B 1 623 ? 12.008 52.594 -1.105 1 97.88 623 ILE B CA 1
ATOM 12713 C C . ILE B 1 623 ? 13.141 52.094 -1.988 1 97.88 623 ILE B C 1
ATOM 12715 O O . ILE B 1 623 ? 12.898 51.5 -3.051 1 97.88 623 ILE B O 1
ATOM 12719 N N . HIS B 1 624 ? 14.391 52.312 -1.563 1 98.06 624 HIS B N 1
ATOM 12720 C CA . HIS B 1 624 ? 15.562 51.844 -2.295 1 98.06 624 HIS B CA 1
ATOM 12721 C C . HIS B 1 624 ? 16 50.469 -1.803 1 98.06 624 HIS B C 1
ATOM 12723 O O . HIS B 1 624 ? 16.359 49.594 -2.604 1 98.06 624 HIS B O 1
ATOM 12729 N N . ILE B 1 625 ? 16.078 50.312 -0.531 1 98.44 625 ILE B N 1
ATOM 12730 C CA . ILE B 1 625 ? 16.438 49.062 0.084 1 98.44 625 ILE B CA 1
ATOM 12731 C C . ILE B 1 625 ? 15.328 48.594 1.029 1 98.44 625 ILE B C 1
ATOM 12733 O O . ILE B 1 625 ? 14.977 49.312 1.973 1 98.44 625 ILE B O 1
ATOM 12737 N N . LEU B 1 626 ? 14.703 47.5 0.718 1 98.69 626 LEU B N 1
ATOM 12738 C CA . LEU B 1 626 ? 13.656 46.906 1.55 1 98.69 626 LEU B CA 1
ATOM 12739 C C . LEU B 1 626 ? 14.195 45.719 2.355 1 98.69 626 LEU B C 1
ATOM 12741 O O . LEU B 1 626 ? 14.734 44.781 1.787 1 98.69 626 LEU B O 1
ATOM 12745 N N . VAL B 1 627 ? 14.047 45.75 3.664 1 98.56 627 VAL B N 1
ATOM 12746 C CA . VAL B 1 627 ? 14.656 44.75 4.551 1 98.56 627 VAL B CA 1
ATOM 12747 C C . VAL B 1 627 ? 13.57 43.844 5.141 1 98.56 627 VAL B C 1
ATOM 12749 O O . VAL B 1 627 ? 12.617 44.344 5.758 1 98.56 627 VAL B O 1
ATOM 12752 N N . ASN B 1 628 ? 13.656 42.562 4.898 1 98.44 628 ASN B N 1
ATOM 12753 C CA . ASN B 1 628 ? 12.797 41.531 5.477 1 98.44 628 ASN B CA 1
ATOM 12754 C C . ASN B 1 628 ? 13.289 41.094 6.855 1 98.44 628 ASN B C 1
ATOM 12756 O O . ASN B 1 628 ? 14.352 40.5 6.973 1 98.44 628 ASN B O 1
ATOM 12760 N N . MET B 1 629 ? 12.508 41.344 7.875 1 97.62 629 MET B N 1
ATOM 12761 C CA . MET B 1 629 ? 12.945 41.031 9.234 1 97.62 629 MET B CA 1
ATOM 12762 C C . MET B 1 629 ? 12.188 39.812 9.797 1 97.62 629 MET B C 1
ATOM 12764 O O . MET B 1 629 ? 12.273 39.531 10.984 1 97.62 629 MET B O 1
ATOM 12768 N N . ASN B 1 630 ? 11.367 39.125 8.93 1 96.06 630 ASN B N 1
ATOM 12769 C CA . ASN B 1 630 ? 10.586 38 9.406 1 96.06 630 ASN B CA 1
ATOM 12770 C C . ASN B 1 630 ? 11.094 36.688 8.836 1 96.06 630 ASN B C 1
ATOM 12772 O O . ASN B 1 630 ? 11.086 35.656 9.523 1 96.06 630 ASN B O 1
ATOM 12776 N N . GLY B 1 631 ? 11.5 36.688 7.52 1 95.44 631 GLY B N 1
ATOM 12777 C CA . GLY B 1 631 ? 11.75 35.406 6.875 1 95.44 631 GLY B CA 1
ATOM 12778 C C . GLY B 1 631 ? 10.547 34.469 6.902 1 95.44 631 GLY B C 1
ATOM 12779 O O . GLY B 1 631 ? 9.453 34.875 6.5 1 95.44 631 GLY B O 1
ATOM 12780 N N . TYR B 1 632 ? 10.711 33.281 7.496 1 94.75 632 TYR B N 1
ATOM 12781 C CA . TYR B 1 632 ? 9.609 32.344 7.516 1 94.75 632 TYR B CA 1
ATOM 12782 C C . TYR B 1 632 ? 9.016 32.219 8.914 1 94.75 632 TYR B C 1
ATOM 12784 O O . TYR B 1 632 ? 8.367 31.219 9.234 1 94.75 632 TYR B O 1
ATOM 12792 N N . THR B 1 633 ? 9.172 33.156 9.742 1 92.69 633 THR B N 1
ATOM 12793 C CA . THR B 1 633 ? 8.594 33.125 11.078 1 92.69 633 THR B CA 1
ATOM 12794 C C . THR B 1 633 ? 7.117 33.531 11.031 1 92.69 633 THR B C 1
ATOM 12796 O O . THR B 1 633 ? 6.602 33.906 9.977 1 92.69 633 THR B O 1
ATOM 12799 N N . LYS B 1 634 ? 6.48 33.406 12.125 1 87.75 634 LYS B N 1
ATOM 12800 C CA . LYS B 1 634 ? 5.051 33.656 12.211 1 87.75 634 LYS B CA 1
ATOM 12801 C C . LYS B 1 634 ? 4.742 35.125 11.844 1 87.75 634 LYS B C 1
ATOM 12803 O O . LYS B 1 634 ? 5.438 36.031 12.289 1 87.75 634 LYS B O 1
ATOM 12808 N N . GLY B 1 635 ? 3.84 35.375 11.023 1 88.5 635 GLY B N 1
ATOM 12809 C CA . GLY B 1 635 ? 3.381 36.688 10.648 1 88.5 635 GLY B CA 1
ATOM 12810 C C . GLY B 1 635 ? 4.078 37.25 9.414 1 88.5 635 GLY B C 1
ATOM 12811 O O . GLY B 1 635 ? 3.746 38.344 8.938 1 88.5 635 GLY B O 1
ATOM 12812 N N . ALA B 1 636 ? 4.926 36.469 8.844 1 93.75 636 ALA B N 1
ATOM 12813 C CA . ALA B 1 636 ? 5.688 36.875 7.676 1 93.75 636 ALA B CA 1
ATOM 12814 C C . ALA B 1 636 ? 4.781 37.031 6.457 1 93.75 636 ALA B C 1
ATOM 12816 O O . ALA B 1 636 ? 3.729 36.406 6.371 1 93.75 636 ALA B O 1
ATOM 12817 N N . ARG B 1 637 ? 5.082 37.938 5.629 1 94.44 637 ARG B N 1
ATOM 12818 C CA . ARG B 1 637 ? 4.43 38.125 4.34 1 94.44 637 ARG B CA 1
ATOM 12819 C C . ARG B 1 637 ? 5.453 38.219 3.213 1 94.44 637 ARG B C 1
ATOM 12821 O O . ARG B 1 637 ? 5.633 39.281 2.604 1 94.44 637 ARG B O 1
ATOM 12828 N N . ASN B 1 638 ? 5.961 37.094 2.926 1 96.19 638 ASN B N 1
ATOM 12829 C CA . ASN B 1 638 ? 7.031 37.031 1.937 1 96.19 638 ASN B CA 1
ATOM 12830 C C . ASN B 1 638 ? 6.512 37.312 0.532 1 96.19 638 ASN B C 1
ATOM 12832 O O . ASN B 1 638 ? 7.293 37.625 -0.372 1 96.19 638 ASN B O 1
ATOM 12836 N N . GLU B 1 639 ? 5.23 37.312 0.368 1 93.62 639 GLU B N 1
ATOM 12837 C CA . GLU B 1 639 ? 4.598 37.656 -0.903 1 93.62 639 GLU B CA 1
ATOM 12838 C C . GLU B 1 639 ? 4.926 39.094 -1.312 1 93.62 639 GLU B C 1
ATOM 12840 O O . GLU B 1 639 ? 5.055 39.406 -2.5 1 93.62 639 GLU B O 1
ATOM 12845 N N . LEU B 1 640 ? 5.074 39.938 -0.364 1 96.81 640 LEU B N 1
ATOM 12846 C CA . LEU B 1 640 ? 5.441 41.344 -0.631 1 96.81 640 LEU B CA 1
ATOM 12847 C C . LEU B 1 640 ? 6.785 41.406 -1.345 1 96.81 640 LEU B C 1
ATOM 12849 O O . LEU B 1 640 ? 6.93 42.156 -2.326 1 96.81 640 LEU B O 1
ATOM 12853 N N . PHE B 1 641 ? 7.664 40.656 -0.87 1 97.88 641 PHE B N 1
ATOM 12854 C CA . PHE B 1 641 ? 9.008 40.656 -1.432 1 97.88 641 PHE B CA 1
ATOM 12855 C C . PHE B 1 641 ? 9.031 39.969 -2.787 1 97.88 641 PHE B C 1
ATOM 12857 O O . PHE B 1 641 ? 9.828 40.312 -3.658 1 97.88 641 PHE B O 1
ATOM 12864 N N . ALA B 1 642 ? 8.188 39 -2.914 1 96.5 642 ALA B N 1
ATOM 12865 C CA . ALA B 1 642 ? 8.078 38.312 -4.199 1 96.5 642 ALA B CA 1
ATOM 12866 C C . ALA B 1 642 ? 7.645 39.281 -5.301 1 96.5 642 ALA B C 1
ATOM 12868 O O . ALA B 1 642 ? 8.031 39.094 -6.461 1 96.5 642 ALA B O 1
ATOM 12869 N N . LEU B 1 643 ? 6.914 40.312 -4.918 1 96.56 643 LEU B N 1
ATOM 12870 C CA . LEU B 1 643 ? 6.445 41.312 -5.871 1 96.56 643 LEU B CA 1
ATOM 12871 C C . LEU B 1 643 ? 7.551 42.312 -6.191 1 96.56 643 LEU B C 1
ATOM 12873 O O . LEU B 1 643 ? 7.445 43.094 -7.16 1 96.56 643 LEU B O 1
ATOM 12877 N N . ARG B 1 644 ? 8.633 42.375 -5.461 1 97.12 644 ARG B N 1
ATOM 12878 C CA . ARG B 1 644 ? 9.828 43.219 -5.621 1 97.12 644 ARG B CA 1
ATOM 12879 C C . ARG B 1 644 ? 9.461 44.688 -5.711 1 97.12 644 ARG B C 1
ATOM 12881 O O . ARG B 1 644 ? 9.805 45.344 -6.684 1 97.12 644 ARG B O 1
ATOM 12888 N N . PRO B 1 645 ? 8.852 45.188 -4.68 1 97.81 645 PRO B N 1
ATOM 12889 C CA . PRO B 1 645 ? 8.469 46.625 -4.695 1 97.81 645 PRO B CA 1
ATOM 12890 C C . PRO B 1 645 ? 9.672 47.531 -4.574 1 97.81 645 PRO B C 1
ATOM 12892 O O . PRO B 1 645 ? 9.547 48.75 -4.777 1 97.81 645 PRO B O 1
ATOM 12895 N N . ALA B 1 646 ? 10.82 47.031 -4.227 1 98.12 646 ALA B N 1
ATOM 12896 C CA . ALA B 1 646 ? 12.062 47.781 -4.117 1 98.12 646 ALA B CA 1
ATOM 12897 C C . ALA B 1 646 ? 13.164 47.156 -4.957 1 98.12 646 ALA B C 1
ATOM 12899 O O . ALA B 1 646 ? 13.164 45.938 -5.184 1 98.12 646 ALA B O 1
ATOM 12900 N N . PRO B 1 647 ? 14.078 47.938 -5.391 1 97.12 647 PRO B N 1
ATOM 12901 C CA . PRO B 1 647 ? 15.125 47.406 -6.262 1 97.12 647 PRO B CA 1
ATOM 12902 C C . PRO B 1 647 ? 16.078 46.469 -5.52 1 97.12 647 PRO B C 1
ATOM 12904 O O . PRO B 1 647 ? 16.594 45.5 -6.105 1 97.12 647 PRO B O 1
ATOM 12907 N N . ILE B 1 648 ? 16.391 46.781 -4.266 1 98.31 648 ILE B N 1
ATOM 12908 C CA . ILE B 1 648 ? 17.266 45.938 -3.453 1 98.31 648 ILE B CA 1
ATOM 12909 C C . ILE B 1 648 ? 16.484 45.375 -2.266 1 98.31 648 ILE B C 1
ATOM 12911 O O . ILE B 1 648 ? 15.805 46.125 -1.558 1 98.31 648 ILE B O 1
ATOM 12915 N N . GLN B 1 649 ? 16.5 44.125 -2.102 1 98.56 649 GLN B N 1
ATOM 12916 C CA . GLN B 1 649 ? 15.82 43.469 -0.984 1 98.56 649 GLN B CA 1
ATOM 12917 C C . GLN B 1 649 ? 16.781 42.594 -0.195 1 98.56 649 GLN B C 1
ATOM 12919 O O . GLN B 1 649 ? 17.531 41.812 -0.779 1 98.56 649 GLN B O 1
ATOM 12924 N N . ALA B 1 650 ? 16.797 42.688 1.134 1 98.44 650 ALA B N 1
ATOM 12925 C CA . ALA B 1 650 ? 17.766 42 1.969 1 98.44 650 ALA B CA 1
ATOM 12926 C C . ALA B 1 650 ? 17.094 41.344 3.174 1 98.44 650 ALA B C 1
ATOM 12928 O O . ALA B 1 650 ? 16.078 41.875 3.67 1 98.44 650 ALA B O 1
ATOM 12929 N N . MET B 1 651 ? 17.625 40.25 3.635 1 98.12 651 MET B N 1
ATOM 12930 C CA . MET B 1 651 ? 17.234 39.594 4.883 1 98.12 651 MET B CA 1
ATOM 12931 C C . MET B 1 651 ? 18.047 40.125 6.055 1 98.12 651 MET B C 1
ATOM 12933 O O . MET B 1 651 ? 19.25 40.344 5.918 1 98.12 651 MET B O 1
ATOM 12937 N N . TRP B 1 652 ? 17.281 40.281 7.207 1 97.5 652 TRP B N 1
ATOM 12938 C CA . TRP B 1 652 ? 18.047 40.75 8.359 1 97.5 652 TRP B CA 1
ATOM 12939 C C . TRP B 1 652 ? 17.406 40.281 9.664 1 97.5 652 TRP B C 1
ATOM 12941 O O . TRP B 1 652 ? 16.188 40.469 9.852 1 97.5 652 TRP B O 1
ATOM 12951 N N . LEU B 1 653 ? 18.125 39.625 10.562 1 94.19 653 LEU B N 1
ATOM 12952 C CA . LEU B 1 653 ? 17.984 39.5 12.008 1 94.19 653 LEU B CA 1
ATOM 12953 C C . LEU B 1 653 ? 16.906 38.469 12.367 1 94.19 653 LEU B C 1
ATOM 12955 O O . LEU B 1 653 ? 17.172 37.5 13.062 1 94.19 653 LEU B O 1
ATOM 12959 N N . GLY B 1 654 ? 15.68 38.562 11.82 1 91.31 654 GLY B N 1
ATOM 12960 C CA . GLY B 1 654 ? 14.508 37.875 12.344 1 91.31 654 GLY B CA 1
ATOM 12961 C C . GLY B 1 654 ? 14.492 36.406 12.023 1 91.31 654 GLY B C 1
ATOM 12962 O O . GLY B 1 654 ? 13.82 35.625 12.695 1 91.31 654 GLY B O 1
ATOM 12963 N N . TYR B 1 655 ? 15.18 36 11.086 1 94.12 655 TYR B N 1
ATOM 12964 C CA . TYR B 1 655 ? 15.141 34.625 10.625 1 94.12 655 TYR B CA 1
ATOM 12965 C C . TYR B 1 655 ? 16.547 34.062 10.43 1 94.12 655 TYR B C 1
ATOM 12967 O O . TYR B 1 655 ? 17.344 34.625 9.672 1 94.12 655 TYR B O 1
ATOM 12975 N N . PRO B 1 656 ? 16.859 32.906 11.102 1 93.31 656 PRO B N 1
ATOM 12976 C CA . PRO B 1 656 ? 18.234 32.375 11.062 1 93.31 656 PRO B CA 1
ATOM 12977 C C . PRO B 1 656 ? 18.453 31.391 9.922 1 93.31 656 PRO B C 1
ATOM 12979 O O . PRO B 1 656 ? 18.812 30.25 10.172 1 93.31 656 PRO B O 1
ATOM 12982 N N . GLY B 1 657 ? 18.266 31.938 8.734 1 94 657 GLY B N 1
ATOM 12983 C CA . GLY B 1 657 ? 18.484 31.062 7.586 1 94 657 GLY B CA 1
ATOM 12984 C C . GLY B 1 657 ? 18.203 31.75 6.258 1 94 657 GLY B C 1
ATOM 12985 O O . GLY B 1 657 ? 17.812 32.906 6.227 1 94 657 GLY B O 1
ATOM 12986 N N . THR B 1 658 ? 18.406 30.953 5.203 1 96.94 658 THR B N 1
ATOM 12987 C CA . THR B 1 658 ? 18.156 31.453 3.857 1 96.94 658 THR B CA 1
ATOM 12988 C C . THR B 1 658 ? 16.672 31.453 3.537 1 96.94 658 THR B C 1
ATOM 12990 O O . THR B 1 658 ? 15.93 30.609 4.031 1 96.94 658 THR B O 1
ATOM 12993 N N . SER B 1 659 ? 16.266 32.406 2.828 1 96.12 659 SER B N 1
ATOM 12994 C CA . SER B 1 659 ? 14.891 32.406 2.332 1 96.12 659 SER B CA 1
ATOM 12995 C C . SER B 1 659 ? 14.703 31.391 1.217 1 96.12 659 SER B C 1
ATOM 12997 O O . SER B 1 659 ? 13.578 30.953 0.955 1 96.12 659 SER B O 1
ATOM 12999 N N . GLY B 1 660 ? 15.812 31.062 0.608 1 96 660 GLY B N 1
ATOM 13000 C CA . GLY B 1 660 ? 15.742 30.156 -0.521 1 96 660 GLY B CA 1
ATOM 13001 C C . GLY B 1 660 ? 15.125 30.781 -1.759 1 96 660 GLY B C 1
ATOM 13002 O O . GLY B 1 660 ? 15.016 30.125 -2.799 1 96 660 GLY B O 1
ATOM 13003 N N . ALA B 1 661 ? 14.75 32.062 -1.706 1 95.75 661 ALA B N 1
ATOM 13004 C CA . ALA B 1 661 ? 14.008 32.719 -2.775 1 95.75 661 ALA B CA 1
ATOM 13005 C C . ALA B 1 661 ? 14.938 33.531 -3.672 1 95.75 661 ALA B C 1
ATOM 13007 O O . ALA B 1 661 ? 15.867 34.188 -3.188 1 95.75 661 ALA B O 1
ATOM 13008 N N . LEU B 1 662 ? 14.648 33.531 -4.875 1 93.19 662 LEU B N 1
ATOM 13009 C CA . LEU B 1 662 ? 15.469 34.25 -5.824 1 93.19 662 LEU B CA 1
ATOM 13010 C C . LEU B 1 662 ? 15.133 35.75 -5.801 1 93.19 662 LEU B C 1
ATOM 13012 O O . LEU B 1 662 ? 15.898 36.562 -6.293 1 93.19 662 LEU B O 1
ATOM 13016 N N . PHE B 1 663 ? 14.047 36.031 -5.16 1 96.31 663 PHE B N 1
ATOM 13017 C CA . PHE B 1 663 ? 13.648 37.438 -5.156 1 96.31 663 PHE B CA 1
ATOM 13018 C C . PHE B 1 663 ? 14.289 38.188 -3.982 1 96.31 663 PHE B C 1
ATOM 13020 O O . PHE B 1 663 ? 14.078 39.375 -3.811 1 96.31 663 PHE B O 1
ATOM 13027 N N . MET B 1 664 ? 15.07 37.594 -3.141 1 97.94 664 MET B N 1
ATOM 13028 C CA . MET B 1 664 ? 15.875 38.219 -2.104 1 97.94 664 MET B CA 1
ATOM 13029 C C . MET B 1 664 ? 17.328 38.375 -2.547 1 97.94 664 MET B C 1
ATOM 13031 O O . MET B 1 664 ? 17.984 37.375 -2.863 1 97.94 664 MET B O 1
ATOM 13035 N N . ASP B 1 665 ? 17.859 39.562 -2.436 1 98.25 665 ASP B N 1
ATOM 13036 C CA . ASP B 1 665 ? 19.172 39.844 -3.02 1 98.25 665 ASP B CA 1
ATOM 13037 C C . ASP B 1 665 ? 20.297 39.531 -2.033 1 98.25 665 ASP B C 1
ATOM 13039 O O . ASP B 1 665 ? 21.297 38.906 -2.398 1 98.25 665 ASP B O 1
ATOM 13043 N N . TYR B 1 666 ? 20.141 40 -0.846 1 98.44 666 TYR B N 1
ATOM 13044 C CA . TYR B 1 666 ? 21.234 39.906 0.127 1 98.44 666 TYR B CA 1
ATOM 13045 C C . TYR B 1 666 ? 20.734 39.344 1.446 1 98.44 666 TYR B C 1
ATOM 13047 O O . TYR B 1 666 ? 19.531 39.375 1.724 1 98.44 666 TYR B O 1
ATOM 13055 N N . ILE B 1 667 ? 21.625 38.812 2.184 1 98.25 667 ILE B N 1
ATOM 13056 C CA . ILE B 1 667 ? 21.422 38.5 3.592 1 98.25 667 ILE B CA 1
ATOM 13057 C C . ILE B 1 667 ? 22.5 39.156 4.434 1 98.25 667 ILE B C 1
ATOM 13059 O O . ILE B 1 667 ? 23.703 38.938 4.195 1 98.25 667 ILE B O 1
ATOM 13063 N N . ILE B 1 668 ? 22.047 39.969 5.297 1 98.12 668 ILE B N 1
ATOM 13064 C CA . ILE B 1 668 ? 22.984 40.625 6.18 1 98.12 668 ILE B CA 1
ATOM 13065 C C . ILE B 1 668 ? 23.484 39.656 7.258 1 98.12 668 ILE B C 1
ATOM 13067 O O . ILE B 1 668 ? 22.688 39.156 8.039 1 98.12 668 ILE B O 1
ATOM 13071 N N . THR B 1 669 ? 24.75 39.406 7.289 1 97.56 669 THR B N 1
ATOM 13072 C CA . THR B 1 669 ? 25.391 38.438 8.18 1 97.56 669 THR B CA 1
ATOM 13073 C C . THR B 1 669 ? 26.812 38.875 8.523 1 97.56 669 THR B C 1
ATOM 13075 O O . THR B 1 669 ? 27.094 40.062 8.602 1 97.56 669 THR B O 1
ATOM 13078 N N . ASP B 1 670 ? 27.641 37.969 8.977 1 96.94 670 ASP B N 1
ATOM 13079 C CA . ASP B 1 670 ? 29.031 38.25 9.289 1 96.94 670 ASP B CA 1
ATOM 13080 C C . ASP B 1 670 ? 29.922 37.062 9.039 1 96.94 670 ASP B C 1
ATOM 13082 O O . ASP B 1 670 ? 29.422 35.938 8.773 1 96.94 670 ASP B O 1
ATOM 13086 N N . GLN B 1 671 ? 31.125 37.281 9.125 1 95.75 671 GLN B N 1
ATOM 13087 C CA . GLN B 1 671 ? 32.125 36.281 8.719 1 95.75 671 GLN B CA 1
ATOM 13088 C C . GLN B 1 671 ? 32.062 35.062 9.633 1 95.75 671 GLN B C 1
ATOM 13090 O O . GLN B 1 671 ? 32.312 33.938 9.195 1 95.75 671 GLN B O 1
ATOM 13095 N N . GLU B 1 672 ? 31.719 35.25 10.875 1 96.25 672 GLU B N 1
ATOM 13096 C CA . GLU B 1 672 ? 31.688 34.156 11.828 1 96.25 672 GLU B CA 1
ATOM 13097 C C . GLU B 1 672 ? 30.406 33.312 11.68 1 96.25 672 GLU B C 1
ATOM 13099 O O . GLU B 1 672 ? 30.453 32.094 11.742 1 96.25 672 GLU B O 1
ATOM 13104 N N . THR B 1 673 ? 29.328 34 11.492 1 97.06 673 THR B N 1
ATOM 13105 C CA . THR B 1 673 ? 28.031 33.344 11.406 1 97.06 673 THR B CA 1
ATOM 13106 C C . THR B 1 673 ? 27.891 32.625 10.078 1 97.06 673 THR B C 1
ATOM 13108 O O . THR B 1 673 ? 27.344 31.516 10.031 1 97.06 673 THR B O 1
ATOM 13111 N N . SER B 1 674 ? 28.344 33.281 9.031 1 96.75 674 SER B N 1
ATOM 13112 C CA . SER B 1 674 ? 28.266 32.719 7.684 1 96.75 674 SER B CA 1
ATOM 13113 C C . SER B 1 674 ? 29.594 32.844 6.957 1 96.75 674 SER B C 1
ATOM 13115 O O . SER B 1 674 ? 29.75 33.656 6.043 1 96.75 674 SER B O 1
ATOM 13117 N N . PRO B 1 675 ? 30.469 31.906 7.258 1 95.31 675 PRO B N 1
ATOM 13118 C CA . PRO B 1 675 ? 31.766 31.969 6.555 1 95.31 675 PRO B CA 1
ATOM 13119 C C . PRO B 1 675 ? 31.609 31.844 5.043 1 95.31 675 PRO B C 1
ATOM 13121 O O . PRO B 1 675 ? 30.641 31.25 4.559 1 95.31 675 PRO B O 1
ATOM 13124 N N . ALA B 1 676 ? 32.531 32.375 4.297 1 93.88 676 ALA B N 1
ATOM 13125 C CA . ALA B 1 676 ? 32.469 32.406 2.838 1 93.88 676 ALA B CA 1
ATOM 13126 C C . ALA B 1 676 ? 32.406 31 2.256 1 93.88 676 ALA B C 1
ATOM 13128 O O . ALA B 1 676 ? 31.75 30.797 1.222 1 93.88 676 ALA B O 1
ATOM 13129 N N . GLU B 1 677 ? 32.906 30.062 2.934 1 92.56 677 GLU B N 1
ATOM 13130 C CA . GLU B 1 677 ? 32.969 28.688 2.459 1 92.56 677 GLU B CA 1
ATOM 13131 C C . GLU B 1 677 ? 31.562 28.062 2.418 1 92.56 677 GLU B C 1
ATOM 13133 O O . GLU B 1 677 ? 31.328 27.094 1.7 1 92.56 677 GLU B O 1
ATOM 13138 N N . VAL B 1 678 ? 30.703 28.656 3.164 1 92.94 678 VAL B N 1
ATOM 13139 C CA . VAL B 1 678 ? 29.375 28.062 3.227 1 92.94 678 VAL B CA 1
ATOM 13140 C C . VAL B 1 678 ? 28.391 28.906 2.432 1 92.94 678 VAL B C 1
ATOM 13142 O O . VAL B 1 678 ? 27.172 28.781 2.598 1 92.94 678 VAL B O 1
ATOM 13145 N N . ALA B 1 679 ? 28.828 29.734 1.552 1 94.31 679 ALA B N 1
ATOM 13146 C CA . ALA B 1 679 ? 28 30.656 0.778 1 94.31 679 ALA B CA 1
ATOM 13147 C C . ALA B 1 679 ? 26.953 29.906 -0.045 1 94.31 679 ALA B C 1
ATOM 13149 O O . ALA B 1 679 ? 25.859 30.406 -0.286 1 94.31 679 ALA B O 1
ATOM 13150 N N . GLU B 1 680 ? 27.281 28.688 -0.376 1 93.62 680 GLU B N 1
ATOM 13151 C CA . GLU B 1 680 ? 26.391 27.891 -1.215 1 93.62 680 GLU B CA 1
ATOM 13152 C C . GLU B 1 680 ? 25.125 27.5 -0.462 1 93.62 680 GLU B C 1
ATOM 13154 O O . GLU B 1 680 ? 24.109 27.125 -1.075 1 93.62 680 GLU B O 1
ATOM 13159 N N . GLN B 1 681 ? 25.094 27.672 0.808 1 94.81 681 GLN B N 1
ATOM 13160 C CA . GLN B 1 681 ? 23.938 27.328 1.626 1 94.81 681 GLN B CA 1
ATOM 13161 C C . GLN B 1 681 ? 22.828 28.375 1.473 1 94.81 681 GLN B C 1
ATOM 13163 O O . GLN B 1 681 ? 21.688 28.141 1.86 1 94.81 681 GLN B O 1
ATOM 13168 N N . TYR B 1 682 ? 23.188 29.5 0.844 1 96.69 682 TYR B N 1
ATOM 13169 C CA . TYR B 1 682 ? 22.281 30.625 0.762 1 96.69 682 TYR B CA 1
ATOM 13170 C C . TYR B 1 682 ? 21.906 30.922 -0.685 1 96.69 682 TYR B C 1
ATOM 13172 O O . TYR B 1 682 ? 22.719 30.781 -1.591 1 96.69 682 TYR B O 1
ATOM 13180 N N . SER B 1 683 ? 20.656 31.25 -0.873 1 97.12 683 SER B N 1
ATOM 13181 C CA . SER B 1 683 ? 20.25 31.781 -2.172 1 97.12 683 SER B CA 1
ATOM 13182 C C . SER B 1 683 ? 20.672 33.25 -2.334 1 97.12 683 SER B C 1
ATOM 13184 O O . SER B 1 683 ? 20.922 33.688 -3.451 1 97.12 683 SER B O 1
ATOM 13186 N N . GLU B 1 684 ? 20.766 33.969 -1.22 1 97.75 684 GLU B N 1
ATOM 13187 C CA . GLU B 1 684 ? 21.156 35.375 -1.184 1 97.75 684 GLU B CA 1
ATOM 13188 C C . GLU B 1 684 ? 22.672 35.531 -1.249 1 97.75 684 GLU B C 1
ATOM 13190 O O . GLU B 1 684 ? 23.406 34.625 -0.891 1 97.75 684 GLU B O 1
ATOM 13195 N N . LYS B 1 685 ? 23.031 36.719 -1.67 1 98 685 LYS B N 1
ATOM 13196 C CA . LYS B 1 685 ? 24.438 37.062 -1.551 1 98 685 LYS B CA 1
ATOM 13197 C C . LYS B 1 685 ? 24.781 37.562 -0.142 1 98 685 LYS B C 1
ATOM 13199 O O . LYS B 1 685 ? 23.969 38.25 0.482 1 98 685 LYS B O 1
ATOM 13204 N N . LEU B 1 686 ? 25.922 37.188 0.347 1 97.94 686 LEU B N 1
ATOM 13205 C CA . LEU B 1 686 ? 26.328 37.5 1.712 1 97.94 686 LEU B CA 1
ATOM 13206 C C . LEU B 1 686 ? 26.75 38.969 1.822 1 97.94 686 LEU B C 1
ATOM 13208 O O . LEU B 1 686 ? 27.531 39.438 0.999 1 97.94 686 LEU B O 1
ATOM 13212 N N . ALA B 1 687 ? 26.156 39.688 2.734 1 98.06 687 ALA B N 1
ATOM 13213 C CA . ALA B 1 687 ? 26.562 41.031 3.082 1 98.06 687 ALA B CA 1
ATOM 13214 C C . ALA B 1 687 ? 27.094 41.094 4.516 1 98.06 687 ALA B C 1
ATOM 13216 O O . ALA B 1 687 ? 26.312 41 5.469 1 98.06 687 ALA B O 1
ATOM 13217 N N . TYR B 1 688 ? 28.406 41.375 4.715 1 97.56 688 TYR B N 1
ATOM 13218 C CA . TYR B 1 688 ? 29.062 41.188 6.004 1 97.56 688 TYR B CA 1
ATOM 13219 C C . TYR B 1 688 ? 29.031 42.5 6.812 1 97.56 688 TYR B C 1
ATOM 13221 O O . TYR B 1 688 ? 29.469 43.531 6.328 1 97.56 688 TYR B O 1
ATOM 13229 N N . MET B 1 689 ? 28.484 42.375 7.973 1 97.25 689 MET B N 1
ATOM 13230 C CA . MET B 1 689 ? 28.812 43.375 8.992 1 97.25 689 MET B CA 1
ATOM 13231 C C . MET B 1 689 ? 30.234 43.188 9.508 1 97.25 689 MET B C 1
ATOM 13233 O O . MET B 1 689 ? 30.734 42.062 9.547 1 97.25 689 MET B O 1
ATOM 13237 N N . PRO B 1 690 ? 30.875 44.156 9.938 1 94.94 690 PRO B N 1
ATOM 13238 C CA . PRO B 1 690 ? 32.281 44.062 10.281 1 94.94 690 PRO B CA 1
ATOM 13239 C C . PRO B 1 690 ? 32.531 43.219 11.531 1 94.94 690 PRO B C 1
ATOM 13241 O O . PRO B 1 690 ? 33.562 42.531 11.633 1 94.94 690 PRO B O 1
ATOM 13244 N N . HIS B 1 691 ? 31.703 43.25 12.484 1 94.69 691 HIS B N 1
ATOM 13245 C CA . HIS B 1 691 ? 31.891 42.5 13.719 1 94.69 691 HIS B CA 1
ATOM 13246 C C . HIS B 1 691 ? 30.875 41.375 13.852 1 94.69 691 HIS B C 1
ATOM 13248 O O . HIS B 1 691 ? 31.203 40.219 13.734 1 94.69 691 HIS B O 1
ATOM 13254 N N . THR B 1 692 ? 29.688 41.719 14.109 1 96.38 692 THR B N 1
ATOM 13255 C CA . THR B 1 692 ? 28.578 40.75 14.18 1 96.38 692 THR B CA 1
ATOM 13256 C C . THR B 1 692 ? 27.328 41.344 13.539 1 96.38 692 THR B C 1
ATOM 13258 O O . THR B 1 692 ? 27.125 42.562 13.562 1 96.38 692 THR B O 1
ATOM 13261 N N . PHE B 1 693 ? 26.578 40.562 12.906 1 97 693 PHE B N 1
ATOM 13262 C CA . PHE B 1 693 ? 25.328 41.031 12.328 1 97 693 PHE B CA 1
ATOM 13263 C C . PHE B 1 693 ? 24.25 41.125 13.398 1 97 693 PHE B C 1
ATOM 13265 O O . PHE B 1 693 ? 23.25 41.812 13.211 1 97 693 PHE B O 1
ATOM 13272 N N . PHE B 1 694 ? 24.484 40.438 14.523 1 95.12 694 PHE B N 1
ATOM 13273 C CA . PHE B 1 694 ? 23.5 40.312 15.594 1 95.12 694 PHE B CA 1
ATOM 13274 C C . PHE B 1 694 ? 23.703 41.406 16.625 1 95.12 694 PHE B C 1
ATOM 13276 O O . PHE B 1 694 ? 24.75 41.5 17.266 1 95.12 694 PHE B O 1
ATOM 13283 N N . ILE B 1 695 ? 22.703 42.25 16.781 1 93.12 695 ILE B N 1
ATOM 13284 C CA . ILE B 1 695 ? 22.844 43.438 17.641 1 93.12 695 ILE B CA 1
ATOM 13285 C C . ILE B 1 695 ? 21.891 43.312 18.828 1 93.12 695 ILE B C 1
ATOM 13287 O O . ILE B 1 695 ? 20.875 42.594 18.766 1 93.12 695 ILE B O 1
ATOM 13291 N N . GLY B 1 696 ? 22.344 43.875 20.031 1 94.25 696 GLY B N 1
ATOM 13292 C CA . GLY B 1 696 ? 21.484 43.938 21.203 1 94.25 696 GLY B CA 1
ATOM 13293 C C . GLY B 1 696 ? 21.297 45.375 21.734 1 94.25 696 GLY B C 1
ATOM 13294 O O . GLY B 1 696 ? 22.266 46.094 21.891 1 94.25 696 GLY B O 1
ATOM 13295 N N . ASP B 1 697 ? 20.094 45.719 21.906 1 95.62 697 ASP B N 1
ATOM 13296 C CA . ASP B 1 697 ? 19.766 47.031 22.422 1 95.62 697 ASP B CA 1
ATOM 13297 C C . ASP B 1 697 ? 19.766 47.062 23.953 1 95.62 697 ASP B C 1
ATOM 13299 O O . ASP B 1 697 ? 19.125 47.906 24.562 1 95.62 697 ASP B O 1
ATOM 13303 N N . HIS B 1 698 ? 20.422 46.156 24.594 1 95 698 HIS B N 1
ATOM 13304 C CA . HIS B 1 698 ? 20.406 45.938 26.031 1 95 698 HIS B CA 1
ATOM 13305 C C . HIS B 1 698 ? 20.969 47.125 26.781 1 95 698 HIS B C 1
ATOM 13307 O O . HIS B 1 698 ? 20.5 47.438 27.891 1 95 698 HIS B O 1
ATOM 13313 N N . ALA B 1 699 ? 21.953 47.812 26.188 1 94.25 699 ALA B N 1
ATOM 13314 C CA . ALA B 1 699 ? 22.547 49 26.844 1 94.25 699 ALA B CA 1
ATOM 13315 C C . ALA B 1 699 ? 21.516 50.094 27.047 1 94.25 699 ALA B C 1
ATOM 13317 O O . ALA B 1 699 ? 21.562 50.812 28.047 1 94.25 699 ALA B O 1
ATOM 13318 N N . ASN B 1 700 ? 20.609 50.188 26.109 1 93.25 700 ASN B N 1
ATOM 13319 C CA . ASN B 1 700 ? 19.547 51.188 26.219 1 93.25 700 ASN B CA 1
ATOM 13320 C C . ASN B 1 700 ? 18.375 50.688 27.031 1 93.25 700 ASN B C 1
ATOM 13322 O O . ASN B 1 700 ? 17.719 51.469 27.734 1 93.25 700 ASN B O 1
ATOM 13326 N N . MET B 1 701 ? 18.125 49.469 27.062 1 93.88 701 MET B N 1
ATOM 13327 C CA . MET B 1 701 ? 16.953 48.875 27.734 1 93.88 701 MET B CA 1
ATOM 13328 C C . MET B 1 701 ? 17.219 48.656 29.219 1 93.88 701 MET B C 1
ATOM 13330 O O . MET B 1 701 ? 16.328 48.875 30.047 1 93.88 701 MET B O 1
ATOM 13334 N N . PHE B 1 702 ? 18.5 48.312 29.531 1 93.12 702 PHE B N 1
ATOM 13335 C CA . PHE B 1 702 ? 18.812 47.906 30.906 1 93.12 702 PHE B CA 1
ATOM 13336 C C . PHE B 1 702 ? 20.078 48.625 31.391 1 93.12 702 PHE B C 1
ATOM 13338 O O . PHE B 1 702 ? 21 47.969 31.891 1 93.12 702 PHE B O 1
ATOM 13345 N N . PRO B 1 703 ? 20.109 49.906 31.312 1 90.56 703 PRO B N 1
ATOM 13346 C CA . PRO B 1 703 ? 21.312 50.625 31.766 1 90.56 703 PRO B CA 1
ATOM 13347 C C . PRO B 1 703 ? 21.594 50.406 33.25 1 90.56 703 PRO B C 1
ATOM 13349 O O . PRO B 1 703 ? 22.734 50.5 33.688 1 90.56 703 PRO B O 1
ATOM 13352 N N . HIS B 1 704 ? 20.578 50.031 34.062 1 86.38 704 HIS B N 1
ATOM 13353 C CA . HIS B 1 704 ? 20.703 49.875 35.5 1 86.38 704 HIS B CA 1
ATOM 13354 C C . HIS B 1 704 ? 21.531 48.656 35.844 1 86.38 704 HIS B C 1
ATOM 13356 O O . HIS B 1 704 ? 22.016 48.531 36.969 1 86.38 704 HIS B O 1
ATOM 13362 N N . LEU B 1 705 ? 21.703 47.781 34.906 1 87.88 705 LEU B N 1
ATOM 13363 C CA . LEU B 1 705 ? 22.453 46.562 35.156 1 87.88 705 LEU B CA 1
ATOM 13364 C C . LEU B 1 705 ? 23.938 46.75 34.938 1 87.88 705 LEU B C 1
ATOM 13366 O O . LEU B 1 705 ? 24.75 45.844 35.125 1 87.88 705 LEU B O 1
ATOM 13370 N N . LYS B 1 706 ? 24.391 47.875 34.5 1 77.69 706 LYS B N 1
ATOM 13371 C CA . LYS B 1 706 ? 25.812 48.188 34.312 1 77.69 706 LYS B CA 1
ATOM 13372 C C . LYS B 1 706 ? 26.516 48.281 35.656 1 77.69 706 LYS B C 1
ATOM 13374 O O . LYS B 1 706 ? 27.719 48.031 35.75 1 77.69 706 LYS B O 1
ATOM 13379 N N . MET B 1 707 ? 25.875 48.781 36.75 1 60.91 707 MET B N 1
ATOM 13380 C CA . MET B 1 707 ? 26.469 49.094 38.062 1 60.91 707 MET B CA 1
ATOM 13381 C C . MET B 1 707 ? 26.641 47.844 38.875 1 60.91 707 MET B C 1
ATOM 13383 O O . MET B 1 707 ? 25.75 47 38.938 1 60.91 707 MET B O 1
ATOM 13387 N N . LYS B 1 708 ? 28 47.25 38.906 1 52.88 708 LYS B N 1
ATOM 13388 C CA . LYS B 1 708 ? 28.266 46.156 39.844 1 52.88 708 LYS B CA 1
ATOM 13389 C C . LYS B 1 708 ? 27.953 46.625 41.281 1 52.88 708 LYS B C 1
ATOM 13391 O O . LYS B 1 708 ? 28.188 47.781 41.625 1 52.88 708 LYS B O 1
ATOM 13396 N N . CYS B 1 709 ? 27.125 45.969 41.906 1 40.69 709 CYS B N 1
ATOM 13397 C CA . CYS B 1 709 ? 27.141 46.25 43.344 1 40.69 709 CYS B CA 1
ATOM 13398 C C . CYS B 1 709 ? 28.578 46.219 43.906 1 40.69 709 CYS B C 1
ATOM 13400 O O . CYS B 1 709 ? 29.375 45.344 43.531 1 40.69 709 CYS B O 1
ATOM 13402 N N . PRO B 1 710 ? 29.156 47.281 44.469 1 34.09 710 PRO B N 1
ATOM 13403 C CA . PRO B 1 710 ? 30.516 47.406 45 1 34.09 710 PRO B CA 1
ATOM 13404 C C . PRO B 1 710 ? 30.969 46.125 45.75 1 34.09 710 PRO B C 1
ATOM 13406 O O . PRO B 1 710 ? 30.328 45.75 46.75 1 34.09 710 PRO B O 1
ATOM 13409 N N . ASP B 1 711 ? 31.281 45 45.281 1 34.03 711 ASP B N 1
ATOM 13410 C CA . ASP B 1 711 ? 32.156 44.312 46.219 1 34.03 711 ASP B CA 1
ATOM 13411 C C . ASP B 1 711 ? 33.312 45.219 46.656 1 34.03 711 ASP B C 1
ATOM 13413 O O . ASP B 1 711 ? 33.656 46.156 45.938 1 34.03 711 ASP B O 1
ATOM 13417 N N . GLY B 1 712 ? 33.875 45.125 47.969 1 31.33 712 GLY B N 1
ATOM 13418 C CA . GLY B 1 712 ? 34.906 45.875 48.656 1 31.33 712 GLY B CA 1
ATOM 13419 C C . GLY B 1 712 ? 36.125 46.125 47.781 1 31.33 712 GLY B C 1
ATOM 13420 O O . GLY B 1 712 ? 37.125 46.75 48.25 1 31.33 712 GLY B O 1
ATOM 13421 N N . GLY B 1 713 ? 36.719 45.125 47 1 29.28 713 GLY B N 1
ATOM 13422 C CA . GLY B 1 713 ? 38.125 45.375 46.844 1 29.28 713 GLY B CA 1
ATOM 13423 C C . GLY B 1 713 ? 38.438 46.688 46.094 1 29.28 713 GLY B C 1
ATOM 13424 O O . GLY B 1 713 ? 37.5 47.406 45.688 1 29.28 713 GLY B O 1
ATOM 13425 N N . ASP B 1 714 ? 39.656 46.75 45.25 1 29.88 714 ASP B N 1
ATOM 13426 C CA . ASP B 1 714 ? 40.719 47.719 45.031 1 29.88 714 ASP B CA 1
ATOM 13427 C C . ASP B 1 714 ? 40.25 48.844 44.125 1 29.88 714 ASP B C 1
ATOM 13429 O O . ASP B 1 714 ? 40.5 50.031 44.375 1 29.88 714 ASP B O 1
ATOM 13433 N N . ASN B 1 715 ? 40.312 48.625 42.688 1 28.5 715 ASN B N 1
ATOM 13434 C CA . ASN B 1 715 ? 40.875 49.719 41.906 1 28.5 715 ASN B CA 1
ATOM 13435 C C . ASN B 1 715 ? 39.906 50.875 41.75 1 28.5 715 ASN B C 1
ATOM 13437 O O . ASN B 1 715 ? 38.719 50.688 41.594 1 28.5 715 ASN B O 1
ATOM 13441 N N . ALA B 1 716 ? 40.469 52.156 42.031 1 32.38 716 ALA B N 1
ATOM 13442 C CA . ALA B 1 716 ? 40.25 53.594 42.188 1 32.38 716 ALA B CA 1
ATOM 13443 C C . ALA B 1 716 ? 39.562 54.188 40.969 1 32.38 716 ALA B C 1
ATOM 13445 O O . ALA B 1 716 ? 39.062 55.312 41.031 1 32.38 716 ALA B O 1
ATOM 13446 N N . ASP B 1 717 ? 39.969 53.812 39.688 1 27.27 717 ASP B N 1
ATOM 13447 C CA . ASP B 1 717 ? 39.969 54.938 38.781 1 27.27 717 ASP B CA 1
ATOM 13448 C C . ASP B 1 717 ? 38.531 55.312 38.375 1 27.27 717 ASP B C 1
ATOM 13450 O O . ASP B 1 717 ? 38.281 56.469 37.969 1 27.27 717 ASP B O 1
ATOM 13454 N N . SER B 1 718 ? 37.75 54.5 37.5 1 30.3 718 SER B N 1
ATOM 13455 C CA . SER B 1 718 ? 36.969 55.25 36.562 1 30.3 718 SER B CA 1
ATOM 13456 C C . SER B 1 718 ? 35.812 55.969 37.25 1 30.3 718 SER B C 1
ATOM 13458 O O . SER B 1 718 ? 35.062 55.375 38 1 30.3 718 SER B O 1
ATOM 13460 N N . SER B 1 719 ? 35.875 57.312 37.531 1 29.3 719 SER B N 1
ATOM 13461 C CA . SER B 1 719 ? 35.188 58.469 38.125 1 29.3 719 SER B CA 1
ATOM 13462 C C . SER B 1 719 ? 33.719 58.469 37.75 1 29.3 719 SER B C 1
ATOM 13464 O O . SER B 1 719 ? 32.906 59.219 38.344 1 29.3 719 SER B O 1
ATOM 13466 N N . ASN B 1 720 ? 33.344 58.312 36.406 1 29.69 720 ASN B N 1
ATOM 13467 C CA . ASN B 1 720 ? 32.188 59.156 36.031 1 29.69 720 ASN B CA 1
ATOM 13468 C C . ASN B 1 720 ? 30.953 58.781 36.844 1 29.69 720 ASN B C 1
ATOM 13470 O O . ASN B 1 720 ? 30.312 59.625 37.438 1 29.69 720 ASN B O 1
ATOM 13474 N N . THR B 1 721 ? 29.828 58.125 36.25 1 31.45 721 THR B N 1
ATOM 13475 C CA . THR B 1 721 ? 28.453 58.312 36.656 1 31.45 721 THR B CA 1
ATOM 13476 C C . THR B 1 721 ? 28.188 57.531 37.938 1 31.45 721 THR B C 1
ATOM 13478 O O . THR B 1 721 ? 28.125 56.281 37.938 1 31.45 721 THR B O 1
ATOM 13481 N N . ALA B 1 722 ? 28.703 57.938 39.125 1 31.94 722 ALA B N 1
ATOM 13482 C CA . ALA B 1 722 ? 28.484 57.531 40.531 1 31.94 722 ALA B CA 1
ATOM 13483 C C . ALA B 1 722 ? 27 57.5 40.844 1 31.94 722 ALA B C 1
ATOM 13485 O O . ALA B 1 722 ? 26.359 58.531 40.969 1 31.94 722 ALA B O 1
ATOM 13486 N N . LEU B 1 723 ? 26.234 56.594 40.281 1 32.44 723 LEU B N 1
ATOM 13487 C CA . LEU B 1 723 ? 25.031 56.531 41.125 1 32.44 723 LEU B CA 1
ATOM 13488 C C . LEU B 1 723 ? 25.391 56.406 42.594 1 32.44 723 LEU B C 1
ATOM 13490 O O . LEU B 1 723 ? 26.219 55.594 42.969 1 32.44 723 LEU B O 1
ATOM 13494 N N . ASN B 1 724 ? 25.562 57.594 43.312 1 32.12 724 ASN B N 1
ATOM 13495 C CA . ASN B 1 724 ? 25.703 57.844 44.75 1 32.12 724 ASN B CA 1
ATOM 13496 C C . ASN B 1 724 ? 24.875 56.844 45.562 1 32.12 724 ASN B C 1
ATOM 13498 O O . ASN B 1 724 ? 23.734 57.156 45.906 1 32.12 724 ASN B O 1
ATOM 13502 N N . MET B 1 725 ? 24.828 55.625 45.188 1 31.62 725 MET B N 1
ATOM 13503 C CA . MET B 1 725 ? 24.109 54.75 46.094 1 31.62 725 MET B CA 1
ATOM 13504 C C . MET B 1 725 ? 24.828 54.719 47.469 1 31.62 725 MET B C 1
ATOM 13506 O O . MET B 1 725 ? 26.031 54.5 47.531 1 31.62 725 MET B O 1
ATOM 13510 N N . PRO B 1 726 ? 24.328 55.5 48.469 1 32.5 726 PRO B N 1
ATOM 13511 C CA . PRO B 1 726 ? 24.969 55.406 49.781 1 32.5 726 PRO B CA 1
ATOM 13512 C C . PRO B 1 726 ? 25.391 53.969 50.125 1 32.5 726 PRO B C 1
ATOM 13514 O O . PRO B 1 726 ? 24.766 53 49.656 1 32.5 726 PRO B O 1
ATOM 13517 N N . VAL B 1 727 ? 26.609 53.75 50.406 1 32.44 727 VAL B N 1
ATOM 13518 C CA . VAL B 1 727 ? 27.172 52.5 50.906 1 32.44 727 VAL B CA 1
ATOM 13519 C C . VAL B 1 727 ? 26.453 52.094 52.219 1 32.44 727 VAL B C 1
ATOM 13521 O O . VAL B 1 727 ? 26.578 52.75 53.219 1 32.44 727 VAL B O 1
ATOM 13524 N N . ILE B 1 728 ? 25.234 51.781 52.281 1 39.31 728 ILE B N 1
ATOM 13525 C CA . ILE B 1 728 ? 24.625 51.219 53.469 1 39.31 728 ILE B CA 1
ATOM 13526 C C . ILE B 1 728 ? 25.391 49.969 53.906 1 39.31 728 ILE B C 1
ATOM 13528 O O . ILE B 1 728 ? 25.719 49.125 53.062 1 39.31 728 ILE B O 1
ATOM 13532 N N . PRO B 1 729 ? 25.938 49.938 55.125 1 38.66 729 PRO B N 1
ATOM 13533 C CA . PRO B 1 729 ? 26.672 48.781 55.594 1 38.66 729 PRO B CA 1
ATOM 13534 C C . PRO B 1 729 ? 26.016 47.469 55.188 1 38.66 729 PRO B C 1
ATOM 13536 O O . PRO B 1 729 ? 24.797 47.281 55.375 1 38.66 729 PRO B O 1
ATOM 13539 N N . MET B 1 730 ? 26.688 46.562 54.562 1 44.41 730 MET B N 1
ATOM 13540 C CA . MET B 1 730 ? 26.344 45.344 53.844 1 44.41 730 MET B CA 1
ATOM 13541 C C . MET B 1 730 ? 25.578 44.406 54.781 1 44.41 730 MET B C 1
ATOM 13543 O O . MET B 1 730 ? 24.641 43.719 54.312 1 44.41 730 MET B O 1
ATOM 13547 N N . ASN B 1 731 ? 25.969 44.5 56.062 1 47.28 731 ASN B N 1
ATOM 13548 C CA . ASN B 1 731 ? 25.406 43.5 56.969 1 47.28 731 ASN B CA 1
ATOM 13549 C C . ASN B 1 731 ? 23.938 43.781 57.281 1 47.28 731 ASN B C 1
ATOM 13551 O O . ASN B 1 731 ? 23.125 42.875 57.281 1 47.28 731 ASN B O 1
ATOM 13555 N N . THR B 1 732 ? 23.609 45.062 57.594 1 50.59 732 THR B N 1
ATOM 13556 C CA . THR B 1 732 ? 22.234 45.438 57.938 1 50.59 732 THR B CA 1
ATOM 13557 C C . THR B 1 732 ? 21.312 45.344 56.75 1 50.59 732 THR B C 1
ATOM 13559 O O . THR B 1 732 ? 20.172 44.875 56.875 1 50.59 732 THR B O 1
ATOM 13562 N N . ILE B 1 733 ? 21.766 45.75 55.656 1 59.78 733 ILE B N 1
ATOM 13563 C CA . ILE B 1 733 ? 21 45.688 54.406 1 59.78 733 ILE B CA 1
ATOM 13564 C C . ILE B 1 733 ? 20.781 44.25 54.031 1 59.78 733 ILE B C 1
ATOM 13566 O O . ILE B 1 733 ? 19.672 43.875 53.594 1 59.78 733 ILE B O 1
ATOM 13570 N N . ALA B 1 734 ? 21.75 43.531 54.312 1 66.94 734 ALA B N 1
ATOM 13571 C CA . ALA B 1 734 ? 21.672 42.125 53.938 1 66.94 734 ALA B CA 1
ATOM 13572 C C . ALA B 1 734 ? 20.594 41.406 54.75 1 66.94 734 ALA B C 1
ATOM 13574 O O . ALA B 1 734 ? 19.812 40.625 54.188 1 66.94 734 ALA B O 1
ATOM 13575 N N . GLU B 1 735 ? 20.609 41.719 56.062 1 69.81 735 GLU B N 1
ATOM 13576 C CA . GLU B 1 735 ? 19.625 41.094 56.906 1 69.81 735 GLU B CA 1
ATOM 13577 C C . GLU B 1 735 ? 18.203 41.531 56.562 1 69.81 735 GLU B C 1
ATOM 13579 O O . GLU B 1 735 ? 17.281 40.719 56.562 1 69.81 735 GLU B O 1
ATOM 13584 N N . ALA B 1 736 ? 18.141 42.812 56.281 1 75.5 736 ALA B N 1
ATOM 13585 C CA . ALA B 1 736 ? 16.828 43.344 55.906 1 75.5 736 ALA B CA 1
ATOM 13586 C C . ALA B 1 736 ? 16.359 42.781 54.562 1 75.5 736 ALA B C 1
ATOM 13588 O O . ALA B 1 736 ? 15.172 42.5 54.375 1 75.5 736 ALA B O 1
ATOM 13589 N N . VAL B 1 737 ? 17.281 42.625 53.719 1 76.94 737 VAL B N 1
ATOM 13590 C CA . VAL B 1 737 ? 16.984 42.062 52.406 1 76.94 737 VAL B CA 1
ATOM 13591 C C . VAL B 1 737 ? 16.578 40.594 52.531 1 76.94 737 VAL B C 1
ATOM 13593 O O . VAL B 1 737 ? 15.625 40.156 51.875 1 76.94 737 VAL B O 1
ATOM 13596 N N . ILE B 1 738 ? 17.234 39.875 53.344 1 78.44 738 ILE B N 1
ATOM 13597 C CA . ILE B 1 738 ? 16.953 38.469 53.562 1 78.44 738 ILE B CA 1
ATOM 13598 C C . ILE B 1 738 ? 15.562 38.312 54.188 1 78.44 738 ILE B C 1
ATOM 13600 O O . ILE B 1 738 ? 14.805 37.438 53.812 1 78.44 738 ILE B O 1
ATOM 13604 N N . GLU B 1 739 ? 15.281 39.219 55.094 1 78.25 739 GLU B N 1
ATOM 13605 C CA . GLU B 1 739 ? 13.969 39.219 55.719 1 78.25 739 GLU B CA 1
ATOM 13606 C C . GLU B 1 739 ? 12.867 39.531 54.719 1 78.25 739 GLU B C 1
ATOM 13608 O O . GLU B 1 739 ? 11.789 38.938 54.781 1 78.25 739 GLU B O 1
ATOM 13613 N N . MET B 1 740 ? 13.125 40.469 53.844 1 82.06 740 MET B N 1
ATOM 13614 C CA . MET B 1 740 ? 12.172 40.812 52.812 1 82.06 740 MET B CA 1
ATOM 13615 C C . MET B 1 740 ? 11.852 39.594 51.938 1 82.06 740 MET B C 1
ATOM 13617 O O . MET B 1 740 ? 10.688 39.344 51.625 1 82.06 740 MET B O 1
ATOM 13621 N N . ILE B 1 741 ? 12.875 38.969 51.562 1 79.19 741 ILE B N 1
ATOM 13622 C CA . ILE B 1 741 ? 12.742 37.812 50.688 1 79.19 741 ILE B CA 1
ATOM 13623 C C . ILE B 1 741 ? 12 36.688 51.438 1 79.19 741 ILE B C 1
ATOM 13625 O O . ILE B 1 741 ? 11.086 36.062 50.875 1 79.19 741 ILE B O 1
ATOM 13629 N N . ASN B 1 742 ? 12.312 36.375 52.719 1 76.94 742 ASN B N 1
ATOM 13630 C CA . ASN B 1 742 ? 11.711 35.312 53.5 1 76.94 742 ASN B CA 1
ATOM 13631 C C . ASN B 1 742 ? 10.234 35.594 53.781 1 76.94 742 ASN B C 1
ATOM 13633 O O . ASN B 1 742 ? 9.422 34.656 53.812 1 76.94 742 ASN B O 1
ATOM 13637 N N . ARG B 1 743 ? 9.953 36.906 53.938 1 77.88 743 ARG B N 1
ATOM 13638 C CA . ARG B 1 743 ? 8.578 37.281 54.281 1 77.88 743 ARG B CA 1
ATOM 13639 C C . ARG B 1 743 ? 7.758 37.531 53.031 1 77.88 743 ARG B C 1
ATOM 13641 O O . ARG B 1 743 ? 6.555 37.781 53.094 1 77.88 743 ARG B O 1
ATOM 13648 N N . GLY B 1 744 ? 8.406 37.562 51.906 1 79.31 744 GLY B N 1
ATOM 13649 C CA . GLY B 1 744 ? 7.715 37.781 50.625 1 79.31 744 GLY B CA 1
ATOM 13650 C C . GLY B 1 744 ? 7.273 39.219 50.438 1 79.31 744 GLY B C 1
ATOM 13651 O O . GLY B 1 744 ? 6.273 39.469 49.75 1 79.31 744 GLY B O 1
ATOM 13652 N N . GLN B 1 745 ? 7.965 40.094 51.094 1 83.12 745 GLN B N 1
ATOM 13653 C CA . GLN B 1 745 ? 7.621 41.531 50.938 1 83.12 745 GLN B CA 1
ATOM 13654 C C . GLN B 1 745 ? 8.039 42.062 49.562 1 83.12 745 GLN B C 1
ATOM 13656 O O . GLN B 1 745 ? 9.078 41.656 49.031 1 83.12 745 GLN B O 1
ATOM 13661 N N . ILE B 1 746 ? 7.328 42.969 49.062 1 86.5 746 ILE B N 1
ATOM 13662 C CA . ILE B 1 746 ? 7.492 43.5 47.719 1 86.5 746 ILE B CA 1
ATOM 13663 C C . ILE B 1 746 ? 8.617 44.562 47.719 1 86.5 746 ILE B C 1
ATOM 13665 O O . ILE B 1 746 ? 9.398 44.625 46.781 1 86.5 746 ILE B O 1
ATOM 13669 N N . GLN B 1 747 ? 8.641 45.406 48.688 1 86.5 747 GLN B N 1
ATOM 13670 C CA . GLN B 1 747 ? 9.609 46.5 48.719 1 86.5 747 GLN B CA 1
ATOM 13671 C C . GLN B 1 747 ? 9.883 46.906 50.156 1 86.5 747 GLN B C 1
ATOM 13673 O O . GLN B 1 747 ? 9.016 46.781 51.031 1 86.5 747 GLN B O 1
ATOM 13678 N N . ILE B 1 748 ? 11.156 47.312 50.406 1 82.94 748 ILE B N 1
ATOM 13679 C CA . ILE B 1 748 ? 11.508 47.875 51.719 1 82.94 748 ILE B CA 1
ATOM 13680 C C . ILE B 1 748 ? 12.305 49.156 51.531 1 82.94 748 ILE B C 1
ATOM 13682 O O . ILE B 1 748 ? 12.883 49.375 50.438 1 82.94 748 ILE B O 1
ATOM 13686 N N . THR B 1 749 ? 12.125 50.031 52.312 1 81.5 749 THR B N 1
ATOM 13687 C CA . THR B 1 749 ? 12.891 51.281 52.25 1 81.5 749 THR B CA 1
ATOM 13688 C C . THR B 1 749 ? 13.906 51.312 53.375 1 81.5 749 THR B C 1
ATOM 13690 O O . THR B 1 749 ? 13.547 51.188 54.562 1 81.5 749 THR B O 1
ATOM 13693 N N . ILE B 1 750 ? 15.141 51.25 53 1 75.75 750 ILE B N 1
ATOM 13694 C CA . ILE B 1 750 ? 16.219 51.344 53.969 1 75.75 750 ILE B CA 1
ATOM 13695 C C . ILE B 1 750 ? 17.031 52.594 53.719 1 75.75 750 ILE B C 1
ATOM 13697 O O . ILE B 1 750 ? 17.594 52.781 52.656 1 75.75 750 ILE B O 1
ATOM 13701 N N . ASN B 1 751 ? 17.188 53.5 54.75 1 67.62 751 ASN B N 1
ATOM 13702 C CA . ASN B 1 751 ? 17.969 54.719 54.688 1 67.62 751 ASN B CA 1
ATOM 13703 C C . ASN B 1 751 ? 17.609 55.562 53.469 1 67.62 751 ASN B C 1
ATOM 13705 O O . ASN B 1 751 ? 18.5 56.062 52.781 1 67.62 751 ASN B O 1
ATOM 13709 N N . GLY B 1 752 ? 16.344 55.531 53.031 1 68.12 752 GLY B N 1
ATOM 13710 C CA . GLY B 1 752 ? 15.859 56.406 51.969 1 68.12 752 GLY B CA 1
ATOM 13711 C C . GLY B 1 752 ? 15.898 55.719 50.594 1 68.12 752 GLY B C 1
ATOM 13712 O O . GLY B 1 752 ? 15.461 56.281 49.594 1 68.12 752 GLY B O 1
ATOM 13713 N N . PHE B 1 753 ? 16.531 54.5 50.594 1 73.44 753 PHE B N 1
ATOM 13714 C CA . PHE B 1 753 ? 16.578 53.781 49.344 1 73.44 753 PHE B CA 1
ATOM 13715 C C . PHE B 1 753 ? 15.523 52.688 49.312 1 73.44 753 PHE B C 1
ATOM 13717 O O . PHE B 1 753 ? 15.359 51.938 50.281 1 73.44 753 PHE B O 1
ATOM 13724 N N . SER B 1 754 ? 14.781 52.781 48.25 1 80.81 754 SER B N 1
ATOM 13725 C CA . SER B 1 754 ? 13.766 51.75 48.094 1 80.81 754 SER B CA 1
ATOM 13726 C C . SER B 1 754 ? 14.352 50.531 47.438 1 80.81 754 SER B C 1
ATOM 13728 O O . SER B 1 754 ? 14.914 50.594 46.344 1 80.81 754 SER B O 1
ATOM 13730 N N . ILE B 1 755 ? 14.352 49.438 48.125 1 83.12 755 ILE B N 1
ATOM 13731 C CA . ILE B 1 755 ? 14.852 48.156 47.656 1 83.12 755 ILE B CA 1
ATOM 13732 C C . ILE B 1 755 ? 13.672 47.25 47.312 1 83.12 755 ILE B C 1
ATOM 13734 O O . ILE B 1 755 ? 12.773 47.062 48.125 1 83.12 755 ILE B O 1
ATOM 13738 N N . SER B 1 756 ? 13.688 46.812 46.062 1 86.12 756 SER B N 1
ATOM 13739 C CA . SER B 1 756 ? 12.586 46 45.594 1 86.12 756 SER B CA 1
ATOM 13740 C C . SER B 1 756 ? 12.977 44.5 45.531 1 86.12 756 SER B C 1
ATOM 13742 O O . SER B 1 756 ? 14.125 44.188 45.219 1 86.12 756 SER B O 1
ATOM 13744 N N . ASN B 1 757 ? 11.953 43.656 45.844 1 84.69 757 ASN B N 1
ATOM 13745 C CA . ASN B 1 757 ? 12.094 42.188 45.719 1 84.69 757 ASN B CA 1
ATOM 13746 C C . ASN B 1 757 ? 12.148 41.781 44.25 1 84.69 757 ASN B C 1
ATOM 13748 O O . ASN B 1 757 ? 11.234 42.094 43.469 1 84.69 757 ASN B O 1
ATOM 13752 N N . GLY B 1 758 ? 13.109 41.125 43.844 1 86 758 GLY B N 1
ATOM 13753 C CA . GLY B 1 758 ? 13.375 40.781 42.469 1 86 758 GLY B CA 1
ATOM 13754 C C . GLY B 1 758 ? 12.297 39.906 41.844 1 86 758 GLY B C 1
ATOM 13755 O O . GLY B 1 758 ? 12.133 39.875 40.625 1 86 758 GLY B O 1
ATOM 13756 N N . LEU B 1 759 ? 11.469 39.188 42.625 1 88.12 759 LEU B N 1
ATOM 13757 C CA . LEU B 1 759 ? 10.414 38.344 42.094 1 88.12 759 LEU B CA 1
ATOM 13758 C C . LEU B 1 759 ? 9.086 39.062 42.031 1 88.12 759 LEU B C 1
ATOM 13760 O O . LEU B 1 759 ? 8.086 38.531 41.562 1 88.12 759 LEU B O 1
ATOM 13764 N N . ALA B 1 760 ? 9.031 40.344 42.469 1 86.5 760 ALA B N 1
ATOM 13765 C CA . ALA B 1 760 ? 7.777 41.094 42.531 1 86.5 760 ALA B CA 1
ATOM 13766 C C . ALA B 1 760 ? 7.824 42.344 41.625 1 86.5 760 ALA B C 1
ATOM 13768 O O . ALA B 1 760 ? 7.078 43.312 41.844 1 86.5 760 ALA B O 1
ATOM 13769 N N . THR B 1 761 ? 8.633 42.281 40.688 1 86.94 761 THR B N 1
ATOM 13770 C CA . THR B 1 761 ? 8.828 43.438 39.812 1 86.94 761 THR B CA 1
ATOM 13771 C C . THR B 1 761 ? 7.535 43.781 39.094 1 86.94 761 THR B C 1
ATOM 13773 O O . THR B 1 761 ? 7.234 44.969 38.906 1 86.94 761 THR B O 1
ATOM 13776 N N . THR B 1 762 ? 6.758 42.844 38.688 1 88.81 762 THR B N 1
ATOM 13777 C CA . THR B 1 762 ? 5.516 43.062 37.969 1 88.81 762 THR B CA 1
ATOM 13778 C C . THR B 1 762 ? 4.504 43.781 38.844 1 88.81 762 THR B C 1
ATOM 13780 O O . THR B 1 762 ? 3.674 44.562 38.344 1 88.81 762 THR B O 1
ATOM 13783 N N . GLN B 1 763 ? 4.586 43.625 40.188 1 86.62 763 GLN B N 1
ATOM 13784 C CA . GLN B 1 763 ? 3.68 44.25 41.125 1 86.62 763 GLN B CA 1
ATOM 13785 C C . GLN B 1 763 ? 4.074 45.688 41.406 1 86.62 763 GLN B C 1
ATOM 13787 O O . GLN B 1 763 ? 3.23 46.531 41.75 1 86.62 763 GLN B O 1
ATOM 13792 N N . ILE B 1 764 ? 5.344 45.969 41.188 1 85.56 764 ILE B N 1
ATOM 13793 C CA . ILE B 1 764 ? 5.844 47.312 41.406 1 85.56 764 ILE B CA 1
ATOM 13794 C C . ILE B 1 764 ? 5.629 48.188 40.156 1 85.56 764 ILE B C 1
ATOM 13796 O O . ILE B 1 764 ? 5.012 49.25 40.25 1 85.56 764 ILE B O 1
ATOM 13800 N N . ASN B 1 765 ? 6.105 47.719 39.094 1 90 765 ASN B N 1
ATOM 13801 C CA . ASN B 1 765 ? 6.004 48.375 37.812 1 90 765 ASN B CA 1
ATOM 13802 C C . ASN B 1 765 ? 6.07 47.375 36.656 1 90 765 ASN B C 1
ATOM 13804 O O . ASN B 1 765 ? 7.152 46.938 36.281 1 90 765 ASN B O 1
ATOM 13808 N N . ASN B 1 766 ? 4.977 47.25 36.031 1 90.88 766 ASN B N 1
ATOM 13809 C CA . ASN B 1 766 ? 4.883 46.25 34.969 1 90.88 766 ASN B CA 1
ATOM 13810 C C . ASN B 1 766 ? 5.707 46.656 33.75 1 90.88 766 ASN B C 1
ATOM 13812 O O . ASN B 1 766 ? 6.301 45.781 33.094 1 90.88 766 ASN B O 1
ATOM 13816 N N . LYS B 1 767 ? 5.73 47.844 33.406 1 93.12 767 LYS B N 1
ATOM 13817 C CA . LYS B 1 767 ? 6.484 48.312 32.25 1 93.12 767 LYS B CA 1
ATOM 13818 C C . LYS B 1 767 ? 7.988 48.156 32.469 1 93.12 767 LYS B C 1
ATOM 13820 O O . LYS B 1 767 ? 8.734 47.875 31.516 1 93.12 767 LYS B O 1
ATOM 13825 N N . ALA B 1 768 ? 8.383 48.281 33.656 1 91.5 768 ALA B N 1
ATOM 13826 C CA . ALA B 1 768 ? 9.789 48.031 34 1 91.5 768 ALA B CA 1
ATOM 13827 C C . ALA B 1 768 ? 10.094 46.562 33.969 1 91.5 768 ALA B C 1
ATOM 13829 O O . ALA B 1 768 ? 11.172 46.125 33.531 1 91.5 768 ALA B O 1
ATOM 13830 N N . ALA B 1 769 ? 9.156 45.844 34.469 1 92.19 769 ALA B N 1
ATOM 13831 C CA . ALA B 1 769 ? 9.32 44.406 34.531 1 92.19 769 ALA B CA 1
ATOM 13832 C C . ALA B 1 769 ? 9.477 43.812 33.125 1 92.19 769 ALA B C 1
ATOM 13834 O O . ALA B 1 769 ? 10.258 42.906 32.906 1 92.19 769 ALA B O 1
ATOM 13835 N N . THR B 1 770 ? 8.805 44.375 32.094 1 92.94 770 THR B N 1
ATOM 13836 C CA . THR B 1 770 ? 8.828 43.875 30.75 1 92.94 770 THR B CA 1
ATOM 13837 C C . THR B 1 770 ? 9.961 44.5 29.938 1 92.94 770 THR B C 1
ATOM 13839 O O . THR B 1 770 ? 10.188 44.125 28.781 1 92.94 770 THR B O 1
ATOM 13842 N N . GLY B 1 771 ? 10.672 45.406 30.531 1 91.69 771 GLY B N 1
ATOM 13843 C CA . GLY B 1 771 ? 11.805 46.031 29.875 1 91.69 771 GLY B CA 1
ATOM 13844 C C . GLY B 1 771 ? 11.414 47.25 29.062 1 91.69 771 GLY B C 1
ATOM 13845 O O . GLY B 1 771 ? 12.234 47.844 28.344 1 91.69 771 GLY B O 1
ATOM 13846 N N . GLU B 1 772 ? 10.156 47.688 29.156 1 92.94 772 GLU B N 1
ATOM 13847 C CA . GLU B 1 772 ? 9.664 48.844 28.422 1 92.94 772 GLU B CA 1
ATOM 13848 C C . GLU B 1 772 ? 10.211 50.156 29.016 1 92.94 772 GLU B C 1
ATOM 13850 O O . GLU B 1 772 ? 10.383 51.125 28.297 1 92.94 772 GLU B O 1
ATOM 13855 N N . GLU B 1 773 ? 10.469 50.094 30.375 1 93.06 773 GLU B N 1
ATOM 13856 C CA . GLU B 1 773 ? 11.039 51.219 31.109 1 93.06 773 GLU B CA 1
ATOM 13857 C C . GLU B 1 773 ? 12.188 50.781 32 1 93.06 773 GLU B C 1
ATOM 13859 O O . GLU B 1 773 ? 12.281 49.594 32.344 1 93.06 773 GLU B O 1
ATOM 13864 N N . VAL B 1 774 ? 13.055 51.656 32.281 1 90.75 774 VAL B N 1
ATOM 13865 C CA . VAL B 1 774 ? 14.164 51.375 33.188 1 90.75 774 VAL B CA 1
ATOM 13866 C C . VAL B 1 774 ? 13.664 51.406 34.625 1 90.75 774 VAL B C 1
ATOM 13868 O O . VAL B 1 774 ? 12.969 52.344 35.031 1 90.75 774 VAL B O 1
ATOM 13871 N N . PRO B 1 775 ? 13.992 50.406 35.344 1 87.94 775 PRO B N 1
ATOM 13872 C CA . PRO B 1 775 ? 13.578 50.406 36.75 1 87.94 775 PRO B CA 1
ATOM 13873 C C . PRO B 1 775 ? 14.148 51.594 37.5 1 87.94 775 PRO B C 1
ATOM 13875 O O . PRO B 1 775 ? 15.305 51.969 37.312 1 87.94 775 PRO B O 1
ATOM 13878 N N . ARG B 1 776 ? 13.391 52.156 38.469 1 82.19 776 ARG B N 1
ATOM 13879 C CA . ARG B 1 776 ? 13.781 53.344 39.219 1 82.19 776 ARG B CA 1
ATOM 13880 C C . ARG B 1 776 ? 14.25 52.969 40.625 1 82.19 776 ARG B C 1
ATOM 13882 O O . ARG B 1 776 ? 14.805 53.812 41.344 1 82.19 776 ARG B O 1
ATOM 13889 N N . THR B 1 777 ? 13.969 51.75 41 1 81.94 777 THR B N 1
ATOM 13890 C CA . THR B 1 777 ? 14.359 51.281 42.312 1 81.94 777 THR B CA 1
ATOM 13891 C C . THR B 1 777 ? 15.453 50.219 42.188 1 81.94 777 THR B C 1
ATOM 13893 O O . THR B 1 777 ? 15.68 49.656 41.125 1 81.94 777 THR B O 1
ATOM 13896 N N . ILE B 1 778 ? 16.141 50.062 43.344 1 80.75 778 ILE B N 1
ATOM 13897 C CA . ILE B 1 778 ? 17.141 49 43.406 1 80.75 778 ILE B CA 1
ATOM 13898 C C . ILE B 1 778 ? 16.469 47.625 43.531 1 80.75 778 ILE B C 1
ATOM 13900 O O . ILE B 1 778 ? 15.641 47.438 44.438 1 80.75 778 ILE B O 1
ATOM 13904 N N . ILE B 1 779 ? 16.781 46.75 42.594 1 85.69 779 ILE B N 1
ATOM 13905 C CA . ILE B 1 779 ? 16.172 45.406 42.625 1 85.69 779 ILE B CA 1
ATOM 13906 C C . ILE B 1 779 ? 17.188 44.375 43.125 1 85.69 779 ILE B C 1
ATOM 13908 O O . ILE B 1 779 ? 18.328 44.344 42.656 1 85.69 779 ILE B O 1
ATOM 13912 N N . VAL B 1 780 ? 16.766 43.625 44.125 1 82.81 780 VAL B N 1
ATOM 13913 C CA . VAL B 1 780 ? 17.656 42.625 44.688 1 82.81 780 VAL B CA 1
ATOM 13914 C C . VAL B 1 780 ? 17.203 41.219 44.25 1 82.81 780 VAL B C 1
ATOM 13916 O O . VAL B 1 780 ? 16.016 40.906 44.375 1 82.81 780 VAL B O 1
ATOM 13919 N N . THR B 1 781 ? 18.047 40.469 43.688 1 87.12 781 THR B N 1
ATOM 13920 C CA . THR B 1 781 ? 17.828 39.062 43.312 1 87.12 781 THR B CA 1
ATOM 13921 C C . THR B 1 781 ? 18.922 38.188 43.875 1 87.12 781 THR B C 1
ATOM 13923 O O . THR B 1 781 ? 20.109 38.531 43.875 1 87.12 781 THR B O 1
ATOM 13926 N N . THR B 1 782 ? 18.484 37 44.5 1 87 782 THR B N 1
ATOM 13927 C CA . THR B 1 782 ? 19.438 36.094 45.094 1 87 782 THR B CA 1
ATOM 13928 C C . THR B 1 782 ? 19.219 34.656 44.594 1 87 782 THR B C 1
ATOM 13930 O O . THR B 1 782 ? 18.156 34.344 44.031 1 87 782 THR B O 1
ATOM 13933 N N . ARG B 1 783 ? 20.219 33.781 44.688 1 92.06 783 ARG B N 1
ATOM 13934 C CA . ARG B 1 783 ? 20.141 32.406 44.281 1 92.06 783 ARG B CA 1
ATOM 13935 C C . ARG B 1 783 ? 19.062 31.656 45.031 1 92.06 783 ARG B C 1
ATOM 13937 O O . ARG B 1 783 ? 18.375 30.797 44.5 1 92.06 783 ARG B O 1
ATOM 13944 N N . SER B 1 784 ? 18.828 31.969 46.281 1 87.5 784 SER B N 1
ATOM 13945 C CA . SER B 1 784 ? 17.844 31.297 47.125 1 87.5 784 SER B CA 1
ATOM 13946 C C . SER B 1 784 ? 16.438 31.484 46.562 1 87.5 784 SER B C 1
ATOM 13948 O O . SER B 1 784 ? 15.594 30.594 46.688 1 87.5 784 SER B O 1
ATOM 13950 N N . GLN B 1 785 ? 16.172 32.562 45.906 1 88.75 785 GLN B N 1
ATOM 13951 C CA . GLN B 1 785 ? 14.859 32.844 45.344 1 88.75 785 GLN B CA 1
ATOM 13952 C C . GLN B 1 785 ? 14.523 31.891 44.219 1 88.75 785 GLN B C 1
ATOM 13954 O O . GLN B 1 785 ? 13.352 31.672 43.906 1 88.75 785 GLN B O 1
ATOM 13959 N N . TYR B 1 786 ? 15.547 31.312 43.656 1 93.75 786 TYR B N 1
ATOM 13960 C CA . TYR B 1 786 ? 15.352 30.406 42.531 1 93.75 786 TYR B CA 1
ATOM 13961 C C . TYR B 1 786 ? 15.719 28.984 42.906 1 93.75 786 TYR B C 1
ATOM 13963 O O . TYR B 1 786 ? 15.883 28.125 42.031 1 93.75 786 TYR B O 1
ATOM 13971 N N . GLY B 1 787 ? 15.977 28.734 44.219 1 91.31 787 GLY B N 1
ATOM 13972 C CA . GLY B 1 787 ? 16.312 27.391 44.688 1 91.31 787 GLY B CA 1
ATOM 13973 C C . GLY B 1 787 ? 17.703 26.938 44.281 1 91.31 787 GLY B C 1
ATOM 13974 O O . GLY B 1 787 ? 17.953 25.75 44.156 1 91.31 787 GLY B O 1
ATOM 13975 N N . LEU B 1 788 ? 18.578 27.906 43.969 1 95.25 788 LEU B N 1
ATOM 13976 C CA . LEU B 1 788 ? 19.938 27.594 43.562 1 95.25 788 LEU B CA 1
ATOM 13977 C C . LEU B 1 788 ? 20.875 27.531 44.781 1 95.25 788 LEU B C 1
ATOM 13979 O O . LEU B 1 788 ? 20.688 28.266 45.75 1 95.25 788 LEU B O 1
ATOM 13983 N N . PRO B 1 789 ? 21.828 26.672 44.719 1 95.06 789 PRO B N 1
ATOM 13984 C CA . PRO B 1 789 ? 22.781 26.625 45.812 1 95.06 789 PRO B CA 1
ATOM 13985 C C . PRO B 1 789 ? 23.719 27.828 45.844 1 95.06 789 PRO B C 1
ATOM 13987 O O . PRO B 1 789 ? 24.125 28.328 44.781 1 95.06 789 PRO B O 1
ATOM 13990 N N . GLU B 1 790 ? 24.219 28.203 47.031 1 90.31 790 GLU B N 1
ATOM 13991 C CA . GLU B 1 790 ? 25.062 29.391 47.219 1 90.31 790 GLU B CA 1
ATOM 13992 C C . GLU B 1 790 ? 26.531 29.031 47 1 90.31 790 GLU B C 1
ATOM 13994 O O . GLU B 1 790 ? 27.328 29.875 46.594 1 90.31 790 GLU B O 1
ATOM 13999 N N . ASP B 1 791 ? 26.844 27.828 47.344 1 91.25 791 ASP B N 1
ATOM 14000 C CA . ASP B 1 791 ? 28.25 27.453 47.375 1 91.25 791 ASP B CA 1
ATOM 14001 C C . ASP B 1 791 ? 28.609 26.531 46.219 1 91.25 791 ASP B C 1
ATOM 14003 O O . ASP B 1 791 ? 29.625 25.812 46.281 1 91.25 791 ASP B O 1
ATOM 14007 N N . ALA B 1 792 ? 27.797 26.484 45.219 1 96.12 792 ALA B N 1
ATOM 14008 C CA . ALA B 1 792 ? 28.062 25.594 44.094 1 96.12 792 ALA B CA 1
ATOM 14009 C C . ALA B 1 792 ? 28.172 26.375 42.781 1 96.12 792 ALA B C 1
ATOM 14011 O O . ALA B 1 792 ? 27.703 27.516 42.688 1 96.12 792 ALA B O 1
ATOM 14012 N N . ILE B 1 793 ? 28.859 25.734 41.781 1 97.69 793 ILE B N 1
ATOM 14013 C CA . ILE B 1 793 ? 28.906 26.297 40.438 1 97.69 793 ILE B CA 1
ATOM 14014 C C . ILE B 1 793 ? 27.547 26.125 39.781 1 97.69 793 ILE B C 1
ATOM 14016 O O . ILE B 1 793 ? 27 25.031 39.75 1 97.69 793 ILE B O 1
ATOM 14020 N N . VAL B 1 794 ? 26.953 27.203 39.281 1 98.06 794 VAL B N 1
ATOM 14021 C CA . VAL B 1 794 ? 25.656 27.156 38.594 1 98.06 794 VAL B CA 1
ATOM 14022 C C . VAL B 1 794 ? 25.844 27.312 37.094 1 98.06 794 VAL B C 1
ATOM 14024 O O . VAL B 1 794 ? 26.156 28.406 36.625 1 98.06 794 VAL B O 1
ATOM 14027 N N . TYR B 1 795 ? 25.766 26.234 36.469 1 98.56 795 TYR B N 1
ATOM 14028 C CA . TYR B 1 795 ? 25.656 26.297 35 1 98.56 795 TYR B CA 1
ATOM 14029 C C . TYR B 1 795 ? 24.219 26.625 34.594 1 98.56 795 TYR B C 1
ATOM 14031 O O . TYR B 1 795 ? 23.266 26.141 35.188 1 98.56 795 TYR B O 1
ATOM 14039 N N . CYS B 1 796 ? 24.016 27.438 33.531 1 98.19 796 CYS B N 1
ATOM 14040 C CA . CYS B 1 796 ? 22.641 27.75 33.125 1 98.19 796 CYS B CA 1
ATOM 14041 C C . CYS B 1 796 ? 22.453 27.641 31.625 1 98.19 796 CYS B C 1
ATOM 14043 O O . CYS B 1 796 ? 23.438 27.641 30.875 1 98.19 796 CYS B O 1
ATOM 14045 N N . ASN B 1 797 ? 21.266 27.422 31.203 1 98.12 797 ASN B N 1
ATOM 14046 C CA . ASN B 1 797 ? 20.766 27.531 29.828 1 98.12 797 ASN B CA 1
ATOM 14047 C C . ASN B 1 797 ? 19.281 27.906 29.812 1 98.12 797 ASN B C 1
ATOM 14049 O O . ASN B 1 797 ? 18.422 27.125 30.219 1 98.12 797 ASN B O 1
ATOM 14053 N N . PHE B 1 798 ? 18.969 29.062 29.312 1 97.44 798 PHE B N 1
ATOM 14054 C CA . PHE B 1 798 ? 17.594 29.547 29.375 1 97.44 798 PHE B CA 1
ATOM 14055 C C . PHE B 1 798 ? 16.938 29.484 28 1 97.44 798 PHE B C 1
ATOM 14057 O O . PHE B 1 798 ? 16.016 30.25 27.719 1 97.44 798 PHE B O 1
ATOM 14064 N N . ASN B 1 799 ? 17.438 28.703 27.125 1 96.31 799 ASN B N 1
ATOM 14065 C CA . ASN B 1 799 ? 16.797 28.438 25.844 1 96.31 799 ASN B CA 1
ATOM 14066 C C . ASN B 1 799 ? 15.547 27.578 26.016 1 96.31 799 ASN B C 1
ATOM 14068 O O . ASN B 1 799 ? 15.398 26.875 27.016 1 96.31 799 ASN B O 1
ATOM 14072 N N . GLN B 1 800 ? 14.672 27.656 25 1 95.38 800 GLN B N 1
ATOM 14073 C CA . GLN B 1 800 ? 13.555 26.719 24.969 1 95.38 800 GLN B CA 1
ATOM 14074 C C . GLN B 1 800 ? 14.047 25.281 24.828 1 95.38 800 GLN B C 1
ATOM 14076 O O . GLN B 1 800 ? 15.094 25.031 24.219 1 95.38 800 GLN B O 1
ATOM 14081 N N . LEU B 1 801 ? 13.258 24.359 25.312 1 96.5 801 LEU B N 1
ATOM 14082 C CA . LEU B 1 801 ? 13.711 22.984 25.453 1 96.5 801 LEU B CA 1
ATOM 14083 C C . LEU B 1 801 ? 13.922 22.344 24.078 1 96.5 801 LEU B C 1
ATOM 14085 O O . LEU B 1 801 ? 14.727 21.422 23.938 1 96.5 801 LEU B O 1
ATOM 14089 N N . TYR B 1 802 ? 13.211 22.812 23.016 1 95.56 802 TYR B N 1
ATOM 14090 C CA . TYR B 1 802 ? 13.297 22.156 21.719 1 95.56 802 TYR B CA 1
ATOM 14091 C C . TYR B 1 802 ? 14.711 22.297 21.141 1 95.56 802 TYR B C 1
ATOM 14093 O O . TYR B 1 802 ? 15.07 21.562 20.219 1 95.56 802 TYR B O 1
ATOM 14101 N N . LYS B 1 803 ? 15.547 23.172 21.734 1 96.38 803 LYS B N 1
ATOM 14102 C CA . LYS B 1 803 ? 16.906 23.391 21.25 1 96.38 803 LYS B CA 1
ATOM 14103 C C . LYS B 1 803 ? 17.859 22.344 21.812 1 96.38 803 LYS B C 1
ATOM 14105 O O . LYS B 1 803 ? 19 22.203 21.344 1 96.38 803 LYS B O 1
ATOM 14110 N N . ILE B 1 804 ? 17.391 21.562 22.766 1 97.12 804 ILE B N 1
ATOM 14111 C CA . ILE B 1 804 ? 18.234 20.578 23.438 1 97.12 804 ILE B CA 1
ATOM 14112 C C . ILE B 1 804 ? 18.047 19.219 22.766 1 97.12 804 ILE B C 1
ATOM 14114 O O . ILE B 1 804 ? 16.938 18.688 22.688 1 97.12 804 ILE B O 1
ATOM 14118 N N . ASP B 1 805 ? 19.078 18.625 22.266 1 95.56 805 ASP B N 1
ATOM 14119 C CA . ASP B 1 805 ? 19.062 17.266 21.719 1 95.56 805 ASP B CA 1
ATOM 14120 C C . ASP B 1 805 ? 19.781 16.297 22.641 1 95.56 805 ASP B C 1
ATOM 14122 O O . ASP B 1 805 ? 20.438 16.703 23.594 1 95.56 805 ASP B O 1
ATOM 14126 N N . PRO B 1 806 ? 19.703 14.984 22.406 1 96.12 806 PRO B N 1
ATOM 14127 C CA . PRO B 1 806 ? 20.312 13.992 23.297 1 96.12 806 PRO B CA 1
ATOM 14128 C C . PRO B 1 806 ? 21.812 14.188 23.469 1 96.12 806 PRO B C 1
ATOM 14130 O O . PRO B 1 806 ? 22.344 14.047 24.562 1 96.12 806 PRO B O 1
ATOM 14133 N N . SER B 1 807 ? 22.484 14.578 22.453 1 95.81 807 SER B N 1
ATOM 14134 C CA . SER B 1 807 ? 23.922 14.781 22.516 1 95.81 807 SER B CA 1
ATOM 14135 C C . SER B 1 807 ? 24.281 15.961 23.406 1 95.81 807 SER B C 1
ATOM 14137 O O . SER B 1 807 ? 25.281 15.914 24.141 1 95.81 807 SER B O 1
ATOM 14139 N N . THR B 1 808 ? 23.5 17.031 23.375 1 97.75 808 THR B N 1
ATOM 14140 C CA . THR B 1 808 ? 23.734 18.203 24.219 1 97.75 808 THR B CA 1
ATOM 14141 C C . THR B 1 808 ? 23.547 17.875 25.688 1 97.75 808 THR B C 1
ATOM 14143 O O . THR B 1 808 ? 24.375 18.234 26.531 1 97.75 808 THR B O 1
ATOM 14146 N N . LEU B 1 809 ? 22.469 17.156 25.953 1 97.88 809 LEU B N 1
ATOM 14147 C CA . LEU B 1 809 ? 22.234 16.797 27.344 1 97.88 809 LEU B CA 1
ATOM 14148 C C . LEU B 1 809 ? 23.344 15.867 27.859 1 97.88 809 LEU B C 1
ATOM 14150 O O . LEU B 1 809 ? 23.734 15.945 29.016 1 97.88 809 LEU B O 1
ATOM 14154 N N . GLN B 1 810 ? 23.828 15.047 27.016 1 97.19 810 GLN B N 1
ATOM 14155 C CA . GLN B 1 810 ? 24.922 14.156 27.391 1 97.19 810 GLN B CA 1
ATOM 14156 C C . GLN B 1 810 ? 26.188 14.945 27.734 1 97.19 810 GLN B C 1
ATOM 14158 O O . GLN B 1 810 ? 26.875 14.625 28.703 1 97.19 810 GLN B O 1
ATOM 14163 N N . MET B 1 811 ? 26.516 15.93 26.953 1 98 811 MET B N 1
ATOM 14164 C CA . MET B 1 811 ? 27.656 16.781 27.25 1 98 811 MET B CA 1
ATOM 14165 C C . MET B 1 811 ? 27.469 17.484 28.594 1 98 811 MET B C 1
ATOM 14167 O O . MET B 1 811 ? 28.422 17.578 29.391 1 98 811 MET B O 1
ATOM 14171 N N . TRP B 1 812 ? 26.312 17.984 28.844 1 98.5 812 TRP B N 1
ATOM 14172 C CA . TRP B 1 812 ? 26.047 18.672 30.094 1 98.5 812 TRP B CA 1
ATOM 14173 C C . TRP B 1 812 ? 26.156 17.719 31.281 1 98.5 812 TRP B C 1
ATOM 14175 O O . TRP B 1 812 ? 26.688 18.094 32.344 1 98.5 812 TRP B O 1
ATOM 14185 N N . ALA B 1 813 ? 25.641 16.531 31.078 1 97.75 813 ALA B N 1
ATOM 14186 C CA . ALA B 1 813 ? 25.766 15.516 32.125 1 97.75 813 ALA B CA 1
ATOM 14187 C C . ALA B 1 813 ? 27.234 15.203 32.406 1 97.75 813 ALA B C 1
ATOM 14189 O O . ALA B 1 813 ? 27.625 15.078 33.562 1 97.75 813 ALA B O 1
ATOM 14190 N N . ASN B 1 814 ? 28 15.086 31.391 1 98.06 814 ASN B N 1
ATOM 14191 C CA . ASN B 1 814 ? 29.438 14.836 31.547 1 98.06 814 ASN B CA 1
ATOM 14192 C C . ASN B 1 814 ? 30.125 15.969 32.312 1 98.06 814 ASN B C 1
ATOM 14194 O O . ASN B 1 814 ? 31 15.727 33.125 1 98.06 814 ASN B O 1
ATOM 14198 N N . ILE B 1 815 ? 29.781 17.172 32.031 1 98.56 815 ILE B N 1
ATOM 14199 C CA . ILE B 1 815 ? 30.344 18.344 32.688 1 98.56 815 ILE B CA 1
ATOM 14200 C C . ILE B 1 815 ? 30.031 18.312 34.188 1 98.56 815 ILE B C 1
ATOM 14202 O O . ILE B 1 815 ? 30.906 18.516 35.031 1 98.56 815 ILE B O 1
ATOM 14206 N N . LEU B 1 816 ? 28.766 18.047 34.5 1 98.19 816 LEU B N 1
ATOM 14207 C CA . LEU B 1 816 ? 28.328 18.047 35.875 1 98.19 816 LEU B CA 1
ATOM 14208 C C . LEU B 1 816 ? 29 16.922 36.656 1 98.19 816 LEU B C 1
ATOM 14210 O O . LEU B 1 816 ? 29.281 17.062 37.844 1 98.19 816 LEU B O 1
ATOM 14214 N N . LYS B 1 817 ? 29.281 15.844 36 1 97.31 817 LYS B N 1
ATOM 14215 C CA . LYS B 1 817 ? 29.984 14.734 36.656 1 97.31 817 LYS B CA 1
ATOM 14216 C C . LYS B 1 817 ? 31.438 15.094 36.938 1 97.31 817 LYS B C 1
ATOM 14218 O O . LYS B 1 817 ? 31.984 14.68 37.969 1 97.31 817 LYS B O 1
ATOM 14223 N N . ARG B 1 818 ? 31.984 15.883 36.062 1 97.75 818 ARG B N 1
ATOM 14224 C CA . ARG B 1 818 ? 33.375 16.281 36.219 1 97.75 818 ARG B CA 1
ATOM 14225 C C . ARG B 1 818 ? 33.531 17.469 37.156 1 97.75 818 ARG B C 1
ATOM 14227 O O . ARG B 1 818 ? 34.625 17.75 37.656 1 97.75 818 ARG B O 1
ATOM 14234 N N . VAL B 1 819 ? 32.406 18.172 37.438 1 98 819 VAL B N 1
ATOM 14235 C CA . VAL B 1 819 ? 32.312 19.25 38.438 1 98 819 VAL B CA 1
ATOM 14236 C C . VAL B 1 819 ? 31.312 18.891 39.5 1 98 819 VAL B C 1
ATOM 14238 O O . VAL B 1 819 ? 30.172 19.344 39.469 1 98 819 VAL B O 1
ATOM 14241 N N . PRO B 1 820 ? 31.703 18.188 40.5 1 93.06 820 PRO B N 1
ATOM 14242 C CA . PRO B 1 820 ? 30.766 17.547 41.406 1 93.06 820 PRO B CA 1
ATOM 14243 C C . PRO B 1 820 ? 29.906 18.562 42.188 1 93.06 820 PRO B C 1
ATOM 14245 O O . PRO B 1 820 ? 28.719 18.312 42.406 1 93.06 820 PRO B O 1
ATOM 14248 N N . ASN B 1 821 ? 30.453 19.672 42.594 1 95.5 821 ASN B N 1
ATOM 14249 C CA . ASN B 1 821 ? 29.672 20.656 43.312 1 95.5 821 ASN B CA 1
ATOM 14250 C C . ASN B 1 821 ? 29.078 21.703 42.375 1 95.5 821 ASN B C 1
ATOM 14252 O O . ASN B 1 821 ? 29.422 22.891 42.438 1 95.5 821 ASN B O 1
ATOM 14256 N N . SER B 1 822 ? 28.219 21.234 41.469 1 97.81 822 SER B N 1
ATOM 14257 C CA . SER B 1 822 ? 27.609 22.109 40.5 1 97.81 822 SER B CA 1
ATOM 14258 C C . SER B 1 822 ? 26.172 21.703 40.219 1 97.81 822 SER B C 1
ATOM 14260 O O . SER B 1 822 ? 25.75 20.594 40.562 1 97.81 822 SER B O 1
ATOM 14262 N N . VAL B 1 823 ? 25.328 22.625 39.625 1 98.12 823 VAL B N 1
ATOM 14263 C CA . VAL B 1 823 ? 23.969 22.359 39.188 1 98.12 823 VAL B CA 1
ATOM 14264 C C . VAL B 1 823 ? 23.734 22.938 37.812 1 98.12 823 VAL B C 1
ATOM 14266 O O . VAL B 1 823 ? 24.5 23.781 37.344 1 98.12 823 VAL B O 1
ATOM 14269 N N . LEU B 1 824 ? 22.812 22.359 37.156 1 98.31 824 LEU B N 1
ATOM 14270 C CA . LEU B 1 824 ? 22.359 22.875 35.875 1 98.31 824 LEU B CA 1
ATOM 14271 C C . LEU B 1 824 ? 21 23.547 36 1 98.31 824 LEU B C 1
ATOM 14273 O O . LEU B 1 824 ? 20.031 22.922 36.469 1 98.31 824 LEU B O 1
ATOM 14277 N N . TRP B 1 825 ? 20.969 24.859 35.688 1 98.44 825 TRP B N 1
ATOM 14278 C CA . TRP B 1 825 ? 19.781 25.703 35.812 1 98.44 825 TRP B CA 1
ATOM 14279 C C . TRP B 1 825 ? 19.141 25.922 34.438 1 98.44 825 TRP B C 1
ATOM 14281 O O . TRP B 1 825 ? 19.719 26.609 33.594 1 98.44 825 TRP B O 1
ATOM 14291 N N . LEU B 1 826 ? 17.875 25.359 34.25 1 98.06 826 LEU B N 1
ATOM 14292 C CA . LEU B 1 826 ? 17.234 25.391 32.938 1 98.06 826 LEU B CA 1
ATOM 14293 C C . LEU B 1 826 ? 15.922 26.172 33 1 98.06 826 LEU B C 1
ATOM 14295 O O . LEU B 1 826 ? 15.375 26.391 34.094 1 98.06 826 LEU B O 1
ATOM 14299 N N . LEU B 1 827 ? 15.445 26.562 31.797 1 97.44 827 LEU B N 1
ATOM 14300 C CA . LEU B 1 827 ? 14.156 27.234 31.656 1 97.44 827 LEU B CA 1
ATOM 14301 C C . LEU B 1 827 ? 13.031 26.219 31.5 1 97.44 827 LEU B C 1
ATOM 14303 O O . LEU B 1 827 ? 13.133 25.297 30.688 1 97.44 827 LEU B O 1
ATOM 14307 N N . ARG B 1 828 ? 11.984 26.391 32.312 1 96.25 828 ARG B N 1
ATOM 14308 C CA . ARG B 1 828 ? 10.789 25.562 32.219 1 96.25 828 ARG B CA 1
ATOM 14309 C C . ARG B 1 828 ? 9.898 26 31.062 1 96.25 828 ARG B C 1
ATOM 14311 O O . ARG B 1 828 ? 8.914 26.703 31.266 1 96.25 828 ARG B O 1
ATOM 14318 N N . PHE B 1 829 ? 10.258 25.562 29.891 1 94.44 829 PHE B N 1
ATOM 14319 C CA . PHE B 1 829 ? 9.5 25.969 28.719 1 94.44 829 PHE B CA 1
ATOM 14320 C C . PHE B 1 829 ? 9.703 25 27.562 1 94.44 829 PHE B C 1
ATOM 14322 O O . PHE B 1 829 ? 10.703 25.078 26.844 1 94.44 829 PHE B O 1
ATOM 14329 N N . PRO B 1 830 ? 8.734 24.125 27.266 1 94.25 830 PRO B N 1
ATOM 14330 C CA . PRO B 1 830 ? 7.473 23.969 27.984 1 94.25 830 PRO B CA 1
ATOM 14331 C C . PRO B 1 830 ? 7.602 23.094 29.219 1 94.25 830 PRO B C 1
ATOM 14333 O O . PRO B 1 830 ? 8.516 22.266 29.297 1 94.25 830 PRO B O 1
ATOM 14336 N N . ALA B 1 831 ? 6.645 23.203 30.125 1 95.56 831 ALA B N 1
ATOM 14337 C CA . ALA B 1 831 ? 6.676 22.484 31.391 1 95.56 831 ALA B CA 1
ATOM 14338 C C . ALA B 1 831 ? 6.586 20.984 31.172 1 95.56 831 ALA B C 1
ATOM 14340 O O . ALA B 1 831 ? 7.18 20.203 31.922 1 95.56 831 ALA B O 1
ATOM 14341 N N . VAL B 1 832 ? 5.945 20.594 30.141 1 95.44 832 VAL B N 1
ATOM 14342 C CA . VAL B 1 832 ? 5.668 19.188 29.875 1 95.44 832 VAL B CA 1
ATOM 14343 C C . VAL B 1 832 ? 6.965 18.453 29.516 1 95.44 832 VAL B C 1
ATOM 14345 O O . VAL B 1 832 ? 7.039 17.234 29.594 1 95.44 832 VAL B O 1
ATOM 14348 N N . GLY B 1 833 ? 8.047 19.188 29.156 1 96.88 833 GLY B N 1
ATOM 14349 C CA . GLY B 1 833 ? 9.312 18.562 28.781 1 96.88 833 GLY B CA 1
ATOM 14350 C C . GLY B 1 833 ? 10.211 18.266 29.953 1 96.88 833 GLY B C 1
ATOM 14351 O O . GLY B 1 833 ? 11.156 17.484 29.844 1 96.88 833 GLY B O 1
ATOM 14352 N N . GLU B 1 834 ? 9.945 18.844 31.156 1 96.94 834 GLU B N 1
ATOM 14353 C CA . GLU B 1 834 ? 10.797 18.766 32.344 1 96.94 834 GLU B CA 1
ATOM 14354 C C . GLU B 1 834 ? 10.977 17.328 32.781 1 96.94 834 GLU B C 1
ATOM 14356 O O . GLU B 1 834 ? 12.102 16.875 33.031 1 96.94 834 GLU B O 1
ATOM 14361 N N . PRO B 1 835 ? 9.836 16.516 32.812 1 96.56 835 PRO B N 1
ATOM 14362 C CA . PRO B 1 835 ? 10.008 15.125 33.281 1 96.56 835 PRO B CA 1
ATOM 14363 C C . PRO B 1 835 ? 10.906 14.312 32.344 1 96.56 835 PRO B C 1
ATOM 14365 O O . PRO B 1 835 ? 11.648 13.445 32.812 1 96.56 835 PRO B O 1
ATOM 14368 N N . ASN B 1 836 ? 10.836 14.617 31.094 1 97.12 836 ASN B N 1
ATOM 14369 C CA . ASN B 1 836 ? 11.664 13.891 30.141 1 97.12 836 ASN B CA 1
ATOM 14370 C C . ASN B 1 836 ? 13.148 14.18 30.344 1 97.12 836 ASN B C 1
ATOM 14372 O O . ASN B 1 836 ? 13.969 13.266 30.328 1 97.12 836 ASN B O 1
ATOM 14376 N N . ILE B 1 837 ? 13.516 15.453 30.562 1 97.5 837 ILE B N 1
ATOM 14377 C CA . ILE B 1 837 ? 14.898 15.852 30.797 1 97.5 837 ILE B CA 1
ATOM 14378 C C . ILE B 1 837 ? 15.414 15.211 32.094 1 97.5 837 ILE B C 1
ATOM 14380 O O . ILE B 1 837 ? 16.531 14.68 32.125 1 97.5 837 ILE B O 1
ATOM 14384 N N . GLN B 1 838 ? 14.57 15.266 33.062 1 97 838 GLN B N 1
ATOM 14385 C CA . GLN B 1 838 ? 14.938 14.68 34.344 1 97 838 GLN B CA 1
ATOM 14386 C C . GLN B 1 838 ? 15.188 13.18 34.219 1 97 838 GLN B C 1
ATOM 14388 O O . GLN B 1 838 ? 16.172 12.656 34.75 1 97 838 GLN B O 1
ATOM 14393 N N . GLN B 1 839 ? 14.32 12.5 33.5 1 96.5 839 GLN B N 1
ATOM 14394 C CA . GLN B 1 839 ? 14.445 11.062 33.312 1 96.5 839 GLN B CA 1
ATOM 14395 C C . GLN B 1 839 ? 15.719 10.719 32.531 1 96.5 839 GLN B C 1
ATOM 14397 O O . GLN B 1 839 ? 16.453 9.797 32.906 1 96.5 839 GLN B O 1
ATOM 14402 N N . TYR B 1 840 ? 16 11.414 31.5 1 96.69 840 TYR B N 1
ATOM 14403 C CA . TYR B 1 840 ? 17.188 11.148 30.703 1 96.69 840 TYR B CA 1
ATOM 14404 C C . TYR B 1 840 ? 18.453 11.453 31.5 1 96.69 840 TYR B C 1
ATOM 14406 O O . TYR B 1 840 ? 19.453 10.727 31.406 1 96.69 840 TYR B O 1
ATOM 14414 N N . ALA B 1 841 ? 18.453 12.531 32.281 1 96.69 841 ALA B N 1
ATOM 14415 C CA . ALA B 1 841 ? 19.594 12.867 33.125 1 96.69 841 ALA B CA 1
ATOM 14416 C C . ALA B 1 841 ? 19.859 11.773 34.156 1 96.69 841 ALA B C 1
ATOM 14418 O O . ALA B 1 841 ? 21.016 11.43 34.406 1 96.69 841 ALA B O 1
ATOM 14419 N N . GLN B 1 842 ? 18.797 11.289 34.625 1 96.19 842 GLN B N 1
ATOM 14420 C CA . GLN B 1 842 ? 18.938 10.188 35.594 1 96.19 842 GLN B CA 1
ATOM 14421 C C . GLN B 1 842 ? 19.547 8.953 34.906 1 96.19 842 GLN B C 1
ATOM 14423 O O . GLN B 1 842 ? 20.406 8.289 35.5 1 96.19 842 GLN B O 1
ATOM 14428 N N . ASN B 1 843 ? 19.094 8.703 33.75 1 95.62 843 ASN B N 1
ATOM 14429 C CA . ASN B 1 843 ? 19.625 7.582 33 1 95.62 843 ASN B CA 1
ATOM 14430 C C . ASN B 1 843 ? 21.109 7.766 32.688 1 95.62 843 ASN B C 1
ATOM 14432 O O . ASN B 1 843 ? 21.828 6.785 32.5 1 95.62 843 ASN B O 1
ATOM 14436 N N . MET B 1 844 ? 21.516 9.023 32.656 1 95.81 844 MET B N 1
ATOM 14437 C CA . MET B 1 844 ? 22.922 9.344 32.375 1 95.81 844 MET B CA 1
ATOM 14438 C C . MET B 1 844 ? 23.75 9.359 33.625 1 95.81 844 MET B C 1
ATOM 14440 O O . MET B 1 844 ? 24.953 9.641 33.594 1 95.81 844 MET B O 1
ATOM 14444 N N . GLY B 1 845 ? 23.109 9.148 34.781 1 93.94 845 GLY B N 1
ATOM 14445 C CA . GLY B 1 845 ? 23.812 8.984 36.031 1 93.94 845 GLY B CA 1
ATOM 14446 C C . GLY B 1 845 ? 23.781 10.227 36.906 1 93.94 845 GLY B C 1
ATOM 14447 O O . GLY B 1 845 ? 24.562 10.344 37.844 1 93.94 845 GLY B O 1
ATOM 14448 N N . LEU B 1 846 ? 22.953 11.203 36.625 1 95.06 846 LEU B N 1
ATOM 14449 C CA . LEU B 1 846 ? 22.859 12.422 37.438 1 95.06 846 LEU B CA 1
ATOM 14450 C C . LEU B 1 846 ? 21.672 12.359 38.375 1 95.06 846 LEU B C 1
ATOM 14452 O O . LEU B 1 846 ? 20.578 11.922 38 1 95.06 846 LEU B O 1
ATOM 14456 N N . PRO B 1 847 ? 21.938 12.688 39.562 1 93.38 847 PRO B N 1
ATOM 14457 C CA . PRO B 1 847 ? 20.781 12.781 40.469 1 93.38 847 PRO B CA 1
ATOM 14458 C C . PRO B 1 847 ? 19.812 13.898 40.062 1 93.38 847 PRO B C 1
ATOM 14460 O O . PRO B 1 847 ? 20.219 14.875 39.438 1 93.38 847 PRO B O 1
ATOM 14463 N N . GLN B 1 848 ? 18.578 13.852 40.438 1 91.12 848 GLN B N 1
ATOM 14464 C CA . GLN B 1 848 ? 17.5 14.758 40.062 1 91.12 848 GLN B CA 1
ATOM 14465 C C . GLN B 1 848 ? 17.75 16.172 40.562 1 91.12 848 GLN B C 1
ATOM 14467 O O . GLN B 1 848 ? 17.359 17.156 39.938 1 91.12 848 GLN B O 1
ATOM 14472 N N . ASN B 1 849 ? 18.453 16.25 41.688 1 93.25 849 ASN B N 1
ATOM 14473 C CA . ASN B 1 849 ? 18.625 17.547 42.312 1 93.25 849 ASN B CA 1
ATOM 14474 C C . ASN B 1 849 ? 19.719 18.375 41.625 1 93.25 849 ASN B C 1
ATOM 14476 O O . ASN B 1 849 ? 19.906 19.547 41.938 1 93.25 849 ASN B O 1
ATOM 14480 N N . ARG B 1 850 ? 20.359 17.812 40.688 1 96.31 850 ARG B N 1
ATOM 14481 C CA . ARG B 1 850 ? 21.438 18.5 39.969 1 96.31 850 ARG B CA 1
ATOM 14482 C C . ARG B 1 850 ? 20.875 19.375 38.844 1 96.31 850 ARG B C 1
ATOM 14484 O O . ARG B 1 850 ? 21.578 20.219 38.281 1 96.31 850 ARG B O 1
ATOM 14491 N N . ILE B 1 851 ? 19.609 19.188 38.469 1 97.56 851 ILE B N 1
ATOM 14492 C CA . ILE B 1 851 ? 18.969 20 37.469 1 97.56 851 ILE B CA 1
ATOM 14493 C C . ILE B 1 851 ? 17.812 20.797 38.062 1 97.56 851 ILE B C 1
ATOM 14495 O O . ILE B 1 851 ? 16.922 20.219 38.688 1 97.56 851 ILE B O 1
ATOM 14499 N N . ILE B 1 852 ? 17.844 22.078 37.938 1 97.56 852 ILE B N 1
ATOM 14500 C CA . ILE B 1 852 ? 16.844 22.969 38.5 1 97.56 852 ILE B CA 1
ATOM 14501 C C . ILE B 1 852 ? 16.156 23.75 37.375 1 97.56 852 ILE B C 1
ATOM 14503 O O . ILE B 1 852 ? 16.797 24.203 36.438 1 97.56 852 ILE B O 1
ATOM 14507 N N . PHE B 1 853 ? 14.82 23.812 37.469 1 97.31 853 PHE B N 1
ATOM 14508 C CA . PHE B 1 853 ? 14.047 24.531 36.469 1 97.31 853 PHE B CA 1
ATOM 14509 C C . PHE B 1 853 ? 13.414 25.781 37.094 1 97.31 853 PHE B C 1
ATOM 14511 O O . PHE B 1 853 ? 13 25.781 38.25 1 97.31 853 PHE B O 1
ATOM 14518 N N . SER B 1 854 ? 13.336 26.875 36.312 1 96.19 854 SER B N 1
ATOM 14519 C CA . SER B 1 854 ? 12.57 28.062 36.656 1 96.19 854 SER B CA 1
ATOM 14520 C C . SER B 1 854 ? 11.586 28.438 35.562 1 96.19 854 SER B C 1
ATOM 14522 O O . SER B 1 854 ? 11.852 28.203 34.375 1 96.19 854 SER B O 1
ATOM 14524 N N . PRO B 1 855 ? 10.453 29 35.906 1 94.94 855 PRO B N 1
ATOM 14525 C CA . PRO B 1 855 ? 9.445 29.375 34.906 1 94.94 855 PRO B CA 1
ATOM 14526 C C . PRO B 1 855 ? 9.859 30.594 34.062 1 94.94 855 PRO B C 1
ATOM 14528 O O . PRO B 1 855 ? 10.836 31.266 34.406 1 94.94 855 PRO B O 1
ATOM 14531 N N . VAL B 1 856 ? 9.156 30.828 33.062 1 94.5 856 VAL B N 1
ATOM 14532 C CA . VAL B 1 856 ? 9.336 32.031 32.25 1 94.5 856 VAL B CA 1
ATOM 14533 C C . VAL B 1 856 ? 9.078 33.281 33.094 1 94.5 856 VAL B C 1
ATOM 14535 O O . VAL B 1 856 ? 8.148 33.312 33.906 1 94.5 856 VAL B O 1
ATOM 14538 N N . ALA B 1 857 ? 9.969 34.25 32.969 1 93.94 857 ALA B N 1
ATOM 14539 C CA . ALA B 1 857 ? 9.875 35.5 33.719 1 93.94 857 ALA B CA 1
ATOM 14540 C C . ALA B 1 857 ? 9.766 36.688 32.781 1 93.94 857 ALA B C 1
ATOM 14542 O O . ALA B 1 857 ? 10.086 36.594 31.594 1 93.94 857 ALA B O 1
ATOM 14543 N N . PRO B 1 858 ? 9.242 37.781 33.344 1 92.75 858 PRO B N 1
ATOM 14544 C CA . PRO B 1 858 ? 9.289 39 32.531 1 92.75 858 PRO B CA 1
ATOM 14545 C C . PRO B 1 858 ? 10.703 39.344 32.094 1 92.75 858 PRO B C 1
ATOM 14547 O O . PRO B 1 858 ? 11.68 38.969 32.75 1 92.75 858 PRO B O 1
ATOM 14550 N N . LYS B 1 859 ? 10.828 40.094 31.078 1 94.69 859 LYS B N 1
ATOM 14551 C CA . LYS B 1 859 ? 12.086 40.281 30.359 1 94.69 859 LYS B CA 1
ATOM 14552 C C . LYS B 1 859 ? 13.164 40.844 31.281 1 94.69 859 LYS B C 1
ATOM 14554 O O . LYS B 1 859 ? 14.305 40.375 31.25 1 94.69 859 LYS B O 1
ATOM 14559 N N . GLU B 1 860 ? 12.883 41.812 32.062 1 93.31 860 GLU B N 1
ATOM 14560 C CA . GLU B 1 860 ? 13.883 42.406 32.969 1 93.31 860 GLU B CA 1
ATOM 14561 C C . GLU B 1 860 ? 14.422 41.344 33.938 1 93.31 860 GLU B C 1
ATOM 14563 O O . GLU B 1 860 ? 15.633 41.219 34.094 1 93.31 860 GLU B O 1
ATOM 14568 N N . GLU B 1 861 ? 13.547 40.625 34.594 1 92.69 861 GLU B N 1
ATOM 14569 C CA . GLU B 1 861 ? 13.945 39.531 35.5 1 92.69 861 GLU B CA 1
ATOM 14570 C C . GLU B 1 861 ? 14.727 38.469 34.75 1 92.69 861 GLU B C 1
ATOM 14572 O O . GLU B 1 861 ? 15.703 37.938 35.281 1 92.69 861 GLU B O 1
ATOM 14577 N N . HIS B 1 862 ? 14.266 38.219 33.594 1 94.56 862 HIS B N 1
ATOM 14578 C CA . HIS B 1 862 ? 14.914 37.188 32.781 1 94.56 862 HIS B CA 1
ATOM 14579 C C . HIS B 1 862 ? 16.375 37.531 32.531 1 94.56 862 HIS B C 1
ATOM 14581 O O . HIS B 1 862 ? 17.25 36.656 32.625 1 94.56 862 HIS B O 1
ATOM 14587 N N . VAL B 1 863 ? 16.625 38.781 32.188 1 94.56 863 VAL B N 1
ATOM 14588 C CA . VAL B 1 863 ? 17.984 39.219 31.922 1 94.56 863 VAL B CA 1
ATOM 14589 C C . VAL B 1 863 ? 18.766 39.312 33.25 1 94.56 863 VAL B C 1
ATOM 14591 O O . VAL B 1 863 ? 19.891 38.812 33.312 1 94.56 863 VAL B O 1
ATOM 14594 N N . ARG B 1 864 ? 18.188 39.812 34.281 1 92.75 864 ARG B N 1
ATOM 14595 C CA . ARG B 1 864 ? 18.844 40.062 35.562 1 92.75 864 ARG B CA 1
ATOM 14596 C C . ARG B 1 864 ? 19.25 38.719 36.219 1 92.75 864 ARG B C 1
ATOM 14598 O O . ARG B 1 864 ? 20.328 38.625 36.812 1 92.75 864 ARG B O 1
ATOM 14605 N N . ARG B 1 865 ? 18.453 37.812 36.156 1 92.81 865 ARG B N 1
ATOM 14606 C CA . ARG B 1 865 ? 18.766 36.562 36.844 1 92.81 865 ARG B CA 1
ATOM 14607 C C . ARG B 1 865 ? 19.953 35.844 36.219 1 92.81 865 ARG B C 1
ATOM 14609 O O . ARG B 1 865 ? 20.562 34.969 36.875 1 92.81 865 ARG B O 1
ATOM 14616 N N . GLY B 1 866 ? 20.281 36.219 35 1 94.06 866 GLY B N 1
ATOM 14617 C CA . GLY B 1 866 ? 21.5 35.688 34.406 1 94.06 866 GLY B CA 1
ATOM 14618 C C . GLY B 1 866 ? 22.734 35.938 35.25 1 94.06 866 GLY B C 1
ATOM 14619 O O . GLY B 1 866 ? 23.719 35.219 35.188 1 94.06 866 GLY B O 1
ATOM 14620 N N . GLN B 1 867 ? 22.656 36.906 36.094 1 91.88 867 GLN B N 1
ATOM 14621 C CA . GLN B 1 867 ? 23.781 37.281 36.969 1 91.88 867 GLN B CA 1
ATOM 14622 C C . GLN B 1 867 ? 24.031 36.219 38.031 1 91.88 867 GLN B C 1
ATOM 14624 O O . GLN B 1 867 ? 25.109 36.156 38.625 1 91.88 867 GLN B O 1
ATOM 14629 N N . LEU B 1 868 ? 22.969 35.5 38.312 1 94.44 868 LEU B N 1
ATOM 14630 C CA . LEU B 1 868 ? 23.062 34.5 39.375 1 94.44 868 LEU B CA 1
ATOM 14631 C C . LEU B 1 868 ? 23.812 33.25 38.906 1 94.44 868 LEU B C 1
ATOM 14633 O O . LEU B 1 868 ? 24.25 32.469 39.719 1 94.44 868 LEU B O 1
ATOM 14637 N N . ALA B 1 869 ? 23.969 33.062 37.625 1 96.88 869 ALA B N 1
ATOM 14638 C CA . ALA B 1 869 ? 24.672 31.922 37.062 1 96.88 869 ALA B CA 1
ATOM 14639 C C . ALA B 1 869 ? 26.172 32.219 36.969 1 96.88 869 ALA B C 1
ATOM 14641 O O . ALA B 1 869 ? 26.594 33.375 36.938 1 96.88 869 ALA B O 1
ATOM 14642 N N . ASP B 1 870 ? 26.922 31.141 36.938 1 97.12 870 ASP B N 1
ATOM 14643 C CA . ASP B 1 870 ? 28.375 31.281 36.781 1 97.12 870 ASP B CA 1
ATOM 14644 C C . ASP B 1 870 ? 28.797 31.109 35.312 1 97.12 870 ASP B C 1
ATOM 14646 O O . ASP B 1 870 ? 29.719 31.797 34.875 1 97.12 870 ASP B O 1
ATOM 14650 N N . VAL B 1 871 ? 28.219 30.188 34.719 1 98.38 871 VAL B N 1
ATOM 14651 C CA . VAL B 1 871 ? 28.562 29.875 33.344 1 98.38 871 VAL B CA 1
ATOM 14652 C C . VAL B 1 871 ? 27.297 29.484 32.562 1 98.38 871 VAL B C 1
ATOM 14654 O O . VAL B 1 871 ? 26.469 28.734 33.062 1 98.38 871 VAL B O 1
ATOM 14657 N N . CYS B 1 872 ? 27.125 30.047 31.406 1 98.62 872 CYS B N 1
ATOM 14658 C CA . CYS B 1 872 ? 26.031 29.656 30.516 1 98.62 872 CYS B CA 1
ATOM 14659 C C . CYS B 1 872 ? 26.516 28.625 29.5 1 98.62 872 CYS B C 1
ATOM 14661 O O . CYS B 1 872 ? 27.547 28.812 28.859 1 98.62 872 CYS B O 1
ATOM 14663 N N . LEU B 1 873 ? 25.828 27.5 29.453 1 98.69 873 LEU B N 1
ATOM 14664 C CA . LEU B 1 873 ? 26.109 26.469 28.453 1 98.69 873 LEU B CA 1
ATOM 14665 C C . LEU B 1 873 ? 25.172 26.609 27.25 1 98.69 873 LEU B C 1
ATOM 14667 O O . LEU B 1 873 ? 24.016 26.219 27.312 1 98.69 873 LEU B O 1
ATOM 14671 N N . ASP B 1 874 ? 25.672 27.031 26.125 1 98.31 874 ASP B N 1
ATOM 14672 C CA . ASP B 1 874 ? 24.891 27.266 24.922 1 98.31 874 ASP B CA 1
ATOM 14673 C C . ASP B 1 874 ? 24.531 25.938 24.234 1 98.31 874 ASP B C 1
ATOM 14675 O O . ASP B 1 874 ? 25.188 24.922 24.469 1 98.31 874 ASP B O 1
ATOM 14679 N N . THR B 1 875 ? 23.422 25.938 23.516 1 97.81 875 THR B N 1
ATOM 14680 C CA . THR B 1 875 ? 23.016 24.766 22.75 1 97.81 875 THR B CA 1
ATOM 14681 C C . THR B 1 875 ? 23.609 24.797 21.344 1 97.81 875 THR B C 1
ATOM 14683 O O . THR B 1 875 ? 23.359 25.734 20.578 1 97.81 875 THR B O 1
ATOM 14686 N N . PRO B 1 876 ? 24.312 23.828 20.953 1 96.19 876 PRO B N 1
ATOM 14687 C CA . PRO B 1 876 ? 24.984 23.828 19.656 1 96.19 876 PRO B CA 1
ATOM 14688 C C . PRO B 1 876 ? 24 23.719 18.484 1 96.19 876 PRO B C 1
ATOM 14690 O O . PRO B 1 876 ? 24.219 24.328 17.438 1 96.19 876 PRO B O 1
ATOM 14693 N N . LEU B 1 877 ? 22.938 22.938 18.656 1 93.69 877 LEU B N 1
ATOM 14694 C CA . LEU B 1 877 ? 21.969 22.719 17.594 1 93.69 877 LEU B CA 1
ATOM 14695 C C . LEU B 1 877 ? 21.391 24.047 17.094 1 93.69 877 LEU B C 1
ATOM 14697 O O . LEU B 1 877 ? 21.312 24.281 15.883 1 93.69 877 LEU B O 1
ATOM 14701 N N . CYS B 1 878 ? 20.938 24.812 17.906 1 95.38 878 CYS B N 1
ATOM 14702 C CA . CYS B 1 878 ? 20.5 26.188 17.766 1 95.38 878 CYS B CA 1
ATOM 14703 C C . CYS B 1 878 ? 20.922 27.031 18.969 1 95.38 878 CYS B C 1
ATOM 14705 O O . CYS B 1 878 ? 20.453 26.797 20.078 1 95.38 878 CYS B O 1
ATOM 14707 N N . ASN B 1 879 ? 21.766 27.922 18.641 1 96.88 879 ASN B N 1
ATOM 14708 C CA . ASN B 1 879 ? 22.359 28.719 19.719 1 96.88 879 ASN B CA 1
ATOM 14709 C C . ASN B 1 879 ? 21.312 29.609 20.391 1 96.88 879 ASN B C 1
ATOM 14711 O O . ASN B 1 879 ? 20.188 29.75 19.891 1 96.88 879 ASN B O 1
ATOM 14715 N N . GLY B 1 880 ? 21.672 30 21.562 1 95.94 880 GLY B N 1
ATOM 14716 C CA . GLY B 1 880 ? 20.953 31.141 22.109 1 95.94 880 GLY B CA 1
ATOM 14717 C C . GLY B 1 880 ? 21.266 32.438 21.406 1 95.94 880 GLY B C 1
ATOM 14718 O O . GLY B 1 880 ? 22.422 32.906 21.422 1 95.94 880 GLY B O 1
ATOM 14719 N N . HIS B 1 881 ? 20.344 33 20.781 1 95.75 881 HIS B N 1
ATOM 14720 C CA . HIS B 1 881 ? 20.547 34.25 20.094 1 95.75 881 HIS B CA 1
ATOM 14721 C C . HIS B 1 881 ? 20.25 35.438 21.031 1 95.75 881 HIS B C 1
ATOM 14723 O O . HIS B 1 881 ? 21.156 35.938 21.688 1 95.75 881 HIS B O 1
ATOM 14729 N N . THR B 1 882 ? 18.922 35.625 21.172 1 95.88 882 THR B N 1
ATOM 14730 C CA . THR B 1 882 ? 18.562 36.688 22.125 1 95.88 882 THR B CA 1
ATOM 14731 C C . THR B 1 882 ? 18.922 36.25 23.547 1 95.88 882 THR B C 1
ATOM 14733 O O . THR B 1 882 ? 19.375 37.094 24.344 1 95.88 882 THR B O 1
ATOM 14736 N N . THR B 1 883 ? 18.797 35 23.797 1 95.94 883 THR B N 1
ATOM 14737 C CA . THR B 1 883 ? 19.141 34.5 25.109 1 95.94 883 THR B CA 1
ATOM 14738 C C . THR B 1 883 ? 20.641 34.656 25.375 1 95.94 883 THR B C 1
ATOM 14740 O O . THR B 1 883 ? 21.047 34.938 26.5 1 95.94 883 THR B O 1
ATOM 14743 N N . GLY B 1 884 ? 21.422 34.438 24.375 1 96.25 884 GLY B N 1
ATOM 14744 C CA . GLY B 1 884 ? 22.859 34.688 24.516 1 96.25 884 GLY B CA 1
ATOM 14745 C C . GLY B 1 884 ? 23.188 36.125 24.844 1 96.25 884 GLY B C 1
ATOM 14746 O O . GLY B 1 884 ? 24.031 36.375 25.703 1 96.25 884 GLY B O 1
ATOM 14747 N N . MET B 1 885 ? 22.5 37.031 24.219 1 97.19 885 MET B N 1
ATOM 14748 C CA . MET B 1 885 ? 22.688 38.469 24.469 1 97.19 885 MET B CA 1
ATOM 14749 C C . MET B 1 885 ? 22.297 38.812 25.906 1 97.19 885 MET B C 1
ATOM 14751 O O . MET B 1 885 ? 22.969 39.594 26.562 1 97.19 885 MET B O 1
ATOM 14755 N N . ASP B 1 886 ? 21.266 38.188 26.359 1 96.75 886 ASP B N 1
ATOM 14756 C CA . ASP B 1 886 ? 20.766 38.438 27.703 1 96.75 886 ASP B CA 1
ATOM 14757 C C . ASP B 1 886 ? 21.812 38.031 28.75 1 96.75 886 ASP B C 1
ATOM 14759 O O . ASP B 1 886 ? 22.109 38.781 29.672 1 96.75 886 ASP B O 1
ATOM 14763 N N . VAL B 1 887 ? 22.359 36.906 28.578 1 96.88 887 VAL B N 1
ATOM 14764 C CA . VAL B 1 887 ? 23.297 36.344 29.547 1 96.88 887 VAL B CA 1
ATOM 14765 C C . VAL B 1 887 ? 24.609 37.125 29.531 1 96.88 887 VAL B C 1
ATOM 14767 O O . VAL B 1 887 ? 25.203 37.375 30.578 1 96.88 887 VAL B O 1
ATOM 14770 N N . LEU B 1 888 ? 25.047 37.469 28.359 1 97.38 888 LEU B N 1
ATOM 14771 C CA . LEU B 1 888 ? 26.281 38.219 28.234 1 97.38 888 LEU B CA 1
ATOM 14772 C C . LEU B 1 888 ? 26.125 39.625 28.828 1 97.38 888 LEU B C 1
ATOM 14774 O O . LEU B 1 888 ? 27.047 40.125 29.469 1 97.38 888 LEU B O 1
ATOM 14778 N N . TRP B 1 889 ? 24.984 40.219 28.625 1 96.5 889 TRP B N 1
ATOM 14779 C CA . TRP B 1 889 ? 24.75 41.531 29.219 1 96.5 889 TRP B CA 1
ATOM 14780 C C . TRP B 1 889 ? 24.703 41.469 30.734 1 96.5 889 TRP B C 1
ATOM 14782 O O . TRP B 1 889 ? 25.062 42.406 31.438 1 96.5 889 TRP B O 1
ATOM 14792 N N . ALA B 1 890 ? 24.281 40.344 31.234 1 94.31 890 ALA B N 1
ATOM 14793 C CA . ALA B 1 890 ? 24.266 40.125 32.688 1 94.31 890 ALA B CA 1
ATOM 14794 C C . ALA B 1 890 ? 25.672 39.875 33.219 1 94.31 890 ALA B C 1
ATOM 14796 O O . ALA B 1 890 ? 25.875 39.812 34.438 1 94.31 890 ALA B O 1
ATOM 14797 N N . GLY B 1 891 ? 26.625 39.75 32.344 1 94.5 891 GLY B N 1
ATOM 14798 C CA . GLY B 1 891 ? 28.016 39.625 32.75 1 94.5 891 GLY B CA 1
ATOM 14799 C C . GLY B 1 891 ? 28.453 38.188 32.938 1 94.5 891 GLY B C 1
ATOM 14800 O O . GLY B 1 891 ? 29.516 37.906 33.5 1 94.5 891 GLY B O 1
ATOM 14801 N N . THR B 1 892 ? 27.719 37.25 32.5 1 96.5 892 THR B N 1
ATOM 14802 C CA . THR B 1 892 ? 27.984 35.844 32.688 1 96.5 892 THR B CA 1
ATOM 14803 C C . THR B 1 892 ? 28.625 35.25 31.438 1 96.5 892 THR B C 1
ATOM 14805 O O . THR B 1 892 ? 28.125 35.438 30.328 1 96.5 892 THR B O 1
ATOM 14808 N N . PRO B 1 893 ? 29.766 34.531 31.562 1 98.06 893 PRO B N 1
ATOM 14809 C CA . PRO B 1 893 ? 30.391 33.906 30.391 1 98.06 893 PRO B CA 1
ATOM 14810 C C . PRO B 1 893 ? 29.5 32.812 29.781 1 98.06 893 PRO B C 1
ATOM 14812 O O . PRO B 1 893 ? 28.797 32.094 30.5 1 98.06 893 PRO B O 1
ATOM 14815 N N . MET B 1 894 ? 29.578 32.594 28.484 1 98.56 894 MET B N 1
ATOM 14816 C CA . MET B 1 894 ? 28.828 31.609 27.734 1 98.56 894 MET B CA 1
ATOM 14817 C C . MET B 1 894 ? 29.766 30.734 26.906 1 98.56 894 MET B C 1
ATOM 14819 O O . MET B 1 894 ? 30.625 31.234 26.188 1 98.56 894 MET B O 1
ATOM 14823 N N . VAL B 1 895 ? 29.641 29.453 27.094 1 98.69 895 VAL B N 1
ATOM 14824 C CA . VAL B 1 895 ? 30.406 28.5 26.297 1 98.69 895 VAL B CA 1
ATOM 14825 C C . VAL B 1 895 ? 29.578 28.031 25.109 1 98.69 895 VAL B C 1
ATOM 14827 O O . VAL B 1 895 ? 28.406 27.641 25.281 1 98.69 895 VAL B O 1
ATOM 14830 N N . THR B 1 896 ? 30.109 28.094 23.875 1 98.56 896 THR B N 1
ATOM 14831 C CA . THR B 1 896 ? 29.359 27.672 22.703 1 98.56 896 THR B CA 1
ATOM 14832 C C . THR B 1 896 ? 30.203 26.781 21.797 1 98.56 896 THR B C 1
ATOM 14834 O O . THR B 1 896 ? 31.391 26.562 22.062 1 98.56 896 THR B O 1
ATOM 14837 N N . MET B 1 897 ? 29.609 26.094 20.891 1 98.25 897 MET B N 1
ATOM 14838 C CA . MET B 1 897 ? 30.203 25.25 19.875 1 98.25 897 MET B CA 1
ATOM 14839 C C . MET B 1 897 ? 29.516 25.453 18.516 1 98.25 897 MET B C 1
ATOM 14841 O O . MET B 1 897 ? 28.391 25.016 18.328 1 98.25 897 MET B O 1
ATOM 14845 N N . PRO B 1 898 ? 30.234 26.172 17.578 1 96.88 898 PRO B N 1
ATOM 14846 C CA . PRO B 1 898 ? 29.594 26.453 16.297 1 96.88 898 PRO B CA 1
ATOM 14847 C C . PRO B 1 898 ? 29.391 25.203 15.445 1 96.88 898 PRO B C 1
ATOM 14849 O O . PRO B 1 898 ? 30.25 24.328 15.406 1 96.88 898 PRO B O 1
ATOM 14852 N N . GLY B 1 899 ? 28.188 25.125 14.891 1 93.44 899 GLY B N 1
ATOM 14853 C CA . GLY B 1 899 ? 27.875 24.062 13.945 1 93.44 899 GLY B CA 1
ATOM 14854 C C . GLY B 1 899 ? 27.969 24.5 12.5 1 93.44 899 GLY B C 1
ATOM 14855 O O . GLY B 1 899 ? 28.875 25.266 12.141 1 93.44 899 GLY B O 1
ATOM 14856 N N . GLU B 1 900 ? 27.062 23.938 11.703 1 88.62 900 GLU B N 1
ATOM 14857 C CA . GLU B 1 900 ? 27.156 24.188 10.266 1 88.62 900 GLU B CA 1
ATOM 14858 C C . GLU B 1 900 ? 26.141 25.219 9.812 1 88.62 900 GLU B C 1
ATOM 14860 O O . GLU B 1 900 ? 26.297 25.844 8.766 1 88.62 900 GLU B O 1
ATOM 14865 N N . THR B 1 901 ? 25.141 25.406 10.523 1 93.88 901 THR B N 1
ATOM 14866 C CA . THR B 1 901 ? 24.047 26.266 10.102 1 93.88 901 THR B CA 1
ATOM 14867 C C . THR B 1 901 ? 24.219 27.672 10.664 1 93.88 901 THR B C 1
ATOM 14869 O O . THR B 1 901 ? 24.969 27.891 11.617 1 93.88 901 THR B O 1
ATOM 14872 N N . LEU B 1 902 ? 23.516 28.625 10.078 1 96.25 902 LEU B N 1
ATOM 14873 C CA . LEU B 1 902 ? 23.484 29.984 10.602 1 96.25 902 LEU B CA 1
ATOM 14874 C C . LEU B 1 902 ? 23.031 30 12.055 1 96.25 902 LEU B C 1
ATOM 14876 O O . LEU B 1 902 ? 23.672 30.625 12.898 1 96.25 902 LEU B O 1
ATOM 14880 N N . ALA B 1 903 ? 22.031 29.219 12.375 1 96.12 903 ALA B N 1
ATOM 14881 C CA . ALA B 1 903 ? 21.438 29.188 13.703 1 96.12 903 ALA B CA 1
ATOM 14882 C C . ALA B 1 903 ? 22.406 28.641 14.734 1 96.12 903 ALA B C 1
ATOM 14884 O O . ALA B 1 903 ? 22.312 28.953 15.922 1 96.12 903 ALA B O 1
ATOM 14885 N N . SER B 1 904 ? 23.391 27.891 14.273 1 96.81 904 SER B N 1
ATOM 14886 C CA . SER B 1 904 ? 24.312 27.219 15.188 1 96.81 904 SER B CA 1
ATOM 14887 C C . SER B 1 904 ? 25.641 27.969 15.289 1 96.81 904 SER B C 1
ATOM 14889 O O . SER B 1 904 ? 26.578 27.5 15.93 1 96.81 904 SER B O 1
ATOM 14891 N N . ARG B 1 905 ? 25.703 29.203 14.719 1 97.44 905 ARG B N 1
ATOM 14892 C CA . ARG B 1 905 ? 26.984 29.891 14.719 1 97.44 905 ARG B CA 1
ATOM 14893 C C . ARG B 1 905 ? 26.844 31.312 15.242 1 97.44 905 ARG B C 1
ATOM 14895 O O . ARG B 1 905 ? 27.844 32.031 15.383 1 97.44 905 ARG B O 1
ATOM 14902 N N . VAL B 1 906 ? 25.688 31.703 15.625 1 97.88 906 VAL B N 1
ATOM 14903 C CA . VAL B 1 906 ? 25.422 33.062 16.062 1 97.88 906 VAL B CA 1
ATOM 14904 C C . VAL B 1 906 ? 26.172 33.344 17.375 1 97.88 906 VAL B C 1
ATOM 14906 O O . VAL B 1 906 ? 26.75 34.406 17.531 1 97.88 906 VAL B O 1
ATOM 14909 N N . ALA B 1 907 ? 26.125 32.406 18.266 1 98.25 907 ALA B N 1
ATOM 14910 C CA . ALA B 1 907 ? 26.781 32.594 19.562 1 98.25 907 ALA B CA 1
ATOM 14911 C C . ALA B 1 907 ? 28.281 32.781 19.391 1 98.25 907 ALA B C 1
ATOM 14913 O O . ALA B 1 907 ? 28.906 33.531 20.125 1 98.25 907 ALA B O 1
ATOM 14914 N N . ALA B 1 908 ? 28.828 32.062 18.438 1 98.19 908 ALA B N 1
ATOM 14915 C CA . ALA B 1 908 ? 30.25 32.25 18.141 1 98.19 908 ALA B CA 1
ATOM 14916 C C . ALA B 1 908 ? 30.531 33.656 17.641 1 98.19 908 ALA B C 1
ATOM 14918 O O . ALA B 1 908 ? 31.562 34.25 17.984 1 98.19 908 ALA B O 1
ATOM 14919 N N . SER B 1 909 ? 29.688 34.125 16.859 1 98 909 SER B N 1
ATOM 14920 C CA . SER B 1 909 ? 29.812 35.5 16.359 1 98 909 SER B CA 1
ATOM 14921 C C . SER B 1 909 ? 29.703 36.531 17.5 1 98 909 SER B C 1
ATOM 14923 O O . SER B 1 909 ? 30.469 37.5 17.547 1 98 909 SER B O 1
ATOM 14925 N N . GLN B 1 910 ? 28.812 36.312 18.406 1 98.06 910 GLN B N 1
ATOM 14926 C CA . GLN B 1 910 ? 28.641 37.188 19.562 1 98.06 910 GLN B CA 1
ATOM 14927 C C . GLN B 1 910 ? 29.906 37.219 20.422 1 98.06 910 GLN B C 1
ATOM 14929 O O . GLN B 1 910 ? 30.375 38.281 20.812 1 98.06 910 GLN B O 1
ATOM 14934 N N . LEU B 1 911 ? 30.422 36.062 20.656 1 98.38 911 LEU B N 1
ATOM 14935 C CA . LEU B 1 911 ? 31.594 35.938 21.516 1 98.38 911 LEU B CA 1
ATOM 14936 C C . LEU B 1 911 ? 32.812 36.531 20.844 1 98.38 911 LEU B C 1
ATOM 14938 O O . LEU B 1 911 ? 33.688 37.094 21.516 1 98.38 911 LEU B O 1
ATOM 14942 N N . THR B 1 912 ? 32.906 36.312 19.547 1 97.94 912 THR B N 1
ATOM 14943 C CA . THR B 1 912 ? 34 36.938 18.812 1 97.94 912 THR B CA 1
ATOM 14944 C C . THR B 1 912 ? 33.938 38.438 18.891 1 97.94 912 THR B C 1
ATOM 14946 O O . THR B 1 912 ? 34.969 39.125 19.094 1 97.94 912 THR B O 1
ATOM 14949 N N . CYS B 1 913 ? 32.781 39 18.719 1 97.38 913 CYS B N 1
ATOM 14950 C CA . CYS B 1 913 ? 32.594 40.438 18.828 1 97.38 913 CYS B CA 1
ATOM 14951 C C . CYS B 1 913 ? 32.906 40.938 20.234 1 97.38 913 CYS B C 1
ATOM 14953 O O . CYS B 1 913 ? 33.469 42 20.406 1 97.38 913 CYS B O 1
ATOM 14955 N N . LEU B 1 914 ? 32.531 40.125 21.188 1 97.19 914 LEU B N 1
ATOM 14956 C CA . LEU B 1 914 ? 32.781 40.469 22.578 1 97.19 914 LEU B CA 1
ATOM 14957 C C . LEU B 1 914 ? 34.281 40.375 22.922 1 97.19 914 LEU B C 1
ATOM 14959 O O . LEU B 1 914 ? 34.719 41.031 23.875 1 97.19 914 LEU B O 1
ATOM 14963 N N . GLY B 1 915 ? 35 39.562 22.172 1 96.25 915 GLY B N 1
ATOM 14964 C CA . GLY B 1 915 ? 36.438 39.375 22.391 1 96.25 915 GLY B CA 1
ATOM 14965 C C . GLY B 1 915 ? 36.75 38.219 23.281 1 96.25 915 GLY B C 1
ATOM 14966 O O . GLY B 1 915 ? 37.812 38.156 23.906 1 96.25 915 GLY B O 1
ATOM 14967 N N . CYS B 1 916 ? 35.875 37.344 23.438 1 97.5 916 CYS B N 1
ATOM 14968 C CA . CYS B 1 916 ? 36.094 36.156 24.281 1 97.5 916 CYS B CA 1
ATOM 14969 C C . CYS B 1 916 ? 36.156 34.875 23.453 1 97.5 916 CYS B C 1
ATOM 14971 O O . CYS B 1 916 ? 35.344 34 23.609 1 97.5 916 CYS B O 1
ATOM 14973 N N . LEU B 1 917 ? 37.219 34.688 22.734 1 97.25 917 LEU B N 1
ATOM 14974 C CA . LEU B 1 917 ? 37.375 33.594 21.797 1 97.25 917 LEU B CA 1
ATOM 14975 C C . LEU B 1 917 ? 37.656 32.281 22.547 1 97.25 917 LEU B C 1
ATOM 14977 O O . LEU B 1 917 ? 37.406 31.188 22.031 1 97.25 917 LEU B O 1
ATOM 14981 N N . GLU B 1 918 ? 38.156 32.375 23.75 1 97.19 918 GLU B N 1
ATOM 14982 C CA . GLU B 1 918 ? 38.5 31.203 24.562 1 97.19 918 GLU B CA 1
ATOM 14983 C C . GLU B 1 918 ? 37.219 30.438 24.953 1 97.19 918 GLU B C 1
ATOM 14985 O O . GLU B 1 918 ? 37.312 29.281 25.406 1 97.19 918 GLU B O 1
ATOM 14990 N N . LEU B 1 919 ? 36.094 31.047 24.812 1 98.56 919 LEU B N 1
ATOM 14991 C CA . LEU B 1 919 ? 34.844 30.422 25.203 1 98.56 919 LEU B CA 1
ATOM 14992 C C . LEU B 1 919 ? 34.188 29.719 24.016 1 98.56 919 LEU B C 1
ATOM 14994 O O . LEU B 1 919 ? 33.125 29.141 24.156 1 98.56 919 LEU B O 1
ATOM 14998 N N . ILE B 1 920 ? 34.812 29.656 22.812 1 98.5 920 ILE B N 1
ATOM 14999 C CA . ILE B 1 920 ? 34.312 29.016 21.594 1 98.5 920 ILE B CA 1
ATOM 15000 C C . ILE B 1 920 ? 35 27.672 21.406 1 98.5 920 ILE B C 1
ATOM 15002 O O . ILE B 1 920 ? 36.219 27.625 21.141 1 98.5 920 ILE B O 1
ATOM 15006 N N . ALA B 1 921 ? 34.25 26.641 21.484 1 98.5 921 ALA B N 1
ATOM 15007 C CA . ALA B 1 921 ? 34.781 25.297 21.344 1 98.5 921 ALA B CA 1
ATOM 15008 C C . ALA B 1 921 ? 34.781 24.844 19.891 1 98.5 921 ALA B C 1
ATOM 15010 O O . ALA B 1 921 ? 33.875 25.188 19.141 1 98.5 921 ALA B O 1
ATOM 15011 N N . LYS B 1 922 ? 35.656 23.969 19.5 1 96.06 922 LYS B N 1
ATOM 15012 C CA . LYS B 1 922 ? 35.75 23.469 18.125 1 96.06 922 LYS B CA 1
ATOM 15013 C C . LYS B 1 922 ? 35.031 22.141 17.984 1 96.06 922 LYS B C 1
ATOM 15015 O O . LYS B 1 922 ? 34.656 21.766 16.875 1 96.06 922 LYS B O 1
ATOM 15020 N N . ASN B 1 923 ? 35 21.438 19.062 1 96.06 923 ASN B N 1
ATOM 15021 C CA . ASN B 1 923 ? 34.344 20.156 19.062 1 96.06 923 ASN B CA 1
ATOM 15022 C C . ASN B 1 923 ? 33.688 19.859 20.422 1 96.06 923 ASN B C 1
ATOM 15024 O O . ASN B 1 923 ? 33.781 20.656 21.344 1 96.06 923 ASN B O 1
ATOM 15028 N N . ARG B 1 924 ? 33.094 18.703 20.578 1 97 924 ARG B N 1
ATOM 15029 C CA . ARG B 1 924 ? 32.312 18.344 21.766 1 97 924 ARG B CA 1
ATOM 15030 C C . ARG B 1 924 ? 33.219 18.172 22.984 1 97 924 ARG B C 1
ATOM 15032 O O . ARG B 1 924 ? 32.844 18.594 24.078 1 97 924 ARG B O 1
ATOM 15039 N N . GLN B 1 925 ? 34.375 17.625 22.766 1 97.44 925 GLN B N 1
ATOM 15040 C CA . GLN B 1 925 ? 35.281 17.422 23.859 1 97.44 925 GLN B CA 1
ATOM 15041 C C . GLN B 1 925 ? 35.812 18.75 24.406 1 97.44 925 GLN B C 1
ATOM 15043 O O . GLN B 1 925 ? 35.875 18.953 25.625 1 97.44 925 GLN B O 1
ATOM 15048 N N . GLU B 1 926 ? 36.156 19.625 23.5 1 97.94 926 GLU B N 1
ATOM 15049 C CA . GLU B 1 926 ? 36.625 20.953 23.906 1 97.94 926 GLU B CA 1
ATOM 15050 C C . GLU B 1 926 ? 35.531 21.734 24.609 1 97.94 926 GLU B C 1
ATOM 15052 O O . GLU B 1 926 ? 35.812 22.5 25.531 1 97.94 926 GLU B O 1
ATOM 15057 N N . TYR B 1 927 ? 34.344 21.578 24.125 1 98.5 927 TYR B N 1
ATOM 15058 C CA . TYR B 1 927 ? 33.188 22.188 24.766 1 98.5 927 TYR B CA 1
ATOM 15059 C C . TYR B 1 927 ? 33.094 21.781 26.234 1 98.5 927 TYR B C 1
ATOM 15061 O O . TYR B 1 927 ? 32.938 22.641 27.109 1 98.5 927 TYR B O 1
ATOM 15069 N N . GLU B 1 928 ? 33.188 20.531 26.484 1 98.38 928 GLU B N 1
ATOM 15070 C CA . GLU B 1 928 ? 33.156 20.031 27.859 1 98.38 928 GLU B CA 1
ATOM 15071 C C . GLU B 1 928 ? 34.344 20.516 28.656 1 98.38 928 GLU B C 1
ATOM 15073 O O . GLU B 1 928 ? 34.219 20.938 29.812 1 98.38 928 GLU B O 1
ATOM 15078 N N . ASP B 1 929 ? 35.5 20.516 28.047 1 98.5 929 ASP B N 1
ATOM 15079 C CA . ASP B 1 929 ? 36.719 20.875 28.75 1 98.5 929 ASP B CA 1
ATOM 15080 C C . ASP B 1 929 ? 36.688 22.344 29.172 1 98.5 929 ASP B C 1
ATOM 15082 O O . ASP B 1 929 ? 37.156 22.688 30.266 1 98.5 929 ASP B O 1
ATOM 15086 N N . ILE B 1 930 ? 36.25 23.188 28.312 1 98.62 930 ILE B N 1
ATOM 15087 C CA . ILE B 1 930 ? 36.156 24.609 28.641 1 98.62 930 ILE B CA 1
ATOM 15088 C C . ILE B 1 930 ? 35.219 24.812 29.797 1 98.62 930 ILE B C 1
ATOM 15090 O O . ILE B 1 930 ? 35.531 25.531 30.75 1 98.62 930 ILE B O 1
ATOM 15094 N N . ALA B 1 931 ? 34.062 24.188 29.75 1 98.69 931 ALA B N 1
ATOM 15095 C CA . ALA B 1 931 ? 33.062 24.312 30.812 1 98.69 931 ALA B CA 1
ATOM 15096 C C . ALA B 1 931 ? 33.594 23.766 32.125 1 98.69 931 ALA B C 1
ATOM 15098 O O . ALA B 1 931 ? 33.375 24.375 33.188 1 98.69 931 ALA B O 1
ATOM 15099 N N . VAL B 1 932 ? 34.281 22.656 32.031 1 98.56 932 VAL B N 1
ATOM 15100 C CA . VAL B 1 932 ? 34.812 22.031 33.25 1 98.56 932 VAL B CA 1
ATOM 15101 C C . VAL B 1 932 ? 35.906 22.922 33.844 1 98.56 932 VAL B C 1
ATOM 15103 O O . VAL B 1 932 ? 35.969 23.062 35.062 1 98.56 932 VAL B O 1
ATOM 15106 N N . LYS B 1 933 ? 36.719 23.453 33 1 98.5 933 LYS B N 1
ATOM 15107 C CA . LYS B 1 933 ? 37.75 24.359 33.469 1 98.5 933 LYS B CA 1
ATOM 15108 C C . LYS B 1 933 ? 37.156 25.547 34.219 1 98.5 933 LYS B C 1
ATOM 15110 O O . LYS B 1 933 ? 37.625 25.922 35.281 1 98.5 933 LYS B O 1
ATOM 15115 N N . LEU B 1 934 ? 36.156 26.062 33.719 1 98.5 934 LEU B N 1
ATOM 15116 C CA . LEU B 1 934 ? 35.469 27.203 34.344 1 98.5 934 LEU B CA 1
ATOM 15117 C C . LEU B 1 934 ? 34.812 26.781 35.656 1 98.5 934 LEU B C 1
ATOM 15119 O O . LEU B 1 934 ? 34.75 27.594 36.594 1 98.5 934 LEU B O 1
ATOM 15123 N N . GLY B 1 935 ? 34.406 25.594 35.781 1 97.88 935 GLY B N 1
ATOM 15124 C CA . GLY B 1 935 ? 33.75 25.109 36.969 1 97.88 935 GLY B CA 1
ATOM 15125 C C . GLY B 1 935 ? 34.688 24.641 38.031 1 97.88 935 GLY B C 1
ATOM 15126 O O . GLY B 1 935 ? 34.344 24.594 39.219 1 97.88 935 GLY B O 1
ATOM 15127 N N . THR B 1 936 ? 35.906 24.359 37.688 1 97.38 936 THR B N 1
ATOM 15128 C CA . THR B 1 936 ? 36.844 23.781 38.656 1 97.38 936 THR B CA 1
ATOM 15129 C C . THR B 1 936 ? 37.938 24.797 39.031 1 97.38 936 THR B C 1
ATOM 15131 O O . THR B 1 936 ? 38.531 24.672 40.094 1 97.38 936 THR B O 1
ATOM 15134 N N . ASP B 1 937 ? 38.25 25.703 38.125 1 97 937 ASP B N 1
ATOM 15135 C CA . ASP B 1 937 ? 39.25 26.75 38.375 1 97 937 ASP B CA 1
ATOM 15136 C C . ASP B 1 937 ? 38.594 28.078 38.688 1 97 937 ASP B C 1
ATOM 15138 O O . ASP B 1 937 ? 38.344 28.891 37.781 1 97 937 ASP B O 1
ATOM 15142 N N . LEU B 1 938 ? 38.406 28.375 39.969 1 94.88 938 LEU B N 1
ATOM 15143 C CA . LEU B 1 938 ? 37.688 29.547 40.406 1 94.88 938 LEU B CA 1
ATOM 15144 C C . LEU B 1 938 ? 38.406 30.828 40 1 94.88 938 LEU B C 1
ATOM 15146 O O . LEU B 1 938 ? 37.781 31.844 39.719 1 94.88 938 LEU B O 1
ATOM 15150 N N . GLU B 1 939 ? 39.719 30.797 40.031 1 95 939 GLU B N 1
ATOM 15151 C CA . GLU B 1 939 ? 40.5 31.969 39.625 1 95 939 GLU B CA 1
ATOM 15152 C C . GLU B 1 939 ? 40.312 32.281 38.125 1 95 939 GLU B C 1
ATOM 15154 O O . GLU B 1 939 ? 40.188 33.438 37.719 1 95 939 GLU B O 1
ATOM 15159 N N . TYR B 1 940 ? 40.344 31.234 37.438 1 96.94 940 TYR B N 1
ATOM 15160 C CA . TYR B 1 940 ? 40.125 31.391 36 1 96.94 940 TYR B CA 1
ATOM 15161 C C . TYR B 1 940 ? 38.719 31.875 35.719 1 96.94 940 TYR B C 1
ATOM 15163 O O . TYR B 1 940 ? 38.5 32.719 34.844 1 96.94 940 TYR B O 1
ATOM 15171 N N . LEU B 1 941 ? 37.75 31.391 36.438 1 97.19 941 LEU B N 1
ATOM 15172 C CA . LEU B 1 941 ? 36.375 31.812 36.281 1 97.19 941 LEU B CA 1
ATOM 15173 C C . LEU B 1 941 ? 36.219 33.312 36.594 1 97.19 941 LEU B C 1
ATOM 15175 O O . LEU B 1 941 ? 35.562 34.031 35.844 1 97.19 941 LEU B O 1
ATOM 15179 N N . LYS B 1 942 ? 36.844 33.75 37.625 1 95 942 LYS B N 1
ATOM 15180 C CA . LYS B 1 942 ? 36.781 35.156 38 1 95 942 LYS B CA 1
ATOM 15181 C C . LYS B 1 942 ? 37.406 36.031 36.938 1 95 942 LYS B C 1
ATOM 15183 O O . LYS B 1 942 ? 36.906 37.125 36.625 1 95 942 LYS B O 1
ATOM 15188 N N . LYS B 1 943 ? 38.438 35.5 36.375 1 95.94 943 LYS B N 1
ATOM 15189 C CA . LYS B 1 943 ? 39.125 36.219 35.312 1 95.94 943 LYS B CA 1
ATOM 15190 C C . LYS B 1 943 ? 38.219 36.375 34.094 1 95.94 943 LYS B C 1
ATOM 15192 O O . LYS B 1 943 ? 38.125 37.469 33.5 1 95.94 943 LYS B O 1
ATOM 15197 N N . VAL B 1 944 ? 37.656 35.344 33.719 1 97.19 944 VAL B N 1
ATOM 15198 C CA . VAL B 1 944 ? 36.844 35.344 32.531 1 97.19 944 VAL B CA 1
ATOM 15199 C C . VAL B 1 944 ? 35.562 36.156 32.75 1 97.19 944 VAL B C 1
ATOM 15201 O O . VAL B 1 944 ? 35.125 36.906 31.875 1 97.19 944 VAL B O 1
ATOM 15204 N N . ARG B 1 945 ? 34.938 36.031 33.906 1 95.94 945 ARG B N 1
ATOM 15205 C CA . ARG B 1 945 ? 33.781 36.844 34.25 1 95.94 945 ARG B CA 1
ATOM 15206 C C . ARG B 1 945 ? 34.125 38.344 34.219 1 95.94 945 ARG B C 1
ATOM 15208 O O . ARG B 1 945 ? 33.312 39.156 33.75 1 95.94 945 ARG B O 1
ATOM 15215 N N . GLY B 1 946 ? 35.281 38.688 34.781 1 94 946 GLY B N 1
ATOM 15216 C CA . GLY B 1 946 ? 35.75 40.062 34.719 1 94 946 GLY B CA 1
ATOM 15217 C C . GLY B 1 946 ? 35.906 40.562 33.312 1 94 946 GLY B C 1
ATOM 15218 O O . GLY B 1 946 ? 35.594 41.719 33 1 94 946 GLY B O 1
ATOM 15219 N N . LYS B 1 947 ? 36.406 39.719 32.469 1 96.25 947 LYS B N 1
ATOM 15220 C CA . LYS B 1 947 ? 36.562 40.062 31.062 1 96.25 947 LYS B CA 1
ATOM 15221 C C . LYS B 1 947 ? 35.219 40.312 30.391 1 96.25 947 LYS B C 1
ATOM 15223 O O . LYS B 1 947 ? 35.062 41.312 29.688 1 96.25 947 LYS B O 1
ATOM 15228 N N . VAL B 1 948 ? 34.312 39.438 30.625 1 96.62 948 VAL B N 1
ATOM 15229 C CA . VAL B 1 948 ? 32.969 39.594 30.031 1 96.62 948 VAL B CA 1
ATOM 15230 C C . VAL B 1 948 ? 32.312 40.844 30.562 1 96.62 948 VAL B C 1
ATOM 15232 O O . VAL B 1 948 ? 31.688 41.594 29.812 1 96.62 948 VAL B O 1
ATOM 15235 N N . TRP B 1 949 ? 32.469 41.062 31.844 1 93.56 949 TRP B N 1
ATOM 15236 C CA . TRP B 1 949 ? 31.875 42.219 32.5 1 93.56 949 TRP B CA 1
ATOM 15237 C C . TRP B 1 949 ? 32.406 43.531 31.891 1 93.56 949 TRP B C 1
ATOM 15239 O O . TRP B 1 949 ? 31.656 44.469 31.672 1 93.56 949 TRP B O 1
ATOM 15249 N N . LYS B 1 950 ? 33.625 43.562 31.547 1 93.31 950 LYS B N 1
ATOM 15250 C CA . LYS B 1 950 ? 34.25 44.75 30.984 1 93.31 950 LYS B CA 1
ATOM 15251 C C . LYS B 1 950 ? 33.906 44.906 29.5 1 93.31 950 LYS B C 1
ATOM 15253 O O . LYS B 1 950 ? 33.562 46 29.047 1 93.31 950 LYS B O 1
ATOM 15258 N N . GLN B 1 951 ? 33.906 43.844 28.844 1 94.81 951 GLN B N 1
ATOM 15259 C CA . GLN B 1 951 ? 33.781 43.875 27.391 1 94.81 951 GLN B CA 1
ATOM 15260 C C . GLN B 1 951 ? 32.312 44.125 27 1 94.81 951 GLN B C 1
ATOM 15262 O O . GLN B 1 951 ? 32.062 44.625 25.891 1 94.81 951 GLN B O 1
ATOM 15267 N N . ARG B 1 952 ? 31.406 43.875 27.812 1 93.38 952 ARG B N 1
ATOM 15268 C CA . ARG B 1 952 ? 30 44.094 27.453 1 93.38 952 ARG B CA 1
ATOM 15269 C C . ARG B 1 952 ? 29.719 45.594 27.25 1 93.38 952 ARG B C 1
ATOM 15271 O O . ARG B 1 952 ? 28.797 45.938 26.516 1 93.38 952 ARG B O 1
ATOM 15278 N N . ILE B 1 953 ? 30.562 46.344 27.891 1 91.25 953 ILE B N 1
ATOM 15279 C CA . ILE B 1 953 ? 30.391 47.812 27.766 1 91.25 953 ILE B CA 1
ATOM 15280 C C . ILE B 1 953 ? 31.328 48.344 26.703 1 91.25 953 ILE B C 1
ATOM 15282 O O . ILE B 1 953 ? 30.969 49.25 25.953 1 91.25 953 ILE B O 1
ATOM 15286 N N . SER B 1 954 ? 32.406 47.719 26.547 1 92.62 954 SER B N 1
ATOM 15287 C CA . SER B 1 954 ? 33.469 48.281 25.703 1 92.62 954 SER B CA 1
ATOM 15288 C C . SER B 1 954 ? 33.406 47.719 24.281 1 92.62 954 SER B C 1
ATOM 15290 O O . SER B 1 954 ? 33.844 48.375 23.344 1 92.62 954 SER B O 1
ATOM 15292 N N . SER B 1 955 ? 32.906 46.625 24.109 1 94.38 955 SER B N 1
ATOM 15293 C CA . SER B 1 955 ? 32.875 46.031 22.781 1 94.38 955 SER B CA 1
ATOM 15294 C C . SER B 1 955 ? 31.703 46.562 21.953 1 94.38 955 SER B C 1
ATOM 15296 O O . SER B 1 955 ? 30.781 47.188 22.5 1 94.38 955 SER B O 1
ATOM 15298 N N . PRO B 1 956 ? 31.703 46.281 20.656 1 94.62 956 PRO B N 1
ATOM 15299 C CA . PRO B 1 956 ? 30.625 46.781 19.781 1 94.62 956 PRO B CA 1
ATOM 15300 C C . PRO B 1 956 ? 29.328 46 19.938 1 94.62 956 PRO B C 1
ATOM 15302 O O . PRO B 1 956 ? 28.297 46.375 19.391 1 94.62 956 PRO B O 1
ATOM 15305 N N . LEU B 1 957 ? 29.328 45 20.672 1 96.44 957 LEU B N 1
ATOM 15306 C CA . LEU B 1 957 ? 28.219 44.031 20.719 1 96.44 957 LEU B CA 1
ATOM 15307 C C . LEU B 1 957 ? 26.938 44.719 21.156 1 96.44 957 LEU B C 1
ATOM 15309 O O . LEU B 1 957 ? 25.844 44.375 20.688 1 96.44 957 LEU B O 1
ATOM 15313 N N . PHE B 1 958 ? 27.016 45.719 22.078 1 97 958 PHE B N 1
ATOM 15314 C CA . PHE B 1 958 ? 25.812 46.375 22.609 1 97 958 PHE B CA 1
ATOM 15315 C C . PHE B 1 958 ? 25.828 47.844 22.266 1 97 958 PHE B C 1
ATOM 15317 O O . PHE B 1 958 ? 25.109 48.656 22.891 1 97 958 PHE B O 1
ATOM 15324 N N . ASN B 1 959 ? 26.672 48.25 21.297 1 96 959 ASN B N 1
ATOM 15325 C CA . ASN B 1 959 ? 26.734 49.625 20.828 1 96 959 ASN B CA 1
ATOM 15326 C C . ASN B 1 959 ? 25.875 49.844 19.578 1 96 959 ASN B C 1
ATOM 15328 O O . ASN B 1 959 ? 26.375 49.781 18.453 1 96 959 ASN B O 1
ATOM 15332 N N . THR B 1 960 ? 24.672 50.25 19.797 1 96.62 960 THR B N 1
ATOM 15333 C CA . THR B 1 960 ? 23.688 50.344 18.719 1 96.62 960 THR B CA 1
ATOM 15334 C C . THR B 1 960 ? 24.047 51.5 17.766 1 96.62 960 THR B C 1
ATOM 15336 O O . THR B 1 960 ? 23.781 51.406 16.562 1 96.62 960 THR B O 1
ATOM 15339 N N . LYS B 1 961 ? 24.609 52.5 18.266 1 96.06 961 LYS B N 1
ATOM 15340 C CA . LYS B 1 961 ? 25 53.625 17.438 1 96.06 961 LYS B CA 1
ATOM 15341 C C . LYS B 1 961 ? 26.078 53.25 16.422 1 96.06 961 LYS B C 1
ATOM 15343 O O . LYS B 1 961 ? 25.938 53.5 15.227 1 96.06 961 LYS B O 1
ATOM 15348 N N . GLN B 1 962 ? 27.109 52.625 16.969 1 96.06 962 GLN B N 1
ATOM 15349 C CA . GLN B 1 962 ? 28.156 52.125 16.094 1 96.06 962 GLN B CA 1
ATOM 15350 C C . GLN B 1 962 ? 27.625 51.125 15.086 1 96.06 962 GLN B C 1
ATOM 15352 O O . GLN B 1 962 ? 27.984 51.156 13.906 1 96.06 962 GLN B O 1
ATOM 15357 N N . TYR B 1 963 ? 26.875 50.281 15.523 1 96.81 963 TYR B N 1
ATOM 15358 C CA . TYR B 1 963 ? 26.266 49.281 14.656 1 96.81 963 TYR B CA 1
ATOM 15359 C C . TYR B 1 963 ? 25.5 49.938 13.516 1 96.81 963 TYR B C 1
ATOM 15361 O O . TYR B 1 963 ? 25.594 49.5 12.367 1 96.81 963 TYR B O 1
ATOM 15369 N N . THR B 1 964 ? 24.672 50.938 13.836 1 97.75 964 THR B N 1
ATOM 15370 C CA . THR B 1 964 ? 23.859 51.625 12.836 1 97.75 964 THR B CA 1
ATOM 15371 C C . THR B 1 964 ? 24.734 52.281 11.789 1 97.75 964 THR B C 1
ATOM 15373 O O . THR B 1 964 ? 24.438 52.25 10.594 1 97.75 964 THR B O 1
ATOM 15376 N N . MET B 1 965 ? 25.797 52.812 12.219 1 97.06 965 MET B N 1
ATOM 15377 C CA . MET B 1 965 ? 26.719 53.438 11.289 1 97.06 965 MET B CA 1
ATOM 15378 C C . MET B 1 965 ? 27.312 52.406 10.328 1 97.06 965 MET B C 1
ATOM 15380 O O . MET B 1 965 ? 27.453 52.688 9.141 1 97.06 965 MET B O 1
ATOM 15384 N N . GLU B 1 966 ? 27.656 51.375 10.883 1 96.31 966 GLU B N 1
ATOM 15385 C CA . GLU B 1 966 ? 28.203 50.281 10.062 1 96.31 966 GLU B CA 1
ATOM 15386 C C . GLU B 1 966 ? 27.156 49.719 9.109 1 96.31 966 GLU B C 1
ATOM 15388 O O . GLU B 1 966 ? 27.469 49.375 7.973 1 96.31 966 GLU B O 1
ATOM 15393 N N . LEU B 1 967 ? 25.984 49.594 9.523 1 97.44 967 LEU B N 1
ATOM 15394 C CA . LEU B 1 967 ? 24.875 49.156 8.695 1 97.44 967 LEU B CA 1
ATOM 15395 C C . LEU B 1 967 ? 24.641 50.125 7.547 1 97.44 967 LEU B C 1
ATOM 15397 O O . LEU B 1 967 ? 24.359 49.688 6.418 1 97.44 967 LEU B O 1
ATOM 15401 N N . GLU B 1 968 ? 24.734 51.438 7.855 1 97.62 968 GLU B N 1
ATOM 15402 C CA . GLU B 1 968 ? 24.609 52.469 6.844 1 97.62 968 GLU B CA 1
ATOM 15403 C C . GLU B 1 968 ? 25.656 52.312 5.746 1 97.62 968 GLU B C 1
ATOM 15405 O O . GLU B 1 968 ? 25.359 52.469 4.562 1 97.62 968 GLU B O 1
ATOM 15410 N N . ARG B 1 969 ? 26.828 52 6.172 1 96.88 969 ARG B N 1
ATOM 15411 C CA . ARG B 1 969 ? 27.891 51.781 5.195 1 96.88 969 ARG B CA 1
ATOM 15412 C C . ARG B 1 969 ? 27.578 50.594 4.285 1 96.88 969 ARG B C 1
ATOM 15414 O O . ARG B 1 969 ? 27.859 50.625 3.088 1 96.88 969 ARG B O 1
ATOM 15421 N N . LEU B 1 970 ? 27.109 49.656 4.879 1 97 970 LEU B N 1
ATOM 15422 C CA . LEU B 1 970 ? 26.734 48.469 4.117 1 97 970 LEU B CA 1
ATOM 15423 C C . LEU B 1 970 ? 25.625 48.781 3.133 1 97 970 LEU B C 1
ATOM 15425 O O . LEU B 1 970 ? 25.641 48.312 1.985 1 97 970 LEU B O 1
ATOM 15429 N N . TYR B 1 971 ? 24.594 49.531 3.543 1 98 971 TYR B N 1
ATOM 15430 C CA . TYR B 1 971 ? 23.484 49.938 2.676 1 98 971 TYR B CA 1
ATOM 15431 C C . TYR B 1 971 ? 24 50.781 1.507 1 98 971 TYR B C 1
ATOM 15433 O O . TYR B 1 971 ? 23.562 50.625 0.37 1 98 971 TYR B O 1
ATOM 15441 N N . LEU B 1 972 ? 24.859 51.625 1.816 1 96.81 972 LEU B N 1
ATOM 15442 C CA . LEU B 1 972 ? 25.422 52.469 0.766 1 96.81 972 LEU B CA 1
ATOM 15443 C C . LEU B 1 972 ? 26.203 51.625 -0.242 1 96.81 972 LEU B C 1
ATOM 15445 O O . LEU B 1 972 ? 26.141 51.875 -1.447 1 96.81 972 LEU B O 1
ATOM 15449 N N . GLN B 1 973 ? 26.875 50.656 0.287 1 96.5 973 GLN B N 1
ATOM 15450 C CA . GLN B 1 973 ? 27.578 49.75 -0.599 1 96.5 973 GLN B CA 1
ATOM 15451 C C . GLN B 1 973 ? 26.609 49 -1.517 1 96.5 973 GLN B C 1
ATOM 15453 O O . GLN B 1 973 ? 26.875 48.844 -2.713 1 96.5 973 GLN B O 1
ATOM 15458 N N . MET B 1 974 ? 25.547 48.531 -1.019 1 97.5 974 MET B N 1
ATOM 15459 C CA . MET B 1 974 ? 24.531 47.844 -1.804 1 97.5 974 MET B CA 1
ATOM 15460 C C . MET B 1 974 ? 23.969 48.75 -2.891 1 97.5 974 MET B C 1
ATOM 15462 O O . MET B 1 974 ? 23.844 48.344 -4.043 1 97.5 974 MET B O 1
ATOM 15466 N N . TRP B 1 975 ? 23.688 49.969 -2.465 1 97.06 975 TRP B N 1
ATOM 15467 C CA . TRP B 1 975 ? 23.094 50.906 -3.389 1 97.06 975 TRP B CA 1
ATOM 15468 C C . TRP B 1 975 ? 24.062 51.281 -4.504 1 97.06 975 TRP B C 1
ATOM 15470 O O . TRP B 1 975 ? 23.672 51.344 -5.676 1 97.06 975 TRP B O 1
ATOM 15480 N N . GLU B 1 976 ? 25.281 51.531 -4.141 1 95.69 976 GLU B N 1
ATOM 15481 C CA . GLU B 1 976 ? 26.281 51.906 -5.129 1 95.69 976 GLU B CA 1
ATOM 15482 C C . GLU B 1 976 ? 26.5 50.781 -6.148 1 95.69 976 GLU B C 1
ATOM 15484 O O . GLU B 1 976 ? 26.625 51.062 -7.348 1 95.69 976 GLU B O 1
ATOM 15489 N N . HIS B 1 977 ? 26.547 49.656 -5.629 1 95.94 977 HIS B N 1
ATOM 15490 C CA . HIS B 1 977 ? 26.688 48.5 -6.508 1 95.94 977 HIS B CA 1
ATOM 15491 C C . HIS B 1 977 ? 25.531 48.406 -7.484 1 95.94 977 HIS B C 1
ATOM 15493 O O . HIS B 1 977 ? 25.719 48.156 -8.68 1 95.94 977 HIS B O 1
ATOM 15499 N N . TYR B 1 978 ? 24.344 48.594 -7.023 1 96.31 978 TYR B N 1
ATOM 15500 C CA . TYR B 1 978 ? 23.141 48.531 -7.84 1 96.31 978 TYR B CA 1
ATOM 15501 C C . TYR B 1 978 ? 23.125 49.688 -8.844 1 96.31 978 TYR B C 1
ATOM 15503 O O . TYR B 1 978 ? 22.828 49.469 -10.023 1 96.31 978 TYR B O 1
ATOM 15511 N N . ALA B 1 979 ? 23.391 50.875 -8.367 1 95.06 979 ALA B N 1
ATOM 15512 C CA . ALA B 1 979 ? 23.359 52.094 -9.203 1 95.06 979 ALA B CA 1
ATOM 15513 C C . ALA B 1 979 ? 24.359 52 -10.344 1 95.06 979 ALA B C 1
ATOM 15515 O O . ALA B 1 979 ? 24.156 52.594 -11.406 1 95.06 979 ALA B O 1
ATOM 15516 N N . ALA B 1 980 ? 25.359 51.188 -10.125 1 94.88 980 ALA B N 1
ATOM 15517 C CA . ALA B 1 980 ? 26.375 51 -11.156 1 94.88 980 ALA B CA 1
ATOM 15518 C C . ALA B 1 980 ? 25.906 50 -12.203 1 94.88 980 ALA B C 1
ATOM 15520 O O . ALA B 1 980 ? 26.578 49.75 -13.203 1 94.88 980 ALA B O 1
ATOM 15521 N N . GLY B 1 981 ? 24.797 49.375 -12 1 94.06 981 GLY B N 1
ATOM 15522 C CA . GLY B 1 981 ? 24.203 48.469 -12.969 1 94.06 981 GLY B CA 1
ATOM 15523 C C . GLY B 1 981 ? 24.609 47.031 -12.766 1 94.06 981 GLY B C 1
ATOM 15524 O O . GLY B 1 981 ? 24.375 46.188 -13.641 1 94.06 981 GLY B O 1
ATOM 15525 N N . ASN B 1 982 ? 25.125 46.688 -11.625 1 94.38 982 ASN B N 1
ATOM 15526 C CA . ASN B 1 982 ? 25.625 45.344 -11.367 1 94.38 982 ASN B CA 1
ATOM 15527 C C . ASN B 1 982 ? 24.547 44.469 -10.734 1 94.38 982 ASN B C 1
ATOM 15529 O O . ASN B 1 982 ? 23.656 44.969 -10.047 1 94.38 982 ASN B O 1
ATOM 15533 N N . LYS B 1 983 ? 24.719 43.156 -11.008 1 95.25 983 LYS B N 1
ATOM 15534 C CA . LYS B 1 983 ? 23.891 42.188 -10.297 1 95.25 983 LYS B CA 1
ATOM 15535 C C . LYS B 1 983 ? 24.391 42 -8.867 1 95.25 983 LYS B C 1
ATOM 15537 O O . LYS B 1 983 ? 25.578 42.156 -8.586 1 95.25 983 LYS B O 1
ATOM 15542 N N . PRO B 1 984 ? 23.469 41.656 -7.965 1 96.38 984 PRO B N 1
ATOM 15543 C CA . PRO B 1 984 ? 23.906 41.438 -6.586 1 96.38 984 PRO B CA 1
ATOM 15544 C C . PRO B 1 984 ? 25.094 40.469 -6.484 1 96.38 984 PRO B C 1
ATOM 15546 O O . PRO B 1 984 ? 25.141 39.5 -7.211 1 96.38 984 PRO B O 1
ATOM 15549 N N . ASP B 1 985 ? 26 40.812 -5.652 1 96.06 985 ASP B N 1
ATOM 15550 C CA . ASP B 1 985 ? 27.188 40 -5.414 1 96.06 985 ASP B CA 1
ATOM 15551 C C . ASP B 1 985 ? 27.578 40.031 -3.938 1 96.06 985 ASP B C 1
ATOM 15553 O O . ASP B 1 985 ? 27.109 40.875 -3.18 1 96.06 985 ASP B O 1
ATOM 15557 N N . HIS B 1 986 ? 28.422 39.094 -3.584 1 96.38 986 HIS B N 1
ATOM 15558 C CA . HIS B 1 986 ? 28.859 39 -2.195 1 96.38 986 HIS B CA 1
ATOM 15559 C C . HIS B 1 986 ? 29.625 40.25 -1.763 1 96.38 986 HIS B C 1
ATOM 15561 O O . HIS B 1 986 ? 30.453 40.75 -2.514 1 96.38 986 HIS B O 1
ATOM 15567 N N . MET B 1 987 ? 29.234 40.781 -0.615 1 95.69 987 MET B N 1
ATOM 15568 C CA . MET B 1 987 ? 29.922 41.938 -0.032 1 95.69 987 MET B CA 1
ATOM 15569 C C . MET B 1 987 ? 30.719 41.531 1.204 1 95.69 987 MET B C 1
ATOM 15571 O O . MET B 1 987 ? 30.297 41.781 2.332 1 95.69 987 MET B O 1
ATOM 15575 N N . ILE B 1 988 ? 31.891 40.906 1.019 1 89.5 988 ILE B N 1
ATOM 15576 C CA . ILE B 1 988 ? 32.656 40.281 2.094 1 89.5 988 ILE B CA 1
ATOM 15577 C C . ILE B 1 988 ? 33.938 41.094 2.348 1 89.5 988 ILE B C 1
ATOM 15579 O O . ILE B 1 988 ? 34.656 40.812 3.312 1 89.5 988 ILE B O 1
ATOM 15583 N N . LYS B 1 989 ? 34.344 42.094 1.505 1 78.56 989 LYS B N 1
ATOM 15584 C CA . LYS B 1 989 ? 35.562 42.875 1.699 1 78.56 989 LYS B CA 1
ATOM 15585 C C . LYS B 1 989 ? 35.281 44.125 2.531 1 78.56 989 LYS B C 1
ATOM 15587 O O . LYS B 1 989 ? 34.25 44.781 2.369 1 78.56 989 LYS B O 1
ATOM 15592 N N . PRO B 1 990 ? 36.094 44.25 3.646 1 63.06 990 PRO B N 1
ATOM 15593 C CA . PRO B 1 990 ? 35.875 45.469 4.469 1 63.06 990 PRO B CA 1
ATOM 15594 C C . PRO B 1 990 ? 35.938 46.75 3.654 1 63.06 990 PRO B C 1
ATOM 15596 O O . PRO B 1 990 ? 36.688 46.844 2.682 1 63.06 990 PRO B O 1
ATOM 15599 N N . VAL B 1 991 ? 34.875 47.531 3.617 1 53.81 991 VAL B N 1
ATOM 15600 C CA . VAL B 1 991 ? 34.875 48.844 2.977 1 53.81 991 VAL B CA 1
ATOM 15601 C C . VAL B 1 991 ? 36.062 49.656 3.502 1 53.81 991 VAL B C 1
ATOM 15603 O O . VAL B 1 991 ? 36.25 49.75 4.715 1 53.81 991 VAL B O 1
ATOM 15606 N N . GLU B 1 992 ? 37.094 49.812 2.785 1 46.31 992 GLU B N 1
ATOM 15607 C CA . GLU B 1 992 ? 38.188 50.719 3.172 1 46.31 992 GLU B CA 1
ATOM 15608 C C . GLU B 1 992 ? 37.656 52.062 3.619 1 46.31 992 GLU B C 1
ATOM 15610 O O . GLU B 1 992 ? 36.844 52.688 2.924 1 46.31 992 GLU B O 1
ATOM 15615 N N . VAL B 1 993 ? 37.562 52.312 4.93 1 44.41 993 VAL B N 1
ATOM 15616 C CA . VAL B 1 993 ? 37.312 53.625 5.449 1 44.41 993 VAL B CA 1
ATOM 15617 C C . VAL B 1 993 ? 38.219 54.625 4.75 1 44.41 993 VAL B C 1
ATOM 15619 O O . VAL B 1 993 ? 39.438 54.562 4.859 1 44.41 993 VAL B O 1
ATOM 15622 N N . THR B 1 994 ? 37.969 55.062 3.588 1 34.75 994 THR B N 1
ATOM 15623 C CA . THR B 1 994 ? 38.719 56.281 3.229 1 34.75 994 THR B CA 1
ATOM 15624 C C . THR B 1 994 ? 38.469 57.375 4.27 1 34.75 994 THR B C 1
ATOM 15626 O O . THR B 1 994 ? 37.344 57.719 4.586 1 34.75 994 THR B O 1
ATOM 15629 N N . GLU B 1 995 ? 39.375 57.5 5.219 1 32.06 995 GLU B N 1
ATOM 15630 C CA . GLU B 1 995 ? 39.594 58.688 6.062 1 32.06 995 GLU B CA 1
ATOM 15631 C C . GLU B 1 995 ? 39.469 59.969 5.258 1 32.06 995 GLU B C 1
ATOM 15633 O O . GLU B 1 995 ? 40.375 60.344 4.52 1 32.06 995 GLU B O 1
ATOM 15638 N N . SER B 1 996 ? 38.594 60.281 4.418 1 25.22 996 SER B N 1
ATOM 15639 C CA . SER B 1 996 ? 38.625 61.719 4.16 1 25.22 996 SER B CA 1
ATOM 15640 C C . SER B 1 996 ? 38.344 62.5 5.434 1 25.22 996 SER B C 1
ATOM 15642 O O . SER B 1 996 ? 37.375 62.219 6.141 1 25.22 996 SER B O 1
ATOM 15644 N N . ALA B 1 997 ? 39.5 63.125 5.812 1 24.78 997 ALA B N 1
ATOM 15645 C CA . ALA B 1 997 ? 39.719 64.375 6.586 1 24.78 997 ALA B CA 1
ATOM 15646 C C . ALA B 1 997 ? 38.844 65.5 6.055 1 24.78 997 ALA B C 1
ATOM 15648 O O . ALA B 1 997 ? 38.781 65.688 4.84 1 24.78 997 ALA B O 1
#

Radius of gyration: 50.17 Å; Cα contacts (8 Å, |Δi|>4): 3351; chains: 2; bounding box: 128×120×130 Å

Solvent-accessible surface area (backbone atoms only — not comparable to full-atom values): 102049 Å² total; per-residue (Å²): 134,81,74,69,77,74,72,70,73,55,70,66,59,47,53,52,51,20,49,51,28,44,74,70,65,38,45,67,63,14,47,52,42,34,52,53,47,33,72,74,37,75,82,44,48,68,49,26,45,51,49,14,51,44,27,44,78,70,68,37,47,67,58,14,43,49,29,17,50,53,27,32,73,74,37,78,73,47,31,66,31,34,32,53,39,13,53,43,29,42,78,72,64,39,45,70,60,12,45,51,27,17,50,50,16,35,73,66,32,79,82,43,46,67,40,24,50,51,35,16,55,46,26,46,75,70,64,38,54,67,61,16,49,52,26,40,51,51,31,37,70,78,42,76,79,47,37,67,58,34,33,49,47,15,52,54,31,42,74,72,65,40,50,70,61,14,45,51,26,18,53,52,19,33,71,74,36,77,77,46,31,66,35,34,29,53,41,13,51,50,28,44,75,70,68,36,53,41,58,13,48,52,26,17,51,52,15,32,71,65,32,82,80,44,50,67,36,26,48,52,37,17,51,54,28,45,74,68,58,36,47,74,61,14,47,52,28,34,50,51,29,32,73,77,43,75,85,44,32,67,54,33,36,52,42,16,50,45,30,43,76,72,65,28,42,66,51,15,43,55,31,22,51,50,14,36,72,70,35,76,92,38,40,69,44,30,33,53,36,14,53,38,31,40,75,74,65,43,47,70,63,14,52,53,26,23,49,50,16,35,70,75,34,74,76,42,38,68,37,32,34,53,49,15,50,52,29,41,75,72,65,39,49,68,61,13,52,52,29,26,50,50,19,38,68,68,38,71,82,41,32,67,44,31,34,53,47,15,52,53,30,40,70,70,65,39,48,69,63,14,48,53,28,25,51,48,18,34,69,70,36,77,77,42,35,67,41,31,32,52,42,13,53,51,29,41,75,70,68,33,56,67,60,16,51,51,24,19,52,50,17,33,68,68,35,77,75,42,31,66,32,32,30,52,48,13,51,52,26,44,76,69,67,38,49,70,59,13,47,53,28,19,51,51,16,35,44,64,35,76,90,39,64,53,40,51,44,51,36,52,48,53,31,35,38,28,43,58,62,90,55,46,71,62,49,50,53,50,50,52,51,52,43,51,53,24,55,73,68,71,41,84,52,61,61,49,59,76,57,43,64,79,48,100,60,52,59,67,53,50,31,48,43,16,25,51,56,33,48,50,33,46,58,58,51,55,78,67,69,69,77,80,67,88,70,82,67,67,44,70,92,52,78,62,22,50,26,36,30,41,38,28,46,42,64,21,97,35,72,63,26,58,25,45,47,63,45,60,47,56,52,57,72,82,48,34,44,39,34,38,38,27,47,42,73,87,76,82,41,54,50,32,50,46,38,51,69,41,21,75,38,66,45,70,44,50,80,42,81,51,52,66,60,43,28,47,54,50,33,74,69,57,35,46,36,35,34,40,34,23,55,80,42,89,66,44,62,62,47,34,48,59,58,40,44,29,79,38,30,29,38,41,84,52,38,70,64,55,60,29,26,86,62,37,44,29,31,55,30,13,60,64,32,54,37,77,90,53,48,82,52,34,60,34,26,51,31,50,35,92,58,46,56,72,61,34,31,50,55,78,40,45,56,78,65,70,64,70,76,82,71,82,78,85,91,84,65,94,72,72,90,66,77,78,63,78,83,66,63,64,66,63,52,45,52,53,49,51,47,30,62,75,69,65,46,54,64,49,72,57,97,87,40,51,38,30,31,46,90,37,37,60,80,74,38,49,50,29,21,56,39,64,35,68,72,90,58,49,68,48,78,60,44,68,83,69,74,41,67,87,90,40,43,32,35,27,38,74,52,54,37,55,41,51,48,75,69,55,52,50,47,51,52,52,31,43,67,74,28,72,66,38,35,39,40,34,39,43,37,52,65,81,16,51,64,40,52,49,50,52,39,41,73,72,71,40,64,67,83,37,53,43,69,42,69,84,59,50,50,38,50,52,29,55,53,29,50,70,35,60,33,32,55,51,34,41,60,36,33,34,59,71,57,40,52,32,27,37,64,37,27,22,40,58,38,34,38,55,54,89,46,46,40,11,9,44,43,48,18,52,30,52,38,44,66,45,60,87,38,53,21,86,46,73,68,48,38,38,50,52,54,34,45,47,60,69,33,64,68,58,33,53,50,50,29,51,49,36,49,51,24,51,73,70,25,66,48,37,34,55,64,61,47,36,53,52,50,50,51,51,50,50,50,54,47,52,46,44,54,71,71,48,74,82,60,68,42,77,71,80,75,74,77,72,77,76,126,116,64,90,70,77,74,74,72,72,53,70,66,58,48,53,52,51,21,51,52,27,45,74,70,65,39,44,69,63,14,48,53,41,34,52,52,46,35,72,75,39,74,82,44,47,68,48,29,45,49,47,14,53,46,27,44,78,70,67,37,46,68,59,13,42,48,29,18,49,52,28,32,72,76,37,77,73,46,30,66,32,34,31,53,38,12,52,44,28,43,78,72,65,40,46,69,61,11,46,50,26,19,52,50,16,35,72,65,33,79,80,43,48,68,39,25,51,52,37,17,54,46,25,48,76,69,66,38,55,68,61,16,49,51,26,41,50,52,30,36,71,77,42,75,79,46,36,67,58,34,33,50,44,15,52,54,31,41,75,72,65,40,50,68,62,14,46,52,27,19,52,50,20,33,71,74,35,76,76,46,32,65,35,34,30,52,43,12,52,50,29,44,75,71,68,36,55,42,58,14,47,51,26,16,52,51,15,34,71,65,33,82,80,43,51,68,36,27,47,51,38,16,51,52,28,45,73,68,59,37,47,72,62,15,48,53,27,35,52,51,28,32,72,78,43,74,84,43,32,67,54,34,36,53,43,16,50,47,31,43,75,72,65,26,43,65,51,15,44,54,32,23,51,50,16,36,72,70,36,76,92,38,40,67,44,30,32,53,36,16,53,40,29,40,74,72,64,42,49,70,60,14,51,51,27,24,49,49,16,36,71,73,34,75,76,42,37,68,36,32,36,52,49,15,52,52,29,42,77,72,65,37,50,68,61,15,51,52,28,27,51,49,18,38,67,68,37,70,83,40,33,67,43,31,33,53,48,16,53,54,30,40,71,69,65,40,49,68,63,15,49,52,27,24,51,48,17,35,68,68,36,76,76,45,32,66,40,30,32,53,43,14,54,51,29,42,74,69,66,33,57,66,63,16,52,51,24,19,52,49,19,31,69,67,33,77,76,41,30,65,31,32,31,53,46,13,50,53,25,44,76,70,67,37,49,70,60,13,47,53,27,19,51,51,17,37,44,65,35,76,88,39,63,54,40,52,45,51,38,53,48,54,31,35,39,29,43,58,61,90,55,46,70,62,51,52,53,51,50,52,49,50,42,51,54,24,55,71,68,73,41,85,53,60,61,49,60,78,57,42,64,79,48,100,61,52,58,66,53,49,31,48,43,15,25,52,55,34,50,50,33,47,58,58,51,56,78,67,69,68,76,81,65,86,69,83,69,67,44,71,90,51,79,63,23,50,28,38,29,42,37,29,47,42,66,22,96,35,72,63,28,58,24,46,45,61,44,60,47,57,52,55,73,82,50,35,45,38,34,39,38,26,47,42,72,87,76,83,41,55,51,31,51,46,39,51,70,41,21,76,38,66,44,69,44,50,79,42,80,50,53,68,60,44,28,48,52,48,32,74,68,57,34,45,37,34,34,41,34,23,56,79,42,89,68,44,62,61,45,36,47,58,60,41,43,30,79,36,31,29,37,42,84,51,37,70,64,56,58,28,26,86,64,38,44,30,31,54,32,13,63,63,32,54,38,77,88,54,47,82,51,35,60,36,27,49,32,50,35,94,58,47,53,72,61,33,32,52,56,76,40,45,56,78,66,70,63,70,75,82,66,85,80,81,91,82,67,93,71,73,92,66,78,78,63,77,83,64,64,64,67,64,53,44,52,53,49,51,48,30,61,76,69,64,44,54,66,47,72,56,99,87,40,50,38,32,33,46,90,37,37,60,79,75,36,49,52,29,21,54,39,61,35,66,70,90,57,48,70,49,80,60,46,68,81,70,74,42,68,87,89,38,43,32,34,26,38,75,52,57,38,54,42,53,49,74,68,56,52,48,46,51,51,52,30,42,66,73,28,72,64,39,36,40,40,36,40,42,37,51,65,81,16,50,65,39,52,47,50,53,41,41,75,72,70,40,64,68,86,38,54,43,69,42,70,84,58,50,50,38,49,51,28,56,54,29,50,71,35,60,35,32,54,50,35,39,60,35,34,34,59,73,58,40,51,33,27,37,64,37,27,21,41,56,39,33,37,56,56,90,44,46,39,10,10,43,43,48,18,52,30,52,36,44,66,45,60,88,37,54,22,86,46,73,66,48,38,36,48,51,54,34,46,47,61,69,34,63,70,58,32,52,50,48,30,52,49,35,48,51,22,51,71,69,25,65,47,37,34,54,63,61,49,37,53,53,50,49,52,52,50,50,50,54,48,52,44,45,52,71,70,50,74,85,60,69,42,77,71,80,76,76,76,75,78,78,127

Foldseek 3Di:
DPPVPVPPVDLVVLLVVLVVCVVVVNLVSSLVSLVVSCVVPVLPLSSLLSNLVSCVVVVVLVRSLVSLVSSCVSPVLQLSSLQSNLSSCVVVVVLVSSLVSLVVSCVSPVLPLVSLQSNLVSCVVVVNLVSSLVSLVSSCVSPVLPLVSLQVSLVSCVVVVVLVSSLVSLVSSCVSPVLPLSSLQSNLVSCVVVVNLVSSLVSLVSSCVSPVLPLVSLLSNLVSCVVVVVLVVSLVSLVSSCVNPVLDLVSLLSNLVSCVVVVVLVSSLVSLVSSCVSPVLDLSSLQVNLVSCVVVVNNVSSLVSLVSSCVSPVLPLSSLQVNLVSCVVVLVLVSSLVSLVSSCVSPVLPLVSLQVNLLSCVLLVVLVSSLVSLVSSCVSPVLPLVSLQVNLVSCVVVVNLVSSLVSLVSSCVSPVLPLSSLQSNLVSCVVVVNLVSSLVSLVSSCVSPVPDLLSLVVNLLSCLLLQPCVPVVVSLVVNQVQLVVCVVVVHQRSAALQRPLLGPHDLVSSLSNLQSVQVSLLSNCVVVVDDADDADLACVVVVQAAEEEEEDQPQALDLQLQFFLCLQQQFDPVHYAYEYEHLHDDPPFLSNVSNCVRHNYYHYCVVPPDLVVSLVVVLVVRHAEYEYQAQRHPSGDCSSLSSPSHPAYEYADRGFAASSHLSHAEYEFACQLQNPVLQVSYSYFYQHQDFGRGAGQCCVLEVVLLDDPDDPDDDDDDPPDPPVPPPDPCPVVVVVLVVCLVVVPAWDADPNAIEGELQCVCVVPVCCFQSSDYDPHHYDDACVSQPHDDPAAEEEEEDRSSLDHLLNLLLVLVLCVLQVRYAYEYEPHPVSSLVVSLVSSVVSPDHSSRYGYDYDGRPNSLLQCLLNHLEYEFRQSFGDRSSLLSNLLSLHYYAAEHDSGSRRRNSVSLCVQLVNNQRYADDSVSSSVSSNCLRPPVVVSVVSSVSSSVSNVVGCRNVSSVSSVSVVVSVVVVSVCVSVPHRRHHNHDPDPPPPPD/DPPPPVPPPDLVNLLVVLVVCVVVVNLVSSLVSLVVSCVVPVLPLSSLLSNLVSCVVVVNLVRSLVSLVSSCVSPVLQLSSLQSNLSSCVVVVNLVSSLVSLVVSCVSPVLPLVSLQSNLVSCVVVVNLVSSLVSLVSSCVSPVLPLVSLQVSLVSCVVVVVLVSSLVSLVSSCVSPVLPLSSLQVNLVSCVVVVNLVSSLVSLVSSCVSPVLPLVSLLSNLVSCVVVVVLVVSLVSLVSSCVNPVLDLVSLLSNLVSCVVVVVLVSSLVSLVSSCVSPVLDLSSLQVNLVSCVVVVNNVSSLVSLVSSCVSPVLPLSSLQVNLVSCVVVLVLVSSLVSLVSSCVSPVLPLVSLQVNLLSCVLLVVLVSSLVSLVSSCVSPVLPLVSLQVNLVSCVVVVNLVSSLVSLVSSCVSPVLPLSSLQSNLVSCVVVVNLVSSLVSLVSSCVSPVPDLLSLVVNLLSCLLLVPCVPVVVSLVVNQVQLVVCVVVVHQRSAALQRVLLGPHDLVSSLSNLQSVQVSLLSNCVVVVDDADDADLACVVVVQAAEEEEEDQAQDLDLQLQFFLCLQQQFDPVHYAYEYEHLHDDPPFLSNVSNCVRHNYYHYCVVPPDLVVSLVVVLVVRHAEYEYAAQRHPSGDCSSLSSPSHPAYEYADRGFAASSHLSHAEYEFACQLQNPVLQVSYSYFYQHQDFGRGAGQCCVLEVVLLDDPDDPDDDPDDPPDPPPPPPDPCPVVVVVLVVCLVVVPAWDADPNAIEGELQCVCVVPVCCQQSSDYDPHHYDDACVSQPHDDPAAEEEEEDRSSLDHLLNLLLVLVLCVLQVRYAYEYEPHPVSSLVVSQVSSVVSPDHSSRYGYDYDGRPNSLLQCLLNHLEYEFRQSFGDRSSLLSNLSSLHYYAAEHDSGSRRRNSVSLCRQLVNNQRYADDSVSSSVSSNCLRPPVVVSVVVSVSSSVSNVVTCRHVSSVSSVSVVVSVVVVSVCVSVPHRRHHNHDPDPPPPPD

Nearest PDB structures (foldseek):
  4n3c-assembly1_A  TM=9.637E-01  e=8.736E-85  Homo sapiens
  5lwv-assembly1_A  TM=9.561E-01  e=1.197E-84  Homo sapiens
  5hgv-assembly2_C  TM=9.725E-01  e=1.000E-83  Homo sapiens
  8cm9-assembly2_B  TM=9.643E-01  e=2.627E-84  Homo sapiens
  8cm9-assembly4_D  TM=9.609E-01  e=3.598E-84  Homo sapiens

InterPro domains:
  IPR011990 Tetratricopeptide-like helical domain superfamily [G3DSA:1.25.40.10] (14-400)
  IPR011990 Tetratricopeptide-like helical domain superfamily [G3DSA:1.25.40.10] (419-529)
  IPR011990 Tetratricopeptide-like helical domain superfamily [SSF48452] (58-190)
  IPR011990 Tetratricopeptide-like helical domain superfamily [SSF48452] (153-356)
  IPR011990 Tetratricopeptide-like helical domain superfamily [SSF48452] (361-867)
  IPR019734 Tetratricopeptide repeat [PF00515] (181-214)
  IPR019734 Tetratricopeptide repeat [PF00515] (249-282)
  IPR019734 Tetratricopeptide repeat [PF13181] (153-179)
  IPR019734 Tetratricopeptide repeat [PF13181] (216-248)
  IPR019734 Tetratricopeptide repeat [PS50005] (79-112)
  IPR019734 Tetratricopeptide repeat [PS50005] (113-146)
  IPR019734 Tetratricopeptide repeat [PS50005] (147-180)
  IPR019734 Tetratricopeptide repeat [PS50005] (181-214)
  IPR019734 Tetratricopeptide repeat [PS50005] (215-248)
  IPR019734 Tetratricopeptide repeat [PS50005] (249-282)
  IPR019734 Tetratricopeptide repeat [PS50005] (283-316)
  IPR019734 Tetratricopeptide repeat [PS50005] (317-350)
  IPR019734 Tetratricopeptide repeat [PS50005] (351-384)
  IPR019734 Tetratricopeptide repeat [PS50005] (385-418)
  IPR019734 Tetratricopeptide repeat [PS50005] (419-452)

pLDDT: mean 91.5, std 13.0, range [18.73, 98.69]

Secondary structure (DSSP, 8-state):
----------HHHHHHHHHHHHHTT-HHHHHHHHHHHHHH-TT-HHHHHHHHHHHHHTT-HHHHHHHHHHHHHH-TT-HHHHHHHHHHHHHTT-HHHHHHHHHHHHHH-TT-HHHHHHHHHHHHHTT-HHHHHHHHHHHHHH-TT-HHHHHHHHHHHHHTT-HHHHHHHHHHHHHH-TT-HHHHHHHHHHHHHTT-HHHHHHHHHHHHHH-TT-HHHHHHHHHHHHHTT-HHHHHHHHHHHHHH-TT-HHHHHHHHHHHHHTT-HHHHHHHHHHHHHH-S--HHHHHHHHHHHHHHT-HHHHHHHHHHHHHH-TT-HHHHHHHHHHHHHTT-HHHHHHHHHHHHHH-TT-HHHHHHHHHHHHHTT-HHHHHHHHHHHHHH-TT-HHHHHHHHHHHHHTT-HHHHHHHHHHHHHH-TT-HHHHHHHHHHHHHTT-HHHHHHHHHHHHHH-SS-HHHHHHHHHHHHHTT--TTHHHHHHHHHHHHHHHHHTTPPPSS-GGGGGGS---HHHHHHHHHHHHHHHHHHHHTT-PPPPP--SSSGGGTTPEEEEEEES-SSSSHHHHHHTTHHHHS-TTTEEEEEEESS-----HHHHHHHHHSSEEEEGGG---HHHHHHHHHHTT-SEEEES-TTSTT--HHHHHT--SSEEEE-SS-SS----TT--EEEEETTTS-GGGGGG-SSEEEEESS-S----HHHH-GGGGS----S-------S---------HHHHHHHHHHHHHHT-SEEEETTEEEEETT-HHHH-HHHHTTSS---SEEE--GGGGT--SSSEEEEE-S-GGG--HHHHHHHHHHHHHSSSEEEEEE-SSGGGHHHHHHHHHHTT--GGGEEEE----HHHHHHGGGG-SEEE--SSS--SHHHHHHHHTT--EEB---SSGGGTHHHHHHHHHT-GGGB-SSHHHHHHHHHHHHH-HHHHHHHHHHHHHHHHHSGGG-HHHHHHHHHHHHHHHHHHHHTTPPP--B-S--------/----------HHHHHHHHHHHHHTT-HHHHHHHHHHHHHH-TT-HHHHHHHHHHHHHTT-HHHHHHHHHHHHHH-TT-HHHHHHHHHHHHHTT-HHHHHHHHHHHHHH-TT-HHHHHHHHHHHHHTT-HHHHHHHHHHHHHH-TT-HHHHHHHHHHHHHTT-HHHHHHHHHHHHHH-TT-HHHHHHHHHHHHHTT-HHHHHHHHHHHHHH-TT-HHHHHHHHHHHHHTT-HHHHHHHHHHHHHH-TT-HHHHHHHHHHHHHTT-HHHHHHHHHHHHHH-S--HHHHHHHHHHHHHHT-HHHHHHHHHHHHHH-TT-HHHHHHHHHHHHHTT-HHHHHHHHHHHHHH-TT-HHHHHHHHHHHHHTT-HHHHHHHHHHHHHH-TT-HHHHHHHHHHHHHTT-HHHHHHHHHHHHHH-TT-HHHHHHHHHHHHHTT-HHHHHHHHHHHHHH-SS-HHHHHHHHHHHHHTT--TTHHHHHHHHHHHHHHHHHTTPPPSS-GGGGGGS---HHHHHHHHHHHHHHHHHHHHTT-PPPPP--SSSTTTTTPEEEEEEES-SSSSHHHHHHTTHHHHS-TTTEEEEEEESS-----HHHHHHHHHSSEEEEGGG---HHHHHHHHHHTT-SEEEES-TTSTT--HHHHHT--SSEEEE-SS-SS----TT--EEEEETTTS-GGGGGG-SSEEEEESS-S----HHHH-GGGGS----S-------S---------HHHHHHHHHHHHHHT-SEEEETTEEEEETT-HHHH-HHHHTTSS---SEEE--GGGGT--SSSEEEEE-S-GGG--HHHHHHHHHHHHHSSSEEEEEE-SSGGGHHHHHHHHHHTT--GGGEEEE----HHHHHHGGGG-SEEE--SSS--SHHHHHHHHTT--EEB---SSGGGTHHHHHHHHHT-GGGB-SSHHHHHHHHHHHHH-HHHHHHHHHHHHHHHHHSGGG-HHHHHHHHHHHHHHHHHHHHTTPPP--B-S--------

Organism: Homo sapiens (NCBI:txid9606)